Protein 7LGN (pdb70)

B-factor: mean 130.19, std 52.64, range [36.34, 314.63]

Foldseek 3Di:
DAWDDKFWFQADLPAGTKMKTKDAAPCLVVLQVVCPQLVLVQCCVVQVVVVPDPDPSNVQQQLQVQLQSLVVVLPDDDWDWDKDDDPDPSIIMIMIDDDDVVLSVLSNVLSCVLSVVVVVVPPDRHRDPSVVSSVVSNVVVVVQDEDVLLVLLVVLCVVVVWDWDDDPRHRKIWTFWAQLIKIDRRPATNQFDPQLQVLLVVQLNLLVLLVVVVFLAQNAWFDPPLPQVLVSCVVQDPPKKKWAPDPDLTDIQGRDHDSVSVVVRSVSRVVPDDGMIMTYDFAAFKKKFKDAALFTFFMKTWFAAWFFFAQPAFQLVRLVVVQVPPLAPDDPNRQAHRADQDPQLQVQCVVVVHHRRDGDHGGDIRHSHPHGDRHNGIWIETPGVQADPQVRNSFSVSSVSSPGNIKIFGKGWRDRNDHCVPTSIHGSGIGHSDHLVCQAPTVYDDHTSVSNSNVCSSQPVVPRNRYAAEEEEQDALDCLLLQLLVLLVLLLPFFEWEDPQQFIDTRHGTDDGHRCAQQNNCCVRGHHSRGRHYYYYHDLLNCVRHRHNDHAHQEYEYQAFADPDDANDDPRDSPPSLSSSLSRQLRHAAEYEFACVYPSRVVSPVRHNHPAYEYEYADPPSVVNLVCLCCFGWYWYFDADPVGGFIWIGGHNDTRTQGQPCLQVVAPNPPCVVVVSSLSVSLSRCVSVPRDSVSSSVSRNPDDPD/DAWDDWFAFCAFQPQRFKIKTFGAVVVCRPVLCVVVPQVLCVVVCPVQVVVVVDSHPRPVLLQLLSQLQSLVVLLPDDHWDFDWADDPDPPGIMTIYGDDDDVLSVLSNVLSVVLSVQCADDVGDRPPDPNVVSSVVSNVVSVQQDADPLQVLLVVLLVVVVFDKAAPDSYQWIWTFWAQQIWIDRRQATNPFDPQLQVCLVVQVNLLVLLVVVVAQAWDKDWQQQLPPLADVCVVRDQQKAKAPDPPRGSRSDSNSSSCRSNPVPPPHRGMMITHDDDAWKKKFKAAALATQFMKTQAWQKQQAPAKQVVRQVVVQVPPQDDDDPSSPEAHEDADPQLQVQVVVVVDHPIGDNDHPDMTGSGDPSDSHHTHFMETCRVQAAPQVRNSFSVSSVSSPGNIKIWTKGFNDRNDHCVPTVIHTRGIGDSDHQVCQAPTVYDDHTSVSNVNVCSSQPVVRNNSFAAEEEEADLLLCLLLLLLLLLVVLLPFFEWEDNQQFIATRLATPDGGRQLALNSVVCRGHHNRGRYYYYYGYLNNCVRRRHNDYAGQEYEYQDQDDPADADDVRDSPPSLSSSLSRQLRHAAEYEFACVYPSRVCSPVRHNHPAYEYEYEADPDPVVVVCQCVFGWYWYWHQDDVGIFIWIGGHNDIRTQGHLVLQVQADDCVNVSVVSSLSVSLVRCVSVPRDSVSSNVSRNVDDLLCPDPSHPQPWDCPPQEIEGEEAQEDLSVLLSVLVNCVVPVFDPDWEEEEHAYEDPGPLCLLSNLVSCAPSGPAYEYANPAPDDPCPLCVSVVSNLVSNVVVPDPNVRYHYDHHLLVRLVVVSQVDDRRYYYYYHHNPRVVSSVCVVPDDYD

Secondary structure (DSSP, 8-state):
-EEEEEEEESS-SSSS-EEEEEEE--THHHHHHTTTTHHHHHHHHH-GGGTT-SS---HHHHHHHHHHHHHHHTT-----EEEEE-SSTTEEEEEE--SSHHHHHHHHHHHHHHHHHGGG--S--S--SHHHHHHHHHHHHTTTSPPHHHHHHHHHHHHTT--EEE-SSTTEEEES-GGG-EEEETTEETTSBHHHHHHHH-HHHHHHHHHTTT---------GGG--HHHHHHHH-SSEEEEESS------EEEE-SHHHHHHHHHHHTTSSS-EEEEE---SEEEEEEESSSSEEEEEEEEESEEE--SSS-HHHHHHHHTT-TTBSSSTT--BPPP---HHHHHHHHHHT--TT--PPTT-EEE--SS--STTSEEEEE-GGG--HHHHHHHHHHHHHHT-SSEEEEEEES-TTS-TTTS--EEEEEEES--STTTSS-SBS----HHHHHHHHHS-STT-----EEEEEE-SS--HHHHHHHHHHHHTT--EEEE-SSEEEETTEEEEES---HHHHHHHHHT-TT-SEE-----HHHHHHT--SSS-EEEEEE-----SS---STT-SSTTHHHHHHHHHTTEEEEEEEETT-HHHHGGGGT---SEEEEEES-TT-SHHHHHHHTT--EEEEE-STT-SEEEEEETTEEEEEEEGGG-TTSSSS--HHHHHHHHHHHHHHHHTT--HHHHHHHHHT----/--EEEEEE-SSSSSSS--EEEEE--GGGTTHHHHHH-STTTTTHHHHSGGGGG-TT---HHHHHHHHHHHHHHHTT-----EEEEE-SSTT-EEEEE--SSHHHHHHHHHHHHHHHHTTS-SS---SS---HHHHHHHHHHHTTTS--HHHHHHHHHHHHTT---EESSSSSEEE-S-TTT--EEETTEETTSBHHHHHHHH-HHHHHHHHHTTT-----EEEPPTTTTSS-GGGGT-SSEE-----------SHHHHHHHHHH--TT-S--EEEE---SEEEEEEESSSSEEEEEEEE-SEE---SBHHHHHHHHHTSTT-SSTBTTB---PPP-HHHHHHHHTTT-BTTB---SS--EE--SS--TTTT-EEEE-TTTS-HHHHHHHHHHHHHHT-SSEEEEEEES-TTS-TTTS--EEEEEESS--SGGGSS-SBS----HHHHHHHHHS-GGG-----EEEEE-S-STTHHHHHHHHHHHHTT--EEEE-SSEEEETTEEEEES---THHHHHHHHT-TT-SEE-----HHHHHHT--SSS-EEEEEE--S--SS------SSTTHHHHHHHHHTTEEEEEEEETTSHHHHGGGGT---SEEEEEE-SS--HHHHHHHHHT--EEEEEEETTEEEEEEEETTEEEEEEEGGGSS---TTHHHHHHHHHHHHHHHHHHTT--HHHHHHHHTT---S-SS--B---EE--TTSEEEEEESS-HHHHHHHHHHHHHH--SSS-EEEEE---SS-TTTHHHHHHHHTTS-SEEEE--B-S-SSSTTTHHHHHHHHHHHTTT--GGGEEE--BHHHHHHHHHHH--TT-EEEEEES-HHHHHHHHHT----

Organism: NCBI:txid642227

Structure (mmCIF, N/CA/C/O backbone):
data_7LGN
#
_entry.id   7LGN
#
_cell.length_a   222.561
_cell.length_b   222.561
_cell.length_c   105.216
_cell.angle_alpha   90.000
_cell.angle_beta   90.000
_cell.angle_gamma   90.000
#
_symmetry.space_group_name_H-M   'I 41'
#
loop_
_atom_site.group_PDB
_atom_site.id
_atom_site.type_symbol
_atom_site.label_atom_id
_atom_site.label_alt_id
_atom_site.label_comp_id
_atom_site.label_asym_id
_atom_site.label_entity_id
_atom_site.label_seq_id
_atom_site.pdbx_PDB_ins_code
_atom_site.Cartn_x
_atom_site.Cartn_y
_atom_site.Cartn_z
_atom_site.occupancy
_atom_site.B_iso_or_equiv
_atom_site.auth_seq_id
_atom_site.auth_comp_id
_atom_site.auth_asym_id
_atom_site.auth_atom_id
_atom_site.pdbx_PDB_model_num
ATOM 1 N N . MET A 1 1 ? -51.913 -16.710 -12.386 1.00 116.40 1 MET A N 1
ATOM 2 C CA . MET A 1 1 ? -50.761 -16.722 -11.451 1.00 119.68 1 MET A CA 1
ATOM 3 C C . MET A 1 1 ? -51.242 -16.728 -10.001 1.00 129.81 1 MET A C 1
ATOM 4 O O . MET A 1 1 ? -51.244 -15.710 -9.314 1.00 136.28 1 MET A O 1
ATOM 9 N N . ASN A 1 2 ? -51.630 -17.915 -9.532 1.00 133.90 2 ASN A N 1
ATOM 10 C CA . ASN A 1 2 ? -52.074 -18.093 -8.162 1.00 147.58 2 ASN A CA 1
ATOM 11 C C . ASN A 1 2 ? -50.952 -18.669 -7.301 1.00 159.12 2 ASN A C 1
ATOM 12 O O . ASN A 1 2 ? -49.996 -19.245 -7.813 1.00 176.56 2 ASN A O 1
ATOM 17 N N . ILE A 1 3 ? -51.091 -18.547 -5.975 1.00 154.08 3 ILE A N 1
ATOM 18 C CA . ILE A 1 3 ? -50.068 -19.059 -5.078 1.00 153.98 3 ILE A CA 1
ATOM 19 C C . ILE A 1 3 ? -50.603 -20.242 -4.286 1.00 154.56 3 ILE A C 1
ATOM 20 O O . ILE A 1 3 ? -51.633 -20.151 -3.619 1.00 144.03 3 ILE A O 1
ATOM 25 N N . ILE A 1 4 ? -49.807 -21.312 -4.291 1.00 155.11 4 ILE A N 1
ATOM 26 C CA . ILE A 1 4 ? -50.146 -22.531 -3.577 1.00 151.19 4 ILE A CA 1
ATOM 27 C C . ILE A 1 4 ? -49.446 -22.582 -2.224 1.00 148.63 4 ILE A C 1
ATOM 28 O O . ILE A 1 4 ? -50.074 -22.823 -1.195 1.00 130.48 4 ILE A O 1
ATOM 33 N N . SER A 1 5 ? -48.121 -22.435 -2.242 1.00 161.51 5 SER A N 1
ATOM 34 C CA . SER A 1 5 ? -47.332 -22.694 -1.053 1.00 163.99 5 SER A CA 1
ATOM 35 C C . SER A 1 5 ? -46.063 -21.855 -1.035 1.00 159.57 5 SER A C 1
ATOM 36 O O . SER A 1 5 ? -45.403 -21.658 -2.049 1.00 153.14 5 SER A O 1
ATOM 39 N N . THR A 1 6 ? -45.695 -21.421 0.168 1.00 152.71 6 THR A N 1
ATOM 40 C CA . THR A 1 6 ? -44.467 -20.667 0.326 1.00 139.19 6 THR A CA 1
ATOM 41 C C . THR A 1 6 ? -43.648 -21.195 1.495 1.00 142.40 6 THR A C 1
ATOM 42 O O . THR A 1 6 ? -44.164 -21.806 2.428 1.00 150.96 6 THR A O 1
ATOM 46 N N . SER A 1 7 ? -42.349 -20.927 1.410 1.00 133.72 7 SER A N 1
ATOM 47 C CA . SER A 1 7 ? -41.434 -21.155 2.509 1.00 125.78 7 SER A CA 1
ATOM 48 C C . SER A 1 7 ? -40.409 -20.026 2.489 1.00 124.71 7 SER A C 1
ATOM 49 O O . SER A 1 7 ? -40.213 -19.384 1.459 1.00 99.66 7 SER A O 1
ATOM 52 N N . VAL A 1 8 ? -39.814 -19.729 3.640 1.00 126.29 8 VAL A N 1
ATOM 53 C CA . VAL A 1 8 ? -38.871 -18.625 3.654 1.00 114.10 8 VAL A CA 1
ATOM 54 C C . VAL A 1 8 ? -37.549 -19.111 4.216 1.00 109.67 8 VAL A C 1
ATOM 55 O O . VAL A 1 8 ? -37.488 -19.671 5.315 1.00 95.55 8 VAL A O 1
ATOM 59 N N . PHE A 1 9 ? -36.499 -18.817 3.461 1.00 104.09 9 PHE A N 1
ATOM 60 C CA . PHE A 1 9 ? -35.184 -19.172 3.919 1.00 99.75 9 PHE A CA 1
ATOM 61 C C . PHE A 1 9 ? -34.620 -17.997 4.670 1.00 86.46 9 PHE A C 1
ATOM 62 O O . PHE A 1 9 ? -34.380 -16.956 4.092 1.00 74.38 9 PHE A O 1
ATOM 70 N N . VAL A 1 10 ? -34.423 -18.234 5.951 1.00 80.27 10 VAL A N 1
ATOM 71 C CA . VAL A 1 10 ? -33.941 -17.240 6.876 1.00 83.00 10 VAL A CA 1
ATOM 72 C C . VAL A 1 10 ? -32.470 -16.992 6.590 1.00 96.34 10 VAL A C 1
ATOM 73 O O . VAL A 1 10 ? -31.991 -15.861 6.596 1.00 103.01 10 VAL A O 1
ATOM 77 N N . GLY A 1 11 ? -31.756 -18.092 6.390 1.00 107.57 11 GLY A N 1
ATOM 78 C CA . GLY A 1 11 ? -30.345 -18.016 6.094 1.00 101.60 11 GLY A CA 1
ATOM 79 C C . GLY A 1 11 ? -30.091 -18.688 4.756 1.00 101.51 11 GLY A C 1
ATOM 80 O O . GLY A 1 11 ? -31.012 -18.909 3.972 1.00 114.98 11 GLY A O 1
ATOM 81 N N . PRO A 1 12 ? -28.808 -18.977 4.487 1.00 96.81 12 PRO A N 1
ATOM 82 C CA . PRO A 1 12 ? -28.379 -19.672 3.277 1.00 99.59 12 PRO A CA 1
ATOM 83 C C . PRO A 1 12 ? -29.009 -21.046 3.156 1.00 106.66 12 PRO A C 1
ATOM 84 O O . PRO A 1 12 ? -29.290 -21.700 4.153 1.00 90.86 12 PRO A O 1
ATOM 88 N N . ASN A 1 13 ? -29.316 -21.372 1.906 1.00 122.38 13 ASN A N 1
ATOM 89 C CA . ASN A 1 13 ? -29.864 -22.626 1.440 1.00 132.79 13 ASN A CA 1
ATOM 90 C C . ASN A 1 13 ? -29.240 -22.786 0.056 1.00 143.04 13 ASN A C 1
ATOM 91 O O . ASN A 1 13 ? -29.018 -23.886 -0.466 1.00 123.00 13 ASN A O 1
ATOM 96 N N . THR A 1 14 ? -29.001 -21.595 -0.504 1.00 148.45 14 THR A N 1
ATOM 97 C CA . THR A 1 14 ? -28.192 -21.322 -1.675 1.00 139.77 14 THR A CA 1
ATOM 98 C C . THR A 1 14 ? -27.080 -20.392 -1.201 1.00 142.15 14 THR A C 1
ATOM 99 O O . THR A 1 14 ? -26.007 -20.852 -0.824 1.00 154.22 14 THR A O 1
ATOM 103 N N . PHE A 1 15 ? -27.377 -19.102 -1.106 1.00 131.82 15 PHE A N 1
ATOM 104 C CA . PHE A 1 15 ? -26.322 -18.173 -0.737 1.00 130.98 15 PHE A CA 1
ATOM 105 C C . PHE A 1 15 ? -26.749 -17.279 0.421 1.00 118.39 15 PHE A C 1
ATOM 106 O O . PHE A 1 15 ? -25.917 -16.890 1.231 1.00 104.88 15 PHE A O 1
ATOM 114 N N . ALA A 1 16 ? -28.037 -16.918 0.479 1.00 109.35 16 ALA A N 1
ATOM 115 C CA . ALA A 1 16 ? -28.498 -15.768 1.243 1.00 89.62 16 ALA A CA 1
ATOM 116 C C . ALA A 1 16 ? -29.987 -15.934 1.526 1.00 99.32 16 ALA A C 1
ATOM 117 O O . ALA A 1 16 ? -30.657 -16.665 0.811 1.00 128.86 16 ALA A O 1
ATOM 119 N N . ARG A 1 17 ? -30.510 -15.282 2.571 1.00 96.07 17 ARG A N 1
ATOM 120 C CA . ARG A 1 17 ? -31.923 -15.396 2.907 1.00 97.19 17 ARG A CA 1
ATOM 121 C C . ARG A 1 17 ? -32.815 -15.137 1.685 1.00 107.50 17 ARG A C 1
ATOM 122 O O . ARG A 1 17 ? -32.534 -14.217 0.915 1.00 123.08 17 ARG A O 1
ATOM 130 N N . THR A 1 18 ? -33.891 -15.934 1.514 1.00 92.78 18 THR A N 1
ATOM 131 C CA . THR A 1 18 ? -34.770 -15.791 0.353 1.00 90.03 18 THR A CA 1
ATOM 132 C C . THR A 1 18 ? -36.085 -16.574 0.482 1.00 94.96 18 THR A C 1
ATOM 133 O O . THR A 1 18 ? -36.085 -17.700 0.954 1.00 87.23 18 THR A O 1
ATOM 137 N N . PRO A 1 19 ? -37.261 -16.000 0.133 1.00 115.60 19 PRO A N 1
ATOM 138 C CA . PRO A 1 19 ? -38.507 -16.758 0.006 1.00 116.11 19 PRO A CA 1
ATOM 139 C C . PRO A 1 19 ? -38.589 -17.566 -1.285 1.00 117.43 19 PRO A C 1
ATOM 140 O O . PRO A 1 19 ? -38.046 -17.193 -2.322 1.00 94.83 19 PRO A O 1
ATOM 144 N N . LEU A 1 20 ? -39.309 -18.684 -1.169 1.00 114.52 20 LEU A N 1
ATOM 145 C CA . LEU A 1 20 ? -39.689 -19.575 -2.250 1.00 109.02 20 LEU A CA 1
ATOM 146 C C . LEU A 1 20 ? -41.203 -19.539 -2.394 1.00 105.96 20 LEU A C 1
ATOM 147 O O . LEU A 1 20 ? -41.954 -19.708 -1.432 1.00 83.32 20 LEU A O 1
ATOM 152 N N . ILE A 1 21 ? -41.638 -19.386 -3.642 1.00 116.84 21 ILE A N 1
ATOM 153 C CA . ILE A 1 21 ? -43.056 -19.448 -3.933 1.00 140.34 21 ILE A CA 1
ATOM 154 C C . ILE A 1 21 ? -43.336 -20.532 -4.966 1.00 145.08 21 ILE A C 1
ATOM 155 O O . ILE A 1 21 ? -42.871 -20.449 -6.101 1.00 118.95 21 ILE A O 1
ATOM 160 N N . ARG A 1 22 ? -44.223 -21.460 -4.593 1.00 153.44 22 ARG A N 1
ATOM 161 C CA . ARG A 1 22 ? -44.804 -22.429 -5.497 1.00 148.60 22 ARG A CA 1
ATOM 162 C C . ARG A 1 22 ? -46.095 -21.846 -6.068 1.00 149.83 22 ARG A C 1
ATOM 163 O O . ARG A 1 22 ? -47.075 -21.621 -5.348 1.00 128.05 22 ARG A O 1
ATOM 171 N N . LEU A 1 23 ? -46.057 -21.586 -7.379 1.00 156.31 23 LEU A N 1
ATOM 172 C CA . LEU A 1 23 ? -47.141 -20.905 -8.072 1.00 159.43 23 LEU A CA 1
ATOM 173 C C . LEU A 1 23 ? -47.691 -21.766 -9.210 1.00 179.97 23 LEU A C 1
ATOM 174 O O . LEU A 1 23 ? -46.965 -22.555 -9.819 1.00 192.58 23 LEU A O 1
ATOM 179 N N . THR A 1 24 ? -48.969 -21.542 -9.546 1.00 194.34 24 THR A N 1
ATOM 180 C CA . THR A 1 24 ? -49.621 -22.203 -10.669 1.00 193.05 24 THR A CA 1
ATOM 181 C C . THR A 1 24 ? -50.331 -21.154 -11.520 1.00 197.70 24 THR A C 1
ATOM 182 O O . THR A 1 24 ? -50.743 -20.125 -10.987 1.00 212.73 24 THR A O 1
ATOM 186 N N . VAL A 1 25 ? -50.465 -21.423 -12.828 1.00 191.76 25 VAL A N 1
ATOM 187 C CA . VAL A 1 25 ? -51.251 -20.577 -13.718 1.00 199.70 25 VAL A CA 1
ATOM 188 C C . VAL A 1 25 ? -52.225 -21.449 -14.520 1.00 186.35 25 VAL A C 1
ATOM 189 O O . VAL A 1 25 ? -53.429 -21.106 -14.527 1.00 177.52 25 VAL A O 1
ATOM 193 N N . PRO A 1 29 ? -55.904 -23.332 -17.714 1.00 203.96 29 PRO A N 1
ATOM 194 C CA . PRO A 1 29 ? -54.816 -22.382 -17.455 1.00 203.78 29 PRO A CA 1
ATOM 195 C C . PRO A 1 29 ? -54.400 -21.633 -18.717 1.00 216.52 29 PRO A C 1
ATOM 196 O O . PRO A 1 29 ? -53.928 -22.249 -19.669 1.00 225.74 29 PRO A O 1
ATOM 200 N N . HIS A 1 30 ? -54.578 -20.305 -18.721 1.00 221.47 30 HIS A N 1
ATOM 201 C CA . HIS A 1 30 ? -54.101 -19.499 -19.836 1.00 224.36 30 HIS A CA 1
ATOM 202 C C . HIS A 1 30 ? -52.580 -19.373 -19.764 1.00 232.16 30 HIS A C 1
ATOM 203 O O . HIS A 1 30 ? -52.009 -18.363 -20.160 1.00 235.09 30 HIS A O 1
ATOM 210 N N . TYR A 1 31 ? -51.944 -20.410 -19.215 1.00 233.63 31 TYR A N 1
ATOM 211 C CA . TYR A 1 31 ? -50.528 -20.355 -18.894 1.00 233.28 31 TYR A CA 1
ATOM 212 C C . TYR A 1 31 ? -49.688 -19.994 -20.118 1.00 233.86 31 TYR A C 1
ATOM 213 O O . TYR A 1 31 ? -48.863 -19.083 -20.057 1.00 228.65 31 TYR A O 1
ATOM 222 N N . ALA A 1 32 ? -49.887 -20.723 -21.222 1.00 228.67 32 ALA A N 1
ATOM 223 C CA . ALA A 1 32 ? -49.078 -20.521 -22.412 1.00 215.77 32 ALA A CA 1
ATOM 224 C C . ALA A 1 32 ? -49.423 -19.178 -23.046 1.00 219.17 32 ALA A C 1
ATOM 225 O O . ALA A 1 32 ? -48.538 -18.486 -23.545 1.00 220.07 32 ALA A O 1
ATOM 227 N N . GLU A 1 33 ? -50.711 -18.818 -22.977 1.00 212.44 33 GLU A N 1
ATOM 228 C CA . GLU A 1 33 ? -51.186 -17.568 -23.550 1.00 202.90 33 GLU A CA 1
ATOM 229 C C . GLU A 1 33 ? -50.548 -16.403 -22.799 1.00 202.12 33 GLU A C 1
ATOM 230 O O . GLU A 1 33 ? -50.153 -15.400 -23.378 1.00 197.07 33 GLU A O 1
ATOM 236 N N . LYS A 1 34 ? -50.432 -16.565 -21.484 1.00 207.37 34 LYS A N 1
ATOM 237 C CA . LYS A 1 34 ? -49.855 -15.501 -20.693 1.00 215.93 34 LYS A CA 1
ATOM 238 C C . LYS A 1 34 ? -48.487 -15.131 -21.251 1.00 222.62 34 LYS A C 1
ATOM 239 O O . LYS A 1 34 ? -48.206 -13.953 -21.440 1.00 226.71 34 LYS A O 1
ATOM 245 N N . LEU A 1 35 ? -47.656 -16.145 -21.522 1.00 210.71 35 LEU A N 1
ATOM 246 C CA . LEU A 1 35 ? -46.309 -15.926 -22.031 1.00 197.81 35 LEU A CA 1
ATOM 247 C C . LEU A 1 35 ? -46.347 -15.467 -23.492 1.00 198.15 35 LEU A C 1
ATOM 248 O O . LEU A 1 35 ? -45.681 -14.502 -23.878 1.00 172.49 35 LEU A O 1
ATOM 253 N N . ASN A 1 36 ? -47.166 -16.152 -24.286 1.00 220.01 36 ASN A N 1
ATOM 254 C CA . ASN A 1 36 ? -47.133 -15.956 -25.722 1.00 232.51 36 ASN A CA 1
ATOM 255 C C . ASN A 1 36 ? -47.615 -14.551 -26.071 1.00 224.24 36 ASN A C 1
ATOM 256 O O . ASN A 1 36 ? -47.169 -13.961 -27.058 1.00 221.64 36 ASN A O 1
ATOM 261 N N . THR A 1 37 ? -48.529 -14.021 -25.251 1.00 214.62 37 THR A N 1
ATOM 262 C CA . THR A 1 37 ? -49.198 -12.774 -25.581 1.00 202.62 37 THR A CA 1
ATOM 263 C C . THR A 1 37 ? -48.443 -11.554 -25.063 1.00 192.52 37 THR A C 1
ATOM 264 O O . THR A 1 37 ? -48.899 -10.437 -25.299 1.00 176.71 37 THR A O 1
ATOM 268 N N . LEU A 1 38 ? -47.310 -11.750 -24.373 1.00 196.35 38 LEU A N 1
ATOM 269 C CA . LEU A 1 38 ? -46.592 -10.622 -23.788 1.00 210.93 38 LEU A CA 1
ATOM 270 C C . LEU A 1 38 ? -46.134 -9.640 -24.870 1.00 207.00 38 LEU A C 1
ATOM 271 O O . LEU A 1 38 ? -46.146 -8.420 -24.664 1.00 206.53 38 LEU A O 1
ATOM 276 N N . GLY A 1 39 ? -45.714 -10.195 -26.016 1.00 204.23 39 GLY A N 1
ATOM 277 C CA . GLY A 1 39 ? -45.126 -9.416 -27.089 1.00 196.68 39 GLY A CA 1
ATOM 278 C C . GLY A 1 39 ? -44.000 -8.537 -26.555 1.00 204.89 39 GLY A C 1
ATOM 279 O O . GLY A 1 39 ? -43.077 -9.030 -25.910 1.00 187.72 39 GLY A O 1
ATOM 280 N N . SER A 1 40 ? -44.131 -7.235 -26.802 1.00 227.24 40 SER A N 1
ATOM 281 C CA . SER A 1 40 ? -43.186 -6.237 -26.335 1.00 225.32 40 SER A CA 1
ATOM 282 C C . SER A 1 40 ? -43.958 -5.291 -25.425 1.00 207.79 40 SER A C 1
ATOM 283 O O . SER A 1 40 ? -43.396 -4.518 -24.647 1.00 186.54 40 SER A O 1
ATOM 286 N N . GLU A 1 41 ? -45.281 -5.410 -25.538 1.00 198.52 41 GLU A N 1
ATOM 287 C CA . GLU A 1 41 ? -46.225 -4.485 -24.949 1.00 200.23 41 GLU A CA 1
ATOM 288 C C . GLU A 1 41 ? -46.172 -4.584 -23.427 1.00 215.61 41 GLU A C 1
ATOM 289 O O . GLU A 1 41 ? -46.216 -3.560 -22.753 1.00 222.51 41 GLU A O 1
ATOM 295 N N . VAL A 1 42 ? -45.997 -5.798 -22.894 1.00 224.28 42 VAL A N 1
ATOM 296 C CA . VAL A 1 42 ? -46.020 -5.922 -21.448 1.00 219.53 42 VAL A CA 1
ATOM 297 C C . VAL A 1 42 ? -44.751 -5.370 -20.807 1.00 220.93 42 VAL A C 1
ATOM 298 O O . VAL A 1 42 ? -44.847 -4.718 -19.771 1.00 212.27 42 VAL A O 1
ATOM 302 N N . TYR A 1 43 ? -43.570 -5.650 -21.372 1.00 224.02 43 TYR A N 1
ATOM 303 C CA . TYR A 1 43 ? -42.399 -5.147 -20.678 1.00 222.17 43 TYR A CA 1
ATOM 304 C C . TYR A 1 43 ? -42.436 -3.628 -20.747 1.00 226.93 43 TYR A C 1
ATOM 305 O O . TYR A 1 43 ? -42.037 -2.960 -19.797 1.00 228.25 43 TYR A O 1
ATOM 314 N N . GLN A 1 44 ? -42.986 -3.107 -21.845 1.00 233.39 44 GLN A N 1
ATOM 315 C CA . GLN A 1 44 ? -43.019 -1.662 -21.995 1.00 218.04 44 GLN A CA 1
ATOM 316 C C . GLN A 1 44 ? -43.974 -1.057 -20.972 1.00 204.99 44 GLN A C 1
ATOM 317 O O . GLN A 1 44 ? -43.701 0.012 -20.429 1.00 198.95 44 GLN A O 1
ATOM 323 N N . ALA A 1 45 ? -45.062 -1.774 -20.670 1.00 180.70 45 ALA A N 1
ATOM 324 C CA . ALA A 1 45 ? -45.999 -1.327 -19.652 1.00 175.82 45 ALA A CA 1
ATOM 325 C C . ALA A 1 45 ? -45.299 -1.302 -18.294 1.00 182.95 45 ALA A C 1
ATOM 326 O O . ALA A 1 45 ? -45.429 -0.347 -17.525 1.00 200.62 45 ALA A O 1
ATOM 328 N N . LEU A 1 46 ? -44.505 -2.346 -18.039 1.00 181.47 46 LEU A N 1
ATOM 329 C CA . LEU A 1 46 ? -43.826 -2.445 -16.763 1.00 176.39 46 LEU A CA 1
ATOM 330 C C . LEU A 1 46 ? -42.702 -1.414 -16.704 1.00 171.30 46 LEU A C 1
ATOM 331 O O . LEU A 1 46 ? -42.416 -0.905 -15.630 1.00 180.96 46 LEU A O 1
ATOM 336 N N . ASP A 1 47 ? -42.144 -1.035 -17.860 1.00 166.26 47 ASP A N 1
ATOM 337 C CA . ASP A 1 47 ? -41.088 -0.029 -17.878 1.00 168.18 47 ASP A CA 1
ATOM 338 C C . ASP A 1 47 ? -41.591 1.314 -17.350 1.00 158.64 47 ASP A C 1
ATOM 339 O O . ASP A 1 47 ? -40.788 2.172 -16.973 1.00 144.01 47 ASP A O 1
ATOM 344 N N . GLN A 1 48 ? -42.916 1.505 -17.344 1.00 156.02 48 GLN A N 1
ATOM 345 C CA . GLN A 1 48 ? -43.448 2.777 -16.880 1.00 162.49 48 GLN A CA 1
ATOM 346 C C . GLN A 1 48 ? -43.623 2.753 -15.364 1.00 157.93 48 GLN A C 1
ATOM 347 O O . GLN A 1 48 ? -43.307 3.729 -14.686 1.00 163.70 48 GLN A O 1
ATOM 353 N N . VAL A 1 49 ? -44.119 1.631 -14.833 1.00 152.99 49 VAL A N 1
ATOM 354 C CA . VAL A 1 49 ? -44.431 1.582 -13.413 1.00 155.78 49 VAL A CA 1
ATOM 355 C C . VAL A 1 49 ? -43.215 1.115 -12.608 1.00 168.39 49 VAL A C 1
ATOM 356 O O . VAL A 1 49 ? -43.000 1.587 -11.496 1.00 175.91 49 VAL A O 1
ATOM 360 N N . VAL A 1 50 ? -42.435 0.177 -13.166 1.00 182.45 50 VAL A N 1
ATOM 361 C CA . VAL A 1 50 ? -41.283 -0.416 -12.496 1.00 182.79 50 VAL A CA 1
ATOM 362 C C . VAL A 1 50 ? -40.078 -0.425 -13.440 1.00 192.30 50 VAL A C 1
ATOM 363 O O . VAL A 1 50 ? -39.568 -1.493 -13.794 1.00 208.14 50 VAL A O 1
ATOM 367 N N . PRO A 1 51 ? -39.531 0.762 -13.804 1.00 191.61 51 PRO A N 1
ATOM 368 C CA . PRO A 1 51 ? -38.514 0.885 -14.860 1.00 198.35 51 PRO A CA 1
ATOM 369 C C . PRO A 1 51 ? -37.196 0.134 -14.642 1.00 203.46 51 PRO A C 1
ATOM 370 O O . PRO A 1 51 ? -36.425 -0.068 -15.582 1.00 203.35 51 PRO A O 1
ATOM 374 N N . GLY A 1 52 ? -36.951 -0.267 -13.389 1.00 202.32 52 GLY A N 1
ATOM 375 C CA . GLY A 1 52 ? -35.748 -0.983 -13.010 1.00 188.41 52 GLY A CA 1
ATOM 376 C C . GLY A 1 52 ? -35.604 -2.326 -13.721 1.00 184.62 52 GLY A C 1
ATOM 377 O O . GLY A 1 52 ? -34.500 -2.866 -13.754 1.00 184.49 52 GLY A O 1
ATOM 378 N N . MET A 1 53 ? -36.706 -2.876 -14.261 1.00 177.37 53 MET A N 1
ATOM 379 C CA . MET A 1 53 ? -36.631 -4.205 -14.863 1.00 160.92 53 MET A CA 1
ATOM 380 C C . MET A 1 53 ? -36.628 -4.139 -16.395 1.00 160.08 53 MET A C 1
ATOM 381 O O . MET A 1 53 ? -36.730 -5.168 -17.068 1.00 146.49 53 MET A O 1
ATOM 386 N N . SER A 1 54 ? -36.414 -2.931 -16.934 1.00 187.11 54 SER A N 1
ATOM 387 C CA . SER A 1 54 ? -36.365 -2.684 -18.370 1.00 224.22 54 SER A CA 1
ATOM 388 C C . SER A 1 54 ? -35.144 -3.346 -19.010 1.00 238.40 54 SER A C 1
ATOM 389 O O . SER A 1 54 ? -35.047 -3.422 -20.235 1.00 239.04 54 SER A O 1
ATOM 392 N N . SER A 1 55 ? -34.208 -3.786 -18.162 1.00 239.85 55 SER A N 1
ATOM 393 C CA . SER A 1 55 ? -32.922 -4.317 -18.582 1.00 228.51 55 SER A CA 1
ATOM 394 C C . SER A 1 55 ? -33.058 -5.666 -19.287 1.00 231.57 55 SER A C 1
ATOM 395 O O . SER A 1 55 ? -32.135 -6.081 -19.990 1.00 230.92 55 SER A O 1
ATOM 398 N N . ASP A 1 56 ? -34.180 -6.371 -19.076 1.00 237.69 56 ASP A N 1
ATOM 399 C CA . ASP A 1 56 ? -34.318 -7.698 -19.672 1.00 243.32 56 ASP A CA 1
ATOM 400 C C . ASP A 1 56 ? -35.753 -7.998 -20.109 1.00 246.04 56 ASP A C 1
ATOM 401 O O . ASP A 1 56 ? -36.549 -8.532 -19.332 1.00 265.76 56 ASP A O 1
ATOM 406 N N . PRO A 1 57 ? -36.095 -7.658 -21.374 1.00 233.54 57 PRO A N 1
ATOM 407 C CA . PRO A 1 57 ? -37.373 -8.028 -21.994 1.00 218.43 57 PRO A CA 1
ATOM 408 C C . PRO A 1 57 ? -37.327 -9.350 -22.765 1.00 212.60 57 PRO A C 1
ATOM 409 O O . PRO A 1 57 ? -38.210 -9.654 -23.567 1.00 212.20 57 PRO A O 1
ATOM 413 N N . VAL A 1 58 ? -36.285 -10.144 -22.511 1.00 206.55 58 VAL A N 1
ATOM 414 C CA . VAL A 1 58 ? -36.008 -11.302 -23.343 1.00 196.32 58 VAL A CA 1
ATOM 415 C C . VAL A 1 58 ? -36.342 -12.572 -22.573 1.00 193.05 58 VAL A C 1
ATOM 416 O O . VAL A 1 58 ? -37.052 -13.437 -23.083 1.00 191.37 58 VAL A O 1
ATOM 420 N N . GLU A 1 59 ? -35.847 -12.671 -21.336 1.00 187.63 59 GLU A N 1
ATOM 421 C CA . GLU A 1 59 ? -36.199 -13.832 -20.535 1.00 189.55 59 GLU A CA 1
ATOM 422 C C . GLU A 1 59 ? -37.612 -13.655 -19.993 1.00 189.80 59 GLU A C 1
ATOM 423 O O . GLU A 1 59 ? -37.795 -13.319 -18.827 1.00 176.90 59 GLU A O 1
ATOM 429 N N . GLN A 1 60 ? -38.591 -13.950 -20.848 1.00 200.02 60 GLN A N 1
ATOM 430 C CA . GLN A 1 60 ? -39.985 -13.645 -20.572 1.00 195.28 60 GLN A CA 1
ATOM 431 C C . GLN A 1 60 ? -40.655 -14.774 -19.796 1.00 186.12 60 GLN A C 1
ATOM 432 O O . GLN A 1 60 ? -41.810 -14.667 -19.407 1.00 193.28 60 GLN A O 1
ATOM 438 N N . ALA A 1 61 ? -39.920 -15.860 -19.563 1.00 168.03 61 ALA A N 1
ATOM 439 C CA . ALA A 1 61 ? -40.482 -16.932 -18.769 1.00 160.37 61 ALA A CA 1
ATOM 440 C C . ALA A 1 61 ? -41.074 -16.334 -17.500 1.00 158.87 61 ALA A C 1
ATOM 441 O O . ALA A 1 61 ? -40.417 -15.567 -16.803 1.00 159.39 61 ALA A O 1
ATOM 443 N N . PRO A 1 62 ? -42.349 -16.656 -17.201 1.00 158.44 62 PRO A N 1
ATOM 444 C CA . PRO A 1 62 ? -43.107 -16.008 -16.129 1.00 160.19 62 PRO A CA 1
ATOM 445 C C . PRO A 1 62 ? -42.432 -16.105 -14.764 1.00 167.79 62 PRO A C 1
ATOM 446 O O . PRO A 1 62 ? -42.630 -15.246 -13.918 1.00 163.81 62 PRO A O 1
ATOM 450 N N . GLY A 1 63 ? -41.623 -17.148 -14.567 1.00 173.41 63 GLY A N 1
ATOM 451 C CA . GLY A 1 63 ? -40.905 -17.321 -13.316 1.00 158.41 63 GLY A CA 1
ATOM 452 C C . GLY A 1 63 ? -39.953 -16.158 -13.052 1.00 145.19 63 GLY A C 1
ATOM 453 O O . GLY A 1 63 ? -39.853 -15.672 -11.927 1.00 140.81 63 GLY A O 1
ATOM 454 N N . MET A 1 64 ? -39.275 -15.718 -14.114 1.00 143.85 64 MET A N 1
ATOM 455 C CA . MET A 1 64 ? -38.291 -14.666 -13.955 1.00 152.99 64 MET A CA 1
ATOM 456 C C . MET A 1 64 ? -39.018 -13.335 -13.838 1.00 161.30 64 MET A C 1
ATOM 457 O O . MET A 1 64 ? -38.561 -12.443 -13.125 1.00 168.56 64 MET A O 1
ATOM 462 N N . LEU A 1 65 ? -40.162 -13.230 -14.522 1.00 160.55 65 LEU A N 1
ATOM 463 C CA . LEU A 1 65 ? -40.910 -11.987 -14.471 1.00 156.05 65 LEU A CA 1
ATOM 464 C C . LEU A 1 65 ? -41.412 -11.764 -13.053 1.00 140.53 65 LEU A C 1
ATOM 465 O O . LEU A 1 65 ? -41.276 -10.664 -12.534 1.00 153.55 65 LEU A O 1
ATOM 470 N N . ILE A 1 66 ? -41.944 -12.817 -12.432 1.00 124.24 66 ILE A N 1
ATOM 471 C CA . ILE A 1 66 ? -42.509 -12.665 -11.104 1.00 122.08 66 ILE A CA 1
ATOM 472 C C . ILE A 1 66 ? -41.382 -12.393 -10.122 1.00 123.91 66 ILE A C 1
ATOM 473 O O . ILE A 1 66 ? -41.498 -11.507 -9.289 1.00 147.18 66 ILE A O 1
ATOM 478 N N . ALA A 1 67 ? -40.313 -13.184 -10.200 1.00 130.67 67 ALA A N 1
ATOM 479 C CA . ALA A 1 67 ? -39.228 -13.029 -9.249 1.00 136.22 67 ALA A CA 1
ATOM 480 C C . ALA A 1 67 ? -38.646 -11.625 -9.364 1.00 129.53 67 ALA A C 1
ATOM 481 O O . ALA A 1 67 ? -38.354 -10.983 -8.357 1.00 129.35 67 ALA A O 1
ATOM 483 N N . ARG A 1 68 ? -38.489 -11.153 -10.601 1.00 121.12 68 ARG A N 1
ATOM 484 C CA . ARG A 1 68 ? -37.863 -9.860 -10.763 1.00 126.34 68 ARG A CA 1
ATOM 485 C C . ARG A 1 68 ? -38.824 -8.775 -10.315 1.00 119.74 68 ARG A C 1
ATOM 486 O O . ARG A 1 68 ? -38.401 -7.811 -9.706 1.00 114.00 68 ARG A O 1
ATOM 494 N N . LEU A 1 69 ? -40.112 -8.936 -10.599 1.00 111.21 69 LEU A N 1
ATOM 495 C CA . LEU A 1 69 ? -41.053 -7.898 -10.227 1.00 108.28 69 LEU A CA 1
ATOM 496 C C . LEU A 1 69 ? -41.115 -7.806 -8.706 1.00 117.66 69 LEU A C 1
ATOM 497 O O . LEU A 1 69 ? -41.058 -6.708 -8.166 1.00 146.65 69 LEU A O 1
ATOM 502 N N . ALA A 1 70 ? -41.177 -8.954 -8.019 1.00 114.99 70 ALA A N 1
ATOM 503 C CA . ALA A 1 70 ? -41.243 -8.938 -6.567 1.00 109.02 70 ALA A CA 1
ATOM 504 C C . ALA A 1 70 ? -39.969 -8.301 -6.015 1.00 113.36 70 ALA A C 1
ATOM 505 O O . ALA A 1 70 ? -40.012 -7.539 -5.056 1.00 111.36 70 ALA A O 1
ATOM 507 N N . LEU A 1 71 ? -38.835 -8.590 -6.656 1.00 113.22 71 LEU A N 1
ATOM 508 C CA . LEU A 1 71 ? -37.562 -8.051 -6.216 1.00 115.68 71 LEU A CA 1
ATOM 509 C C . LEU A 1 71 ? -37.575 -6.537 -6.378 1.00 121.71 71 LEU A C 1
ATOM 510 O O . LEU A 1 71 ? -37.150 -5.825 -5.477 1.00 139.27 71 LEU A O 1
ATOM 515 N N . LYS A 1 72 ? -38.067 -6.061 -7.525 1.00 119.66 72 LYS A N 1
ATOM 516 C CA . LYS A 1 72 ? -38.069 -4.634 -7.792 1.00 109.99 72 LYS A CA 1
ATOM 517 C C . LYS A 1 72 ? -39.043 -3.939 -6.854 1.00 100.30 72 LYS A C 1
ATOM 518 O O . LYS A 1 72 ? -38.768 -2.826 -6.439 1.00 106.49 72 LYS A O 1
ATOM 524 N N . LEU A 1 73 ? -40.144 -4.600 -6.483 1.00 92.11 73 LEU A N 1
ATOM 525 C CA . LEU A 1 73 ? -41.040 -3.972 -5.528 1.00 92.83 73 LEU A CA 1
ATOM 526 C C . LEU A 1 73 ? -40.268 -3.711 -4.242 1.00 94.07 73 LEU A C 1
ATOM 527 O O . LEU A 1 73 ? -40.375 -2.646 -3.648 1.00 95.18 73 LEU A O 1
ATOM 532 N N . GLN A 1 74 ? -39.460 -4.679 -3.824 1.00 93.68 74 GLN A N 1
ATOM 533 C CA . GLN A 1 74 ? -38.723 -4.458 -2.600 1.00 87.35 74 GLN A CA 1
ATOM 534 C C . GLN A 1 74 ? -37.676 -3.373 -2.806 1.00 93.63 74 GLN A C 1
ATOM 535 O O . GLN A 1 74 ? -37.438 -2.602 -1.877 1.00 98.78 74 GLN A O 1
ATOM 541 N N . HIS A 1 75 ? -37.072 -3.320 -4.006 1.00 100.75 75 HIS A N 1
ATOM 542 C CA . HIS A 1 75 ? -36.070 -2.298 -4.281 1.00 110.49 75 HIS A CA 1
ATOM 543 C C . HIS A 1 75 ? -36.729 -0.925 -4.216 1.00 113.34 75 HIS A C 1
ATOM 544 O O . HIS A 1 75 ? -36.167 0.024 -3.671 1.00 116.67 75 HIS A O 1
ATOM 551 N N . LEU A 1 76 ? -37.949 -0.839 -4.751 1.00 103.51 76 LEU A N 1
ATOM 552 C CA . LEU A 1 76 ? -38.693 0.403 -4.769 1.00 94.28 76 LEU A CA 1
ATOM 553 C C . LEU A 1 76 ? -38.907 0.876 -3.338 1.00 90.36 76 LEU A C 1
ATOM 554 O O . LEU A 1 76 ? -38.825 2.061 -3.068 1.00 106.06 76 LEU A O 1
ATOM 559 N N . ALA A 1 77 ? -39.131 -0.073 -2.431 1.00 78.13 77 ALA A N 1
ATOM 560 C CA . ALA A 1 77 ? -39.343 0.229 -1.027 1.00 75.47 77 ALA A CA 1
ATOM 561 C C . ALA A 1 77 ? -38.029 0.452 -0.281 1.00 90.02 77 ALA A C 1
ATOM 562 O O . ALA A 1 77 ? -38.060 0.639 0.936 1.00 100.53 77 ALA A O 1
ATOM 564 N N . GLY A 1 78 ? -36.891 0.374 -0.991 1.00 94.19 78 GLY A N 1
ATOM 565 C CA . GLY A 1 78 ? -35.582 0.723 -0.447 1.00 96.73 78 GLY A CA 1
ATOM 566 C C . GLY A 1 78 ? -34.661 -0.462 -0.141 1.00 98.18 78 GLY A C 1
ATOM 567 O O . GLY A 1 78 ? -33.667 -0.294 0.560 1.00 105.99 78 GLY A O 1
ATOM 568 N N . MET A 1 79 ? -34.971 -1.657 -0.652 1.00 103.35 79 MET A N 1
ATOM 569 C CA . MET A 1 79 ? -34.134 -2.818 -0.371 1.00 112.57 79 MET A CA 1
ATOM 570 C C . MET A 1 79 ? -32.832 -2.757 -1.177 1.00 129.64 79 MET A C 1
ATOM 571 O O . MET A 1 79 ? -32.825 -2.311 -2.325 1.00 112.34 79 MET A O 1
ATOM 576 N N . GLU A 1 80 ? -31.738 -3.223 -0.548 1.00 153.67 80 GLU A N 1
ATOM 577 C CA . GLU A 1 80 ? -30.434 -3.386 -1.180 1.00 149.44 80 GLU A CA 1
ATOM 578 C C . GLU A 1 80 ? -30.552 -4.306 -2.397 1.00 142.91 80 GLU A C 1
ATOM 579 O O . GLU A 1 80 ? -31.257 -5.315 -2.358 1.00 148.35 80 GLU A O 1
ATOM 585 N N . GLY A 1 81 ? -29.884 -3.923 -3.490 1.00 121.07 81 GLY A N 1
ATOM 586 C CA . GLY A 1 81 ? -29.912 -4.727 -4.702 1.00 120.40 81 GLY A CA 1
ATOM 587 C C . GLY A 1 81 ? -29.779 -6.215 -4.384 1.00 123.81 81 GLY A C 1
ATOM 588 O O . GLY A 1 81 ? -28.760 -6.641 -3.850 1.00 138.59 81 GLY A O 1
ATOM 589 N N . GLY A 1 82 ? -30.824 -6.998 -4.682 1.00 123.44 82 GLY A N 1
ATOM 590 C CA . GLY A 1 82 ? -30.779 -8.431 -4.431 1.00 118.42 82 GLY A CA 1
ATOM 591 C C . GLY A 1 82 ? -30.764 -9.287 -5.702 1.00 114.96 82 GLY A C 1
ATOM 592 O O . GLY A 1 82 ? -30.324 -8.828 -6.751 1.00 125.29 82 GLY A O 1
ATOM 593 N N . ILE A 1 83 ? -31.253 -10.537 -5.598 1.00 104.35 83 ILE A N 1
ATOM 594 C CA . ILE A 1 83 ? -31.221 -11.493 -6.702 1.00 104.67 83 ILE A CA 1
ATOM 595 C C . ILE A 1 83 ? -32.594 -12.128 -6.953 1.00 106.95 83 ILE A C 1
ATOM 596 O O . ILE A 1 83 ? -33.302 -12.465 -6.006 1.00 86.54 83 ILE A O 1
ATOM 601 N N . ALA A 1 84 ? -32.936 -12.342 -8.238 1.00 110.79 84 ALA A N 1
ATOM 602 C CA . ALA A 1 84 ? -34.140 -13.057 -8.647 1.00 105.24 84 ALA A CA 1
ATOM 603 C C . ALA A 1 84 ? -33.801 -14.342 -9.404 1.00 113.42 84 ALA A C 1
ATOM 604 O O . ALA A 1 84 ? -32.976 -14.303 -10.309 1.00 120.96 84 ALA A O 1
ATOM 606 N N . PHE A 1 85 ? -34.499 -15.443 -9.065 1.00 119.08 85 PHE A N 1
ATOM 607 C CA . PHE A 1 85 ? -34.330 -16.744 -9.702 1.00 131.98 85 PHE A CA 1
ATOM 608 C C . PHE A 1 85 ? -35.650 -17.450 -10.020 1.00 138.95 85 PHE A C 1
ATOM 609 O O . PHE A 1 85 ? -36.700 -17.229 -9.407 1.00 117.66 85 PHE A O 1
ATOM 617 N N . THR A 1 86 ? -35.551 -18.422 -10.931 1.00 154.80 86 THR A N 1
ATOM 618 C CA . THR A 1 86 ? -36.648 -19.340 -11.187 1.00 157.73 86 THR A CA 1
ATOM 619 C C . THR A 1 86 ? -36.117 -20.769 -11.220 1.00 149.57 86 THR A C 1
ATOM 620 O O . THR A 1 86 ? -34.967 -20.997 -11.585 1.00 125.53 86 THR A O 1
ATOM 624 N N . SER A 1 87 ? -36.988 -21.728 -10.892 1.00 163.18 87 SER A N 1
ATOM 625 C CA . SER A 1 87 ? -36.671 -23.148 -10.961 1.00 179.02 87 SER A CA 1
ATOM 626 C C . SER A 1 87 ? -37.904 -23.964 -11.361 1.00 203.74 87 SER A C 1
ATOM 627 O O . SER A 1 87 ? -39.015 -23.719 -10.883 1.00 218.66 87 SER A O 1
ATOM 630 N N . THR A 1 88 ? -37.695 -24.953 -12.242 1.00 198.02 88 THR A N 1
ATOM 631 C CA . THR A 1 88 ? -38.782 -25.767 -12.773 1.00 184.29 88 THR A CA 1
ATOM 632 C C . THR A 1 88 ? -39.402 -26.627 -11.671 1.00 186.35 88 THR A C 1
ATOM 633 O O . THR A 1 88 ? -38.683 -27.288 -10.923 1.00 170.51 88 THR A O 1
ATOM 637 N N . SER A 1 89 ? -40.745 -26.638 -11.616 1.00 196.73 89 SER A N 1
ATOM 638 C CA . SER A 1 89 ? -41.482 -27.399 -10.615 1.00 200.19 89 SER A CA 1
ATOM 639 C C . SER A 1 89 ? -41.712 -28.846 -11.029 1.00 195.14 89 SER A C 1
ATOM 640 O O . SER A 1 89 ? -41.314 -29.276 -12.110 1.00 194.99 89 SER A O 1
ATOM 643 N N . GLN A 1 90 ? -42.419 -29.557 -10.145 1.00 192.40 90 GLN A N 1
ATOM 644 C CA . GLN A 1 90 ? -42.726 -30.964 -10.311 1.00 195.42 90 GLN A CA 1
ATOM 645 C C . GLN A 1 90 ? -43.744 -31.157 -11.435 1.00 201.25 90 GLN A C 1
ATOM 646 O O . GLN A 1 90 ? -43.641 -32.129 -12.181 1.00 226.16 90 GLN A O 1
ATOM 652 N N . ALA A 1 91 ? -44.706 -30.228 -11.561 1.00 185.57 91 ALA A N 1
ATOM 653 C CA . ALA A 1 91 ? -45.722 -30.354 -12.600 1.00 170.98 91 ALA A CA 1
ATOM 654 C C . ALA A 1 91 ? -45.289 -29.586 -13.847 1.00 174.95 91 ALA A C 1
ATOM 655 O O . ALA A 1 91 ? -44.502 -28.650 -13.752 1.00 179.99 91 ALA A O 1
ATOM 657 N N . ASP A 1 92 ? -45.807 -29.991 -15.013 1.00 178.58 92 ASP A N 1
ATOM 658 C CA . ASP A 1 92 ? -45.678 -29.195 -16.222 1.00 187.15 92 ASP A CA 1
ATOM 659 C C . ASP A 1 92 ? -46.383 -27.859 -16.014 1.00 203.36 92 ASP A C 1
ATOM 660 O O . ASP A 1 92 ? -47.385 -27.798 -15.301 1.00 214.02 92 ASP A O 1
ATOM 665 N N . ASP A 1 93 ? -45.827 -26.794 -16.608 1.00 213.24 93 ASP A N 1
ATOM 666 C CA . ASP A 1 93 ? -46.424 -25.464 -16.590 1.00 217.40 93 ASP A CA 1
ATOM 667 C C . ASP A 1 93 ? -46.675 -24.999 -15.158 1.00 215.89 93 ASP A C 1
ATOM 668 O O . ASP A 1 93 ? -47.733 -24.461 -14.833 1.00 218.07 93 ASP A O 1
ATOM 673 N N . GLU A 1 94 ? -45.683 -25.264 -14.306 1.00 206.30 94 GLU A N 1
ATOM 674 C CA . GLU A 1 94 ? -45.687 -24.907 -12.899 1.00 188.57 94 GLU A CA 1
ATOM 675 C C . GLU A 1 94 ? -44.270 -24.456 -12.563 1.00 178.50 94 GLU A C 1
ATOM 676 O O . GLU A 1 94 ? -43.306 -24.950 -13.154 1.00 169.42 94 GLU A O 1
ATOM 682 N N . ALA A 1 95 ? -44.135 -23.511 -11.626 1.00 177.89 95 ALA A N 1
ATOM 683 C CA . ALA A 1 95 ? -42.801 -23.008 -11.325 1.00 173.37 95 ALA A CA 1
ATOM 684 C C . ALA A 1 95 ? -42.668 -22.619 -9.855 1.00 177.24 95 ALA A C 1
ATOM 685 O O . ALA A 1 95 ? -43.644 -22.284 -9.175 1.00 175.09 95 ALA A O 1
ATOM 687 N N . GLU A 1 96 ? -41.426 -22.704 -9.371 1.00 164.96 96 GLU A N 1
ATOM 688 C CA . GLU A 1 96 ? -41.082 -22.092 -8.107 1.00 152.22 96 GLU A CA 1
ATOM 689 C C . GLU A 1 96 ? -40.237 -20.862 -8.401 1.00 148.91 96 GLU A C 1
ATOM 690 O O . GLU A 1 96 ? -39.400 -20.850 -9.302 1.00 132.87 96 GLU A O 1
ATOM 696 N N . VAL A 1 97 ? -40.506 -19.798 -7.649 1.00 136.48 97 VAL A N 1
ATOM 697 C CA . VAL A 1 97 ? -39.701 -18.611 -7.836 1.00 126.95 97 VAL A CA 1
ATOM 698 C C . VAL A 1 97 ? -39.087 -18.224 -6.508 1.00 115.68 97 VAL A C 1
ATOM 699 O O . VAL A 1 97 ? -39.643 -18.438 -5.432 1.00 97.88 97 VAL A O 1
ATOM 703 N N . LEU A 1 98 ? -37.894 -17.649 -6.623 1.00 101.07 98 LEU A N 1
ATOM 704 C CA . LEU A 1 98 ? -37.158 -17.210 -5.455 1.00 98.97 98 LEU A CA 1
ATOM 705 C C . LEU A 1 98 ? -36.621 -15.805 -5.700 1.00 93.27 98 LEU A C 1
ATOM 706 O O . LEU A 1 98 ? -36.182 -15.459 -6.792 1.00 87.45 98 LEU A O 1
ATOM 711 N N . TYR A 1 99 ? -36.608 -14.988 -4.649 1.00 85.20 99 TYR A N 1
ATOM 712 C CA . TYR A 1 99 ? -35.988 -13.678 -4.760 1.00 89.04 99 TYR A CA 1
ATOM 713 C C . TYR A 1 99 ? -35.547 -13.253 -3.363 1.00 95.64 99 TYR A C 1
ATOM 714 O O . TYR A 1 99 ? -36.073 -13.756 -2.362 1.00 94.11 99 TYR A O 1
ATOM 723 N N . SER A 1 100 ? -34.582 -12.323 -3.303 1.00 89.96 100 SER A N 1
ATOM 724 C CA . SER A 1 100 ? -34.026 -11.846 -2.046 1.00 81.72 100 SER A CA 1
ATOM 725 C C . SER A 1 100 ? -35.091 -11.118 -1.236 1.00 79.90 100 SER A C 1
ATOM 726 O O . SER A 1 100 ? -36.023 -10.562 -1.801 1.00 92.83 100 SER A O 1
ATOM 729 N N . TYR A 1 101 ? -34.909 -11.052 0.087 1.00 80.91 101 TYR A N 1
ATOM 730 C CA . TYR A 1 101 ? -35.786 -10.229 0.900 1.00 85.96 101 TYR A CA 1
ATOM 731 C C . TYR A 1 101 ? -35.049 -9.707 2.126 1.00 80.36 101 TYR A C 1
ATOM 732 O O . TYR A 1 101 ? -34.025 -10.248 2.506 1.00 77.01 101 TYR A O 1
ATOM 741 N N . GLU A 1 102 ? -35.629 -8.705 2.784 1.00 84.00 102 GLU A N 1
ATOM 742 C CA . GLU A 1 102 ? -35.061 -8.193 4.012 1.00 98.90 102 GLU A CA 1
ATOM 743 C C . GLU A 1 102 ? -35.941 -8.570 5.201 1.00 95.56 102 GLU A C 1
ATOM 744 O O . GLU A 1 102 ? -35.455 -9.044 6.230 1.00 85.09 102 GLU A O 1
ATOM 750 N N . THR A 1 103 ? -37.235 -8.303 5.045 1.00 96.43 103 THR A N 1
ATOM 751 C CA . THR A 1 103 ? -38.220 -8.511 6.091 1.00 106.33 103 THR A CA 1
ATOM 752 C C . THR A 1 103 ? -39.224 -9.515 5.546 1.00 115.17 103 THR A C 1
ATOM 753 O O . THR A 1 103 ? -39.565 -9.410 4.371 1.00 130.72 103 THR A O 1
ATOM 757 N N . GLU A 1 104 ? -39.671 -10.477 6.366 1.00 114.59 104 GLU A N 1
ATOM 758 C CA . GLU A 1 104 ? -40.498 -11.553 5.834 1.00 120.45 104 GLU A CA 1
ATOM 759 C C . GLU A 1 104 ? -41.822 -11.002 5.319 1.00 108.63 104 GLU A C 1
ATOM 760 O O . GLU A 1 104 ? -42.203 -11.246 4.172 1.00 99.44 104 GLU A O 1
ATOM 766 N N . ASP A 1 105 ? -42.521 -10.225 6.147 1.00 99.31 105 ASP A N 1
ATOM 767 C CA . ASP A 1 105 ? -43.846 -9.806 5.737 1.00 93.43 105 ASP A CA 1
ATOM 768 C C . ASP A 1 105 ? -43.792 -9.059 4.410 1.00 78.77 105 ASP A C 1
ATOM 769 O O . ASP A 1 105 ? -44.687 -9.188 3.593 1.00 75.00 105 ASP A O 1
ATOM 774 N N . ILE A 1 106 ? -42.726 -8.295 4.214 1.00 77.57 106 ILE A N 1
ATOM 775 C CA . ILE A 1 106 ? -42.617 -7.469 3.031 1.00 86.81 106 ILE A CA 1
ATOM 776 C C . ILE A 1 106 ? -42.273 -8.328 1.830 1.00 95.98 106 ILE A C 1
ATOM 777 O O . ILE A 1 106 ? -42.839 -8.126 0.766 1.00 110.78 106 ILE A O 1
ATOM 782 N N . GLY A 1 107 ? -41.331 -9.260 1.995 1.00 100.57 107 GLY A N 1
ATOM 783 C CA . GLY A 1 107 ? -40.956 -10.127 0.890 1.00 95.59 107 GLY A CA 1
ATOM 784 C C . GLY A 1 107 ? -42.174 -10.903 0.399 1.00 89.90 107 GLY A C 1
ATOM 785 O O . GLY A 1 107 ? -42.437 -10.998 -0.807 1.00 88.00 107 GLY A O 1
ATOM 786 N N . LEU A 1 108 ? -42.947 -11.403 1.368 1.00 77.33 108 LEU A N 1
ATOM 787 C CA . LEU A 1 108 ? -44.108 -12.209 1.047 1.00 82.33 108 LEU A CA 1
ATOM 788 C C . LEU A 1 108 ? -45.100 -11.364 0.253 1.00 93.11 108 LEU A C 1
ATOM 789 O O . LEU A 1 108 ? -45.645 -11.814 -0.743 1.00 99.11 108 LEU A O 1
ATOM 794 N N . GLU A 1 109 ? -45.332 -10.136 0.716 1.00 97.82 109 GLU A N 1
ATOM 795 C CA . GLU A 1 109 ? -46.299 -9.274 0.069 1.00 90.44 109 GLU A CA 1
ATOM 796 C C . GLU A 1 109 ? -45.822 -8.960 -1.339 1.00 74.93 109 GLU A C 1
ATOM 797 O O . GLU A 1 109 ? -46.603 -9.011 -2.271 1.00 79.51 109 GLU A O 1
ATOM 803 N N . ALA A 1 110 ? -44.526 -8.702 -1.498 1.00 71.70 110 ALA A N 1
ATOM 804 C CA . ALA A 1 110 ? -44.014 -8.349 -2.813 1.00 86.12 110 ALA A CA 1
ATOM 805 C C . ALA A 1 110 ? -44.338 -9.459 -3.800 1.00 91.91 110 ALA A C 1
ATOM 806 O O . ALA A 1 110 ? -44.668 -9.202 -4.958 1.00 108.43 110 ALA A O 1
ATOM 808 N N . GLY A 1 111 ? -44.242 -10.696 -3.317 1.00 88.49 111 GLY A N 1
ATOM 809 C CA . GLY A 1 111 ? -44.574 -11.826 -4.158 1.00 96.49 111 GLY A CA 1
ATOM 810 C C . GLY A 1 111 ? -46.039 -11.792 -4.583 1.00 105.33 111 GLY A C 1
ATOM 811 O O . GLY A 1 111 ? -46.339 -11.878 -5.773 1.00 98.13 111 GLY A O 1
ATOM 812 N N . GLU A 1 112 ? -46.934 -11.649 -3.594 1.00 106.93 112 GLU A N 1
ATOM 813 C CA . GLU A 1 112 ? -48.368 -11.662 -3.831 1.00 100.10 112 GLU A CA 1
ATOM 814 C C . GLU A 1 112 ? -48.759 -10.505 -4.741 1.00 96.85 112 GLU A C 1
ATOM 815 O O . GLU A 1 112 ? -49.580 -10.677 -5.631 1.00 104.91 112 GLU A O 1
ATOM 821 N N . VAL A 1 113 ? -48.153 -9.341 -4.518 1.00 96.14 113 VAL A N 1
ATOM 822 C CA . VAL A 1 113 ? -48.470 -8.173 -5.314 1.00 93.97 113 VAL A CA 1
ATOM 823 C C . VAL A 1 113 ? -47.949 -8.379 -6.724 1.00 105.04 113 VAL A C 1
ATOM 824 O O . VAL A 1 113 ? -48.662 -8.097 -7.663 1.00 128.29 113 VAL A O 1
ATOM 828 N N . ALA A 1 114 ? -46.731 -8.895 -6.875 1.00 114.28 114 ALA A N 1
ATOM 829 C CA . ALA A 1 114 ? -46.224 -9.141 -8.215 1.00 121.93 114 ALA A CA 1
ATOM 830 C C . ALA A 1 114 ? -47.237 -9.997 -8.974 1.00 123.06 114 ALA A C 1
ATOM 831 O O . ALA A 1 114 ? -47.553 -9.724 -10.131 1.00 112.99 114 ALA A O 1
ATOM 833 N N . CYS A 1 115 ? -47.787 -11.000 -8.286 1.00 128.62 115 CYS A N 1
ATOM 834 C CA . CYS A 1 115 ? -48.812 -11.828 -8.896 1.00 132.27 115 CYS A CA 1
ATOM 835 C C . CYS A 1 115 ? -50.041 -10.992 -9.236 1.00 123.30 115 CYS A C 1
ATOM 836 O O . CYS A 1 115 ? -50.456 -10.989 -10.384 1.00 118.31 115 CYS A O 1
ATOM 839 N N . ASP A 1 116 ? -50.553 -10.202 -8.289 1.00 117.62 116 ASP A N 1
ATOM 840 C CA . ASP A 1 116 ? -51.758 -9.427 -8.564 1.00 102.99 116 ASP A CA 1
ATOM 841 C C . ASP A 1 116 ? -51.544 -8.540 -9.785 1.00 94.75 116 ASP A C 1
ATOM 842 O O . ASP A 1 116 ? -52.445 -8.395 -10.604 1.00 104.00 116 ASP A O 1
ATOM 847 N N . MET A 1 117 ? -50.356 -7.942 -9.883 1.00 94.83 117 MET A N 1
ATOM 848 C CA . MET A 1 117 ? -50.062 -6.997 -10.947 1.00 114.36 117 MET A CA 1
ATOM 849 C C . MET A 1 117 ? -50.119 -7.719 -12.288 1.00 117.03 117 MET A C 1
ATOM 850 O O . MET A 1 117 ? -50.678 -7.201 -13.254 1.00 123.97 117 MET A O 1
ATOM 855 N N . LEU A 1 118 ? -49.570 -8.936 -12.320 1.00 120.40 118 LEU A N 1
ATOM 856 C CA . LEU A 1 118 ? -49.483 -9.695 -13.554 1.00 129.23 118 LEU A CA 1
ATOM 857 C C . LEU A 1 118 ? -50.841 -10.320 -13.877 1.00 127.48 118 LEU A C 1
ATOM 858 O O . LEU A 1 118 ? -51.211 -10.382 -15.045 1.00 124.41 118 LEU A O 1
ATOM 863 N N . VAL A 1 119 ? -51.583 -10.749 -12.846 1.00 125.11 119 VAL A N 1
ATOM 864 C CA . VAL A 1 119 ? -52.852 -11.435 -13.052 1.00 113.31 119 VAL A CA 1
ATOM 865 C C . VAL A 1 119 ? -53.803 -10.458 -13.726 1.00 119.30 119 VAL A C 1
ATOM 866 O O . VAL A 1 119 ? -54.466 -10.808 -14.689 1.00 123.09 119 VAL A O 1
ATOM 870 N N . ALA A 1 120 ? -53.792 -9.217 -13.240 1.00 122.53 120 ALA A N 1
ATOM 871 C CA . ALA A 1 120 ? -54.671 -8.158 -13.697 1.00 130.47 120 ALA A CA 1
ATOM 872 C C . ALA A 1 120 ? -54.512 -7.905 -15.195 1.00 141.89 120 ALA A C 1
ATOM 873 O O . ALA A 1 120 ? -55.456 -7.470 -15.851 1.00 160.60 120 ALA A O 1
ATOM 875 N N . LEU A 1 121 ? -53.329 -8.196 -15.745 1.00 147.53 121 LEU A N 1
ATOM 876 C CA . LEU A 1 121 ? -53.125 -7.889 -17.158 1.00 154.35 121 LEU A CA 1
ATOM 877 C C . LEU A 1 121 ? -53.921 -8.870 -18.021 1.00 166.40 121 LEU A C 1
ATOM 878 O O . LEU A 1 121 ? -54.188 -8.600 -19.190 1.00 163.36 121 LEU A O 1
ATOM 883 N N . ALA A 1 122 ? -54.331 -9.993 -17.418 1.00 176.10 122 ALA A N 1
ATOM 884 C CA . ALA A 1 122 ? -55.032 -11.056 -18.120 1.00 170.64 122 ALA A CA 1
ATOM 885 C C . ALA A 1 122 ? -56.456 -10.601 -18.412 1.00 176.26 122 ALA A C 1
ATOM 886 O O . ALA A 1 122 ? -57.144 -11.199 -19.232 1.00 189.98 122 ALA A O 1
ATOM 888 N N . ARG A 1 123 ? -56.880 -9.533 -17.732 1.00 172.37 123 ARG A N 1
ATOM 889 C CA . ARG A 1 123 ? -58.237 -9.037 -17.859 1.00 170.81 123 ARG A CA 1
ATOM 890 C C . ARG A 1 123 ? -58.242 -7.816 -18.775 1.00 183.64 123 ARG A C 1
ATOM 891 O O . ARG A 1 123 ? -59.276 -7.172 -18.944 1.00 186.01 123 ARG A O 1
ATOM 899 N N . ALA A 1 124 ? -57.068 -7.501 -19.340 1.00 197.30 124 ALA A N 1
ATOM 900 C CA . ALA A 1 124 ? -56.899 -6.308 -20.157 1.00 215.32 124 ALA A CA 1
ATOM 901 C C . ALA A 1 124 ? -57.600 -6.484 -21.503 1.00 227.14 124 ALA A C 1
ATOM 902 O O . ALA A 1 124 ? -58.053 -5.512 -22.106 1.00 227.79 124 ALA A O 1
ATOM 904 N N . GLU A 1 125 ? -57.685 -7.739 -21.960 1.00 228.38 125 GLU A N 1
ATOM 905 C CA . GLU A 1 125 ? -58.215 -8.068 -23.273 1.00 217.18 125 GLU A CA 1
ATOM 906 C C . GLU A 1 125 ? -57.283 -7.477 -24.327 1.00 218.16 125 GLU A C 1
ATOM 907 O O . GLU A 1 125 ? -56.065 -7.539 -24.180 1.00 216.63 125 GLU A O 1
ATOM 913 N N . ALA A 1 126 ? -57.862 -6.855 -25.356 1.00 219.99 126 ALA A N 1
ATOM 914 C CA . ALA A 1 126 ? -57.079 -6.346 -26.470 1.00 229.15 126 ALA A CA 1
ATOM 915 C C . ALA A 1 126 ? -56.547 -4.950 -26.152 1.00 235.88 126 ALA A C 1
ATOM 916 O O . ALA A 1 126 ? -56.879 -3.983 -26.833 1.00 253.53 126 ALA A O 1
ATOM 918 N N . ASP A 1 127 ? -55.707 -4.855 -25.119 1.00 229.61 127 ASP A N 1
ATOM 919 C CA . ASP A 1 127 ? -55.195 -3.561 -24.702 1.00 223.09 127 ASP A CA 1
ATOM 920 C C . ASP A 1 127 ? -53.756 -3.396 -25.178 1.00 226.14 127 ASP A C 1
ATOM 921 O O . ASP A 1 127 ? -53.167 -4.324 -25.725 1.00 233.94 127 ASP A O 1
ATOM 926 N N . VAL A 1 128 ? -53.227 -2.182 -24.982 1.00 217.85 128 VAL A N 1
ATOM 927 C CA . VAL A 1 128 ? -51.855 -1.832 -25.313 1.00 204.70 128 VAL A CA 1
ATOM 928 C C . VAL A 1 128 ? -51.251 -0.893 -24.262 1.00 229.38 128 VAL A C 1
ATOM 929 O O . VAL A 1 128 ? -50.118 -0.451 -24.442 1.00 244.42 128 VAL A O 1
ATOM 933 N N . ARG A 1 129 ? -51.983 -0.568 -23.181 1.00 235.67 129 ARG A N 1
ATOM 934 C CA . ARG A 1 129 ? -51.463 0.343 -22.163 1.00 215.11 129 ARG A CA 1
ATOM 935 C C . ARG A 1 129 ? -51.615 -0.222 -20.751 1.00 205.80 129 ARG A C 1
ATOM 936 O O . ARG A 1 129 ? -52.538 -0.989 -20.468 1.00 198.65 129 ARG A O 1
ATOM 944 N N . ALA A 1 130 ? -50.712 0.209 -19.857 1.00 200.02 130 ALA A N 1
ATOM 945 C CA . ALA A 1 130 ? -50.814 -0.099 -18.438 1.00 199.13 130 ALA A CA 1
ATOM 946 C C . ALA A 1 130 ? -52.074 0.555 -17.883 1.00 191.74 130 ALA A C 1
ATOM 947 O O . ALA A 1 130 ? -52.364 1.715 -18.174 1.00 199.09 130 ALA A O 1
ATOM 949 N N . VAL A 1 131 ? -52.827 -0.203 -17.082 1.00 174.31 131 VAL A N 1
ATOM 950 C CA . VAL A 1 131 ? -54.024 0.351 -16.478 1.00 164.96 131 VAL A CA 1
ATOM 951 C C . VAL A 1 131 ? -53.952 0.163 -14.966 1.00 166.18 131 VAL A C 1
ATOM 952 O O . VAL A 1 131 ? -53.878 -0.951 -14.457 1.00 169.63 131 VAL A O 1
ATOM 956 N N . ASP A 1 132 ? -53.921 1.295 -14.255 1.00 177.59 132 ASP A N 1
ATOM 957 C CA . ASP A 1 132 ? -53.981 1.386 -12.804 1.00 177.43 132 ASP A CA 1
ATOM 958 C C . ASP A 1 132 ? -52.923 0.562 -12.070 1.00 166.54 132 ASP A C 1
ATOM 959 O O . ASP A 1 132 ? -53.168 0.125 -10.957 1.00 151.53 132 ASP A O 1
ATOM 964 N N . LEU A 1 133 ? -51.727 0.408 -12.646 1.00 163.74 133 LEU A N 1
ATOM 965 C CA . LEU A 1 133 ? -50.717 -0.447 -12.038 1.00 150.22 133 LEU A CA 1
ATOM 966 C C . LEU A 1 133 ? -50.209 0.205 -10.759 1.00 152.38 133 LEU A C 1
ATOM 967 O O . LEU A 1 133 ? -49.899 -0.471 -9.780 1.00 142.61 133 LEU A O 1
ATOM 972 N N . SER A 1 134 ? -50.242 1.538 -10.767 1.00 154.36 134 SER A N 1
ATOM 973 C CA . SER A 1 134 ? -49.776 2.355 -9.666 1.00 150.60 134 SER A CA 1
ATOM 974 C C . SER A 1 134 ? -50.640 2.149 -8.421 1.00 139.70 134 SER A C 1
ATOM 975 O O . SER A 1 134 ? -50.226 2.508 -7.320 1.00 132.32 134 SER A O 1
ATOM 978 N N . HIS A 1 135 ? -51.847 1.593 -8.599 1.00 131.19 135 HIS A N 1
ATOM 979 C CA . HIS A 1 135 ? -52.675 1.368 -7.428 1.00 134.52 135 HIS A CA 1
ATOM 980 C C . HIS A 1 135 ? -52.085 0.237 -6.602 1.00 144.51 135 HIS A C 1
ATOM 981 O O . HIS A 1 135 ? -52.167 0.277 -5.380 1.00 155.07 135 HIS A O 1
ATOM 988 N N . HIS A 1 136 ? -51.501 -0.752 -7.282 1.00 144.17 136 HIS A N 1
ATOM 989 C CA . HIS A 1 136 ? -50.936 -1.907 -6.609 1.00 127.59 136 HIS A CA 1
ATOM 990 C C . HIS A 1 136 ? -49.665 -1.457 -5.916 1.00 113.51 136 HIS A C 1
ATOM 991 O O . HIS A 1 136 ? -49.372 -1.880 -4.796 1.00 105.16 136 HIS A O 1
ATOM 998 N N . ILE A 1 137 ? -48.956 -0.566 -6.613 1.00 104.74 137 ILE A N 1
ATOM 999 C CA . ILE A 1 137 ? -47.688 -0.076 -6.117 1.00 97.18 137 ILE A CA 1
ATOM 1000 C C . ILE A 1 137 ? -47.960 0.677 -4.827 1.00 97.46 137 ILE A C 1
ATOM 1001 O O . ILE A 1 137 ? -47.288 0.437 -3.831 1.00 102.46 137 ILE A O 1
ATOM 1006 N N . ALA A 1 138 ? -48.962 1.558 -4.876 1.00 92.21 138 ALA A N 1
ATOM 1007 C CA . ALA A 1 138 ? -49.291 2.372 -3.722 1.00 96.46 138 ALA A CA 1
ATOM 1008 C C . ALA A 1 138 ? -49.644 1.485 -2.532 1.00 93.06 138 ALA A C 1
ATOM 1009 O O . ALA A 1 138 ? -49.195 1.742 -1.420 1.00 81.04 138 ALA A O 1
ATOM 1011 N N . ARG A 1 139 ? -50.439 0.439 -2.777 1.00 102.62 139 ARG A N 1
ATOM 1012 C CA . ARG A 1 139 ? -50.885 -0.402 -1.680 1.00 112.49 139 ARG A CA 1
ATOM 1013 C C . ARG A 1 139 ? -49.675 -1.067 -1.039 1.00 105.11 139 ARG A C 1
ATOM 1014 O O . ARG A 1 139 ? -49.560 -1.114 0.184 1.00 86.91 139 ARG A O 1
ATOM 1022 N N . TYR A 1 140 ? -48.791 -1.572 -1.902 1.00 103.43 140 TYR A N 1
ATOM 1023 C CA . TYR A 1 140 ? -47.622 -2.301 -1.455 1.00 99.93 140 TYR A CA 1
ATOM 1024 C C . TYR A 1 140 ? -46.750 -1.389 -0.605 1.00 95.98 140 TYR A C 1
ATOM 1025 O O . TYR A 1 140 ? -46.317 -1.784 0.473 1.00 85.25 140 TYR A O 1
ATOM 1034 N N . LEU A 1 141 ? -46.499 -0.179 -1.106 1.00 94.42 141 LEU A N 1
ATOM 1035 C CA . LEU A 1 141 ? -45.649 0.740 -0.374 1.00 83.77 141 LEU A CA 1
ATOM 1036 C C . LEU A 1 141 ? -46.333 1.123 0.933 1.00 85.91 141 LEU A C 1
ATOM 1037 O O . LEU A 1 141 ? -45.670 1.180 1.954 1.00 91.79 141 LEU A O 1
ATOM 1042 N N . ARG A 1 142 ? -47.648 1.363 0.933 1.00 84.69 142 ARG A N 1
ATOM 1043 C CA . ARG A 1 142 ? -48.256 1.779 2.190 1.00 82.80 142 ARG A CA 1
ATOM 1044 C C . ARG A 1 142 ? -47.957 0.719 3.250 1.00 83.01 142 ARG A C 1
ATOM 1045 O O . ARG A 1 142 ? -47.623 1.036 4.384 1.00 82.52 142 ARG A O 1
ATOM 1053 N N . TYR A 1 143 ? -48.086 -0.547 2.850 1.00 81.43 143 TYR A N 1
ATOM 1054 C CA . TYR A 1 143 ? -47.879 -1.672 3.741 1.00 87.31 143 TYR A CA 1
ATOM 1055 C C . TYR A 1 143 ? -46.421 -1.723 4.172 1.00 85.28 143 TYR A C 1
ATOM 1056 O O . TYR A 1 143 ? -46.129 -1.770 5.366 1.00 91.98 143 TYR A O 1
ATOM 1065 N N . ALA A 1 144 ? -45.516 -1.688 3.187 1.00 74.99 144 ALA A N 1
ATOM 1066 C CA . ALA A 1 144 ? -44.095 -1.830 3.469 1.00 73.05 144 ALA A CA 1
ATOM 1067 C C . ALA A 1 144 ? -43.636 -0.705 4.399 1.00 79.42 144 ALA A C 1
ATOM 1068 O O . ALA A 1 144 ? -42.915 -0.954 5.355 1.00 85.16 144 ALA A O 1
ATOM 1070 N N . ASP A 1 145 ? -44.105 0.520 4.155 1.00 81.39 145 ASP A N 1
ATOM 1071 C CA . ASP A 1 145 ? -43.591 1.691 4.843 1.00 81.44 145 ASP A CA 1
ATOM 1072 C C . ASP A 1 145 ? -43.992 1.673 6.312 1.00 84.08 145 ASP A C 1
ATOM 1073 O O . ASP A 1 145 ? -43.479 2.461 7.103 1.00 110.77 145 ASP A O 1
ATOM 1078 N N . LYS A 1 146 ? -44.914 0.787 6.677 1.00 74.86 146 LYS A N 1
ATOM 1079 C CA . LYS A 1 146 ? -45.355 0.742 8.058 1.00 77.59 146 LYS A CA 1
ATOM 1080 C C . LYS A 1 146 ? -44.508 -0.283 8.801 1.00 78.84 146 LYS A C 1
ATOM 1081 O O . LYS A 1 146 ? -44.528 -0.349 10.031 1.00 81.83 146 LYS A O 1
ATOM 1087 N N . ARG A 1 147 ? -43.761 -1.063 8.013 1.00 81.63 147 ARG A N 1
ATOM 1088 C CA . ARG A 1 147 ? -43.051 -2.234 8.504 1.00 89.78 147 ARG A CA 1
ATOM 1089 C C . ARG A 1 147 ? -41.538 -2.067 8.392 1.00 87.58 147 ARG A C 1
ATOM 1090 O O . ARG A 1 147 ? -40.810 -2.702 9.159 1.00 88.52 147 ARG A O 1
ATOM 1098 N N . THR A 1 148 ? -41.081 -1.199 7.472 1.00 82.07 148 THR A N 1
ATOM 1099 C CA . THR A 1 148 ? -39.658 -0.948 7.329 1.00 73.77 148 THR A CA 1
ATOM 1100 C C . THR A 1 148 ? -39.179 -0.150 8.535 1.00 79.25 148 THR A C 1
ATOM 1101 O O . THR A 1 148 ? -39.940 0.466 9.283 1.00 84.75 148 THR A O 1
ATOM 1105 N N . LEU A 1 149 ? -37.863 -0.136 8.662 1.00 85.07 149 LEU A N 1
ATOM 1106 C CA . LEU A 1 149 ? -37.167 0.458 9.782 1.00 77.01 149 LEU A CA 1
ATOM 1107 C C . LEU A 1 149 ? -37.003 1.968 9.565 1.00 75.22 149 LEU A C 1
ATOM 1108 O O . LEU A 1 149 ? -36.763 2.441 8.447 1.00 67.05 149 LEU A O 1
ATOM 1113 N N . GLY A 1 150 ? -37.206 2.716 10.658 1.00 79.55 150 GLY A N 1
ATOM 1114 C CA . GLY A 1 150 ? -37.179 4.170 10.649 1.00 86.08 150 GLY A CA 1
ATOM 1115 C C . GLY A 1 150 ? -35.765 4.695 10.441 1.00 88.80 150 GLY A C 1
ATOM 1116 O O . GLY A 1 150 ? -34.813 4.009 10.793 1.00 112.75 150 GLY A O 1
ATOM 1117 N N . PRO A 1 151 ? -35.597 5.892 9.841 1.00 78.39 151 PRO A N 1
ATOM 1118 C CA . PRO A 1 151 ? -34.317 6.298 9.250 1.00 77.24 151 PRO A CA 1
ATOM 1119 C C . PRO A 1 151 ? -33.139 6.438 10.208 1.00 74.86 151 PRO A C 1
ATOM 1120 O O . PRO A 1 151 ? -31.991 6.271 9.817 1.00 69.76 151 PRO A O 1
ATOM 1124 N N . SER A 1 152 ? -33.414 6.746 11.473 1.00 79.60 152 SER A N 1
ATOM 1125 C CA . SER A 1 152 ? -32.278 6.859 12.366 1.00 79.04 152 SER A CA 1
ATOM 1126 C C . SER A 1 152 ? -31.701 5.467 12.557 1.00 72.84 152 SER A C 1
ATOM 1127 O O . SER A 1 152 ? -30.494 5.286 12.578 1.00 75.91 152 SER A O 1
ATOM 1130 N N . ALA A 1 153 ? -32.593 4.489 12.623 1.00 65.34 153 ALA A N 1
ATOM 1131 C CA . ALA A 1 153 ? -32.150 3.131 12.840 1.00 60.29 153 ALA A CA 1
ATOM 1132 C C . ALA A 1 153 ? -31.622 2.559 11.533 1.00 57.38 153 ALA A C 1
ATOM 1133 O O . ALA A 1 153 ? -30.668 1.791 11.534 1.00 63.37 153 ALA A O 1
ATOM 1135 N N . MET A 1 154 ? -32.237 2.938 10.417 1.00 56.90 154 MET A N 1
ATOM 1136 C CA . MET A 1 154 ? -31.797 2.352 9.173 1.00 66.72 154 MET A CA 1
ATOM 1137 C C . MET A 1 154 ? -30.358 2.766 8.897 1.00 71.12 154 MET A C 1
ATOM 1138 O O . MET A 1 154 ? -29.556 1.953 8.444 1.00 82.19 154 MET A O 1
ATOM 1143 N N . GLU A 1 155 ? -30.028 4.019 9.192 1.00 74.97 155 GLU A N 1
ATOM 1144 C CA . GLU A 1 155 ? -28.681 4.475 8.910 1.00 79.08 155 GLU A CA 1
ATOM 1145 C C . GLU A 1 155 ? -27.687 3.805 9.850 1.00 69.56 155 GLU A C 1
ATOM 1146 O O . GLU A 1 155 ? -26.598 3.452 9.427 1.00 77.62 155 GLU A O 1
ATOM 1152 N N . LEU A 1 156 ? -28.077 3.575 11.103 1.00 60.48 156 LEU A N 1
ATOM 1153 C CA . LEU A 1 156 ? -27.183 2.855 11.993 1.00 61.90 156 LEU A CA 1
ATOM 1154 C C . LEU A 1 156 ? -26.946 1.440 11.493 1.00 63.83 156 LEU A C 1
ATOM 1155 O O . LEU A 1 156 ? -25.824 0.934 11.540 1.00 61.03 156 LEU A O 1
ATOM 1160 N N . VAL A 1 157 ? -28.013 0.814 11.010 1.00 64.58 157 VAL A N 1
ATOM 1161 C CA . VAL A 1 157 ? -27.849 -0.534 10.519 1.00 64.06 157 VAL A CA 1
ATOM 1162 C C . VAL A 1 157 ? -26.927 -0.524 9.310 1.00 63.59 157 VAL A C 1
ATOM 1163 O O . VAL A 1 157 ? -26.036 -1.357 9.216 1.00 71.83 157 VAL A O 1
ATOM 1167 N N . LYS A 1 158 ? -27.136 0.421 8.398 1.00 63.48 158 LYS A N 1
ATOM 1168 C CA . LYS A 1 158 ? -26.280 0.419 7.235 1.00 70.90 158 LYS A CA 1
ATOM 1169 C C . LYS A 1 158 ? -24.824 0.508 7.678 1.00 64.93 158 LYS A C 1
ATOM 1170 O O . LYS A 1 158 ? -23.979 -0.189 7.139 1.00 67.07 158 LYS A O 1
ATOM 1176 N N . ALA A 1 159 ? -24.542 1.346 8.671 1.00 59.03 159 ALA A N 1
ATOM 1177 C CA . ALA A 1 159 ? -23.172 1.463 9.146 1.00 61.85 159 ALA A CA 1
ATOM 1178 C C . ALA A 1 159 ? -22.696 0.127 9.699 1.00 60.97 159 ALA A C 1
ATOM 1179 O O . ALA A 1 159 ? -21.563 -0.280 9.453 1.00 54.30 159 ALA A O 1
ATOM 1181 N N . ALA A 1 160 ? -23.577 -0.555 10.439 1.00 58.31 160 ALA A N 1
ATOM 1182 C CA . ALA A 1 160 ? -23.240 -1.860 10.982 1.00 54.01 160 ALA A CA 1
ATOM 1183 C C . ALA A 1 160 ? -22.927 -2.813 9.831 1.00 53.94 160 ALA A C 1
ATOM 1184 O O . ALA A 1 160 ? -22.035 -3.640 9.929 1.00 55.46 160 ALA A O 1
ATOM 1186 N N . GLN A 1 161 ? -23.660 -2.692 8.730 1.00 59.29 161 GLN A N 1
ATOM 1187 C CA . GLN A 1 161 ? -23.429 -3.598 7.626 1.00 66.92 161 GLN A CA 1
ATOM 1188 C C . GLN A 1 161 ? -22.070 -3.308 7.010 1.00 70.63 161 GLN A C 1
ATOM 1189 O O . GLN A 1 161 ? -21.321 -4.231 6.728 1.00 75.06 161 GLN A O 1
ATOM 1195 N N . GLU A 1 162 ? -21.735 -2.027 6.863 1.00 74.97 162 GLU A N 1
ATOM 1196 C CA . GLU A 1 162 ? -20.465 -1.639 6.266 1.00 86.68 162 GLU A CA 1
ATOM 1197 C C . GLU A 1 162 ? -19.326 -2.195 7.114 1.00 82.68 162 GLU A C 1
ATOM 1198 O O . GLU A 1 162 ? -18.300 -2.612 6.587 1.00 89.91 162 GLU A O 1
ATOM 1204 N N . ARG A 1 163 ? -19.541 -2.238 8.430 1.00 85.57 163 ARG A N 1
ATOM 1205 C CA . ARG A 1 163 ? -18.513 -2.645 9.372 1.00 83.15 163 ARG A CA 1
ATOM 1206 C C . ARG A 1 163 ? -18.643 -4.111 9.770 1.00 86.22 163 ARG A C 1
ATOM 1207 O O . ARG A 1 163 ? -17.891 -4.583 10.614 1.00 93.48 163 ARG A O 1
ATOM 1215 N N . ASP A 1 164 ? -19.593 -4.816 9.156 1.00 93.74 164 ASP A N 1
ATOM 1216 C CA . ASP A 1 164 ? -19.830 -6.236 9.363 1.00 85.55 164 ASP A CA 1
ATOM 1217 C C . ASP A 1 164 ? -20.120 -6.540 10.830 1.00 77.27 164 ASP A C 1
ATOM 1218 O O . ASP A 1 164 ? -19.637 -7.519 11.384 1.00 76.68 164 ASP A O 1
ATOM 1223 N N . ILE A 1 165 ? -20.973 -5.714 11.427 1.00 69.20 165 ILE A N 1
ATOM 1224 C CA . ILE A 1 165 ? -21.481 -5.946 12.759 1.00 65.09 165 ILE A CA 1
ATOM 1225 C C . ILE A 1 165 ? -22.881 -6.498 12.585 1.00 64.30 165 ILE A C 1
ATOM 1226 O O . ILE A 1 165 ? -23.719 -5.898 11.934 1.00 74.38 165 ILE A O 1
ATOM 1231 N N . PRO A 1 166 ? -23.163 -7.673 13.145 1.00 66.32 166 PRO A N 1
ATOM 1232 C CA . PRO A 1 166 ? -24.461 -8.308 12.966 1.00 72.39 166 PRO A CA 1
ATOM 1233 C C . PRO A 1 166 ? -25.449 -7.543 13.826 1.00 75.69 166 PRO A C 1
ATOM 1234 O O . PRO A 1 166 ? -25.052 -6.931 14.815 1.00 74.22 166 PRO A O 1
ATOM 1238 N N . TRP A 1 167 ? -26.721 -7.588 13.429 1.00 72.18 167 TRP A N 1
ATOM 1239 C CA . TRP A 1 167 ? -27.745 -6.887 14.176 1.00 64.11 167 TRP A CA 1
ATOM 1240 C C . TRP A 1 167 ? -29.070 -7.592 13.985 1.00 67.41 167 TRP A C 1
ATOM 1241 O O . TRP A 1 167 ? -29.300 -8.253 12.979 1.00 71.70 167 TRP A O 1
ATOM 1252 N N . TYR A 1 168 ? -29.945 -7.416 14.969 1.00 71.95 168 TYR A N 1
ATOM 1253 C CA . TYR A 1 168 ? -31.238 -8.076 14.971 1.00 84.75 168 TYR A CA 1
ATOM 1254 C C . TYR A 1 168 ? -32.321 -7.117 15.443 1.00 89.51 168 TYR A C 1
ATOM 1255 O O . TYR A 1 168 ? -32.117 -6.380 16.398 1.00 109.03 168 TYR A O 1
ATOM 1264 N N . ARG A 1 169 ? -33.500 -7.151 14.817 1.00 79.91 169 ARG A N 1
ATOM 1265 C CA . ARG A 1 169 ? -34.556 -6.332 15.376 1.00 72.91 169 ARG A CA 1
ATOM 1266 C C . ARG A 1 169 ? -35.095 -7.036 16.606 1.00 69.31 169 ARG A C 1
ATOM 1267 O O . ARG A 1 169 ? -35.203 -8.250 16.631 1.00 73.10 169 ARG A O 1
ATOM 1275 N N . MET A 1 170 ? -35.461 -6.267 17.621 1.00 77.00 170 MET A N 1
ATOM 1276 C CA . MET A 1 170 ? -36.161 -6.835 18.761 1.00 84.98 170 MET A CA 1
ATOM 1277 C C . MET A 1 170 ? -37.223 -5.836 19.184 1.00 94.86 170 MET A C 1
ATOM 1278 O O . MET A 1 170 ? -36.949 -4.639 19.221 1.00 137.92 170 MET A O 1
ATOM 1283 N N . ASN A 1 171 ? -38.434 -6.298 19.481 1.00 86.84 171 ASN A N 1
ATOM 1284 C CA . ASN A 1 171 ? -39.499 -5.349 19.773 1.00 101.91 171 ASN A CA 1
ATOM 1285 C C . ASN A 1 171 ? -39.710 -4.385 18.606 1.00 95.93 171 ASN A C 1
ATOM 1286 O O . ASN A 1 171 ? -40.026 -3.215 18.831 1.00 91.00 171 ASN A O 1
ATOM 1291 N N . ASP A 1 172 ? -39.545 -4.879 17.366 1.00 99.17 172 ASP A N 1
ATOM 1292 C CA . ASP A 1 172 ? -39.930 -4.150 16.169 1.00 114.43 172 ASP A CA 1
ATOM 1293 C C . ASP A 1 172 ? -39.418 -2.715 16.253 1.00 124.29 172 ASP A C 1
ATOM 1294 O O . ASP A 1 172 ? -38.263 -2.495 16.613 1.00 152.86 172 ASP A O 1
ATOM 1299 N N . ALA A 1 173 ? -40.294 -1.748 15.935 1.00 110.21 173 ALA A N 1
ATOM 1300 C CA . ALA A 1 173 ? -39.991 -0.333 16.065 1.00 113.15 173 ALA A CA 1
ATOM 1301 C C . ALA A 1 173 ? -38.591 -0.052 15.526 1.00 129.75 173 ALA A C 1
ATOM 1302 O O . ALA A 1 173 ? -38.250 -0.453 14.417 1.00 160.37 173 ALA A O 1
ATOM 1304 N N . SER A 1 174 ? -37.779 0.605 16.356 1.00 119.74 174 SER A N 1
ATOM 1305 C CA . SER A 1 174 ? -36.440 1.027 15.992 1.00 104.21 174 SER A CA 1
ATOM 1306 C C . SER A 1 174 ? -35.401 0.416 16.939 1.00 90.28 174 SER A C 1
ATOM 1307 O O . SER A 1 174 ? -34.278 0.909 17.025 1.00 98.18 174 SER A O 1
ATOM 1310 N N . LEU A 1 175 ? -35.778 -0.623 17.691 1.00 66.44 175 LEU A N 1
ATOM 1311 C CA . LEU A 1 175 ? -34.866 -1.189 18.672 1.00 52.35 175 LEU A CA 1
ATOM 1312 C C . LEU A 1 175 ? -34.145 -2.381 18.073 1.00 51.43 175 LEU A C 1
ATOM 1313 O O . LEU A 1 175 ? -34.757 -3.343 17.638 1.00 55.25 175 LEU A O 1
ATOM 1318 N N . ILE A 1 176 ? -32.817 -2.295 18.073 1.00 54.86 176 ILE A N 1
ATOM 1319 C CA . ILE A 1 176 ? -31.968 -3.285 17.433 1.00 56.88 176 ILE A CA 1
ATOM 1320 C C . ILE A 1 176 ? -30.890 -3.776 18.395 1.00 65.62 176 ILE A C 1
ATOM 1321 O O . ILE A 1 176 ? -30.194 -2.972 19.009 1.00 68.30 176 ILE A O 1
ATOM 1326 N N . GLN A 1 177 ? -30.730 -5.103 18.468 1.00 71.73 177 GLN A N 1
ATOM 1327 C CA . GLN A 1 177 ? -29.571 -5.670 19.125 1.00 72.17 177 GLN A CA 1
ATOM 1328 C C . GLN A 1 177 ? -28.419 -5.666 18.133 1.00 70.56 177 GLN A C 1
ATOM 1329 O O . GLN A 1 177 ? -28.580 -6.085 16.997 1.00 58.53 177 GLN A O 1
ATOM 1335 N N . VAL A 1 178 ? -27.262 -5.190 18.579 1.00 68.30 178 VAL A N 1
ATOM 1336 C CA . VAL A 1 178 ? -26.100 -5.193 17.713 1.00 65.92 178 VAL A CA 1
ATOM 1337 C C . VAL A 1 178 ? -24.995 -5.981 18.393 1.00 73.00 178 VAL A C 1
ATOM 1338 O O . VAL A 1 178 ? -24.741 -5.869 19.596 1.00 74.33 178 VAL A O 1
ATOM 1342 N N . GLY A 1 179 ? -24.327 -6.801 17.596 1.00 72.55 179 GLY A N 1
ATOM 1343 C CA . GLY A 1 179 ? -23.351 -7.684 18.188 1.00 68.62 179 GLY A CA 1
ATOM 1344 C C . GLY A 1 179 ? -24.056 -8.901 18.742 1.00 69.55 179 GLY A C 1
ATOM 1345 O O . GLY A 1 179 ? -25.273 -8.909 18.862 1.00 85.64 179 GLY A O 1
ATOM 1346 N N . GLN A 1 180 ? -23.270 -9.938 19.025 1.00 66.56 180 GLN A N 1
ATOM 1347 C CA . GLN A 1 180 ? -23.822 -11.221 19.415 1.00 53.91 180 GLN A CA 1
ATOM 1348 C C . GLN A 1 180 ? -23.335 -11.636 20.798 1.00 47.62 180 GLN A C 1
ATOM 1349 O O . GLN A 1 180 ? -22.296 -11.208 21.296 1.00 48.66 180 GLN A O 1
ATOM 1355 N N . GLY A 1 181 ? -24.105 -12.534 21.385 1.00 45.43 181 GLY A N 1
ATOM 1356 C CA . GLY A 1 181 ? -23.731 -13.192 22.617 1.00 57.88 181 GLY A CA 1
ATOM 1357 C C . GLY A 1 181 ? -23.500 -12.191 23.738 1.00 62.14 181 GLY A C 1
ATOM 1358 O O . GLY A 1 181 ? -24.273 -11.250 23.908 1.00 73.85 181 GLY A O 1
ATOM 1359 N N . LYS A 1 182 ? -22.410 -12.413 24.477 1.00 60.36 182 LYS A N 1
ATOM 1360 C CA . LYS A 1 182 ? -22.110 -11.597 25.638 1.00 66.80 182 LYS A CA 1
ATOM 1361 C C . LYS A 1 182 ? -21.596 -10.233 25.212 1.00 72.04 182 LYS A C 1
ATOM 1362 O O . LYS A 1 182 ? -21.360 -9.382 26.054 1.00 79.93 182 LYS A O 1
ATOM 1368 N N . TYR A 1 183 ? -21.438 -10.018 23.915 1.00 79.06 183 TYR A N 1
ATOM 1369 C CA . TYR A 1 183 ? -20.859 -8.760 23.499 1.00 82.59 183 TYR A CA 1
ATOM 1370 C C . TYR A 1 183 ? -21.935 -7.796 23.049 1.00 80.93 183 TYR A C 1
ATOM 1371 O O . TYR A 1 183 ? -21.642 -6.656 22.705 1.00 85.29 183 TYR A O 1
ATOM 1380 N N . GLN A 1 184 ? -23.173 -8.268 23.117 1.00 78.10 184 GLN A N 1
ATOM 1381 C CA . GLN A 1 184 ? -24.290 -7.515 22.591 1.00 74.02 184 GLN A CA 1
ATOM 1382 C C . GLN A 1 184 ? -24.386 -6.128 23.224 1.00 73.50 184 GLN A C 1
ATOM 1383 O O . GLN A 1 184 ? -24.303 -5.956 24.441 1.00 76.04 184 GLN A O 1
ATOM 1389 N N . LYS A 1 185 ? -24.619 -5.159 22.343 1.00 71.88 185 LYS A N 1
ATOM 1390 C CA . LYS A 1 185 ? -25.023 -3.819 22.703 1.00 70.41 185 LYS A CA 1
ATOM 1391 C C . LYS A 1 185 ? -26.392 -3.594 22.077 1.00 67.27 185 LYS A C 1
ATOM 1392 O O . LYS A 1 185 ? -26.826 -4.379 21.254 1.00 60.32 185 LYS A O 1
ATOM 1398 N N . ARG A 1 186 ? -27.078 -2.520 22.445 1.00 67.20 186 ARG A N 1
ATOM 1399 C CA . ARG A 1 186 ? -28.359 -2.234 21.826 1.00 61.04 186 ARG A CA 1
ATOM 1400 C C . ARG A 1 186 ? -28.361 -0.801 21.335 1.00 61.12 186 ARG A C 1
ATOM 1401 O O . ARG A 1 186 ? -27.703 0.065 21.914 1.00 62.44 186 ARG A O 1
ATOM 1409 N N . ILE A 1 187 ? -29.156 -0.571 20.288 1.00 57.38 187 ILE A N 1
ATOM 1410 C CA . ILE A 1 187 ? -29.419 0.774 19.810 1.00 59.83 187 ILE A CA 1
ATOM 1411 C C . ILE A 1 187 ? -30.920 0.937 19.629 1.00 65.78 187 ILE A C 1
ATOM 1412 O O . ILE A 1 187 ? -31.602 0.025 19.202 1.00 74.72 187 ILE A O 1
ATOM 1417 N N . GLU A 1 188 ? -31.441 2.107 19.985 1.00 68.97 188 GLU A N 1
ATOM 1418 C CA . GLU A 1 188 ? -32.842 2.410 19.771 1.00 70.14 188 GLU A CA 1
ATOM 1419 C C . GLU A 1 188 ? -32.892 3.743 19.053 1.00 74.61 188 GLU A C 1
ATOM 1420 O O . GLU A 1 188 ? -32.794 4.795 19.688 1.00 81.78 188 GLU A O 1
ATOM 1426 N N . ALA A 1 189 ? -33.009 3.671 17.725 1.00 74.91 189 ALA A N 1
ATOM 1427 C CA . ALA A 1 189 ? -32.788 4.846 16.903 1.00 77.45 189 ALA A CA 1
ATOM 1428 C C . ALA A 1 189 ? -31.444 5.434 17.319 1.00 84.40 189 ALA A C 1
ATOM 1429 O O . ALA A 1 189 ? -30.452 4.726 17.273 1.00 90.03 189 ALA A O 1
ATOM 1431 N N . ALA A 1 190 ? -31.399 6.680 17.794 1.00 87.33 190 ALA A N 1
ATOM 1432 C CA . ALA A 1 190 ? -30.110 7.291 18.096 1.00 73.72 190 ALA A CA 1
ATOM 1433 C C . ALA A 1 190 ? -29.689 7.102 19.552 1.00 69.96 190 ALA A C 1
ATOM 1434 O O . ALA A 1 190 ? -28.754 7.768 19.974 1.00 90.87 190 ALA A O 1
ATOM 1436 N N . LEU A 1 191 ? -30.363 6.269 20.350 1.00 61.20 191 LEU A N 1
ATOM 1437 C CA . LEU A 1 191 ? -29.829 6.001 21.685 1.00 64.23 191 LEU A CA 1
ATOM 1438 C C . LEU A 1 191 ? -29.028 4.706 21.666 1.00 68.93 191 LEU A C 1
ATOM 1439 O O . LEU A 1 191 ? -29.424 3.768 20.989 1.00 72.77 191 LEU A O 1
ATOM 1444 N N . THR A 1 192 ? -28.010 4.573 22.526 1.00 73.34 192 THR A N 1
ATOM 1445 C CA . THR A 1 192 ? -27.410 3.248 22.654 1.00 69.82 192 THR A CA 1
ATOM 1446 C C . THR A 1 192 ? -27.661 2.690 24.040 1.00 69.94 192 THR A C 1
ATOM 1447 O O . THR A 1 192 ? -28.119 3.424 24.908 1.00 74.26 192 THR A O 1
ATOM 1451 N N . SER A 1 193 ? -27.298 1.418 24.249 1.00 59.68 193 SER A N 1
ATOM 1452 C CA . SER A 1 193 ? -27.521 0.783 25.535 1.00 58.03 193 SER A CA 1
ATOM 1453 C C . SER A 1 193 ? -26.620 1.404 26.592 1.00 64.88 193 SER A C 1
ATOM 1454 O O . SER A 1 193 ? -26.763 1.102 27.779 1.00 74.78 193 SER A O 1
ATOM 1457 N N . LYS A 1 194 ? -25.690 2.248 26.142 1.00 67.14 194 LYS A N 1
ATOM 1458 C CA . LYS A 1 194 ? -24.758 2.898 27.042 1.00 71.98 194 LYS A CA 1
ATOM 1459 C C . LYS A 1 194 ? -25.414 4.120 27.680 1.00 73.12 194 LYS A C 1
ATOM 1460 O O . LYS A 1 194 ? -25.034 4.527 28.781 1.00 87.65 194 LYS A O 1
ATOM 1466 N N . THR A 1 195 ? -26.402 4.685 26.981 1.00 69.57 195 THR A N 1
ATOM 1467 C CA . THR A 1 195 ? -27.021 5.932 27.393 1.00 63.14 195 THR A CA 1
ATOM 1468 C C . THR A 1 195 ? -27.749 5.745 28.711 1.00 61.47 195 THR A C 1
ATOM 1469 O O . THR A 1 195 ? -28.518 4.793 28.878 1.00 60.37 195 THR A O 1
ATOM 1473 N N . SER A 1 196 ? -27.502 6.678 29.623 1.00 59.11 196 SER A N 1
ATOM 1474 C CA . SER A 1 196 ? -28.061 6.514 30.948 1.00 68.47 196 SER A CA 1
ATOM 1475 C C . SER A 1 196 ? -29.490 7.005 30.955 1.00 68.36 196 SER A C 1
ATOM 1476 O O . SER A 1 196 ? -29.838 7.963 30.265 1.00 64.85 196 SER A O 1
ATOM 1479 N N . HIS A 1 197 ? -30.272 6.366 31.823 1.00 74.64 197 HIS A N 1
ATOM 1480 C CA . HIS A 1 197 ? -31.653 6.743 32.021 1.00 76.94 197 HIS A CA 1
ATOM 1481 C C . HIS A 1 197 ? -31.705 8.143 32.625 1.00 78.09 197 HIS A C 1
ATOM 1482 O O . HIS A 1 197 ? -32.556 8.945 32.259 1.00 77.55 197 HIS A O 1
ATOM 1489 N N . ILE A 1 198 ? -30.772 8.445 33.529 1.00 69.43 198 ILE A N 1
ATOM 1490 C CA . ILE A 1 198 ? -30.827 9.741 34.173 1.00 61.37 198 ILE A CA 1
ATOM 1491 C C . ILE A 1 198 ? -30.584 10.838 33.140 1.00 57.10 198 ILE A C 1
ATOM 1492 O O . ILE A 1 198 ? -31.270 11.843 33.131 1.00 51.56 198 ILE A O 1
ATOM 1497 N N . ALA A 1 199 ? -29.613 10.639 32.256 1.00 61.50 199 ALA A N 1
ATOM 1498 C CA . ALA A 1 199 ? -29.330 11.678 31.282 1.00 67.89 199 ALA A CA 1
ATOM 1499 C C . ALA A 1 199 ? -30.560 11.934 30.419 1.00 72.93 199 ALA A C 1
ATOM 1500 O O . ALA A 1 199 ? -30.825 13.072 30.058 1.00 87.41 199 ALA A O 1
ATOM 1502 N N . VAL A 1 200 ? -31.328 10.886 30.126 1.00 69.91 200 VAL A N 1
ATOM 1503 C CA . VAL A 1 200 ? -32.509 11.101 29.313 1.00 74.50 200 VAL A CA 1
ATOM 1504 C C . VAL A 1 200 ? -33.547 11.924 30.075 1.00 70.35 200 VAL A C 1
ATOM 1505 O O . VAL A 1 200 ? -34.140 12.844 29.500 1.00 58.81 200 VAL A O 1
ATOM 1509 N N . GLU A 1 201 ? -33.743 11.585 31.363 1.00 74.56 201 GLU A N 1
ATOM 1510 C CA . GLU A 1 201 ? -34.671 12.297 32.233 1.00 78.39 201 GLU A CA 1
ATOM 1511 C C . GLU A 1 201 ? -34.287 13.777 32.272 1.00 75.42 201 GLU A C 1
ATOM 1512 O O . GLU A 1 201 ? -35.145 14.669 32.213 1.00 70.51 201 GLU A O 1
ATOM 1518 N N . ILE A 1 202 ? -32.979 14.019 32.392 1.00 73.19 202 ILE A N 1
ATOM 1519 C CA . ILE A 1 202 ? -32.519 15.385 32.501 1.00 71.75 202 ILE A CA 1
ATOM 1520 C C . ILE A 1 202 ? -32.805 16.109 31.200 1.00 75.21 202 ILE A C 1
ATOM 15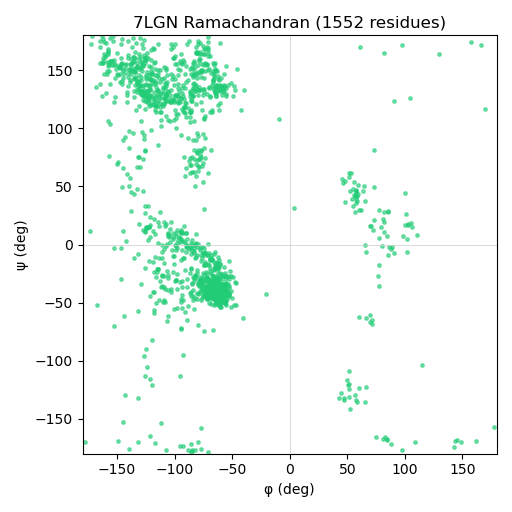21 O O . ILE A 1 202 ? -33.343 17.207 31.230 1.00 86.94 202 ILE A O 1
ATOM 1526 N N . ALA A 1 203 ? -32.485 15.477 30.072 1.00 82.29 203 ALA A N 1
ATOM 1527 C CA . ALA A 1 203 ? -32.724 16.143 28.806 1.00 92.69 203 ALA A CA 1
ATOM 1528 C C . ALA A 1 203 ? -34.194 16.538 28.680 1.00 98.48 203 ALA A C 1
ATOM 1529 O O . ALA A 1 203 ? -34.504 17.627 28.201 1.00 99.82 203 ALA A O 1
ATOM 1531 N N . ALA A 1 204 ? -35.097 15.674 29.152 1.00 95.94 204 ALA A N 1
ATOM 1532 C CA . ALA A 1 204 ? -36.515 15.993 29.106 1.00 97.70 204 ALA A CA 1
ATOM 1533 C C . ALA A 1 204 ? -36.847 17.201 29.985 1.00 102.47 204 ALA A C 1
ATOM 1534 O O . ALA A 1 204 ? -37.672 18.040 29.617 1.00 116.98 204 ALA A O 1
ATOM 1536 N N . ASP A 1 205 ? -36.204 17.278 31.152 1.00 106.52 205 ASP A N 1
ATOM 1537 C CA . ASP A 1 205 ? -36.548 18.308 32.119 1.00 113.98 205 ASP A CA 1
ATOM 1538 C C . ASP A 1 205 ? -35.813 19.596 31.769 1.00 111.07 205 ASP A C 1
ATOM 1539 O O . ASP A 1 205 ? -34.709 19.835 32.261 1.00 137.28 205 ASP A O 1
ATOM 1544 N N . LYS A 1 206 ? -36.460 20.428 30.949 1.00 96.40 206 LYS A N 1
ATOM 1545 C CA . LYS A 1 206 ? -35.809 21.610 30.405 1.00 98.83 206 LYS A CA 1
ATOM 1546 C C . LYS A 1 206 ? -35.387 22.579 31.506 1.00 103.46 206 LYS A C 1
ATOM 1547 O O . LYS A 1 206 ? -34.374 23.257 31.381 1.00 104.67 206 LYS A O 1
ATOM 1553 N N . ASN A 1 207 ? -36.155 22.635 32.590 1.00 106.89 207 ASN A N 1
ATOM 1554 C CA . ASN A 1 207 ? -35.811 23.581 33.633 1.00 105.36 207 ASN A CA 1
ATOM 1555 C C . ASN A 1 207 ? -34.586 23.097 34.389 1.00 99.13 207 ASN A C 1
ATOM 1556 O O . ASN A 1 207 ? -33.681 23.879 34.667 1.00 100.56 207 ASN A O 1
ATOM 1561 N N . MET A 1 208 ? -34.558 21.800 34.696 1.00 99.89 208 MET A N 1
ATOM 1562 C CA . MET A 1 208 ? -33.397 21.306 35.409 1.00 104.74 208 MET A CA 1
ATOM 1563 C C . MET A 1 208 ? -32.171 21.425 34.519 1.00 106.48 208 MET A C 1
ATOM 1564 O O . MET A 1 208 ? -31.073 21.725 34.992 1.00 112.61 208 MET A O 1
ATOM 1569 N N . CYS A 1 209 ? -32.400 21.167 33.233 1.00 101.55 209 CYS A N 1
ATOM 1570 C CA . CYS A 1 209 ? -31.336 21.191 32.259 1.00 96.78 209 CYS A CA 1
ATOM 1571 C C . CYS A 1 209 ? -30.720 22.584 32.220 1.00 96.62 209 CYS A C 1
ATOM 1572 O O . CYS A 1 209 ? -29.501 22.734 32.255 1.00 98.41 209 CYS A O 1
ATOM 1575 N N . ASN A 1 210 ? -31.587 23.589 32.166 1.00 98.92 210 ASN A N 1
ATOM 1576 C CA . ASN A 1 210 ? -31.104 24.956 32.162 1.00 114.83 210 ASN A CA 1
ATOM 1577 C C . ASN A 1 210 ? -30.275 25.270 33.405 1.00 112.79 210 ASN A C 1
ATOM 1578 O O . ASN A 1 210 ? -29.241 25.922 33.296 1.00 99.21 210 ASN A O 1
ATOM 1583 N N . GLN A 1 211 ? -30.703 24.807 34.582 1.00 112.91 211 GLN A N 1
ATOM 1584 C CA . GLN A 1 211 ? -29.949 25.134 35.779 1.00 110.47 211 GLN A CA 1
ATOM 1585 C C . GLN A 1 211 ? -28.562 24.506 35.717 1.00 100.68 211 GLN A C 1
ATOM 1586 O O . GLN A 1 211 ? -27.560 25.157 36.038 1.00 87.06 211 GLN A O 1
ATOM 1592 N N . LEU A 1 212 ? -28.537 23.237 35.306 1.00 106.55 212 LEU A N 1
ATOM 1593 C CA . LEU A 1 212 ? -27.296 22.481 35.319 1.00 112.58 212 LEU A CA 1
ATOM 1594 C C . LEU A 1 212 ? -26.313 23.109 34.354 1.00 107.39 212 LEU A C 1
ATOM 1595 O O . LEU A 1 212 ? -25.134 23.219 34.664 1.00 111.39 212 LEU A O 1
ATOM 1600 N N . LEU A 1 213 ? -26.819 23.507 33.192 1.00 99.95 213 LEU A N 1
ATOM 1601 C CA . LEU A 1 213 ? -25.915 24.027 32.188 1.00 98.55 213 LEU A CA 1
ATOM 1602 C C . LEU A 1 213 ? -25.496 25.450 32.553 1.00 100.21 213 LEU A C 1
ATOM 1603 O O . LEU A 1 213 ? -24.340 25.833 32.365 1.00 98.38 213 LEU A O 1
ATOM 1608 N N . GLY A 1 214 ? -26.438 26.219 33.109 1.00 94.07 214 GLY A N 1
ATOM 1609 C CA . GLY A 1 214 ? -26.138 27.586 33.493 1.00 101.64 214 GLY A CA 1
ATOM 1610 C C . GLY A 1 214 ? -24.941 27.644 34.436 1.00 91.65 214 GLY A C 1
ATOM 1611 O O . GLY A 1 214 ? -24.067 28.492 34.278 1.00 90.49 214 GLY A O 1
ATOM 1612 N N . ASP A 1 215 ? -24.891 26.698 35.373 1.00 81.95 215 ASP A N 1
ATOM 1613 C CA . ASP A 1 215 ? -23.846 26.691 36.380 1.00 88.89 215 ASP A CA 1
ATOM 1614 C C . ASP A 1 215 ? -22.481 26.314 35.803 1.00 93.44 215 ASP A C 1
ATOM 1615 O O . ASP A 1 215 ? -21.458 26.399 36.487 1.00 93.48 215 ASP A O 1
ATOM 1620 N N . LEU A 1 216 ? -22.463 25.877 34.543 1.00 97.48 216 LEU A N 1
ATOM 1621 C CA . LEU A 1 216 ? -21.204 25.479 33.937 1.00 89.87 216 LEU A CA 1
ATOM 1622 C C . LEU A 1 216 ? -20.767 26.546 32.944 1.00 83.53 216 LEU A C 1
ATOM 1623 O O . LEU A 1 216 ? -19.800 26.345 32.198 1.00 81.32 216 LEU A O 1
ATOM 1628 N N . GLY A 1 217 ? -21.513 27.659 32.953 1.00 74.16 217 GLY A N 1
ATOM 1629 C CA . GLY A 1 217 ? -21.207 28.828 32.148 1.00 81.97 217 GLY A CA 1
ATOM 1630 C C . GLY A 1 217 ? -21.684 28.659 30.711 1.00 86.94 217 GLY A C 1
ATOM 1631 O O . GLY A 1 217 ? -21.193 29.323 29.797 1.00 92.99 217 GLY A O 1
ATOM 1632 N N . LEU A 1 218 ? -22.648 27.766 30.513 1.00 79.80 218 LEU A N 1
ATOM 1633 C CA . LEU A 1 218 ? -23.082 27.552 29.152 1.00 76.83 218 LEU A CA 1
ATOM 1634 C C . LEU A 1 218 ? -24.133 28.592 28.813 1.00 79.34 218 LEU A C 1
ATOM 1635 O O . LEU A 1 218 ? -24.766 29.143 29.709 1.00 84.72 218 LEU A O 1
ATOM 1640 N N . PRO A 1 219 ? -24.252 28.940 27.516 1.00 74.66 219 PRO A N 1
ATOM 1641 C CA . PRO A 1 219 ? -25.129 30.015 27.063 1.00 73.08 219 PRO A CA 1
ATOM 1642 C C . PRO A 1 219 ? -26.567 29.530 27.126 1.00 76.70 219 PRO A C 1
ATOM 1643 O O . PRO A 1 219 ? -27.140 29.056 26.155 1.00 75.14 219 PRO A O 1
ATOM 1647 N N . VAL A 1 220 ? -27.107 29.634 28.325 1.00 87.69 220 VAL A N 1
ATOM 1648 C CA . VAL A 1 220 ? -28.388 29.058 28.623 1.00 90.40 220 VAL A CA 1
ATOM 1649 C C . VAL A 1 220 ? -29.311 30.201 29.000 1.00 101.17 220 VAL A C 1
ATOM 1650 O O . VAL A 1 220 ? -29.072 30.929 29.957 1.00 119.66 220 VAL A O 1
ATOM 1654 N N . PRO A 1 221 ? -30.439 30.327 28.294 1.00 101.67 221 PRO A N 1
ATOM 1655 C CA . PRO A 1 221 ? -31.411 31.379 28.559 1.00 108.00 221 PRO A CA 1
ATOM 1656 C C . PRO A 1 221 ? -32.224 30.941 29.766 1.00 124.22 221 PRO A C 1
ATOM 1657 O O . PRO A 1 221 ? -33.377 30.561 29.638 1.00 126.46 221 PRO A O 1
ATOM 1661 N N . LYS A 1 222 ? -31.558 30.882 30.910 1.00 153.88 222 LYS A N 1
ATOM 1662 C CA . LYS A 1 222 ? -32.238 30.441 32.109 1.00 180.40 222 LYS A CA 1
ATOM 1663 C C . LYS A 1 222 ? -33.134 31.585 32.562 1.00 205.44 222 LYS A C 1
ATOM 1664 O O . LYS A 1 222 ? -34.337 31.559 32.348 1.00 225.28 222 LYS A O 1
ATOM 1670 N N . GLN A 1 223 ? -32.514 32.620 33.129 1.00 202.93 223 GLN A N 1
ATOM 1671 C CA . GLN A 1 223 ? -33.174 33.898 33.357 1.00 180.76 223 GLN A CA 1
ATOM 1672 C C . GLN A 1 223 ? -34.594 33.672 33.884 1.00 192.18 223 GLN A C 1
ATOM 1673 O O . GLN A 1 223 ? -34.785 32.930 34.843 1.00 200.10 223 GLN A O 1
ATOM 1679 N N . ARG A 1 224 ? -35.558 34.381 33.277 1.00 195.40 224 ARG A N 1
ATOM 1680 C CA . ARG A 1 224 ? -36.991 34.095 33.225 1.00 206.06 224 ARG A CA 1
ATOM 1681 C C . ARG A 1 224 ? -37.761 34.096 34.554 1.00 215.09 224 ARG A C 1
ATOM 1682 O O . ARG A 1 224 ? -38.607 33.219 34.714 1.00 246.78 224 ARG A O 1
ATOM 1690 N N . VAL A 1 225 ? -37.598 35.070 35.465 1.00 186.02 225 VAL A N 1
ATOM 1691 C CA . VAL A 1 225 ? -38.466 35.005 36.641 1.00 169.71 225 VAL A CA 1
ATOM 1692 C C . VAL A 1 225 ? -38.939 36.381 37.090 1.00 168.07 225 VAL A C 1
ATOM 1693 O O . VAL A 1 225 ? -38.122 37.213 37.465 1.00 191.51 225 VAL A O 1
ATOM 1697 N N . VAL A 1 226 ? -40.262 36.585 37.158 1.00 150.29 226 VAL A N 1
ATOM 1698 C CA . VAL A 1 226 ? -40.748 37.743 37.887 1.00 147.95 226 VAL A CA 1
ATOM 1699 C C . VAL A 1 226 ? -41.166 37.250 39.259 1.00 178.43 226 VAL A C 1
ATOM 1700 O O . VAL A 1 226 ? -42.236 36.675 39.423 1.00 197.67 226 VAL A O 1
ATOM 1704 N N . TYR A 1 227 ? -40.309 37.458 40.251 1.00 203.70 227 TYR A N 1
ATOM 1705 C CA . TYR A 1 227 ? -40.576 36.857 41.541 1.00 207.74 227 TYR A CA 1
ATOM 1706 C C . TYR A 1 227 ? -41.784 37.544 42.166 1.00 205.32 227 TYR A C 1
ATOM 1707 O O . TYR A 1 227 ? -41.854 38.771 42.191 1.00 216.00 227 TYR A O 1
ATOM 1716 N N . ASP A 1 228 ? -42.764 36.728 42.554 1.00 189.21 228 ASP A N 1
ATOM 1717 C CA . ASP A 1 228 ? -43.986 37.181 43.201 1.00 195.68 228 ASP A CA 1
ATOM 1718 C C . ASP A 1 228 ? -44.628 38.358 42.468 1.00 197.76 228 ASP A C 1
ATOM 1719 O O . ASP A 1 228 ? -45.198 39.245 43.110 1.00 204.39 228 ASP A O 1
ATOM 1724 N N . GLU A 1 229 ? -44.560 38.352 41.129 1.00 175.83 229 GLU A N 1
ATOM 1725 C CA . GLU A 1 229 ? -45.214 39.363 40.312 1.00 167.83 229 GLU A CA 1
ATOM 1726 C C . GLU A 1 229 ? -44.786 40.765 40.756 1.00 179.18 229 GLU A C 1
ATOM 1727 O O . GLU A 1 229 ? -45.588 41.703 40.791 1.00 167.54 229 GLU A O 1
ATOM 1733 N N . ASP A 1 230 ? -43.497 40.896 41.095 1.00 205.63 230 ASP A N 1
ATOM 1734 C CA . ASP A 1 230 ? -42.905 42.188 41.398 1.00 210.18 230 ASP A CA 1
ATOM 1735 C C . ASP A 1 230 ? -42.799 42.968 40.092 1.00 210.56 230 ASP A C 1
ATOM 1736 O O . ASP A 1 230 ? -43.119 42.457 39.023 1.00 233.81 230 ASP A O 1
ATOM 1741 N N . GLU A 1 231 ? -42.300 44.195 40.153 1.00 187.37 231 GLU A N 1
ATOM 1742 C CA . GLU A 1 231 ? -42.257 44.968 38.927 1.00 171.85 231 GLU A CA 1
ATOM 1743 C C . GLU A 1 231 ? -41.374 44.304 37.870 1.00 167.22 231 GLU A C 1
ATOM 1744 O O . GLU A 1 231 ? -40.161 44.205 38.021 1.00 160.81 231 GLU A O 1
ATOM 1750 N N . ALA A 1 232 ? -42.017 43.911 36.765 1.00 171.20 232 ALA A N 1
ATOM 1751 C CA . ALA A 1 232 ? -41.381 43.264 35.631 1.00 153.78 232 ALA A CA 1
ATOM 1752 C C . ALA A 1 232 ? -40.431 44.245 34.954 1.00 144.68 232 ALA A C 1
ATOM 1753 O O . ALA A 1 232 ? -39.400 43.836 34.426 1.00 143.87 232 ALA A O 1
ATOM 1755 N N . VAL A 1 233 ? -40.782 45.537 34.994 1.00 144.28 233 VAL A N 1
ATOM 1756 C CA . VAL A 1 233 ? -39.953 46.545 34.352 1.00 137.99 233 VAL A CA 1
ATOM 1757 C C . VAL A 1 233 ? -38.560 46.516 34.970 1.00 131.95 233 VAL A C 1
ATOM 1758 O O . VAL A 1 233 ? -37.572 46.548 34.249 1.00 137.30 233 VAL A O 1
ATOM 1762 N N . SER A 1 234 ? -38.483 46.439 36.299 1.00 131.23 234 SER A N 1
ATOM 1763 C CA . SER A 1 234 ? -37.177 46.406 36.926 1.00 129.94 234 SER A CA 1
ATOM 1764 C C . SER A 1 234 ? -36.363 45.263 36.331 1.00 123.22 234 SER A C 1
ATOM 1765 O O . SER A 1 234 ? -35.209 45.461 35.960 1.00 127.71 234 SER A O 1
ATOM 1768 N N . ALA A 1 235 ? -36.989 44.093 36.170 1.00 112.74 235 ALA A N 1
ATOM 1769 C CA . ALA A 1 235 ? -36.259 42.990 35.567 1.00 100.92 235 ALA A CA 1
ATOM 1770 C C . ALA A 1 235 ? -35.848 43.336 34.138 1.00 91.60 235 ALA A C 1
ATOM 1771 O O . ALA A 1 235 ? -34.694 43.163 33.776 1.00 84.63 235 ALA A O 1
ATOM 1773 N N . ALA A 1 236 ? -36.760 43.924 33.359 1.00 97.47 236 ALA A N 1
ATOM 1774 C CA . ALA A 1 236 ? -36.454 44.208 31.960 1.00 99.84 236 ALA A CA 1
ATOM 1775 C C . ALA A 1 236 ? -35.234 45.125 31.857 1.00 114.59 236 ALA A C 1
ATOM 1776 O O . ALA A 1 236 ? -34.394 44.973 30.965 1.00 117.13 236 ALA A O 1
ATOM 1778 N N . ASN A 1 237 ? -35.147 46.057 32.807 1.00 123.38 237 ASN A N 1
ATOM 1779 C CA . ASN A 1 237 ? -34.079 47.033 32.801 1.00 112.05 237 ASN A CA 1
ATOM 1780 C C . ASN A 1 237 ? -32.764 46.377 33.194 1.00 106.69 237 ASN A C 1
ATOM 1781 O O . ASN A 1 237 ? -31.724 46.765 32.671 1.00 122.96 237 ASN A O 1
ATOM 1786 N N . ARG A 1 238 ? -32.846 45.344 34.047 1.00 92.06 238 ARG A N 1
ATOM 1787 C CA . ARG A 1 238 ? -31.655 44.652 34.521 1.00 95.35 238 ARG A CA 1
ATOM 1788 C C . ARG A 1 238 ? -31.156 43.705 33.432 1.00 94.91 238 ARG A C 1
ATOM 1789 O O . ARG A 1 238 ? -29.956 43.467 33.300 1.00 93.14 238 ARG A O 1
ATOM 1797 N N . ILE A 1 239 ? -32.102 43.173 32.656 1.00 101.56 239 ILE A N 1
ATOM 1798 C CA . ILE A 1 239 ? -31.777 42.201 31.631 1.00 99.91 239 ILE A CA 1
ATOM 1799 C C . ILE A 1 239 ? -31.174 42.920 30.433 1.00 87.32 239 ILE A C 1
ATOM 1800 O O . ILE A 1 239 ? -30.144 42.499 29.916 1.00 87.25 239 ILE A O 1
ATOM 1805 N N . GLY A 1 240 ? -31.836 43.994 30.002 1.00 82.95 240 GLY A N 1
ATOM 1806 C CA . GLY A 1 240 ? -31.392 44.737 28.840 1.00 91.15 240 GLY A CA 1
ATOM 1807 C C . GLY A 1 240 ? -32.262 44.442 27.624 1.00 94.65 240 GLY A C 1
ATOM 1808 O O . GLY A 1 240 ? -32.451 43.289 27.235 1.00 95.97 240 GLY A O 1
ATOM 1809 N N . TYR A 1 241 ? -32.772 45.520 27.033 1.00 93.51 241 TYR A N 1
ATOM 1810 C CA . TYR A 1 241 ? -33.674 45.476 25.899 1.00 109.24 241 TYR A CA 1
ATOM 1811 C C . TYR A 1 241 ? -32.904 45.026 24.661 1.00 116.10 241 TYR A C 1
ATOM 1812 O O . TYR A 1 241 ? -31.716 45.310 24.560 1.00 129.56 241 TYR A O 1
ATOM 1821 N N . PRO A 1 242 ? -33.507 44.343 23.661 1.00 118.60 242 PRO A N 1
ATOM 1822 C CA . PRO A 1 242 ? -34.913 43.935 23.662 1.00 116.88 242 PRO A CA 1
ATOM 1823 C C . PRO A 1 242 ? -35.176 42.739 24.568 1.00 110.05 242 PRO A C 1
ATOM 1824 O O . PRO A 1 242 ? -34.329 41.853 24.701 1.00 114.56 242 PRO A O 1
ATOM 1828 N N . VAL A 1 243 ? -36.394 42.696 25.124 1.00 105.36 243 VAL A N 1
ATOM 1829 C CA . VAL A 1 243 ? -36.778 41.617 26.023 1.00 107.49 243 VAL A CA 1
ATOM 1830 C C . VAL A 1 243 ? -38.086 40.970 25.586 1.00 107.79 243 VAL A C 1
ATOM 1831 O O . VAL A 1 243 ? -38.832 41.504 24.767 1.00 114.42 243 VAL A O 1
ATOM 1835 N N . VAL A 1 244 ? -38.362 39.836 26.238 1.00 104.96 244 VAL A N 1
ATOM 1836 C CA . VAL A 1 244 ? -39.562 39.063 25.997 1.00 112.54 244 VAL A CA 1
ATOM 1837 C C . VAL A 1 244 ? -40.306 38.873 27.313 1.00 123.38 244 VAL A C 1
ATOM 1838 O O . VAL A 1 244 ? -39.735 38.429 28.305 1.00 122.38 244 VAL A O 1
ATOM 1842 N N . VAL A 1 245 ? -41.606 39.160 27.271 1.00 136.51 245 VAL A N 1
ATOM 1843 C CA . VAL A 1 245 ? -42.463 39.000 28.429 1.00 138.74 245 VAL A CA 1
ATOM 1844 C C . VAL A 1 245 ? -43.520 37.954 28.106 1.00 149.42 245 VAL A C 1
ATOM 1845 O O . VAL A 1 245 ? -44.367 38.141 27.233 1.00 156.62 245 VAL A O 1
ATOM 1849 N N . LYS A 1 246 ? -43.456 36.851 28.837 1.00 156.74 246 LYS A N 1
ATOM 1850 C CA . LYS A 1 246 ? -44.351 35.757 28.540 1.00 173.34 246 LYS A CA 1
ATOM 1851 C C . LYS A 1 246 ? -44.867 35.183 29.847 1.00 191.04 246 LYS A C 1
ATOM 1852 O O . LYS A 1 246 ? -44.251 35.362 30.892 1.00 193.75 246 LYS A O 1
ATOM 1858 N N . PRO A 1 247 ? -46.050 34.540 29.803 1.00 195.04 247 PRO A N 1
ATOM 1859 C CA . PRO A 1 247 ? -46.545 33.745 30.925 1.00 177.91 247 PRO A CA 1
ATOM 1860 C C . PRO A 1 247 ? -45.641 32.531 31.109 1.00 159.30 247 PRO A C 1
ATOM 1861 O O . PRO A 1 247 ? -45.085 32.021 30.141 1.00 153.12 247 PRO A O 1
ATOM 1865 N N . LEU A 1 248 ? -45.513 32.065 32.354 1.00 150.75 248 LEU A N 1
ATOM 1866 C CA . LEU A 1 248 ? -44.760 30.856 32.649 1.00 161.01 248 LEU A CA 1
ATOM 1867 C C . LEU A 1 248 ? -45.473 29.618 32.095 1.00 178.75 248 LEU A C 1
ATOM 1868 O O . LEU A 1 248 ? -44.820 28.708 31.583 1.00 169.64 248 LEU A O 1
ATOM 1873 N N . ASP A 1 249 ? -46.803 29.574 32.238 1.00 201.14 249 ASP A N 1
ATOM 1874 C CA . ASP A 1 249 ? -47.587 28.410 31.848 1.00 210.60 249 ASP A CA 1
ATOM 1875 C C . ASP A 1 249 ? -47.969 28.495 30.372 1.00 217.11 249 ASP A C 1
ATOM 1876 O O . ASP A 1 249 ? -48.848 29.270 30.006 1.00 218.02 249 ASP A O 1
ATOM 1881 N N . GLY A 1 250 ? -47.366 27.629 29.546 1.00 227.46 250 GLY A N 1
ATOM 1882 C CA . GLY A 1 250 ? -47.501 27.695 28.096 1.00 240.24 250 GLY A CA 1
ATOM 1883 C C . GLY A 1 250 ? -48.779 27.066 27.535 1.00 253.81 250 GLY A C 1
ATOM 1884 O O . GLY A 1 250 ? -48.716 26.197 26.663 1.00 262.23 250 GLY A O 1
ATOM 1885 N N . ASN A 1 251 ? -49.948 27.566 27.960 1.00 243.12 251 ASN A N 1
ATOM 1886 C CA . ASN A 1 251 ? -51.221 27.011 27.519 1.00 217.48 251 ASN A CA 1
ATOM 1887 C C . ASN A 1 251 ? -51.751 27.763 26.288 1.00 206.75 251 ASN A C 1
ATOM 1888 O O . ASN A 1 251 ? -50.930 28.218 25.464 1.00 196.85 251 ASN A O 1
ATOM 1893 N N . GLY A 1 253 ? -54.025 30.432 26.030 1.00 201.74 253 GLY A N 1
ATOM 1894 C CA . GLY A 1 253 ? -54.067 31.909 26.074 1.00 207.24 253 GLY A CA 1
ATOM 1895 C C . GLY A 1 253 ? -52.676 32.525 26.223 1.00 227.53 253 GLY A C 1
ATOM 1896 O O . GLY A 1 253 ? -52.527 33.592 26.810 1.00 242.99 253 GLY A O 1
ATOM 1897 N N . ARG A 1 254 ? -51.667 31.844 25.669 1.00 229.54 254 ARG A N 1
ATOM 1898 C CA . ARG A 1 254 ? -50.270 32.233 25.791 1.00 211.02 254 ARG A CA 1
ATOM 1899 C C . ARG A 1 254 ? -49.900 33.239 24.704 1.00 206.30 254 ARG A C 1
ATOM 1900 O O . ARG A 1 254 ? -49.024 32.995 23.874 1.00 202.00 254 ARG A O 1
ATOM 1908 N N . GLY A 1 255 ? -50.566 34.394 24.727 1.00 205.00 255 GLY A N 1
ATOM 1909 C CA . GLY A 1 255 ? -50.070 35.548 23.995 1.00 198.58 255 GLY A CA 1
ATOM 1910 C C . GLY A 1 255 ? -48.687 35.900 24.532 1.00 202.43 255 GLY A C 1
ATOM 1911 O O . GLY A 1 255 ? -48.468 35.829 25.737 1.00 212.47 255 GLY A O 1
ATOM 1912 N N . VAL A 1 256 ? -47.739 36.197 23.639 1.00 191.36 256 VAL A N 1
ATOM 1913 C CA . VAL A 1 256 ? -46.401 36.538 24.096 1.00 171.22 256 VAL A CA 1
ATOM 1914 C C . VAL A 1 256 ? -45.959 37.855 23.480 1.00 172.42 256 VAL A C 1
ATOM 1915 O O . VAL A 1 256 ? -46.049 38.061 22.272 1.00 173.56 256 VAL A O 1
ATOM 1919 N N . SER A 1 257 ? -45.433 38.718 24.347 1.00 178.85 257 SER A N 1
ATOM 1920 C CA . SER A 1 257 ? -44.936 40.014 23.942 1.00 182.45 257 SER A CA 1
ATOM 1921 C C . SER A 1 257 ? -43.430 39.932 23.707 1.00 168.92 257 SER A C 1
ATOM 1922 O O . SER A 1 257 ? -42.667 39.558 24.593 1.00 147.76 257 SER A O 1
ATOM 1925 N N . VAL A 1 258 ? -43.010 40.281 22.490 1.00 160.89 258 VAL A N 1
ATOM 1926 C CA . VAL A 1 258 ? -41.618 40.134 22.105 1.00 142.45 258 VAL A CA 1
ATOM 1927 C C . VAL A 1 258 ? -41.101 41.463 21.570 1.00 148.68 258 VAL A C 1
ATOM 1928 O O . VAL A 1 258 ? -41.867 42.326 21.142 1.00 162.37 258 VAL A O 1
ATOM 1932 N N . SER A 1 259 ? -39.770 41.561 21.521 1.00 144.18 259 SER A N 1
ATOM 1933 C CA . SER A 1 259 ? -39.061 42.695 20.956 1.00 139.56 259 SER A CA 1
ATOM 1934 C C . SER A 1 259 ? -39.477 43.969 21.679 1.00 126.82 259 SER A C 1
ATOM 1935 O O . SER A 1 259 ? -39.767 44.977 21.046 1.00 122.40 259 SER A O 1
ATOM 1938 N N . LEU A 1 260 ? -39.513 43.913 23.005 1.00 123.67 260 LEU A N 1
ATOM 1939 C CA . LEU A 1 260 ? -39.964 45.065 23.755 1.00 129.33 260 LEU A CA 1
ATOM 1940 C C . LEU A 1 260 ? -38.742 45.894 24.092 1.00 135.39 260 LEU A C 1
ATOM 1941 O O . LEU A 1 260 ? -37.797 45.368 24.674 1.00 141.89 260 LEU A O 1
ATOM 1946 N N . THR A 1 261 ? -38.790 47.173 23.708 1.00 136.74 261 THR A N 1
ATOM 1947 C CA . THR A 1 261 ? -37.643 48.050 23.854 1.00 146.75 261 THR A CA 1
ATOM 1948 C C . THR A 1 261 ? -37.980 49.293 24.670 1.00 155.42 261 THR A C 1
ATOM 1949 O O . THR A 1 261 ? -37.209 50.252 24.677 1.00 163.54 261 THR A O 1
ATOM 1953 N N . ASP A 1 262 ? -39.109 49.259 25.379 1.00 166.38 262 ASP A N 1
ATOM 1954 C CA . ASP A 1 262 ? -39.529 50.409 26.162 1.00 171.15 262 ASP A CA 1
ATOM 1955 C C . ASP A 1 262 ? -40.277 49.942 27.400 1.00 175.70 262 ASP A C 1
ATOM 1956 O O . ASP A 1 262 ? -41.004 48.952 27.346 1.00 188.42 262 ASP A O 1
ATOM 1961 N N . GLU A 1 263 ? -40.124 50.691 28.497 1.00 172.58 263 GLU A N 1
ATOM 1962 C CA . GLU A 1 263 ? -40.790 50.355 29.746 1.00 167.09 263 GLU A CA 1
ATOM 1963 C C . GLU A 1 263 ? -42.297 50.235 29.526 1.00 164.40 263 GLU A C 1
ATOM 1964 O O . GLU A 1 263 ? -42.931 49.393 30.158 1.00 151.56 263 GLU A O 1
ATOM 1970 N N . GLN A 1 264 ? -42.856 51.069 28.632 1.00 171.52 264 GLN A N 1
ATOM 1971 C CA . GLN A 1 264 ? -44.293 51.066 28.394 1.00 171.09 264 GLN A CA 1
ATOM 1972 C C . GLN A 1 264 ? -44.718 49.760 27.726 1.00 165.37 264 GLN A C 1
ATOM 1973 O O . GLN A 1 264 ? -45.833 49.286 27.924 1.00 147.90 264 GLN A O 1
ATOM 1979 N N . ALA A 1 265 ? -43.836 49.217 26.884 1.00 168.70 265 ALA A N 1
ATOM 1980 C CA . ALA A 1 265 ? -44.167 48.009 26.151 1.00 165.27 265 ALA A CA 1
ATOM 1981 C C . ALA A 1 265 ? -44.214 46.870 27.161 1.00 160.66 265 ALA A C 1
ATOM 1982 O O . ALA A 1 265 ? -45.023 45.958 27.062 1.00 156.73 265 ALA A O 1
ATOM 1984 N N . VAL A 1 266 ? -43.332 46.974 28.153 1.00 159.23 266 VAL A N 1
ATOM 1985 C CA . VAL A 1 266 ? -43.198 45.969 29.185 1.00 154.33 266 VAL A CA 1
ATOM 1986 C C . VAL A 1 266 ? -44.395 46.070 30.114 1.00 154.91 266 VAL A C 1
ATOM 1987 O O . VAL A 1 266 ? -44.953 45.056 30.502 1.00 147.93 266 VAL A O 1
ATOM 1991 N N . LYS A 1 267 ? -44.758 47.294 30.502 1.00 158.57 267 LYS A N 1
ATOM 1992 C CA . LYS A 1 267 ? -45.881 47.450 31.411 1.00 168.58 267 LYS A CA 1
ATOM 1993 C C . LYS A 1 267 ? -47.110 46.828 30.760 1.00 174.58 267 LYS A C 1
ATOM 1994 O O . LYS A 1 267 ? -47.869 46.119 31.418 1.00 170.11 267 LYS A O 1
ATOM 2000 N N . LYS A 1 268 ? -47.297 47.102 29.464 1.00 176.26 268 LYS A N 1
ATOM 2001 C CA . LYS A 1 268 ? -48.465 46.578 28.774 1.00 172.84 268 LYS A CA 1
ATOM 2002 C C . LYS A 1 268 ? -48.362 45.059 28.743 1.00 171.28 268 LYS A C 1
ATOM 2003 O O . LYS A 1 268 ? -49.319 44.350 29.051 1.00 166.79 268 LYS A O 1
ATOM 2009 N N . ALA A 1 269 ? -47.176 44.576 28.376 1.00 167.10 269 ALA A N 1
ATOM 2010 C CA . ALA A 1 269 ? -46.965 43.150 28.230 1.00 157.18 269 ALA A CA 1
ATOM 2011 C C . ALA A 1 269 ? -47.252 42.459 29.556 1.00 156.36 269 ALA A C 1
ATOM 2012 O O . ALA A 1 269 ? -47.826 41.380 29.572 1.00 158.77 269 ALA A O 1
ATOM 2014 N N . TYR A 1 270 ? -46.821 43.071 30.660 1.00 148.66 270 TYR A N 1
ATOM 2015 C CA . TYR A 1 270 ? -46.992 42.435 31.942 1.00 152.68 270 TYR A CA 1
ATOM 2016 C C . TYR A 1 270 ? -48.477 42.246 32.200 1.00 166.12 270 TYR A C 1
ATOM 2017 O O . TYR A 1 270 ? -48.913 41.150 32.538 1.00 178.97 270 TYR A O 1
ATOM 2026 N N . GLY A 1 271 ? -49.245 43.327 32.025 1.00 171.33 271 GLY A N 1
ATOM 2027 C CA . GLY A 1 271 ? -50.670 43.271 32.322 1.00 172.50 271 GLY A CA 1
ATOM 2028 C C . GLY A 1 271 ? -51.368 42.189 31.497 1.00 165.30 271 GLY A C 1
ATOM 2029 O O . GLY A 1 271 ? -52.294 41.525 31.969 1.00 157.73 271 GLY A O 1
ATOM 2030 N N . LEU A 1 272 ? -50.885 42.014 30.261 1.00 159.90 272 LEU A N 1
ATOM 2031 C CA . LEU A 1 272 ? -51.458 41.044 29.342 1.00 149.00 272 LEU A CA 1
ATOM 2032 C C . LEU A 1 272 ? -51.068 39.623 29.751 1.00 138.81 272 LEU A C 1
ATOM 2033 O O . LEU A 1 272 ? -51.879 38.712 29.649 1.00 137.04 272 LEU A O 1
ATOM 2038 N N . ALA A 1 273 ? -49.826 39.437 30.208 1.00 147.56 273 ALA A N 1
ATOM 2039 C CA . ALA A 1 273 ? -49.321 38.128 30.587 1.00 164.81 273 ALA A CA 1
ATOM 2040 C C . ALA A 1 273 ? -49.854 37.722 31.959 1.00 175.86 273 ALA A C 1
ATOM 2041 O O . ALA A 1 273 ? -50.043 36.545 32.218 1.00 170.64 273 ALA A O 1
ATOM 2043 N N . GLU A 1 274 ? -50.101 38.706 32.831 1.00 188.42 274 GLU A N 1
ATOM 2044 C CA . GLU A 1 274 ? -50.390 38.514 34.246 1.00 191.51 274 GLU A CA 1
ATOM 2045 C C . GLU A 1 274 ? -51.456 37.444 34.502 1.00 188.31 274 GLU A C 1
ATOM 2046 O O . GLU A 1 274 ? -51.253 36.585 35.361 1.00 167.43 274 GLU A O 1
ATOM 2052 N N . PRO A 1 275 ? -52.644 37.501 33.850 1.00 187.18 275 PRO A N 1
ATOM 2053 C CA . PRO A 1 275 ? -53.729 36.570 34.155 1.00 188.23 275 PRO A CA 1
ATOM 2054 C C . PRO A 1 275 ? -53.524 35.128 33.698 1.00 191.23 275 PRO A C 1
ATOM 2055 O O . PRO A 1 275 ? -54.312 34.257 34.063 1.00 201.67 275 PRO A O 1
ATOM 2059 N N . GLU A 1 276 ? -52.474 34.866 32.914 1.00 185.71 276 GLU A N 1
ATOM 2060 C CA . GLU A 1 276 ? -52.305 33.535 32.345 1.00 181.85 276 GLU A CA 1
ATOM 2061 C C . GLU A 1 276 ? -51.308 32.711 33.156 1.00 187.25 276 GLU A C 1
ATOM 2062 O O . GLU A 1 276 ? -50.108 32.966 33.129 1.00 203.68 276 GLU A O 1
ATOM 2068 N N . GLY A 1 277 ? -51.829 31.710 33.868 1.00 175.30 277 GLY A N 1
ATOM 2069 C CA . GLY A 1 277 ? -51.002 30.829 34.673 1.00 185.32 277 GLY A CA 1
ATOM 2070 C C . GLY A 1 277 ? -50.621 31.411 36.035 1.00 205.57 277 GLY A C 1
ATOM 2071 O O . GLY A 1 277 ? -51.168 32.421 36.479 1.00 200.61 277 GLY A O 1
ATOM 2072 N N . SER A 1 278 ? -49.657 30.745 36.680 1.00 218.46 278 SER A N 1
ATOM 2073 C CA . SER A 1 278 ? -49.271 31.024 38.052 1.00 212.48 278 SER A CA 1
ATOM 2074 C C . SER A 1 278 ? -48.244 32.149 38.117 1.00 213.32 278 SER A C 1
ATOM 2075 O O . SER A 1 278 ? -48.030 32.696 39.195 1.00 216.43 278 SER A O 1
ATOM 2078 N N . ALA A 1 279 ? -47.555 32.423 36.998 1.00 213.94 279 ALA A N 1
ATOM 2079 C CA . ALA A 1 279 ? -46.439 33.360 37.003 1.00 194.31 279 ALA A CA 1
ATOM 2080 C C . ALA A 1 279 ? -46.198 33.960 35.622 1.00 186.98 279 ALA A C 1
ATOM 2081 O O . ALA A 1 279 ? -46.570 33.388 34.597 1.00 182.30 279 ALA A O 1
ATOM 2083 N N . VAL A 1 280 ? -45.535 35.121 35.642 1.00 177.84 280 VAL A N 1
ATOM 2084 C CA . VAL A 1 280 ? -45.028 35.793 34.460 1.00 161.91 280 VAL A CA 1
ATOM 2085 C C . VAL A 1 280 ? -43.507 35.810 34.546 1.00 162.05 280 VAL A C 1
ATOM 2086 O O . VAL A 1 280 ? -42.932 35.903 35.622 1.00 160.99 280 VAL A O 1
ATOM 2090 N N . ILE A 1 281 ? -42.856 35.682 33.392 1.00 161.55 281 ILE A N 1
ATOM 2091 C CA . ILE A 1 281 ? -41.410 35.537 33.331 1.00 160.87 281 ILE A CA 1
ATOM 2092 C C . ILE A 1 281 ? -40.855 36.460 32.248 1.00 147.64 281 ILE A C 1
ATOM 2093 O O . ILE A 1 281 ? -41.534 36.770 31.263 1.00 136.84 281 ILE A O 1
ATOM 2098 N N . VAL A 1 282 ? -39.624 36.937 32.482 1.00 126.01 282 VAL A N 1
ATOM 2099 C CA . VAL A 1 282 ? -38.994 37.872 31.563 1.00 110.07 282 VAL A CA 1
ATOM 2100 C C . VAL A 1 282 ? -37.595 37.384 31.230 1.00 109.76 282 VAL A C 1
ATOM 2101 O O . VAL A 1 282 ? -36.801 37.102 32.114 1.00 98.40 282 VAL A O 1
ATOM 2105 N N . GLU A 1 283 ? -37.286 37.347 29.931 1.00 112.82 283 GLU A N 1
ATOM 2106 C CA . GLU A 1 283 ? -35.966 36.955 29.473 1.00 111.68 283 GLU A CA 1
ATOM 2107 C C . GLU A 1 283 ? -35.535 37.835 28.303 1.00 111.81 283 GLU A C 1
ATOM 2108 O O . GLU A 1 283 ? -36.364 38.462 27.645 1.00 108.16 283 GLU A O 1
ATOM 2114 N N . SER A 1 284 ? -34.221 37.863 28.043 1.00 116.70 284 SER A N 1
ATOM 2115 C CA . SER A 1 284 ? -33.697 38.596 26.904 1.00 115.54 284 SER A CA 1
ATOM 2116 C C . SER A 1 284 ? -34.213 37.960 25.625 1.00 102.28 284 SER A C 1
ATOM 2117 O O . SER A 1 284 ? -34.443 36.751 25.544 1.00 88.41 284 SER A O 1
ATOM 2120 N N . MET A 1 285 ? -34.346 38.794 24.605 1.00 100.09 285 MET A N 1
ATOM 2121 C CA . MET A 1 285 ? -34.790 38.267 23.336 1.00 107.04 285 MET A CA 1
ATOM 2122 C C . MET A 1 285 ? -33.608 37.623 22.634 1.00 109.86 285 MET A C 1
ATOM 2123 O O . MET A 1 285 ? -32.537 38.214 22.500 1.00 114.88 285 MET A O 1
ATOM 2128 N N . ILE A 1 286 ? -33.820 36.383 22.212 1.00 104.59 286 ILE A N 1
ATOM 2129 C CA . ILE A 1 286 ? -32.747 35.701 21.527 1.00 91.29 286 ILE A CA 1
ATOM 2130 C C . ILE A 1 286 ? -33.275 35.292 20.176 1.00 88.49 286 ILE A C 1
ATOM 2131 O O . ILE A 1 286 ? -34.336 34.686 20.092 1.00 93.52 286 ILE A O 1
ATOM 2136 N N . ARG A 1 287 ? -32.534 35.699 19.153 1.00 92.23 287 ARG A N 1
ATOM 2137 C CA . ARG A 1 287 ? -32.953 35.445 17.797 1.00 105.84 287 ARG A CA 1
ATOM 2138 C C . ARG A 1 287 ? -31.835 34.721 17.084 1.00 95.57 287 ARG A C 1
ATOM 2139 O O . ARG A 1 287 ? -30.694 34.756 17.522 1.00 88.52 287 ARG A O 1
ATOM 2147 N N . GLY A 1 288 ? -32.214 34.098 15.977 1.00 93.08 288 GLY A N 1
ATOM 2148 C CA . GLY A 1 288 ? -31.290 33.469 15.066 1.00 89.85 288 GLY A CA 1
ATOM 2149 C C . GLY A 1 288 ? -31.932 32.224 14.475 1.00 82.92 288 GLY A C 1
ATOM 2150 O O . GLY A 1 288 ? -33.125 31.986 14.620 1.00 94.24 288 GLY A O 1
ATOM 2151 N N . ASP A 1 289 ? -31.117 31.422 13.810 1.00 76.67 289 ASP A N 1
ATOM 2152 C CA . ASP A 1 289 ? -31.639 30.215 13.221 1.00 70.95 289 ASP A CA 1
ATOM 2153 C C . ASP A 1 289 ? -31.468 29.086 14.222 1.00 73.76 289 ASP A C 1
ATOM 2154 O O . ASP A 1 289 ? -30.630 29.120 15.121 1.00 69.84 289 ASP A O 1
ATOM 2159 N N . ASP A 1 290 ? -32.273 28.061 14.006 1.00 79.29 290 ASP A N 1
ATOM 2160 C CA . ASP A 1 290 ? -32.326 26.901 14.861 1.00 77.25 290 ASP A CA 1
ATOM 2161 C C . ASP A 1 290 ? -31.262 25.889 14.445 1.00 73.19 290 ASP A C 1
ATOM 2162 O O . ASP A 1 290 ? -31.348 25.316 13.377 1.00 71.26 290 ASP A O 1
ATOM 2167 N N . HIS A 1 291 ? -30.261 25.634 15.284 1.00 71.56 291 HIS A N 1
ATOM 2168 C CA . HIS A 1 291 ? -29.213 24.697 14.902 1.00 68.25 291 HIS A CA 1
ATOM 2169 C C . HIS A 1 291 ? -29.247 23.437 15.766 1.00 71.73 291 HIS A C 1
ATOM 2170 O O . HIS A 1 291 ? -29.624 23.484 16.935 1.00 77.85 291 HIS A O 1
ATOM 2177 N N . ARG A 1 292 ? -28.824 22.308 15.197 1.00 64.28 292 ARG A N 1
ATOM 2178 C CA . ARG A 1 292 ? -28.655 21.119 16.003 1.00 63.82 292 ARG A CA 1
ATOM 2179 C C . ARG A 1 292 ? -27.199 20.708 15.965 1.00 70.26 292 ARG A C 1
ATOM 2180 O O . ARG A 1 292 ? -26.622 20.515 14.898 1.00 64.12 292 ARG A O 1
ATOM 2188 N N . LEU A 1 293 ? -26.634 20.570 17.158 1.00 71.65 293 LEU A N 1
ATOM 2189 C CA . LEU A 1 293 ? -25.233 20.234 17.246 1.00 72.29 293 LEU A CA 1
ATOM 2190 C C . LEU A 1 293 ? -25.146 18.837 17.836 1.00 72.90 293 LEU A C 1
ATOM 2191 O O . LEU A 1 293 ? -25.501 18.631 18.991 1.00 79.35 293 LEU A O 1
ATOM 2196 N N . LEU A 1 294 ? -24.668 17.878 17.033 1.00 65.91 294 LEU A N 1
ATOM 2197 C CA . LEU A 1 294 ? -24.737 16.474 17.409 1.00 58.64 294 LEU A CA 1
ATOM 2198 C C . LEU A 1 294 ? -23.392 15.961 17.898 1.00 59.48 294 LEU A C 1
ATOM 2199 O O . LEU A 1 294 ? -22.397 15.958 17.175 1.00 56.91 294 LEU A O 1
ATOM 2204 N N . VAL A 1 295 ? -23.441 15.441 19.124 1.00 61.29 295 VAL A N 1
ATOM 2205 C CA . VAL A 1 295 ? -22.283 14.926 19.816 1.00 57.33 295 VAL A CA 1
ATOM 2206 C C . VAL A 1 295 ? -22.472 13.432 20.021 1.00 62.38 295 VAL A C 1
ATOM 2207 O O . VAL A 1 295 ? -23.530 12.988 20.481 1.00 75.75 295 VAL A O 1
ATOM 2211 N N . VAL A 1 296 ? -21.425 12.665 19.701 1.00 65.59 296 VAL A N 1
ATOM 2212 C CA . VAL A 1 296 ? -21.596 11.226 19.745 1.00 71.81 296 VAL A CA 1
ATOM 2213 C C . VAL A 1 296 ? -20.659 10.575 20.747 1.00 81.42 296 VAL A C 1
ATOM 2214 O O . VAL A 1 296 ? -21.053 9.625 21.429 1.00 101.86 296 VAL A O 1
ATOM 2218 N N . ASN A 1 297 ? -19.413 11.038 20.806 1.00 69.88 297 ASN A N 1
ATOM 2219 C CA . ASN A 1 297 ? -18.538 10.329 21.713 1.00 69.45 297 ASN A CA 1
ATOM 2220 C C . ASN A 1 297 ? -17.662 11.322 22.449 1.00 73.15 297 ASN A C 1
ATOM 2221 O O . ASN A 1 297 ? -16.451 11.133 22.514 1.00 88.86 297 ASN A O 1
ATOM 2226 N N . GLY A 1 298 ? -18.316 12.349 23.015 1.00 73.99 298 GLY A N 1
ATOM 2227 C CA . GLY A 1 298 ? -17.648 13.473 23.652 1.00 71.48 298 GLY A CA 1
ATOM 2228 C C . GLY A 1 298 ? -16.954 14.312 22.589 1.00 66.27 298 GLY A C 1
ATOM 2229 O O . GLY A 1 298 ? -16.054 15.095 22.873 1.00 80.25 298 GLY A O 1
ATOM 2230 N N . GLU A 1 299 ? -17.377 14.057 21.351 1.00 65.69 299 GLU A N 1
ATOM 2231 C CA . GLU A 1 299 ? -16.913 14.704 20.141 1.00 64.38 299 GLU A CA 1
ATOM 2232 C C . GLU A 1 299 ? -18.142 15.104 19.332 1.00 64.43 299 GLU A C 1
ATOM 2233 O O . GLU A 1 299 ? -19.062 14.298 19.149 1.00 76.40 299 GLU A O 1
ATOM 2239 N N . LEU A 1 300 ? -18.150 16.363 18.880 1.00 61.16 300 LEU A N 1
ATOM 2240 C CA . LEU A 1 300 ? -19.170 16.840 17.960 1.00 59.68 300 LEU A CA 1
ATOM 2241 C C . LEU A 1 300 ? -18.885 16.186 16.617 1.00 62.94 300 LEU A C 1
ATOM 2242 O O . LEU A 1 300 ? -17.762 16.228 16.119 1.00 70.03 300 LEU A O 1
ATOM 2247 N N . VAL A 1 301 ? -19.903 15.581 16.030 1.00 56.78 301 VAL A N 1
ATOM 2248 C CA . VAL A 1 301 ? -19.631 14.854 14.809 1.00 58.66 301 VAL A CA 1
ATOM 2249 C C . VAL A 1 301 ? -20.354 15.513 13.650 1.00 64.68 301 VAL A C 1
ATOM 2250 O O . VAL A 1 301 ? -20.014 15.265 12.500 1.00 67.18 301 VAL A O 1
ATOM 2254 N N . ALA A 1 302 ? -21.388 16.287 13.970 1.00 67.41 302 ALA A N 1
ATOM 2255 C CA . ALA A 1 302 ? -22.173 16.894 12.920 1.00 65.63 302 ALA A CA 1
ATOM 2256 C C . ALA A 1 302 ? -22.908 18.090 13.486 1.00 69.10 302 ALA A C 1
ATOM 2257 O O . ALA A 1 302 ? -23.299 18.096 14.639 1.00 71.36 302 ALA A O 1
ATOM 2259 N N . ALA A 1 303 ? -23.133 19.087 12.637 1.00 70.33 303 ALA A N 1
ATOM 2260 C CA . ALA A 1 303 ? -23.991 20.194 13.006 1.00 64.83 303 ALA A CA 1
ATOM 2261 C C . ALA A 1 303 ? -24.743 20.654 11.762 1.00 73.97 303 ALA A C 1
ATOM 2262 O O . ALA A 1 303 ? -24.210 20.640 10.647 1.00 79.11 303 ALA A O 1
ATOM 2264 N N . ALA A 1 304 ? -26.001 21.052 11.970 1.00 65.21 304 ALA A N 1
ATOM 2265 C CA . ALA A 1 304 ? -26.788 21.545 10.861 1.00 59.17 304 ALA A CA 1
ATOM 2266 C C . ALA A 1 304 ? -27.709 22.667 11.306 1.00 58.02 304 ALA A C 1
ATOM 2267 O O . ALA A 1 304 ? -28.175 22.688 12.437 1.00 54.29 304 ALA A O 1
ATOM 2269 N N . ARG A 1 305 ? -27.974 23.576 10.368 1.00 60.47 305 ARG A N 1
ATOM 2270 C CA . ARG A 1 305 ? -28.869 24.692 10.580 1.00 64.73 305 ARG A CA 1
ATOM 2271 C C . ARG A 1 305 ? -30.234 24.362 9.991 1.00 69.14 305 ARG A C 1
ATOM 2272 O O . ARG A 1 305 ? -30.351 23.933 8.844 1.00 80.56 305 ARG A O 1
ATOM 2280 N N . ARG A 1 306 ? -31.262 24.542 10.810 1.00 62.72 306 ARG A N 1
ATOM 2281 C CA . ARG A 1 306 ? -32.617 24.336 10.365 1.00 60.36 306 ARG A CA 1
ATOM 2282 C C . ARG A 1 306 ? -33.124 25.679 9.862 1.00 62.62 306 ARG A C 1
ATOM 2283 O O . ARG A 1 306 ? -33.226 26.663 10.593 1.00 57.66 306 ARG A O 1
ATOM 2291 N N . VAL A 1 307 ? -33.448 25.684 8.575 1.00 67.42 307 VAL A N 1
ATOM 2292 C CA . VAL A 1 307 ? -33.873 26.884 7.897 1.00 65.32 307 VAL A CA 1
ATOM 2293 C C . VAL A 1 307 ? -35.334 26.750 7.503 1.00 69.65 307 VAL A C 1
ATOM 2294 O O . VAL A 1 307 ? -35.695 25.845 6.760 1.00 75.33 307 VAL A O 1
ATOM 2298 N N . PRO A 1 308 ? -36.188 27.675 7.976 1.00 65.21 308 PRO A N 1
ATOM 2299 C CA . PRO A 1 308 ? -37.613 27.651 7.661 1.00 64.95 308 PRO A CA 1
ATOM 2300 C C . PRO A 1 308 ? -37.753 27.853 6.157 1.00 71.09 308 PRO A C 1
ATOM 2301 O O . PRO A 1 308 ? -36.890 28.474 5.527 1.00 66.16 308 PRO A O 1
ATOM 2305 N N . GLY A 1 309 ? -38.824 27.281 5.596 1.00 78.01 309 GLY A N 1
ATOM 2306 C CA . GLY A 1 309 ? -39.097 27.468 4.188 1.00 76.29 309 GLY A CA 1
ATOM 2307 C C . GLY A 1 309 ? -38.996 28.944 3.862 1.00 73.70 309 GLY A C 1
ATOM 2308 O O . GLY A 1 309 ? -39.459 29.782 4.635 1.00 72.75 309 GLY A O 1
ATOM 2309 N N . HIS A 1 310 ? -38.339 29.221 2.738 1.00 77.27 310 HIS A N 1
ATOM 2310 C CA . HIS A 1 310 ? -38.004 30.577 2.361 1.00 82.24 310 HIS A CA 1
ATOM 2311 C C . HIS A 1 310 ? -37.732 30.620 0.865 1.00 86.02 310 HIS A C 1
ATOM 2312 O O . HIS A 1 310 ? -37.593 29.589 0.209 1.00 78.58 310 HIS A O 1
ATOM 2319 N N . VAL A 1 311 ? -37.555 31.840 0.373 1.00 99.04 311 VAL A N 1
ATOM 2320 C CA . VAL A 1 311 ? -37.053 32.060 -0.964 1.00 101.26 311 VAL A CA 1
ATOM 2321 C C . VAL A 1 311 ? -35.897 33.035 -0.837 1.00 98.51 311 VAL A C 1
ATOM 2322 O O . VAL A 1 311 ? -35.828 33.785 0.135 1.00 87.69 311 VAL A O 1
ATOM 2326 N N . ALA A 1 312 ? -35.007 33.029 -1.829 1.00 103.12 312 ALA A N 1
ATOM 2327 C CA . ALA A 1 312 ? -33.957 34.027 -1.878 1.00 107.05 312 ALA A CA 1
ATOM 2328 C C . ALA A 1 312 ? -34.142 34.876 -3.130 1.00 109.41 312 ALA A C 1
ATOM 2329 O O . ALA A 1 312 ? -34.488 34.350 -4.187 1.00 110.35 312 ALA A O 1
ATOM 2331 N N . GLY A 1 313 ? -33.935 36.191 -2.976 1.00 109.93 313 GLY A N 1
ATOM 2332 C CA . GLY A 1 313 ? -34.161 37.159 -4.035 1.00 112.76 313 GLY A CA 1
ATOM 2333 C C . GLY A 1 313 ? -33.062 37.112 -5.089 1.00 129.03 313 GLY A C 1
ATOM 2334 O O . GLY A 1 313 ? -32.024 36.476 -4.913 1.00 131.10 313 GLY A O 1
ATOM 2335 N N . ASP A 1 314 ? -33.302 37.829 -6.184 1.00 149.49 314 ASP A N 1
ATOM 2336 C CA . ASP A 1 314 ? -32.352 37.915 -7.278 1.00 150.56 314 ASP A CA 1
ATOM 2337 C C . ASP A 1 314 ? -32.571 39.252 -7.974 1.00 155.72 314 ASP A C 1
ATOM 2338 O O . ASP A 1 314 ? -31.852 39.607 -8.905 1.00 155.23 314 ASP A O 1
ATOM 2343 N N . GLY A 1 315 ? -33.586 39.980 -7.496 1.00 159.59 315 GLY A N 1
ATOM 2344 C CA . GLY A 1 315 ? -33.955 41.269 -8.055 1.00 156.86 315 GLY A CA 1
ATOM 2345 C C . GLY A 1 315 ? -34.734 41.131 -9.363 1.00 164.46 315 GLY A C 1
ATOM 2346 O O . GLY A 1 315 ? -35.048 42.132 -10.008 1.00 177.97 315 GLY A O 1
ATOM 2347 N N . ILE A 1 316 ? -35.052 39.886 -9.739 1.00 158.31 316 ILE A N 1
ATOM 2348 C CA . ILE A 1 316 ? -35.669 39.603 -11.024 1.00 146.41 316 ILE A CA 1
ATOM 2349 C C . ILE A 1 316 ? -37.067 39.032 -10.819 1.00 147.09 316 ILE A C 1
ATOM 2350 O O . ILE A 1 316 ? -38.013 39.483 -11.467 1.00 150.14 316 ILE A O 1
ATOM 2355 N N . HIS A 1 317 ? -37.174 38.008 -9.963 1.00 135.61 317 HIS A N 1
ATOM 2356 C CA . HIS A 1 317 ? -38.417 37.260 -9.837 1.00 120.90 317 HIS A CA 1
ATOM 2357 C C . HIS A 1 317 ? -39.224 37.674 -8.613 1.00 118.18 317 HIS A C 1
ATOM 2358 O O . HIS A 1 317 ? -38.664 37.988 -7.563 1.00 115.12 317 HIS A O 1
ATOM 2365 N N . THR A 1 318 ? -40.552 37.651 -8.774 1.00 115.27 318 THR A N 1
ATOM 2366 C CA . THR A 1 318 ? -41.450 37.970 -7.680 1.00 106.61 318 THR A CA 1
ATOM 2367 C C . THR A 1 318 ? -41.466 36.795 -6.724 1.00 99.70 318 THR A C 1
ATOM 2368 O O . THR A 1 318 ? -41.017 35.706 -7.059 1.00 110.66 318 THR A O 1
ATOM 2372 N N . ILE A 1 319 ? -42.040 37.014 -5.553 1.00 83.15 319 ILE A N 1
ATOM 2373 C CA . ILE A 1 319 ? -42.113 35.907 -4.631 1.00 91.58 319 ILE A CA 1
ATOM 2374 C C . ILE A 1 319 ? -42.931 34.772 -5.238 1.00 103.50 319 ILE A C 1
ATOM 2375 O O . ILE A 1 319 ? -42.488 33.635 -5.214 1.00 119.40 319 ILE A O 1
ATOM 2380 N N . ARG A 1 320 ? -44.068 35.071 -5.868 1.00 109.70 320 ARG A N 1
ATOM 2381 C CA . ARG A 1 320 ? -44.832 33.992 -6.480 1.00 119.44 320 ARG A CA 1
ATOM 2382 C C . ARG A 1 320 ? -43.935 33.178 -7.411 1.00 124.24 320 ARG A C 1
ATOM 2383 O O . ARG A 1 320 ? -44.000 31.951 -7.436 1.00 120.72 320 ARG A O 1
ATOM 2391 N N . GLU A 1 321 ? -43.113 33.886 -8.192 1.00 126.45 321 GLU A N 1
ATOM 2392 C CA . GLU A 1 321 ? -42.266 33.264 -9.194 1.00 117.36 321 GLU A CA 1
ATOM 2393 C C . GLU A 1 321 ? -41.163 32.469 -8.506 1.00 110.39 321 GLU A C 1
ATOM 2394 O O . GLU A 1 321 ? -40.824 31.378 -8.950 1.00 115.08 321 GLU A O 1
ATOM 2400 N N . LEU A 1 322 ? -40.619 33.019 -7.418 1.00 107.21 322 LEU A N 1
ATOM 2401 C CA . LEU A 1 322 ? -39.530 32.377 -6.700 1.00 105.73 322 LEU A CA 1
ATOM 2402 C C . LEU A 1 322 ? -40.033 31.092 -6.055 1.00 107.21 322 LEU A C 1
ATOM 2403 O O . LEU A 1 322 ? -39.318 30.100 -6.046 1.00 103.37 322 LEU A O 1
ATOM 2408 N N . ILE A 1 323 ? -41.267 31.102 -5.546 1.00 97.98 323 ILE A N 1
ATOM 2409 C CA . ILE A 1 323 ? -41.802 29.895 -4.944 1.00 88.86 323 ILE A CA 1
ATOM 2410 C C . ILE A 1 323 ? -41.965 28.859 -6.043 1.00 94.92 323 ILE A C 1
ATOM 2411 O O . ILE A 1 323 ? -41.588 27.712 -5.862 1.00 96.78 323 ILE A O 1
ATOM 2416 N N . ALA A 1 324 ? -42.494 29.292 -7.190 1.00 103.87 324 ALA A N 1
ATOM 2417 C CA . ALA A 1 324 ? -42.655 28.394 -8.321 1.00 110.98 324 ALA A CA 1
ATOM 2418 C C . ALA A 1 324 ? -41.307 27.779 -8.694 1.00 114.69 324 ALA A C 1
ATOM 2419 O O . ALA A 1 324 ? -41.256 26.599 -9.017 1.00 116.94 324 ALA A O 1
ATOM 2421 N N . LEU A 1 325 ? -40.230 28.570 -8.616 1.00 111.67 325 LEU A N 1
ATOM 2422 C CA . LEU A 1 325 ? -38.906 28.060 -8.919 1.00 103.69 325 LEU A CA 1
ATOM 2423 C C . LEU A 1 325 ? -38.498 27.048 -7.858 1.00 97.33 325 LEU A C 1
ATOM 2424 O O . LEU A 1 325 ? -37.966 25.991 -8.175 1.00 105.92 325 LEU A O 1
ATOM 2429 N N . VAL A 1 326 ? -38.790 27.354 -6.598 1.00 91.35 326 VAL A N 1
ATOM 2430 C CA . VAL A 1 326 ? -38.403 26.463 -5.522 1.00 91.00 326 VAL A CA 1
ATOM 2431 C C . VAL A 1 326 ? -39.111 25.122 -5.694 1.00 91.89 326 VAL A C 1
ATOM 2432 O O . VAL A 1 326 ? -38.532 24.066 -5.484 1.00 93.07 326 VAL A O 1
ATOM 2436 N N . ASN A 1 327 ? -40.368 25.176 -6.116 1.00 88.91 327 ASN A N 1
ATOM 2437 C CA . ASN A 1 327 ? -41.131 23.954 -6.205 1.00 88.40 327 ASN A CA 1
ATOM 2438 C C . ASN A 1 327 ? -40.823 23.193 -7.484 1.00 90.12 327 ASN A C 1
ATOM 2439 O O . ASN A 1 327 ? -41.499 22.202 -7.741 1.00 109.12 327 ASN A O 1
ATOM 2444 N N . GLN A 1 328 ? -39.806 23.603 -8.245 1.00 84.04 328 GLN A N 1
ATOM 2445 C CA . GLN A 1 328 ? -39.338 22.767 -9.342 1.00 92.96 328 GLN A CA 1
ATOM 2446 C C . GLN A 1 328 ? -38.414 21.696 -8.765 1.00 97.64 328 GLN A C 1
ATOM 2447 O O . GLN A 1 328 ? -38.038 20.748 -9.456 1.00 96.80 328 GLN A O 1
ATOM 2453 N N . ASP A 1 329 ? -38.057 21.890 -7.488 1.00 98.71 329 ASP A N 1
ATOM 2454 C CA . ASP A 1 329 ? -37.165 21.017 -6.754 1.00 96.81 329 ASP A CA 1
ATOM 2455 C C . ASP A 1 329 ? -37.880 19.691 -6.559 1.00 88.37 329 ASP A C 1
ATOM 2456 O O . ASP A 1 329 ? -38.866 19.619 -5.834 1.00 75.76 329 ASP A O 1
ATOM 2461 N N . PRO A 1 330 ? -37.358 18.618 -7.187 1.00 89.43 330 PRO A N 1
ATOM 2462 C CA . PRO A 1 330 ? -38.041 17.330 -7.242 1.00 89.26 330 PRO A CA 1
ATOM 2463 C C . PRO A 1 330 ? -38.062 16.666 -5.873 1.00 84.60 330 PRO A C 1
ATOM 2464 O O . PRO A 1 330 ? -38.757 15.678 -5.691 1.00 87.90 330 PRO A O 1
ATOM 2468 N N . ARG A 1 331 ? -37.352 17.249 -4.911 1.00 88.55 331 ARG A N 1
ATOM 2469 C CA . ARG A 1 331 ? -37.279 16.636 -3.600 1.00 95.87 331 ARG A CA 1
ATOM 2470 C C . ARG A 1 331 ? -38.475 17.073 -2.782 1.00 89.93 331 ARG A C 1
ATOM 2471 O O . ARG A 1 331 ? -38.689 16.569 -1.688 1.00 96.35 331 ARG A O 1
ATOM 2479 N N . ARG A 1 332 ? -39.230 18.025 -3.330 1.00 84.21 332 ARG A N 1
ATOM 2480 C CA . ARG A 1 332 ? -40.343 18.614 -2.612 1.00 82.04 332 ARG A CA 1
ATOM 2481 C C . ARG A 1 332 ? -41.668 18.016 -3.075 1.00 88.95 332 ARG A C 1
ATOM 2482 O O . ARG A 1 332 ? -42.047 18.089 -4.245 1.00 94.69 332 ARG A O 1
ATOM 2490 N N . GLY A 1 333 ? -42.391 17.460 -2.109 1.00 94.20 333 GLY A N 1
ATOM 2491 C CA . GLY A 1 333 ? -43.674 16.832 -2.348 1.00 87.02 333 GLY A CA 1
ATOM 2492 C C . GLY A 1 333 ? -43.999 15.928 -1.170 1.00 91.56 333 GLY A C 1
ATOM 2493 O O . GLY A 1 333 ? -43.312 15.969 -0.149 1.00 92.97 333 GLY A O 1
ATOM 2494 N N . VAL A 1 334 ? -45.032 15.099 -1.319 1.00 85.87 334 VAL A N 1
ATOM 2495 C CA . VAL A 1 334 ? -45.393 14.227 -0.211 1.00 84.05 334 VAL A CA 1
ATOM 2496 C C . VAL A 1 334 ? -45.410 12.776 -0.672 1.00 88.37 334 VAL A C 1
ATOM 2497 O O . VAL A 1 334 ? -45.934 11.911 0.033 1.00 80.62 334 VAL A O 1
ATOM 2501 N N . GLY A 1 335 ? -44.801 12.541 -1.844 1.00 91.95 335 GLY A N 1
ATOM 2502 C CA . GLY A 1 335 ? -44.640 11.201 -2.377 1.00 94.73 335 GLY A CA 1
ATOM 2503 C C . GLY A 1 335 ? -43.614 10.409 -1.577 1.00 91.59 335 GLY A C 1
ATOM 2504 O O . GLY A 1 335 ? -42.871 10.958 -0.766 1.00 101.34 335 GLY A O 1
ATOM 2505 N N . HIS A 1 336 ? -43.574 9.108 -1.845 1.00 91.80 336 HIS A N 1
ATOM 2506 C CA . HIS A 1 336 ? -42.723 8.178 -1.135 1.00 93.16 336 HIS A CA 1
ATOM 2507 C C . HIS A 1 336 ? -41.278 8.680 -1.162 1.00 93.86 336 HIS A C 1
ATOM 2508 O O . HIS A 1 336 ? -40.580 8.639 -0.162 1.00 96.54 336 HIS A O 1
ATOM 2515 N N . GLU A 1 337 ? -40.853 9.191 -2.315 1.00 93.01 337 GLU A N 1
ATOM 2516 C CA . GLU A 1 337 ? -39.479 9.605 -2.553 1.00 94.74 337 GLU A CA 1
ATOM 2517 C C . GLU A 1 337 ? -39.237 11.068 -2.174 1.00 98.85 337 GLU A C 1
ATOM 2518 O O . GLU A 1 337 ? -38.136 11.576 -2.348 1.00 107.10 337 GLU A O 1
ATOM 2524 N N . ASN A 1 338 ? -40.257 11.774 -1.691 1.00 108.11 338 ASN A N 1
ATOM 2525 C CA . ASN A 1 338 ? -40.108 13.201 -1.449 1.00 105.41 338 ASN A CA 1
ATOM 2526 C C . ASN A 1 338 ? -39.773 13.498 0.002 1.00 110.47 338 ASN A C 1
ATOM 2527 O O . ASN A 1 338 ? -40.625 13.365 0.877 1.00 115.14 338 ASN A O 1
ATOM 2532 N N . VAL A 1 339 ? -38.549 13.985 0.191 1.00 104.57 339 VAL A N 1
ATOM 2533 C CA . VAL A 1 339 ? -37.974 14.213 1.503 1.00 97.05 339 VAL A CA 1
ATOM 2534 C C . VAL A 1 339 ? -38.494 15.521 2.093 1.00 93.31 339 VAL A C 1
ATOM 2535 O O . VAL A 1 339 ? -38.772 15.597 3.287 1.00 95.58 339 VAL A O 1
ATOM 2539 N N . LEU A 1 340 ? -38.560 16.558 1.260 1.00 86.15 340 LEU A N 1
ATOM 2540 C CA . LEU A 1 340 ? -39.006 17.874 1.690 1.00 84.64 340 LEU A CA 1
ATOM 2541 C C . LEU A 1 340 ? -40.448 18.057 1.251 1.00 86.92 340 LEU A C 1
ATOM 2542 O O . LEU A 1 340 ? -40.886 17.426 0.297 1.00 96.92 340 LEU A O 1
ATOM 2547 N N . THR A 1 341 ? -41.162 18.991 1.872 1.00 87.16 341 THR A N 1
ATOM 2548 C CA . THR A 1 341 ? -42.480 19.268 1.328 1.00 88.51 341 THR A CA 1
ATOM 2549 C C . THR A 1 341 ? -42.418 20.542 0.507 1.00 81.98 341 THR A C 1
ATOM 2550 O O . THR A 1 341 ? -41.400 21.221 0.528 1.00 73.41 341 THR A O 1
ATOM 2554 N N . ARG A 1 342 ? -43.502 20.816 -0.227 1.00 79.20 342 ARG A N 1
ATOM 2555 C CA . ARG A 1 342 ? -43.543 21.959 -1.117 1.00 80.83 342 ARG A CA 1
ATOM 2556 C C . ARG A 1 342 ? -43.639 23.224 -0.283 1.00 76.86 342 ARG A C 1
ATOM 2557 O O . ARG A 1 342 ? -44.130 23.223 0.847 1.00 71.59 342 ARG A O 1
ATOM 2565 N N . LEU A 1 343 ? -43.164 24.303 -0.887 1.00 78.31 343 LEU A N 1
ATOM 2566 C CA . LEU A 1 343 ? -43.286 25.616 -0.295 1.00 83.46 343 LEU A CA 1
ATOM 2567 C C . LEU A 1 343 ? -44.603 26.203 -0.783 1.00 85.45 343 LEU A C 1
ATOM 2568 O O . LEU A 1 343 ? -44.849 26.238 -1.983 1.00 90.44 343 LEU A O 1
ATOM 2573 N N . GLU A 1 344 ? -45.479 26.558 0.158 1.00 93.69 344 GLU A N 1
ATOM 2574 C CA . GLU A 1 344 ? -46.823 27.006 -0.186 1.00 99.02 344 GLU A CA 1
ATOM 2575 C C . GLU A 1 344 ? -47.059 28.407 0.371 1.00 99.03 344 GLU A C 1
ATOM 2576 O O . GLU A 1 344 ? -46.644 28.712 1.488 1.00 84.63 344 GLU A O 1
ATOM 2582 N N . LEU A 1 345 ? -47.778 29.223 -0.410 1.00 104.52 345 LEU A N 1
ATOM 2583 C CA . LEU A 1 345 ? -48.073 30.607 -0.079 1.00 87.23 345 LEU A CA 1
ATOM 2584 C C . LEU A 1 345 ? -49.345 30.640 0.761 1.00 78.20 345 LEU A C 1
ATOM 2585 O O . LEU A 1 345 ? -50.391 31.075 0.301 1.00 72.38 345 LEU A O 1
ATOM 2590 N N . ASP A 1 346 ? -49.227 30.194 2.011 1.00 79.88 346 ASP A N 1
ATOM 2591 C CA . ASP A 1 346 ? -50.357 30.103 2.915 1.00 84.48 346 ASP A CA 1
ATOM 2592 C C . ASP A 1 346 ? -50.456 31.386 3.727 1.00 77.43 346 ASP A C 1
ATOM 2593 O O . ASP A 1 346 ? -49.687 32.316 3.530 1.00 77.58 346 ASP A O 1
ATOM 2598 N N . GLU A 1 347 ? -51.374 31.375 4.693 1.00 81.61 347 GLU A N 1
ATOM 2599 C CA . GLU A 1 347 ? -51.677 32.503 5.553 1.00 90.78 347 GLU A CA 1
ATOM 2600 C C . GLU A 1 347 ? -50.454 32.920 6.361 1.00 92.36 347 GLU A C 1
ATOM 2601 O O . GLU A 1 347 ? -50.230 34.105 6.564 1.00 111.53 347 GLU A O 1
ATOM 2607 N N . GLN A 1 348 ? -49.682 31.954 6.853 1.00 88.35 348 GLN A N 1
ATOM 2608 C CA . GLN A 1 348 ? -48.550 32.308 7.687 1.00 79.00 348 GLN A CA 1
ATOM 2609 C C . GLN A 1 348 ? -47.543 33.060 6.833 1.00 71.12 348 GLN A C 1
ATOM 2610 O O . GLN A 1 348 ? -47.005 34.074 7.274 1.00 71.18 348 GLN A O 1
ATOM 2616 N N . ALA A 1 349 ? -47.353 32.574 5.598 1.00 67.08 349 ALA A N 1
ATOM 2617 C CA . ALA A 1 349 ? -46.414 33.189 4.673 1.00 70.88 349 ALA A CA 1
ATOM 2618 C C . ALA A 1 349 ? -46.845 34.623 4.398 1.00 75.13 349 ALA A C 1
ATOM 2619 O O . ALA A 1 349 ? -46.010 35.530 4.384 1.00 74.91 349 ALA A O 1
ATOM 2621 N N . ILE A 1 350 ? -48.157 34.812 4.243 1.00 79.54 350 ILE A N 1
ATOM 2622 C CA . ILE A 1 350 ? -48.654 36.136 3.932 1.00 83.87 350 ILE A CA 1
ATOM 2623 C C . ILE A 1 350 ? -48.438 37.054 5.132 1.00 88.11 350 ILE A C 1
ATOM 2624 O O . ILE A 1 350 ? -47.979 38.179 4.958 1.00 93.81 350 ILE A O 1
ATOM 2629 N N . ARG A 1 351 ? -48.742 36.568 6.340 1.00 92.52 351 ARG A N 1
ATOM 2630 C CA . ARG A 1 351 ? -48.555 37.396 7.520 1.00 95.31 351 ARG A CA 1
ATOM 2631 C C . ARG A 1 351 ? -47.096 37.828 7.606 1.00 92.58 351 ARG A C 1
ATOM 2632 O O . ARG A 1 351 ? -46.795 38.974 7.925 1.00 103.10 351 ARG A O 1
ATOM 2640 N N . LEU A 1 352 ? -46.191 36.904 7.302 1.00 83.01 352 LEU A N 1
ATOM 2641 C CA . LEU A 1 352 ? -44.789 37.247 7.416 1.00 84.45 352 LEU A CA 1
ATOM 2642 C C . LEU A 1 352 ? -44.411 38.272 6.354 1.00 88.37 352 LEU A C 1
ATOM 2643 O O . LEU A 1 352 ? -43.750 39.260 6.665 1.00 94.11 352 LEU A O 1
ATOM 2648 N N . LEU A 1 353 ? -44.900 38.089 5.125 1.00 84.36 353 LEU A N 1
ATOM 2649 C CA . LEU A 1 353 ? -44.537 39.054 4.098 1.00 81.92 353 LEU A CA 1
ATOM 2650 C C . LEU A 1 353 ? -45.031 40.433 4.521 1.00 86.10 353 LEU A C 1
ATOM 2651 O O . LEU A 1 353 ? -44.292 41.396 4.437 1.00 85.21 353 LEU A O 1
ATOM 2656 N N . GLN A 1 354 ? -46.243 40.523 5.070 1.00 95.72 354 GLN A N 1
ATOM 2657 C CA . GLN A 1 354 ? -46.721 41.825 5.500 1.00 108.03 354 GLN A CA 1
ATOM 2658 C C . GLN A 1 354 ? -45.771 42.414 6.537 1.00 115.95 354 GLN A C 1
ATOM 2659 O O . GLN A 1 354 ? -45.420 43.584 6.435 1.00 139.82 354 GLN A O 1
ATOM 2665 N N . SER A 1 355 ? -45.302 41.574 7.467 1.00 115.02 355 SER A N 1
ATOM 2666 C CA . SER A 1 355 ? -44.390 41.983 8.528 1.00 115.43 355 SER A CA 1
ATOM 2667 C C . SER A 1 355 ? -43.057 42.474 7.970 1.00 112.00 355 SER A C 1
ATOM 2668 O O . SER A 1 355 ? -42.307 43.157 8.665 1.00 117.91 355 SER A O 1
ATOM 2671 N N . TYR A 1 356 ? -42.759 42.096 6.723 1.00 112.45 356 TYR A N 1
ATOM 2672 C CA . TYR A 1 356 ? -41.495 42.459 6.107 1.00 104.00 356 TYR A CA 1
ATOM 2673 C C . TYR A 1 356 ? -41.681 43.615 5.131 1.00 94.20 356 TYR A C 1
ATOM 2674 O O . TYR A 1 356 ? -40.703 44.073 4.548 1.00 93.43 356 TYR A O 1
ATOM 2683 N N . GLY A 1 357 ? -42.936 44.039 4.926 1.00 87.32 357 GLY A N 1
ATOM 2684 C CA . GLY A 1 357 ? -43.265 45.084 3.968 1.00 95.70 357 GLY A CA 1
ATOM 2685 C C . GLY A 1 357 ? -43.269 44.593 2.519 1.00 103.41 357 GLY A C 1
ATOM 2686 O O . GLY A 1 357 ? -43.020 45.360 1.591 1.00 122.58 357 GLY A O 1
ATOM 2687 N N . TYR A 1 358 ? -43.587 43.309 2.326 1.00 103.96 358 TYR A N 1
ATOM 2688 C CA . TYR A 1 358 ? -43.637 42.712 1.001 1.00 99.38 358 TYR A CA 1
ATOM 2689 C C . TYR A 1 358 ? -45.011 42.095 0.733 1.00 98.97 358 TYR A C 1
ATOM 2690 O O . TYR A 1 358 ? -45.793 41.777 1.637 1.00 91.15 358 TYR A O 1
ATOM 2699 N N . THR A 1 359 ? -45.286 41.890 -0.557 1.00 103.56 359 THR A N 1
ATOM 2700 C CA . THR A 1 359 ? -46.433 41.094 -0.939 1.00 105.25 359 THR A CA 1
ATOM 2701 C C . THR A 1 359 ? -45.979 39.995 -1.890 1.00 103.59 359 THR A C 1
ATOM 2702 O O . THR A 1 359 ? -44.828 39.961 -2.316 1.00 109.24 359 THR A O 1
ATOM 2706 N N . ALA A 1 360 ? -46.922 39.134 -2.258 1.00 98.31 360 ALA A N 1
ATOM 2707 C CA . ALA A 1 360 ? -46.661 38.002 -3.123 1.00 101.38 360 ALA A CA 1
ATOM 2708 C C . ALA A 1 360 ? -46.038 38.456 -4.445 1.00 114.65 360 ALA A C 1
ATOM 2709 O O . ALA A 1 360 ? -45.250 37.742 -5.062 1.00 128.49 360 ALA A O 1
ATOM 27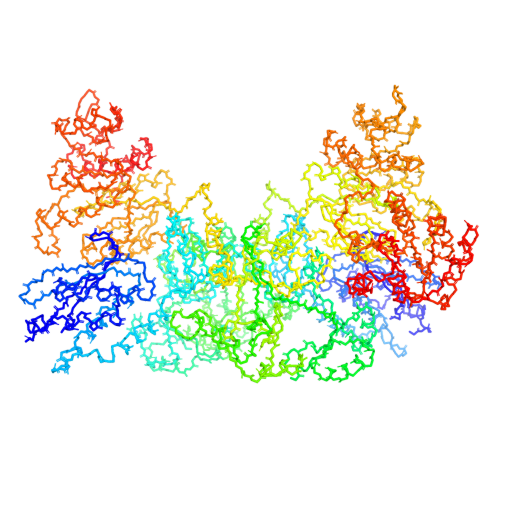11 N N . ASP A 1 361 ? -46.380 39.670 -4.876 1.00 123.83 361 ASP A N 1
ATOM 2712 C CA . ASP A 1 361 ? -45.981 40.156 -6.184 1.00 125.30 361 ASP A CA 1
ATOM 2713 C C . ASP A 1 361 ? -44.722 41.010 -6.097 1.00 118.97 361 ASP A C 1
ATOM 2714 O O . ASP A 1 361 ? -44.317 41.610 -7.088 1.00 128.20 361 ASP A O 1
ATOM 2719 N N . SER A 1 362 ? -44.116 41.067 -4.907 1.00 105.99 362 SER A N 1
ATOM 2720 C CA . SER A 1 362 ? -42.906 41.844 -4.693 1.00 109.63 362 SER A CA 1
ATOM 2721 C C . SER A 1 362 ? -41.703 41.073 -5.223 1.00 114.80 362 SER A C 1
ATOM 2722 O O . SER A 1 362 ? -41.779 39.846 -5.312 1.00 120.90 362 SER A O 1
ATOM 2725 N N . ILE A 1 363 ? -40.612 41.806 -5.529 1.00 111.41 363 ILE A N 1
ATOM 2726 C CA . ILE A 1 363 ? -39.355 41.258 -6.026 1.00 112.42 363 ILE A CA 1
ATOM 2727 C C . ILE A 1 363 ? -38.208 41.605 -5.085 1.00 116.59 363 ILE A C 1
ATOM 2728 O O . ILE A 1 363 ? -37.610 42.670 -5.177 1.00 134.43 363 ILE A O 1
ATOM 2733 N N . PRO A 1 364 ? -37.819 40.664 -4.209 1.00 121.81 364 PRO A N 1
ATOM 2734 C CA . PRO A 1 364 ? -36.670 40.843 -3.334 1.00 121.68 364 PRO A CA 1
ATOM 2735 C C . PRO A 1 364 ? -35.376 40.854 -4.142 1.00 120.72 364 PRO A C 1
ATOM 2736 O O . PRO A 1 364 ? -35.262 40.164 -5.157 1.00 130.19 364 PRO A O 1
ATOM 2740 N N . PRO A 1 365 ? -34.385 41.631 -3.654 1.00 113.18 365 PRO A N 1
ATOM 2741 C CA . PRO A 1 365 ? -33.073 41.789 -4.292 1.00 115.94 365 PRO A CA 1
ATOM 2742 C C . PRO A 1 365 ? -32.153 40.586 -4.120 1.00 119.24 365 PRO A C 1
ATOM 2743 O O . PRO A 1 365 ? -32.382 39.749 -3.250 1.00 115.70 365 PRO A O 1
ATOM 2747 N N . SER A 1 366 ? -31.106 40.531 -4.941 1.00 122.35 366 SER A N 1
ATOM 2748 C CA . SER A 1 366 ? -30.192 39.404 -4.896 1.00 127.10 366 SER A CA 1
ATOM 2749 C C . SER A 1 366 ? -29.619 39.196 -3.494 1.00 128.18 366 SER A C 1
ATOM 2750 O O . SER A 1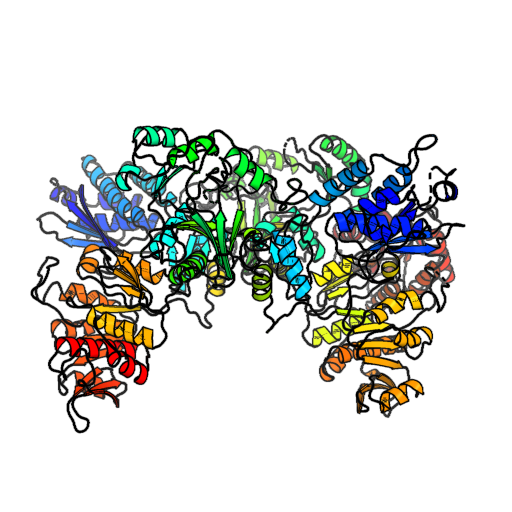 366 ? -29.061 40.112 -2.882 1.00 129.42 366 SER A O 1
ATOM 2753 N N . GLY A 1 367 ? -29.754 37.956 -3.017 1.00 121.75 367 GLY A N 1
ATOM 2754 C CA . GLY A 1 367 ? -29.132 37.521 -1.779 1.00 115.60 367 GLY A CA 1
ATOM 2755 C C . GLY A 1 367 ? -29.995 37.768 -0.541 1.00 110.13 367 GLY A C 1
ATOM 2756 O O . GLY A 1 367 ? -29.610 37.396 0.562 1.00 112.73 367 GLY A O 1
ATOM 2757 N N . GLU A 1 368 ? -31.171 38.377 -0.693 1.00 103.97 368 GLU A N 1
ATOM 2758 C CA . GLU A 1 368 ? -32.002 38.529 0.493 1.00 104.99 368 GLU A CA 1
ATOM 2759 C C . GLU A 1 368 ? -32.801 37.251 0.711 1.00 107.97 368 GLU A C 1
ATOM 2760 O O . GLU A 1 368 ? -33.508 36.799 -0.182 1.00 105.12 368 GLU A O 1
ATOM 2766 N N . GLU A 1 369 ? -32.719 36.701 1.922 1.00 109.45 369 GLU A N 1
ATOM 2767 C CA . GLU A 1 369 ? -33.525 35.540 2.243 1.00 100.34 369 GLU A CA 1
ATOM 2768 C C . GLU A 1 369 ? -34.818 36.006 2.890 1.00 99.72 369 GLU A C 1
ATOM 2769 O O . GLU A 1 369 ? -34.819 36.778 3.846 1.00 110.01 369 GLU A O 1
ATOM 2775 N N . VAL A 1 370 ? -35.917 35.489 2.365 1.00 92.14 370 VAL A N 1
ATOM 2776 C CA . VAL A 1 370 ? -37.214 35.859 2.885 1.00 89.15 370 VAL A CA 1
ATOM 2777 C C . VAL A 1 370 ? -37.855 34.617 3.467 1.00 93.41 370 VAL A C 1
ATOM 2778 O O . VAL A 1 370 ? -38.162 33.671 2.741 1.00 85.70 370 VAL A O 1
ATOM 2782 N N . TYR A 1 371 ? -38.032 34.628 4.782 1.00 92.04 371 TYR A N 1
ATOM 2783 C CA . TYR A 1 371 ? -38.584 33.440 5.397 1.00 81.75 371 TYR A CA 1
ATOM 2784 C C . TYR A 1 371 ? -40.094 33.491 5.237 1.00 82.41 371 TYR A C 1
ATOM 2785 O O . TYR A 1 371 ? -40.712 34.519 5.498 1.00 92.36 371 TYR A O 1
ATOM 2794 N N . LEU A 1 372 ? -40.678 32.382 4.795 1.00 76.48 372 LEU A N 1
ATOM 2795 C CA . LEU A 1 372 ? -42.118 32.349 4.624 1.00 69.60 372 LEU A CA 1
ATOM 2796 C C . LEU A 1 372 ? -42.726 31.531 5.748 1.00 69.69 372 LEU A C 1
ATOM 2797 O O . LEU A 1 372 ? -43.908 31.210 5.721 1.00 84.58 372 LEU A O 1
ATOM 2802 N N . ARG A 1 373 ? -41.887 31.189 6.721 1.00 67.05 373 ARG A N 1
ATOM 2803 C CA . ARG A 1 373 ? -42.332 30.381 7.838 1.00 67.86 373 ARG A CA 1
ATOM 2804 C C . ARG A 1 373 ? -41.746 30.940 9.119 1.00 65.44 373 ARG A C 1
ATOM 2805 O O . ARG A 1 373 ? -40.610 31.408 9.133 1.00 63.26 373 ARG A O 1
ATOM 2813 N N . LYS A 1 374 ? -42.527 30.812 10.191 1.00 67.89 374 LYS A N 1
ATOM 2814 C CA . LYS A 1 374 ? -42.180 31.387 11.479 1.00 80.05 374 LYS A CA 1
ATOM 2815 C C . LYS A 1 374 ? -41.181 30.479 12.195 1.00 79.84 374 LYS A C 1
ATOM 2816 O O . LYS A 1 374 ? -40.449 30.939 13.060 1.00 95.15 374 LYS A O 1
ATOM 2822 N N . THR A 1 375 ? -41.177 29.189 11.859 1.00 83.00 375 THR A N 1
ATOM 2823 C CA . THR A 1 375 ? -40.298 28.230 12.502 1.00 79.57 375 THR A CA 1
ATOM 2824 C C . THR A 1 375 ? -39.954 27.160 11.479 1.00 76.93 375 THR A C 1
ATOM 2825 O O . THR A 1 375 ? -40.743 26.879 10.583 1.00 86.24 375 THR A O 1
ATOM 2829 N N . ALA A 1 376 ? -38.797 26.527 11.638 1.00 74.06 376 ALA A N 1
ATOM 2830 C CA . ALA A 1 376 ? -38.397 25.499 10.694 1.00 74.82 376 ALA A CA 1
ATOM 2831 C C . ALA A 1 376 ? -39.068 24.162 10.998 1.00 75.62 376 ALA A C 1
ATOM 2832 O O . ALA A 1 376 ? -39.108 23.684 12.131 1.00 72.70 376 ALA A O 1
ATOM 2834 N N . ASN A 1 377 ? -39.579 23.554 9.930 1.00 80.37 377 ASN A N 1
ATOM 2835 C CA . ASN A 1 377 ? -40.041 22.185 9.930 1.00 74.79 377 ASN A CA 1
ATOM 2836 C C . ASN A 1 377 ? -39.746 21.656 8.534 1.00 83.69 377 ASN A C 1
ATOM 2837 O O . ASN A 1 377 ? -39.317 22.421 7.674 1.00 82.39 377 ASN A O 1
ATOM 2842 N N . ILE A 1 378 ? -39.941 20.356 8.326 1.00 81.99 378 ILE A N 1
ATOM 2843 C CA . ILE A 1 378 ? -39.647 19.806 7.016 1.00 82.21 378 ILE A CA 1
ATOM 2844 C C . ILE A 1 378 ? -40.975 19.738 6.298 1.00 80.10 378 ILE A C 1
ATOM 2845 O O . ILE A 1 378 ? -41.096 20.018 5.108 1.00 92.92 378 ILE A O 1
ATOM 2850 N N . SER A 1 379 ? -41.961 19.384 7.104 1.00 70.19 379 SER A N 1
ATOM 2851 C CA . SER A 1 379 ? -43.305 19.161 6.642 1.00 69.68 379 SER A CA 1
ATOM 2852 C C . SER A 1 379 ? -43.962 20.480 6.223 1.00 73.12 379 SER A C 1
ATOM 2853 O O . SER A 1 379 ? -44.927 20.456 5.461 1.00 89.46 379 SER A O 1
ATOM 2856 N N . THR A 1 380 ? -43.411 21.619 6.652 1.00 67.65 380 THR A N 1
ATOM 2857 C CA . THR A 1 380 ? -43.984 22.915 6.317 1.00 66.22 380 THR A CA 1
ATOM 2858 C C . THR A 1 380 ? -43.237 23.534 5.141 1.00 69.11 380 THR A C 1
ATOM 2859 O O . THR A 1 380 ? -43.545 24.635 4.681 1.00 62.70 380 THR A O 1
ATOM 2863 N N . GLY A 1 381 ? -42.225 22.804 4.688 1.00 78.83 381 GLY A N 1
ATOM 2864 C CA . GLY A 1 381 ? -41.276 23.339 3.740 1.00 78.89 381 GLY A CA 1
ATOM 2865 C C . GLY A 1 381 ? -40.158 23.954 4.553 1.00 83.43 381 GLY A C 1
ATOM 2866 O O . GLY A 1 381 ? -40.411 24.760 5.448 1.00 103.36 381 GLY A O 1
ATOM 2867 N N . GLY A 1 382 ? -38.950 23.489 4.284 1.00 73.90 382 GLY A N 1
ATOM 2868 C CA . GLY A 1 382 ? -37.809 23.926 5.057 1.00 84.05 382 GLY A CA 1
ATOM 2869 C C . GLY A 1 382 ? -36.638 23.004 4.766 1.00 89.42 382 GLY A C 1
ATOM 2870 O O . GLY A 1 382 ? -36.814 21.976 4.115 1.00 110.69 382 GLY A O 1
ATOM 2871 N N . THR A 1 383 ? -35.464 23.373 5.274 1.00 72.81 383 THR A N 1
ATOM 2872 C CA . THR A 1 383 ? -34.261 22.664 4.892 1.00 66.69 383 THR A CA 1
ATOM 2873 C C . THR A 1 383 ? -33.303 22.502 6.068 1.00 64.66 383 THR A C 1
ATOM 2874 O O . THR A 1 383 ? -33.278 23.303 6.991 1.00 62.76 383 THR A O 1
ATOM 2878 N N . ALA A 1 384 ? -32.470 21.467 5.965 1.00 64.17 384 ALA A N 1
ATOM 2879 C CA . ALA A 1 384 ? -31.348 21.268 6.857 1.00 66.39 384 ALA A CA 1
ATOM 2880 C C . ALA A 1 384 ? -30.072 21.572 6.093 1.00 67.77 384 ALA A C 1
ATOM 2881 O O . ALA A 1 384 ? -29.806 20.994 5.045 1.00 64.17 384 ALA A O 1
ATOM 2883 N N . VAL A 1 385 ? -29.251 22.438 6.680 1.00 69.85 385 VAL A N 1
ATOM 2884 C CA . VAL A 1 385 ? -28.037 22.888 6.029 1.00 67.50 385 VAL A CA 1
ATOM 2885 C C . VAL A 1 385 ? -26.819 22.470 6.838 1.00 71.31 385 VAL A C 1
ATOM 2886 O O . VAL A 1 385 ? -26.678 22.848 7.996 1.00 70.13 385 VAL A O 1
ATOM 2890 N N . ASP A 1 386 ? -25.892 21.762 6.190 1.00 75.76 386 ASP A N 1
ATOM 2891 C CA . ASP A 1 386 ? -24.698 21.315 6.878 1.00 77.84 386 ASP A CA 1
ATOM 2892 C C . ASP A 1 386 ? -23.810 22.515 7.193 1.00 77.72 386 ASP A C 1
ATOM 2893 O O . ASP A 1 386 ? -23.444 23.292 6.313 1.00 70.89 386 ASP A O 1
ATOM 2898 N N . VAL A 1 387 ? -23.423 22.622 8.462 1.00 71.29 387 VAL A N 1
ATOM 2899 C CA . VAL A 1 387 ? -22.501 23.671 8.838 1.00 64.14 387 VAL A CA 1
ATOM 2900 C C . VAL A 1 387 ? -21.382 23.052 9.650 1.00 74.12 387 VAL A C 1
ATOM 2901 O O . VAL A 1 387 ? -20.680 23.750 10.366 1.00 79.89 387 VAL A O 1
ATOM 2905 N N . THR A 1 388 ? -21.252 21.734 9.553 1.00 80.92 388 THR A N 1
ATOM 2906 C CA . THR A 1 388 ? -20.303 21.008 10.375 1.00 78.04 388 THR A CA 1
ATOM 2907 C C . THR A 1 388 ? -18.900 21.599 10.279 1.00 78.58 388 THR A C 1
ATOM 2908 O O . THR A 1 388 ? -18.194 21.634 11.276 1.00 85.78 388 THR A O 1
ATOM 2912 N N . ASP A 1 389 ? -18.502 22.055 9.090 1.00 77.17 389 ASP A N 1
ATOM 2913 C CA . ASP A 1 389 ? -17.121 22.459 8.889 1.00 76.95 389 ASP A CA 1
ATOM 2914 C C . ASP A 1 389 ? -16.849 23.899 9.323 1.00 80.50 389 ASP A C 1
ATOM 2915 O O . ASP A 1 389 ? -15.705 24.341 9.309 1.00 92.79 389 ASP A O 1
ATOM 2920 N N . VAL A 1 390 ? -17.882 24.644 9.717 1.00 72.20 390 VAL A N 1
ATOM 2921 C CA . VAL A 1 390 ? -17.689 26.075 9.881 1.00 63.50 390 VAL A CA 1
ATOM 2922 C C . VAL A 1 390 ? -18.118 26.502 11.277 1.00 61.27 390 VAL A C 1
ATOM 2923 O O . VAL A 1 390 ? -18.257 27.685 11.570 1.00 66.91 390 VAL A O 1
ATOM 2927 N N . ILE A 1 391 ? -18.354 25.524 12.138 1.00 58.89 391 ILE A N 1
ATOM 2928 C CA . ILE A 1 391 ? -18.666 25.804 13.525 1.00 68.22 391 ILE A CA 1
ATOM 2929 C C . ILE A 1 391 ? -17.464 26.469 14.167 1.00 73.83 391 ILE A C 1
ATOM 2930 O O . ILE A 1 391 ? -16.376 25.912 14.184 1.00 84.82 391 ILE A O 1
ATOM 2935 N N . HIS A 1 392 ? -17.696 27.611 14.798 1.00 83.42 392 HIS A N 1
ATOM 2936 C CA . HIS A 1 392 ? -16.629 28.174 15.594 1.00 87.04 392 HIS A CA 1
ATOM 2937 C C . HIS A 1 392 ? -16.258 27.188 16.689 1.00 78.25 392 HIS A C 1
ATOM 2938 O O . HIS A 1 392 ? -17.116 26.678 17.398 1.00 62.86 392 HIS A O 1
ATOM 2945 N N . PRO A 1 393 ? -14.951 26.931 16.860 1.00 74.93 393 PRO A N 1
ATOM 2946 C CA . PRO A 1 393 ? -14.468 26.017 17.893 1.00 79.20 393 PRO A CA 1
ATOM 2947 C C . PRO A 1 393 ? -15.056 26.225 19.285 1.00 81.79 393 PRO A C 1
ATOM 2948 O O . PRO A 1 393 ? -15.237 25.259 20.011 1.00 82.29 393 PRO A O 1
ATOM 2952 N N . ASP A 1 394 ? -15.389 27.464 19.653 1.00 85.06 394 ASP A N 1
ATOM 2953 C CA . ASP A 1 394 ? -15.959 27.658 20.975 1.00 89.56 394 ASP A CA 1
ATOM 2954 C C . ASP A 1 394 ? -17.332 27.012 21.060 1.00 85.23 394 ASP A C 1
ATOM 2955 O O . ASP A 1 394 ? -17.734 26.574 22.131 1.00 84.83 394 ASP A O 1
ATOM 2960 N N . ASN A 1 395 ? -18.033 26.994 19.929 1.00 78.66 395 ASN A N 1
ATOM 2961 C CA . ASN A 1 395 ? -19.382 26.469 19.909 1.00 79.10 395 ASN A CA 1
ATOM 2962 C C . ASN A 1 395 ? -19.289 24.957 19.899 1.00 78.41 395 ASN A C 1
ATOM 2963 O O . ASN A 1 395 ? -20.134 24.273 20.462 1.00 71.71 395 ASN A O 1
ATOM 2968 N N . LYS A 1 396 ? -18.228 24.461 19.262 1.00 78.49 396 LYS A N 1
ATOM 2969 C CA . LYS A 1 396 ? -18.002 23.032 19.212 1.00 70.80 396 LYS A CA 1
ATOM 2970 C C . LYS A 1 396 ? -17.762 22.550 20.635 1.00 63.94 396 LYS A C 1
ATOM 2971 O O . LYS A 1 396 ? -18.385 21.603 21.079 1.00 62.42 396 LYS A O 1
ATOM 2977 N N . LEU A 1 397 ? -16.894 23.260 21.351 1.00 65.58 397 LEU A N 1
ATOM 2978 C CA . LEU A 1 397 ? -16.551 22.883 22.705 1.00 71.63 397 LEU A CA 1
ATOM 2979 C C . LEU A 1 397 ? -17.780 23.010 23.593 1.00 70.50 397 LEU A C 1
ATOM 2980 O O . LEU A 1 397 ? -17.989 22.183 24.468 1.00 73.67 397 LEU A O 1
ATOM 2985 N N . MET A 1 398 ? -18.583 24.048 23.356 1.00 70.34 398 MET A N 1
ATOM 2986 C CA . MET A 1 398 ? -19.795 24.272 24.121 1.00 78.42 398 MET A CA 1
ATOM 2987 C C . MET A 1 398 ? -20.677 23.036 24.024 1.00 88.67 398 MET A C 1
ATOM 2988 O O . MET A 1 398 ? -21.159 22.539 25.040 1.00 96.37 398 MET A O 1
ATOM 2993 N N . ALA A 1 399 ? -20.884 22.566 22.789 1.00 83.49 399 ALA A N 1
ATOM 2994 C CA . ALA A 1 399 ? -21.801 21.470 22.550 1.00 69.32 399 ALA A CA 1
ATOM 2995 C C . ALA A 1 399 ? -21.284 20.249 23.285 1.00 61.95 399 ALA A C 1
ATOM 2996 O O . ALA A 1 399 ? -22.052 19.548 23.935 1.00 61.15 399 ALA A O 1
ATOM 2998 N N . GLU A 1 400 ? -19.978 20.017 23.167 1.00 57.57 400 GLU A N 1
ATOM 2999 C CA . GLU A 1 400 ? -19.402 18.817 23.737 1.00 60.67 400 GLU A CA 1
ATOM 3000 C C . GLU A 1 400 ? -19.598 18.864 25.250 1.00 60.54 400 GLU A C 1
ATOM 3001 O O . GLU A 1 400 ? -19.979 17.879 25.884 1.00 56.39 400 GLU A O 1
ATOM 3007 N N . ARG A 1 401 ? -19.376 20.055 25.799 1.00 59.91 401 ARG A N 1
ATOM 3008 C CA . ARG A 1 401 ? -19.438 20.263 27.226 1.00 61.80 401 ARG A CA 1
ATOM 3009 C C . ARG A 1 401 ? -20.873 20.059 27.700 1.00 66.56 401 ARG A C 1
ATOM 3010 O O . ARG A 1 401 ? -21.092 19.426 28.729 1.00 78.77 401 ARG A O 1
ATOM 3018 N N . ALA A 1 402 ? -21.841 20.614 26.961 1.00 61.88 402 ALA A N 1
ATOM 3019 C CA . ALA A 1 402 ? -23.235 20.521 27.375 1.00 63.61 402 ALA A CA 1
ATOM 3020 C C . ALA A 1 402 ? -23.706 19.069 27.437 1.00 67.28 402 ALA A C 1
ATOM 3021 O O . ALA A 1 402 ? -24.396 18.651 28.364 1.00 65.98 402 ALA A O 1
ATOM 3023 N N . ILE A 1 403 ? -23.320 18.291 26.432 1.00 70.12 403 ILE A N 1
ATOM 3024 C CA . ILE A 1 403 ? -23.819 16.935 26.348 1.00 62.91 403 ILE A CA 1
ATOM 3025 C C . ILE A 1 403 ? -23.191 16.137 27.480 1.00 61.46 403 ILE A C 1
ATOM 3026 O O . ILE A 1 403 ? -23.878 15.321 28.096 1.00 51.20 403 ILE A O 1
ATOM 3031 N N . LEU A 1 404 ? -21.900 16.411 27.742 1.00 63.63 404 LEU A N 1
ATOM 3032 C CA . LEU A 1 404 ? -21.163 15.769 28.825 1.00 64.59 404 LEU A CA 1
ATOM 3033 C C . LEU A 1 404 ? -21.856 16.070 30.149 1.00 62.63 404 LEU A C 1
ATOM 3034 O O . LEU A 1 404 ? -22.069 15.177 30.968 1.00 58.87 404 LEU A O 1
ATOM 3039 N N . ALA A 1 405 ? -22.240 17.337 30.312 1.00 59.10 405 ALA A N 1
ATOM 3040 C CA . ALA A 1 405 ? -22.838 17.796 31.543 1.00 60.59 405 ALA A CA 1
ATOM 3041 C C . ALA A 1 405 ? -24.123 17.015 31.801 1.00 65.09 405 ALA A C 1
ATOM 3042 O O . ALA A 1 405 ? -24.391 16.622 32.937 1.00 81.40 405 ALA A O 1
ATOM 3044 N N . VAL A 1 406 ? -24.901 16.788 30.745 1.00 63.74 406 VAL A N 1
ATOM 3045 C CA . VAL A 1 406 ? -26.141 16.055 30.911 1.00 65.12 406 VAL A CA 1
ATOM 3046 C C . VAL A 1 406 ? -25.798 14.606 31.197 1.00 65.44 406 VAL A C 1
ATOM 3047 O O . VAL A 1 406 ? -26.420 14.001 32.065 1.00 64.96 406 VAL A O 1
ATOM 3051 N N . GLY A 1 407 ? -24.811 14.087 30.453 1.00 65.26 407 GLY A N 1
ATOM 3052 C CA . GLY A 1 407 ? -24.358 12.721 30.626 1.00 57.31 407 GLY A CA 1
ATOM 3053 C C . GLY A 1 407 ? -24.905 11.772 29.571 1.00 53.19 407 GLY A C 1
ATOM 3054 O O . GLY A 1 407 ? -24.975 10.572 29.817 1.00 48.34 407 GLY A O 1
ATOM 3055 N N . LEU A 1 408 ? -25.235 12.299 28.385 1.00 57.36 408 LEU A N 1
ATOM 3056 C CA . LEU A 1 408 ? -25.658 11.423 27.291 1.00 51.07 408 LEU A CA 1
ATOM 3057 C C . LEU A 1 408 ? -24.442 10.848 26.581 1.00 50.34 408 LEU A C 1
ATOM 3058 O O . LEU A 1 408 ? -23.419 11.512 26.529 1.00 49.89 408 LEU A O 1
ATOM 3063 N N . ASP A 1 409 ? -24.561 9.609 26.087 1.00 58.00 409 ASP A N 1
ATOM 3064 C CA . ASP A 1 409 ? -23.602 9.029 25.162 1.00 66.61 409 ASP A CA 1
ATOM 3065 C C . ASP A 1 409 ? -23.733 9.798 23.855 1.00 61.83 409 ASP A C 1
ATOM 3066 O O . ASP A 1 409 ? -22.768 10.312 23.314 1.00 62.42 409 ASP A O 1
ATOM 3071 N N . VAL A 1 410 ? -24.973 9.906 23.389 1.00 58.48 410 VAL A N 1
ATOM 3072 C CA . VAL A 1 410 ? -25.319 10.559 22.150 1.00 52.66 410 VAL A CA 1
ATOM 3073 C C . VAL A 1 410 ? -26.391 11.577 22.484 1.00 53.16 410 VAL A C 1
ATOM 3074 O O . VAL A 1 410 ? -27.407 11.237 23.092 1.00 55.31 410 VAL A O 1
ATOM 3078 N N . GLY A 1 411 ? -26.174 12.814 22.054 1.00 51.35 411 GLY A N 1
ATOM 3079 C CA . GLY A 1 411 ? -27.247 13.775 22.111 1.00 47.16 411 GLY A CA 1
ATOM 3080 C C . GLY A 1 411 ? -26.938 14.981 21.249 1.00 49.97 411 GLY A C 1
ATOM 3081 O O . GLY A 1 411 ? -25.868 15.122 20.674 1.00 43.81 411 GLY A O 1
ATOM 3082 N N . ALA A 1 412 ? -27.914 15.867 21.170 1.00 58.14 412 ALA A N 1
ATOM 3083 C CA . ALA A 1 412 ? -27.701 17.057 20.382 1.00 71.44 412 ALA A CA 1
ATOM 3084 C C . ALA A 1 412 ? -28.166 18.286 21.141 1.00 72.80 412 ALA A C 1
ATOM 3085 O O . ALA A 1 412 ? -29.120 18.255 21.917 1.00 65.71 412 ALA A O 1
ATOM 3087 N N . VAL A 1 413 ? -27.509 19.384 20.816 1.00 69.16 413 VAL A N 1
ATOM 3088 C CA . VAL A 1 413 ? -27.874 20.643 21.402 1.00 72.33 413 VAL A CA 1
ATOM 3089 C C . VAL A 1 413 ? -28.736 21.402 20.412 1.00 78.21 413 VAL A C 1
ATOM 3090 O O . VAL A 1 413 ? -28.356 21.587 19.260 1.00 66.73 413 VAL A O 1
ATOM 3094 N N . ASP A 1 414 ? -29.896 21.837 20.903 1.00 83.45 414 ASP A N 1
ATOM 3095 C CA . ASP A 1 414 ? -30.769 22.720 20.162 1.00 84.70 414 ASP A CA 1
ATOM 3096 C C . ASP A 1 414 ? -30.258 24.111 20.493 1.00 82.69 414 ASP A C 1
ATOM 3097 O O . ASP A 1 414 ? -30.450 24.581 21.607 1.00 91.97 414 ASP A O 1
ATOM 3102 N N . PHE A 1 415 ? -29.568 24.711 19.526 1.00 78.26 415 PHE A N 1
ATOM 3103 C CA . PHE A 1 415 ? -28.804 25.918 19.764 1.00 73.89 415 PHE A CA 1
ATOM 3104 C C . PHE A 1 415 ? -29.161 27.016 18.775 1.00 72.25 415 PHE A C 1
ATOM 3105 O O . PHE A 1 415 ? -29.062 26.865 17.563 1.00 64.85 415 PHE A O 1
ATOM 3113 N N . LEU A 1 416 ? -29.554 28.150 19.339 1.00 68.39 416 LEU A N 1
ATOM 3114 C CA . LEU A 1 416 ? -30.083 29.239 18.550 1.00 66.88 416 LEU A CA 1
ATOM 3115 C C . LEU A 1 416 ? -29.011 30.314 18.433 1.00 69.20 416 LEU A C 1
ATOM 3116 O O . LEU A 1 416 ? -28.389 30.696 19.425 1.00 68.05 416 LEU A O 1
ATOM 3121 N N . THR A 1 417 ? -28.748 30.732 17.196 1.00 74.73 417 THR A N 1
ATOM 3122 C CA . THR A 1 417 ? -27.765 31.780 16.982 1.00 81.02 417 THR A CA 1
ATOM 3123 C C . THR A 1 417 ? -27.934 32.403 15.606 1.00 76.17 417 THR A C 1
ATOM 3124 O O . THR A 1 417 ? -28.438 31.801 14.658 1.00 71.33 417 THR A O 1
ATOM 3128 N N . THR A 1 418 ? -27.449 33.634 15.525 1.00 74.93 418 THR A N 1
ATOM 3129 C CA . THR A 1 418 ? -27.574 34.409 14.316 1.00 70.96 418 THR A CA 1
ATOM 3130 C C . THR A 1 418 ? -26.482 33.983 13.354 1.00 72.49 418 THR A C 1
ATOM 3131 O O . THR A 1 418 ? -26.666 34.102 12.144 1.00 80.73 418 THR A O 1
ATOM 3135 N N . ASP A 1 419 ? -25.365 33.491 13.913 1.00 74.05 419 ASP A N 1
ATOM 3136 C CA . ASP A 1 419 ? -24.240 33.068 13.100 1.00 74.35 419 ASP A CA 1
ATOM 3137 C C . ASP A 1 419 ? -23.377 32.084 13.876 1.00 70.32 419 ASP A C 1
ATOM 3138 O O . ASP A 1 419 ? -22.599 32.482 14.732 1.00 72.46 419 ASP A O 1
ATOM 3143 N N . ILE A 1 420 ? -23.471 30.810 13.489 1.00 70.83 420 ILE A N 1
ATOM 3144 C CA . ILE A 1 420 ? -22.760 29.716 14.133 1.00 69.02 420 ILE A CA 1
ATOM 3145 C C . ILE A 1 420 ? -21.258 29.818 13.869 1.00 68.88 420 ILE A C 1
ATOM 3146 O O . ILE A 1 420 ? -20.467 29.138 14.513 1.00 66.93 420 ILE A O 1
ATOM 3151 N N . THR A 1 421 ? -20.884 30.671 12.915 1.00 64.91 421 THR A N 1
ATOM 3152 C CA . THR A 1 421 ? -19.502 30.870 12.528 1.00 59.61 421 THR A CA 1
ATOM 3153 C C . THR A 1 421 ? -18.811 31.691 13.602 1.00 57.07 421 THR A C 1
ATOM 3154 O O . THR A 1 421 ? -17.597 31.726 13.677 1.00 65.08 421 THR A O 1
ATOM 3158 N N . LYS A 1 422 ? -19.592 32.355 14.445 1.00 59.67 422 LYS A N 1
ATOM 3159 C CA . LYS A 1 422 ? -18.995 33.193 15.469 1.00 59.80 422 LYS A CA 1
ATOM 3160 C C . LYS A 1 422 ? -19.204 32.545 16.827 1.00 57.14 422 LYS A C 1
ATOM 3161 O O . LYS A 1 422 ? -20.186 31.825 17.023 1.00 61.44 422 LYS A O 1
ATOM 3167 N N . SER A 1 423 ? -18.295 32.836 17.757 1.00 54.20 423 SER A N 1
ATOM 3168 C CA . SER A 1 423 ? -18.407 32.249 19.079 1.00 64.16 423 SER A CA 1
ATOM 3169 C C . SER A 1 423 ? -19.643 32.725 19.830 1.00 64.90 423 SER A C 1
ATOM 3170 O O . SER A 1 423 ? -20.004 33.892 19.803 1.00 63.53 423 SER A O 1
ATOM 3173 N N . TYR A 1 424 ? -20.201 31.803 20.613 1.00 71.51 424 TYR A N 1
ATOM 3174 C CA . TYR A 1 424 ? -21.335 32.060 21.480 1.00 84.49 424 TYR A CA 1
ATOM 3175 C C . TYR A 1 424 ? -20.970 33.090 22.539 1.00 95.29 424 TYR A C 1
ATOM 3176 O O . TYR A 1 424 ? -21.841 33.689 23.161 1.00 99.53 424 TYR A O 1
ATOM 3185 N N . ARG A 1 425 ? -19.671 33.256 22.776 1.00 103.40 425 ARG A N 1
ATOM 3186 C CA . ARG A 1 425 ? -19.275 34.246 23.760 1.00 114.44 425 ARG A CA 1
ATOM 3187 C C . ARG A 1 425 ? -19.639 35.645 23.265 1.00 121.23 425 ARG A C 1
ATOM 3188 O O . ARG A 1 425 ? -20.057 36.491 24.049 1.00 127.23 425 ARG A O 1
ATOM 3196 N N . GLU A 1 426 ? -19.529 35.840 21.947 1.00 115.12 426 GLU A N 1
ATOM 3197 C CA . GLU A 1 426 ? -19.634 37.137 21.297 1.00 104.40 426 GLU A CA 1
ATOM 3198 C C . GLU A 1 426 ? -21.025 37.308 20.701 1.00 95.53 426 GLU A C 1
ATOM 3199 O O . GLU A 1 426 ? -21.534 38.416 20.627 1.00 109.32 426 GLU A O 1
ATOM 3205 N N . THR A 1 427 ? -21.642 36.207 20.277 1.00 97.65 427 THR A N 1
ATOM 3206 C CA . THR A 1 427 ? -23.004 36.310 19.785 1.00 108.54 427 THR A CA 1
ATOM 3207 C C . THR A 1 427 ? -23.938 35.766 20.850 1.00 116.24 427 THR A C 1
ATOM 3208 O O . THR A 1 427 ? -23.789 34.607 21.212 1.00 143.09 427 THR A O 1
ATOM 3212 N N . LEU A 1 428 ? -24.945 36.526 21.298 1.00 102.01 428 LEU A N 1
ATOM 3213 C CA . LEU A 1 428 ? -25.861 35.905 22.248 1.00 106.95 428 LEU A CA 1
ATOM 3214 C C . LEU A 1 428 ? -26.688 34.809 21.574 1.00 107.58 428 LEU A C 1
ATOM 3215 O O . LEU A 1 428 ? -27.821 35.003 21.138 1.00 120.99 428 LEU A O 1
ATOM 3220 N N . GLY A 1 429 ? -26.051 33.649 21.462 1.00 104.76 429 GLY A N 1
ATOM 3221 C CA . GLY A 1 429 ? -26.703 32.418 21.072 1.00 89.15 429 GLY A CA 1
ATOM 3222 C C . GLY A 1 429 ? -27.207 31.750 22.338 1.00 86.71 429 GLY A C 1
ATOM 3223 O O . GLY A 1 429 ? -26.902 32.206 23.434 1.00 94.90 429 GLY A O 1
ATOM 3224 N N . ALA A 1 430 ? -27.978 30.679 22.193 1.00 79.42 430 ALA A N 1
ATOM 3225 C CA . ALA A 1 430 ? -28.457 30.056 23.407 1.00 76.98 430 ALA A CA 1
ATOM 3226 C C . ALA A 1 430 ? -28.816 28.597 23.191 1.00 79.33 430 ALA A C 1
ATOM 3227 O O . ALA A 1 430 ? -29.280 28.182 22.132 1.00 76.63 430 ALA A O 1
ATOM 3229 N N . ILE A 1 431 ? -28.630 27.834 24.259 1.00 79.17 431 ILE A N 1
ATOM 3230 C CA . ILE A 1 431 ? -29.083 26.467 24.250 1.00 74.69 431 ILE A CA 1
ATOM 3231 C C . ILE A 1 431 ? -30.544 26.482 24.649 1.00 77.13 431 ILE A C 1
ATOM 3232 O O . ILE A 1 431 ? -30.896 26.981 25.706 1.00 92.61 431 ILE A O 1
ATOM 3237 N N . CYS A 1 432 ? -31.376 25.924 23.785 1.00 71.22 432 CYS A N 1
ATOM 3238 C CA . CYS A 1 432 ? -32.798 25.925 24.030 1.00 67.53 432 CYS A CA 1
ATOM 3239 C C . CYS A 1 432 ? -33.148 24.642 24.746 1.00 72.76 432 CYS A C 1
ATOM 3240 O O . CYS A 1 432 ? -33.819 24.671 25.777 1.00 95.97 432 CYS A O 1
ATOM 3243 N N . GLU A 1 433 ? -32.631 23.537 24.209 1.00 69.27 433 GLU A N 1
ATOM 3244 C CA . GLU A 1 433 ? -32.899 22.246 24.819 1.00 74.06 433 GLU A CA 1
ATOM 3245 C C . GLU A 1 433 ? -31.835 21.228 24.438 1.00 69.96 433 GLU A C 1
ATOM 3246 O O . GLU A 1 433 ? -31.056 21.430 23.506 1.00 68.26 433 GLU A O 1
ATOM 3252 N N . ILE A 1 434 ? -31.835 20.128 25.189 1.00 63.97 434 ILE A N 1
ATOM 3253 C CA . ILE A 1 434 ? -30.989 19.007 24.847 1.00 63.96 434 ILE A CA 1
ATOM 3254 C C . ILE A 1 434 ? -31.853 17.876 24.309 1.00 67.61 434 ILE A C 1
ATOM 3255 O O . ILE A 1 434 ? -32.844 17.477 24.908 1.00 65.67 434 ILE A O 1
ATOM 3260 N N . ASN A 1 435 ? -31.444 17.357 23.158 1.00 70.29 435 ASN A N 1
ATOM 3261 C CA . ASN A 1 435 ? -32.178 16.280 22.517 1.00 76.25 435 ASN A CA 1
ATOM 3262 C C . ASN A 1 435 ? -31.515 14.929 22.763 1.00 73.99 435 ASN A C 1
ATOM 3263 O O . ASN A 1 435 ? -30.472 14.647 22.201 1.00 67.06 435 ASN A O 1
ATOM 3268 N N . ALA A 1 436 ? -32.123 14.094 23.604 1.00 71.63 436 ALA A N 1
ATOM 3269 C CA . ALA A 1 436 ? -31.654 12.727 23.755 1.00 64.60 436 ALA A CA 1
ATOM 3270 C C . ALA A 1 436 ? -32.240 11.936 22.610 1.00 55.37 436 ALA A C 1
ATOM 3271 O O . ALA A 1 436 ? -33.385 12.146 22.260 1.00 59.86 436 ALA A O 1
ATOM 3273 N N . GLY A 1 437 ? -31.445 11.083 21.991 1.00 54.42 437 GLY A N 1
ATOM 3274 C CA . GLY A 1 437 ? -32.004 10.295 20.913 1.00 57.32 437 GLY A CA 1
ATOM 3275 C C . GLY A 1 437 ? -32.428 11.205 19.767 1.00 57.32 437 GLY A C 1
ATOM 3276 O O . GLY A 1 437 ? -33.544 11.113 19.262 1.00 63.08 437 GLY A O 1
ATOM 3277 N N . PRO A 1 438 ? -31.525 12.095 19.321 1.00 56.26 438 PRO A N 1
ATOM 3278 C CA . PRO A 1 438 ? -31.837 13.067 18.276 1.00 62.27 438 PRO A CA 1
ATOM 3279 C C . PRO A 1 438 ? -31.958 12.377 16.923 1.00 64.40 438 PRO A C 1
ATOM 3280 O O . PRO A 1 438 ? -31.391 11.306 16.727 1.00 67.43 438 PRO A O 1
ATOM 3284 N N . GLY A 1 439 ? -32.712 12.994 16.012 1.00 63.76 439 GLY A N 1
ATOM 3285 C CA . GLY A 1 439 ? -32.836 12.473 14.661 1.00 65.97 439 GLY A CA 1
ATOM 3286 C C . GLY A 1 439 ? -31.496 12.582 13.949 1.00 64.12 439 GLY A C 1
ATOM 3287 O O . GLY A 1 439 ? -30.804 13.561 14.147 1.00 69.07 439 GLY A O 1
ATOM 3288 N N . LEU A 1 440 ? -31.120 11.568 13.170 1.00 61.30 440 LEU A N 1
ATOM 3289 C CA . LEU A 1 440 ? -29.886 11.652 12.412 1.00 68.74 440 LEU A CA 1
ATOM 3290 C C . LEU A 1 440 ? -30.181 12.079 10.978 1.00 80.92 440 LEU A C 1
ATOM 3291 O O . LEU A 1 440 ? -29.278 12.333 10.179 1.00 83.03 440 LEU A O 1
ATOM 3296 N N . ARG A 1 441 ? -31.475 12.213 10.699 1.00 91.22 441 ARG A N 1
ATOM 3297 C CA . ARG A 1 441 ? -32.059 12.491 9.401 1.00 98.13 441 ARG A CA 1
ATOM 3298 C C . ARG A 1 441 ? -31.478 13.772 8.811 1.00 98.72 441 ARG A C 1
ATOM 3299 O O . ARG A 1 441 ? -31.393 13.913 7.596 1.00 118.41 441 ARG A O 1
ATOM 3307 N N . MET A 1 442 ? -31.166 14.748 9.660 1.00 92.47 442 MET A N 1
ATOM 3308 C CA . MET A 1 442 ? -30.802 16.051 9.123 1.00 89.80 442 MET A CA 1
ATOM 3309 C C . MET A 1 442 ? -29.291 16.160 8.975 1.00 85.78 442 MET A C 1
ATOM 3310 O O . MET A 1 442 ? -28.807 17.199 8.547 1.00 92.79 442 MET A O 1
ATOM 3315 N N . HIS A 1 443 ? -28.552 15.141 9.419 1.00 76.50 443 HIS A N 1
ATOM 3316 C CA . HIS A 1 443 ? -27.106 15.197 9.348 1.00 65.64 443 HIS A CA 1
ATOM 3317 C C . HIS A 1 443 ? -26.639 14.231 8.290 1.00 70.21 443 HIS A C 1
ATOM 3318 O O . HIS A 1 443 ? -25.609 14.431 7.681 1.00 82.16 443 HIS A O 1
ATOM 3325 N N . ILE A 1 444 ? -27.441 13.206 8.075 1.00 77.70 444 ILE A N 1
ATOM 3326 C CA . ILE A 1 444 ? -27.160 12.275 7.007 1.00 84.41 444 ILE A CA 1
ATOM 3327 C C . ILE A 1 444 ? -28.101 12.661 5.884 1.00 92.24 444 ILE A C 1
ATOM 3328 O O . ILE A 1 444 ? -29.316 12.737 6.073 1.00 82.57 444 ILE A O 1
ATOM 3333 N N . SER A 1 445 ? -27.523 12.930 4.725 1.00 92.40 445 SER A N 1
ATOM 3334 C CA . SER A 1 445 ? -28.340 13.455 3.647 1.00 109.13 445 SER A CA 1
ATOM 3335 C C . SER A 1 445 ? -29.113 14.691 4.125 1.00 104.42 445 SER A C 1
ATOM 3336 O O . SER A 1 445 ? -30.336 14.741 4.051 1.00 116.88 445 SER A O 1
ATOM 3339 N N . PRO A 1 446 ? -28.422 15.771 4.545 1.00 93.01 446 PRO A N 1
ATOM 3340 C CA . PRO A 1 446 ? -29.069 17.047 4.837 1.00 82.76 446 PRO A CA 1
ATOM 3341 C C . PRO A 1 446 ? -29.474 17.647 3.499 1.00 84.99 446 PRO A C 1
ATOM 3342 O O . PRO A 1 446 ? -29.053 17.152 2.445 1.00 72.22 446 PRO A O 1
ATOM 3346 N N . SER A 1 447 ? -30.276 18.716 3.574 1.00 76.70 447 SER A N 1
ATOM 3347 C CA . SER A 1 447 ? -30.874 19.284 2.383 1.00 74.09 447 SER A CA 1
ATOM 3348 C C . SER A 1 447 ? -29.805 19.944 1.535 1.00 78.07 447 SER A C 1
ATOM 3349 O O . SER A 1 447 ? -29.815 19.813 0.320 1.00 86.77 447 SER A O 1
ATOM 3352 N N . GLU A 1 448 ? -28.873 20.622 2.202 1.00 83.76 448 GLU A N 1
ATOM 3353 C CA . GLU A 1 448 ? -27.796 21.299 1.506 1.00 87.48 448 GLU A CA 1
ATOM 3354 C C . GLU A 1 448 ? -26.478 21.016 2.222 1.00 81.68 448 GLU A C 1
ATOM 3355 O O . GLU A 1 448 ? -26.427 20.958 3.445 1.00 76.61 448 GLU A O 1
ATOM 3361 N N . GLY A 1 449 ? -25.398 20.836 1.463 1.00 76.78 449 GLY A N 1
ATOM 3362 C CA . GLY A 1 449 ? -24.105 20.615 2.087 1.00 83.56 449 GLY A CA 1
ATOM 3363 C C . GLY A 1 449 ? -23.761 19.131 2.163 1.00 94.80 449 GLY A C 1
ATOM 3364 O O . GLY A 1 449 ? -24.516 18.288 1.685 1.00 112.07 449 GLY A O 1
ATOM 3365 N N . LYS A 1 450 ? -22.618 18.833 2.773 1.00 95.39 450 LYS A N 1
ATOM 3366 C CA . LYS A 1 450 ? -22.099 17.482 2.784 1.00 88.79 450 LYS A CA 1
ATOM 3367 C C . LYS A 1 450 ? -22.727 16.714 3.938 1.00 82.61 450 LYS A C 1
ATOM 3368 O O . LYS A 1 450 ? -23.030 17.276 4.990 1.00 81.63 450 LYS A O 1
ATOM 3374 N N . PRO A 1 451 ? -22.947 15.399 3.743 1.00 82.56 451 PRO A N 1
ATOM 3375 C CA . PRO A 1 451 ? -23.437 14.515 4.796 1.00 77.11 451 PRO A CA 1
ATOM 3376 C C . PRO A 1 451 ? -22.299 14.093 5.712 1.00 74.06 451 PRO A C 1
ATOM 3377 O O . PRO A 1 451 ? -21.131 14.245 5.379 1.00 76.61 451 PRO A O 1
ATOM 3381 N N . ARG A 1 452 ? -22.665 13.559 6.879 1.00 70.43 452 ARG A N 1
ATOM 3382 C CA . ARG A 1 452 ? -21.690 13.087 7.847 1.00 70.16 452 ARG A CA 1
ATOM 3383 C C . ARG A 1 452 ? -22.008 11.652 8.255 1.00 68.95 452 ARG A C 1
ATOM 3384 O O . ARG A 1 452 ? -23.157 11.361 8.527 1.00 73.03 452 ARG A O 1
ATOM 3392 N N . ASP A 1 453 ? -21.003 10.769 8.349 1.00 69.05 453 ASP A N 1
ATOM 3393 C CA . ASP A 1 453 ? -21.273 9.382 8.711 1.00 69.19 453 ASP A CA 1
ATOM 3394 C C . ASP A 1 453 ? -21.496 9.240 10.217 1.00 61.18 453 ASP A C 1
ATOM 3395 O O . ASP A 1 453 ? -20.678 8.708 10.961 1.00 56.96 453 ASP A O 1
ATOM 3400 N N . VAL A 1 454 ? -22.654 9.701 10.652 1.00 60.90 454 VAL A N 1
ATOM 3401 C CA . VAL A 1 454 ? -22.938 9.738 12.066 1.00 72.35 454 VAL A CA 1
ATOM 3402 C C . VAL A 1 454 ? -23.254 8.333 12.550 1.00 77.34 454 VAL A C 1
ATOM 3403 O O . VAL A 1 454 ? -22.959 7.980 13.682 1.00 76.00 454 VAL A O 1
ATOM 3407 N N . GLY A 1 455 ? -23.888 7.548 11.684 1.00 80.13 455 GLY A N 1
ATOM 3408 C CA . GLY A 1 455 ? -24.170 6.169 12.029 1.00 78.71 455 GLY A CA 1
ATOM 3409 C C . GLY A 1 455 ? -22.870 5.463 12.382 1.00 74.80 455 GLY A C 1
ATOM 3410 O O . GLY A 1 455 ? -22.780 4.745 13.378 1.00 68.84 455 GLY A O 1
ATOM 3411 N N . GLY A 1 456 ? -21.864 5.716 11.545 1.00 73.11 456 GLY A N 1
ATOM 3412 C CA . GLY A 1 456 ? -20.548 5.161 11.762 1.00 71.52 456 GLY A CA 1
ATOM 3413 C C . GLY A 1 456 ? -20.020 5.548 13.133 1.00 69.35 456 GLY A C 1
ATOM 3414 O O . GLY A 1 456 ? -19.634 4.700 13.936 1.00 70.06 456 GLY A O 1
ATOM 3415 N N . LYS A 1 457 ? -20.096 6.843 13.417 1.00 62.99 457 LYS A N 1
ATOM 3416 C CA . LYS A 1 457 ? -19.539 7.312 14.666 1.00 64.65 457 LYS A CA 1
ATOM 3417 C C . LYS A 1 457 ? -20.167 6.553 15.833 1.00 66.86 457 LYS A C 1
ATOM 3418 O O . LYS A 1 457 ? -19.501 6.202 16.805 1.00 76.00 457 LYS A O 1
ATOM 3424 N N . ILE A 1 458 ? -21.466 6.291 15.744 1.00 67.12 458 ILE A N 1
ATOM 3425 C CA . ILE A 1 458 ? -22.120 5.627 16.854 1.00 66.88 458 ILE A CA 1
ATOM 3426 C C . ILE A 1 458 ? -21.667 4.176 16.921 1.00 73.62 458 ILE A C 1
ATOM 3427 O O . ILE A 1 458 ? -21.357 3.675 17.995 1.00 82.39 458 ILE A O 1
ATOM 3432 N N . MET A 1 459 ? -21.620 3.494 15.779 1.00 73.33 459 MET A N 1
ATOM 3433 C CA . MET A 1 459 ? -21.251 2.088 15.841 1.00 69.31 459 MET A CA 1
ATOM 3434 C C . MET A 1 459 ? -19.790 1.955 16.267 1.00 65.72 459 MET A C 1
ATOM 3435 O O . MET A 1 459 ? -19.418 0.977 16.910 1.00 72.34 459 MET A O 1
ATOM 3440 N N . ASP A 1 460 ? -18.967 2.942 15.900 1.00 58.15 460 ASP A N 1
ATOM 3441 C CA . ASP A 1 460 ? -17.559 2.903 16.243 1.00 57.79 460 ASP A CA 1
ATOM 3442 C C . ASP A 1 460 ? -17.413 3.134 17.736 1.00 55.32 460 ASP A C 1
ATOM 3443 O O . ASP A 1 460 ? -16.459 2.669 18.337 1.00 58.99 460 ASP A O 1
ATOM 3448 N N . MET A 1 461 ? -18.337 3.907 18.310 1.00 58.75 461 MET A N 1
ATOM 3449 C CA . MET A 1 461 ? -18.347 4.132 19.745 1.00 58.67 461 MET A CA 1
ATOM 3450 C C . MET A 1 461 ? -18.597 2.802 20.451 1.00 58.32 461 MET A C 1
ATOM 3451 O O . MET A 1 461 ? -17.915 2.477 21.422 1.00 55.70 461 MET A O 1
ATOM 3456 N N . LEU A 1 462 ? -19.580 2.053 19.941 1.00 56.12 462 LEU A N 1
ATOM 3457 C CA . LEU A 1 462 ? -20.047 0.826 20.563 1.00 63.82 462 LEU A CA 1
ATOM 3458 C C . LEU A 1 462 ? -19.025 -0.291 20.395 1.00 71.23 462 LEU A C 1
ATOM 3459 O O . LEU A 1 462 ? -18.814 -1.094 21.301 1.00 80.73 462 LEU A O 1
ATOM 3464 N N . PHE A 1 463 ? -18.443 -0.366 19.199 1.00 70.13 463 PHE A N 1
ATOM 3465 C CA . PHE A 1 463 ? -17.546 -1.457 18.873 1.00 67.87 463 PHE A CA 1
ATOM 3466 C C . PHE A 1 463 ? -16.282 -0.896 18.253 1.00 71.52 463 PHE A C 1
ATOM 3467 O O . PHE A 1 463 ? -16.088 -0.985 17.041 1.00 85.48 463 PHE A O 1
ATOM 3475 N N . PRO A 1 464 ? -15.391 -0.313 19.075 1.00 68.50 464 PRO A N 1
ATOM 3476 C CA . PRO A 1 464 ? -14.186 0.318 18.541 1.00 73.40 464 PRO A CA 1
ATOM 3477 C C . PRO A 1 464 ? -13.347 -0.818 17.970 1.00 85.48 464 PRO A C 1
ATOM 3478 O O . PRO A 1 464 ? -13.514 -1.954 18.405 1.00 103.61 464 PRO A O 1
ATOM 3482 N N . ALA A 1 465 ? -12.461 -0.522 17.012 1.00 89.70 465 ALA A N 1
ATOM 3483 C CA . ALA A 1 465 ? -11.665 -1.589 16.415 1.00 96.83 465 ALA A CA 1
ATOM 3484 C C . ALA A 1 465 ? -10.843 -2.327 17.479 1.00 98.33 465 ALA A C 1
ATOM 3485 O O . ALA A 1 465 ? -10.695 -3.553 17.419 1.00 83.38 465 ALA A O 1
ATOM 3487 N N . GLY A 1 466 ? -10.346 -1.578 18.474 1.00 101.77 466 GLY A N 1
ATOM 3488 C CA . GLY A 1 466 ? -9.622 -2.195 19.577 1.00 114.19 466 GLY A CA 1
ATOM 3489 C C . GLY A 1 466 ? -10.572 -3.136 20.302 1.00 109.52 466 GLY A C 1
ATOM 3490 O O . GLY A 1 466 ? -11.644 -2.698 20.681 1.00 128.48 466 GLY A O 1
ATOM 3491 N N . SER A 1 467 ? -10.245 -4.430 20.359 1.00 105.41 467 SER A N 1
ATOM 3492 C CA . SER A 1 467 ? -11.089 -5.417 21.012 1.00 112.24 467 SER A CA 1
ATOM 3493 C C . SER A 1 467 ? -12.508 -5.322 20.466 1.00 108.52 467 SER A C 1
ATOM 3494 O O . SER A 1 467 ? -13.495 -5.340 21.204 1.00 102.31 467 SER A O 1
ATOM 3497 N N . GLN A 1 468 ? -12.596 -5.240 19.144 1.00 101.25 468 GLN A N 1
ATOM 3498 C CA . GLN A 1 468 ? -13.892 -5.168 18.508 1.00 104.21 468 GLN A CA 1
ATOM 3499 C C . GLN A 1 468 ? -14.574 -6.532 18.569 1.00 105.12 468 GLN A C 1
ATOM 3500 O O . GLN A 1 468 ? -14.701 -7.242 17.565 1.00 113.72 468 GLN A O 1
ATOM 3506 N N . CYS A 1 469 ? -15.045 -6.866 19.762 1.00 91.54 469 CYS A N 1
ATOM 3507 C CA . CYS A 1 469 ? -15.598 -8.184 19.955 1.00 93.99 469 CYS A CA 1
ATOM 3508 C C . CYS A 1 469 ? -17.057 -8.125 19.553 1.00 93.13 469 CYS A C 1
ATOM 3509 O O . CYS A 1 469 ? -17.941 -8.120 20.398 1.00 97.15 469 CYS A O 1
ATOM 3512 N N . ARG A 1 470 ? -17.285 -8.069 18.247 1.00 92.14 470 ARG A N 1
ATOM 3513 C CA . ARG A 1 470 ? -18.628 -7.981 17.716 1.00 75.06 470 ARG A CA 1
ATOM 3514 C C . ARG A 1 470 ? -19.317 -9.339 17.846 1.00 69.98 470 ARG A C 1
ATOM 3515 O O . ARG A 1 470 ? -20.520 -9.353 17.997 1.00 75.34 470 ARG A O 1
ATOM 3523 N N . VAL A 1 471 ? -18.590 -10.467 17.802 1.00 67.76 471 VAL A N 1
ATOM 3524 C CA . VAL A 1 471 ? -19.238 -11.769 17.694 1.00 69.33 471 VAL A CA 1
ATOM 3525 C C . VAL A 1 471 ? -18.584 -12.823 18.584 1.00 73.39 471 VAL A C 1
ATOM 3526 O O . VAL A 1 471 ? -17.384 -12.779 18.823 1.00 84.24 471 VAL A O 1
ATOM 3530 N N . PRO A 1 472 ? -19.354 -13.822 19.073 1.00 80.47 472 PRO A N 1
ATOM 3531 C CA . PRO A 1 472 ? -18.798 -15.050 19.618 1.00 81.96 472 PRO A CA 1
ATOM 3532 C C . PRO A 1 472 ? -18.439 -15.860 18.382 1.00 79.27 472 PRO A C 1
ATOM 3533 O O . PRO A 1 472 ? -18.905 -15.599 17.266 1.00 64.14 472 PRO A O 1
ATOM 3537 N N . ILE A 1 473 ? -17.551 -16.811 18.597 1.00 72.87 473 ILE A N 1
ATOM 3538 C CA . ILE A 1 473 ? -17.149 -17.604 17.468 1.00 72.04 473 ILE A CA 1
ATOM 3539 C C . ILE A 1 473 ? -18.228 -18.649 17.219 1.00 84.25 473 ILE A C 1
ATOM 3540 O O . ILE A 1 473 ? -18.666 -19.300 18.149 1.00 77.98 473 ILE A O 1
ATOM 3545 N N . ALA A 1 474 ? -18.665 -18.814 15.963 1.00 96.33 474 ALA A N 1
ATOM 3546 C CA . ALA A 1 474 ? -19.695 -19.804 15.661 1.00 86.92 474 ALA A CA 1
ATOM 3547 C C . ALA A 1 474 ? -19.086 -20.985 14.919 1.00 85.03 474 ALA A C 1
ATOM 3548 O O . ALA A 1 474 ? -18.372 -20.820 13.929 1.00 82.93 474 ALA A O 1
ATOM 3550 N N . ALA A 1 475 ? -19.368 -22.187 15.435 1.00 85.87 475 ALA A N 1
ATOM 3551 C CA . ALA A 1 475 ? -19.008 -23.414 14.743 1.00 88.81 475 ALA A CA 1
ATOM 3552 C C . ALA A 1 475 ? -20.267 -24.222 14.454 1.00 95.14 475 ALA A C 1
ATOM 3553 O O . ALA A 1 475 ? -21.224 -24.157 15.224 1.00 96.97 475 ALA A O 1
ATOM 3555 N N . LEU A 1 476 ? -20.270 -24.946 13.325 1.00 96.31 476 LEU A N 1
ATOM 3556 C CA . LEU A 1 476 ? -21.352 -25.874 13.028 1.00 115.47 476 LEU A CA 1
ATOM 3557 C C . LEU A 1 476 ? -20.832 -27.234 12.570 1.00 125.91 476 LEU A C 1
ATOM 3558 O O . LEU A 1 476 ? -20.027 -27.337 11.650 1.00 126.94 476 LEU A O 1
ATOM 3563 N N . THR A 1 477 ? -21.426 -28.278 13.154 1.00 134.43 477 THR A N 1
ATOM 3564 C CA . THR A 1 477 ? -21.127 -29.637 12.771 1.00 127.55 477 THR A CA 1
ATOM 3565 C C . THR A 1 477 ? -22.255 -30.198 11.911 1.00 126.70 477 THR A C 1
ATOM 3566 O O . THR A 1 477 ? -23.395 -30.311 12.351 1.00 123.89 477 THR A O 1
ATOM 3570 N N . GLY A 1 478 ? -21.878 -30.628 10.700 1.00 144.58 478 GLY A N 1
ATOM 3571 C CA . GLY A 1 478 ? -22.725 -31.353 9.763 1.00 151.42 478 GLY A CA 1
ATOM 3572 C C . GLY A 1 478 ? -22.808 -32.824 10.168 1.00 164.48 478 GLY A C 1
ATOM 3573 O O . GLY A 1 478 ? -22.081 -33.685 9.653 1.00 133.89 478 GLY A O 1
ATOM 3574 N N . THR A 1 479 ? -23.695 -33.078 11.133 1.00 183.64 479 THR A N 1
ATOM 3575 C CA . THR A 1 479 ? -23.817 -34.388 11.751 1.00 188.58 479 THR A CA 1
ATOM 3576 C C . THR A 1 479 ? -24.651 -35.332 10.886 1.00 201.32 479 THR A C 1
ATOM 3577 O O . THR A 1 479 ? -25.288 -34.924 9.916 1.00 206.86 479 THR A O 1
ATOM 3581 N N . ASN A 1 480 ? -24.634 -36.611 11.275 1.00 190.35 480 ASN A N 1
ATOM 3582 C CA . ASN A 1 480 ? -25.338 -37.679 10.583 1.00 170.41 480 ASN A CA 1
ATOM 3583 C C . ASN A 1 480 ? -26.186 -38.422 11.615 1.00 162.54 480 ASN A C 1
ATOM 3584 O O . ASN A 1 480 ? -26.179 -39.652 11.676 1.00 160.01 480 ASN A O 1
ATOM 3589 N N . GLY A 1 481 ? -26.893 -37.644 12.445 1.00 161.85 481 GLY A N 1
ATOM 3590 C CA . GLY A 1 481 ? -27.842 -38.153 13.422 1.00 162.57 481 GLY A CA 1
ATOM 3591 C C . GLY A 1 481 ? -27.287 -38.185 14.844 1.00 173.72 481 GLY A C 1
ATOM 3592 O O . GLY A 1 481 ? -28.027 -38.482 15.778 1.00 169.20 481 GLY A O 1
ATOM 3593 N N . LYS A 1 482 ? -25.991 -37.889 15.003 1.00 189.95 482 LYS A N 1
ATOM 3594 C CA . LYS A 1 482 ? -25.360 -37.961 16.314 1.00 192.43 482 LYS A CA 1
ATOM 3595 C C . LYS A 1 482 ? -24.953 -36.574 16.806 1.00 184.38 482 LYS A C 1
ATOM 3596 O O . LYS A 1 482 ? -24.247 -35.845 16.108 1.00 167.64 482 LYS A O 1
ATOM 3602 N N . THR A 1 483 ? -25.360 -36.269 18.041 1.00 171.66 483 THR A N 1
ATOM 3603 C CA . THR A 1 483 ? -25.039 -35.021 18.715 1.00 145.89 483 THR A CA 1
ATOM 3604 C C . THR A 1 483 ? -23.700 -35.134 19.435 1.00 131.96 483 THR A C 1
ATOM 3605 O O . THR A 1 483 ? -23.233 -34.164 20.024 1.00 138.30 483 THR A O 1
ATOM 3609 N N . THR A 1 484 ? -23.085 -36.317 19.377 1.00 125.63 484 THR A N 1
ATOM 3610 C CA . THR A 1 484 ? -21.887 -36.633 20.131 1.00 119.23 484 THR A CA 1
ATOM 3611 C C . THR A 1 484 ? -20.732 -35.714 19.736 1.00 114.68 484 THR A C 1
ATOM 3612 O O . THR A 1 484 ? -20.003 -35.238 20.598 1.00 96.80 484 THR A O 1
ATOM 3616 N N . CYS A 1 485 ? -20.533 -35.495 18.434 1.00 106.76 485 CYS A N 1
ATOM 3617 C CA . CYS A 1 485 ? -19.385 -34.694 18.052 1.00 90.25 485 CYS A CA 1
ATOM 3618 C C . CYS A 1 485 ? -19.532 -33.310 18.666 1.00 83.79 485 CYS A C 1
ATOM 3619 O O . CYS A 1 485 ? -18.584 -32.770 19.224 1.00 67.02 485 CYS A O 1
ATOM 3622 N N . ALA A 1 486 ? -20.739 -32.757 18.533 1.00 95.21 486 ALA A N 1
ATOM 3623 C CA . ALA A 1 486 ? -21.047 -31.432 19.038 1.00 94.06 486 ALA A CA 1
ATOM 3624 C C . ALA A 1 486 ? -20.862 -31.406 20.554 1.00 88.98 486 ALA A C 1
ATOM 3625 O O . ALA A 1 486 ? -20.331 -30.450 21.092 1.00 89.84 486 ALA A O 1
ATOM 3627 N N . ARG A 1 487 ? -21.261 -32.472 21.244 1.00 85.47 487 ARG A N 1
ATOM 3628 C CA . ARG A 1 487 ? -21.131 -32.459 22.686 1.00 84.36 487 ARG A CA 1
ATOM 3629 C C . ARG A 1 487 ? -19.659 -32.521 23.056 1.00 84.60 487 ARG A C 1
ATOM 3630 O O . ARG A 1 487 ? -19.246 -31.874 24.011 1.00 80.47 487 ARG A O 1
ATOM 3638 N N . MET A 1 488 ? -18.871 -33.293 22.304 1.00 90.51 488 MET A N 1
ATOM 3639 C CA . MET A 1 488 ? -17.452 -33.372 22.617 1.00 93.46 488 MET A CA 1
ATOM 3640 C C . MET A 1 488 ? -16.854 -31.981 22.459 1.00 84.35 488 MET A C 1
ATOM 3641 O O . MET A 1 488 ? -16.111 -31.526 23.320 1.00 82.26 488 MET A O 1
ATOM 3646 N N . LEU A 1 489 ? -17.227 -31.291 21.381 1.00 74.93 489 LEU A N 1
ATOM 3647 C CA . LEU A 1 489 ? -16.633 -29.992 21.130 1.00 71.23 489 LEU A CA 1
ATOM 3648 C C . LEU A 1 489 ? -17.060 -28.992 22.200 1.00 69.15 489 LEU A C 1
ATOM 3649 O O . LEU A 1 489 ? -16.236 -28.233 22.701 1.00 67.74 489 LEU A O 1
ATOM 3654 N N . SER A 1 490 ? -18.351 -28.986 22.531 1.00 81.05 490 SER A N 1
ATOM 3655 C CA . SER A 1 490 ? -18.813 -27.999 23.488 1.00 92.48 490 SER A CA 1
ATOM 3656 C C . SER A 1 490 ? -18.174 -28.313 24.829 1.00 88.08 490 SER A C 1
ATOM 3657 O O . SER A 1 490 ? -17.889 -27.426 25.612 1.00 82.73 490 SER A O 1
ATOM 3660 N N . HIS A 1 491 ? -17.935 -29.597 25.064 1.00 81.61 491 HIS A N 1
ATOM 3661 C CA . HIS A 1 491 ? -17.351 -30.002 26.310 1.00 82.69 491 HIS A CA 1
ATOM 3662 C C . HIS A 1 491 ? -15.923 -29.487 26.401 1.00 81.09 491 HIS A C 1
ATOM 3663 O O . HIS A 1 491 ? -15.549 -28.940 27.437 1.00 84.05 491 HIS A O 1
ATOM 3670 N N . ILE A 1 492 ? -15.155 -29.625 25.308 1.00 73.52 492 ILE A N 1
ATOM 3671 C CA . ILE A 1 492 ? -13.781 -29.138 25.320 1.00 72.45 492 ILE A CA 1
ATOM 3672 C C . ILE A 1 492 ? -13.810 -27.661 25.695 1.00 79.42 492 ILE A C 1
ATOM 3673 O O . ILE A 1 492 ? -13.065 -27.214 26.573 1.00 68.75 492 ILE A O 1
ATOM 3678 N N . LEU A 1 493 ? -14.689 -26.940 24.997 1.00 81.93 493 LEU A N 1
ATOM 3679 C CA . LEU A 1 493 ? -14.776 -25.502 25.119 1.00 70.76 493 LEU A CA 1
ATOM 3680 C C . LEU A 1 493 ? -15.193 -25.119 26.533 1.00 74.55 493 LEU A C 1
ATOM 3681 O O . LEU A 1 493 ? -14.630 -24.188 27.089 1.00 76.18 493 LEU A O 1
ATOM 3686 N N . LYS A 1 494 ? -16.151 -25.844 27.121 1.00 79.44 494 LYS A N 1
ATOM 3687 C CA . LYS A 1 494 ? -16.576 -25.516 28.474 1.00 78.56 494 LYS A CA 1
ATOM 3688 C C . LYS A 1 494 ? -15.411 -25.703 29.437 1.00 74.68 494 LYS A C 1
ATOM 3689 O O . LYS A 1 494 ? -15.153 -24.850 30.281 1.00 70.16 494 LYS A O 1
ATOM 3695 N N . MET A 1 495 ? -14.695 -26.819 29.284 1.00 72.98 495 MET A N 1
ATOM 3696 C CA . MET A 1 495 ? -13.602 -27.103 30.197 1.00 75.87 495 MET A CA 1
ATOM 3697 C C . MET A 1 495 ? -12.523 -26.043 30.014 1.00 81.28 495 MET A C 1
ATOM 3698 O O . MET A 1 495 ? -11.843 -25.684 30.975 1.00 78.92 495 MET A O 1
ATOM 3703 N N . ALA A 1 496 ? -12.425 -25.542 28.775 1.00 87.51 496 ALA A N 1
ATOM 3704 C CA . ALA A 1 496 ? -11.430 -24.562 28.374 1.00 93.86 496 ALA A CA 1
ATOM 3705 C C . ALA A 1 496 ? -11.768 -23.172 28.914 1.00 93.75 496 ALA A C 1
ATOM 3706 O O . ALA A 1 496 ? -10.962 -22.251 28.795 1.00 105.46 496 ALA A O 1
ATOM 3708 N N . GLY A 1 497 ? -12.965 -23.018 29.488 1.00 88.12 497 GLY A N 1
ATOM 3709 C CA . GLY A 1 497 ? -13.354 -21.758 30.099 1.00 89.56 497 GLY A CA 1
ATOM 3710 C C . GLY A 1 497 ? -14.300 -20.924 29.238 1.00 80.26 497 GLY A C 1
ATOM 3711 O O . GLY A 1 497 ? -14.439 -19.733 29.475 1.00 93.54 497 GLY A O 1
ATOM 3712 N N . HIS A 1 498 ? -14.951 -21.534 28.251 1.00 69.70 498 HIS A N 1
ATOM 3713 C CA . HIS A 1 498 ? -15.952 -20.786 27.517 1.00 71.50 498 HIS A CA 1
ATOM 3714 C C . HIS A 1 498 ? -17.349 -21.057 28.044 1.00 84.77 498 HIS A C 1
ATOM 3715 O O . HIS A 1 498 ? -17.701 -22.198 28.337 1.00 108.94 498 HIS A O 1
ATOM 3722 N N . VAL A 1 499 ? -18.195 -20.026 28.002 1.00 86.21 499 VAL A N 1
ATOM 3723 C CA . VAL A 1 499 ? -19.616 -20.283 28.081 1.00 79.20 499 VAL A CA 1
ATOM 3724 C C . VAL A 1 499 ? -20.097 -20.550 26.670 1.00 80.84 499 VAL A C 1
ATOM 3725 O O . VAL A 1 499 ? -20.083 -19.688 25.789 1.00 83.13 499 VAL A O 1
ATOM 3729 N N . VAL A 1 500 ? -20.516 -21.785 26.480 1.00 77.95 500 VAL A N 1
ATOM 3730 C CA . VAL A 1 500 ? -20.797 -22.201 25.126 1.00 78.92 500 VAL A CA 1
ATOM 3731 C C . VAL A 1 500 ? -22.293 -22.380 24.982 1.00 80.64 500 VAL A C 1
ATOM 3732 O O . VAL A 1 500 ? -22.923 -22.990 25.824 1.00 87.27 500 VAL A O 1
ATOM 3736 N N . GLY A 1 501 ? -22.833 -21.839 23.900 1.00 76.21 501 GLY A N 1
ATOM 3737 C CA . GLY A 1 501 ? -24.208 -22.105 23.542 1.00 81.07 501 GLY A CA 1
ATOM 3738 C C . GLY A 1 501 ? -24.214 -23.162 22.452 1.00 90.12 501 GLY A C 1
ATOM 3739 O O . GLY A 1 501 ? -23.356 -23.162 21.576 1.00 91.62 501 GLY A O 1
ATOM 3740 N N . GLN A 1 502 ? -25.119 -24.122 22.573 1.00 93.11 502 GLN A N 1
ATOM 3741 C CA . GLN A 1 502 ? -25.159 -25.131 21.539 1.00 88.40 502 GLN A CA 1
ATOM 3742 C C . GLN A 1 502 ? -26.588 -25.594 21.339 1.00 86.14 502 GLN A C 1
ATOM 3743 O O . GLN A 1 502 ? -27.453 -25.489 22.206 1.00 72.49 502 GLN A O 1
ATOM 3749 N N . THR A 1 503 ? -26.818 -26.095 20.138 1.00 88.27 503 THR A N 1
ATOM 3750 C CA . THR A 1 503 ? -28.118 -26.623 19.824 1.00 103.59 503 THR A CA 1
ATOM 3751 C C . THR A 1 503 ? -27.941 -28.112 19.600 1.00 123.89 503 THR A C 1
ATOM 3752 O O . THR A 1 503 ? -26.862 -28.541 19.187 1.00 143.69 503 THR A O 1
ATOM 3756 N N . SER A 1 504 ? -29.006 -28.869 19.902 1.00 126.36 504 SER A N 1
ATOM 3757 C CA . SER A 1 504 ? -29.043 -30.316 19.760 1.00 134.80 504 SER A CA 1
ATOM 3758 C C . SER A 1 504 ? -30.170 -30.721 18.818 1.00 144.43 504 SER A C 1
ATOM 3759 O O . SER A 1 504 ? -30.438 -31.914 18.679 1.00 155.40 504 SER A O 1
ATOM 3762 N N . THR A 1 505 ? -30.808 -29.711 18.202 1.00 148.93 505 THR A N 1
ATOM 3763 C CA . THR A 1 505 ? -31.909 -29.843 17.252 1.00 152.35 505 THR A CA 1
ATOM 3764 C C . THR A 1 505 ? -33.247 -30.142 17.935 1.00 131.91 505 THR A C 1
ATOM 3765 O O . THR A 1 505 ? -34.303 -29.944 17.344 1.00 126.45 505 THR A O 1
ATOM 3769 N N . ASP A 1 506 ? -33.222 -30.594 19.181 1.00 123.73 506 ASP A N 1
ATOM 3770 C CA . ASP A 1 506 ? -34.463 -30.764 19.916 1.00 131.24 506 ASP A CA 1
ATOM 3771 C C . ASP A 1 506 ? -34.376 -29.946 21.200 1.00 137.19 506 ASP A C 1
ATOM 3772 O O . ASP A 1 506 ? -35.268 -30.011 22.038 1.00 135.20 506 ASP A O 1
ATOM 3777 N N . ALA A 1 507 ? -33.268 -29.205 21.331 1.00 141.40 507 ALA A N 1
ATOM 3778 C CA . ALA A 1 507 ? -32.979 -28.408 22.513 1.00 134.01 507 ALA A CA 1
ATOM 3779 C C . ALA A 1 507 ? -31.911 -27.349 22.244 1.00 125.21 507 ALA A C 1
ATOM 3780 O O . ALA A 1 507 ? -31.078 -27.492 21.356 1.00 124.05 507 ALA A O 1
ATOM 3782 N N . VAL A 1 508 ? -31.929 -26.312 23.086 1.00 115.41 508 VAL A N 1
ATOM 3783 C CA . VAL A 1 508 ? -30.868 -25.324 23.132 1.00 100.78 508 VAL A CA 1
ATOM 3784 C C . VAL A 1 508 ? -30.291 -25.301 24.537 1.00 99.12 508 VAL A C 1
ATOM 3785 O O . VAL A 1 508 ? -31.016 -25.246 25.527 1.00 86.64 508 VAL A O 1
ATOM 3789 N N . LEU A 1 509 ? -28.961 -25.330 24.588 1.00 100.21 509 LEU A N 1
ATOM 3790 C CA . LEU A 1 509 ? -28.249 -25.421 25.847 1.00 95.82 509 LEU A CA 1
ATOM 3791 C C . LEU A 1 509 ? -27.263 -24.271 25.955 1.00 97.70 509 LEU A C 1
ATOM 3792 O O . LEU A 1 509 ? -26.641 -23.874 24.972 1.00 93.63 509 LEU A O 1
ATOM 3797 N N . ILE A 1 510 ? -27.142 -23.763 27.181 1.00 98.82 510 ILE A N 1
ATOM 3798 C CA . ILE A 1 510 ? -26.196 -22.722 27.515 1.00 100.62 510 ILE A CA 1
ATOM 3799 C C . ILE A 1 510 ? -25.368 -23.255 28.671 1.00 111.84 510 ILE A C 1
ATOM 3800 O O . ILE A 1 510 ? -25.907 -23.670 29.697 1.00 122.67 510 ILE A O 1
ATOM 3805 N N . ASP A 1 511 ? -24.045 -23.229 28.500 1.00 116.68 511 ASP A N 1
ATOM 3806 C CA . ASP A 1 511 ? -23.180 -23.857 29.479 1.00 120.72 511 ASP A CA 1
ATOM 3807 C C . ASP A 1 511 ? -23.626 -25.316 29.556 1.00 124.54 511 ASP A C 1
ATOM 3808 O O . ASP A 1 511 ? -23.905 -25.932 28.531 1.00 121.19 511 ASP A O 1
ATOM 3813 N N . GLY A 1 512 ? -23.789 -25.860 30.762 1.00 133.01 512 GLY A N 1
ATOM 3814 C CA . GLY A 1 512 ? -24.182 -27.258 30.877 1.00 142.23 512 GLY A CA 1
ATOM 3815 C C . GLY A 1 512 ? -25.695 -27.458 30.949 1.00 143.74 512 GLY A C 1
ATOM 3816 O O . GLY A 1 512 ? -26.182 -28.574 31.098 1.00 159.09 512 GLY A O 1
ATOM 3817 N N . ASN A 1 513 ? -26.444 -26.363 30.830 1.00 129.07 513 ASN A N 1
ATOM 3818 C CA . ASN A 1 513 ? -27.856 -26.397 31.151 1.00 115.40 513 ASN A CA 1
ATOM 3819 C C . ASN A 1 513 ? -28.694 -26.324 29.884 1.00 110.06 513 ASN A C 1
ATOM 3820 O O . ASN A 1 513 ? -28.303 -25.726 28.888 1.00 89.81 513 ASN A O 1
ATOM 3825 N N . VAL A 1 514 ? -29.870 -26.939 29.935 1.00 118.17 514 VAL A N 1
ATOM 3826 C CA . VAL A 1 514 ? -30.771 -26.827 28.809 1.00 112.41 514 VAL A CA 1
ATOM 3827 C C . VAL A 1 514 ? -31.774 -25.725 29.115 1.00 106.88 514 VAL A C 1
ATOM 3828 O O . VAL A 1 514 ? -32.303 -25.651 30.217 1.00 115.88 514 VAL A O 1
ATOM 3832 N N . THR A 1 515 ? -32.002 -24.867 28.126 1.00 92.81 515 THR A N 1
ATOM 3833 C CA . THR A 1 515 ? -32.862 -23.721 28.326 1.00 95.17 515 THR A CA 1
ATOM 3834 C C . THR A 1 515 ? -34.142 -23.882 27.519 1.00 96.52 515 THR A C 1
ATOM 3835 O O . THR A 1 515 ? -35.215 -23.455 27.939 1.00 87.54 515 THR A O 1
ATOM 3839 N N . VAL A 1 516 ? -34.020 -24.462 26.328 1.00 103.50 516 VAL A N 1
ATOM 3840 C CA . VAL A 1 516 ? -35.154 -24.496 25.420 1.00 106.38 516 VAL A CA 1
ATOM 3841 C C . VAL A 1 516 ? -35.324 -25.923 24.917 1.00 125.20 516 VAL A C 1
ATOM 3842 O O . VAL A 1 516 ? -34.355 -26.555 24.509 1.00 136.28 516 VAL A O 1
ATOM 3846 N N . LYS A 1 517 ? -36.566 -26.414 24.940 1.00 139.05 517 LYS A N 1
ATOM 3847 C CA . LYS A 1 517 ? -36.898 -27.689 24.335 1.00 130.64 517 LYS A CA 1
ATOM 3848 C C . LYS A 1 517 ? -37.939 -27.459 23.245 1.00 130.69 517 LYS A C 1
ATOM 3849 O O . LYS A 1 517 ? -38.764 -26.556 23.344 1.00 132.54 517 LYS A O 1
ATOM 3855 N N . GLY A 1 518 ? -37.886 -28.277 22.193 1.00 130.40 518 GLY A N 1
ATOM 3856 C CA . GLY A 1 518 ? -38.870 -28.186 21.127 1.00 130.99 518 GLY A CA 1
ATOM 3857 C C . GLY A 1 518 ? -38.223 -28.450 19.773 1.00 140.58 518 GLY A C 1
ATOM 3858 O O . GLY A 1 518 ? -37.096 -28.937 19.719 1.00 143.45 518 GLY A O 1
ATOM 3859 N N . ASP A 1 519 ? -38.958 -28.180 18.692 1.00 143.99 519 ASP A N 1
ATOM 3860 C CA . ASP A 1 519 ? -38.374 -28.372 17.376 1.00 160.97 519 ASP A CA 1
ATOM 3861 C C . ASP A 1 519 ? -37.409 -27.216 17.136 1.00 175.54 519 ASP A C 1
ATOM 3862 O O . ASP A 1 519 ? -37.813 -26.122 16.750 1.00 166.13 519 ASP A O 1
ATOM 3867 N N . MET A 1 520 ? -36.128 -27.444 17.426 1.00 183.33 520 MET A N 1
ATOM 3868 C CA . MET A 1 520 ? -35.180 -26.346 17.415 1.00 176.51 520 MET A CA 1
ATOM 3869 C C . MET A 1 520 ? -34.556 -26.244 16.032 1.00 173.96 520 MET A C 1
ATOM 3870 O O . MET A 1 520 ? -33.401 -26.614 15.806 1.00 164.16 520 MET A O 1
ATOM 3875 N N . THR A 1 521 ? -35.361 -25.706 15.121 1.00 167.13 521 THR A N 1
ATOM 3876 C CA . THR A 1 521 ? -34.984 -25.602 13.727 1.00 158.24 521 THR A CA 1
ATOM 3877 C C . THR A 1 521 ? -33.876 -24.567 13.631 1.00 161.91 521 THR A C 1
ATOM 3878 O O . THR A 1 521 ? -33.709 -23.773 14.555 1.00 181.92 521 THR A O 1
ATOM 3882 N N . GLY A 1 522 ? -33.142 -24.579 12.512 1.00 156.97 522 GLY A N 1
ATOM 3883 C CA . GLY A 1 522 ? -32.020 -23.671 12.304 1.00 155.56 522 GLY A CA 1
ATOM 3884 C C . GLY A 1 522 ? -32.303 -22.255 12.812 1.00 152.12 522 GLY A C 1
ATOM 3885 O O . GLY A 1 522 ? -31.625 -21.767 13.722 1.00 150.95 522 GLY A O 1
ATOM 3886 N N . PRO A 1 523 ? -33.305 -21.557 12.224 1.00 144.13 523 PRO A N 1
ATOM 3887 C CA . PRO A 1 523 ? -33.563 -20.150 12.526 1.00 135.56 523 PRO A CA 1
ATOM 3888 C C . PRO A 1 523 ? -33.661 -19.874 14.020 1.00 124.01 523 PRO A C 1
ATOM 3889 O O . PRO A 1 523 ? -32.941 -19.028 14.560 1.00 131.68 523 PRO A O 1
ATOM 3893 N N . VAL A 1 524 ? -34.542 -20.635 14.671 1.00 109.12 524 VAL A N 1
ATOM 3894 C CA . VAL A 1 524 ? -34.877 -20.308 16.038 1.00 112.80 524 VAL A CA 1
ATOM 3895 C C . VAL A 1 524 ? -33.682 -20.669 16.900 1.00 113.24 524 VAL A C 1
ATOM 3896 O O . VAL A 1 524 ? -33.385 -19.951 17.848 1.00 117.62 524 VAL A O 1
ATOM 3900 N N . SER A 1 525 ? -33.059 -21.815 16.637 1.00 114.88 525 SER A N 1
ATOM 3901 C CA . SER A 1 525 ? -32.079 -22.302 17.587 1.00 109.37 525 SER A CA 1
ATOM 3902 C C . SER A 1 525 ? -30.879 -21.360 17.573 1.00 107.71 525 SER A C 1
ATOM 3903 O O . SER A 1 525 ? -30.298 -21.050 18.610 1.00 99.81 525 SER A O 1
ATOM 3906 N N . ALA A 1 526 ? -30.540 -20.879 16.377 1.00 105.67 526 ALA A N 1
ATOM 3907 C CA . ALA A 1 526 ? -29.385 -20.009 16.291 1.00 91.75 526 ALA A CA 1
ATOM 3908 C C . ALA A 1 526 ? -29.685 -18.734 17.062 1.00 88.10 526 ALA A C 1
ATOM 3909 O O . ALA A 1 526 ? -28.894 -18.290 17.882 1.00 84.78 526 ALA A O 1
ATOM 3911 N N . LYS A 1 527 ? -30.883 -18.198 16.843 1.00 88.64 527 LYS A N 1
ATOM 3912 C CA . LYS A 1 527 ? -31.206 -16.941 17.482 1.00 91.78 527 LYS A CA 1
ATOM 3913 C C . LYS A 1 527 ? -31.195 -17.106 18.995 1.00 86.39 527 LYS A C 1
ATOM 3914 O O . LYS A 1 527 ? -30.700 -16.233 19.692 1.00 92.55 527 LYS A O 1
ATOM 3920 N N . MET A 1 528 ? -31.715 -18.231 19.492 1.00 82.50 528 MET A N 1
ATOM 3921 C CA . MET A 1 528 ? -31.779 -18.457 20.921 1.00 90.05 528 MET A CA 1
ATOM 3922 C C . MET A 1 528 ? -30.373 -18.327 21.499 1.00 85.88 528 MET A C 1
ATOM 3923 O O . MET A 1 528 ? -30.190 -17.793 22.588 1.00 80.13 528 MET A O 1
ATOM 3928 N N . VAL A 1 529 ? -29.382 -18.825 20.761 1.00 83.93 529 VAL A N 1
ATOM 3929 C CA . VAL A 1 529 ? -28.033 -18.874 21.289 1.00 79.34 529 VAL A CA 1
ATOM 3930 C C . VAL A 1 529 ? -27.351 -17.532 21.072 1.00 79.13 529 VAL A C 1
ATOM 3931 O O . VAL A 1 529 ? -26.705 -17.016 21.974 1.00 82.93 529 VAL A O 1
ATOM 3935 N N . LEU A 1 530 ? -27.458 -17.015 19.844 1.00 70.67 530 LEU A N 1
ATOM 3936 C CA . LEU A 1 530 ? -26.698 -15.846 19.452 1.00 64.17 530 LEU A CA 1
ATOM 3937 C C . LEU A 1 530 ? -27.132 -14.643 20.275 1.00 66.47 530 LEU A C 1
ATOM 3938 O O . LEU A 1 530 ? -26.347 -13.745 20.497 1.00 69.68 530 LEU A O 1
ATOM 3943 N N . ARG A 1 531 ? -28.374 -14.619 20.748 1.00 69.50 531 ARG A N 1
ATOM 3944 C CA . ARG A 1 531 ? -28.840 -13.465 21.492 1.00 70.74 531 ARG A CA 1
ATOM 3945 C C . ARG A 1 531 ? -28.652 -13.645 22.997 1.00 67.92 531 ARG A C 1
ATOM 3946 O O . ARG A 1 531 ? -29.043 -12.783 23.775 1.00 69.98 531 ARG A O 1
ATOM 3954 N N . ASP A 1 532 ? -28.046 -14.763 23.392 1.00 62.40 532 ASP A N 1
ATOM 3955 C CA . ASP A 1 532 ? -27.937 -15.066 24.801 1.00 69.63 532 ASP A CA 1
ATOM 3956 C C . ASP A 1 532 ? -26.764 -14.292 25.375 1.00 74.13 532 ASP A C 1
ATOM 3957 O O . ASP A 1 532 ? -25.621 -14.514 24.991 1.00 88.66 532 ASP A O 1
ATOM 3962 N N . PRO A 1 533 ? -27.029 -13.441 26.384 1.00 70.98 533 PRO A N 1
ATOM 3963 C CA . PRO A 1 533 ? -26.024 -12.529 26.927 1.00 66.26 533 PRO A CA 1
ATOM 3964 C C . PRO A 1 533 ? -24.841 -13.170 27.647 1.00 65.58 533 PRO A C 1
ATOM 3965 O O . PRO A 1 533 ? -23.906 -12.465 28.011 1.00 70.12 533 PRO A O 1
ATOM 3969 N N . SER A 1 534 ? -24.879 -14.487 27.874 1.00 66.11 534 SER A N 1
ATOM 3970 C CA . SER A 1 534 ? -23.772 -15.131 28.573 1.00 67.42 534 SER A CA 1
ATOM 3971 C C . SER A 1 534 ? -22.770 -15.832 27.652 1.00 64.56 534 SER A C 1
ATOM 3972 O O . SER A 1 534 ? -21.713 -16.262 28.100 1.00 69.07 534 SER A O 1
ATOM 3975 N N . VAL A 1 535 ? -23.048 -15.877 26.355 1.00 58.55 535 VAL A N 1
ATOM 3976 C CA . VAL A 1 535 ? -22.313 -16.756 25.458 1.00 59.26 535 VAL A CA 1
ATOM 3977 C C . VAL A 1 535 ? -21.016 -16.179 24.876 1.00 66.58 535 VAL A C 1
ATOM 3978 O O . VAL A 1 535 ? -21.016 -15.108 24.277 1.00 73.96 535 VAL A O 1
ATOM 3982 N N . ASP A 1 536 ? -19.927 -16.975 24.944 1.00 65.10 536 ASP A N 1
ATOM 3983 C CA . ASP A 1 536 ? -18.636 -16.656 24.350 1.00 63.07 536 ASP A CA 1
ATOM 3984 C C . ASP A 1 536 ? -18.531 -17.262 22.962 1.00 61.42 536 ASP A C 1
ATOM 3985 O O . ASP A 1 536 ? -17.903 -16.691 22.071 1.00 62.28 536 ASP A O 1
ATOM 3990 N N . ILE A 1 537 ? -19.100 -18.459 22.822 1.00 62.14 537 ILE A N 1
ATOM 3991 C CA . ILE A 1 537 ? -18.860 -19.249 21.633 1.00 64.84 537 ILE A CA 1
ATOM 3992 C C . ILE A 1 537 ? -20.084 -20.117 21.378 1.00 70.49 537 ILE A C 1
ATOM 3993 O O . ILE A 1 537 ? -20.747 -20.508 22.327 1.00 66.51 537 ILE A O 1
ATOM 3998 N N . ALA A 1 538 ? -20.345 -20.442 20.104 1.00 74.58 538 ALA A N 1
ATOM 3999 C CA . ALA A 1 538 ? -21.504 -21.245 19.764 1.00 82.72 538 ALA A CA 1
ATOM 4000 C C . ALA A 1 538 ? -21.119 -22.492 18.960 1.00 93.01 538 ALA A C 1
ATOM 4001 O O . ALA A 1 538 ? -20.220 -22.453 18.110 1.00 87.84 538 ALA A O 1
ATOM 4003 N N . VAL A 1 539 ? -21.845 -23.590 19.227 1.00 92.17 539 VAL A N 1
ATOM 4004 C CA . VAL A 1 539 ? -21.598 -24.880 18.602 1.00 95.92 539 VAL A CA 1
ATOM 4005 C C . VAL A 1 539 ? -22.696 -25.254 17.604 1.00 103.10 539 VAL A C 1
ATOM 4006 O O . VAL A 1 539 ? -22.428 -25.900 16.596 1.00 114.04 539 VAL A O 1
ATOM 4010 N N . LEU A 1 540 ? -23.946 -24.914 17.904 1.00 92.99 540 LEU A N 1
ATOM 4011 C CA . LEU A 1 540 ? -25.037 -24.913 16.926 1.00 100.19 540 LEU A CA 1
ATOM 4012 C C . LEU A 1 540 ? -25.223 -26.194 16.101 1.00 103.20 540 LEU A C 1
ATOM 4013 O O . LEU A 1 540 ? -25.256 -26.102 14.876 1.00 100.70 540 LEU A O 1
ATOM 4018 N N . GLU A 1 541 ? -25.505 -27.366 16.678 1.00 112.93 541 GLU A N 1
ATOM 4019 C CA . GLU A 1 541 ? -25.789 -28.465 15.758 1.00 111.14 541 GLU A CA 1
ATOM 4020 C C . GLU A 1 541 ? -27.047 -28.163 14.939 1.00 114.34 541 GLU A C 1
ATOM 4021 O O . GLU A 1 541 ? -28.059 -27.747 15.500 1.00 125.53 541 GLU A O 1
ATOM 4027 N N . THR A 1 542 ? -26.982 -28.370 13.611 1.00 114.84 542 THR A N 1
ATOM 4028 C CA . THR A 1 542 ? -28.101 -28.010 12.744 1.00 128.34 542 THR A CA 1
ATOM 4029 C C . THR A 1 542 ? -28.822 -29.236 12.182 1.00 136.58 542 THR A C 1
ATOM 4030 O O . THR A 1 542 ? -28.192 -30.103 11.582 1.00 139.75 542 THR A O 1
ATOM 4034 N N . ALA A 1 543 ? -30.158 -29.243 12.317 1.00 139.56 543 ALA A N 1
ATOM 4035 C CA . ALA A 1 543 ? -31.017 -30.288 11.781 1.00 135.00 543 ALA A CA 1
ATOM 4036 C C . ALA A 1 543 ? -31.010 -30.248 10.257 1.00 139.98 543 ALA A C 1
ATOM 4037 O O . ALA A 1 543 ? -31.153 -29.186 9.650 1.00 152.39 543 ALA A O 1
ATOM 4039 N N . ARG A 1 544 ? -30.939 -31.430 9.644 1.00 143.99 544 ARG A N 1
ATOM 4040 C CA . ARG A 1 544 ? -30.984 -31.540 8.196 1.00 148.33 544 ARG A CA 1
ATOM 4041 C C . ARG A 1 544 ? -32.292 -30.929 7.696 1.00 150.00 544 ARG A C 1
ATOM 4042 O O . ARG A 1 544 ? -32.323 -30.248 6.671 1.00 158.50 544 ARG A O 1
ATOM 4050 N N . GLY A 1 545 ? -33.368 -31.144 8.462 1.00 131.04 545 GLY A N 1
ATOM 4051 C CA . GLY A 1 545 ? -34.677 -30.634 8.100 1.00 113.02 545 GLY A CA 1
ATOM 4052 C C . GLY A 1 545 ? -34.732 -29.113 8.171 1.00 107.92 545 GLY A C 1
ATOM 4053 O O . GLY A 1 545 ? -35.585 -28.488 7.547 1.00 109.33 545 GLY A O 1
ATOM 4054 N N . GLY A 1 546 ? -33.871 -28.530 9.009 1.00 109.14 546 GLY A N 1
ATOM 4055 C CA . GLY A 1 546 ? -33.839 -27.090 9.168 1.00 106.22 546 GLY A CA 1
ATOM 4056 C C . GLY A 1 546 ? -33.302 -26.465 7.892 1.00 98.70 546 GLY A C 1
ATOM 4057 O O . GLY A 1 546 ? -33.891 -25.532 7.351 1.00 118.85 546 GLY A O 1
ATOM 4058 N N . ILE A 1 547 ? -32.243 -27.079 7.376 1.00 83.72 547 ILE A N 1
ATOM 4059 C CA . ILE A 1 547 ? -31.626 -26.541 6.186 1.00 80.20 547 ILE A CA 1
ATOM 4060 C C . ILE A 1 547 ? -32.624 -26.604 5.041 1.00 84.75 547 ILE A C 1
ATOM 4061 O O . ILE A 1 547 ? -32.691 -25.691 4.217 1.00 78.64 547 ILE A O 1
ATOM 4066 N N . VAL A 1 548 ? -33.410 -27.676 5.025 1.00 91.61 548 VAL A N 1
ATOM 4067 C CA . VAL A 1 548 ? -34.357 -27.908 3.955 1.00 103.43 548 VAL A CA 1
ATOM 4068 C C . VAL A 1 548 ? -35.529 -26.935 4.040 1.00 104.25 548 VAL A C 1
ATOM 4069 O O . VAL A 1 548 ? -35.961 -26.409 3.013 1.00 94.16 548 VAL A O 1
ATOM 4073 N N . ARG A 1 549 ? -36.029 -26.698 5.259 1.00 108.21 549 ARG A N 1
ATOM 4074 C CA . ARG A 1 549 ? -37.248 -25.913 5.416 1.00 112.14 549 ARG A CA 1
ATOM 4075 C C . ARG A 1 549 ? -36.979 -24.402 5.467 1.00 117.76 549 ARG A C 1
ATOM 4076 O O . ARG A 1 549 ? -37.718 -23.617 4.867 1.00 122.31 549 ARG A O 1
ATOM 4084 N N . SER A 1 550 ? -35.956 -23.981 6.221 1.00 115.02 550 SER A N 1
ATOM 4085 C CA . SER A 1 550 ? -35.766 -22.569 6.513 1.00 105.68 550 SER A CA 1
ATOM 4086 C C . SER A 1 550 ? -34.328 -22.115 6.273 1.00 95.39 550 SER A C 1
ATOM 4087 O O . SER A 1 550 ? -34.016 -20.925 6.340 1.00 106.61 550 SER A O 1
ATOM 4090 N N . GLY A 1 551 ? -33.446 -23.074 6.007 1.00 95.44 551 GLY A N 1
ATOM 4091 C CA . GLY A 1 551 ? -32.055 -22.718 5.792 1.00 94.77 551 GLY A CA 1
ATOM 4092 C C . GLY A 1 551 ? -31.315 -22.607 7.121 1.00 94.21 551 GLY A C 1
ATOM 4093 O O . GLY A 1 551 ? -31.814 -23.031 8.168 1.00 83.77 551 GLY A O 1
ATOM 4094 N N . LEU A 1 552 ? -30.110 -22.049 7.055 1.00 91.07 552 LEU A N 1
ATOM 4095 C CA . LEU A 1 552 ? -29.304 -21.965 8.255 1.00 91.30 552 LEU A CA 1
ATOM 4096 C C . LEU A 1 552 ? -29.861 -20.841 9.100 1.00 97.94 552 LEU A C 1
ATOM 4097 O O . LEU A 1 552 ? -30.393 -19.883 8.561 1.00 106.32 552 LEU A O 1
ATOM 4102 N N . GLY A 1 553 ? -29.712 -20.962 10.416 1.00 94.60 553 GLY A N 1
ATOM 4103 C CA . GLY A 1 553 ? -30.253 -19.933 11.286 1.00 91.35 553 GLY A CA 1
ATOM 4104 C C . GLY A 1 553 ? -29.285 -18.773 11.479 1.00 91.99 553 GLY A C 1
ATOM 4105 O O . GLY A 1 553 ? -29.570 -17.830 12.215 1.00 109.87 553 GLY A O 1
ATOM 4106 N N . TYR A 1 554 ? -28.134 -18.876 10.818 1.00 78.13 554 TYR A N 1
ATOM 4107 C CA . TYR A 1 554 ? -27.074 -17.900 10.939 1.00 73.52 554 TYR A CA 1
ATOM 4108 C C . TYR A 1 554 ? -26.503 -17.729 9.536 1.00 68.04 554 TYR A C 1
ATOM 4109 O O . TYR A 1 554 ? -26.745 -18.551 8.662 1.00 64.31 554 TYR A O 1
ATOM 4118 N N . MET A 1 555 ? -25.761 -16.649 9.301 1.00 73.66 555 MET A N 1
ATOM 4119 C CA . MET A 1 555 ? -25.415 -16.330 7.927 1.00 81.66 555 MET A CA 1
ATOM 4120 C C . MET A 1 555 ? -24.112 -17.012 7.524 1.00 87.80 555 MET A C 1
ATOM 4121 O O . MET A 1 555 ? -23.891 -17.286 6.349 1.00 101.56 555 MET A O 1
ATOM 4126 N N . PHE A 1 556 ? -23.218 -17.241 8.486 1.00 92.10 556 PHE A N 1
ATOM 4127 C CA . PHE A 1 556 ? -21.978 -17.933 8.179 1.00 91.81 556 PHE A CA 1
ATOM 4128 C C . PHE A 1 556 ? -21.382 -18.461 9.472 1.00 92.44 556 PHE A C 1
ATOM 4129 O O . PHE A 1 556 ? -21.788 -18.063 10.557 1.00 109.59 556 PHE A O 1
ATOM 4137 N N . CYS A 1 557 ? -20.440 -19.387 9.349 1.00 87.86 557 CYS A N 1
ATOM 4138 C CA . CYS A 1 557 ? -19.778 -19.896 10.537 1.00 85.92 557 CYS A CA 1
ATOM 4139 C C . CYS A 1 557 ? -18.279 -19.727 10.356 1.00 91.82 557 CYS A C 1
ATOM 4140 O O . CYS A 1 557 ? -17.780 -19.646 9.234 1.00 86.28 557 CYS A O 1
ATOM 4143 N N . ASP A 1 558 ? -17.574 -19.669 11.478 1.00 94.86 558 ASP A N 1
ATOM 4144 C CA . ASP A 1 558 ? -16.145 -19.449 11.423 1.00 95.93 558 ASP A CA 1
ATOM 4145 C C . ASP A 1 558 ? -15.491 -20.781 11.117 1.00 97.27 558 ASP A C 1
ATOM 4146 O O . ASP A 1 558 ? -14.564 -20.873 10.319 1.00 85.26 558 ASP A O 1
ATOM 4151 N N . VAL A 1 559 ? -16.023 -21.809 11.770 1.00 105.10 559 VAL A N 1
ATOM 4152 C CA . VAL A 1 559 ? -15.496 -23.144 11.590 1.00 102.70 559 VAL A CA 1
ATOM 4153 C C . VAL A 1 559 ? -16.682 -24.065 11.372 1.00 104.45 559 VAL A C 1
ATOM 4154 O O . VAL A 1 559 ? -17.727 -23.929 12.004 1.00 117.95 559 VAL A O 1
ATOM 4158 N N . GLY A 1 560 ? -16.514 -25.003 10.453 1.00 92.31 560 GLY A N 1
ATOM 4159 C CA . GLY A 1 560 ? -17.628 -25.895 10.220 1.00 95.91 560 GLY A CA 1
ATOM 4160 C C . GLY A 1 560 ? -17.124 -27.197 9.647 1.00 95.65 560 GLY A C 1
ATOM 4161 O O . GLY A 1 560 ? -16.023 -27.259 9.115 1.00 105.03 560 GLY A O 1
ATOM 4162 N N . ALA A 1 561 ? -17.938 -28.237 9.804 1.00 90.20 561 ALA A N 1
ATOM 4163 C CA . ALA A 1 561 ? -17.458 -29.564 9.491 1.00 88.08 561 ALA A CA 1
ATOM 4164 C C . ALA A 1 561 ? -18.569 -30.411 8.885 1.00 88.14 561 ALA A C 1
ATOM 4165 O O . ALA A 1 561 ? -19.745 -30.260 9.196 1.00 78.48 561 ALA A O 1
ATOM 4167 N N . VAL A 1 562 ? -18.156 -31.290 7.974 1.00 98.08 562 VAL A N 1
ATOM 4168 C CA . VAL A 1 562 ? -19.056 -32.298 7.458 1.00 100.42 562 VAL A CA 1
ATOM 4169 C C . VAL A 1 562 ? -18.453 -33.676 7.724 1.00 105.76 562 VAL A C 1
ATOM 4170 O O . VAL A 1 562 ? -17.354 -33.989 7.270 1.00 107.00 562 VAL A O 1
ATOM 4174 N N . LEU A 1 563 ? -19.209 -34.503 8.447 1.00 100.90 563 LEU A N 1
ATOM 4175 C CA . LEU A 1 563 ? -18.659 -35.704 9.046 1.00 101.96 563 LEU A CA 1
ATOM 4176 C C . LEU A 1 563 ? -18.946 -36.942 8.204 1.00 123.41 563 LEU A C 1
ATOM 4177 O O . LEU A 1 563 ? -18.211 -37.921 8.250 1.00 147.54 563 LEU A O 1
ATOM 4182 N N . ASN A 1 564 ? -20.068 -36.931 7.495 1.00 136.84 564 ASN A N 1
ATOM 4183 C CA . ASN A 1 564 ? -20.524 -38.130 6.834 1.00 134.00 564 ASN A CA 1
ATOM 4184 C C . ASN A 1 564 ? -21.549 -37.693 5.805 1.00 146.27 564 ASN A C 1
ATOM 4185 O O . ASN A 1 564 ? -21.828 -36.504 5.680 1.00 161.92 564 ASN A O 1
ATOM 4190 N N . VAL A 1 565 ? -22.102 -38.648 5.057 1.00 149.72 565 VAL A N 1
ATOM 4191 C CA . VAL A 1 565 ? -23.105 -38.250 4.089 1.00 137.08 565 VAL A CA 1
ATOM 4192 C C . VAL A 1 565 ? -24.440 -38.902 4.402 1.00 154.25 565 VAL A C 1
ATOM 4193 O O . VAL A 1 565 ? -25.415 -38.197 4.638 1.00 179.90 565 VAL A O 1
ATOM 4197 N N . THR A 1 566 ? -24.485 -40.233 4.424 1.00 147.41 566 THR A N 1
ATOM 4198 C CA . THR A 1 566 ? -25.812 -40.811 4.525 1.00 149.93 566 THR A CA 1
ATOM 4199 C C . THR A 1 566 ? -25.889 -41.910 5.569 1.00 154.87 566 THR A C 1
ATOM 4200 O O . THR A 1 566 ? -24.890 -42.301 6.154 1.00 145.64 566 THR A O 1
ATOM 4204 N N . SER A 1 567 ? -27.122 -42.369 5.779 1.00 169.20 567 SER A N 1
ATOM 4205 C CA . SER A 1 567 ? -27.478 -43.495 6.617 1.00 170.22 567 SER A CA 1
ATOM 4206 C C . SER A 1 567 ? -28.901 -43.899 6.264 1.00 163.80 567 SER A C 1
ATOM 4207 O O . SER A 1 567 ? -29.610 -43.171 5.576 1.00 143.46 567 SER A O 1
ATOM 4210 N N . ASP A 1 568 ? -29.321 -45.044 6.797 1.00 185.11 568 ASP A N 1
ATOM 4211 C CA . ASP A 1 568 ? -30.714 -45.436 6.750 1.00 205.62 568 ASP A CA 1
ATOM 4212 C C . ASP A 1 568 ? -31.406 -44.681 7.875 1.00 230.22 568 ASP A C 1
ATOM 4213 O O . ASP A 1 568 ? -31.310 -45.081 9.028 1.00 257.19 568 ASP A O 1
ATOM 4218 N N . HIS A 1 569 ? -32.008 -43.540 7.530 1.00 225.87 569 HIS A N 1
ATOM 4219 C CA . HIS A 1 569 ? -32.571 -42.633 8.518 1.00 215.58 569 HIS A CA 1
ATOM 4220 C C . HIS A 1 569 ? -33.707 -41.825 7.903 1.00 213.95 569 HIS A C 1
ATOM 4221 O O . HIS A 1 569 ? -34.006 -41.983 6.720 1.00 215.14 569 HIS A O 1
ATOM 4228 N N . LEU A 1 570 ? -34.326 -40.960 8.718 1.00 219.38 570 LEU A N 1
ATOM 4229 C CA . LEU A 1 570 ? -35.426 -40.117 8.271 1.00 218.85 570 LEU A CA 1
ATOM 4230 C C . LEU A 1 570 ? -35.009 -39.296 7.052 1.00 222.03 570 LEU A C 1
ATOM 4231 O O . LEU A 1 570 ? -33.963 -38.655 7.065 1.00 237.14 570 LEU A O 1
ATOM 4236 N N . GLY A 1 571 ? -35.849 -39.343 6.011 1.00 211.81 571 GLY A N 1
ATOM 4237 C CA . GLY A 1 571 ? -35.602 -38.629 4.769 1.00 205.08 571 GLY A CA 1
ATOM 4238 C C . GLY A 1 571 ? -35.964 -37.151 4.890 1.00 212.39 571 GLY A C 1
ATOM 4239 O O . GLY A 1 571 ? -36.506 -36.714 5.904 1.00 203.36 571 GLY A O 1
ATOM 4240 N N . LEU A 1 572 ? -35.627 -36.388 3.855 1.00 213.24 572 LEU A N 1
ATOM 4241 C CA . LEU A 1 572 ? -35.962 -34.985 3.772 1.00 196.66 572 LEU A CA 1
ATOM 4242 C C . LEU A 1 572 ? -36.849 -34.877 2.552 1.00 196.97 572 LEU A C 1
ATOM 4243 O O . LEU A 1 572 ? -37.671 -33.975 2.433 1.00 186.03 572 LEU A O 1
ATOM 4248 N N . GLY A 1 573 ? -36.661 -35.867 1.683 1.00 212.38 573 GLY A N 1
ATOM 4249 C CA . GLY A 1 573 ? -37.270 -35.898 0.373 1.00 215.68 573 GLY A CA 1
ATOM 4250 C C . GLY A 1 573 ? -36.222 -35.669 -0.708 1.00 212.47 573 GLY A C 1
ATOM 4251 O O . GLY A 1 573 ? -35.021 -35.651 -0.431 1.00 184.09 573 GLY A O 1
ATOM 4252 N N . GLY A 1 574 ? -36.699 -35.471 -1.939 1.00 218.91 574 GLY A N 1
ATOM 4253 C CA . GLY A 1 574 ? -35.825 -35.524 -3.096 1.00 207.39 574 GLY A CA 1
ATOM 4254 C C . GLY A 1 574 ? -35.181 -36.903 -3.182 1.00 204.75 574 GLY A C 1
ATOM 4255 O O . GLY A 1 574 ? -35.891 -37.901 -3.148 1.00 206.55 574 GLY A O 1
ATOM 4256 N N . VAL A 1 575 ? -33.846 -36.960 -3.209 1.00 205.77 575 VAL A N 1
ATOM 4257 C CA . VAL A 1 575 ? -33.178 -38.228 -3.468 1.00 203.46 575 VAL A CA 1
ATOM 4258 C C . VAL A 1 575 ? -33.069 -39.066 -2.192 1.00 201.81 575 VAL A C 1
ATOM 4259 O O . VAL A 1 575 ? -33.320 -40.272 -2.218 1.00 199.28 575 VAL A O 1
ATOM 4263 N N . ASP A 1 576 ? -32.647 -38.435 -1.089 1.00 199.22 576 ASP A N 1
ATOM 4264 C CA . ASP A 1 576 ? -32.468 -39.108 0.192 1.00 196.02 576 ASP A CA 1
ATOM 4265 C C . ASP A 1 576 ? -31.495 -40.286 0.092 1.00 187.92 576 ASP A C 1
ATOM 4266 O O . ASP A 1 576 ? -31.762 -41.335 0.670 1.00 176.11 576 ASP A O 1
ATOM 4271 N N . THR A 1 577 ? -30.420 -40.143 -0.686 1.00 202.40 577 THR A N 1
ATOM 4272 C CA . THR A 1 577 ? -29.364 -41.195 -0.705 1.00 237.11 577 THR A CA 1
ATOM 4273 C C . THR A 1 577 ? -28.032 -40.466 -0.541 1.00 245.11 577 THR A C 1
ATOM 4274 O O . THR A 1 577 ? -27.942 -39.607 0.354 1.00 249.93 577 THR A O 1
ATOM 4278 N N . LEU A 1 578 ? -27.046 -40.783 -1.375 1.00 252.15 578 LEU A N 1
ATOM 4279 C CA . LEU A 1 578 ? -25.780 -40.014 -1.333 1.00 246.06 578 LEU A CA 1
ATOM 4280 C C . LEU A 1 578 ? -26.038 -38.655 -1.990 1.00 239.31 578 LEU A C 1
ATOM 4281 O O . LEU A 1 578 ? -25.342 -37.694 -1.619 1.00 261.90 578 LEU A O 1
ATOM 4286 N N . ASP A 1 579 ? -27.023 -38.566 -2.899 1.00 207.36 579 ASP A N 1
ATOM 4287 C CA . ASP A 1 579 ? -27.368 -37.291 -3.478 1.00 191.80 579 ASP A CA 1
ATOM 4288 C C . ASP A 1 579 ? -28.398 -36.633 -2.577 1.00 188.47 579 ASP A C 1
ATOM 4289 O O . ASP A 1 579 ? -28.839 -37.232 -1.602 1.00 191.91 579 ASP A O 1
ATOM 4294 N N . GLU A 1 580 ? -28.755 -35.395 -2.919 1.00 175.53 580 GLU A N 1
ATOM 4295 C CA . GLU A 1 580 ? -29.635 -34.567 -2.111 1.00 174.13 580 GLU A CA 1
ATOM 4296 C C . GLU A 1 580 ? -28.885 -34.137 -0.859 1.00 154.03 580 GLU A C 1
ATOM 4297 O O . GLU A 1 580 ? -28.577 -32.959 -0.712 1.00 159.95 580 GLU A O 1
ATOM 4303 N N . LEU A 1 581 ? -28.613 -35.109 0.021 1.00 132.71 581 LEU A N 1
ATOM 4304 C CA . LEU A 1 581 ? -27.984 -34.845 1.297 1.00 123.25 581 LEU A CA 1
ATOM 4305 C C . LEU A 1 581 ? -26.652 -34.161 1.042 1.00 130.05 581 LEU A C 1
ATOM 4306 O O . LEU A 1 581 ? -26.298 -33.238 1.759 1.00 138.60 581 LEU A O 1
ATOM 4311 N N . ALA A 1 582 ? -25.928 -34.600 0.007 1.00 134.72 582 ALA A N 1
ATOM 4312 C CA . ALA A 1 582 ? -24.650 -33.961 -0.267 1.00 133.84 582 ALA A CA 1
ATOM 4313 C C . ALA A 1 582 ? -24.841 -32.455 -0.454 1.00 140.45 582 ALA A C 1
ATOM 4314 O O . ALA A 1 582 ? -24.046 -31.650 0.033 1.00 147.36 582 ALA A O 1
ATOM 4316 N N . LYS A 1 583 ? -25.907 -32.088 -1.168 1.00 142.53 583 LYS A N 1
ATOM 4317 C CA . LYS A 1 583 ? -26.101 -30.690 -1.495 1.00 128.07 583 LYS A CA 1
ATOM 4318 C C . LYS A 1 583 ? -26.679 -29.951 -0.297 1.00 114.76 583 LYS A C 1
ATOM 4319 O O . LYS A 1 583 ? -26.393 -28.776 -0.104 1.00 114.95 583 LYS A O 1
ATOM 4325 N N . VAL A 1 584 ? -27.465 -30.662 0.515 1.00 108.71 584 VAL A N 1
ATOM 4326 C CA . VAL A 1 584 ? -28.055 -30.095 1.717 1.00 114.11 584 VAL A CA 1
ATOM 4327 C C . VAL A 1 584 ? -26.947 -29.730 2.700 1.00 118.31 584 VAL A C 1
ATOM 4328 O O . VAL A 1 584 ? -26.970 -28.664 3.294 1.00 126.37 584 VAL A O 1
ATOM 4332 N N . LYS A 1 585 ? -25.976 -30.625 2.865 1.00 112.75 585 LYS A N 1
ATOM 4333 C CA . LYS A 1 585 ? -24.940 -30.429 3.857 1.00 103.73 585 LYS A CA 1
ATOM 4334 C C . LYS A 1 585 ? -23.851 -29.506 3.322 1.00 92.27 585 LYS A C 1
ATOM 4335 O O . LYS A 1 585 ? -23.235 -28.783 4.104 1.00 87.70 585 LYS A O 1
ATOM 4341 N N . ARG A 1 586 ? -23.658 -29.502 1.997 1.00 92.15 586 ARG A N 1
ATOM 4342 C CA . ARG A 1 586 ? -22.583 -28.726 1.399 1.00 99.11 586 ARG A CA 1
ATOM 4343 C C . ARG A 1 586 ? -22.686 -27.266 1.828 1.00 110.54 586 ARG A C 1
ATOM 4344 O O . ARG A 1 586 ? -21.670 -26.601 2.023 1.00 120.81 586 ARG A O 1
ATOM 4352 N N . VAL A 1 587 ? -23.924 -26.788 1.983 1.00 113.77 587 VAL A N 1
ATOM 4353 C CA . VAL A 1 587 ? -24.209 -25.393 2.287 1.00 109.13 587 VAL A CA 1
ATOM 4354 C C . VAL A 1 587 ? -23.389 -24.903 3.478 1.00 108.59 587 VAL A C 1
ATOM 4355 O O . VAL A 1 587 ? -23.161 -23.707 3.622 1.00 109.88 587 VAL A O 1
ATOM 4359 N N . ILE A 1 588 ? -23.013 -25.819 4.366 1.00 98.24 588 ILE A N 1
ATOM 4360 C CA . ILE A 1 588 ? -22.254 -25.414 5.530 1.00 80.25 588 ILE A CA 1
ATOM 4361 C C . ILE A 1 588 ? -20.849 -25.073 5.078 1.00 75.25 588 ILE A C 1
ATOM 4362 O O . ILE A 1 588 ? -20.296 -24.065 5.497 1.00 70.54 588 ILE A O 1
ATOM 4367 N N . ALA A 1 589 ? -20.300 -25.926 4.214 1.00 78.87 589 ALA A N 1
ATOM 4368 C CA . ALA A 1 589 ? -18.953 -25.728 3.712 1.00 92.10 589 ALA A CA 1
ATOM 4369 C C . ALA A 1 589 ? -18.899 -24.394 2.981 1.00 97.57 589 ALA A C 1
ATOM 4370 O O . ALA A 1 589 ? -17.941 -23.637 3.137 1.00 92.42 589 ALA A O 1
ATOM 4372 N N . GLU A 1 590 ? -19.992 -24.103 2.264 1.00 108.03 590 GLU A N 1
ATOM 4373 C CA . GLU A 1 590 ? -20.126 -22.935 1.410 1.00 110.89 590 GLU A CA 1
ATOM 4374 C C . GLU A 1 590 ? -20.078 -21.640 2.227 1.00 101.17 590 GLU A C 1
ATOM 4375 O O . GLU A 1 590 ? -19.822 -20.572 1.677 1.00 85.46 590 GLU A O 1
ATOM 4381 N N . VAL A 1 591 ? -20.331 -21.720 3.537 1.00 94.82 591 VAL A N 1
ATOM 4382 C CA . VAL A 1 591 ? -20.401 -20.503 4.332 1.00 88.39 591 VAL A CA 1
ATOM 4383 C C . VAL A 1 591 ? -19.390 -20.551 5.468 1.00 86.44 591 VAL A C 1
ATOM 4384 O O . VAL A 1 591 ? -19.476 -19.810 6.446 1.00 93.80 591 VAL A O 1
ATOM 4388 N N . THR A 1 592 ? -18.454 -21.480 5.375 1.00 77.89 592 THR A N 1
ATOM 4389 C CA . THR A 1 592 ? -17.455 -21.528 6.419 1.00 82.04 592 THR A CA 1
ATOM 4390 C C . THR A 1 592 ? -16.347 -20.547 6.062 1.00 84.76 592 THR A C 1
ATOM 4391 O O . THR A 1 592 ? -15.853 -20.584 4.945 1.00 93.50 592 THR A O 1
ATOM 4395 N N . ARG A 1 593 ? -15.966 -19.690 7.010 1.00 79.13 593 ARG A N 1
ATOM 4396 C CA . ARG A 1 593 ? -15.031 -18.625 6.687 1.00 92.42 593 ARG A CA 1
ATOM 4397 C C . ARG A 1 593 ? -13.580 -18.995 6.981 1.00 97.34 593 ARG A C 1
ATOM 4398 O O . ARG A 1 593 ? -12.684 -18.678 6.193 1.00 86.84 593 ARG A O 1
ATOM 4406 N N . ASP A 1 594 ? -13.329 -19.561 8.167 1.00 107.70 594 ASP A N 1
ATOM 4407 C CA . ASP A 1 594 ? -11.948 -19.777 8.567 1.00 107.33 594 ASP A CA 1
ATOM 4408 C C . ASP A 1 594 ? -11.535 -21.187 8.183 1.00 105.01 594 ASP A C 1
ATOM 4409 O O . ASP A 1 594 ? -10.747 -21.378 7.273 1.00 100.40 594 ASP A O 1
ATOM 4414 N N . THR A 1 595 ? -12.068 -22.172 8.900 1.00 104.01 595 THR A N 1
ATOM 4415 C CA . THR A 1 595 ? -11.625 -23.521 8.628 1.00 91.19 595 THR A CA 1
ATOM 4416 C C . THR A 1 595 ? -12.810 -24.440 8.400 1.00 84.23 595 THR A C 1
ATOM 4417 O O . THR A 1 595 ? -13.729 -24.526 9.212 1.00 70.63 595 THR A O 1
ATOM 4421 N N . VAL A 1 596 ? -12.729 -25.157 7.284 1.00 83.69 596 VAL A N 1
ATOM 4422 C CA . VAL A 1 596 ? -13.737 -26.146 6.992 1.00 87.04 596 VAL A CA 1
ATOM 4423 C C . VAL A 1 596 ? -13.081 -27.502 7.174 1.00 93.76 596 VAL A C 1
ATOM 4424 O O . VAL A 1 596 ? -11.966 -27.717 6.717 1.00 102.90 596 VAL A O 1
ATOM 4428 N N . VAL A 1 597 ? -13.798 -28.394 7.850 1.00 89.14 597 VAL A N 1
ATOM 4429 C CA . VAL A 1 597 ? -13.227 -29.671 8.210 1.00 83.74 597 VAL A CA 1
ATOM 4430 C C . VAL A 1 597 ? -14.012 -30.744 7.478 1.00 86.29 597 VAL A C 1
ATOM 4431 O O . VAL A 1 597 ? -15.201 -30.907 7.726 1.00 86.32 597 VAL A O 1
ATOM 4435 N N . LEU A 1 598 ? -13.328 -31.507 6.621 1.00 92.09 598 LEU A N 1
ATOM 4436 C CA . LEU A 1 598 ? -14.045 -32.458 5.781 1.00 92.55 598 LEU A CA 1
ATOM 4437 C C . LEU A 1 598 ? -13.579 -33.896 6.005 1.00 101.62 598 LEU A C 1
ATOM 4438 O O . LEU A 1 598 ? -12.394 -34.175 6.173 1.00 109.16 598 LEU A O 1
ATOM 4443 N N . ASN A 1 599 ? -14.539 -34.825 5.977 1.00 103.85 599 ASN A N 1
ATOM 4444 C CA . ASN A 1 599 ? -14.230 -36.239 6.041 1.00 97.25 599 ASN A CA 1
ATOM 4445 C C . ASN A 1 599 ? -13.669 -36.666 4.693 1.00 100.93 599 ASN A C 1
ATOM 4446 O O . ASN A 1 599 ? -14.396 -36.786 3.713 1.00 97.48 599 ASN A O 1
ATOM 4451 N N . ALA A 1 600 ? -12.372 -36.951 4.667 1.00 104.32 600 ALA A N 1
ATOM 4452 C CA . ALA A 1 600 ? -11.717 -37.235 3.405 1.00 100.42 600 ALA A CA 1
ATOM 4453 C C . ALA A 1 600 ? -11.922 -38.692 3.005 1.00 108.98 600 ALA A C 1
ATOM 4454 O O . ALA A 1 600 ? -11.523 -39.100 1.921 1.00 118.34 600 ALA A O 1
ATOM 4456 N N . ASP A 1 601 ? -12.535 -39.473 3.897 1.00 116.19 601 ASP A N 1
ATOM 4457 C CA . ASP A 1 601 ? -12.771 -40.887 3.656 1.00 106.43 601 ASP A CA 1
ATOM 4458 C C . ASP A 1 601 ? -14.168 -41.064 3.077 1.00 104.69 601 ASP A C 1
ATOM 4459 O O . ASP A 1 601 ? -14.685 -42.179 3.024 1.00 108.57 601 ASP A O 1
ATOM 4464 N N . ASN A 1 602 ? -14.780 -39.942 2.695 1.00 98.54 602 ASN A N 1
ATOM 4465 C CA . ASN A 1 602 ? -16.118 -39.955 2.145 1.00 98.31 602 ASN A CA 1
ATOM 4466 C C . ASN A 1 602 ? -16.134 -39.084 0.897 1.00 95.53 602 ASN A C 1
ATOM 4467 O O . ASN A 1 602 ? -15.939 -37.879 0.999 1.00 104.51 602 ASN A O 1
ATOM 4472 N N . GLU A 1 603 ? -16.395 -39.696 -0.264 1.00 107.28 603 GLU A N 1
ATOM 4473 C CA . GLU A 1 603 ? -16.217 -39.042 -1.557 1.00 129.20 603 GLU A CA 1
ATOM 4474 C C . GLU A 1 603 ? -17.121 -37.814 -1.679 1.00 133.00 603 GLU A C 1
ATOM 4475 O O . GLU A 1 603 ? -16.719 -36.764 -2.202 1.00 126.03 603 GLU A O 1
ATOM 4481 N N . TYR A 1 604 ? -18.361 -37.971 -1.209 1.00 137.13 604 TYR A N 1
ATOM 4482 C CA . TYR A 1 604 ? -19.369 -36.939 -1.368 1.00 138.95 604 TYR A CA 1
ATOM 4483 C C . TYR A 1 604 ? -19.024 -35.752 -0.470 1.00 125.92 604 TYR A C 1
ATOM 4484 O O . TYR A 1 604 ? -19.295 -34.603 -0.808 1.00 128.43 604 TYR A O 1
ATOM 4493 N N . THR A 1 605 ? -18.398 -36.045 0.667 1.00 111.06 605 THR A N 1
ATOM 4494 C CA . THR A 1 605 ? -18.048 -35.008 1.608 1.00 95.46 605 THR A CA 1
ATOM 4495 C C . THR A 1 605 ? -16.803 -34.291 1.105 1.00 92.77 605 THR A C 1
ATOM 4496 O O . THR A 1 605 ? -16.702 -33.071 1.150 1.00 100.48 605 THR A O 1
ATOM 4500 N N . LEU A 1 606 ? -15.860 -35.075 0.598 1.00 98.56 606 LEU A N 1
ATOM 4501 C CA . LEU A 1 606 ? -14.555 -34.565 0.214 1.00 103.17 606 LEU A CA 1
ATOM 4502 C C . LEU A 1 606 ? -14.702 -33.504 -0.877 1.00 101.18 606 LEU A C 1
ATOM 4503 O O . LEU A 1 606 ? -14.042 -32.459 -0.823 1.00 98.72 606 LEU A O 1
ATOM 4508 N N . LYS A 1 607 ? -15.628 -33.750 -1.811 1.00 98.85 607 LYS A N 1
ATOM 4509 C CA . LYS A 1 607 ? -15.792 -32.874 -2.961 1.00 101.10 607 LYS A CA 1
ATOM 4510 C C . LYS A 1 607 ? -16.192 -31.447 -2.572 1.00 99.70 607 LYS A C 1
ATOM 4511 O O . LYS A 1 607 ? -15.944 -30.516 -3.343 1.00 94.18 607 LYS A O 1
ATOM 4517 N N . MET A 1 608 ? -16.744 -31.280 -1.364 1.00 85.69 608 MET A N 1
ATOM 4518 C CA . MET A 1 608 ? -17.262 -30.001 -0.900 1.00 69.71 608 MET A CA 1
ATOM 4519 C C . MET A 1 608 ? -16.149 -28.961 -0.785 1.00 71.14 608 MET A C 1
ATOM 4520 O O . MET A 1 608 ? -16.404 -27.759 -0.753 1.00 74.84 608 MET A O 1
ATOM 4525 N N . ALA A 1 609 ? -14.910 -29.436 -0.705 1.00 77.62 609 ALA A N 1
ATOM 4526 C CA . ALA A 1 609 ? -13.764 -28.569 -0.517 1.00 84.56 609 ALA A CA 1
ATOM 4527 C C . ALA A 1 609 ? -13.653 -27.595 -1.685 1.00 97.15 609 ALA A C 1
ATOM 4528 O O . ALA A 1 609 ? -13.107 -26.508 -1.529 1.00 101.20 609 ALA A O 1
ATOM 4530 N N . ALA A 1 610 ? -14.213 -27.988 -2.838 1.00 113.54 610 ALA A N 1
ATOM 4531 C CA . ALA A 1 610 ? -14.139 -27.217 -4.070 1.00 116.87 610 ALA A CA 1
ATOM 4532 C C . ALA A 1 610 ? -15.047 -25.989 -4.015 1.00 117.55 610 ALA A C 1
ATOM 4533 O O . ALA A 1 610 ? -14.901 -25.076 -4.823 1.00 117.83 610 ALA A O 1
ATOM 4535 N N . HIS A 1 611 ? -15.990 -25.969 -3.072 1.00 111.04 611 HIS A N 1
ATOM 4536 C CA . HIS A 1 611 ? -16.973 -24.900 -3.052 1.00 119.60 611 HIS A CA 1
ATOM 4537 C C . HIS A 1 611 ? -16.770 -23.979 -1.855 1.00 118.49 611 HIS A C 1
ATOM 4538 O O . HIS A 1 611 ? -17.138 -22.807 -1.902 1.00 133.97 611 HIS A O 1
ATOM 4545 N N . SER A 1 612 ? -16.173 -24.506 -0.787 1.00 115.09 612 SER A N 1
ATOM 4546 C CA . SER A 1 612 ? -15.999 -23.709 0.413 1.00 113.87 612 SER A CA 1
ATOM 4547 C C . SER A 1 612 ? -15.089 -22.506 0.170 1.00 113.89 612 SER A C 1
ATOM 4548 O O . SER A 1 612 ? -14.060 -22.624 -0.488 1.00 132.62 612 SER A O 1
ATOM 4551 N N . PRO A 1 613 ? -15.461 -21.320 0.703 1.00 97.64 613 PRO A N 1
ATOM 4552 C CA . PRO A 1 613 ? -14.610 -20.130 0.656 1.00 90.25 613 PRO A CA 1
ATOM 4553 C C . PRO A 1 613 ? -13.690 -20.015 1.869 1.00 94.03 613 PRO A C 1
ATOM 4554 O O . PRO A 1 613 ? -13.057 -18.979 2.083 1.00 91.15 613 PRO A O 1
ATOM 4558 N N . ALA A 1 614 ? -13.634 -21.090 2.663 1.00 92.79 614 ALA A N 1
ATOM 4559 C CA . ALA A 1 614 ? -12.866 -21.068 3.895 1.00 92.82 614 ALA A CA 1
ATOM 4560 C C . ALA A 1 614 ? -11.385 -20.835 3.603 1.00 99.14 614 ALA A C 1
ATOM 4561 O O . ALA A 1 614 ? -10.848 -21.345 2.618 1.00 112.22 614 ALA A O 1
ATOM 4563 N N . LYS A 1 615 ? -10.739 -20.064 4.485 1.00 93.25 615 LYS A N 1
ATOM 4564 C CA . LYS A 1 615 ? -9.315 -19.774 4.393 1.00 92.28 615 LYS A CA 1
ATOM 4565 C C . LYS A 1 615 ? -8.503 -21.064 4.441 1.00 97.03 615 LYS A C 1
ATOM 4566 O O . LYS A 1 615 ? -7.508 -21.181 3.739 1.00 102.93 615 LYS A O 1
ATOM 4572 N N . HIS A 1 616 ? -8.931 -22.022 5.274 1.00 99.34 616 HIS A N 1
ATOM 4573 C CA . HIS A 1 616 ? -8.187 -23.254 5.476 1.00 89.89 616 HIS A CA 1
ATOM 4574 C C . HIS A 1 616 ? -9.083 -24.463 5.262 1.00 81.81 616 HIS A C 1
ATOM 4575 O O . HIS A 1 616 ? -10.197 -24.523 5.775 1.00 73.03 616 HIS A O 1
ATOM 4582 N N . ILE A 1 617 ? -8.539 -25.465 4.575 1.00 82.02 617 ILE A N 1
ATOM 4583 C CA . ILE A 1 617 ? -9.237 -26.730 4.459 1.00 82.45 617 ILE A CA 1
ATOM 4584 C C . ILE A 1 617 ? -8.496 -27.767 5.282 1.00 87.70 617 ILE A C 1
ATOM 4585 O O . ILE A 1 617 ? -7.323 -28.046 5.046 1.00 102.86 617 ILE A O 1
ATOM 4590 N N . MET A 1 618 ? -9.216 -28.339 6.240 1.00 76.55 618 MET A N 1
ATOM 4591 C CA . MET A 1 618 ? -8.628 -29.343 7.094 1.00 66.27 618 MET A CA 1
ATOM 4592 C C . MET A 1 618 ? -9.227 -30.674 6.678 1.00 73.56 618 MET A C 1
ATOM 4593 O O . MET A 1 618 ? -10.446 -30.812 6.583 1.00 71.67 618 MET A O 1
ATOM 4598 N N . TYR A 1 619 ? -8.362 -31.653 6.424 1.00 78.75 619 TYR A N 1
ATOM 4599 C CA . TYR A 1 619 ? -8.922 -32.947 6.095 1.00 79.15 619 TYR A CA 1
ATOM 4600 C C . TYR A 1 619 ? -8.842 -33.896 7.280 1.00 79.11 619 TYR A C 1
ATOM 4601 O O . TYR A 1 619 ? -7.864 -33.914 8.009 1.00 76.19 619 TYR A O 1
ATOM 4610 N N . VAL A 1 620 ? -9.877 -34.710 7.438 1.00 78.49 620 VAL A N 1
ATOM 4611 C CA . VAL A 1 620 ? -9.851 -35.717 8.476 1.00 90.47 620 VAL A CA 1
ATOM 4612 C C . VAL A 1 620 ? -9.887 -37.088 7.821 1.00 103.96 620 VAL A C 1
ATOM 4613 O O . VAL A 1 620 ? -10.756 -37.365 6.997 1.00 106.72 620 VAL A O 1
ATOM 4617 N N . THR A 1 621 ? -8.937 -37.947 8.205 1.00 117.90 621 THR A N 1
ATOM 4618 C CA . THR A 1 621 ? -8.873 -39.270 7.605 1.00 109.30 621 THR A CA 1
ATOM 4619 C C . THR A 1 621 ? -8.332 -40.305 8.579 1.00 117.13 621 THR A C 1
ATOM 4620 O O . THR A 1 621 ? -7.502 -40.011 9.440 1.00 117.56 621 THR A O 1
ATOM 4624 N N . ARG A 1 622 ? -8.745 -41.551 8.344 1.00 117.46 622 ARG A N 1
ATOM 4625 C CA . ARG A 1 622 ? -8.232 -42.678 9.100 1.00 113.00 622 ARG A CA 1
ATOM 4626 C C . ARG A 1 622 ? -7.120 -43.383 8.327 1.00 117.24 622 ARG A C 1
ATOM 4627 O O . ARG A 1 622 ? -6.588 -44.385 8.803 1.00 113.65 622 ARG A O 1
ATOM 4635 N N . ASN A 1 623 ? -6.783 -42.863 7.138 1.00 126.02 623 ASN A N 1
ATOM 4636 C CA . ASN A 1 623 ? -5.794 -43.472 6.267 1.00 119.14 623 ASN A CA 1
ATOM 4637 C C . ASN A 1 623 ? -4.548 -42.593 6.175 1.00 123.09 623 ASN A C 1
ATOM 4638 O O . ASN A 1 623 ? -4.507 -41.615 5.434 1.00 129.14 623 ASN A O 1
ATOM 4643 N N . PRO A 1 624 ? -3.474 -42.954 6.902 1.00 125.30 624 PRO A N 1
ATOM 4644 C CA . PRO A 1 624 ? -2.250 -42.152 6.940 1.00 130.02 624 PRO A CA 1
ATOM 4645 C C . PRO A 1 624 ? -1.649 -41.925 5.558 1.00 127.41 624 PRO A C 1
ATOM 4646 O O . PRO A 1 624 ? -0.831 -41.031 5.383 1.00 116.25 624 PRO A O 1
ATOM 4650 N N . GLU A 1 625 ? -2.039 -42.763 4.594 1.00 129.15 625 GLU A N 1
ATOM 4651 C CA . GLU A 1 625 ? -1.546 -42.611 3.239 1.00 131.12 625 GLU A CA 1
ATOM 4652 C C . GLU A 1 625 ? -2.739 -42.557 2.298 1.00 124.17 625 GLU A C 1
ATOM 4653 O O . GLU A 1 625 ? -3.013 -43.499 1.561 1.00 120.52 625 GLU A O 1
ATOM 4659 N N . HIS A 1 626 ? -3.424 -41.414 2.344 1.00 115.83 626 HIS A N 1
ATOM 4660 C CA . HIS A 1 626 ? -4.646 -41.178 1.602 1.00 124.13 626 HIS A CA 1
ATOM 4661 C C . HIS A 1 626 ? -4.330 -40.480 0.281 1.00 128.49 626 HIS A C 1
ATOM 4662 O O . HIS A 1 626 ? -5.224 -40.004 -0.421 1.00 129.96 626 HIS A O 1
ATOM 4669 N N . THR A 1 627 ? -3.034 -40.423 -0.037 1.00 134.30 627 THR A N 1
ATOM 4670 C CA . THR A 1 627 ? -2.496 -39.752 -1.212 1.00 134.67 627 THR A CA 1
ATOM 4671 C C . THR A 1 627 ? -2.712 -38.245 -1.101 1.00 133.29 627 THR A C 1
ATOM 4672 O O . THR A 1 627 ? -1.764 -37.456 -1.088 1.00 141.91 627 THR A O 1
ATOM 4676 N N . LEU A 1 628 ? -3.990 -37.870 -1.066 1.00 117.34 628 LEU A N 1
ATOM 4677 C CA . LEU A 1 628 ? -4.359 -36.478 -1.198 1.00 110.34 628 LEU A CA 1
ATOM 4678 C C . LEU A 1 628 ? -3.990 -35.761 0.090 1.00 108.66 628 LEU A C 1
ATOM 4679 O O . LEU A 1 628 ? -3.443 -34.657 0.068 1.00 106.18 628 LEU A O 1
ATOM 4684 N N . VAL A 1 629 ? -4.274 -36.426 1.203 1.00 104.16 629 VAL A N 1
ATOM 4685 C CA . VAL A 1 629 ? -4.038 -35.783 2.475 1.00 99.98 629 VAL A CA 1
ATOM 4686 C C . VAL A 1 629 ? -2.549 -35.553 2.674 1.00 106.33 629 VAL A C 1
ATOM 4687 O O . VAL A 1 629 ? -2.169 -34.475 3.109 1.00 101.72 629 VAL A O 1
ATOM 4691 N N . ARG A 1 630 ? -1.722 -36.546 2.339 1.00 118.16 630 ARG A N 1
ATOM 4692 C CA . ARG A 1 630 ? -0.292 -36.390 2.554 1.00 134.40 630 ARG A CA 1
ATOM 4693 C C . ARG A 1 630 ? 0.237 -35.205 1.747 1.00 141.16 630 ARG A C 1
ATOM 4694 O O . ARG A 1 630 ? 1.081 -34.460 2.238 1.00 134.67 630 ARG A O 1
ATOM 4702 N N . GLU A 1 631 ? -0.264 -35.033 0.519 1.00 133.37 631 GLU A N 1
ATOM 4703 C CA . GLU A 1 631 ? 0.159 -33.900 -0.282 1.00 134.54 631 GLU A CA 1
ATOM 4704 C C . GLU A 1 631 ? -0.231 -32.593 0.397 1.00 132.28 631 GLU A C 1
ATOM 4705 O O . GLU A 1 631 ? 0.592 -31.680 0.528 1.00 131.75 631 GLU A O 1
ATOM 4711 N N . HIS A 1 632 ? -1.493 -32.486 0.808 1.00 120.62 632 HIS A N 1
ATOM 4712 C CA . HIS A 1 632 ? -1.949 -31.233 1.462 1.00 120.54 632 HIS A CA 1
ATOM 4713 C C . HIS A 1 632 ? -1.079 -30.994 2.700 1.00 113.28 632 HIS A C 1
ATOM 4714 O O . HIS A 1 632 ? -0.699 -29.835 2.931 1.00 126.51 632 HIS A O 1
ATOM 4721 N N . ILE A 1 633 ? -0.722 -32.063 3.417 1.00 97.07 633 ILE A N 1
ATOM 4722 C CA . ILE A 1 633 ? 0.122 -31.936 4.601 1.00 91.38 633 ILE A CA 1
ATOM 4723 C C . ILE A 1 633 ? 1.499 -31.400 4.225 1.00 97.72 633 ILE A C 1
ATOM 4724 O O . ILE A 1 633 ? 2.016 -30.513 4.901 1.00 98.96 633 ILE A O 1
ATOM 4729 N N . ARG A 1 634 ? 2.105 -31.981 3.182 1.00 105.16 634 ARG A N 1
ATOM 4730 C CA . ARG A 1 634 ? 3.441 -31.607 2.753 1.00 114.51 634 ARG A CA 1
ATOM 4731 C C . ARG A 1 634 ? 3.500 -30.108 2.461 1.00 121.74 634 ARG A C 1
ATOM 4732 O O . ARG A 1 634 ? 4.511 -29.464 2.732 1.00 128.10 634 ARG A O 1
ATOM 4740 N N . LEU A 1 635 ? 2.391 -29.560 1.958 1.00 120.65 635 LEU A N 1
ATOM 4741 C CA . LEU A 1 635 ? 2.331 -28.161 1.580 1.00 118.42 635 LEU A CA 1
ATOM 4742 C C . LEU A 1 635 ? 2.034 -27.269 2.785 1.00 121.90 635 LEU A C 1
ATOM 4743 O O . LEU A 1 635 ? 2.062 -26.046 2.680 1.00 136.58 635 LEU A O 1
ATOM 4748 N N . GLY A 1 636 ? 1.738 -27.876 3.937 1.00 117.85 636 GLY A N 1
ATOM 4749 C CA . GLY A 1 636 ? 1.464 -27.103 5.138 1.00 111.76 636 GLY A CA 1
ATOM 4750 C C . GLY A 1 636 ? -0.018 -26.975 5.484 1.00 107.68 636 GLY A C 1
ATOM 4751 O O . GLY A 1 636 ? -0.370 -26.271 6.429 1.00 103.75 636 GLY A O 1
ATOM 4752 N N . LYS A 1 637 ? -0.893 -27.650 4.738 1.00 104.47 637 LYS A N 1
ATOM 4753 C CA . LYS A 1 637 ? -2.303 -27.521 5.050 1.00 102.36 637 LYS A CA 1
ATOM 4754 C C . LYS A 1 637 ? -2.655 -28.425 6.221 1.00 96.61 637 LYS A C 1
ATOM 4755 O O . LYS A 1 637 ? -1.911 -29.325 6.591 1.00 89.76 637 LYS A O 1
ATOM 4761 N N . ARG A 1 638 ? -3.817 -28.151 6.789 1.00 96.89 638 ARG A N 1
ATOM 4762 C CA . ARG A 1 638 ? -4.246 -28.786 8.016 1.00 96.73 638 ARG A CA 1
ATOM 4763 C C . ARG A 1 638 ? -4.868 -30.153 7.747 1.00 94.75 638 ARG A C 1
ATOM 4764 O O . ARG A 1 638 ? -5.541 -30.362 6.737 1.00 97.11 638 ARG A O 1
ATOM 4772 N N . ALA A 1 639 ? -4.653 -31.076 8.694 1.00 91.94 639 ALA A N 1
ATOM 4773 C CA . ALA A 1 639 ? -5.313 -32.373 8.675 1.00 82.10 639 ALA A CA 1
ATOM 4774 C C . ALA A 1 639 ? -5.354 -32.995 10.068 1.00 81.04 639 ALA A C 1
ATOM 4775 O O . ALA A 1 639 ? -4.543 -32.701 10.937 1.00 73.34 639 ALA A O 1
ATOM 4777 N N . VAL A 1 640 ? -6.319 -33.887 10.265 1.00 77.48 640 VAL A N 1
ATOM 4778 C CA . VAL A 1 640 ? -6.338 -34.688 11.466 1.00 85.47 640 VAL A CA 1
ATOM 4779 C C . VAL A 1 640 ? -6.270 -36.141 11.039 1.00 100.16 640 VAL A C 1
ATOM 4780 O O . VAL A 1 640 ? -7.146 -36.629 10.324 1.00 115.73 640 VAL A O 1
ATOM 4784 N N . VAL A 1 641 ? -5.217 -36.821 11.490 1.00 96.77 641 VAL A N 1
ATOM 4785 C CA . VAL A 1 641 ? -4.973 -38.153 10.973 1.00 84.78 641 VAL A CA 1
ATOM 4786 C C . VAL A 1 641 ? -4.851 -39.144 12.119 1.00 86.63 641 VAL A C 1
ATOM 4787 O O . VAL A 1 641 ? -4.138 -38.903 13.082 1.00 81.73 641 VAL A O 1
ATOM 4791 N N . LEU A 1 642 ? -5.546 -40.276 11.997 1.00 93.00 642 LEU A N 1
ATOM 4792 C CA . LEU A 1 642 ? -5.307 -41.372 12.916 1.00 87.02 642 LEU A CA 1
ATOM 4793 C C . LEU A 1 642 ? -4.149 -42.220 12.399 1.00 87.61 642 LEU A C 1
ATOM 4794 O O . LEU A 1 642 ? -4.188 -42.715 11.271 1.00 96.46 642 LEU A O 1
ATOM 4799 N N . GLU A 1 643 ? -3.141 -42.408 13.253 1.00 85.39 643 GLU A N 1
ATOM 4800 C CA . GLU A 1 643 ? -1.936 -43.097 12.818 1.00 89.12 643 GLU A CA 1
ATOM 4801 C C . GLU A 1 643 ? -1.479 -44.131 13.845 1.00 95.74 643 GLU A C 1
ATOM 4802 O O . GLU A 1 643 ? -1.594 -43.898 15.039 1.00 92.85 643 GLU A O 1
ATOM 4808 N N . GLN A 1 644 ? -0.940 -45.267 13.384 1.00 104.44 644 GLN A N 1
ATOM 4809 C CA . GLN A 1 644 ? -0.142 -46.102 14.271 1.00 105.43 644 GLN A CA 1
ATOM 4810 C C . GLN A 1 644 ? 1.302 -45.619 14.208 1.00 103.38 644 GLN A C 1
ATOM 4811 O O . GLN A 1 644 ? 1.601 -44.650 13.534 1.00 109.61 644 GLN A O 1
ATOM 4817 N N . GLY A 1 645 ? 2.216 -46.294 14.899 1.00 103.83 645 GLY A N 1
ATOM 4818 C CA . GLY A 1 645 ? 3.591 -45.826 14.919 1.00 97.42 645 GLY A CA 1
ATOM 4819 C C . GLY A 1 645 ? 4.272 -46.163 16.243 1.00 98.58 645 GLY A C 1
ATOM 4820 O O . GLY A 1 645 ? 3.738 -46.923 17.051 1.00 114.17 645 GLY A O 1
ATOM 4821 N N . LEU A 1 646 ? 5.462 -45.598 16.465 1.00 86.89 646 LEU A N 1
ATOM 4822 C CA . LEU A 1 646 ? 6.213 -45.922 17.664 1.00 87.74 646 LEU A CA 1
ATOM 4823 C C . LEU A 1 646 ? 5.625 -45.245 18.890 1.00 91.88 646 LEU A C 1
ATOM 4824 O O . LEU A 1 646 ? 6.091 -45.496 19.994 1.00 98.57 646 LEU A O 1
ATOM 4829 N N . ASN A 1 647 ? 4.644 -44.363 18.702 1.00 88.29 647 ASN A N 1
ATOM 4830 C CA . ASN A 1 647 ? 3.992 -43.773 19.852 1.00 88.00 647 ASN A CA 1
ATOM 4831 C C . ASN A 1 647 ? 2.590 -44.342 20.013 1.00 83.82 647 ASN A C 1
ATOM 4832 O O . ASN A 1 647 ? 1.776 -43.771 20.720 1.00 85.47 647 ASN A O 1
ATOM 4837 N N . GLY A 1 648 ? 2.310 -45.478 19.375 1.00 93.50 648 GLY A N 1
ATOM 4838 C CA . GLY A 1 648 ? 1.028 -46.150 19.571 1.00 101.15 648 GLY A CA 1
ATOM 4839 C C . GLY A 1 648 ? -0.067 -45.664 18.621 1.00 99.27 648 GLY A C 1
ATOM 4840 O O . GLY A 1 648 ? 0.220 -44.914 17.694 1.00 96.49 648 GLY A O 1
ATOM 4841 N N . GLU A 1 649 ? -1.313 -46.101 18.854 1.00 101.44 649 GLU A N 1
ATOM 4842 C CA . GLU A 1 649 ? -2.424 -45.679 18.018 1.00 100.73 649 GLU A CA 1
ATOM 4843 C C . GLU A 1 649 ? -2.905 -44.326 18.522 1.00 101.19 649 GLU A C 1
ATOM 4844 O O . GLU A 1 649 ? -3.540 -44.238 19.573 1.00 96.70 649 GLU A O 1
ATOM 4850 N N . GLN A 1 650 ? -2.587 -43.283 17.747 1.00 105.02 650 GLN A N 1
ATOM 4851 C CA . GLN A 1 650 ? -2.802 -41.921 18.197 1.00 99.56 650 GLN A CA 1
ATOM 4852 C C . GLN A 1 650 ? -3.433 -41.052 17.109 1.00 104.87 650 GLN A C 1
ATOM 4853 O O . GLN A 1 650 ? -3.304 -41.300 15.916 1.00 103.20 650 GLN A O 1
ATOM 4859 N N . ILE A 1 651 ? -4.061 -39.969 17.556 1.00 102.95 651 ILE A N 1
ATOM 4860 C CA . ILE A 1 651 ? -4.504 -38.938 16.647 1.00 91.78 651 ILE A CA 1
ATOM 4861 C C . ILE A 1 651 ? -3.454 -37.842 16.646 1.00 88.93 651 ILE A C 1
ATOM 4862 O O . ILE A 1 651 ? -3.061 -37.332 17.686 1.00 84.67 651 ILE A O 1
ATOM 4867 N N . VAL A 1 652 ? -3.033 -37.486 15.438 1.00 92.54 652 VAL A N 1
ATOM 4868 C CA . VAL A 1 652 ? -2.054 -36.440 15.227 1.00 98.71 652 VAL A CA 1
ATOM 4869 C C . VAL A 1 652 ? -2.650 -35.354 14.336 1.00 104.66 652 VAL A C 1
ATOM 4870 O O . VAL A 1 652 ? -3.261 -35.615 13.295 1.00 113.42 652 VAL A O 1
ATOM 4874 N N . ILE A 1 653 ? -2.393 -34.113 14.746 1.00 94.78 653 ILE A N 1
ATOM 4875 C CA . ILE A 1 653 ? -2.837 -32.976 13.971 1.00 82.86 653 ILE A CA 1
ATOM 4876 C C . ILE A 1 653 ? -1.687 -32.499 13.103 1.00 80.53 653 ILE A C 1
ATOM 4877 O O . ILE A 1 653 ? -0.544 -32.467 13.523 1.00 71.27 653 ILE A O 1
ATOM 4882 N N . TYR A 1 654 ? -2.011 -32.160 11.865 1.00 84.19 654 TYR A N 1
ATOM 4883 C CA . TYR A 1 654 ? -0.992 -31.558 11.038 1.00 92.18 654 TYR A CA 1
ATOM 4884 C C . TYR A 1 654 ? -1.342 -30.115 10.743 1.00 88.84 654 TYR A C 1
ATOM 4885 O O . TYR A 1 654 ? -2.499 -29.794 10.509 1.00 90.17 654 TYR A O 1
ATOM 4894 N N . ASP A 1 655 ? -0.310 -29.273 10.777 1.00 83.94 655 ASP A N 1
ATOM 4895 C CA . ASP A 1 655 ? -0.409 -27.866 10.440 1.00 89.20 655 ASP A CA 1
ATOM 4896 C C . ASP A 1 655 ? 0.995 -27.379 10.112 1.00 100.29 655 ASP A C 1
ATOM 4897 O O . ASP A 1 655 ? 1.932 -27.646 10.858 1.00 110.49 655 ASP A O 1
ATOM 4902 N N . ASN A 1 656 ? 1.133 -26.699 8.968 1.00 113.56 656 ASN A N 1
ATOM 4903 C CA . ASN A 1 656 ? 2.397 -26.101 8.560 1.00 125.56 656 ASN A CA 1
ATOM 4904 C C . ASN A 1 656 ? 3.482 -27.159 8.378 1.0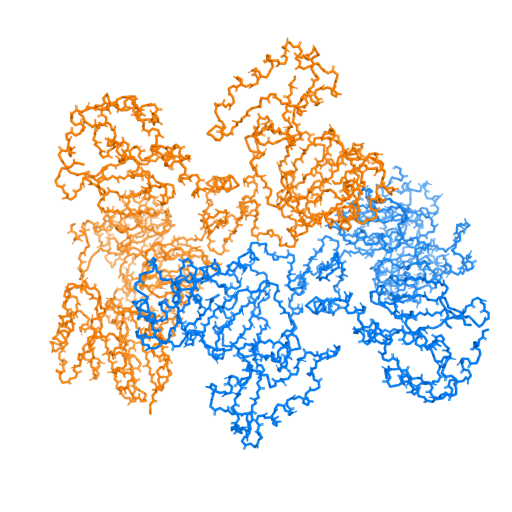0 126.93 656 ASN A C 1
ATOM 4905 O O . ASN A 1 656 ? 4.664 -26.857 8.560 1.00 129.83 656 ASN A O 1
ATOM 4910 N N . GLY A 1 657 ? 3.064 -28.376 8.003 1.00 121.60 657 GLY A N 1
ATOM 4911 C CA . GLY A 1 657 ? 3.971 -29.434 7.593 1.00 112.21 657 GLY A CA 1
ATOM 4912 C C . GLY A 1 657 ? 4.563 -30.165 8.792 1.00 111.79 657 GLY A C 1
ATOM 4913 O O . GLY A 1 657 ? 5.485 -30.966 8.641 1.00 111.66 657 GLY A O 1
ATOM 4914 N N . MET A 1 658 ? 4.017 -29.895 9.981 1.00 116.10 658 MET A N 1
ATOM 4915 C CA . MET A 1 658 ? 4.537 -30.536 11.173 1.00 117.45 658 MET A CA 1
ATOM 4916 C C . MET A 1 658 ? 3.474 -31.420 11.815 1.00 115.59 658 MET A C 1
ATOM 4917 O O . MET A 1 658 ? 2.282 -31.113 11.791 1.00 106.40 658 MET A O 1
ATOM 4922 N N . GLN A 1 659 ? 3.936 -32.530 12.398 1.00 113.85 659 GLN A N 1
ATOM 4923 C CA . GLN A 1 659 ? 3.087 -33.375 13.213 1.00 103.65 659 GLN 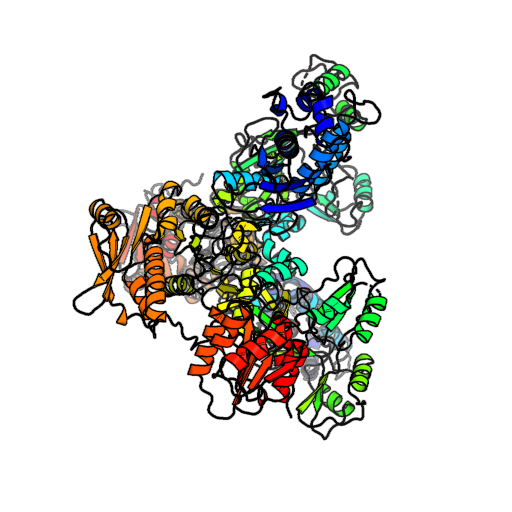A CA 1
ATOM 4924 C C . GLN A 1 659 ? 2.874 -32.708 14.562 1.00 106.71 659 GLN A C 1
ATOM 4925 O O . GLN A 1 659 ? 3.810 -32.231 15.202 1.00 121.77 659 GLN A O 1
ATOM 4931 N N . ILE A 1 660 ? 1.613 -32.698 14.978 1.00 95.54 660 ILE A N 1
ATOM 4932 C CA . ILE A 1 660 ? 1.247 -32.187 16.280 1.00 91.11 660 ILE A CA 1
ATOM 4933 C C . ILE A 1 660 ? 0.460 -33.284 16.974 1.00 89.08 660 ILE A C 1
ATOM 4934 O O . ILE A 1 660 ? -0.765 -33.264 16.966 1.00 90.58 660 ILE A O 1
ATOM 4939 N N . PRO A 1 661 ? 1.150 -34.287 17.544 1.00 88.04 661 PRO A N 1
ATOM 4940 C CA . PRO A 1 661 ? 0.484 -35.474 18.068 1.00 81.29 661 PRO A CA 1
ATOM 4941 C C . PRO A 1 661 ? -0.367 -35.046 19.253 1.00 79.66 661 PRO A C 1
ATOM 4942 O O . PRO A 1 661 ? 0.063 -34.246 20.086 1.00 72.19 661 PRO A O 1
ATOM 4946 N N . LEU A 1 662 ? -1.591 -35.563 19.283 1.00 77.38 662 LEU A N 1
ATOM 4947 C CA . LEU A 1 662 ? -2.566 -35.075 20.240 1.00 77.77 662 LEU A CA 1
ATOM 4948 C C . LEU A 1 662 ? -2.781 -36.104 21.334 1.00 77.93 662 LEU A C 1
ATOM 4949 O O . LEU A 1 662 ? -2.454 -35.833 22.473 1.00 81.85 662 LEU A O 1
ATOM 4954 N N . THR A 1 663 ? -3.340 -37.273 21.003 1.00 73.22 663 THR A N 1
ATOM 4955 C CA . THR A 1 663 ? -3.582 -38.230 22.072 1.00 74.81 663 THR A CA 1
ATOM 4956 C C . THR A 1 663 ? -3.794 -39.648 21.551 1.00 80.17 663 THR A C 1
ATOM 4957 O O . THR A 1 663 ? -3.928 -39.870 20.358 1.00 78.80 663 THR A O 1
ATOM 4961 N N . TRP A 1 664 ? -3.899 -40.589 22.485 1.00 90.77 664 TRP A N 1
ATOM 4962 C CA . TRP A 1 664 ? -4.195 -41.970 22.171 1.00 87.04 664 TRP A CA 1
ATOM 4963 C C . TRP A 1 664 ? -5.692 -42.185 22.036 1.00 86.46 664 TRP A C 1
ATOM 4964 O O . TRP A 1 664 ? -6.489 -41.672 22.813 1.00 90.68 664 TRP A O 1
ATOM 4975 N N . THR A 1 665 ? -6.067 -43.055 21.110 1.00 80.10 665 THR A N 1
ATOM 4976 C CA . THR A 1 665 ? -7.464 -43.407 20.972 1.00 78.58 665 THR A CA 1
ATOM 4977 C C . THR A 1 665 ? -7.948 -44.145 22.216 1.00 80.97 665 THR A C 1
ATOM 4978 O O . THR A 1 665 ? -9.115 -44.066 22.574 1.00 84.65 665 THR A O 1
ATOM 4982 N N . HIS A 1 666 ? -7.038 -44.834 22.897 1.00 88.62 666 HIS A N 1
ATOM 4983 C CA . HIS A 1 666 ? -7.435 -45.637 24.036 1.00 95.69 666 HIS A CA 1
ATOM 4984 C C . HIS A 1 666 ? -7.656 -44.755 25.258 1.00 85.06 666 HIS A C 1
ATOM 4985 O O . HIS A 1 666 ? -8.043 -45.232 26.327 1.00 83.51 666 HIS A O 1
ATOM 4992 N N . LEU A 1 667 ? -7.369 -43.467 25.102 1.00 73.91 667 LEU A N 1
ATOM 4993 C CA . LEU A 1 667 ? -7.480 -42.573 26.236 1.00 82.42 667 LEU A CA 1
ATOM 4994 C C . LEU A 1 667 ? -8.736 -41.723 26.051 1.00 89.77 667 LEU A C 1
ATOM 4995 O O . LEU A 1 667 ? -8.984 -40.785 26.796 1.00 101.00 667 LEU A O 1
ATOM 5000 N N . ILE A 1 668 ? -9.560 -42.087 25.068 1.00 92.74 668 ILE A N 1
ATOM 5001 C CA . ILE A 1 668 ? -10.828 -41.417 24.866 1.00 90.14 668 ILE A CA 1
ATOM 5002 C C . ILE A 1 668 ? -11.956 -42.380 25.210 1.00 93.93 668 ILE A C 1
ATOM 5003 O O . ILE A 1 668 ? -12.256 -43.299 24.463 1.00 84.11 668 ILE A O 1
ATOM 5008 N N . PRO A 1 669 ? -12.625 -42.148 26.352 1.00 96.68 669 PRO A N 1
ATOM 5009 C CA . PRO A 1 669 ? -13.644 -43.042 26.896 1.00 99.87 669 PRO A CA 1
ATOM 5010 C C . PRO A 1 669 ? -14.869 -43.257 26.014 1.00 106.80 669 PRO A C 1
ATOM 5011 O O . PRO A 1 669 ? -15.646 -44.170 26.266 1.00 120.32 669 PRO A O 1
ATOM 5015 N N . ALA A 1 670 ? -15.050 -42.433 24.978 1.00 109.56 670 ALA A N 1
ATOM 5016 C CA . ALA A 1 670 ? -16.175 -42.664 24.086 1.00 112.12 670 ALA A CA 1
ATOM 5017 C C . ALA A 1 670 ? -15.876 -43.835 23.159 1.00 123.20 670 ALA A C 1
ATOM 5018 O O . ALA A 1 670 ? -16.764 -44.323 22.478 1.00 150.61 670 ALA A O 1
ATOM 5020 N N . THR A 1 671 ? -14.621 -44.272 23.131 1.00 116.13 671 THR A N 1
ATOM 5021 C CA . THR A 1 671 ? -14.292 -45.467 22.376 1.00 126.80 671 THR A CA 1
ATOM 5022 C C . THR A 1 671 ? -14.134 -46.594 23.390 1.00 133.52 671 THR A C 1
ATOM 5023 O O . THR A 1 671 ? -14.165 -46.313 24.587 1.00 143.72 671 THR A O 1
ATOM 5027 N N . LEU A 1 672 ? -14.057 -47.844 22.929 1.00 134.96 672 LEU A N 1
ATOM 5028 C CA . LEU A 1 672 ? -13.718 -48.921 23.837 1.00 154.61 672 LEU A CA 1
ATOM 5029 C C . LEU A 1 672 ? -12.381 -49.385 23.326 1.00 154.14 672 LEU A C 1
ATOM 5030 O O . LEU A 1 672 ? -12.365 -50.192 22.422 1.00 168.51 672 LEU A O 1
ATOM 5035 N N . GLU A 1 673 ? -11.341 -48.713 23.797 1.00 149.72 673 GLU A N 1
ATOM 5036 C CA . GLU A 1 673 ? -9.985 -48.847 23.299 1.00 161.28 673 GLU A CA 1
ATOM 5037 C C . GLU A 1 673 ? -9.949 -48.809 21.773 1.00 156.97 673 GLU A C 1
ATOM 5038 O O . GLU A 1 673 ? -9.410 -49.699 21.118 1.00 151.03 673 GLU A O 1
ATOM 5044 N N . GLY A 1 674 ? -10.559 -47.759 21.211 1.00 152.34 674 GLY A N 1
ATOM 5045 C CA . GLY A 1 674 ? -10.621 -47.497 19.772 1.00 144.14 674 GLY A CA 1
ATOM 5046 C C . GLY A 1 674 ? -11.191 -48.571 18.827 1.00 144.59 674 GLY A C 1
ATOM 5047 O O . GLY A 1 674 ? -10.563 -48.882 17.813 1.00 139.93 674 GLY A O 1
ATOM 5048 N N . LYS A 1 675 ? -12.409 -49.064 19.091 1.00 157.25 675 LYS A N 1
ATOM 5049 C CA . LYS A 1 675 ? -13.065 -50.061 18.274 1.00 159.68 675 LYS A CA 1
ATOM 5050 C C . LYS A 1 675 ? -14.473 -49.524 18.149 1.00 158.20 675 LYS A C 1
ATOM 5051 O O . LYS A 1 675 ? -15.448 -50.225 18.369 1.00 163.28 675 LYS A O 1
ATOM 5057 N N . ALA A 1 676 ? -14.528 -48.216 17.914 1.00 156.47 676 ALA A N 1
ATOM 5058 C CA . ALA A 1 676 ? -15.754 -47.446 17.947 1.00 139.26 676 ALA A CA 1
ATOM 5059 C C . ALA A 1 676 ? -15.590 -46.319 16.938 1.00 142.21 676 ALA A C 1
ATOM 5060 O O . ALA A 1 676 ? -15.435 -45.157 17.301 1.00 155.13 676 ALA A O 1
ATOM 5062 N N . LEU A 1 677 ? -15.602 -46.697 15.659 1.00 139.41 677 LEU A N 1
ATOM 5063 C CA . LEU A 1 677 ? -15.191 -45.796 14.603 1.00 148.98 677 LEU A CA 1
ATOM 5064 C C . LEU A 1 677 ? -16.063 -44.547 14.598 1.00 155.63 677 LEU A C 1
ATOM 5065 O O . LEU A 1 677 ? -15.577 -43.474 14.288 1.00 159.34 677 LEU A O 1
ATOM 5070 N N . HIS A 1 678 ? -17.324 -44.667 14.999 1.00 159.16 678 HIS A N 1
ATOM 5071 C CA . HIS A 1 678 ? -18.183 -43.500 14.975 1.00 144.61 678 HIS A CA 1
ATOM 5072 C C . HIS A 1 678 ? -17.739 -42.512 16.051 1.00 137.58 678 HIS A C 1
ATOM 5073 O O . HIS A 1 678 ? -17.886 -41.313 15.880 1.00 151.90 678 HIS A O 1
ATOM 5080 N N . ASN A 1 679 ? -17.185 -43.001 17.156 1.00 122.54 679 ASN A N 1
ATOM 5081 C CA . ASN A 1 679 ? -16.767 -42.037 18.157 1.00 116.41 679 ASN A CA 1
ATOM 5082 C C . ASN A 1 679 ? -15.368 -41.556 17.847 1.00 123.65 679 ASN A C 1
ATOM 5083 O O . ASN A 1 679 ? -14.988 -40.461 18.234 1.00 142.05 679 ASN A O 1
ATOM 5088 N N . VAL A 1 680 ? -14.622 -42.382 17.131 1.00 122.23 680 VAL A N 1
ATOM 5089 C CA . VAL A 1 680 ? -13.315 -41.926 16.721 1.00 124.19 680 VAL A CA 1
ATOM 5090 C C . VAL A 1 680 ? -13.527 -40.752 15.781 1.00 116.12 680 VAL A C 1
ATOM 5091 O O . VAL A 1 680 ? -12.874 -39.728 15.927 1.00 125.30 680 VAL A O 1
ATOM 5095 N N . GLU A 1 681 ? -14.468 -40.893 14.845 1.00 106.48 681 GLU A N 1
ATOM 5096 C CA . GLU A 1 681 ? -14.725 -39.785 13.948 1.00 109.05 681 GLU A CA 1
ATOM 5097 C C . GLU A 1 681 ? -15.170 -38.586 14.768 1.00 107.08 681 GLU A C 1
ATOM 5098 O O . GLU A 1 681 ? -14.655 -37.491 14.582 1.00 99.91 681 GLU A O 1
ATOM 5104 N N . ASN A 1 682 ? -16.089 -38.805 15.714 1.00 97.83 682 ASN A N 1
ATOM 5105 C CA . ASN A 1 682 ? -16.593 -37.689 16.495 1.00 84.65 682 ASN A CA 1
ATOM 5106 C C . ASN A 1 682 ? -15.457 -36.938 17.178 1.00 75.35 682 ASN A C 1
ATOM 5107 O O . ASN A 1 682 ? -15.437 -35.715 17.160 1.00 79.21 682 ASN A O 1
ATOM 5112 N N . ALA A 1 683 ? -14.502 -37.686 17.730 1.00 71.20 683 ALA A N 1
ATOM 5113 C CA . ALA A 1 683 ? -13.374 -37.111 18.440 1.00 69.31 683 ALA A CA 1
ATOM 5114 C C . ALA A 1 683 ? -12.422 -36.410 17.477 1.00 67.29 683 ALA A C 1
ATOM 5115 O O . ALA A 1 683 ? -11.880 -35.364 17.810 1.00 62.91 683 ALA A O 1
ATOM 5117 N N . MET A 1 684 ? -12.186 -37.004 16.307 1.00 69.88 684 MET A N 1
ATOM 5118 C CA . MET A 1 684 ? -11.206 -36.416 15.411 1.00 73.07 684 MET A CA 1
ATOM 5119 C C . MET A 1 684 ? -11.770 -35.098 14.899 1.00 83.28 684 MET A C 1
ATOM 5120 O O . MET A 1 684 ? -11.063 -34.107 14.782 1.00 88.94 684 MET A O 1
ATOM 5125 N N . PHE A 1 685 ? -13.076 -35.069 14.662 1.00 83.60 685 PHE A N 1
ATOM 5126 C CA . PHE A 1 685 ? -13.674 -33.832 14.206 1.00 78.43 685 PHE A CA 1
ATOM 5127 C C . PHE A 1 685 ? -13.729 -32.812 15.326 1.00 70.69 685 PHE A C 1
ATOM 5128 O O . PHE A 1 685 ? -13.458 -31.643 15.094 1.00 70.90 685 PHE A O 1
ATOM 5136 N N . ALA A 1 686 ? -14.106 -33.253 16.525 1.00 66.70 686 ALA A N 1
ATOM 5137 C CA . ALA A 1 686 ? -14.191 -32.300 17.614 1.00 72.09 686 ALA A CA 1
ATOM 5138 C C . ALA A 1 686 ? -12.816 -31.692 17.861 1.00 77.06 686 ALA A C 1
ATOM 5139 O O . ALA A 1 686 ? -12.700 -30.493 18.095 1.00 88.68 686 ALA A O 1
ATOM 5141 N N . ALA A 1 687 ? -11.784 -32.530 17.784 1.00 78.67 687 ALA A N 1
ATOM 5142 C CA . ALA A 1 687 ? -10.433 -32.067 18.031 1.00 73.86 687 ALA A CA 1
ATOM 5143 C C . ALA A 1 687 ? -10.005 -31.131 16.916 1.00 69.75 687 ALA A C 1
ATOM 5144 O O . ALA A 1 687 ? -9.371 -30.117 17.193 1.00 73.12 687 ALA A O 1
ATOM 5146 N N . GLY A 1 688 ? -10.368 -31.489 15.676 1.00 61.97 688 GLY A N 1
ATOM 5147 C CA . GLY A 1 688 ? -10.024 -30.686 14.515 1.00 65.42 688 GLY A CA 1
ATOM 5148 C C . GLY A 1 688 ? -10.596 -29.287 14.656 1.00 71.99 688 GLY A C 1
ATOM 5149 O O . GLY A 1 688 ? -9.893 -28.286 14.491 1.00 70.81 688 GLY A O 1
ATOM 5150 N N . MET A 1 689 ? -11.874 -29.261 15.024 1.00 75.43 689 MET A N 1
ATOM 5151 C CA . MET A 1 689 ? -12.565 -27.998 15.179 1.00 67.56 689 MET A CA 1
ATOM 5152 C C . MET A 1 689 ? -11.944 -27.228 16.344 1.00 63.78 689 MET A C 1
ATOM 5153 O O . MET A 1 689 ? -11.592 -26.066 16.192 1.00 65.54 689 MET A O 1
ATOM 5158 N N . ALA A 1 690 ? -11.677 -27.913 17.457 1.00 62.58 690 ALA A N 1
ATOM 5159 C CA . ALA A 1 690 ? -11.114 -27.211 18.597 1.00 67.06 690 ALA A CA 1
ATOM 5160 C C . ALA A 1 690 ? -9.775 -26.593 18.219 1.00 69.33 690 ALA A C 1
ATOM 5161 O O . ALA A 1 690 ? -9.461 -25.481 18.625 1.00 73.52 690 ALA A O 1
ATOM 5163 N N . TYR A 1 691 ? -8.990 -27.322 17.434 1.00 73.34 691 TYR A N 1
ATOM 5164 C CA . TYR A 1 691 ? -7.703 -26.793 17.035 1.00 80.42 691 TYR A CA 1
ATOM 5165 C C . TYR A 1 691 ? -7.909 -25.557 16.171 1.00 81.11 691 TYR A C 1
ATOM 5166 O O . TYR A 1 691 ? -7.263 -24.541 16.396 1.00 91.23 691 TYR A O 1
ATOM 5175 N N . ALA A 1 692 ? -8.830 -25.650 15.208 1.00 74.02 692 ALA A N 1
ATOM 5176 C CA . ALA A 1 692 ? -9.104 -24.542 14.308 1.00 71.57 692 ALA A CA 1
ATOM 5177 C C . ALA A 1 692 ? -9.542 -23.314 15.102 1.00 73.97 692 ALA A C 1
ATOM 5178 O O . ALA A 1 692 ? -9.189 -22.193 14.753 1.00 81.40 692 ALA A O 1
ATOM 5180 N N . LEU A 1 693 ? -10.253 -23.555 16.208 1.00 69.87 693 LEU A N 1
ATOM 5181 C CA . LEU A 1 693 ? -10.782 -22.512 17.072 1.00 65.66 693 LEU A CA 1
ATOM 5182 C C . LEU A 1 693 ? -9.726 -21.997 18.046 1.00 68.49 693 LEU A C 1
ATOM 5183 O O . LEU A 1 693 ? -10.034 -21.130 18.861 1.00 81.84 693 LEU A O 1
ATOM 5188 N N . GLY A 1 694 ? -8.511 -22.553 17.983 1.00 63.75 694 GLY A N 1
ATOM 5189 C CA . GLY A 1 694 ? -7.370 -22.036 18.718 1.00 68.94 694 GLY A CA 1
ATOM 5190 C C . GLY A 1 694 ? -7.297 -22.563 20.148 1.00 74.03 694 GLY A C 1
ATOM 5191 O O . GLY A 1 694 ? -6.754 -21.901 21.022 1.00 84.56 694 GLY A O 1
ATOM 5192 N N . LYS A 1 695 ? -7.834 -23.754 20.396 1.00 74.21 695 LYS A N 1
ATOM 5193 C CA . LYS A 1 695 ? -7.683 -24.298 21.730 1.00 69.98 695 LYS A CA 1
ATOM 5194 C C . LYS A 1 695 ? -6.332 -24.982 21.778 1.00 71.94 695 LYS A C 1
ATOM 5195 O O . LYS A 1 695 ? -5.808 -25.345 20.728 1.00 81.69 695 LYS A O 1
ATOM 5201 N N . THR A 1 696 ? -5.778 -25.113 22.982 1.00 68.24 696 THR A N 1
ATOM 5202 C CA . THR A 1 696 ? -4.472 -25.725 23.111 1.00 66.87 696 THR A CA 1
ATOM 5203 C C . THR A 1 696 ? -4.636 -27.234 23.077 1.00 70.47 696 THR A C 1
ATOM 5204 O O . THR A 1 696 ? -5.730 -27.760 23.285 1.00 74.42 696 THR A O 1
ATOM 5208 N N . LEU A 1 697 ? -3.526 -27.930 22.866 1.00 67.72 697 LEU A N 1
ATOM 5209 C CA . LEU A 1 697 ? -3.600 -29.375 22.806 1.00 60.21 697 LEU A CA 1
ATOM 5210 C C . LEU A 1 697 ? -3.949 -29.917 24.178 1.00 59.78 697 LEU A C 1
ATOM 5211 O O . LEU A 1 697 ? -4.653 -30.906 24.271 1.00 58.39 697 LEU A O 1
ATOM 5216 N N . ASP A 1 698 ? -3.479 -29.234 25.223 1.00 67.00 698 ASP A N 1
ATOM 5217 C CA . ASP A 1 698 ? -3.774 -29.710 26.559 1.00 73.49 698 ASP A CA 1
ATOM 5218 C C . ASP A 1 698 ? -5.271 -29.607 26.830 1.00 74.47 698 ASP A C 1
ATOM 5219 O O . ASP A 1 698 ? -5.850 -30.462 27.498 1.00 72.70 698 ASP A O 1
ATOM 5224 N N . GLN A 1 699 ? -5.890 -28.544 26.313 1.00 71.25 699 GLN A N 1
ATOM 5225 C CA . GLN A 1 699 ? -7.311 -28.339 26.523 1.00 64.45 699 GLN A CA 1
ATOM 5226 C C . GLN A 1 699 ? -8.096 -29.381 25.737 1.00 61.71 699 GLN A C 1
ATOM 5227 O O . GLN A 1 699 ? -9.111 -29.877 26.214 1.00 63.97 699 GLN A O 1
ATOM 5233 N N . ILE A 1 700 ? -7.589 -29.735 24.555 1.00 52.47 700 ILE A N 1
ATOM 5234 C CA . ILE A 1 700 ? -8.294 -30.697 23.741 1.00 59.82 700 ILE A CA 1
ATOM 5235 C C . ILE A 1 700 ? -8.161 -32.086 24.362 1.00 71.11 700 ILE A C 1
ATOM 5236 O O . ILE A 1 700 ? -9.144 -32.815 24.482 1.00 82.66 700 ILE A O 1
ATOM 5241 N N . ARG A 1 701 ? -6.935 -32.444 24.747 1.00 71.21 701 ARG A N 1
ATOM 5242 C CA . ARG A 1 701 ? -6.677 -33.731 25.371 1.00 73.27 701 ARG A CA 1
ATOM 5243 C C . ARG A 1 701 ? -7.519 -33.844 26.638 1.00 76.33 701 ARG A C 1
ATOM 5244 O O . ARG A 1 701 ? -8.110 -34.876 26.912 1.00 95.24 701 ARG A O 1
ATOM 5252 N N . SER A 1 702 ? -7.529 -32.781 27.438 1.00 74.93 702 SER A N 1
ATOM 5253 C CA . SER A 1 702 ? -8.214 -32.822 28.710 1.00 78.41 702 SER A CA 1
ATOM 5254 C C . SER A 1 702 ? -9.706 -33.011 28.473 1.00 80.88 702 SER A C 1
ATOM 5255 O O . SER A 1 702 ? -10.349 -33.801 29.158 1.00 88.14 702 SER A O 1
ATOM 5258 N N . GLY A 1 703 ? -10.246 -32.273 27.498 1.00 81.90 703 GLY A N 1
ATOM 5259 C CA . GLY A 1 703 ? -11.659 -32.352 27.175 1.00 79.92 703 GLY A CA 1
ATOM 5260 C C . GLY A 1 703 ? -12.045 -33.763 26.761 1.00 75.90 703 GLY A C 1
ATOM 5261 O O . GLY A 1 703 ? -12.990 -34.326 27.297 1.00 74.86 703 GLY A O 1
ATOM 5262 N N . LEU A 1 704 ? -11.281 -34.336 25.830 1.00 66.98 704 LEU A N 1
ATOM 5263 C CA . LEU A 1 704 ? -11.636 -35.659 25.366 1.00 64.59 704 LEU A CA 1
ATOM 5264 C C . LEU A 1 704 ? -11.498 -36.677 26.491 1.00 75.19 704 LEU A C 1
ATOM 5265 O O . LEU A 1 704 ? -12.308 -37.583 26.581 1.00 93.43 704 LEU A O 1
ATOM 5270 N N . ARG A 1 705 ? -10.496 -36.526 27.356 1.00 85.29 705 ARG A N 1
ATOM 5271 C CA . ARG A 1 705 ? -10.326 -37.444 28.472 1.00 89.74 705 ARG A CA 1
ATOM 5272 C C . ARG A 1 705 ? -11.518 -37.318 29.418 1.00 85.81 705 ARG A C 1
ATOM 5273 O O . ARG A 1 705 ? -12.128 -38.303 29.835 1.00 90.70 705 ARG A O 1
ATOM 5281 N N . THR A 1 706 ? -11.857 -36.073 29.740 1.00 76.96 706 THR A N 1
ATOM 5282 C CA . THR A 1 706 ? -12.887 -35.863 30.731 1.00 76.24 706 THR A CA 1
ATOM 5283 C C . THR A 1 706 ? -14.208 -35.783 29.999 1.00 77.17 706 THR A C 1
ATOM 5284 O O . THR A 1 706 ? -14.864 -34.762 30.033 1.00 100.78 706 THR A O 1
ATOM 5288 N N . PHE A 1 707 ? -14.566 -36.829 29.275 1.00 81.12 707 PHE A N 1
ATOM 5289 C CA . PHE A 1 707 ? -15.806 -36.770 28.529 1.00 89.97 707 PHE A CA 1
ATOM 5290 C C . PHE A 1 707 ? -16.640 -37.987 28.885 1.00 111.12 707 PHE A C 1
ATOM 5291 O O . PHE A 1 707 ? -16.131 -39.112 28.870 1.00 145.03 707 PHE A O 1
ATOM 5299 N N . ASP A 1 708 ? -17.902 -37.734 29.235 1.00 106.21 708 ASP A N 1
ATOM 5300 C CA . ASP A 1 708 ? -18.707 -38.762 29.857 1.00 114.36 708 ASP A CA 1
ATOM 5301 C C . ASP A 1 708 ? -20.107 -38.676 29.273 1.00 115.19 708 ASP A C 1
ATOM 5302 O O . ASP A 1 708 ? -20.909 -37.863 29.717 1.00 139.90 708 ASP A O 1
ATOM 5307 N N . ASN A 1 709 ? -20.415 -39.517 28.287 1.00 117.55 709 ASN A N 1
ATOM 5308 C CA . ASN A 1 709 ? -21.659 -39.324 27.555 1.00 126.94 709 ASN A CA 1
ATOM 5309 C C . ASN A 1 709 ? -22.796 -40.099 28.216 1.00 129.78 709 ASN A C 1
ATOM 5310 O O . ASN A 1 709 ? -23.375 -41.024 27.646 1.00 125.12 709 ASN A O 1
ATOM 5315 N N . THR A 1 710 ? -23.108 -39.645 29.439 1.00 139.71 710 THR A N 1
ATOM 5316 C CA . THR A 1 710 ? -24.153 -40.153 30.317 1.00 143.74 710 THR A CA 1
ATOM 5317 C C . THR A 1 710 ? -24.247 -39.267 31.568 1.00 135.57 710 THR A C 1
ATOM 5318 O O . THR A 1 710 ? -24.619 -38.090 31.412 1.00 122.51 710 THR A O 1
ATOM 5322 N N . MET B 1 1 ? -40.740 34.059 69.421 1.00 203.34 1 MET B N 1
ATOM 5323 C CA . MET B 1 1 ? -39.791 35.193 69.581 1.00 205.05 1 MET B CA 1
ATOM 5324 C C . MET B 1 1 ? -39.625 35.913 68.240 1.00 209.82 1 MET B C 1
ATOM 5325 O O . MET B 1 1 ? -39.482 35.216 67.217 1.00 224.07 1 MET B O 1
ATOM 5330 N N . ASN B 1 2 ? -39.653 37.248 68.250 1.00 209.57 2 ASN B N 1
ATOM 5331 C CA . ASN B 1 2 ? -39.473 38.031 67.043 1.00 218.72 2 ASN B CA 1
ATOM 5332 C C . ASN B 1 2 ? -38.028 37.894 66.584 1.00 229.17 2 ASN B C 1
ATOM 5333 O O . ASN B 1 2 ? -37.105 38.312 67.274 1.00 230.61 2 ASN B O 1
ATOM 5338 N N . ILE B 1 3 ? -37.857 37.259 65.426 1.00 232.83 3 ILE B N 1
ATOM 5339 C CA . ILE B 1 3 ? -36.539 37.017 64.872 1.00 214.33 3 ILE B CA 1
ATOM 5340 C C . ILE B 1 3 ? -36.249 38.125 63.867 1.00 212.78 3 ILE B C 1
ATOM 5341 O O . ILE B 1 3 ? -37.094 38.444 63.035 1.00 212.61 3 ILE B O 1
ATOM 5346 N N . ILE B 1 4 ? -35.055 38.711 63.978 1.00 207.48 4 ILE B N 1
ATOM 5347 C CA . ILE B 1 4 ? -34.751 39.963 63.307 1.00 204.14 4 ILE B CA 1
ATOM 5348 C C . ILE B 1 4 ? -33.946 39.718 62.037 1.00 199.27 4 ILE B C 1
ATOM 5349 O O . ILE B 1 4 ? -34.308 40.211 60.968 1.00 178.73 4 ILE B O 1
ATOM 5354 N N . SER B 1 5 ? -32.808 39.029 62.181 1.00 201.21 5 SER B N 1
ATOM 5355 C CA . SER B 1 5 ? -31.912 38.888 61.044 1.00 201.85 5 SER B CA 1
ATOM 5356 C C . SER B 1 5 ? -31.103 37.601 61.124 1.00 206.70 5 SER B C 1
ATOM 5357 O O . SER B 1 5 ? -30.414 37.333 62.110 1.00 205.31 5 SER B O 1
ATOM 5360 N N . THR B 1 6 ? -31.162 36.822 60.044 1.00 215.07 6 THR B N 1
ATOM 5361 C CA . THR B 1 6 ? -30.557 35.504 60.072 1.00 197.60 6 THR B CA 1
ATOM 5362 C C . THR B 1 6 ? -29.775 35.244 58.792 1.00 183.78 6 THR B C 1
ATOM 5363 O O . THR B 1 6 ? -30.025 35.833 57.738 1.00 156.65 6 THR B O 1
ATOM 5367 N N . SER B 1 7 ? -28.831 34.318 58.917 1.00 181.02 7 SER B N 1
ATOM 5368 C CA . SER B 1 7 ? -28.141 33.746 57.782 1.00 184.24 7 SER B CA 1
ATOM 5369 C C . SER B 1 7 ? -27.840 32.294 58.128 1.00 184.54 7 SER B C 1
ATOM 5370 O O . SER B 1 7 ? -27.878 31.908 59.294 1.00 168.87 7 SER B O 1
ATOM 5373 N N . VAL B 1 8 ? -27.572 31.489 57.103 1.00 192.48 8 VAL B N 1
ATOM 5374 C CA . VAL B 1 8 ? -27.246 30.105 57.367 1.00 190.65 8 VAL B CA 1
ATOM 5375 C C . VAL B 1 8 ? -25.869 29.800 56.799 1.00 184.89 8 VAL B C 1
ATOM 5376 O O . VAL B 1 8 ? -25.557 30.121 55.657 1.00 171.82 8 VAL B O 1
ATOM 5380 N N . PHE B 1 9 ? -25.074 29.133 57.618 1.00 177.68 9 PHE B N 1
ATOM 5381 C CA . PHE B 1 9 ? -23.751 28.760 57.186 1.00 179.01 9 PHE B CA 1
ATOM 5382 C C . PHE B 1 9 ? -23.806 27.365 56.602 1.00 186.53 9 PHE B C 1
ATOM 5383 O O . PHE B 1 9 ? -24.466 26.475 57.139 1.00 216.19 9 PHE B O 1
ATOM 5391 N N . VAL B 1 10 ? -23.112 27.210 55.483 1.00 167.09 10 VAL B N 1
ATOM 5392 C CA . VAL B 1 10 ? -23.083 25.907 54.855 1.00 146.31 10 VAL B CA 1
ATOM 5393 C C . VAL B 1 10 ? -21.721 25.282 55.117 1.00 147.02 10 VAL B C 1
ATOM 5394 O O . VAL B 1 10 ? -21.607 24.068 55.248 1.00 150.64 10 VAL B O 1
ATOM 5398 N N . GLY B 1 11 ? -20.708 26.137 55.326 1.00 149.85 11 GLY B N 1
ATOM 5399 C CA . GLY B 1 11 ? -19.336 25.647 55.567 1.00 156.27 11 GLY B CA 1
ATOM 5400 C C . GLY B 1 11 ? -18.599 26.419 56.647 1.00 158.23 11 GLY B C 1
ATOM 5401 O O . GLY B 1 11 ? -19.221 27.302 57.269 1.00 155.89 11 GLY B O 1
ATOM 5402 N N . PRO B 1 12 ? -17.303 26.127 56.901 1.00 159.74 12 PRO B N 1
ATOM 5403 C CA . PRO B 1 12 ? -16.519 26.744 57.985 1.00 167.09 12 PRO B CA 1
ATOM 5404 C C . PRO B 1 12 ? -16.612 28.225 58.369 1.00 170.62 12 PRO B C 1
ATOM 5405 O O . PRO B 1 12 ? -16.546 29.061 57.491 1.00 177.03 12 PRO B O 1
ATOM 5409 N N . ASN B 1 13 ? -16.732 28.495 59.669 1.00 163.28 13 ASN B N 1
ATOM 5410 C CA . ASN B 1 13 ? -16.752 29.874 60.227 1.00 157.94 13 ASN B CA 1
ATOM 5411 C C . ASN B 1 13 ? -16.578 29.592 61.714 1.00 160.97 13 ASN B C 1
ATOM 5412 O O . ASN B 1 13 ? -15.650 30.167 62.313 1.00 142.11 13 ASN B O 1
ATOM 5417 N N . THR B 1 14 ? -17.418 28.712 62.266 1.00 167.53 14 THR B N 1
ATOM 5418 C CA . THR B 1 14 ? -17.325 28.233 63.628 1.00 159.77 14 THR B CA 1
ATOM 5419 C C . THR B 1 14 ? -17.896 26.824 63.576 1.00 164.57 14 THR B C 1
ATOM 5420 O O . THR B 1 14 ? -19.010 26.603 64.031 1.00 184.89 14 THR B O 1
ATOM 5424 N N . PHE B 1 15 ? -17.167 25.898 62.932 1.00 168.32 15 PHE B N 1
ATOM 5425 C CA . PHE B 1 15 ? -17.470 24.474 62.836 1.00 179.00 15 PHE B CA 1
ATOM 5426 C C . PHE B 1 15 ? -18.369 24.021 61.676 1.00 162.33 15 PHE B C 1
ATOM 5427 O O . PHE B 1 15 ? -18.597 22.821 61.566 1.00 139.08 15 PHE B O 1
ATOM 5435 N N . ALA B 1 16 ? -18.913 24.913 60.831 1.00 157.10 16 ALA B N 1
ATOM 5436 C CA . ALA B 1 16 ? -19.653 24.480 59.639 1.00 156.91 16 ALA B CA 1
ATOM 5437 C C . ALA B 1 16 ? -20.953 23.713 59.911 1.00 140.96 16 ALA B C 1
ATOM 5438 O O . ALA B 1 16 ? -21.277 22.789 59.165 1.00 120.67 16 ALA B O 1
ATOM 5440 N N . ARG B 1 17 ? -21.731 24.072 60.927 1.00 145.70 17 ARG B N 1
ATOM 5441 C CA . ARG B 1 17 ? -22.859 23.195 61.210 1.00 157.57 17 ARG B CA 1
ATOM 5442 C C . ARG B 1 17 ? -24.218 23.906 61.244 1.00 161.25 17 ARG B C 1
ATOM 5443 O O . ARG B 1 17 ? -25.251 23.243 61.145 1.00 181.90 17 ARG B O 1
ATOM 5451 N N . THR B 1 18 ? -24.242 25.234 61.424 1.00 158.83 18 THR B N 1
ATOM 5452 C CA . THR B 1 18 ? -25.430 25.843 62.020 1.00 164.05 18 THR B CA 1
ATOM 5453 C C . THR B 1 18 ? -26.022 27.009 61.220 1.00 154.77 18 THR B C 1
ATOM 5454 O O . THR B 1 18 ? -25.321 27.719 60.512 1.00 137.93 18 THR B O 1
ATOM 5458 N N . PRO B 1 19 ? -27.346 27.273 61.348 1.00 159.92 19 PRO B N 1
ATOM 5459 C CA . PRO B 1 19 ? -27.913 28.581 61.027 1.00 167.98 19 PRO B CA 1
ATOM 5460 C C . PRO B 1 19 ? -27.617 29.478 62.227 1.00 179.88 19 PRO B C 1
ATOM 5461 O O . PRO B 1 19 ? -27.430 28.979 63.345 1.00 172.27 19 PRO B O 1
ATOM 5465 N N . LEU B 1 20 ? -27.555 30.788 61.959 1.00 185.11 20 LEU B N 1
ATOM 5466 C CA . LEU B 1 20 ? -27.349 31.781 63.001 1.00 183.18 20 LEU B CA 1
ATOM 5467 C C . LEU B 1 20 ? -28.592 32.652 63.121 1.00 189.00 20 LEU B C 1
ATOM 5468 O O . LEU B 1 20 ? -29.018 33.280 62.154 1.00 170.39 20 LEU B O 1
ATOM 5473 N N . ILE B 1 21 ? -29.136 32.698 64.337 1.00 197.07 21 ILE B N 1
ATOM 5474 C CA . ILE B 1 21 ? -30.415 33.359 64.541 1.00 198.87 21 ILE B CA 1
ATOM 5475 C C . ILE B 1 21 ? -30.299 34.517 65.530 1.00 192.59 21 ILE B C 1
ATOM 5476 O O . ILE B 1 21 ? -29.938 34.330 66.690 1.00 160.32 21 ILE B O 1
ATOM 5481 N N . ARG B 1 22 ? -30.647 35.720 65.062 1.00 196.13 22 ARG B N 1
ATOM 5482 C CA . ARG B 1 22 ? -30.700 36.881 65.937 1.00 186.56 22 ARG B CA 1
ATOM 5483 C C . ARG B 1 22 ? -32.162 37.208 66.207 1.00 188.87 22 ARG B C 1
ATOM 5484 O O . ARG B 1 22 ? -32.837 37.734 65.328 1.00 168.91 22 ARG B O 1
ATOM 5492 N N . LEU B 1 23 ? -32.628 36.916 67.429 1.00 203.66 23 LEU B N 1
ATOM 5493 C CA . LEU B 1 23 ? -33.995 37.208 67.842 1.00 212.90 23 LEU B CA 1
ATOM 5494 C C . LEU B 1 23 ? -33.998 38.209 69.000 1.00 232.26 23 LEU B C 1
ATOM 5495 O O . LEU B 1 23 ? -32.972 38.804 69.313 1.00 259.50 23 LEU B O 1
ATOM 5500 N N . THR B 1 24 ? -35.175 38.414 69.604 1.00 232.82 24 THR B N 1
ATOM 5501 C CA . THR B 1 24 ? -35.324 39.278 70.768 1.00 217.19 24 THR B CA 1
ATOM 5502 C C . THR B 1 24 ? -36.029 38.528 71.906 1.00 194.48 24 THR B C 1
ATOM 5503 O O . THR B 1 24 ? -36.587 37.450 71.623 1.00 182.23 24 THR B O 1
ATOM 5507 N N . ILE B 1 27 ? -43.361 39.242 72.816 1.00 211.09 27 ILE B N 1
ATOM 5508 C CA . ILE B 1 27 ? -43.931 40.322 73.676 1.00 212.43 27 ILE B CA 1
ATOM 5509 C C . ILE B 1 27 ? -42.784 40.992 74.431 1.00 229.61 27 ILE B C 1
ATOM 5510 O O . ILE B 1 27 ? -42.244 40.409 75.366 1.00 234.60 27 ILE B O 1
ATOM 5515 N N . ASP B 1 28 ? -42.445 42.233 74.041 1.00 237.26 28 ASP B N 1
ATOM 5516 C CA . ASP B 1 28 ? -41.333 42.989 74.605 1.00 234.41 28 ASP B CA 1
ATOM 5517 C C . ASP B 1 28 ? -41.389 42.998 76.136 1.00 248.93 28 ASP B C 1
ATOM 5518 O O . ASP B 1 28 ? -40.358 42.818 76.782 1.00 241.80 28 ASP B O 1
ATOM 5523 N N . PRO B 1 29 ? -42.566 43.250 76.763 1.00 264.74 29 PRO B N 1
ATOM 5524 C CA . PRO B 1 29 ? -42.716 43.144 78.218 1.00 274.33 29 PRO B CA 1
ATOM 5525 C C . PRO B 1 29 ? -42.286 41.857 78.922 1.00 278.88 29 PRO B C 1
ATOM 5526 O O . PRO B 1 29 ? -42.179 41.841 80.148 1.00 290.98 29 PRO B O 1
ATOM 5530 N N . HIS B 1 30 ? -42.061 40.778 78.165 1.00 263.27 30 HIS B N 1
ATOM 5531 C CA . HIS B 1 30 ? -41.642 39.533 78.782 1.00 246.96 30 HIS B CA 1
ATOM 5532 C C . HIS B 1 30 ? -40.265 39.125 78.285 1.00 233.91 30 HIS B C 1
ATOM 5533 O O . HIS B 1 30 ? -39.885 37.968 78.444 1.00 228.54 30 HIS B O 1
ATOM 5540 N N . TYR B 1 31 ? -39.501 40.103 77.789 1.00 225.94 31 TYR B N 1
ATOM 5541 C CA . TYR B 1 31 ? -38.178 39.869 77.241 1.00 234.51 31 TYR B CA 1
ATOM 5542 C C . TYR B 1 31 ? -37.312 38.987 78.143 1.00 239.79 31 TYR B C 1
ATOM 5543 O O . TYR B 1 31 ? -36.700 38.043 77.658 1.00 252.93 31 TYR B O 1
ATOM 5552 N N . ALA B 1 32 ? -37.193 39.338 79.426 1.00 235.12 32 ALA B N 1
ATOM 5553 C CA . ALA B 1 32 ? -36.419 38.515 80.342 1.00 227.44 32 ALA B CA 1
ATOM 5554 C C . ALA B 1 32 ? -37.379 37.750 81.248 1.00 225.54 32 ALA B C 1
ATOM 5555 O O . ALA B 1 32 ? -37.097 36.652 81.724 1.00 217.35 32 ALA B O 1
ATOM 5557 N N . GLU B 1 33 ? -38.535 38.371 81.461 1.00 226.16 33 GLU B N 1
ATOM 5558 C CA . GLU B 1 33 ? -39.491 38.013 82.483 1.00 222.32 33 GLU B CA 1
ATOM 5559 C C . GLU B 1 33 ? -40.208 36.713 82.143 1.00 215.57 33 GLU B C 1
ATOM 5560 O O . GLU B 1 33 ? -40.647 36.037 83.063 1.00 226.23 33 GLU B O 1
ATOM 5566 N N . LYS B 1 34 ? -40.325 36.326 80.869 1.00 198.72 34 LYS B N 1
ATOM 5567 C CA . LYS B 1 34 ? -41.068 35.099 80.615 1.00 197.02 34 LYS B CA 1
ATOM 5568 C C . LYS B 1 34 ? -40.442 33.946 81.402 1.00 201.14 34 LYS B C 1
ATOM 5569 O O . LYS B 1 34 ? -41.127 33.234 82.139 1.00 208.33 34 LYS B O 1
ATOM 5575 N N . LEU B 1 35 ? -39.124 33.799 81.265 1.00 195.49 35 LEU B N 1
ATOM 5576 C CA . LEU B 1 35 ? -38.423 32.709 81.923 1.00 188.02 35 LEU B CA 1
ATOM 5577 C C . LEU B 1 35 ? -38.172 33.039 83.390 1.00 188.94 35 LEU B C 1
ATOM 5578 O O . LEU B 1 35 ? -38.170 32.147 84.234 1.00 177.32 35 LEU B O 1
ATOM 5583 N N . ASN B 1 36 ? -37.935 34.313 83.705 1.00 203.53 36 ASN B N 1
ATOM 5584 C CA . ASN B 1 36 ? -37.670 34.632 85.098 1.00 217.29 36 ASN B CA 1
ATOM 5585 C C . ASN B 1 36 ? -38.893 34.302 85.951 1.00 222.07 36 ASN B C 1
ATOM 5586 O O . ASN B 1 36 ? -38.763 33.834 87.076 1.00 226.31 36 ASN B O 1
ATOM 5591 N N . THR B 1 37 ? -40.076 34.477 85.357 1.00 228.76 37 THR B N 1
ATOM 5592 C CA . THR B 1 37 ? -41.339 34.228 86.025 1.00 234.57 37 THR B CA 1
ATOM 5593 C C . THR B 1 37 ? -41.556 32.727 86.195 1.00 242.66 37 THR B C 1
ATOM 5594 O O . THR B 1 37 ? -42.001 32.282 87.251 1.00 256.53 37 THR B O 1
ATOM 5598 N N . LEU B 1 38 ? -41.224 31.960 85.150 1.00 235.76 38 LEU B N 1
ATOM 5599 C CA . LEU B 1 38 ? -41.579 30.548 85.090 1.00 228.76 38 LEU B CA 1
ATOM 5600 C C . LEU B 1 38 ? -40.546 29.667 85.795 1.00 230.81 38 LEU B C 1
ATOM 5601 O O . LEU B 1 38 ? -40.922 28.689 86.444 1.00 231.90 38 LEU B O 1
ATOM 5606 N N . GLY B 1 39 ? -39.252 29.969 85.616 1.00 223.36 39 GLY B N 1
ATOM 5607 C CA . GLY B 1 39 ? -38.197 29.088 86.098 1.00 218.04 39 GLY B CA 1
ATOM 5608 C C . GLY B 1 39 ? -38.069 27.858 85.203 1.00 221.97 39 GLY B C 1
ATOM 5609 O O . GLY B 1 39 ? -38.630 27.834 84.111 1.00 219.21 39 GLY B O 1
ATOM 5610 N N . SER B 1 40 ? -37.361 26.823 85.680 1.00 234.51 40 SER B N 1
ATOM 5611 C CA . SER B 1 40 ? -37.036 25.679 84.841 1.00 240.33 40 SER B CA 1
ATOM 5612 C C . SER B 1 40 ? -38.081 24.568 84.926 1.00 249.09 40 SER B C 1
ATOM 5613 O O . SER B 1 40 ? -38.178 23.753 84.012 1.00 269.20 40 SER B O 1
ATOM 5616 N N . GLU B 1 41 ? -38.860 24.531 86.011 1.00 240.19 41 GLU B N 1
ATOM 5617 C CA . GLU B 1 41 ? -39.810 23.441 86.178 1.00 219.89 41 GLU B CA 1
ATOM 5618 C C . GLU B 1 41 ? -41.080 23.735 85.388 1.00 215.39 41 GLU B C 1
ATOM 5619 O O . GLU B 1 41 ? -42.191 23.682 85.914 1.00 202.16 41 GLU B O 1
ATOM 5625 N N . VAL B 1 42 ? -40.881 24.076 84.122 1.00 226.25 42 VAL B N 1
ATOM 5626 C CA . VAL B 1 42 ? -41.939 24.287 83.153 1.00 230.81 42 VAL B CA 1
ATOM 5627 C C . VAL B 1 42 ? -41.459 23.562 81.903 1.00 243.96 42 VAL B C 1
ATOM 5628 O O . VAL B 1 42 ? -42.203 23.330 80.952 1.00 245.20 42 VAL B O 1
ATOM 5632 N N . TYR B 1 43 ? -40.181 23.178 81.961 1.00 243.99 43 TYR B N 1
ATOM 5633 C CA . TYR B 1 43 ? -39.555 22.445 80.880 1.00 230.75 43 TYR B CA 1
ATOM 5634 C C . TYR B 1 43 ? -39.973 20.988 81.001 1.00 214.09 43 TYR B C 1
ATOM 5635 O O . TYR B 1 43 ? -39.567 20.149 80.212 1.00 222.11 43 TYR B O 1
ATOM 5644 N N . GLN B 1 44 ? -40.796 20.711 82.008 1.00 199.76 44 GLN B N 1
ATOM 5645 C CA . GLN B 1 44 ? -41.342 19.403 82.295 1.00 204.31 44 GLN B CA 1
ATOM 5646 C C . GLN B 1 44 ? -42.072 18.850 81.072 1.00 215.70 44 GLN B C 1
ATOM 5647 O O . GLN B 1 44 ? -42.097 17.642 80.864 1.00 229.84 44 GLN B O 1
ATOM 5653 N N . ALA B 1 45 ? -42.710 19.725 80.288 1.00 210.07 45 ALA B N 1
ATOM 5654 C CA . ALA B 1 45 ? -43.369 19.269 79.076 1.00 203.43 45 ALA B CA 1
ATOM 5655 C C . ALA B 1 45 ? -42.315 18.874 78.045 1.00 205.49 45 ALA B C 1
ATOM 5656 O O . ALA B 1 45 ? -42.446 17.881 77.327 1.00 198.46 45 ALA B O 1
ATOM 5658 N N . LEU B 1 46 ? -41.251 19.672 78.001 1.00 213.79 46 LEU B N 1
ATOM 5659 C CA . LEU B 1 46 ? -40.194 19.500 77.020 1.00 216.78 46 LEU B CA 1
ATOM 5660 C C . LEU B 1 46 ? -39.397 18.245 77.383 1.00 211.66 46 LEU B C 1
ATOM 5661 O O . LEU B 1 46 ? -38.894 17.537 76.513 1.00 210.08 46 LEU B O 1
ATOM 5666 N N . ASP B 1 47 ? -39.350 17.926 78.680 1.00 213.07 47 ASP B N 1
ATOM 5667 C CA . ASP B 1 47 ? -38.653 16.744 79.158 1.00 210.84 47 ASP B CA 1
ATOM 5668 C C . ASP B 1 47 ? -39.296 15.475 78.597 1.00 207.98 47 ASP B C 1
ATOM 5669 O O . ASP B 1 47 ? -38.717 14.398 78.685 1.00 212.09 47 ASP B O 1
ATOM 5674 N N . GLN B 1 48 ? -40.510 15.589 78.048 1.00 202.94 48 GLN B N 1
ATOM 5675 C CA . GLN B 1 48 ? -41.218 14.436 77.510 1.00 207.66 48 GLN B CA 1
ATOM 5676 C C . GLN B 1 48 ? -41.200 14.458 75.983 1.00 225.91 48 GLN B C 1
ATOM 5677 O O . GLN B 1 48 ? -41.040 13.414 75.357 1.00 239.57 48 GLN B O 1
ATOM 5683 N N . VAL B 1 49 ? -41.356 15.641 75.378 1.00 241.08 49 VAL B N 1
ATOM 5684 C CA . VAL B 1 49 ? -41.423 15.725 73.924 1.00 229.44 49 VAL B CA 1
ATOM 5685 C C . VAL B 1 49 ? -40.024 15.779 73.297 1.00 227.60 49 VAL B C 1
ATOM 5686 O O . VAL B 1 49 ? -39.821 15.247 72.205 1.00 202.62 49 VAL B O 1
ATOM 5690 N N . VAL B 1 50 ? -39.066 16.408 73.993 1.00 237.91 50 VAL B N 1
ATOM 5691 C CA . VAL B 1 50 ? -37.683 16.515 73.535 1.00 228.09 50 VAL B CA 1
ATOM 5692 C C . VAL B 1 50 ? -36.730 16.095 74.660 1.00 214.44 50 VAL B C 1
ATOM 5693 O O . VAL B 1 50 ? -35.927 16.891 75.142 1.00 209.20 50 VAL B O 1
ATOM 5697 N N . PRO B 1 51 ? -36.762 14.799 75.042 1.00 206.27 51 PRO B N 1
ATOM 5698 C CA . PRO B 1 51 ? -36.329 14.337 76.363 1.00 206.37 51 PRO B CA 1
ATOM 5699 C C . PRO B 1 51 ? -34.863 14.525 76.733 1.00 212.74 51 PRO B C 1
ATOM 5700 O O . PRO B 1 51 ? -34.519 14.448 77.911 1.00 208.44 51 PRO B O 1
ATOM 5704 N N . GLY B 1 52 ? -34.011 14.765 75.728 1.00 225.64 52 GLY B N 1
ATOM 5705 C CA . GLY B 1 52 ? -32.592 15.002 75.968 1.00 236.03 52 GLY B CA 1
ATOM 5706 C C . GLY B 1 52 ? -32.351 16.268 76.794 1.00 248.65 52 GLY B C 1
ATOM 5707 O O . GLY B 1 52 ? -31.303 16.444 77.413 1.00 245.03 52 GLY B O 1
ATOM 5708 N N . MET B 1 53 ? -33.368 17.130 76.815 1.00 257.91 53 MET B N 1
ATOM 5709 C CA . MET B 1 53 ? -33.330 18.398 77.518 1.00 254.22 53 MET B CA 1
ATOM 5710 C C . MET B 1 53 ? -33.318 18.182 79.035 1.00 255.87 53 MET B C 1
ATOM 5711 O O . MET B 1 53 ? -32.848 19.042 79.778 1.00 254.15 53 MET B O 1
ATOM 5716 N N . SER B 1 54 ? -33.808 17.014 79.471 1.00 252.86 54 SER B N 1
ATOM 5717 C CA . SER B 1 54 ? -33.943 16.658 80.876 1.00 243.42 54 SER B CA 1
ATOM 5718 C C . SER B 1 54 ? -32.579 16.502 81.543 1.00 244.99 54 SER B C 1
ATOM 5719 O O . SER B 1 54 ? -32.494 16.409 82.766 1.00 247.06 54 SER B O 1
ATOM 5722 N N . SER B 1 55 ? -31.525 16.457 80.720 1.00 245.56 55 SER B N 1
ATOM 5723 C CA . SER B 1 55 ? -30.153 16.266 81.166 1.00 238.52 55 SER B CA 1
ATOM 5724 C C . SER B 1 55 ? -29.645 17.444 82.001 1.00 250.65 55 SER B C 1
ATOM 5725 O O . SER B 1 55 ? -28.668 17.291 82.731 1.00 255.73 55 SER B O 1
ATOM 5728 N N . ASP B 1 56 ? -30.273 18.624 81.873 1.00 251.12 56 ASP B N 1
ATOM 5729 C CA . ASP B 1 56 ? -29.830 19.776 82.647 1.00 245.25 56 ASP B CA 1
ATOM 5730 C C . ASP B 1 56 ? -31.004 20.639 83.112 1.00 244.64 56 ASP B C 1
ATOM 5731 O O . ASP B 1 56 ? -31.391 21.596 82.444 1.00 240.17 56 ASP B O 1
ATOM 5736 N N . PRO B 1 57 ? -31.520 20.363 84.333 1.00 239.91 57 PRO B N 1
ATOM 5737 C CA . PRO B 1 57 ? -32.628 21.110 84.935 1.00 229.18 57 PRO B CA 1
ATOM 5738 C C . PRO B 1 57 ? -32.382 22.580 85.273 1.00 221.15 57 PRO B C 1
ATOM 5739 O O . PRO B 1 57 ? -33.309 23.269 85.681 1.00 205.14 57 PRO B O 1
ATOM 5743 N N . VAL B 1 58 ? -31.142 23.046 85.120 1.00 222.03 58 VAL B N 1
ATOM 5744 C CA . VAL B 1 58 ? -30.836 24.431 85.435 1.00 209.75 58 VAL B CA 1
ATOM 5745 C C . VAL B 1 58 ? -30.370 25.187 84.191 1.00 224.54 58 VAL B C 1
ATOM 5746 O O . VAL B 1 58 ? -29.905 26.316 84.303 1.00 232.34 58 VAL B O 1
ATOM 5750 N N . GLU B 1 59 ? -30.478 24.581 83.006 1.00 232.54 59 GLU B N 1
ATOM 5751 C CA . GLU B 1 59 ? -30.000 25.244 81.802 1.00 232.98 59 GLU B CA 1
ATOM 5752 C C . GLU B 1 59 ? -31.015 26.300 81.365 1.00 246.15 59 GLU B C 1
ATOM 5753 O O . GLU B 1 59 ? -31.773 26.086 80.419 1.00 246.46 59 GLU B O 1
ATOM 5759 N N . GLN B 1 60 ? -31.020 27.447 82.054 1.00 256.94 60 GLN B N 1
ATOM 5760 C CA . GLN B 1 60 ? -32.098 28.412 81.889 1.00 250.85 60 GLN B CA 1
ATOM 5761 C C . GLN B 1 60 ? -31.763 29.489 80.860 1.00 256.08 60 GLN B C 1
ATOM 5762 O O . GLN B 1 60 ? -32.649 30.251 80.475 1.00 272.48 60 GLN B O 1
ATOM 5768 N N . ALA B 1 61 ? -30.498 29.612 80.449 1.00 235.36 61 ALA B N 1
ATOM 5769 C CA . ALA B 1 61 ? -30.224 30.700 79.525 1.00 212.09 61 ALA B CA 1
ATOM 5770 C C . ALA B 1 61 ? -31.065 30.491 78.271 1.00 220.47 61 ALA B C 1
ATOM 5771 O O . ALA B 1 61 ? -30.955 29.460 77.614 1.00 238.35 61 ALA B O 1
ATOM 5773 N N . PRO B 1 62 ? -31.924 31.465 77.904 1.00 219.76 62 PRO B N 1
ATOM 5774 C CA . PRO B 1 62 ? -32.905 31.285 76.829 1.00 224.99 62 PRO B CA 1
ATOM 5775 C C . PRO B 1 62 ? -32.263 30.965 75.480 1.00 237.98 62 PRO B C 1
ATOM 5776 O O . PRO B 1 62 ? -32.873 30.316 74.630 1.00 220.32 62 PRO B O 1
ATOM 5780 N N . GLY B 1 63 ? -31.018 31.416 75.296 1.00 246.33 63 GLY B N 1
ATOM 5781 C CA . GLY B 1 63 ? -30.287 31.132 74.071 1.00 231.81 63 GLY B CA 1
ATOM 5782 C C . GLY B 1 63 ? -30.065 29.632 73.903 1.00 226.52 63 GLY B C 1
ATOM 5783 O O . GLY B 1 63 ? -30.190 29.087 72.811 1.00 232.34 63 GLY B O 1
ATOM 5784 N N . MET B 1 64 ? -29.745 28.983 75.022 1.00 221.40 64 MET B N 1
ATOM 5785 C CA . MET B 1 64 ? -29.444 27.566 75.044 1.00 220.50 64 MET B CA 1
ATOM 5786 C C . MET B 1 64 ? -30.752 26.805 74.875 1.00 219.06 64 MET B C 1
ATOM 5787 O O . MET B 1 64 ? -30.799 25.766 74.230 1.00 205.67 64 MET B O 1
ATOM 5792 N N . LEU B 1 65 ? -31.818 27.348 75.466 1.00 228.47 65 LEU B N 1
ATOM 5793 C CA . LEU B 1 65 ? -33.113 26.702 75.434 1.00 235.32 65 LEU B CA 1
ATOM 5794 C C . LEU B 1 65 ? -33.604 26.649 73.991 1.00 241.74 65 LEU B C 1
ATOM 5795 O O . LEU B 1 65 ? -34.045 25.599 73.527 1.00 258.12 65 LEU B O 1
ATOM 5800 N N . ILE B 1 66 ? -33.505 27.785 73.288 1.00 224.50 66 ILE B N 1
ATOM 5801 C CA . ILE B 1 66 ? -34.029 27.832 71.934 1.00 203.35 66 ILE B CA 1
ATOM 5802 C C . ILE B 1 66 ? -33.166 26.959 71.035 1.00 198.12 66 ILE B C 1
ATOM 5803 O O . ILE B 1 66 ? -33.686 26.196 70.230 1.00 182.64 66 ILE B O 1
ATOM 5808 N N . ALA B 1 67 ? -31.845 27.090 71.167 1.00 195.74 67 ALA B N 1
ATOM 5809 C CA . ALA B 1 67 ? -30.949 26.310 70.331 1.00 205.53 67 ALA B CA 1
ATOM 5810 C C . ALA B 1 67 ? -31.192 24.822 70.558 1.00 224.55 67 ALA B C 1
ATOM 5811 O O . ALA B 1 67 ? -31.211 24.043 69.607 1.00 261.16 67 ALA B O 1
ATOM 5813 N N . ARG B 1 68 ? -31.373 24.431 71.822 1.00 211.88 68 ARG B N 1
ATOM 5814 C CA . ARG B 1 68 ? -31.536 23.018 72.103 1.00 195.20 68 ARG B CA 1
ATOM 5815 C C . ARG B 1 68 ? -32.874 22.543 71.558 1.00 198.95 68 ARG B C 1
ATOM 5816 O O . ARG B 1 68 ? -32.955 21.463 70.987 1.00 203.64 68 ARG B O 1
ATOM 5824 N N . LEU B 1 69 ? -33.912 23.359 71.733 1.00 204.18 69 LEU B N 1
ATOM 5825 C CA . LEU B 1 69 ? -35.208 22.928 71.247 1.00 214.88 69 LEU B CA 1
ATOM 5826 C C . LEU B 1 69 ? -35.184 22.804 69.724 1.00 219.59 69 LEU B C 1
ATOM 5827 O O . LEU B 1 69 ? -35.663 21.808 69.200 1.00 235.20 69 LEU B O 1
ATOM 5832 N N . ALA B 1 70 ? -34.595 23.777 69.022 1.00 201.08 70 ALA B N 1
ATOM 5833 C CA . ALA B 1 70 ? -34.544 23.708 67.567 1.00 188.79 70 ALA B CA 1
ATOM 5834 C C . ALA B 1 70 ? -33.775 22.457 67.136 1.00 206.29 70 ALA B C 1
ATOM 5835 O O . ALA B 1 70 ? -34.173 21.770 66.196 1.00 225.95 70 ALA B O 1
ATOM 5837 N N . LEU B 1 71 ? -32.695 22.142 67.865 1.00 219.32 71 LEU B N 1
ATOM 5838 C CA . LEU B 1 71 ? -31.881 20.977 67.547 1.00 214.48 71 LEU B CA 1
ATOM 5839 C C . LEU B 1 71 ? -32.713 19.709 67.724 1.00 210.20 71 LEU B C 1
ATOM 5840 O O . LEU B 1 71 ? -32.684 18.814 66.882 1.00 206.15 71 LEU B O 1
ATOM 5845 N N . LYS B 1 72 ? -33.456 19.651 68.832 1.00 196.80 72 LYS B N 1
ATOM 5846 C CA . LYS B 1 72 ? -34.232 18.464 69.133 1.00 185.19 72 LYS B CA 1
ATOM 5847 C C . LYS B 1 72 ? -35.386 18.335 68.147 1.00 179.78 72 LYS B C 1
ATOM 5848 O O . LYS B 1 72 ? -35.743 17.223 67.794 1.00 184.20 72 LYS B O 1
ATOM 5854 N N . LEU B 1 73 ? -35.945 19.454 67.676 1.00 182.89 73 LEU B N 1
ATOM 5855 C CA . LEU B 1 73 ? -37.001 19.337 66.680 1.00 188.98 73 LEU B CA 1
ATOM 5856 C C . LEU B 1 73 ? -36.441 18.613 65.462 1.00 189.28 73 LEU B C 1
ATOM 5857 O O . LEU B 1 73 ? -37.087 17.740 64.895 1.00 186.95 73 LEU B O 1
ATOM 5862 N N . GLN B 1 74 ? -35.219 18.962 65.075 1.00 182.77 74 GLN B N 1
ATOM 5863 C CA . GLN B 1 74 ? -34.654 18.278 63.931 1.00 177.31 74 GLN B CA 1
ATOM 5864 C C . GLN B 1 74 ? -34.375 16.820 64.273 1.00 172.64 74 GLN B C 1
ATOM 5865 O O . GLN B 1 74 ? -34.495 15.971 63.405 1.00 176.80 74 GLN B O 1
ATOM 5871 N N . HIS B 1 75 ? -33.999 16.538 65.526 1.00 167.70 75 HIS B N 1
ATOM 5872 C CA . HIS B 1 75 ? -33.782 15.169 65.962 1.00 174.79 75 HIS B CA 1
ATOM 5873 C C . HIS B 1 75 ? -35.073 14.367 65.819 1.00 178.96 75 HIS B C 1
ATOM 5874 O O . HIS B 1 75 ? -35.062 13.241 65.328 1.00 171.41 75 HIS B O 1
ATOM 5881 N N . LEU B 1 76 ? -36.192 14.981 66.217 1.00 190.86 76 LEU B N 1
ATOM 5882 C CA . LEU B 1 76 ? -37.488 14.324 66.112 1.00 188.55 76 LEU B CA 1
ATOM 5883 C C . LEU B 1 76 ? -37.763 13.982 64.650 1.00 182.04 76 LEU B C 1
ATOM 5884 O O . LEU B 1 76 ? -38.319 12.931 64.347 1.00 189.17 76 LEU B O 1
ATOM 5889 N N . ALA B 1 77 ? -37.329 14.875 63.756 1.00 171.56 77 ALA B N 1
ATOM 5890 C CA . ALA B 1 77 ? -37.502 14.719 62.322 1.00 158.74 77 ALA B CA 1
ATOM 5891 C C . ALA B 1 77 ? -36.500 13.727 61.727 1.00 159.70 77 ALA B C 1
ATOM 5892 O O . ALA B 1 77 ? -36.531 13.497 60.520 1.00 161.57 77 ALA B O 1
ATOM 5894 N N . GLY B 1 78 ? -35.589 13.189 62.557 1.00 168.29 78 GLY B N 1
ATOM 5895 C CA . GLY B 1 78 ? -34.675 12.128 62.150 1.00 170.25 78 GLY B CA 1
ATOM 5896 C C . GLY B 1 78 ? -33.206 12.547 62.032 1.00 171.14 78 GLY B C 1
ATOM 5897 O O . GLY B 1 78 ? -32.385 11.756 61.574 1.00 175.03 78 GLY B O 1
ATOM 5898 N N . MET B 1 79 ? -32.865 13.764 62.471 1.00 167.61 79 MET B N 1
ATOM 5899 C CA . MET B 1 79 ? -31.490 14.232 62.394 1.00 162.78 79 MET B CA 1
ATOM 5900 C C . MET B 1 79 ? -30.679 13.644 63.548 1.00 164.64 79 MET B C 1
ATOM 5901 O O . MET B 1 79 ? -31.210 13.410 64.634 1.00 186.79 79 MET B O 1
ATOM 5906 N N . GLU B 1 80 ? -29.383 13.409 63.295 1.00 167.90 80 GLU B N 1
ATOM 5907 C CA . GLU B 1 80 ? -28.440 13.015 64.332 1.00 173.04 80 GLU B CA 1
ATOM 5908 C C . GLU B 1 80 ? -28.180 14.210 65.248 1.00 190.26 80 GLU B C 1
ATOM 5909 O O . GLU B 1 80 ? -28.734 15.293 65.056 1.00 209.31 80 GLU B O 1
ATOM 5915 N N . GLY B 1 81 ? -27.306 14.007 66.241 1.00 188.01 81 GLY B N 1
ATOM 5916 C CA . GLY B 1 81 ? -26.996 15.032 67.227 1.00 190.71 81 GLY B CA 1
ATOM 5917 C C . GLY B 1 81 ? -26.176 16.179 66.639 1.00 193.38 81 GLY B C 1
ATOM 5918 O O . GLY B 1 81 ? -25.752 16.116 65.485 1.00 207.70 81 GLY B O 1
ATOM 5919 N N . GLY B 1 82 ? -25.951 17.225 67.443 1.00 183.87 82 GLY B N 1
ATOM 5920 C CA . GLY B 1 82 ? -25.183 18.359 66.962 1.00 159.94 82 GLY B CA 1
ATOM 5921 C C . GLY B 1 82 ? -25.083 19.489 67.979 1.00 150.82 82 GLY B C 1
ATOM 5922 O O . GLY B 1 82 ? -25.224 19.278 69.179 1.00 150.92 82 GLY B O 1
ATOM 5923 N N . ILE B 1 83 ? -24.825 20.691 67.460 1.00 155.77 83 ILE B N 1
ATOM 5924 C CA . ILE B 1 83 ? -24.577 21.896 68.232 1.00 168.88 83 ILE B CA 1
ATOM 5925 C C . ILE B 1 83 ? -25.885 22.553 68.667 1.00 172.45 83 ILE B C 1
ATOM 5926 O O . ILE B 1 83 ? -26.811 22.715 67.879 1.00 160.19 83 ILE B O 1
ATOM 5931 N N . ALA B 1 84 ? -25.894 22.977 69.935 1.00 180.25 84 ALA B N 1
ATOM 5932 C CA . ALA B 1 84 ? -26.896 23.843 70.528 1.00 171.00 84 ALA B CA 1
ATOM 5933 C C . ALA B 1 84 ? -26.118 24.862 71.352 1.00 170.05 84 ALA B C 1
ATOM 5934 O O . ALA B 1 84 ? -25.706 24.572 72.477 1.00 152.48 84 ALA B O 1
ATOM 5936 N N . PHE B 1 85 ? -25.867 26.031 70.744 1.00 180.42 85 PHE B N 1
ATOM 5937 C CA . PHE B 1 85 ? -24.856 26.976 71.207 1.00 189.04 85 PHE B CA 1
ATOM 5938 C C . PHE B 1 85 ? -25.380 28.417 71.273 1.00 191.28 85 PHE B C 1
ATOM 5939 O O . PHE B 1 85 ? -26.097 28.868 70.388 1.00 192.98 85 PHE B O 1
ATOM 5947 N N . THR B 1 86 ? -24.983 29.153 72.321 1.00 185.42 86 THR B N 1
ATOM 5948 C CA . THR B 1 86 ? -25.431 30.528 72.466 1.00 190.51 86 THR B CA 1
ATOM 5949 C C . THR B 1 86 ? -24.238 31.477 72.535 1.00 191.08 86 THR B C 1
ATOM 5950 O O . THR B 1 86 ? -23.209 31.145 73.122 1.00 189.95 86 THR B O 1
ATOM 5954 N N . SER B 1 87 ? -24.428 32.679 71.972 1.00 191.86 87 SER B N 1
ATOM 5955 C CA . SER B 1 87 ? -23.376 33.682 71.924 1.00 196.33 87 SER B CA 1
ATOM 5956 C C . SER B 1 87 ? -23.946 35.093 72.055 1.00 212.34 87 SER B C 1
ATOM 5957 O O . SER B 1 87 ? -24.961 35.414 71.443 1.00 208.74 87 SER B O 1
ATOM 5960 N N . THR B 1 88 ? -23.232 35.950 72.798 1.00 234.14 88 THR B N 1
ATOM 5961 C CA . THR B 1 88 ? -23.664 37.306 73.107 1.00 245.97 88 THR B CA 1
ATOM 5962 C C . THR B 1 88 ? -23.828 38.147 71.838 1.00 249.09 88 THR B C 1
ATOM 5963 O O . THR B 1 88 ? -22.951 38.165 70.974 1.00 265.48 88 THR B O 1
ATOM 5967 N N . SER B 1 89 ? -24.956 38.868 71.775 1.00 235.30 89 SER B N 1
ATOM 5968 C CA . SER B 1 89 ? -25.355 39.701 70.650 1.00 225.90 89 SER B CA 1
ATOM 5969 C C . SER B 1 89 ? -24.737 41.096 70.721 1.00 223.47 89 SER B C 1
ATOM 5970 O O . SER B 1 89 ? -24.002 41.427 71.650 1.00 219.93 89 SER B O 1
ATOM 5973 N N . GLN B 1 90 ? -25.106 41.918 69.733 1.00 222.70 90 GLN B N 1
ATOM 5974 C CA . GLN B 1 90 ? -24.679 43.303 69.620 1.00 219.84 90 GLN B CA 1
ATOM 5975 C C . GLN B 1 90 ? -25.539 44.172 70.541 1.00 220.30 90 GLN B C 1
ATOM 5976 O O . GLN B 1 90 ? -25.153 45.283 70.905 1.00 213.93 90 GLN B O 1
ATOM 5982 N N . ALA B 1 91 ? -26.727 43.668 70.898 1.00 218.42 91 ALA B N 1
ATOM 5983 C CA . ALA B 1 91 ? -27.661 44.390 71.747 1.00 210.99 91 ALA B CA 1
ATOM 5984 C C . ALA B 1 91 ? -27.398 44.052 73.212 1.00 214.83 91 ALA B C 1
ATOM 5985 O O . ALA B 1 91 ? -26.896 42.972 73.521 1.00 219.36 91 ALA B O 1
ATOM 5987 N N . ASP B 1 92 ? -27.747 44.979 74.111 1.00 221.91 92 ASP B N 1
ATOM 5988 C CA . ASP B 1 92 ? -27.594 44.728 75.537 1.00 224.34 92 ASP B CA 1
ATOM 5989 C C . ASP B 1 92 ? -28.477 43.555 75.957 1.00 228.82 92 ASP B C 1
ATOM 5990 O O . ASP B 1 92 ? -29.626 43.460 75.535 1.00 227.92 92 ASP B O 1
ATOM 5995 N N . ASP B 1 93 ? -27.902 42.656 76.770 1.00 228.62 93 ASP B N 1
ATOM 5996 C CA . ASP B 1 93 ? -28.623 41.575 77.427 1.00 218.43 93 ASP B CA 1
ATOM 5997 C C . ASP B 1 93 ? -29.352 40.699 76.410 1.00 220.96 93 ASP B C 1
ATOM 5998 O O . ASP B 1 93 ? -30.483 40.277 76.652 1.00 221.03 93 ASP B O 1
ATOM 6003 N N . GLU B 1 94 ? -28.669 40.404 75.297 1.00 229.20 94 GLU B N 1
ATOM 6004 C CA . GLU B 1 94 ? -29.192 39.593 74.206 1.00 226.82 94 GLU B CA 1
ATOM 6005 C C . GLU B 1 94 ? -28.111 38.602 73.776 1.00 233.77 94 GLU B C 1
ATOM 6006 O O . GLU B 1 94 ? -26.926 38.901 73.891 1.00 246.79 94 GLU B O 1
ATOM 6012 N N . ALA B 1 95 ? -28.528 37.425 73.290 1.00 219.69 95 ALA B N 1
ATOM 6013 C CA . ALA B 1 95 ? -27.599 36.458 72.726 1.00 209.14 95 ALA B CA 1
ATOM 6014 C C . ALA B 1 95 ? -28.161 35.841 71.445 1.00 210.07 95 ALA B C 1
ATOM 6015 O O . ALA B 1 95 ? -29.368 35.674 71.281 1.00 222.57 95 ALA B O 1
ATOM 6017 N N . GLU B 1 96 ? -27.249 35.489 70.538 1.00 205.61 96 GLU B N 1
ATOM 6018 C CA . GLU B 1 96 ? -27.601 34.883 69.268 1.00 199.04 96 GLU B CA 1
ATOM 6019 C C . GLU B 1 96 ? -27.701 33.372 69.459 1.00 201.35 96 GLU B C 1
ATOM 6020 O O . GLU B 1 96 ? -27.019 32.791 70.304 1.00 184.57 96 GLU B O 1
ATOM 6026 N N . VAL B 1 97 ? -28.542 32.752 68.640 1.00 210.47 97 VAL B N 1
ATOM 6027 C CA . VAL B 1 97 ? -28.873 31.347 68.790 1.00 226.35 97 VAL B CA 1
ATOM 6028 C C . VAL B 1 97 ? -28.299 30.539 67.620 1.00 235.73 97 VAL B C 1
ATOM 6029 O O . VAL B 1 97 ? -28.569 30.844 66.460 1.00 239.46 97 VAL B O 1
ATOM 6033 N N . LEU B 1 98 ? -27.526 29.490 67.931 1.00 235.47 98 LEU B N 1
ATOM 6034 C CA . LEU B 1 98 ? -26.874 28.701 66.894 1.00 225.36 98 LEU B CA 1
ATOM 6035 C C . LEU B 1 98 ? -27.138 27.211 67.117 1.00 232.71 98 LEU B C 1
ATOM 6036 O O . LEU B 1 98 ? -27.034 26.718 68.240 1.00 231.81 98 LEU B O 1
ATOM 6041 N N . TYR B 1 99 ? -27.454 26.471 66.049 1.00 229.07 99 TYR B N 1
ATOM 6042 C CA . TYR B 1 99 ? -27.666 25.043 66.243 1.00 219.05 99 TYR B CA 1
ATOM 6043 C C . TYR B 1 99 ? -27.396 24.268 64.957 1.00 211.16 99 TYR B C 1
ATOM 6044 O O . TYR B 1 99 ? -27.576 24.799 63.868 1.00 211.17 99 TYR B O 1
ATOM 6053 N N . SER B 1 100 ? -27.043 22.978 65.072 1.00 188.03 100 SER B N 1
ATOM 6054 C CA . SER B 1 100 ? -26.783 22.194 63.865 1.00 174.10 100 SER B CA 1
ATOM 6055 C C . SER B 1 100 ? -28.049 22.027 63.028 1.00 162.71 100 SER B C 1
ATOM 6056 O O . SER B 1 100 ? -29.150 21.939 63.570 1.00 169.81 100 SER B O 1
ATOM 6059 N N . TYR B 1 101 ? -27.880 21.928 61.703 1.00 150.53 101 TYR B N 1
ATOM 6060 C CA . TYR B 1 101 ? -29.043 21.690 60.863 1.00 150.50 101 TYR B CA 1
ATOM 6061 C C . TYR B 1 101 ? -28.765 20.660 59.779 1.00 156.78 101 TYR B C 1
ATOM 6062 O O . TYR B 1 101 ? -27.624 20.465 59.369 1.00 157.75 101 TYR B O 1
ATOM 6071 N N . GLU B 1 102 ? -29.843 20.029 59.297 1.00 167.24 102 GLU B N 1
ATOM 6072 C CA . GLU B 1 102 ? -29.698 19.037 58.246 1.00 158.41 102 GLU B CA 1
ATOM 6073 C C . GLU B 1 102 ? -29.819 19.705 56.879 1.00 149.71 102 GLU B C 1
ATOM 6074 O O . GLU B 1 102 ? -28.931 19.591 56.040 1.00 151.11 102 GLU B O 1
ATOM 6080 N N . THR B 1 103 ? -30.958 20.364 56.658 1.00 142.57 103 THR B N 1
ATOM 6081 C CA . THR B 1 103 ? -31.229 21.090 55.434 1.00 154.03 103 THR B CA 1
ATOM 6082 C C . THR B 1 103 ? -31.600 22.510 55.838 1.00 162.75 103 THR B C 1
ATOM 6083 O O . THR B 1 103 ? -32.045 22.735 56.960 1.00 166.71 103 THR B O 1
ATOM 6087 N N . GLU B 1 104 ? -31.471 23.457 54.908 1.00 176.59 104 GLU B N 1
ATOM 6088 C CA . GLU B 1 104 ? -31.698 24.860 55.221 1.00 177.06 104 GLU B CA 1
ATOM 6089 C C . GLU B 1 104 ? -33.150 25.103 55.627 1.00 167.54 104 GLU B C 1
ATOM 6090 O O . GLU B 1 104 ? -33.412 25.754 56.628 1.00 168.28 104 GLU B O 1
ATOM 6096 N N . ASP B 1 105 ? -34.092 24.619 54.821 1.00 155.75 105 ASP B N 1
ATOM 6097 C CA . ASP B 1 105 ? -35.474 24.992 55.048 1.00 145.80 105 ASP B CA 1
ATOM 6098 C C . ASP B 1 105 ? -35.966 24.430 56.374 1.00 133.91 105 ASP B C 1
ATOM 6099 O O . ASP B 1 105 ? -36.732 25.084 57.079 1.00 137.37 105 ASP B O 1
ATOM 6104 N N . ILE B 1 106 ? -35.540 23.208 56.691 1.00 127.28 106 ILE B N 1
ATOM 6105 C CA . ILE B 1 106 ? -36.022 22.551 57.890 1.00 140.96 106 ILE B CA 1
ATOM 6106 C C . ILE B 1 106 ? -35.375 23.169 59.125 1.00 151.71 106 ILE B C 1
ATOM 6107 O O . ILE B 1 106 ? -36.048 23.378 60.125 1.00 173.67 106 ILE B O 1
ATOM 6112 N N . GLY B 1 107 ? -34.070 23.438 59.057 1.00 157.61 107 GLY B N 1
ATOM 6113 C CA . GLY B 1 107 ? -33.404 24.048 60.193 1.00 162.53 107 GLY B CA 1
ATOM 6114 C C . GLY B 1 107 ? -34.028 25.399 60.521 1.00 177.16 107 GLY B C 1
ATOM 6115 O O . GLY B 1 107 ? -34.246 25.712 61.687 1.00 195.13 107 GLY B O 1
ATOM 6116 N N . LEU B 1 108 ? -34.354 26.173 59.481 1.00 171.78 108 LEU B N 1
ATOM 6117 C CA . LEU B 1 108 ? -34.927 27.489 59.707 1.00 161.46 108 LEU B CA 1
ATOM 6118 C C . LEU B 1 108 ? -36.269 27.349 60.417 1.00 160.07 108 LEU B C 1
ATOM 6119 O O . LEU B 1 108 ? -36.559 28.095 61.355 1.00 176.88 108 LEU B O 1
ATOM 6124 N N . GLU B 1 109 ? -37.082 26.391 59.964 1.00 157.13 109 GLU B N 1
ATOM 6125 C CA . GLU B 1 109 ? -38.377 26.212 60.595 1.00 163.49 109 GLU B CA 1
ATOM 6126 C C . GLU B 1 109 ? -38.184 25.786 62.042 1.00 164.52 109 GLU B C 1
ATOM 6127 O O . GLU B 1 109 ? -38.855 26.315 62.915 1.00 172.42 109 GLU B O 1
ATOM 6133 N N . ALA B 1 110 ? -37.231 24.882 62.296 1.00 179.66 110 ALA B N 1
ATOM 6134 C CA . ALA B 1 110 ? -37.025 24.390 63.652 1.00 191.82 110 ALA B CA 1
ATOM 6135 C C . ALA B 1 110 ? -36.779 25.566 64.587 1.00 198.79 110 ALA B C 1
ATOM 6136 O O . ALA B 1 110 ? -37.258 25.577 65.717 1.00 210.85 110 ALA B O 1
ATOM 6138 N N . GLY B 1 111 ? -36.023 26.549 64.094 1.00 203.89 111 GLY B N 1
ATOM 6139 C CA . GLY B 1 111 ? -35.757 27.739 64.878 1.00 215.63 111 GLY B CA 1
ATOM 6140 C C . GLY B 1 111 ? -37.050 28.476 65.224 1.00 232.65 111 GLY B C 1
ATOM 6141 O O . GLY B 1 111 ? -37.331 28.727 66.395 1.00 244.04 111 GLY B O 1
ATOM 6142 N N . GLU B 1 112 ? -37.840 28.779 64.186 1.00 234.54 112 GLU B N 1
ATOM 6143 C CA . GLU B 1 112 ? -39.063 29.554 64.339 1.00 232.39 112 GLU B CA 1
ATOM 6144 C C . GLU B 1 112 ? -40.060 28.800 65.221 1.00 247.49 112 GLU B C 1
ATOM 6145 O O . GLU B 1 112 ? -40.744 29.398 66.051 1.00 257.54 112 GLU B O 1
ATOM 6151 N N . VAL B 1 113 ? -40.136 27.482 65.029 1.00 256.53 113 VAL B N 1
ATOM 6152 C CA . VAL B 1 113 ? -41.070 26.671 65.785 1.00 249.17 113 VAL B CA 1
ATOM 6153 C C . VAL B 1 113 ? -40.619 26.613 67.237 1.00 248.96 113 VAL B C 1
ATOM 6154 O O . VAL B 1 113 ? -41.444 26.746 68.127 1.00 252.03 113 VAL B O 1
ATOM 6158 N N . ALA B 1 114 ? -39.319 26.413 67.466 1.00 246.39 114 ALA B N 1
ATOM 6159 C CA . ALA B 1 114 ? -38.815 26.419 68.829 1.00 243.01 114 ALA B CA 1
ATOM 6160 C C . ALA B 1 114 ? -39.264 27.702 69.523 1.00 252.19 114 ALA B C 1
ATOM 6161 O O . ALA B 1 114 ? -39.708 27.672 70.667 1.00 273.24 114 ALA B O 1
ATOM 6163 N N . CYS B 1 115 ? -39.148 28.823 68.810 1.00 256.38 115 CYS B N 1
ATOM 6164 C CA . CYS B 1 115 ? -39.546 30.133 69.386 1.00 257.81 115 CYS B CA 1
ATOM 6165 C C . CYS B 1 115 ? -41.028 30.096 69.771 1.00 245.09 115 CYS B C 1
ATOM 6166 O O . CYS B 1 115 ? -41.337 30.508 70.902 1.00 241.47 115 CYS B O 1
ATOM 6169 N N . ASP B 1 116 ? -41.898 29.595 68.886 1.00 229.69 116 ASP B N 1
ATOM 6170 C CA . ASP B 1 116 ? -43.328 29.597 69.153 1.00 210.98 116 ASP B CA 1
ATOM 6171 C C . ASP B 1 116 ? -43.658 28.681 70.331 1.00 215.22 116 ASP B C 1
ATOM 6172 O O . ASP B 1 116 ? -44.527 28.997 71.143 1.00 216.03 116 ASP B O 1
ATOM 6177 N N . MET B 1 117 ? -42.988 27.526 70.401 1.00 222.25 117 MET B N 1
ATOM 6178 C CA . MET B 1 117 ? -43.271 26.540 71.480 1.00 227.35 117 MET B CA 1
ATOM 6179 C C . MET B 1 117 ? -42.912 27.155 72.834 1.00 238.56 117 MET B C 1
ATOM 6180 O O . MET B 1 117 ? -43.635 26.893 73.814 1.00 246.96 117 MET B O 1
ATOM 6185 N N . LEU B 1 118 ? -41.835 27.943 72.894 1.00 241.43 118 LEU B N 1
ATOM 6186 C CA . LEU B 1 118 ? -41.387 28.525 74.191 1.00 223.88 118 LEU B CA 1
ATOM 6187 C C . LEU B 1 118 ? -42.295 29.699 74.551 1.00 220.45 118 LEU B C 1
ATOM 6188 O O . LEU B 1 118 ? -42.449 29.969 75.754 1.00 227.62 118 LEU B O 1
ATOM 6193 N N . VAL B 1 119 ? -42.839 30.394 73.552 1.00 212.65 119 VAL B N 1
ATOM 6194 C CA . VAL B 1 119 ? -43.822 31.435 73.811 1.00 198.45 119 VAL B CA 1
ATOM 6195 C C . VAL B 1 119 ? -45.015 30.789 74.508 1.00 212.77 119 VAL B C 1
ATOM 6196 O O . VAL B 1 119 ? -45.512 31.321 75.495 1.00 214.05 119 VAL B O 1
ATOM 6200 N N . ALA B 1 120 ? -45.442 29.618 74.020 1.00 219.84 120 ALA B N 1
ATOM 6201 C CA . ALA B 1 120 ? -46.660 28.963 74.561 1.00 221.85 120 ALA B CA 1
ATOM 6202 C C . ALA B 1 120 ? -46.444 28.406 75.975 1.00 235.64 120 ALA B C 1
ATOM 6203 O O . ALA B 1 120 ? -47.406 27.830 76.521 1.00 257.06 120 ALA B O 1
ATOM 6205 N N . LEU B 1 121 ? -45.248 28.569 76.548 1.00 231.32 121 LEU B N 1
ATOM 6206 C CA . LEU B 1 121 ? -45.026 28.121 77.951 1.00 212.42 121 LEU B CA 1
ATOM 6207 C C . LEU B 1 121 ? -45.953 28.908 78.881 1.00 214.37 121 LEU B C 1
ATOM 6208 O O . LEU B 1 121 ? -46.229 28.395 79.975 1.00 205.38 121 LEU B O 1
ATOM 6213 N N . ALA B 1 122 ? -46.387 30.108 78.479 1.00 217.79 122 ALA B N 1
ATOM 6214 C CA . ALA B 1 122 ? -47.349 30.885 79.243 1.00 203.59 122 ALA B CA 1
ATOM 6215 C C . ALA B 1 122 ? -48.153 31.797 78.319 1.00 198.59 122 ALA B C 1
ATOM 6216 O O . ALA B 1 122 ? -47.608 32.624 77.585 1.00 177.91 122 ALA B O 1
ATOM 6218 N N . ARG B 1 123 ? -49.471 31.606 78.373 1.00 207.60 123 ARG B N 1
ATOM 6219 C CA . ARG B 1 123 ? -50.438 32.369 77.604 1.00 212.43 123 ARG B CA 1
ATOM 6220 C C . ARG B 1 123 ? -51.480 32.881 78.595 1.00 227.52 123 ARG B C 1
ATOM 6221 O O . ARG B 1 123 ? -51.626 32.314 79.678 1.00 246.50 123 ARG B O 1
ATOM 6229 N N . ALA B 1 124 ? -52.182 33.968 78.244 1.00 228.72 124 ALA B N 1
ATOM 6230 C CA . ALA B 1 124 ? -53.079 34.646 79.171 1.00 238.89 124 ALA B CA 1
ATOM 6231 C C . ALA B 1 124 ? -52.325 34.952 80.468 1.00 257.69 124 ALA B C 1
ATOM 6232 O O . ALA B 1 124 ? -51.141 35.273 80.412 1.00 267.27 124 ALA B O 1
ATOM 6234 N N . GLU B 1 125 ? -52.985 34.816 81.627 1.00 270.95 125 GLU B N 1
ATOM 6235 C CA . GLU B 1 125 ? -52.312 35.063 82.896 1.00 262.26 125 GLU B CA 1
ATOM 6236 C C . GLU B 1 125 ? -51.288 33.964 83.171 1.00 266.36 125 GLU B C 1
ATOM 6237 O O . GLU B 1 125 ? -50.194 34.243 83.658 1.00 266.71 125 GLU B O 1
ATOM 6243 N N . ALA B 1 126 ? -51.665 32.719 82.872 1.00 259.85 126 ALA B N 1
ATOM 6244 C CA . ALA B 1 126 ? -50.785 31.572 83.010 1.00 236.43 126 ALA B CA 1
ATOM 6245 C C . ALA B 1 126 ? -51.397 30.414 82.232 1.00 242.84 126 ALA B C 1
ATOM 6246 O O . ALA B 1 126 ? -52.611 30.238 82.254 1.00 255.72 126 ALA B O 1
ATOM 6248 N N . ASP B 1 127 ? -50.559 29.668 81.511 1.00 243.01 127 ASP B N 1
ATOM 6249 C CA . ASP B 1 127 ? -51.005 28.514 80.755 1.00 242.53 127 ASP B CA 1
ATOM 6250 C C . ASP B 1 127 ? -49.795 27.610 80.549 1.00 249.57 127 ASP B C 1
ATOM 6251 O O . ASP B 1 127 ? -49.224 27.582 79.461 1.00 259.76 127 ASP B O 1
ATOM 6256 N N . VAL B 1 128 ? -49.401 26.884 81.602 1.00 250.66 128 VAL B N 1
ATOM 6257 C CA . VAL B 1 128 ? -48.067 26.302 81.635 1.00 246.85 128 VAL B CA 1
ATOM 6258 C C . VAL B 1 128 ? -48.079 24.803 81.326 1.00 248.53 128 VAL B C 1
ATOM 6259 O O . VAL B 1 128 ? -47.156 24.287 80.697 1.00 259.16 128 VAL B O 1
ATOM 6263 N N . ARG B 1 129 ? -49.091 24.089 81.816 1.00 238.08 129 ARG B N 1
ATOM 6264 C CA . ARG B 1 129 ? -49.099 22.640 81.680 1.00 229.50 129 ARG B CA 1
ATOM 6265 C C . ARG B 1 129 ? -50.400 22.178 81.036 1.00 233.36 129 ARG B C 1
ATOM 6266 O O . ARG B 1 129 ? -51.394 22.893 81.080 1.00 246.42 129 ARG B O 1
ATOM 6274 N N . ALA B 1 130 ? -50.378 20.954 80.491 1.00 228.25 130 ALA B N 1
ATOM 6275 C CA . ALA B 1 130 ? -51.484 20.380 79.740 1.00 220.49 130 ALA B CA 1
ATOM 6276 C C . ALA B 1 130 ? -51.882 21.316 78.600 1.00 223.63 130 ALA B C 1
ATOM 6277 O O . ALA B 1 130 ? -53.055 21.638 78.427 1.00 233.62 130 ALA B O 1
ATOM 6279 N N . VAL B 1 131 ? -50.872 21.770 77.854 1.00 215.44 131 VAL B N 1
ATOM 6280 C CA . VAL B 1 131 ? -51.066 22.699 76.753 1.00 199.65 131 VAL B CA 1
ATOM 6281 C C . VAL B 1 131 ? -50.648 22.032 75.445 1.00 201.80 131 VAL B C 1
ATOM 6282 O O . VAL B 1 131 ? -49.849 21.099 75.461 1.00 210.96 131 VAL B O 1
ATOM 6286 N N . ASP B 1 132 ? -51.191 22.532 74.331 1.00 205.78 132 ASP B N 1
ATOM 6287 C CA . ASP B 1 132 ? -50.970 21.945 73.019 1.00 209.57 132 ASP B CA 1
ATOM 6288 C C . ASP B 1 132 ? -49.627 22.394 72.442 1.00 220.46 132 ASP B C 1
ATOM 6289 O O . ASP B 1 132 ? -49.587 23.255 71.565 1.00 214.56 132 ASP B O 1
ATOM 6294 N N . LEU B 1 133 ? -48.531 21.785 72.900 1.00 233.76 133 LEU B N 1
ATOM 6295 C CA . LEU B 1 133 ? -47.211 22.086 72.280 1.00 248.72 133 LEU B CA 1
ATOM 6296 C C . LEU B 1 133 ? -47.071 21.151 71.079 1.00 270.70 133 LEU B C 1
ATOM 6297 O O . LEU B 1 133 ? -46.284 21.475 70.170 1.00 302.03 133 LEU B O 1
ATOM 6302 N N . SER B 1 134 ? -47.833 20.052 71.073 1.00 272.49 134 SER B N 1
ATOM 6303 C CA . SER B 1 134 ? -47.780 19.074 70.001 1.00 268.32 134 SER B CA 1
ATOM 6304 C C . SER B 1 134 ? -48.390 19.629 68.715 1.00 268.29 134 SER B C 1
ATOM 6305 O O . SER B 1 134 ? -48.184 19.063 67.647 1.00 280.75 134 SER B O 1
ATOM 6308 N N . HIS B 1 135 ? -49.165 20.713 68.812 1.00 262.20 135 HIS B N 1
ATOM 6309 C CA . HIS B 1 135 ? -49.718 21.343 67.622 1.00 248.70 135 HIS B CA 1
ATOM 6310 C C . HIS B 1 135 ? -48.593 21.939 66.779 1.00 252.15 135 HIS B C 1
ATOM 6311 O O . HIS B 1 135 ? -48.621 21.854 65.552 1.00 256.57 135 HIS B O 1
ATOM 6318 N N . HIS B 1 136 ? -47.618 22.552 67.462 1.00 252.69 136 HIS B N 1
ATOM 6319 C CA . HIS B 1 136 ? -46.483 23.165 66.800 1.00 242.78 136 HIS B CA 1
ATOM 6320 C C . HIS B 1 136 ? -45.601 22.050 66.256 1.00 239.54 136 HIS B C 1
ATOM 6321 O O . HIS B 1 136 ? -45.026 22.174 65.176 1.00 245.79 136 HIS B O 1
ATOM 6328 N N . ILE B 1 137 ? -45.518 20.960 67.024 1.00 213.85 137 ILE B N 1
ATOM 6329 C CA . ILE B 1 137 ? -44.687 19.837 66.641 1.00 189.16 137 ILE B CA 1
ATOM 6330 C C . ILE B 1 137 ? -45.240 19.244 65.355 1.00 189.88 137 ILE B C 1
ATOM 6331 O O . ILE B 1 137 ? -44.486 18.991 64.423 1.00 198.88 137 ILE B O 1
ATOM 6336 N N . ALA B 1 138 ? -46.558 19.049 65.321 1.00 189.86 138 ALA B N 1
ATOM 6337 C CA . ALA B 1 138 ? -47.196 18.475 64.150 1.00 182.48 138 ALA B CA 1
ATOM 6338 C C . ALA B 1 138 ? -46.951 19.354 62.927 1.00 186.25 138 ALA B C 1
ATOM 6339 O O . ALA B 1 138 ? -46.672 18.840 61.845 1.00 204.45 138 ALA B O 1
ATOM 6341 N N . ARG B 1 139 ? -47.054 20.677 63.103 1.00 187.72 139 ARG B N 1
ATOM 6342 C CA . ARG B 1 139 ? -46.889 21.579 61.973 1.00 193.91 139 ARG B CA 1
ATOM 6343 C C . ARG B 1 139 ? -45.476 21.423 61.416 1.00 196.54 139 ARG B C 1
ATOM 6344 O O . ARG B 1 139 ? -45.275 21.330 60.205 1.00 186.82 139 ARG B O 1
ATOM 6352 N N . TYR B 1 140 ? -44.510 21.385 62.334 1.00 201.94 140 TYR B N 1
ATOM 6353 C CA . TYR B 1 140 ? -43.109 21.312 61.977 1.00 197.53 140 TYR B CA 1
ATOM 6354 C C . TYR B 1 140 ? -42.827 20.018 61.221 1.00 189.90 140 TYR B C 1
ATOM 6355 O O . TYR B 1 140 ? -42.158 20.033 60.192 1.00 194.65 140 TYR B O 1
ATOM 6364 N N . LEU B 1 141 ? -43.289 18.894 61.772 1.00 169.71 141 LEU B N 1
ATOM 6365 C CA . LEU B 1 141 ? -42.956 17.621 61.162 1.00 151.26 141 LEU B CA 1
ATOM 6366 C C . LEU B 1 141 ? -43.627 17.523 59.795 1.00 149.40 141 LEU B C 1
ATOM 6367 O O . LEU B 1 141 ? -43.007 17.071 58.846 1.00 160.49 141 LEU B O 1
ATOM 6372 N N . ARG B 1 142 ? -44.874 17.985 59.676 1.00 165.75 142 ARG B N 1
ATOM 6373 C CA . ARG B 1 142 ? -45.520 17.861 58.379 1.00 181.14 142 ARG B CA 1
ATOM 6374 C C . ARG B 1 142 ? -44.669 18.557 57.324 1.00 185.68 142 ARG B C 1
ATOM 6375 O O . ARG B 1 142 ? -44.491 18.023 56.233 1.00 192.20 142 ARG B O 1
ATOM 6383 N N . TYR B 1 143 ? -44.130 19.729 57.669 1.00 182.96 143 TYR B N 1
ATOM 6384 C CA . TYR B 1 143 ? -43.270 20.466 56.757 1.00 184.93 143 TYR B CA 1
ATOM 6385 C C . TYR B 1 143 ? -42.049 19.628 56.389 1.00 185.97 143 TYR B C 1
ATOM 6386 O O . TYR B 1 143 ? -41.774 19.405 55.216 1.00 191.58 143 TYR B O 1
ATOM 6395 N N . ALA B 1 144 ? -41.339 19.152 57.412 1.00 175.98 144 ALA B N 1
ATOM 6396 C CA . ALA B 1 144 ? -40.124 18.374 57.218 1.00 160.78 144 ALA B CA 1
ATOM 6397 C C . ALA B 1 144 ? -40.371 17.155 56.327 1.00 158.73 144 ALA B C 1
ATOM 6398 O O . ALA B 1 144 ? -39.584 16.880 55.428 1.00 153.75 144 ALA B O 1
ATOM 6400 N N . ASP B 1 145 ? -41.494 16.462 56.557 1.00 159.40 145 ASP B N 1
ATOM 6401 C CA . ASP B 1 145 ? -41.822 15.205 55.904 1.00 145.09 145 ASP B CA 1
ATOM 6402 C C . ASP B 1 145 ? -41.979 15.380 54.397 1.00 139.29 145 ASP B C 1
ATOM 6403 O O . ASP B 1 145 ? -41.994 14.402 53.658 1.00 138.02 145 ASP B O 1
ATOM 6408 N N . LYS B 1 146 ? -42.133 16.630 53.959 1.00 142.95 146 LYS B N 1
ATOM 6409 C CA . LYS B 1 146 ? -42.390 16.917 52.562 1.00 148.38 146 LYS B CA 1
ATOM 6410 C C . LYS B 1 146 ? -41.153 17.555 51.942 1.00 148.10 146 LYS B C 1
ATOM 6411 O O . LYS B 1 146 ? -41.127 17.828 50.743 1.00 144.42 146 LYS B O 1
ATOM 6417 N N . ARG B 1 147 ? -40.133 17.795 52.776 1.00 155.42 147 ARG B N 1
ATOM 6418 C CA . ARG B 1 147 ? -38.922 18.477 52.337 1.00 154.59 147 ARG B CA 1
ATOM 6419 C C . ARG B 1 147 ? -37.696 17.562 52.382 1.00 145.82 147 ARG B C 1
ATOM 6420 O O . ARG B 1 147 ? -36.708 17.824 51.699 1.00 132.14 147 ARG B O 1
ATOM 6428 N N . THR B 1 148 ? -37.775 16.493 53.184 1.00 148.15 148 THR B N 1
ATOM 6429 C CA . THR B 1 148 ? -36.657 15.591 53.429 1.00 152.72 148 THR B CA 1
ATOM 6430 C C . THR B 1 148 ? -36.552 14.511 52.352 1.00 166.23 148 THR B C 1
ATOM 6431 O O . THR B 1 148 ? -37.312 14.493 51.386 1.00 182.62 148 THR B O 1
ATOM 6435 N N . LEU B 1 149 ? -35.590 13.601 52.543 1.00 161.64 149 LEU B N 1
ATOM 6436 C CA . LEU B 1 149 ? -35.275 12.562 51.575 1.00 145.43 149 LEU B CA 1
ATOM 6437 C C . LEU B 1 149 ? -36.199 11.356 51.740 1.00 136.19 149 LEU B C 1
ATOM 6438 O O . LEU B 1 149 ? -36.584 10.985 52.852 1.00 129.10 149 LEU B O 1
ATOM 6443 N N . GLY B 1 150 ? -36.509 10.716 50.606 1.00 127.33 150 GLY B N 1
ATOM 6444 C CA . GLY B 1 150 ? -37.210 9.445 50.589 1.00 129.95 150 GLY B CA 1
ATOM 6445 C C . GLY B 1 150 ? -36.283 8.307 51.001 1.00 130.10 150 GLY B C 1
ATOM 6446 O O . GLY B 1 150 ? -35.064 8.444 50.912 1.00 138.09 150 GLY B O 1
ATOM 6447 N N . PRO B 1 151 ? -36.835 7.128 51.364 1.00 126.61 151 PRO B N 1
ATOM 6448 C CA . PRO B 1 151 ? -36.043 6.035 51.940 1.00 129.54 151 PRO B CA 1
ATOM 6449 C C . PRO B 1 151 ? -34.954 5.451 51.045 1.00 136.50 151 PRO B C 1
ATOM 6450 O O . PRO B 1 151 ? -33.933 4.946 51.517 1.00 141.58 151 PRO B O 1
ATOM 6454 N N . SER B 1 152 ? -35.172 5.513 49.734 1.00 133.33 152 SER B N 1
ATOM 6455 C CA . SER B 1 152 ? -34.163 4.965 48.859 1.00 131.99 152 SER B CA 1
ATOM 6456 C C . SER B 1 152 ? -32.934 5.846 48.983 1.00 127.00 152 SER B C 1
ATOM 6457 O O . SER B 1 152 ? -31.816 5.358 49.052 1.00 123.74 152 SER B O 1
ATOM 6460 N N . ALA B 1 153 ? -33.182 7.147 49.081 1.00 118.14 153 ALA B N 1
ATOM 6461 C CA . ALA B 1 153 ? -32.096 8.093 49.137 1.00 124.07 153 ALA B CA 1
ATOM 6462 C C . ALA B 1 153 ? -31.481 8.045 50.527 1.00 134.64 153 ALA B C 1
ATOM 6463 O O . ALA B 1 153 ? -30.266 8.039 50.645 1.00 150.04 153 ALA B O 1
ATOM 6465 N N . MET B 1 154 ? -32.315 7.915 51.563 1.00 137.21 154 MET B N 1
ATOM 6466 C CA . MET B 1 154 ? -31.743 8.002 52.897 1.00 133.78 154 MET B CA 1
ATOM 6467 C C . MET B 1 154 ? -30.731 6.880 53.105 1.00 130.37 154 MET B C 1
ATOM 6468 O O . MET B 1 154 ? -29.668 7.079 53.695 1.00 122.63 154 MET B O 1
ATOM 6473 N N . GLU B 1 155 ? -31.065 5.704 52.578 1.00 123.60 155 GLU B N 1
ATOM 6474 C CA . GLU B 1 155 ? -30.194 4.568 52.790 1.00 124.10 155 GLU B CA 1
ATOM 6475 C C . GLU B 1 155 ? -28.909 4.729 51.984 1.00 124.88 155 GLU B C 1
ATOM 6476 O O . GLU B 1 155 ? -27.818 4.415 52.456 1.00 137.14 155 GLU B O 1
ATOM 6482 N N . LEU B 1 156 ? -29.041 5.234 50.761 1.00 117.78 156 LEU B N 1
ATOM 6483 C CA . LEU B 1 156 ? -27.858 5.387 49.933 1.00 114.18 156 LEU B CA 1
ATOM 6484 C C . LEU B 1 156 ? -26.951 6.463 50.515 1.00 113.12 156 LEU B C 1
ATOM 6485 O O . LEU B 1 156 ? -25.730 6.329 50.485 1.00 117.85 156 LEU B O 1
ATOM 6490 N N . VAL B 1 157 ? -27.553 7.513 51.067 1.00 106.77 157 VAL B N 1
ATOM 6491 C CA . VAL B 1 157 ? -26.729 8.550 51.649 1.00 107.94 157 VAL B CA 1
ATOM 6492 C C . VAL B 1 157 ? -25.997 7.979 52.850 1.00 107.84 157 VAL B C 1
ATOM 6493 O O . VAL B 1 157 ? -24.809 8.228 53.011 1.00 100.22 157 VAL B O 1
ATOM 6497 N N . LYS B 1 158 ? -26.698 7.224 53.693 1.00 112.87 158 LYS B N 1
ATOM 6498 C CA . LYS B 1 158 ? -25.997 6.682 54.844 1.00 118.01 158 LYS B CA 1
ATOM 6499 C C . LYS B 1 158 ? -24.786 5.883 54.377 1.00 120.12 158 LYS B C 1
ATOM 6500 O O . LYS B 1 158 ? -23.721 5.975 54.978 1.00 128.01 158 LYS B O 1
ATOM 6506 N N . ALA B 1 159 ? -24.950 5.107 53.302 1.00 120.18 159 ALA B N 1
ATOM 6507 C CA . ALA B 1 159 ? -23.821 4.342 52.800 1.00 122.07 159 ALA B CA 1
ATOM 6508 C C . ALA B 1 159 ? -22.696 5.289 52.387 1.00 123.93 159 ALA B C 1
ATOM 6509 O O . ALA B 1 159 ? -21.523 5.050 52.683 1.00 114.97 159 ALA B O 1
ATOM 6511 N N . ALA B 1 160 ? -23.078 6.376 51.715 1.00 123.08 160 ALA B N 1
ATOM 6512 C CA . ALA B 1 160 ? -22.109 7.366 51.290 1.00 121.54 160 ALA B CA 1
ATOM 6513 C C . ALA B 1 160 ? -21.420 7.957 52.517 1.00 120.26 160 ALA B C 1
ATOM 6514 O O . ALA B 1 160 ? -20.226 8.222 52.487 1.00 117.14 160 ALA B O 1
ATOM 6516 N N . GLN B 1 161 ? -22.160 8.149 53.606 1.00 112.51 161 GLN B N 1
ATOM 6517 C CA . GLN B 1 161 ? -21.542 8.740 54.775 1.00 116.91 161 GLN B CA 1
ATOM 6518 C C . GLN B 1 161 ? -20.491 7.779 55.318 1.00 123.50 161 GLN B C 1
ATOM 6519 O O . GLN B 1 161 ? -19.373 8.197 55.611 1.00 140.04 161 GLN B O 1
ATOM 6525 N N . GLU B 1 162 ? -20.841 6.487 55.386 1.00 126.59 162 GLU B N 1
ATOM 6526 C CA . GLU B 1 162 ? -19.940 5.490 55.948 1.00 132.01 162 GLU B CA 1
ATOM 6527 C C . GLU B 1 162 ? -18.651 5.461 55.132 1.00 126.25 162 GLU B C 1
ATOM 6528 O O . GLU B 1 162 ? -17.560 5.293 55.673 1.00 117.72 162 GLU B O 1
ATOM 6534 N N . ARG B 1 163 ? -18.801 5.659 53.823 1.00 117.67 163 ARG B N 1
ATOM 6535 C CA . ARG B 1 163 ? -17.692 5.520 52.898 1.00 111.50 163 ARG B CA 1
ATOM 6536 C C . ARG B 1 163 ? -17.081 6.869 52.541 1.00 117.85 163 ARG B C 1
ATOM 6537 O O . ARG B 1 163 ? -16.242 6.932 51.643 1.00 130.35 163 ARG B O 1
ATOM 6545 N N . ASP B 1 164 ? -17.522 7.937 53.221 1.00 113.73 164 ASP B N 1
ATOM 6546 C CA . ASP B 1 164 ? -16.976 9.279 53.047 1.00 111.82 164 ASP B CA 1
ATOM 6547 C C . ASP B 1 164 ? -17.110 9.732 51.591 1.00 102.45 164 ASP B C 1
ATOM 6548 O O . ASP B 1 164 ? -16.226 10.385 51.039 1.00 106.34 164 ASP B O 1
ATOM 6553 N N . ILE B 1 165 ? -18.226 9.367 50.967 1.00 91.95 165 ILE B N 1
ATOM 6554 C CA . ILE B 1 165 ? -18.520 9.776 49.614 1.00 97.15 165 ILE B CA 1
ATOM 6555 C C . ILE B 1 165 ? -19.445 10.970 49.730 1.00 105.29 165 ILE B C 1
ATOM 6556 O O . ILE B 1 165 ? -20.467 10.913 50.394 1.00 126.91 165 ILE B O 1
ATOM 6561 N N . PRO B 1 166 ? -19.071 12.110 49.142 1.00 105.08 166 PRO B N 1
ATOM 6562 C CA . PRO B 1 166 ? -19.860 13.325 49.282 1.00 107.36 166 PRO B CA 1
ATOM 6563 C C . PRO B 1 166 ? -21.097 13.132 48.426 1.00 103.99 166 PRO B C 1
ATOM 6564 O O . PRO B 1 166 ? -21.061 12.368 47.465 1.00 97.46 166 PRO B O 1
ATOM 6568 N N . TRP B 1 167 ? -22.158 13.855 48.764 1.00 108.15 167 TRP B N 1
ATOM 6569 C CA . TRP B 1 167 ? -23.331 13.809 47.922 1.00 110.98 167 TRP B CA 1
ATOM 6570 C C . TRP B 1 167 ? -23.996 15.171 47.956 1.00 104.48 167 TRP B C 1
ATOM 6571 O O . TRP B 1 167 ? -23.886 15.911 48.932 1.00 109.00 167 TRP B O 1
ATOM 6582 N N . TYR B 1 168 ? -24.734 15.442 46.887 1.00 95.58 168 TYR B N 1
ATOM 6583 C CA . TYR B 1 168 ? -25.440 16.698 46.770 1.00 105.58 168 TYR B CA 1
ATOM 6584 C C . TYR B 1 168 ? -26.823 16.458 46.185 1.00 109.42 168 TYR B C 1
ATOM 6585 O O . TYR B 1 168 ? -26.969 15.671 45.261 1.00 123.47 168 TYR B O 1
ATOM 6594 N N . ARG B 1 169 ? -27.842 17.174 46.660 1.00 107.45 169 ARG B N 1
ATOM 6595 C CA . ARG B 1 169 ? -29.110 17.033 45.966 1.00 104.54 169 ARG B CA 1
ATOM 6596 C C . ARG B 1 169 ? -29.008 17.784 44.643 1.00 103.93 169 ARG B C 1
ATOM 6597 O O . ARG B 1 169 ? -28.481 18.891 44.598 1.00 102.73 169 ARG B O 1
ATOM 6605 N N . MET B 1 170 ? -29.452 17.138 43.567 1.00 105.39 170 MET B N 1
ATOM 6606 C CA . MET B 1 170 ? -29.470 17.796 42.276 1.00 101.27 170 MET B CA 1
ATOM 6607 C C . MET B 1 170 ? -30.860 18.368 42.059 1.00 98.58 170 MET B C 1
ATOM 6608 O O . MET B 1 170 ? -30.999 19.413 41.443 1.00 106.63 170 MET B O 1
ATOM 6613 N N . ASN B 1 171 ? -31.879 17.691 42.589 1.00 97.93 171 ASN B N 1
ATOM 6614 C CA . ASN B 1 171 ? -33.231 18.197 42.473 1.00 100.94 171 ASN B CA 1
ATOM 6615 C C . ASN B 1 171 ? -33.901 18.147 43.843 1.00 109.34 171 ASN B C 1
ATOM 6616 O O . ASN B 1 171 ? -33.266 17.858 44.857 1.00 113.38 171 ASN B O 1
ATOM 6621 N N . ASP B 1 172 ? -35.212 18.377 43.841 1.00 119.36 172 ASP B N 1
ATOM 6622 C CA . ASP B 1 172 ? -35.966 18.486 45.074 1.00 124.48 172 ASP B CA 1
ATOM 6623 C C . ASP B 1 172 ? -36.579 17.141 45.429 1.00 120.61 172 ASP B C 1
ATOM 6624 O O . ASP B 1 172 ? -37.448 17.064 46.292 1.00 137.70 172 ASP B O 1
ATOM 6629 N N . ALA B 1 173 ? -36.132 16.091 44.742 1.00 113.77 173 ALA B N 1
ATOM 6630 C CA . ALA B 1 173 ? -36.666 14.765 45.003 1.00 112.09 173 ALA B CA 1
ATOM 6631 C C . ALA B 1 173 ? -35.520 13.854 45.410 1.00 114.29 173 ALA B C 1
ATOM 6632 O O . ALA B 1 173 ? -34.880 14.098 46.428 1.00 125.90 173 ALA B O 1
ATOM 6634 N N . SER B 1 174 ? -35.247 12.843 44.581 1.00 117.43 174 SER B N 1
ATOM 6635 C CA . SER B 1 174 ? -34.330 11.781 44.953 1.00 112.38 174 SER B CA 1
ATOM 6636 C C . SER B 1 174 ? -33.130 11.723 44.007 1.00 112.87 174 SER B C 1
ATOM 6637 O O . SER B 1 174 ? -32.399 10.735 44.048 1.00 110.93 174 SER B O 1
ATOM 6640 N N . LEU B 1 175 ? -32.940 12.743 43.149 1.00 105.66 175 LEU B N 1
ATOM 6641 C CA . LEU B 1 175 ? -31.766 12.733 42.289 1.00 87.52 175 LEU B CA 1
ATOM 6642 C C . LEU B 1 175 ? -30.624 13.468 42.974 1.00 86.53 175 LEU B C 1
ATOM 6643 O O . LEU B 1 175 ? -30.695 14.656 43.277 1.00 95.89 175 LEU B O 1
ATOM 6648 N N . ILE B 1 176 ? -29.575 12.685 43.203 1.00 83.57 176 ILE B N 1
ATOM 6649 C CA . ILE B 1 176 ? -28.454 13.060 44.037 1.00 86.17 176 ILE B CA 1
ATOM 6650 C C . ILE B 1 176 ? -27.164 12.806 43.268 1.00 88.46 176 ILE B C 1
ATOM 6651 O O . ILE B 1 176 ? -26.953 11.733 42.714 1.00 98.20 176 ILE B O 1
ATOM 6656 N N . GLN B 1 177 ? -26.280 13.801 43.283 1.00 90.85 177 GLN B N 1
ATOM 6657 C CA . GLN B 1 177 ? -24.944 13.606 42.765 1.00 84.93 177 GLN B CA 1
ATOM 6658 C C . GLN B 1 177 ? -24.118 12.985 43.879 1.00 84.18 177 GLN B C 1
ATOM 6659 O O . GLN B 1 177 ? -24.207 13.427 45.020 1.00 88.53 177 GLN B O 1
ATOM 6665 N N . VAL B 1 178 ? -23.347 11.953 43.543 1.00 76.64 178 VAL B N 1
ATOM 6666 C CA . VAL B 1 178 ? -22.693 11.222 44.611 1.00 79.35 178 VAL B CA 1
ATOM 6667 C C . VAL B 1 178 ? -21.191 11.179 44.449 1.00 87.26 178 VAL B C 1
ATOM 6668 O O . VAL B 1 178 ? -20.573 10.198 44.823 1.00 105.26 178 VAL B O 1
ATOM 6672 N N . GLY B 1 179 ? -20.613 12.226 43.905 1.00 87.00 179 GLY B N 1
ATOM 6673 C CA . GLY B 1 179 ? -19.174 12.346 43.904 1.00 78.03 179 GLY B CA 1
ATOM 6674 C C . GLY B 1 179 ? -18.851 13.739 43.402 1.00 85.81 179 GLY B C 1
ATOM 6675 O O . GLY B 1 179 ? -19.763 14.475 43.021 1.00 97.30 179 GLY B O 1
ATOM 6676 N N . GLN B 1 180 ? -17.563 14.071 43.334 1.00 85.90 180 GLN B N 1
ATOM 6677 C CA . GLN B 1 180 ? -17.221 15.389 42.836 1.00 82.43 180 GLN B CA 1
ATOM 6678 C C . GLN B 1 180 ? -16.787 15.339 41.374 1.00 78.88 180 GLN B C 1
ATOM 6679 O O . GLN B 1 180 ? -16.664 14.273 40.790 1.00 95.67 180 GLN B O 1
ATOM 6685 N N . GLY B 1 181 ? -16.609 16.523 40.787 1.00 70.20 181 GLY B N 1
ATOM 6686 C CA . GLY B 1 181 ? -16.401 16.648 39.358 1.00 73.44 181 GLY B CA 1
ATOM 6687 C C . GLY B 1 181 ? -15.388 15.630 38.873 1.00 79.46 181 GLY B C 1
ATOM 6688 O O . GLY B 1 181 ? -14.538 15.215 39.653 1.00 101.65 181 GLY B O 1
ATOM 6689 N N . LYS B 1 182 ? -15.523 15.220 37.611 1.00 76.27 182 LYS B N 1
ATOM 6690 C CA . LYS B 1 182 ? -14.630 14.286 36.935 1.00 75.79 182 LYS B CA 1
ATOM 6691 C C . LYS B 1 182 ? -14.947 12.871 37.391 1.00 75.45 182 LYS B C 1
ATOM 6692 O O . LYS B 1 182 ? -14.838 11.934 36.609 1.00 97.84 182 LYS B O 1
ATOM 6698 N N . TYR B 1 183 ? -15.318 12.711 38.660 1.00 69.09 183 TYR B N 1
ATOM 6699 C CA . TYR B 1 183 ? -15.522 11.365 39.146 1.00 75.94 183 TYR B CA 1
ATOM 6700 C C . TYR B 1 183 ? -16.990 11.142 39.401 1.00 77.90 183 TYR B C 1
ATOM 6701 O O . TYR B 1 183 ? -17.419 10.010 39.603 1.00 95.37 183 TYR B O 1
ATOM 6710 N N . GLN B 1 184 ? -17.729 12.244 39.380 1.00 76.65 184 GLN B N 1
ATOM 6711 C CA . GLN B 1 184 ? -19.099 12.259 39.842 1.00 81.91 184 GLN B CA 1
ATOM 6712 C C . GLN B 1 184 ? -19.951 11.218 39.133 1.00 85.08 184 GLN B C 1
ATOM 6713 O O . GLN B 1 184 ? -19.917 11.053 37.908 1.00 92.62 184 GLN B O 1
ATOM 6719 N N . LYS B 1 185 ? -20.729 10.536 39.967 1.00 87.20 185 LYS B N 1
ATOM 6720 C CA . LYS B 1 185 ? -21.760 9.622 39.524 1.00 89.68 185 LYS B CA 1
ATOM 6721 C C . LYS B 1 185 ? -23.074 10.187 40.043 1.00 85.61 185 LYS B C 1
ATOM 6722 O O . LYS B 1 185 ? -23.068 11.083 40.876 1.00 77.61 185 LYS B O 1
ATOM 6728 N N . ARG B 1 186 ? -24.194 9.656 39.566 1.00 79.34 186 ARG B N 1
ATOM 6729 C CA . ARG B 1 186 ? -25.472 10.100 40.081 1.00 82.04 186 ARG B CA 1
ATOM 6730 C C . ARG B 1 186 ? -26.286 8.891 40.496 1.00 89.62 186 ARG B C 1
ATOM 6731 O O . ARG B 1 186 ? -26.124 7.807 39.946 1.00 100.12 186 ARG B O 1
ATOM 6739 N N . ILE B 1 187 ? -27.217 9.128 41.418 1.00 95.25 187 ILE B N 1
ATOM 6740 C CA . ILE B 1 187 ? -28.235 8.154 41.758 1.00 100.43 187 ILE B CA 1
ATOM 6741 C C . ILE B 1 187 ? -29.597 8.839 41.746 1.00 109.38 187 ILE B C 1
ATOM 6742 O O . ILE B 1 187 ? -29.729 10.000 42.120 1.00 126.74 187 ILE B O 1
ATOM 6747 N N . GLU B 1 188 ? -30.627 8.094 41.345 1.00 116.53 188 GLU B N 1
ATOM 6748 C CA . GLU B 1 188 ? -31.995 8.548 41.490 1.00 105.78 188 GLU B CA 1
ATOM 6749 C C . GLU B 1 188 ? -32.756 7.462 42.228 1.00 104.74 188 GLU B C 1
ATOM 6750 O O . GLU B 1 188 ? -33.213 6.495 41.616 1.00 97.13 188 GLU B O 1
ATOM 6756 N N . ALA B 1 189 ? -32.839 7.626 43.549 1.00 108.31 189 ALA B N 1
ATOM 6757 C CA . ALA B 1 189 ? -33.267 6.532 44.402 1.00 108.60 189 ALA B CA 1
ATOM 6758 C C . ALA B 1 189 ? -32.424 5.317 44.031 1.00 107.72 189 ALA B C 1
ATOM 6759 O O . ALA B 1 189 ? -31.206 5.399 44.073 1.00 105.24 189 ALA B O 1
ATOM 6761 N N . ALA B 1 190 ? -33.054 4.221 43.597 1.00 108.94 190 ALA B N 1
ATOM 6762 C CA . ALA B 1 190 ? -32.314 2.993 43.357 1.00 93.45 190 ALA B CA 1
ATOM 6763 C C . ALA B 1 190 ? -31.770 2.901 41.936 1.00 83.41 190 ALA B C 1
ATOM 6764 O O . ALA B 1 190 ? -31.208 1.879 41.591 1.00 90.38 190 ALA B O 1
ATOM 6766 N N . LEU B 1 191 ? -31.919 3.934 41.104 1.00 78.28 191 LEU B N 1
ATOM 6767 C CA . LEU B 1 191 ? -31.260 3.892 39.806 1.00 79.27 191 LEU B CA 1
ATOM 6768 C C . LEU B 1 191 ? -29.915 4.598 39.903 1.00 90.89 191 LEU B C 1
ATOM 6769 O O . LEU B 1 191 ? -29.720 5.494 40.717 1.00 101.49 191 LEU B O 1
ATOM 6774 N N . THR B 1 192 ? -29.001 4.242 39.005 1.00 101.90 192 THR B N 1
ATOM 6775 C CA . THR B 1 192 ? -27.701 4.885 38.961 1.00 92.29 192 THR B CA 1
ATOM 6776 C C . THR B 1 192 ? -27.508 5.531 37.599 1.00 85.39 192 THR B C 1
ATOM 6777 O O . THR B 1 192 ? -28.214 5.208 36.640 1.00 88.16 192 THR B O 1
ATOM 6781 N N . SER B 1 193 ? -26.486 6.382 37.498 1.00 80.42 193 SER B N 1
ATOM 6782 C CA . SER B 1 193 ? -26.200 7.042 36.233 1.00 83.44 193 SER B CA 1
ATOM 6783 C C . SER B 1 193 ? -25.701 6.022 35.219 1.00 81.51 193 SER B C 1
ATOM 6784 O O . SER B 1 193 ? -25.553 6.330 34.039 1.00 93.49 193 SER B O 1
ATOM 6787 N N . LYS B 1 194 ? -25.393 4.828 35.719 1.00 72.04 194 LYS B N 1
ATOM 6788 C CA . LYS B 1 194 ? -24.878 3.745 34.912 1.00 71.77 194 LYS B CA 1
ATOM 6789 C C . LYS B 1 194 ? -26.047 3.031 34.247 1.00 75.37 194 LYS B C 1
ATOM 6790 O O . LYS B 1 194 ? -25.880 2.463 33.160 1.00 82.39 194 LYS B O 1
ATOM 6796 N N . THR B 1 195 ? -27.212 3.062 34.914 1.00 70.44 195 THR B N 1
ATOM 6797 C CA . THR B 1 195 ? -28.344 2.261 34.480 1.00 62.26 195 THR B CA 1
ATOM 6798 C C . THR B 1 195 ? -28.804 2.734 33.114 1.00 58.20 195 THR B C 1
ATOM 6799 O O . THR B 1 195 ? -29.038 3.935 32.929 1.00 54.42 195 THR B O 1
ATOM 6803 N N . SER B 1 196 ? -28.914 1.783 32.181 1.00 58.38 196 SER B N 1
ATOM 6804 C CA . SER B 1 196 ? -29.208 2.179 30.817 1.00 69.99 196 SER B CA 1
ATOM 6805 C C . SER B 1 196 ? -30.677 2.512 30.669 1.00 67.32 196 SER B C 1
ATOM 6806 O O . SER B 1 196 ? -31.527 1.899 31.307 1.00 60.82 196 SER B O 1
ATOM 6809 N N . HIS B 1 197 ? -30.929 3.460 29.768 1.00 72.51 197 HIS B N 1
ATOM 6810 C CA . HIS B 1 197 ? -32.279 3.897 29.512 1.00 76.08 197 HIS B CA 1
ATOM 6811 C C . HIS B 1 197 ? -33.046 2.750 28.861 1.00 83.76 197 HIS B C 1
ATOM 6812 O O . HIS B 1 197 ? -34.218 2.526 29.176 1.00 84.26 197 HIS B O 1
ATOM 6819 N N . ILE B 1 198 ? -32.365 2.002 27.983 1.00 74.58 198 ILE B N 1
ATOM 6820 C CA . ILE B 1 198 ? -33.103 0.964 27.290 1.00 63.50 198 ILE B CA 1
ATOM 6821 C C . ILE B 1 198 ? -33.500 -0.126 28.279 1.00 61.57 198 ILE B C 1
ATOM 6822 O O . ILE B 1 198 ? -34.611 -0.626 28.232 1.00 54.02 198 ILE B O 1
ATOM 6827 N N . ALA B 1 199 ? -32.609 -0.485 29.193 1.00 68.97 199 ALA B N 1
ATOM 6828 C CA . ALA B 1 199 ? -32.971 -1.529 30.138 1.00 74.54 199 ALA B CA 1
ATOM 6829 C C . ALA B 1 199 ? -34.180 -1.103 30.954 1.00 77.67 199 ALA B C 1
ATOM 6830 O O . ALA B 1 199 ? -35.017 -1.940 31.273 1.00 85.77 199 ALA B O 1
ATOM 6832 N N . VAL B 1 200 ? -34.281 0.189 31.273 1.00 72.50 200 VAL B N 1
ATOM 6833 C CA . VAL B 1 200 ? -35.424 0.608 32.058 1.00 72.40 200 VAL B CA 1
ATOM 6834 C C . VAL B 1 200 ? -36.693 0.468 31.228 1.00 74.86 200 VAL B C 1
ATOM 6835 O O . VAL B 1 200 ? -37.697 -0.027 31.742 1.00 78.73 200 VAL B O 1
ATOM 6839 N N . GLU B 1 201 ? -36.625 0.895 29.955 1.00 73.84 201 GLU B N 1
ATOM 6840 C CA . GLU B 1 201 ? -37.758 0.813 29.041 1.00 72.49 201 GLU B CA 1
ATOM 6841 C C . GLU B 1 201 ? -38.191 -0.643 28.912 1.00 63.40 201 GLU B C 1
ATOM 6842 O O . GLU B 1 201 ? -39.376 -0.947 28.889 1.00 65.21 201 GLU B O 1
ATOM 6848 N N . ILE B 1 202 ? -37.211 -1.538 28.815 1.00 57.30 202 ILE B N 1
ATOM 6849 C CA . ILE B 1 202 ? -37.551 -2.932 28.649 1.00 58.10 202 ILE B CA 1
ATOM 6850 C C . ILE B 1 202 ? -38.191 -3.453 29.921 1.00 63.12 202 ILE B C 1
ATOM 6851 O O . ILE B 1 202 ? -39.229 -4.089 29.848 1.00 77.61 202 ILE B O 1
ATOM 6856 N N . ALA B 1 203 ? -37.626 -3.123 31.079 1.00 66.66 203 ALA B N 1
ATOM 6857 C CA . ALA B 1 203 ? -38.236 -3.592 32.314 1.00 74.51 203 ALA B CA 1
ATOM 6858 C C . ALA B 1 203 ? -39.695 -3.144 32.390 1.00 79.09 203 ALA B C 1
ATOM 6859 O O . ALA B 1 203 ? -40.560 -3.915 32.800 1.00 90.48 203 ALA B O 1
ATOM 6861 N N . ALA B 1 204 ? -39.958 -1.906 31.967 1.00 76.78 204 ALA B N 1
ATOM 6862 C CA . ALA B 1 204 ? -41.304 -1.361 31.974 1.00 79.47 204 ALA B CA 1
ATOM 6863 C C . ALA B 1 204 ? -42.220 -2.120 31.015 1.00 84.10 204 ALA B C 1
ATOM 6864 O O . ALA B 1 204 ? -43.403 -2.303 31.300 1.00 101.35 204 ALA B O 1
ATOM 6866 N N . ASP B 1 205 ? -41.683 -2.537 29.863 1.00 80.18 205 ASP B N 1
ATOM 6867 C CA . ASP B 1 205 ? -42.487 -3.213 28.861 1.00 81.62 205 ASP B CA 1
ATOM 6868 C C . ASP B 1 205 ? -42.620 -4.672 29.267 1.00 89.42 205 ASP B C 1
ATOM 6869 O O . ASP B 1 205 ? -41.829 -5.520 28.864 1.00 94.33 205 ASP B O 1
ATOM 6874 N N . LYS B 1 206 ? -43.665 -4.943 30.041 1.00 103.89 206 LYS B N 1
ATOM 6875 C CA . LYS B 1 206 ? -43.821 -6.241 30.676 1.00 108.45 206 LYS B CA 1
ATOM 6876 C C . LYS B 1 206 ? -44.010 -7.335 29.634 1.00 101.51 206 LYS B C 1
ATOM 6877 O O . LYS B 1 206 ? -43.599 -8.468 29.859 1.00 96.43 206 LYS B O 1
ATOM 6883 N N . ASN B 1 207 ? -44.601 -6.996 28.488 1.00 96.94 207 ASN B N 1
ATOM 6884 C CA . ASN B 1 207 ? -44.808 -8.026 27.491 1.00 104.65 207 ASN B CA 1
ATOM 6885 C C . ASN B 1 207 ? -43.480 -8.368 26.825 1.00 99.12 207 ASN B C 1
ATOM 6886 O O . ASN B 1 207 ? -43.170 -9.537 26.618 1.00 93.35 207 ASN B O 1
ATOM 6891 N N . MET B 1 208 ? -42.698 -7.339 26.493 1.00 98.17 208 MET B N 1
ATOM 6892 C CA . MET B 1 208 ? -41.421 -7.638 25.871 1.00 99.57 208 MET B CA 1
ATOM 6893 C C . MET B 1 208 ? -40.540 -8.379 26.861 1.00 96.78 208 MET B C 1
ATOM 6894 O O . MET B 1 208 ? -39.796 -9.277 26.490 1.00 95.90 208 MET B O 1
ATOM 6899 N N . CYS B 1 209 ? -40.644 -7.965 28.118 1.00 90.42 209 CYS B N 1
ATOM 6900 C CA . CYS B 1 209 ? -39.842 -8.533 29.173 1.00 81.96 209 CYS B CA 1
ATOM 6901 C C . CYS B 1 209 ? -40.146 -10.023 29.288 1.00 82.84 209 CYS B C 1
ATOM 6902 O O . CYS B 1 209 ? -39.242 -10.849 29.349 1.00 75.03 209 CYS B O 1
ATOM 6905 N N . ASN B 1 210 ? -41.433 -10.359 29.298 1.00 92.59 210 ASN B N 1
ATOM 6906 C CA . ASN B 1 210 ? -41.843 -11.751 29.341 1.00 100.78 210 ASN B CA 1
ATOM 6907 C C . ASN B 1 210 ? -41.222 -12.527 28.179 1.00 107.02 210 ASN B C 1
ATOM 6908 O O . ASN B 1 210 ? -40.659 -13.602 28.368 1.00 127.59 210 ASN B O 1
ATOM 6913 N N . GLN B 1 211 ? -41.334 -11.974 26.970 1.00 100.42 211 GLN B N 1
ATOM 6914 C CA . GLN B 1 211 ? -40.859 -12.669 25.785 1.00 102.54 211 GLN B CA 1
ATOM 6915 C C . GLN B 1 211 ? -39.343 -12.834 25.873 1.00 97.52 211 GLN B C 1
ATOM 6916 O O . GLN B 1 211 ? -38.800 -13.892 25.563 1.00 88.73 211 GLN B O 1
ATOM 6922 N N . LEU B 1 212 ? -38.665 -11.764 26.292 1.00 91.22 212 LEU B N 1
ATOM 6923 C CA . LEU B 1 212 ? -37.215 -11.719 26.311 1.00 86.98 212 LEU B CA 1
ATOM 6924 C C . LEU B 1 212 ? -36.704 -12.788 27.262 1.00 85.33 212 LEU B C 1
ATOM 6925 O O . LEU B 1 212 ? -35.778 -13.512 26.931 1.00 95.99 212 LEU B O 1
ATOM 6930 N N . LEU B 1 213 ? -37.329 -12.879 28.431 1.00 79.97 213 LEU B N 1
ATOM 6931 C CA . LEU B 1 213 ? -36.833 -13.802 29.433 1.00 73.30 213 LEU B CA 1
ATOM 6932 C C . LEU B 1 213 ? -37.228 -15.231 29.065 1.00 71.31 213 LEU B C 1
ATOM 6933 O O . LEU B 1 213 ? -36.441 -16.166 29.223 1.00 61.63 213 LEU B O 1
ATOM 6938 N N . GLY B 1 214 ? -38.436 -15.381 28.520 1.00 70.26 214 GLY B N 1
ATOM 6939 C CA . GLY B 1 214 ? -38.898 -16.705 28.151 1.00 81.15 214 GLY B CA 1
ATOM 6940 C C . GLY B 1 214 ? -37.926 -17.361 27.173 1.00 89.75 214 GLY B C 1
ATOM 6941 O O . GLY B 1 214 ? -37.625 -18.544 27.283 1.00 98.41 214 GLY B O 1
ATOM 6942 N N . ASP B 1 215 ? -37.409 -16.564 26.237 1.00 85.57 215 ASP B N 1
ATOM 6943 C CA . ASP B 1 215 ? -36.547 -17.097 25.200 1.00 90.49 215 ASP B CA 1
ATOM 6944 C C . ASP B 1 215 ? -35.162 -17.450 25.734 1.00 92.78 215 ASP B C 1
ATOM 6945 O O . ASP B 1 215 ? -34.347 -18.040 25.024 1.00 90.10 215 ASP B O 1
ATOM 6950 N N . LEU B 1 216 ? -34.893 -17.098 26.992 1.00 98.40 216 LEU B N 1
ATOM 6951 C CA . LEU B 1 216 ? -33.613 -17.442 27.586 1.00 102.46 216 LEU B CA 1
ATOM 6952 C C . LEU B 1 216 ? -33.800 -18.604 28.550 1.00 111.16 216 LEU B C 1
ATOM 6953 O O . LEU B 1 216 ? -32.893 -18.954 29.307 1.00 119.94 216 LEU B O 1
ATOM 6958 N N . GLY B 1 217 ? -35.013 -19.166 28.514 1.00 108.37 217 GLY B N 1
ATOM 6959 C CA . GLY B 1 217 ? -35.382 -20.337 29.287 1.00 109.66 217 GLY B CA 1
ATOM 6960 C C . GLY B 1 217 ? -35.751 -19.965 30.716 1.00 108.20 217 GLY B C 1
ATOM 6961 O O . GLY B 1 217 ? -35.750 -20.813 31.606 1.00 120.47 217 GLY B O 1
ATOM 6962 N N . LEU B 1 218 ? -36.073 -18.696 30.934 1.00 93.42 218 LEU B N 1
ATOM 6963 C CA . LEU B 1 218 ? -36.386 -18.329 32.289 1.00 93.96 218 LEU B CA 1
ATOM 6964 C C . LEU B 1 218 ? -37.851 -18.643 32.553 1.00 93.87 218 LEU B C 1
ATOM 6965 O O . LEU B 1 218 ? -38.663 -18.720 31.630 1.00 94.36 218 LEU B O 1
ATOM 6970 N N . PRO B 1 219 ? -38.173 -18.925 33.828 1.00 91.02 219 PRO B N 1
ATOM 6971 C CA . PRO B 1 219 ? -39.519 -19.307 34.233 1.00 95.45 219 PRO B CA 1
ATOM 6972 C C . PRO B 1 219 ? -40.407 -18.074 34.210 1.00 101.99 219 PRO B C 1
ATOM 6973 O O . PRO B 1 219 ? -40.487 -17.317 35.174 1.00 92.12 219 PRO B O 1
ATOM 6977 N N . VAL B 1 220 ? -41.032 -17.866 33.064 1.00 113.89 220 VAL B N 1
ATOM 6978 C CA . VAL B 1 220 ? -42.023 -16.822 32.929 1.00 117.15 220 VAL B CA 1
ATOM 6979 C C . VAL B 1 220 ? -43.319 -17.532 32.579 1.00 124.36 220 VAL B C 1
ATOM 6980 O O . VAL B 1 220 ? -43.296 -18.654 32.080 1.00 143.51 220 VAL B O 1
ATOM 6984 N N . PRO B 1 221 ? -44.484 -16.921 32.854 1.00 112.77 221 PRO B N 1
ATOM 6985 C CA . PRO B 1 221 ? -45.759 -17.491 32.425 1.00 105.62 221 PRO B CA 1
ATOM 6986 C C . PRO B 1 221 ? -45.957 -17.329 30.922 1.00 109.75 221 PRO B C 1
ATOM 6987 O O . PRO B 1 221 ? -45.468 -16.378 30.317 1.00 105.49 221 PRO B O 1
ATOM 6991 N N . LYS B 1 222 ? -46.675 -18.275 30.314 1.00 114.97 222 LYS B N 1
ATOM 6992 C CA . LYS B 1 222 ? -47.122 -18.059 28.953 1.00 123.69 222 LYS B CA 1
ATOM 6993 C C . LYS B 1 222 ? -48.195 -16.978 28.992 1.00 130.58 222 LYS B C 1
ATOM 6994 O O . LYS B 1 222 ? -49.051 -17.010 29.868 1.00 135.02 222 LYS B O 1
ATOM 7000 N N . GLN B 1 223 ? -48.126 -16.020 28.065 1.00 139.51 223 GLN B N 1
ATOM 7001 C CA . GLN B 1 223 ? -49.140 -14.978 28.039 1.00 145.13 223 GLN B CA 1
ATOM 7002 C C . GLN B 1 223 ? -49.477 -14.507 26.625 1.00 156.68 223 GLN B C 1
ATOM 7003 O O . GLN B 1 223 ? -48.669 -14.608 25.704 1.00 161.42 223 GLN B O 1
ATOM 7009 N N . ARG B 1 224 ? -50.689 -13.950 26.505 1.00 162.79 224 ARG B N 1
ATOM 7010 C CA . ARG B 1 224 ? -51.243 -13.379 25.286 1.00 156.87 224 ARG B CA 1
ATOM 7011 C C . ARG B 1 224 ? -51.897 -12.035 25.608 1.00 170.09 224 ARG B C 1
ATOM 7012 O O . ARG B 1 224 ? -52.452 -11.838 26.690 1.00 175.23 224 ARG B O 1
ATOM 7020 N N . VAL B 1 225 ? -51.861 -11.110 24.641 1.00 173.38 225 VAL B N 1
ATOM 7021 C CA . VAL B 1 225 ? -52.382 -9.765 24.846 1.00 175.14 225 VAL B CA 1
ATOM 7022 C C . VAL B 1 225 ? -53.838 -9.680 24.386 1.00 196.78 225 VAL B C 1
ATOM 7023 O O . VAL B 1 225 ? -54.187 -10.153 23.309 1.00 212.41 225 VAL B O 1
ATOM 7027 N N . VAL B 1 226 ? -54.683 -9.054 25.204 1.00 185.65 226 VAL B N 1
ATOM 7028 C CA . VAL B 1 226 ? -56.036 -8.799 24.775 1.00 168.98 226 VAL B CA 1
ATOM 7029 C C . VAL B 1 226 ? -56.046 -7.400 24.198 1.00 172.74 226 VAL B C 1
ATOM 7030 O O . VAL B 1 226 ? -55.605 -6.456 24.839 1.00 163.44 226 VAL B O 1
ATOM 7034 N N . TYR B 1 227 ? -56.523 -7.297 22.972 1.00 178.43 227 TYR B N 1
ATOM 7035 C CA . TYR B 1 227 ? -56.691 -5.964 22.438 1.00 196.54 227 TYR B CA 1
ATOM 7036 C C . TYR B 1 227 ? -58.084 -5.524 22.846 1.00 217.45 227 TYR B C 1
ATOM 7037 O O . TYR B 1 227 ? -59.051 -6.183 22.495 1.00 227.24 227 TYR B O 1
ATOM 7046 N N . ASP B 1 228 ? -58.153 -4.458 23.652 1.00 229.96 228 ASP B N 1
ATOM 7047 C CA . ASP B 1 228 ? -59.396 -4.035 24.285 1.00 232.20 228 ASP B CA 1
ATOM 7048 C C . ASP B 1 228 ? -60.036 -5.251 24.954 1.00 227.00 228 ASP B C 1
ATOM 7049 O O . ASP B 1 228 ? -59.427 -5.845 25.833 1.00 206.17 228 ASP B O 1
ATOM 7054 N N . GLU B 1 229 ? -61.229 -5.644 24.495 1.00 230.34 229 GLU B N 1
ATOM 7055 C CA . GLU B 1 229 ? -61.936 -6.797 25.033 1.00 226.60 229 GLU B CA 1
ATOM 7056 C C . GLU B 1 229 ? -62.182 -7.813 23.918 1.00 221.63 229 GLU B C 1
ATOM 7057 O O . GLU B 1 229 ? -63.094 -8.638 24.014 1.00 224.19 229 GLU B O 1
ATOM 7063 N N . ASP B 1 230 ? -61.352 -7.753 22.865 1.00 209.66 230 ASP B N 1
ATOM 7064 C CA . ASP B 1 230 ? -61.612 -8.508 21.652 1.00 215.39 230 ASP B CA 1
ATOM 7065 C C . ASP B 1 230 ? -61.667 -10.004 21.941 1.00 224.16 230 ASP B C 1
ATOM 7066 O O . ASP B 1 230 ? -60.835 -10.544 22.670 1.00 239.02 230 ASP B O 1
ATOM 7071 N N . GLU B 1 231 ? -62.694 -10.628 21.354 1.00 219.50 231 GLU B N 1
ATOM 7072 C CA . GLU B 1 231 ? -62.944 -12.062 21.369 1.00 204.35 231 GLU B CA 1
ATOM 7073 C C . GLU B 1 231 ? -63.707 -12.509 22.619 1.00 198.38 231 GLU B C 1
ATOM 7074 O O . GLU B 1 231 ? -64.112 -13.672 22.688 1.00 198.52 231 GLU B O 1
ATOM 7080 N N . ALA B 1 232 ? -63.881 -11.612 23.602 1.00 198.32 232 ALA B N 1
ATOM 7081 C CA . ALA B 1 232 ? -64.521 -11.929 24.876 1.00 214.17 232 ALA B CA 1
ATOM 7082 C C . ALA B 1 232 ? -63.778 -13.025 25.655 1.00 244.71 232 ALA B C 1
ATOM 7083 O O . ALA B 1 232 ? -63.320 -12.772 26.765 1.00 269.81 232 ALA B O 1
ATOM 7085 N N . VAL B 1 233 ? -63.680 -14.245 25.109 1.00 259.34 233 VAL B N 1
ATOM 7086 C CA . VAL B 1 233 ? -62.850 -15.286 25.698 1.00 246.35 233 VAL B CA 1
ATOM 7087 C C . VAL B 1 233 ? -62.065 -15.954 24.569 1.00 245.45 233 VAL B C 1
ATOM 7088 O O . VAL B 1 233 ? -62.655 -16.395 23.587 1.00 253.53 233 VAL B O 1
ATOM 7092 N N . SER B 1 234 ? -60.732 -16.033 24.700 1.00 231.62 234 SER B N 1
ATOM 7093 C CA . SER B 1 234 ? -59.948 -16.619 23.621 1.00 223.37 234 SER B CA 1
ATOM 7094 C C . SER B 1 234 ? -58.640 -17.241 24.105 1.00 228.17 234 SER B C 1
ATOM 7095 O O . SER B 1 234 ? -58.450 -18.451 24.032 1.00 224.31 234 SER B O 1
ATOM 7098 N N . ALA B 1 235 ? -57.706 -16.382 24.517 1.00 237.89 235 ALA B N 1
ATOM 7099 C CA . ALA B 1 235 ? -56.326 -16.776 24.745 1.00 234.51 235 ALA B CA 1
ATOM 7100 C C . ALA B 1 235 ? -56.237 -17.905 25.773 1.00 236.49 235 ALA B C 1
ATOM 7101 O O . ALA B 1 235 ? -55.388 -18.789 25.663 1.00 241.71 235 ALA B O 1
ATOM 7103 N N . ALA B 1 236 ? -57.103 -17.845 26.791 1.00 226.26 236 ALA B N 1
ATOM 7104 C CA . ALA B 1 236 ? -57.077 -18.847 27.884 1.00 207.70 236 ALA B CA 1
ATOM 7105 C C . ALA B 1 236 ? -57.218 -20.265 27.323 1.00 215.02 236 ALA B C 1
ATOM 7106 O O . ALA B 1 236 ? -56.770 -21.206 28.000 1.00 224.16 236 ALA B O 1
ATOM 7108 N N . ASN B 1 237 ? -57.823 -20.412 26.142 1.00 211.64 237 ASN B N 1
ATOM 7109 C CA . ASN B 1 237 ? -58.044 -21.740 25.597 1.00 196.44 237 ASN B CA 1
ATOM 7110 C C . ASN B 1 237 ? -56.760 -22.318 25.004 1.00 192.27 237 ASN B C 1
ATOM 7111 O O . ASN B 1 237 ? -56.736 -23.483 24.610 1.00 194.19 237 ASN B O 1
ATOM 7116 N N . ARG B 1 238 ? -55.714 -21.494 24.895 1.00 189.55 238 ARG B N 1
ATOM 7117 C CA . ARG B 1 238 ? -54.414 -21.919 24.403 1.00 188.77 238 ARG B CA 1
ATOM 7118 C C . ARG B 1 238 ? -53.411 -21.979 25.553 1.00 191.03 238 ARG B C 1
ATOM 7119 O O . ARG B 1 238 ? -52.249 -22.330 25.351 1.00 176.77 238 ARG B O 1
ATOM 7127 N N . ILE B 1 239 ? -53.870 -21.623 26.760 1.00 194.08 239 ILE B N 1
ATOM 7128 C CA . ILE B 1 239 ? -53.017 -21.478 27.932 1.00 196.71 239 ILE B CA 1
ATOM 7129 C C . ILE B 1 239 ? -53.377 -22.545 28.968 1.00 206.12 239 ILE B C 1
ATOM 7130 O O . ILE B 1 239 ? -52.499 -23.215 29.510 1.00 220.73 239 ILE B O 1
ATOM 7135 N N . GLY B 1 240 ? -54.679 -22.697 29.234 1.00 183.30 240 GLY B N 1
ATOM 7136 C CA . GLY B 1 240 ? -55.149 -23.571 30.295 1.00 164.88 240 GLY B CA 1
ATOM 7137 C C . GLY B 1 240 ? -56.134 -22.829 31.187 1.00 172.71 240 GLY B C 1
ATOM 7138 O O . GLY B 1 240 ? -56.209 -21.603 31.114 1.00 173.29 240 GLY B O 1
ATOM 7139 N N . TYR B 1 241 ? -56.894 -23.583 31.991 1.00 190.30 241 TYR B N 1
ATOM 7140 C CA . TYR B 1 241 ? -57.922 -23.007 32.845 1.00 195.07 241 TYR B CA 1
ATOM 7141 C C . TYR B 1 241 ? -57.347 -22.127 33.957 1.00 182.17 241 TYR B C 1
ATOM 7142 O O . TYR B 1 241 ? -57.966 -21.127 34.310 1.00 186.71 241 TYR B O 1
ATOM 7151 N N . PRO B 1 242 ? -56.200 -22.474 34.591 1.00 162.19 242 PRO B N 1
ATOM 7152 C CA . PRO B 1 242 ? -55.661 -21.665 35.689 1.00 158.69 242 PRO B CA 1
ATOM 7153 C C . PRO B 1 242 ? -54.973 -20.405 35.167 1.00 164.45 242 PRO B C 1
ATOM 7154 O O . PRO B 1 242 ? -53.754 -20.365 35.009 1.00 182.43 242 PRO B O 1
ATOM 7158 N N . VAL B 1 243 ? -55.788 -19.386 34.862 1.00 155.69 243 VAL B N 1
ATOM 7159 C CA . VAL B 1 243 ? -55.293 -18.130 34.308 1.00 141.20 243 VAL B CA 1
ATOM 7160 C C . VAL B 1 243 ? -55.850 -16.931 35.065 1.00 144.38 243 VAL B C 1
ATOM 7161 O O . VAL B 1 243 ? -56.850 -17.024 35.779 1.00 159.79 243 VAL B O 1
ATOM 7165 N N . VAL B 1 244 ? -55.201 -15.786 34.838 1.00 152.83 244 VAL B N 1
ATOM 7166 C CA . VAL B 1 244 ? -55.633 -14.508 35.378 1.00 160.89 244 VAL B CA 1
ATOM 7167 C C . VAL B 1 244 ? -55.658 -13.481 34.253 1.00 160.63 244 VAL B C 1
ATOM 7168 O O . VAL B 1 244 ? -54.994 -13.628 33.222 1.00 164.89 244 VAL B O 1
ATOM 7172 N N . VAL B 1 245 ? -56.414 -12.407 34.485 1.00 160.14 245 VAL B N 1
ATOM 7173 C CA . VAL B 1 245 ? -56.489 -11.304 33.540 1.00 161.64 245 VAL B CA 1
ATOM 7174 C C . VAL B 1 245 ? -56.277 -9.984 34.289 1.00 159.78 245 VAL B C 1
ATOM 7175 O O . VAL B 1 245 ? -57.148 -9.634 35.124 1.00 156.44 245 VAL B O 1
ATOM 7179 N N . ASP B 1 249 ? -50.899 -1.124 33.178 1.00 211.47 249 ASP B N 1
ATOM 7180 C CA . ASP B 1 249 ? -50.766 0.308 32.938 1.00 210.65 249 ASP B CA 1
ATOM 7181 C C . ASP B 1 249 ? -50.580 1.116 34.222 1.00 213.28 249 ASP B C 1
ATOM 7182 O O . ASP B 1 249 ? -51.179 2.179 34.383 1.00 221.33 249 ASP B O 1
ATOM 7187 N N . GLY B 1 250 ? -49.712 0.612 35.105 1.00 208.71 250 GLY B N 1
ATOM 7188 C CA . GLY B 1 250 ? -49.341 1.285 36.339 1.00 212.51 250 GLY B CA 1
ATOM 7189 C C . GLY B 1 250 ? -50.376 1.136 37.454 1.00 220.81 250 GLY B C 1
ATOM 7190 O O . GLY B 1 250 ? -50.308 1.868 38.440 1.00 211.07 250 GLY B O 1
ATOM 7191 N N . ASN B 1 251 ? -51.308 0.187 37.309 1.00 230.95 251 ASN B N 1
ATOM 7192 C CA . ASN B 1 251 ? -52.333 -0.002 38.320 1.00 232.51 251 ASN B CA 1
ATOM 7193 C C . ASN B 1 251 ? -51.741 -0.284 39.700 1.00 244.56 251 ASN B C 1
ATOM 7194 O O . ASN B 1 251 ? -50.888 -1.156 39.840 1.00 255.99 251 ASN B O 1
ATOM 7199 N N . HIS B 1 252 ? -52.259 0.422 40.717 1.00 236.91 252 HIS B N 1
ATOM 7200 C CA . HIS B 1 252 ? -51.862 0.214 42.103 1.00 216.65 252 HIS B CA 1
ATOM 7201 C C . HIS B 1 252 ? -53.000 -0.343 42.962 1.00 208.74 252 HIS B C 1
ATOM 7202 O O . HIS B 1 252 ? -52.758 -0.747 44.097 1.00 211.91 252 HIS B O 1
ATOM 7209 N N . GLY B 1 253 ? -54.232 -0.336 42.439 1.00 194.64 253 GLY B N 1
ATOM 7210 C CA . GLY B 1 253 ? -55.364 -0.891 43.161 1.00 166.61 253 GLY B CA 1
ATOM 7211 C C . GLY B 1 253 ? -55.629 -2.333 42.758 1.00 159.35 253 GLY B C 1
ATOM 7212 O O . GLY B 1 253 ? -54.664 -2.986 42.307 1.00 155.80 253 GLY B O 1
ATOM 7213 N N . SER B 1 257 ? -60.218 -10.281 38.856 1.00 210.24 257 SER B N 1
ATOM 7214 C CA . SER B 1 257 ? -60.298 -11.326 37.800 1.00 196.86 257 SER B CA 1
ATOM 7215 C C . SER B 1 257 ? -59.203 -12.370 38.014 1.00 191.68 257 SER B C 1
ATOM 7216 O O . SER B 1 257 ? -58.154 -12.334 37.374 1.00 196.19 257 SER B O 1
ATOM 7219 N N . VAL B 1 258 ? -59.475 -13.307 38.923 1.00 186.02 258 VAL B N 1
ATOM 7220 C CA . VAL B 1 258 ? -58.514 -14.330 39.304 1.00 182.76 258 VAL B CA 1
ATOM 7221 C C . VAL B 1 258 ? -59.178 -15.700 39.188 1.00 190.39 258 VAL B C 1
ATOM 7222 O O . VAL B 1 258 ? -60.390 -15.813 39.372 1.00 204.41 258 VAL B O 1
ATOM 7226 N N . SER B 1 259 ? -58.372 -16.730 38.881 1.00 196.50 259 SER B N 1
ATOM 7227 C CA . SER B 1 259 ? -58.826 -18.114 38.869 1.00 201.26 259 SER B CA 1
ATOM 7228 C C . SER B 1 259 ? -59.972 -18.280 37.879 1.00 197.71 259 SER B C 1
ATOM 7229 O O . SER B 1 259 ? -61.018 -18.837 38.201 1.00 196.44 259 SER B O 1
ATOM 7232 N N . LEU B 1 260 ? -59.743 -17.801 36.663 1.00 191.03 260 LEU B N 1
ATOM 7233 C CA . LEU B 1 260 ? -60.822 -17.738 35.698 1.00 192.78 260 LEU B CA 1
ATOM 7234 C C . LEU B 1 260 ? -60.961 -19.048 34.931 1.00 200.93 260 LEU B C 1
ATOM 7235 O O . LEU B 1 260 ? -60.777 -19.089 33.715 1.00 203.11 260 LEU B O 1
ATOM 7240 N N . THR B 1 261 ? -61.382 -20.090 35.648 1.00 210.02 261 THR B N 1
ATOM 7241 C CA . THR B 1 261 ? -61.603 -21.405 35.063 1.00 209.29 261 THR B CA 1
ATOM 7242 C C . THR B 1 261 ? -62.978 -21.442 34.400 1.00 201.28 261 THR B C 1
ATOM 7243 O O . THR B 1 261 ? -63.304 -22.370 33.661 1.00 185.86 261 THR B O 1
ATOM 7247 N N . ASP B 1 262 ? -63.771 -20.407 34.694 1.00 190.02 262 ASP B N 1
ATOM 7248 C CA . ASP B 1 262 ? -65.072 -20.173 34.105 1.00 182.03 262 ASP B CA 1
ATOM 7249 C C . ASP B 1 262 ? -64.910 -19.244 32.905 1.00 175.39 262 ASP B C 1
ATOM 7250 O O . ASP B 1 262 ? -64.555 -18.084 33.079 1.00 180.13 262 ASP B O 1
ATOM 7255 N N . GLU B 1 263 ? -65.238 -19.737 31.705 1.00 167.17 263 GLU B N 1
ATOM 7256 C CA . GLU B 1 263 ? -65.130 -18.927 30.499 1.00 167.41 263 GLU B CA 1
ATOM 7257 C C . GLU B 1 263 ? -65.893 -17.609 30.640 1.00 177.17 263 GLU B C 1
ATOM 7258 O O . GLU B 1 263 ? -65.468 -16.596 30.096 1.00 180.12 263 GLU B O 1
ATOM 7264 N N . GLN B 1 264 ? -67.013 -17.622 31.372 1.00 193.78 264 GLN B N 1
ATOM 7265 C CA . GLN B 1 264 ? -67.823 -16.422 31.556 1.00 195.35 264 GLN B CA 1
ATOM 7266 C C . GLN B 1 264 ? -67.072 -15.390 32.397 1.00 197.37 264 GLN B C 1
ATOM 7267 O O . GLN B 1 264 ? -67.229 -14.189 32.189 1.00 209.49 264 GLN B O 1
ATOM 7273 N N . ALA B 1 265 ? -66.261 -15.865 33.349 1.00 175.80 265 ALA B N 1
ATOM 7274 C CA . ALA B 1 265 ? -65.522 -14.966 34.216 1.00 155.81 265 ALA B CA 1
ATOM 7275 C C . ALA B 1 265 ? -64.472 -14.254 33.374 1.00 161.81 265 ALA B C 1
ATOM 7276 O O . ALA B 1 265 ? -64.195 -13.078 33.602 1.00 155.78 265 ALA B O 1
ATOM 7278 N N . VAL B 1 266 ? -63.945 -14.959 32.362 1.00 188.87 266 VAL B N 1
ATOM 7279 C CA . VAL B 1 266 ? -62.937 -14.356 31.436 1.00 196.25 266 VAL B CA 1
ATOM 7280 C C . VAL B 1 266 ? -63.646 -13.378 30.492 1.00 202.01 266 VAL B C 1
ATOM 7281 O O . VAL B 1 266 ? -63.026 -12.358 30.149 1.00 209.60 266 VAL B O 1
ATOM 7285 N N . LYS B 1 267 ? -64.878 -13.682 30.064 1.00 196.70 267 LYS B N 1
ATOM 7286 C CA . LYS B 1 267 ? -65.595 -12.723 29.241 1.00 182.88 267 LYS B CA 1
ATOM 7287 C C . LYS B 1 267 ? -65.735 -11.413 30.010 1.00 189.66 267 LYS B C 1
ATOM 7288 O O . LYS B 1 267 ? -65.497 -10.331 29.459 1.00 192.45 267 LYS B O 1
ATOM 7294 N N . LYS B 1 268 ? -66.071 -11.543 31.304 1.00 189.79 268 LYS B N 1
ATOM 7295 C CA . LYS B 1 268 ? -66.186 -10.376 32.155 1.00 194.50 268 LYS B CA 1
ATOM 7296 C C . LYS B 1 268 ? -64.834 -9.686 32.207 1.00 205.72 268 LYS B C 1
ATOM 7297 O O . LYS B 1 268 ? -64.756 -8.480 32.015 1.00 209.00 268 LYS B O 1
ATOM 7303 N N . ALA B 1 269 ? -63.774 -10.465 32.429 1.00 220.29 269 ALA B N 1
ATOM 7304 C CA . ALA B 1 269 ? -62.466 -9.862 32.598 1.00 224.25 269 ALA B CA 1
ATOM 7305 C C . ALA B 1 269 ? -62.064 -9.042 31.372 1.00 230.77 269 ALA B C 1
ATOM 7306 O O . ALA B 1 269 ? -61.582 -7.920 31.525 1.00 236.20 269 ALA B O 1
ATOM 7308 N N . TYR B 1 270 ? -62.304 -9.582 30.169 1.00 230.56 270 TYR B N 1
ATOM 7309 C CA . TYR B 1 270 ? -61.902 -8.862 28.967 1.00 221.98 270 TYR B CA 1
ATOM 7310 C C . TYR B 1 270 ? -62.596 -7.504 28.941 1.00 218.65 270 TYR B C 1
ATOM 7311 O O . TYR B 1 270 ? -61.962 -6.494 28.648 1.00 200.40 270 TYR B O 1
ATOM 7320 N N . GLY B 1 271 ? -63.889 -7.493 29.284 1.00 228.43 271 GLY B N 1
ATOM 7321 C CA . GLY B 1 271 ? -64.668 -6.271 29.274 1.00 241.83 271 GLY B CA 1
ATOM 7322 C C . GLY B 1 271 ? -64.738 -5.557 30.624 1.00 257.78 271 GLY B C 1
ATOM 7323 O O . GLY B 1 271 ? -65.516 -4.615 30.754 1.00 280.24 271 GLY B O 1
ATOM 7324 N N . LEU B 1 272 ? -63.933 -5.985 31.616 1.00 254.10 272 LEU B N 1
ATOM 7325 C CA . LEU B 1 272 ? -64.042 -5.463 32.977 1.00 240.65 272 LEU B CA 1
ATOM 7326 C C . LEU B 1 272 ? -62.741 -4.833 33.474 1.00 237.43 272 LEU B C 1
ATOM 7327 O O . LEU B 1 272 ? -62.782 -3.775 34.100 1.00 242.37 272 LEU B O 1
ATOM 7332 N N . ALA B 1 273 ? -61.605 -5.498 33.231 1.00 237.14 273 ALA B N 1
ATOM 7333 C CA . ALA B 1 273 ? -60.368 -5.160 33.922 1.00 249.23 273 ALA B CA 1
ATOM 7334 C C . ALA B 1 273 ? -59.702 -3.941 33.288 1.00 263.41 273 ALA B C 1
ATOM 7335 O O . ALA B 1 273 ? -58.571 -4.020 32.806 1.00 281.18 273 ALA B O 1
ATOM 7337 N N . GLU B 1 274 ? -60.383 -2.789 33.338 1.00 257.77 274 GLU B N 1
ATOM 7338 C CA . GLU B 1 274 ? -59.816 -1.577 32.767 1.00 235.08 274 GLU B CA 1
ATOM 7339 C C . GLU B 1 274 ? -59.922 -0.372 33.701 1.00 239.09 274 GLU B C 1
ATOM 7340 O O . GLU B 1 274 ? -60.232 0.719 33.223 1.00 241.03 274 GLU B O 1
ATOM 7346 N N . PRO B 1 275 ? -59.562 -0.463 35.008 1.00 235.01 275 PRO B N 1
ATOM 7347 C CA . PRO B 1 275 ? -59.550 0.724 35.871 1.00 236.81 275 PRO B CA 1
ATOM 7348 C C . PRO B 1 275 ? -58.478 1.726 35.431 1.00 254.56 275 PRO B C 1
ATOM 7349 O O . PRO B 1 275 ? -58.579 2.920 35.710 1.00 274.74 275 PRO B O 1
ATOM 7353 N N . GLU B 1 276 ? -57.481 1.213 34.696 1.00 242.06 276 GLU B N 1
ATOM 7354 C CA . GLU B 1 276 ? -56.414 2.011 34.128 1.00 220.60 276 GLU B CA 1
ATOM 7355 C C . GLU B 1 276 ? -56.486 1.981 32.606 1.00 212.55 276 GLU B C 1
ATOM 7356 O O . GLU B 1 276 ? -55.505 2.288 31.934 1.00 208.54 276 GLU B O 1
ATOM 7362 N N . GLY B 1 277 ? -57.647 1.613 32.065 1.00 220.57 277 GLY B N 1
ATOM 7363 C CA . GLY B 1 277 ? -57.848 1.598 30.625 1.00 219.18 277 GLY B CA 1
ATOM 7364 C C . GLY B 1 277 ? -57.364 0.310 29.959 1.00 217.39 277 GLY B C 1
ATOM 7365 O O . GLY B 1 277 ? -57.051 -0.681 30.622 1.00 218.55 277 GLY B O 1
ATOM 7366 N N . SER B 1 278 ? -57.294 0.360 28.624 1.00 209.87 278 SER B N 1
ATOM 7367 C CA . SER B 1 278 ? -57.112 -0.812 27.780 1.00 211.32 278 SER B CA 1
ATOM 7368 C C . SER B 1 278 ? -55.651 -1.267 27.699 1.00 222.69 278 SER B C 1
ATOM 7369 O O . SER B 1 278 ? -54.975 -1.041 26.692 1.00 223.94 278 SER B O 1
ATOM 7372 N N . ALA B 1 279 ? -55.200 -1.978 28.744 1.00 222.56 279 ALA B N 1
ATOM 7373 C CA . ALA B 1 279 ? -53.887 -2.610 28.764 1.00 200.78 279 ALA B CA 1
ATOM 7374 C C . ALA B 1 279 ? -53.974 -4.004 29.390 1.00 185.18 279 ALA B C 1
ATOM 7375 O O . ALA B 1 279 ? -53.272 -4.316 30.353 1.00 178.57 279 ALA B O 1
ATOM 7377 N N . VAL B 1 280 ? -54.820 -4.855 28.805 1.00 178.19 280 VAL B N 1
ATOM 7378 C CA . VAL B 1 280 ? -55.231 -6.081 29.468 1.00 177.78 280 VAL B CA 1
ATOM 7379 C C . VAL B 1 280 ? -54.606 -7.300 28.802 1.00 186.57 280 VAL B C 1
ATOM 7380 O O . VAL B 1 280 ? -54.563 -7.415 27.580 1.00 180.66 280 VAL B O 1
ATOM 7384 N N . ILE B 1 281 ? -54.176 -8.247 29.640 1.00 194.06 281 ILE B N 1
ATOM 7385 C CA . ILE B 1 281 ? -53.519 -9.445 29.143 1.00 194.11 281 ILE B CA 1
ATOM 7386 C C . ILE B 1 281 ? -54.082 -10.688 29.825 1.00 189.47 281 ILE B C 1
ATOM 7387 O O . ILE B 1 281 ? -54.607 -10.618 30.936 1.00 193.60 281 ILE B O 1
ATOM 7392 N N . VAL B 1 282 ? -53.870 -11.844 29.175 1.00 184.73 282 VAL B N 1
ATOM 7393 C CA . VAL B 1 282 ? -54.202 -13.148 29.734 1.00 185.11 282 VAL B CA 1
ATOM 7394 C C . VAL B 1 282 ? -52.918 -13.932 29.978 1.00 180.61 282 VAL B C 1
ATOM 7395 O O . VAL B 1 282 ? -52.143 -14.153 29.045 1.00 178.22 282 VAL B O 1
ATOM 7399 N N . GLU B 1 283 ? -52.739 -14.425 31.205 1.00 176.99 283 GLU B N 1
ATOM 7400 C CA . GLU B 1 283 ? -51.516 -15.153 31.498 1.00 167.82 283 GLU B CA 1
ATOM 7401 C C . GLU B 1 283 ? -51.777 -16.391 32.351 1.00 162.46 283 GLU B C 1
ATOM 7402 O O . GLU B 1 283 ? -52.710 -16.439 33.148 1.00 172.65 283 GLU B O 1
ATOM 7408 N N . SER B 1 284 ? -50.893 -17.377 32.185 1.00 145.07 284 SER B N 1
ATOM 7409 C CA . SER B 1 284 ? -50.869 -18.555 33.031 1.00 137.07 284 SER B CA 1
ATOM 7410 C C . SER B 1 284 ? -50.710 -18.116 34.483 1.00 141.20 284 SER B C 1
ATOM 7411 O O . SER B 1 284 ? -49.959 -17.200 34.803 1.00 141.28 284 SER B O 1
ATOM 7414 N N . MET B 1 285 ? -51.493 -18.742 35.355 1.00 152.76 285 MET B N 1
ATOM 7415 C CA . MET B 1 285 ? -51.486 -18.363 36.753 1.00 154.44 285 MET B CA 1
ATOM 7416 C C . MET B 1 285 ? -50.684 -19.394 37.533 1.00 145.74 285 MET B C 1
ATOM 7417 O O . MET B 1 285 ? -50.867 -20.605 37.395 1.00 141.22 285 MET B O 1
ATOM 7422 N N . ILE B 1 286 ? -49.803 -18.886 38.381 1.00 133.61 286 ILE B N 1
ATOM 7423 C CA . ILE B 1 286 ? -49.228 -19.741 39.386 1.00 135.51 286 ILE B CA 1
ATOM 7424 C C . ILE B 1 286 ? -49.519 -19.080 40.716 1.00 143.28 286 ILE B C 1
ATOM 7425 O O . ILE B 1 286 ? -49.884 -17.907 40.786 1.00 135.24 286 ILE B O 1
ATOM 7430 N N . ARG B 1 287 ? -49.347 -19.872 41.764 1.00 158.38 287 ARG B N 1
ATOM 7431 C CA . ARG B 1 287 ? -49.650 -19.397 43.097 1.00 163.71 287 ARG B CA 1
ATOM 7432 C C . ARG B 1 287 ? -48.408 -19.593 43.940 1.00 136.00 287 ARG B C 1
ATOM 7433 O O . ARG B 1 287 ? -47.542 -20.395 43.601 1.00 125.56 287 ARG B O 1
ATOM 7441 N N . GLY B 1 288 ? -48.361 -18.832 45.028 1.00 118.00 288 GLY B N 1
ATOM 7442 C CA . GLY B 1 288 ? -47.223 -18.821 45.915 1.00 110.95 288 GLY B CA 1
ATOM 7443 C C . GLY B 1 288 ? -46.977 -17.413 46.431 1.00 108.47 288 GLY B C 1
ATOM 7444 O O . GLY B 1 288 ? -47.765 -16.500 46.208 1.00 104.60 288 GLY B O 1
ATOM 7445 N N . ASP B 1 289 ? -45.883 -17.274 47.160 1.00 118.14 289 ASP B N 1
ATOM 7446 C CA . ASP B 1 289 ? -45.617 -16.012 47.803 1.00 128.71 289 ASP B CA 1
ATOM 7447 C C . ASP B 1 289 ? -44.771 -15.132 46.900 1.00 140.06 289 ASP B C 1
ATOM 7448 O O . ASP B 1 289 ? -44.030 -15.612 46.043 1.00 147.53 289 ASP B O 1
ATOM 7453 N N . ASP B 1 290 ? -44.877 -13.834 47.177 1.00 137.65 290 ASP B N 1
ATOM 7454 C CA . ASP B 1 290 ? -44.223 -12.781 46.430 1.00 126.94 290 ASP B CA 1
ATOM 7455 C C . ASP B 1 290 ? -42.821 -12.574 46.987 1.00 124.51 290 ASP B C 1
ATOM 7456 O O . ASP B 1 290 ? -42.636 -12.102 48.106 1.00 111.62 290 ASP B O 1
ATOM 7461 N N . HIS B 1 291 ? -41.826 -12.885 46.155 1.00 125.81 291 HIS B N 1
ATOM 7462 C CA . HIS B 1 291 ? -40.451 -12.668 46.553 1.00 129.52 291 HIS B CA 1
ATOM 7463 C C . HIS B 1 291 ? -39.826 -11.593 45.680 1.00 127.21 291 HIS B C 1
ATOM 7464 O O . HIS B 1 291 ? -40.082 -11.513 44.480 1.00 123.91 291 HIS B O 1
ATOM 7471 N N . ARG B 1 292 ? -38.977 -10.776 46.301 1.00 120.84 292 ARG B N 1
ATOM 7472 C CA . ARG B 1 292 ? -38.247 -9.784 45.537 1.00 115.23 292 ARG B CA 1
ATOM 7473 C C . ARG B 1 292 ? -36.772 -10.117 45.620 1.00 108.47 292 ARG B C 1
ATOM 7474 O O . ARG B 1 292 ? -36.218 -10.237 46.703 1.00 111.41 292 ARG B O 1
ATOM 7482 N N . LEU B 1 293 ? -36.175 -10.310 44.452 1.00 94.96 293 LEU B N 1
ATOM 7483 C CA . LEU B 1 293 ? -34.805 -10.763 44.406 1.00 95.03 293 LEU B CA 1
ATOM 7484 C C . LEU B 1 293 ? -33.975 -9.615 43.857 1.00 106.12 293 LEU B C 1
ATOM 7485 O O . LEU B 1 293 ? -34.135 -9.217 42.708 1.00 121.94 293 LEU B O 1
ATOM 7490 N N . LEU B 1 294 ? -33.089 -9.079 44.700 1.00 100.84 294 LEU B N 1
ATOM 7491 C CA . LEU B 1 294 ? -32.392 -7.845 44.375 1.00 87.83 294 LEU B CA 1
ATOM 7492 C C . LEU B 1 294 ? -30.959 -8.113 43.926 1.00 90.71 294 LEU B C 1
ATOM 7493 O O . LEU B 1 294 ? -30.127 -8.649 44.669 1.00 80.06 294 LEU B O 1
ATOM 7498 N N . VAL B 1 295 ? -30.694 -7.632 42.712 1.00 94.85 295 VAL B N 1
ATOM 7499 C CA . VAL B 1 295 ? -29.422 -7.799 42.050 1.00 94.46 295 VAL B CA 1
ATOM 7500 C C . VAL B 1 295 ? -28.786 -6.427 41.889 1.00 98.61 295 VAL B C 1
ATOM 7501 O O . VAL B 1 295 ? -29.436 -5.482 41.442 1.00 99.18 295 VAL B O 1
ATOM 7505 N N . VAL B 1 296 ? -27.500 -6.340 42.233 1.00 102.28 296 VAL B N 1
ATOM 7506 C CA . VAL B 1 296 ? -26.862 -5.039 42.210 1.00 104.06 296 VAL B CA 1
ATOM 7507 C C . VAL B 1 296 ? -25.713 -4.999 41.218 1.00 110.85 296 VAL B C 1
ATOM 7508 O O . VAL B 1 296 ? -25.554 -3.998 40.516 1.00 136.97 296 VAL B O 1
ATOM 7512 N N . ASN B 1 297 ? -24.919 -6.064 41.165 1.00 101.40 297 ASN B N 1
ATOM 7513 C CA . ASN B 1 297 ? -23.725 -5.945 40.359 1.00 115.32 297 ASN B CA 1
ATOM 7514 C C . ASN B 1 297 ? -23.510 -7.227 39.563 1.00 117.78 297 ASN B C 1
ATOM 7515 O O . ASN B 1 297 ? -22.387 -7.723 39.485 1.00 128.63 297 ASN B O 1
ATOM 7520 N N . GLY B 1 298 ? -24.596 -7.734 38.955 1.00 117.61 298 GLY B N 1
ATOM 7521 C CA . GLY B 1 298 ? -24.602 -9.032 38.293 1.00 118.21 298 GLY B CA 1
ATOM 7522 C C . GLY B 1 298 ? -24.511 -10.125 39.352 1.00 105.95 298 GLY B C 1
ATOM 7523 O O . GLY B 1 298 ? -24.197 -11.279 39.070 1.00 96.68 298 GLY B O 1
ATOM 7524 N N . GLU B 1 299 ? -24.786 -9.687 40.583 1.00 100.71 299 GLU B N 1
ATOM 7525 C CA . GLU B 1 299 ? -24.765 -10.471 41.799 1.00 100.70 299 GLU B CA 1
ATOM 7526 C C . GLU B 1 299 ? -26.020 -10.123 42.593 1.00 99.49 299 GLU B C 1
ATOM 7527 O O . GLU B 1 299 ? -26.345 -8.948 42.769 1.00 101.50 299 GLU B O 1
ATOM 7533 N N . LEU B 1 300 ? -26.719 -11.166 43.050 1.00 99.60 300 LEU B N 1
ATOM 7534 C CA . LEU B 1 300 ? -27.849 -11.000 43.944 1.00 103.77 300 LEU B CA 1
ATOM 7535 C C . LEU B 1 300 ? -27.281 -10.655 45.305 1.00 101.17 300 LEU B C 1
ATOM 7536 O O . LEU B 1 300 ? -26.381 -11.322 45.801 1.00 111.58 300 LEU B O 1
ATOM 7541 N N . VAL B 1 301 ? -27.828 -9.609 45.903 1.00 89.90 301 VAL B N 1
ATOM 7542 C CA . VAL B 1 301 ? -27.257 -9.175 47.159 1.00 99.12 301 VAL B CA 1
ATOM 7543 C C . VAL B 1 301 ? -28.265 -9.366 48.275 1.00 96.17 301 VAL B C 1
ATOM 7544 O O . VAL B 1 301 ? -27.904 -9.392 49.444 1.00 91.39 301 VAL B O 1
ATOM 7548 N N . ALA B 1 302 ? -29.535 -9.453 47.899 1.00 99.36 302 ALA B N 1
ATOM 7549 C CA . ALA B 1 302 ? -30.566 -9.583 48.901 1.00 109.09 302 ALA B CA 1
ATOM 7550 C C . ALA B 1 302 ? -31.787 -10.205 48.256 1.00 121.89 302 ALA B C 1
ATOM 7551 O O . ALA B 1 302 ? -32.010 -10.087 47.060 1.00 124.84 302 ALA B O 1
ATOM 7553 N N . ALA B 1 303 ? -32.572 -10.883 49.082 1.00 136.42 303 ALA B N 1
ATOM 7554 C CA . ALA B 1 303 ? -33.863 -11.371 48.653 1.00 132.18 303 ALA B CA 1
ATOM 7555 C C . ALA B 1 303 ? -34.768 -11.373 49.873 1.00 131.32 303 ALA B C 1
ATOM 7556 O O . ALA B 1 303 ? -34.325 -11.636 50.986 1.00 127.85 303 ALA B O 1
ATOM 7558 N N . ALA B 1 304 ? -36.051 -11.091 49.649 1.00 139.89 304 ALA B N 1
ATOM 7559 C CA . ALA B 1 304 ? -36.999 -11.119 50.746 1.00 155.31 304 ALA B CA 1
ATOM 7560 C C . ALA B 1 304 ? -38.370 -11.574 50.259 1.00 154.66 304 ALA B C 1
ATOM 7561 O O . ALA B 1 304 ? -38.735 -11.378 49.099 1.00 142.99 304 ALA B O 1
ATOM 7563 N N . ARG B 1 305 ? -39.115 -12.176 51.191 1.00 154.54 305 ARG B N 1
ATOM 7564 C CA . ARG B 1 305 ? -40.486 -12.589 50.970 1.00 143.77 305 ARG B CA 1
ATOM 7565 C C . ARG B 1 305 ? -41.434 -11.524 51.509 1.00 146.37 305 ARG B C 1
ATOM 7566 O O . ARG B 1 305 ? -41.330 -11.105 52.663 1.00 141.88 305 ARG B O 1
ATOM 7574 N N . ARG B 1 306 ? -42.352 -11.094 50.641 1.00 143.21 306 ARG B N 1
ATOM 7575 C CA . ARG B 1 306 ? -43.394 -10.188 51.067 1.00 152.26 306 ARG B CA 1
ATOM 7576 C C . ARG B 1 306 ? -44.480 -11.065 51.661 1.00 157.45 306 ARG B C 1
ATOM 7577 O O . ARG B 1 306 ? -44.776 -12.127 51.128 1.00 165.93 306 ARG B O 1
ATOM 7585 N N . VAL B 1 307 ? -44.964 -10.661 52.827 1.00 165.88 307 VAL B N 1
ATOM 7586 C CA . VAL B 1 307 ? -45.853 -11.510 53.590 1.00 170.16 307 VAL B CA 1
ATOM 7587 C C . VAL B 1 307 ? -47.206 -10.838 53.726 1.00 171.73 307 VAL B C 1
ATOM 7588 O O . VAL B 1 307 ? -47.306 -9.769 54.311 1.00 175.85 307 VAL B O 1
ATOM 7592 N N . PRO B 1 308 ? -48.273 -11.468 53.206 1.00 170.59 308 PRO B N 1
ATOM 7593 C C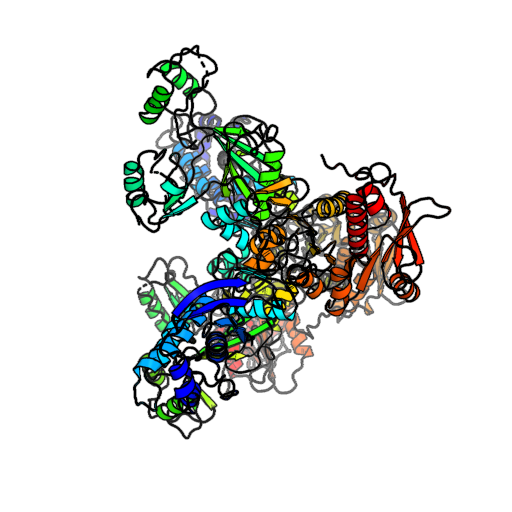A . PRO B 1 308 ? -49.633 -10.963 53.357 1.00 169.49 308 PRO B CA 1
ATOM 7594 C C . PRO B 1 308 ? -49.988 -10.956 54.834 1.00 186.61 308 PRO B C 1
ATOM 7595 O O . PRO B 1 308 ? -49.500 -11.789 55.586 1.00 201.88 308 PRO B O 1
ATOM 7599 N N . GLY B 1 309 ? -50.845 -10.013 55.231 1.00 195.39 309 GLY B N 1
ATOM 7600 C CA . GLY B 1 309 ? -51.329 -10.012 56.597 1.00 200.15 309 GLY B CA 1
ATOM 7601 C C . GLY B 1 309 ? -51.905 -11.389 56.880 1.00 213.58 309 GLY B C 1
ATOM 7602 O O . GLY B 1 309 ? -52.560 -11.958 56.008 1.00 220.91 309 GLY B O 1
ATOM 7603 N N . HIS B 1 310 ? -51.601 -11.933 58.061 1.00 217.64 310 HIS B N 1
ATOM 7604 C CA . HIS B 1 310 ? -51.941 -13.318 58.332 1.00 211.57 310 HIS B CA 1
ATOM 7605 C C . HIS B 1 310 ? -52.032 -13.619 59.821 1.00 220.62 310 HIS B C 1
ATOM 7606 O O . HIS B 1 310 ? -51.567 -12.865 60.668 1.00 237.77 310 HIS B O 1
ATOM 7613 N N . VAL B 1 311 ? -52.603 -14.788 60.102 1.00 208.59 311 VAL B N 1
ATOM 7614 C CA . VAL B 1 311 ? -52.651 -15.343 61.439 1.00 186.39 311 VAL B CA 1
ATOM 7615 C C . VAL B 1 311 ? -51.519 -16.348 61.546 1.00 183.85 311 VAL B C 1
ATOM 7616 O O . VAL B 1 311 ? -51.410 -17.238 60.708 1.00 176.08 311 VAL B O 1
ATOM 7620 N N . ALA B 1 312 ? -50.714 -16.199 62.600 1.00 178.73 312 ALA B N 1
ATOM 7621 C CA . ALA B 1 312 ? -49.603 -17.099 62.855 1.00 177.53 312 ALA B CA 1
ATOM 7622 C C . ALA B 1 312 ? -50.118 -18.505 63.196 1.00 175.06 312 ALA B C 1
ATOM 7623 O O . ALA B 1 312 ? -51.205 -18.590 63.802 1.00 180.83 312 ALA B O 1
ATOM 7625 N N . GLY B 1 315 ? -52.813 -21.899 67.543 1.00 178.13 315 GLY B N 1
ATOM 7626 C CA . GLY B 1 315 ? -53.612 -23.026 68.061 1.00 172.60 315 GLY B CA 1
ATOM 7627 C C . GLY B 1 315 ? -53.882 -22.912 69.557 1.00 168.45 315 GLY B C 1
ATOM 7628 O O . GLY B 1 315 ? -54.386 -23.846 70.172 1.00 164.90 315 GLY B O 1
ATOM 7629 N N . ILE B 1 316 ? -53.593 -21.737 70.118 1.00 176.83 316 ILE B N 1
ATOM 7630 C CA . ILE B 1 316 ? -53.843 -21.493 71.529 1.00 186.02 316 ILE B CA 1
ATOM 7631 C C . ILE B 1 316 ? -55.007 -20.524 71.692 1.00 197.18 316 ILE B C 1
ATOM 7632 O O . ILE B 1 316 ? -55.911 -20.770 72.481 1.00 206.78 316 ILE B O 1
ATOM 7637 N N . HIS B 1 317 ? -54.966 -19.425 70.934 1.00 209.48 317 HIS B N 1
ATOM 7638 C CA . HIS B 1 317 ? -55.911 -18.333 71.076 1.00 213.30 317 HIS B CA 1
ATOM 7639 C C . HIS B 1 317 ? -57.039 -18.364 70.046 1.00 208.96 317 HIS B C 1
ATOM 7640 O O . HIS B 1 317 ? -56.893 -18.884 68.941 1.00 201.54 317 HIS B O 1
ATOM 7647 N N . THR B 1 318 ? -58.168 -17.747 70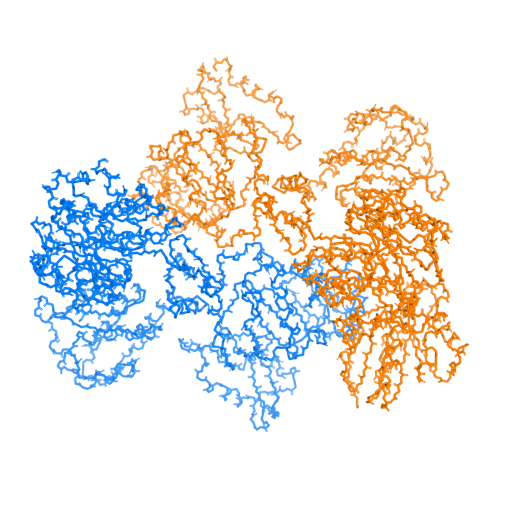.418 1.00 212.14 318 THR B N 1
ATOM 7648 C CA . THR B 1 318 ? -59.286 -17.557 69.508 1.00 219.88 318 THR B CA 1
ATOM 7649 C C . THR B 1 318 ? -58.910 -16.465 68.516 1.00 234.21 318 THR B C 1
ATOM 7650 O O . THR B 1 318 ? -57.932 -15.763 68.740 1.00 234.35 318 THR B O 1
ATOM 7654 N N . ILE B 1 319 ? -59.691 -16.295 67.448 1.00 251.01 319 ILE B N 1
ATOM 7655 C CA . ILE B 1 319 ? -59.304 -15.238 66.533 1.00 267.14 319 ILE B CA 1
ATOM 7656 C C . ILE B 1 319 ? -59.406 -13.882 67.224 1.00 279.17 319 ILE B C 1
ATOM 7657 O O . ILE B 1 319 ? -58.489 -13.084 67.097 1.00 296.45 319 ILE B O 1
ATOM 7662 N N . ARG B 1 320 ? -60.488 -13.606 67.958 1.00 274.22 320 ARG B N 1
ATOM 7663 C CA . ARG B 1 320 ? -60.554 -12.299 68.602 1.00 261.78 320 ARG B CA 1
ATOM 7664 C C . ARG B 1 320 ? -59.288 -12.043 69.419 1.00 248.91 320 ARG B C 1
ATOM 7665 O O . ARG B 1 320 ? -58.734 -10.943 69.395 1.00 236.48 320 ARG B O 1
ATOM 7673 N N . GLU B 1 321 ? -58.840 -13.079 70.134 1.00 240.18 321 GLU B N 1
ATOM 7674 C CA . GLU B 1 321 ? -57.658 -12.983 70.972 1.00 235.60 321 GLU B CA 1
ATOM 7675 C C . GLU B 1 321 ? -56.410 -12.806 70.110 1.00 235.03 321 GLU B C 1
ATOM 7676 O O . GLU B 1 321 ? -55.546 -12.009 70.460 1.00 236.76 321 GLU B O 1
ATOM 7682 N N . LEU B 1 322 ? -56.325 -13.536 68.989 1.00 237.01 322 LEU B N 1
ATOM 7683 C CA . LEU B 1 322 ? -55.159 -13.496 68.120 1.00 231.26 322 LEU B CA 1
ATOM 7684 C C . LEU B 1 322 ? -55.028 -12.122 67.474 1.00 239.60 322 LEU B C 1
ATOM 7685 O O . LEU B 1 322 ? -53.915 -11.627 67.338 1.00 244.35 322 LEU B O 1
ATOM 7690 N N . ILE B 1 323 ? -56.152 -11.526 67.055 1.00 236.43 323 ILE B N 1
ATOM 7691 C CA . ILE B 1 323 ? -56.075 -10.222 66.420 1.00 217.91 323 ILE B CA 1
ATOM 7692 C C . ILE B 1 323 ? -55.580 -9.233 67.464 1.00 226.11 323 ILE B C 1
ATOM 7693 O O . ILE B 1 323 ? -54.691 -8.439 67.170 1.00 203.78 323 ILE B O 1
ATOM 7698 N N . ALA B 1 324 ? -56.135 -9.327 68.680 1.00 241.34 324 ALA B N 1
ATOM 7699 C CA . ALA B 1 324 ? -55.709 -8.462 69.767 1.00 232.84 324 ALA B CA 1
ATOM 7700 C C . ALA B 1 324 ? -54.228 -8.686 70.055 1.00 231.84 324 ALA B C 1
ATOM 7701 O O . ALA B 1 324 ? -53.474 -7.738 70.227 1.00 232.57 324 ALA B O 1
ATOM 7703 N N . LEU B 1 325 ? -53.810 -9.957 70.066 1.00 231.59 325 LEU B N 1
ATOM 7704 C CA . LEU B 1 325 ? -52.441 -10.331 70.390 1.00 226.15 325 LEU B CA 1
ATOM 7705 C C . LEU B 1 325 ? -51.494 -9.666 69.394 1.00 250.22 325 LEU B C 1
ATOM 7706 O O . LEU B 1 325 ? -50.460 -9.124 69.765 1.00 270.53 325 LEU B O 1
ATOM 7711 N N . VAL B 1 326 ? -51.928 -9.633 68.140 1.00 252.77 326 VAL B N 1
ATOM 7712 C CA . VAL B 1 326 ? -51.164 -9.005 67.085 1.00 244.22 326 VAL B CA 1
ATOM 7713 C C . VAL B 1 326 ? -51.195 -7.489 67.240 1.00 247.39 326 VAL B C 1
ATOM 7714 O O . VAL B 1 326 ? -50.151 -6.847 67.168 1.00 259.34 326 VAL B O 1
ATOM 7718 N N . ASN B 1 327 ? -52.366 -6.912 67.488 1.00 234.27 327 ASN B N 1
ATOM 7719 C CA . ASN B 1 327 ? -52.469 -5.464 67.584 1.00 225.51 327 ASN B CA 1
ATOM 7720 C C . ASN B 1 327 ? -51.748 -4.926 68.818 1.00 230.69 327 ASN B C 1
ATOM 7721 O O . ASN B 1 327 ? -51.304 -3.781 68.837 1.00 229.43 327 ASN B O 1
ATOM 7726 N N . GLN B 1 328 ? -51.605 -5.789 69.828 1.00 233.75 328 GLN B N 1
ATOM 7727 C CA . GLN B 1 328 ? -50.988 -5.412 71.088 1.00 221.69 328 GLN B CA 1
ATOM 7728 C C . GLN B 1 328 ? -49.483 -5.657 71.023 1.00 218.73 328 GLN B C 1
ATOM 7729 O O . GLN B 1 328 ? -48.776 -5.385 71.995 1.00 213.47 328 GLN B O 1
ATOM 7735 N N . ASP B 1 329 ? -49.010 -6.193 69.891 1.00 219.46 329 ASP B N 1
ATOM 7736 C CA . ASP B 1 329 ? -47.601 -6.472 69.654 1.00 227.34 329 ASP B CA 1
ATOM 7737 C C . ASP B 1 329 ? -46.859 -5.142 69.574 1.00 246.85 329 ASP B C 1
ATOM 7738 O O . ASP B 1 329 ? -47.111 -4.335 68.674 1.00 260.20 329 ASP B O 1
ATOM 7743 N N . PRO B 1 330 ? -45.933 -4.889 70.526 1.00 243.51 330 PRO B N 1
ATOM 7744 C CA . PRO B 1 330 ? -45.214 -3.616 70.608 1.00 239.31 330 PRO B CA 1
ATOM 7745 C C . PRO B 1 330 ? -44.212 -3.475 69.465 1.00 241.35 330 PRO B C 1
ATOM 7746 O O . PRO B 1 330 ? -43.001 -3.401 69.678 1.00 244.61 330 PRO B O 1
ATOM 7750 N N . ARG B 1 331 ? -44.755 -3.476 68.249 1.00 233.07 331 ARG B N 1
ATOM 7751 C CA . ARG B 1 331 ? -44.004 -3.208 67.039 1.00 225.11 331 ARG B CA 1
ATOM 7752 C C . ARG B 1 331 ? -44.298 -1.775 66.647 1.00 236.09 331 ARG B C 1
ATOM 7753 O O . ARG B 1 331 ? -43.513 -1.139 65.949 1.00 247.74 331 ARG B O 1
ATOM 7761 N N . ARG B 1 332 ? -45.454 -1.328 67.131 1.00 233.69 332 ARG B N 1
ATOM 7762 C CA . ARG B 1 332 ? -45.892 0.016 66.731 1.00 227.86 332 ARG B CA 1
ATOM 7763 C C . ARG B 1 332 ? -46.947 0.561 67.676 1.00 234.84 332 ARG B C 1
ATOM 7764 O O . ARG B 1 332 ? -47.698 -0.237 68.278 1.00 233.43 332 ARG B O 1
ATOM 7767 N N . GLY B 1 333 ? -46.923 1.865 67.872 1.00 243.15 333 GLY B N 1
ATOM 7768 C CA . GLY B 1 333 ? -47.984 2.562 68.573 1.00 237.93 333 GLY B CA 1
ATOM 7769 C C . GLY B 1 333 ? -49.040 2.974 67.558 1.00 243.31 333 GLY B C 1
ATOM 7770 O O . GLY B 1 333 ? -50.149 2.453 67.559 1.00 235.47 333 GLY B O 1
ATOM 7771 N N . VAL B 1 334 ? -48.646 3.867 66.649 1.00 249.64 334 VAL B N 1
ATOM 7772 C CA . VAL B 1 334 ? -49.509 4.271 65.556 1.00 242.24 334 VAL B CA 1
ATOM 7773 C C . VAL B 1 334 ? -48.721 4.162 64.254 1.00 245.11 334 VAL B C 1
ATOM 7774 O O . VAL B 1 334 ? -47.490 4.155 64.265 1.00 252.86 334 VAL B O 1
ATOM 7778 N N . GLY B 1 335 ? -49.447 4.116 63.132 1.00 240.68 335 GLY B N 1
ATOM 7779 C CA . GLY B 1 335 ? -48.833 4.037 61.817 1.00 238.22 335 GLY B CA 1
ATOM 7780 C C . GLY B 1 335 ? -48.149 5.348 61.446 1.00 238.35 335 GLY B C 1
ATOM 7781 O O . GLY B 1 335 ? -48.425 6.382 62.052 1.00 241.81 335 GLY B O 1
ATOM 7782 N N . HIS B 1 336 ? -47.255 5.280 60.454 1.00 227.30 336 HIS B N 1
ATOM 7783 C CA . HIS B 1 336 ? -46.502 6.432 59.982 1.00 222.37 336 HIS B CA 1
ATOM 7784 C C . HIS B 1 336 ? -45.458 6.852 61.013 1.00 225.01 336 HIS B C 1
ATOM 7785 O O . HIS B 1 336 ? -44.264 6.745 60.747 1.00 218.96 336 HIS B O 1
ATOM 7792 N N . GLU B 1 337 ? -45.907 7.302 62.192 1.00 229.77 337 GLU B N 1
ATOM 7793 C CA . GLU B 1 337 ? -45.005 7.781 63.228 1.00 221.63 337 GLU B CA 1
ATOM 7794 C C . GLU B 1 337 ? -44.064 6.663 63.674 1.00 216.48 337 GLU B C 1
ATOM 7795 O O . GLU B 1 337 ? -42.878 6.898 63.891 1.00 215.11 337 GLU B O 1
ATOM 7801 N N . ASN B 1 338 ? -44.595 5.444 63.806 1.00 218.44 338 ASN B N 1
ATOM 7802 C CA . ASN B 1 338 ? -43.764 4.309 64.171 1.00 218.35 338 ASN B CA 1
ATOM 7803 C C . ASN B 1 338 ? -43.594 3.407 62.957 1.00 231.33 338 ASN B C 1
ATOM 7804 O O . ASN B 1 338 ? -43.202 2.246 63.081 1.00 227.37 338 ASN B O 1
ATOM 7809 N N . VAL B 1 339 ? -43.923 3.959 61.785 1.00 237.99 339 VAL B N 1
ATOM 7810 C CA . VAL B 1 339 ? -43.881 3.291 60.491 1.00 223.43 339 VAL B CA 1
ATOM 7811 C C . VAL B 1 339 ? -44.969 2.223 60.389 1.00 236.06 339 VAL B C 1
ATOM 7812 O O . VAL B 1 339 ? -45.860 2.331 59.548 1.00 244.11 339 VAL B O 1
ATOM 7816 N N . LEU B 1 340 ? -44.904 1.224 61.283 1.00 236.77 340 LEU B N 1
ATOM 7817 C CA . LEU B 1 340 ? -45.650 -0.021 61.179 1.00 225.92 340 LEU B CA 1
ATOM 7818 C C . LEU B 1 340 ? -47.080 0.110 61.687 1.00 224.21 340 LEU B C 1
ATOM 7819 O O . LEU B 1 340 ? -47.375 0.908 62.575 1.00 220.34 340 LEU B O 1
ATOM 7824 N N . THR B 1 341 ? -47.945 -0.741 61.124 1.00 221.96 341 THR B N 1
ATOM 7825 C CA . THR B 1 341 ? -49.321 -0.901 61.557 1.00 220.95 341 THR B CA 1
ATOM 7826 C C . THR B 1 341 ? -49.651 -2.391 61.596 1.00 219.20 341 THR B C 1
ATOM 7827 O O . THR B 1 341 ? -48.877 -3.225 61.127 1.00 207.19 341 THR B O 1
ATOM 7831 N N . ARG B 1 342 ? -50.811 -2.705 62.175 1.00 221.09 342 ARG B N 1
ATOM 7832 C CA . ARG B 1 342 ? -51.379 -4.040 62.166 1.00 205.64 342 ARG B CA 1
ATOM 7833 C C . ARG B 1 342 ? -52.860 -3.905 61.829 1.00 209.46 342 ARG B C 1
ATOM 7834 O O . ARG B 1 342 ? -53.436 -2.830 61.992 1.00 225.08 342 ARG B O 1
ATOM 7842 N N . LEU B 1 343 ? -53.476 -5.013 61.405 1.00 193.43 343 LEU B N 1
ATOM 7843 C CA . LEU B 1 343 ? -54.825 -4.967 60.859 1.00 190.44 343 LEU B CA 1
ATOM 7844 C C . LEU B 1 343 ? -55.910 -5.327 61.877 1.00 197.37 343 LEU B C 1
ATOM 7845 O O . LEU B 1 343 ? -55.705 -6.120 62.794 1.00 190.54 343 LEU B O 1
ATOM 7850 N N . GLU B 1 344 ? -57.116 -4.810 61.610 1.00 215.05 344 GLU B N 1
ATOM 7851 C CA . GLU B 1 344 ? -58.360 -5.321 62.162 1.00 218.17 344 GLU B CA 1
ATOM 7852 C C . GLU B 1 344 ? -58.976 -6.295 61.155 1.00 220.54 344 GLU B C 1
ATOM 7853 O O . GLU B 1 344 ? -58.674 -6.238 59.963 1.00 231.66 344 GLU B O 1
ATOM 7859 N N . LEU B 1 345 ? -59.841 -7.189 61.656 1.00 214.82 345 LEU B N 1
ATOM 7860 C CA . LEU B 1 345 ? -60.564 -8.152 60.838 1.00 210.34 345 LEU B CA 1
ATOM 7861 C C . LEU B 1 345 ? -61.556 -7.430 59.924 1.00 200.30 345 LEU B C 1
ATOM 7862 O O . LEU B 1 345 ? -62.200 -6.456 60.312 1.00 183.30 345 LEU B O 1
ATOM 7867 N N . ASP B 1 346 ? -61.674 -7.950 58.696 1.00 199.77 346 ASP B N 1
ATOM 7868 C CA . ASP B 1 346 ? -62.576 -7.432 57.681 1.00 202.97 346 ASP B CA 1
ATOM 7869 C C . ASP B 1 346 ? -63.206 -8.604 56.923 1.00 221.19 346 ASP B C 1
ATOM 7870 O O . ASP B 1 346 ? -62.841 -9.762 57.136 1.00 225.94 346 ASP B O 1
ATOM 7875 N N . GLU B 1 347 ? -64.137 -8.289 56.013 1.00 232.48 347 GLU B N 1
ATOM 7876 C CA . GLU B 1 347 ? -64.907 -9.286 55.282 1.00 235.55 347 GLU B CA 1
ATOM 7877 C C . GLU B 1 347 ? -63.999 -10.133 54.391 1.00 243.80 347 GLU B C 1
ATOM 7878 O O . GLU B 1 347 ? -64.205 -11.334 54.233 1.00 242.24 347 GLU B O 1
ATOM 7884 N N . GLN B 1 348 ? -63.011 -9.495 53.774 1.00 236.58 348 GLN B N 1
ATOM 7885 C CA . GLN B 1 348 ? -62.156 -10.222 52.857 1.00 226.62 348 GLN B CA 1
ATOM 7886 C C . GLN B 1 348 ? -61.354 -11.242 53.660 1.00 235.42 348 GLN B C 1
ATOM 7887 O O . GLN B 1 348 ? -61.166 -12.371 53.223 1.00 240.97 348 GLN B O 1
ATOM 7893 N N . ALA B 1 349 ? -60.899 -10.825 54.845 1.00 239.39 349 ALA B N 1
ATOM 7894 C CA . ALA B 1 349 ? -60.136 -11.685 55.732 1.00 237.62 349 ALA B CA 1
ATOM 7895 C C . ALA B 1 349 ? -60.976 -12.889 56.134 1.00 242.98 349 ALA B C 1
ATOM 7896 O O . ALA B 1 349 ? -60.477 -14.007 56.213 1.00 253.28 349 ALA B O 1
ATOM 7898 N N . ILE B 1 350 ? -62.261 -12.646 56.370 1.00 244.56 350 ILE B N 1
ATOM 7899 C CA . ILE B 1 350 ? -63.145 -13.726 56.759 1.00 239.05 350 ILE B CA 1
ATOM 7900 C C . ILE B 1 350 ? -63.311 -14.689 55.588 1.00 248.16 350 ILE B C 1
ATOM 7901 O O . ILE B 1 350 ? -63.229 -15.896 55.771 1.00 252.13 350 ILE B O 1
ATOM 7906 N N . ARG B 1 351 ? -63.511 -14.158 54.382 1.00 248.04 351 ARG B N 1
ATOM 7907 C CA . ARG B 1 351 ? -63.646 -15.044 53.236 1.00 248.48 351 ARG B CA 1
ATOM 7908 C C . ARG B 1 351 ? -62.388 -15.901 53.097 1.00 271.59 351 ARG B C 1
ATOM 7909 O O . ARG B 1 351 ? -62.470 -17.093 52.807 1.00 274.72 351 ARG B O 1
ATOM 7917 N N . LEU B 1 352 ? -61.224 -15.294 53.343 1.00 286.19 352 LEU B N 1
ATOM 7918 C CA . LEU B 1 352 ? -59.977 -16.034 53.254 1.00 281.23 352 LEU B CA 1
ATOM 7919 C C . LEU B 1 352 ? -59.956 -17.144 54.304 1.00 291.48 352 LEU B C 1
ATOM 7920 O O . LEU B 1 352 ? -59.616 -18.272 53.975 1.00 310.64 352 LEU B O 1
ATOM 7925 N N . LEU B 1 353 ? -60.342 -16.849 55.555 1.00 278.82 353 LEU B N 1
ATOM 7926 C CA . LEU B 1 353 ? -60.238 -17.892 56.567 1.00 255.18 353 LEU B CA 1
ATOM 7927 C C . LEU B 1 353 ? -61.205 -19.044 56.274 1.00 256.11 353 LEU B C 1
ATOM 7928 O O . LEU B 1 353 ? -60.906 -20.209 56.559 1.00 260.22 353 LEU B O 1
ATOM 7933 N N . GLN B 1 354 ? -62.353 -18.717 55.671 1.00 253.20 354 GLN B N 1
ATOM 7934 C CA . GLN B 1 354 ? -63.319 -19.742 55.309 1.00 252.50 354 GLN B CA 1
ATOM 7935 C C . GLN B 1 354 ? -62.669 -20.768 54.383 1.00 258.60 354 GLN B C 1
ATOM 7936 O O . GLN B 1 354 ? -62.966 -21.954 54.491 1.00 263.82 354 GLN B O 1
ATOM 7942 N N . SER B 1 355 ? -61.797 -20.309 53.473 1.00 260.01 355 SER B N 1
ATOM 7943 C CA . SER B 1 355 ? -61.186 -21.167 52.467 1.00 247.12 355 SER B CA 1
ATOM 7944 C C . SER B 1 355 ? -60.266 -22.218 53.093 1.00 246.81 355 SER B C 1
ATOM 7945 O O . SER B 1 355 ? -59.887 -23.176 52.421 1.00 233.68 355 SER B O 1
ATOM 7948 N N . TYR B 1 356 ? -59.896 -22.027 54.364 1.00 248.40 356 TYR B N 1
ATOM 7949 C CA . TYR B 1 356 ? -59.024 -22.970 55.047 1.00 230.74 356 TYR B CA 1
ATOM 7950 C C . TYR B 1 356 ? -59.818 -23.844 56.016 1.00 226.00 356 TYR B C 1
ATOM 7951 O O . TYR B 1 356 ? -59.235 -24.648 56.745 1.00 207.51 356 TYR B O 1
ATOM 7960 N N . GLY B 1 357 ? -61.139 -23.643 56.057 1.00 231.74 357 GLY B N 1
ATOM 7961 C CA . GLY B 1 357 ? -62.014 -24.402 56.936 1.00 238.98 357 GLY B CA 1
ATOM 7962 C C . GLY B 1 357 ? -62.024 -23.854 58.362 1.00 249.85 357 GLY B C 1
ATOM 7963 O O . GLY B 1 357 ? -62.291 -24.596 59.305 1.00 256.53 357 GLY B O 1
ATOM 7964 N N . TYR B 1 358 ? -61.779 -22.547 58.518 1.00 254.88 358 TYR B N 1
ATOM 7965 C CA . TYR B 1 358 ? -61.842 -21.969 59.852 1.00 262.66 358 TYR B CA 1
ATOM 7966 C C . TYR B 1 358 ? -63.148 -21.236 60.109 1.00 263.19 358 TYR B C 1
ATOM 7967 O O . TYR B 1 358 ? -63.857 -20.868 59.181 1.00 259.83 358 TYR B O 1
ATOM 7976 N N . THR B 1 359 ? -63.444 -21.036 61.392 1.00 255.46 359 THR B N 1
ATOM 7977 C CA . THR B 1 359 ? -64.618 -20.262 61.741 1.00 240.86 359 THR B CA 1
ATOM 7978 C C . THR B 1 359 ? -64.186 -18.820 61.952 1.00 243.12 359 THR B C 1
ATOM 7979 O O . THR B 1 359 ? -63.005 -18.547 62.160 1.00 253.77 359 THR B O 1
ATOM 7983 N N . ALA B 1 360 ? -65.173 -17.922 61.942 1.00 235.00 360 ALA B N 1
ATOM 7984 C CA . ALA B 1 360 ? -64.950 -16.494 62.079 1.00 231.42 360 ALA B CA 1
ATOM 7985 C C . ALA B 1 360 ? -64.106 -16.185 63.317 1.00 232.68 360 ALA B C 1
ATOM 7986 O O . ALA B 1 360 ? -63.406 -15.170 63.358 1.00 232.29 360 ALA B O 1
ATOM 7988 N N . ASP B 1 361 ? -64.184 -17.062 64.326 1.00 235.89 361 ASP B N 1
ATOM 7989 C CA . ASP B 1 361 ? -63.538 -16.768 65.588 1.00 239.79 361 ASP B CA 1
ATOM 7990 C C . ASP B 1 361 ? -62.549 -17.850 66.021 1.00 234.79 361 ASP B C 1
ATOM 7991 O O . ASP B 1 361 ? -62.115 -17.819 67.173 1.00 246.65 361 ASP B O 1
ATOM 7996 N N . SER B 1 362 ? -62.142 -18.786 65.150 1.00 222.41 362 SER B N 1
ATOM 7997 C CA . SER B 1 362 ? -61.264 -19.808 65.723 1.00 225.36 362 SER B CA 1
ATOM 7998 C C . SER B 1 362 ? -60.326 -20.550 64.766 1.00 238.04 362 SER B C 1
ATOM 7999 O O . SER B 1 362 ? -60.727 -21.020 63.700 1.00 249.43 362 SER B O 1
ATOM 8002 N N . ILE B 1 363 ? -59.085 -20.740 65.256 1.00 239.78 363 ILE B N 1
ATOM 8003 C CA . ILE B 1 363 ? -58.019 -21.517 64.625 1.00 230.57 363 ILE B CA 1
ATOM 8004 C C . ILE B 1 363 ? -57.507 -22.565 65.609 1.00 231.06 363 ILE B C 1
ATOM 8005 O O . ILE B 1 363 ? -56.502 -22.342 66.279 1.00 238.98 363 ILE B O 1
ATOM 8010 N N . PRO B 1 364 ? -58.179 -23.723 65.759 1.00 221.71 364 PRO B N 1
ATOM 8011 C CA . PRO B 1 364 ? -57.704 -24.771 66.667 1.00 214.94 364 PRO B CA 1
ATOM 8012 C C . PRO B 1 364 ? -56.304 -25.353 66.460 1.00 217.98 364 PRO B C 1
ATOM 8013 O O . PRO B 1 364 ? -55.677 -25.734 67.447 1.00 203.02 364 PRO B O 1
ATOM 8017 N N . PRO B 1 365 ? -55.801 -25.486 65.205 1.00 234.92 365 PRO B N 1
ATOM 8018 C CA . PRO B 1 365 ? -54.471 -26.030 64.917 1.00 233.46 365 PRO B CA 1
ATOM 8019 C C . PRO B 1 365 ? -53.307 -25.084 65.181 1.00 220.52 365 PRO B C 1
ATOM 8020 O O . PRO B 1 365 ? -53.461 -23.865 65.158 1.00 193.55 365 PRO B O 1
ATOM 8024 N N . SER B 1 366 ? -52.140 -25.689 65.419 1.00 224.58 366 SER B N 1
ATOM 8025 C CA . SER B 1 366 ? -50.872 -24.989 65.459 1.00 237.78 366 SER B CA 1
ATOM 8026 C C . SER B 1 366 ? -50.171 -25.287 64.143 1.00 251.46 366 SER B C 1
ATOM 8027 O O . SER B 1 366 ? -50.361 -26.372 63.602 1.00 256.11 366 SER B O 1
ATOM 8030 N N . GLY B 1 367 ? -49.402 -24.317 63.630 1.00 255.88 367 GLY B N 1
ATOM 8031 C CA . GLY B 1 367 ? -48.575 -24.510 62.448 1.00 236.82 367 GLY B CA 1
ATOM 8032 C C . GLY B 1 367 ? -49.312 -24.257 61.132 1.00 234.06 367 GLY B C 1
ATOM 8033 O O . GLY B 1 367 ? -48.720 -24.376 60.062 1.00 215.27 367 GLY B O 1
ATOM 8034 N N . GLU B 1 368 ? -50.613 -23.935 61.223 1.00 246.37 368 GLU B N 1
ATOM 8035 C CA . GLU B 1 368 ? -51.450 -23.609 60.075 1.00 234.31 368 GLU B CA 1
ATOM 8036 C C . GLU B 1 368 ? -51.679 -22.095 60.013 1.00 231.73 368 GLU B C 1
ATOM 8037 O O . GLU B 1 368 ? -52.444 -21.532 60.795 1.00 239.56 368 GLU B O 1
ATOM 8043 N N . GLU B 1 369 ? -51.019 -21.434 59.062 1.00 219.71 369 GLU B N 1
ATOM 8044 C CA . GLU B 1 369 ? -51.103 -19.987 58.962 1.00 210.06 369 GLU B CA 1
ATOM 8045 C C . GLU B 1 369 ? -52.247 -19.601 58.030 1.00 203.44 369 GLU B C 1
ATOM 8046 O O . GLU B 1 369 ? -52.543 -20.318 57.079 1.00 203.29 369 GLU B O 1
ATOM 8052 N N . VAL B 1 370 ? -52.902 -18.473 58.330 1.00 187.02 370 VAL B N 1
ATOM 8053 C CA . VAL B 1 370 ? -54.056 -18.043 57.558 1.00 193.47 370 VAL B CA 1
ATOM 8054 C C . VAL B 1 370 ? -53.820 -16.653 56.994 1.00 189.34 370 VAL B C 1
ATOM 8055 O O . VAL B 1 370 ? -53.594 -15.723 57.751 1.00 178.24 370 VAL B O 1
ATOM 8059 N N . TYR B 1 371 ? -53.967 -16.493 55.682 1.00 203.08 371 TYR B N 1
ATOM 8060 C CA . TYR B 1 371 ? -53.865 -15.151 55.146 1.00 207.75 371 TYR B CA 1
ATOM 8061 C C . TYR B 1 371 ? -55.168 -14.403 55.401 1.00 202.91 371 TYR B C 1
ATOM 8062 O O . TYR B 1 371 ? -56.252 -14.942 55.223 1.00 187.48 371 TYR B O 1
ATOM 8071 N N . LEU B 1 372 ? -55.020 -13.160 55.849 1.00 213.08 372 LEU B N 1
ATOM 8072 C CA . LEU B 1 372 ? -56.128 -12.268 56.131 1.00 222.57 372 LEU B CA 1
ATOM 8073 C C . LEU B 1 372 ? -56.160 -11.170 55.075 1.00 229.90 372 LEU B C 1
ATOM 8074 O O . LEU B 1 372 ? -57.148 -10.455 54.938 1.00 247.39 372 LEU B O 1
ATOM 8079 N N . ARG B 1 373 ? -55.053 -11.036 54.341 1.00 227.65 373 ARG B N 1
ATOM 8080 C CA . ARG B 1 373 ? -54.931 -10.011 53.322 1.00 221.08 373 ARG B CA 1
ATOM 8081 C C . ARG B 1 373 ? -54.341 -10.630 52.062 1.00 226.23 373 ARG B C 1
ATOM 8082 O O . ARG B 1 373 ? -53.799 -11.731 52.105 1.00 239.89 373 ARG B O 1
ATOM 8090 N N . LYS B 1 374 ? -54.432 -9.901 50.944 1.00 221.80 374 LYS B N 1
ATOM 8091 C CA . LYS B 1 374 ? -54.161 -10.486 49.639 1.00 212.06 374 LYS B CA 1
ATOM 8092 C C . LYS B 1 374 ? -52.896 -9.914 49.001 1.00 207.64 374 LYS B C 1
ATOM 8093 O O . LYS B 1 374 ? -52.205 -10.627 48.279 1.00 208.57 374 LYS B O 1
ATOM 8099 N N . THR B 1 375 ? -52.575 -8.645 49.280 1.00 198.57 375 THR B N 1
ATOM 8100 C CA . THR B 1 375 ? -51.548 -7.949 48.507 1.00 178.86 375 THR B CA 1
ATOM 8101 C C . THR B 1 375 ? -50.322 -7.601 49.347 1.00 183.85 375 THR B C 1
ATOM 8102 O O . THR B 1 375 ? -49.403 -6.936 48.870 1.00 191.08 375 THR B O 1
ATOM 8106 N N . ALA B 1 376 ? -50.342 -7.999 50.618 1.00 175.81 376 ALA B N 1
ATOM 8107 C CA . ALA B 1 376 ? -49.227 -7.737 51.515 1.00 170.68 376 ALA B CA 1
ATOM 8108 C C . ALA B 1 376 ? -48.926 -6.244 51.600 1.00 181.48 376 ALA B C 1
ATOM 8109 O O . ALA B 1 376 ? -47.767 -5.834 51.605 1.00 195.98 376 ALA B O 1
ATOM 8111 N N . ASN B 1 377 ? -49.998 -5.450 51.671 1.00 186.41 377 ASN B N 1
ATOM 8112 C CA . ASN B 1 377 ? -49.888 -4.007 51.733 1.00 186.65 377 ASN B CA 1
ATOM 8113 C C . ASN B 1 377 ? -49.000 -3.628 52.913 1.00 189.75 377 ASN B C 1
ATOM 8114 O O . ASN B 1 377 ? -48.907 -4.343 53.906 1.00 174.33 377 ASN B O 1
ATOM 8119 N N . ILE B 1 378 ? -48.375 -2.464 52.793 1.00 202.35 378 ILE B N 1
ATOM 8120 C CA . ILE B 1 378 ? -47.438 -1.949 53.773 1.00 207.92 378 ILE B CA 1
ATOM 8121 C C . ILE B 1 378 ? -48.118 -1.745 55.123 1.00 216.64 378 ILE B C 1
ATOM 8122 O O . ILE B 1 378 ? -47.553 -2.100 56.156 1.00 223.54 378 ILE B O 1
ATOM 8127 N N . SER B 1 379 ? -49.303 -1.126 55.106 1.00 220.26 379 SER B N 1
ATOM 8128 C CA . SER B 1 379 ? -49.931 -0.715 56.352 1.00 207.99 379 SER B CA 1
ATOM 8129 C C . SER B 1 379 ? -51.245 -1.454 56.590 1.00 206.73 379 SER B C 1
ATOM 8130 O O . SER B 1 379 ? -51.652 -1.639 57.730 1.00 196.40 379 SER B O 1
ATOM 8133 N N . THR B 1 380 ? -51.920 -1.867 55.517 1.00 210.34 380 THR B N 1
ATOM 8134 C CA . THR B 1 380 ? -53.228 -2.484 55.658 1.00 199.17 380 THR B CA 1
ATOM 8135 C C . THR B 1 380 ? -53.079 -3.978 55.441 1.00 183.97 380 THR B C 1
ATOM 8136 O O . THR B 1 380 ? -54.051 -4.728 55.421 1.00 182.95 380 THR B O 1
ATOM 8140 N N . GLY B 1 381 ? -51.818 -4.387 55.317 1.00 178.04 381 GLY B N 1
ATOM 8141 C CA . GLY B 1 381 ? -51.474 -5.745 54.946 1.00 189.49 381 GLY B CA 1
ATOM 8142 C C . GLY B 1 381 ? -50.558 -6.424 55.962 1.00 192.15 381 GLY B C 1
ATOM 8143 O O . GLY B 1 381 ? -51.002 -6.870 57.021 1.00 190.90 381 GLY B O 1
ATOM 8144 N N . GLY B 1 382 ? -49.280 -6.549 55.597 1.00 194.47 382 GLY B N 1
ATOM 8145 C CA . GLY B 1 382 ? -48.400 -7.446 56.327 1.00 185.80 382 GLY B CA 1
ATOM 8146 C C . GLY B 1 382 ? -46.971 -6.931 56.475 1.00 174.09 382 GLY B C 1
ATOM 8147 O O . GLY B 1 382 ? -46.749 -5.810 56.928 1.00 166.74 382 GLY B O 1
ATOM 8148 N N . THR B 1 383 ? -46.001 -7.796 56.117 1.00 159.27 383 THR B N 1
ATOM 8149 C CA . THR B 1 383 ? -44.606 -7.606 56.489 1.00 148.75 383 THR B CA 1
ATOM 8150 C C . THR B 1 383 ? -43.639 -8.175 55.445 1.00 148.35 383 THR B C 1
ATOM 8151 O O . THR B 1 383 ? -44.031 -8.494 54.330 1.00 139.67 383 THR B O 1
ATOM 8155 N N . ALA B 1 384 ? -42.347 -8.244 55.802 1.00 150.98 384 ALA B N 1
ATOM 8156 C CA . ALA B 1 384 ? -41.311 -8.778 54.927 1.00 148.01 384 ALA B CA 1
ATOM 8157 C C . ALA B 1 384 ? -40.197 -9.475 55.712 1.00 145.44 384 ALA B C 1
ATOM 8158 O O . ALA B 1 384 ? -39.755 -9.004 56.767 1.00 144.52 384 ALA B O 1
ATOM 8160 N N . VAL B 1 385 ? -39.743 -10.610 55.156 1.00 132.93 385 VAL B N 1
ATOM 8161 C CA . VAL B 1 385 ? -38.766 -11.472 55.804 1.00 133.67 385 VAL B CA 1
ATOM 8162 C C . VAL B 1 385 ? -37.611 -11.819 54.860 1.00 125.19 385 VAL B C 1
ATOM 8163 O O . VAL B 1 385 ? -37.795 -12.188 53.706 1.00 126.51 385 VAL B O 1
ATOM 8167 N N . ASP B 1 386 ? -36.402 -11.771 55.419 1.00 119.29 386 ASP B N 1
ATOM 8168 C CA . ASP B 1 386 ? -35.186 -12.077 54.697 1.00 122.52 386 ASP B CA 1
ATOM 8169 C C . ASP B 1 386 ? -35.155 -13.536 54.254 1.00 117.49 386 ASP B C 1
ATOM 8170 O O . ASP B 1 386 ? -35.323 -14.443 55.061 1.00 120.96 386 ASP B O 1
ATOM 8175 N N . VAL B 1 387 ? -34.854 -13.755 52.975 1.00 118.07 387 VAL B N 1
ATOM 8176 C CA . VAL B 1 387 ? -34.696 -15.117 52.500 1.00 124.72 387 VAL B CA 1
ATOM 8177 C C . VAL B 1 387 ? -33.355 -15.248 51.795 1.00 129.72 387 VAL B C 1
ATOM 8178 O O . VAL B 1 387 ? -33.094 -16.241 51.115 1.00 137.16 387 VAL B O 1
ATOM 8182 N N . THR B 1 388 ? -32.516 -14.228 51.967 1.00 128.08 388 THR B N 1
ATOM 8183 C CA . THR B 1 388 ? -31.261 -14.161 51.245 1.00 133.23 388 THR B CA 1
ATOM 8184 C C . THR B 1 388 ? -30.442 -15.428 51.479 1.00 134.61 388 THR B C 1
ATOM 8185 O O . THR B 1 388 ? -29.812 -15.924 50.554 1.00 139.69 388 THR B O 1
ATOM 8189 N N . ASP B 1 389 ? -30.472 -15.958 52.704 1.00 137.47 389 ASP B N 1
ATOM 8190 C CA . ASP B 1 389 ? -29.601 -17.067 53.048 1.00 141.52 389 ASP B CA 1
ATOM 8191 C C . ASP B 1 389 ? -30.182 -18.434 52.685 1.00 136.31 389 ASP B C 1
ATOM 8192 O O . ASP B 1 389 ? -29.523 -19.451 52.900 1.00 133.01 389 ASP B O 1
ATOM 8197 N N . VAL B 1 390 ? -31.402 -18.482 52.161 1.00 128.29 390 VAL B N 1
ATOM 8198 C CA . VAL B 1 390 ? -32.036 -19.784 52.048 1.00 118.73 390 VAL B CA 1
ATOM 8199 C C . VAL B 1 390 ? -32.403 -20.059 50.597 1.00 112.71 390 VAL B C 1
ATOM 8200 O O . VAL B 1 390 ? -32.659 -21.204 50.234 1.00 115.79 390 VAL B O 1
ATOM 8204 N N . ILE B 1 391 ? -32.375 -19.011 49.773 1.00 101.57 391 ILE B N 1
ATOM 8205 C CA . ILE B 1 391 ? -32.785 -19.148 48.388 1.00 97.31 391 ILE B CA 1
ATOM 8206 C C . ILE B 1 391 ? -31.940 -20.209 47.683 1.00 100.53 391 ILE B C 1
ATOM 8207 O O . ILE B 1 391 ? -30.716 -20.242 47.764 1.00 97.43 391 ILE B O 1
ATOM 8212 N N . HIS B 1 392 ? -32.631 -21.104 46.993 1.00 104.41 392 HIS B N 1
ATOM 8213 C CA . HIS B 1 392 ? -31.936 -22.143 46.274 1.00 100.40 392 HIS B CA 1
ATOM 8214 C C . HIS B 1 392 ? -31.026 -21.506 45.239 1.00 98.52 392 HIS B C 1
ATOM 8215 O O . HIS B 1 392 ? -31.450 -20.643 44.482 1.00 93.84 392 HIS B O 1
ATOM 8222 N N . PRO B 1 393 ? -29.765 -21.957 45.173 1.00 104.77 393 PRO B N 1
ATOM 8223 C CA . PRO B 1 393 ? -28.798 -21.460 44.197 1.00 116.81 393 PRO B CA 1
ATOM 8224 C C . PRO B 1 393 ? -29.303 -21.354 42.760 1.00 119.59 393 PRO B C 1
ATOM 8225 O O . PRO B 1 393 ? -28.900 -20.446 42.038 1.00 142.01 393 PRO B O 1
ATOM 8229 N N . ASP B 1 394 ? -30.193 -22.255 42.337 1.00 102.86 394 ASP B N 1
ATOM 8230 C CA . ASP B 1 394 ? -30.655 -22.157 40.963 1.00 99.92 394 ASP B CA 1
ATOM 8231 C C . ASP B 1 394 ? -31.495 -20.902 40.779 1.00 98.66 394 ASP B C 1
ATOM 8232 O O . ASP B 1 394 ? -31.529 -20.334 39.690 1.00 101.11 394 ASP B O 1
ATOM 8237 N N . ASN B 1 395 ? -32.190 -20.516 41.847 1.00 102.05 395 ASN B N 1
ATOM 8238 C CA . ASN B 1 395 ? -33.084 -19.378 41.781 1.00 107.24 395 ASN B CA 1
ATOM 8239 C C . ASN B 1 395 ? -32.239 -18.119 41.840 1.00 103.27 395 ASN B C 1
ATOM 8240 O O . ASN B 1 395 ? -32.575 -17.113 41.228 1.00 95.23 395 ASN B O 1
ATOM 8245 N N . LYS B 1 396 ? -31.132 -18.211 42.576 1.00 105.81 396 LYS B N 1
ATOM 8246 C CA . LYS B 1 396 ? -30.223 -17.088 42.693 1.00 98.06 396 LYS B CA 1
ATOM 8247 C C . LYS B 1 396 ? -29.648 -16.798 41.313 1.00 86.12 396 LYS B C 1
ATOM 8248 O O . LYS B 1 396 ? -29.667 -15.661 40.853 1.00 89.56 396 LYS B O 1
ATOM 8254 N N . LEU B 1 397 ? -29.196 -17.858 40.646 1.00 80.59 397 LEU B N 1
ATOM 8255 C CA . LEU B 1 397 ? -28.599 -17.716 39.332 1.00 88.16 397 LEU B CA 1
ATOM 8256 C C . LEU B 1 397 ? -29.641 -17.207 38.341 1.00 98.65 397 LEU B C 1
ATOM 8257 O O . LEU B 1 397 ? -29.330 -16.391 37.479 1.00 101.53 397 LEU B O 1
ATOM 8262 N N . MET B 1 398 ? -30.874 -17.706 38.471 1.00 100.59 398 MET B N 1
ATOM 8263 C CA . MET B 1 398 ? -31.961 -17.297 37.603 1.00 89.91 398 MET B CA 1
ATOM 8264 C C . MET B 1 398 ? -32.121 -15.785 37.675 1.00 91.74 398 MET B C 1
ATOM 8265 O O . MET B 1 398 ? -32.208 -15.125 36.648 1.00 93.98 398 MET B O 1
ATOM 8270 N N . ALA B 1 399 ? -32.177 -15.262 38.903 1.00 92.99 399 ALA B N 1
ATOM 8271 C CA . ALA B 1 399 ? -32.445 -13.850 39.105 1.00 84.05 399 ALA B CA 1
ATOM 8272 C C . ALA B 1 399 ? -31.319 -13.047 38.481 1.00 76.46 399 ALA B C 1
ATOM 8273 O O . ALA B 1 399 ? -31.567 -12.047 37.820 1.00 72.09 399 ALA B O 1
ATOM 8275 N N . GLU B 1 400 ? -30.087 -13.501 38.705 1.00 75.24 400 GLU B N 1
ATOM 8276 C CA . GLU B 1 400 ? -28.951 -12.746 38.216 1.00 80.18 400 GLU B CA 1
ATOM 8277 C C . GLU B 1 400 ? -29.003 -12.716 36.692 1.00 79.25 400 GLU B C 1
ATOM 8278 O O . GLU B 1 400 ? -28.770 -11.682 36.065 1.00 79.94 400 GLU B O 1
ATOM 8284 N N . ARG B 1 401 ? -29.373 -13.858 36.116 1.00 72.88 401 ARG B N 1
ATOM 8285 C CA . ARG B 1 401 ? -29.435 -14.002 34.680 1.00 70.11 401 ARG B CA 1
ATOM 8286 C C . ARG B 1 401 ? -30.530 -13.099 34.126 1.00 73.41 401 ARG B C 1
ATOM 8287 O O . ARG B 1 401 ? -30.319 -12.438 33.121 1.00 75.94 401 ARG B O 1
ATOM 8295 N N . ALA B 1 402 ? -31.690 -13.069 34.787 1.00 80.64 402 ALA B N 1
ATOM 8296 C CA . ALA B 1 402 ? -32.809 -12.264 34.319 1.00 79.49 402 ALA B CA 1
ATOM 8297 C C . ALA B 1 402 ? -32.451 -10.778 34.279 1.00 83.64 402 ALA B C 1
ATOM 8298 O O . ALA B 1 402 ? -32.761 -10.079 33.312 1.00 78.55 402 ALA B O 1
ATOM 8300 N N . ILE B 1 403 ? -31.793 -10.297 35.333 1.00 84.21 403 ILE B N 1
ATOM 8301 C CA . ILE B 1 403 ? -31.514 -8.877 35.413 1.00 80.56 403 ILE B CA 1
ATOM 8302 C C . ILE B 1 403 ? -30.501 -8.532 34.328 1.00 81.89 403 ILE B C 1
ATOM 8303 O O . ILE B 1 403 ? -30.635 -7.503 33.663 1.00 77.33 403 ILE B O 1
ATOM 8308 N N . LEU B 1 404 ? -29.515 -9.421 34.156 1.00 87.88 404 LEU B N 1
ATOM 8309 C CA . LEU B 1 404 ? -28.479 -9.207 33.159 1.00 94.51 404 LEU B CA 1
ATOM 8310 C C . LEU B 1 404 ? -29.106 -9.234 31.772 1.00 81.96 404 LEU B C 1
ATOM 8311 O O . LEU B 1 404 ? -28.763 -8.418 30.928 1.00 96.83 404 LEU B O 1
ATOM 8316 N N . ALA B 1 405 ? -30.067 -10.133 31.576 1.00 71.79 405 ALA B N 1
ATOM 8317 C CA . ALA B 1 405 ? -30.731 -10.282 30.296 1.00 68.91 405 ALA B CA 1
ATOM 8318 C C . ALA B 1 405 ? -31.437 -8.981 29.923 1.00 66.80 405 ALA B C 1
ATOM 8319 O O . ALA B 1 405 ? -31.402 -8.569 28.763 1.00 68.49 405 ALA B O 1
ATOM 8321 N N . VAL B 1 406 ? -32.073 -8.345 30.909 1.00 59.24 406 VAL B N 1
ATOM 8322 C CA . VAL B 1 406 ? -32.738 -7.085 30.639 1.00 60.86 406 VAL B CA 1
ATOM 8323 C C . VAL B 1 406 ? -31.673 -6.028 30.389 1.00 62.31 406 VAL B C 1
ATOM 8324 O O . VAL B 1 406 ? -31.813 -5.216 29.485 1.00 58.79 406 VAL B O 1
ATOM 8328 N N . GLY B 1 407 ? -30.623 -6.054 31.212 1.00 70.26 407 GLY B N 1
ATOM 8329 C CA . GLY B 1 407 ? -29.520 -5.122 31.066 1.00 76.13 407 GLY B CA 1
ATOM 8330 C C . GLY B 1 407 ? -29.528 -4.026 32.127 1.00 80.86 407 GLY B C 1
ATOM 8331 O O . GLY B 1 407 ? -28.864 -3.001 31.951 1.00 79.74 407 GLY B O 1
ATOM 8332 N N . LEU B 1 408 ? -30.247 -4.246 33.238 1.00 80.24 408 LEU B N 1
ATOM 8333 C CA . LEU B 1 408 ? -30.136 -3.317 34.356 1.00 77.04 408 LEU B CA 1
ATOM 8334 C C . LEU B 1 408 ? -28.870 -3.666 35.119 1.00 72.51 408 LEU B C 1
ATOM 8335 O O . LEU B 1 408 ? -28.514 -4.837 35.165 1.00 72.42 408 LEU B O 1
ATOM 8340 N N . ASP B 1 409 ? -28.156 -2.663 35.629 1.00 77.55 409 ASP B N 1
ATOM 8341 C CA . ASP B 1 409 ? -27.067 -2.971 36.535 1.00 92.00 409 ASP B CA 1
ATOM 8342 C C . ASP B 1 409 ? -27.705 -3.327 37.868 1.00 86.81 409 ASP B C 1
ATOM 8343 O O . ASP B 1 409 ? -27.378 -4.342 38.471 1.00 89.84 409 ASP B O 1
ATOM 8348 N N . VAL B 1 410 ? -28.667 -2.493 38.256 1.00 91.18 410 VAL B N 1
ATOM 8349 C CA . VAL B 1 410 ? -29.394 -2.673 39.494 1.00 95.81 410 VAL B CA 1
ATOM 8350 C C . VAL B 1 410 ? -30.871 -2.858 39.184 1.00 95.95 410 VAL B C 1
ATOM 8351 O O . VAL B 1 410 ? -31.470 -2.040 38.494 1.00 91.78 410 VAL B O 1
ATOM 8355 N N . GLY B 1 411 ? -31.439 -3.934 39.718 1.00 101.72 411 GLY B N 1
ATOM 8356 C CA . GLY B 1 411 ? -32.847 -4.203 39.515 1.00 108.50 411 GLY B CA 1
ATOM 8357 C C . GLY B 1 411 ? -33.309 -5.375 40.372 1.00 118.86 411 GLY B C 1
ATOM 8358 O O . GLY B 1 411 ? -32.509 -6.056 41.008 1.00 126.15 411 GLY B O 1
ATOM 8359 N N . ALA B 1 412 ? -34.618 -5.624 40.380 1.00 116.15 412 ALA B N 1
ATOM 8360 C CA . ALA B 1 412 ? -35.102 -6.727 41.190 1.00 104.67 412 ALA B CA 1
ATOM 8361 C C . ALA B 1 412 ? -36.125 -7.558 40.431 1.00 97.83 412 ALA B C 1
ATOM 8362 O O . ALA B 1 412 ? -36.874 -7.059 39.593 1.00 92.24 412 ALA B O 1
ATOM 8364 N N . VAL B 1 413 ? -36.170 -8.829 40.801 1.00 88.98 413 VAL B N 1
ATOM 8365 C CA . VAL B 1 413 ? -37.101 -9.739 40.187 1.00 97.29 413 VAL B CA 1
ATOM 8366 C C . VAL B 1 413 ? -38.274 -9.944 41.126 1.00 105.64 413 VAL B C 1
ATOM 8367 O O . VAL B 1 413 ? -38.100 -10.336 42.272 1.00 102.45 413 VAL B O 1
ATOM 8371 N N . ASP B 1 414 ? -39.466 -9.699 40.591 1.00 117.09 414 ASP B N 1
ATOM 8372 C CA . ASP B 1 414 ? -40.711 -9.989 41.266 1.00 112.92 414 ASP B CA 1
ATOM 8373 C C . ASP B 1 414 ? -41.054 -11.408 40.849 1.00 110.33 414 ASP B C 1
ATOM 8374 O O . ASP B 1 414 ? -41.375 -11.655 39.690 1.00 97.29 414 ASP B O 1
ATOM 8379 N N . PHE B 1 415 ? -40.937 -12.331 41.805 1.00 109.08 415 PHE B N 1
ATOM 8380 C CA . PHE B 1 415 ? -40.990 -13.758 41.529 1.00 109.27 415 PHE B CA 1
ATOM 8381 C C . PHE B 1 415 ? -41.928 -14.498 42.486 1.00 126.66 415 PHE B C 1
ATOM 8382 O O . PHE B 1 415 ? -41.898 -14.281 43.693 1.00 121.80 415 PHE B O 1
ATOM 8390 N N . LEU B 1 416 ? -42.718 -15.441 41.956 1.00 133.80 416 LEU B N 1
ATOM 8391 C CA . LEU B 1 416 ? -43.577 -16.213 42.836 1.00 129.75 416 LEU B CA 1
ATOM 8392 C C . LEU B 1 416 ? -43.089 -17.647 42.954 1.00 129.51 416 LEU B C 1
ATOM 8393 O O . LEU B 1 416 ? -42.722 -18.285 41.970 1.00 123.71 416 LEU B O 1
ATOM 8398 N N . THR B 1 417 ? -43.242 -18.188 44.164 1.00 125.67 417 THR B N 1
ATOM 8399 C CA . THR B 1 417 ? -43.036 -19.611 44.373 1.00 134.06 417 THR B CA 1
ATOM 8400 C C . THR B 1 417 ? -43.709 -20.089 45.655 1.00 141.98 417 THR B C 1
ATOM 8401 O O . THR B 1 417 ? -43.999 -19.323 46.570 1.00 145.74 417 THR B O 1
ATOM 8405 N N . THR B 1 418 ? -43.902 -21.401 45.723 1.00 140.72 418 THR B N 1
ATOM 8406 C CA . THR B 1 418 ? -44.480 -22.001 46.905 1.00 129.62 418 THR B CA 1
ATOM 8407 C C . THR B 1 418 ? -43.383 -22.201 47.941 1.00 136.98 418 THR B C 1
ATOM 8408 O O . THR B 1 418 ? -43.658 -22.209 49.136 1.00 131.81 418 THR B O 1
ATOM 8412 N N . ASP B 1 419 ? -42.142 -22.364 47.467 1.00 158.04 419 ASP B N 1
ATOM 8413 C CA . ASP B 1 419 ? -41.019 -22.642 48.348 1.00 178.33 419 ASP B CA 1
ATOM 8414 C C . ASP B 1 419 ? -39.702 -22.215 47.704 1.00 171.72 419 ASP B C 1
ATOM 8415 O O . ASP B 1 419 ? -39.140 -22.921 46.867 1.00 164.50 419 ASP B O 1
ATOM 8420 N N . ILE B 1 420 ? -39.196 -21.082 48.195 1.00 157.75 420 ILE B N 1
ATOM 8421 C CA . ILE B 1 420 ? -38.043 -20.371 47.671 1.00 149.68 420 ILE B CA 1
ATOM 8422 C C . ILE B 1 420 ? -36.766 -21.186 47.872 1.00 151.27 420 ILE B C 1
ATOM 8423 O O . ILE B 1 420 ? -35.726 -20.836 47.320 1.00 163.34 420 ILE B O 1
ATOM 8428 N N . THR B 1 421 ? -36.829 -22.230 48.704 1.00 137.14 421 THR B N 1
ATOM 8429 C CA . THR B 1 421 ? -35.633 -22.991 49.021 1.00 123.55 421 THR B CA 1
ATOM 8430 C C . THR B 1 421 ? -35.468 -24.127 48.019 1.00 117.35 421 THR B C 1
ATOM 8431 O O . THR B 1 421 ? -34.490 -24.866 48.077 1.00 119.06 421 THR B O 1
ATOM 8435 N N . LYS B 1 422 ? -36.419 -24.262 47.099 1.00 111.70 422 LYS B N 1
ATOM 8436 C CA . LYS B 1 422 ? -36.296 -25.302 46.096 1.00 108.72 422 LYS B CA 1
ATOM 8437 C C . LYS B 1 422 ? -36.191 -24.647 44.731 1.00 99.03 422 LYS B C 1
ATOM 8438 O O . LYS B 1 422 ? -36.711 -23.552 44.517 1.00 95.56 422 LYS B O 1
ATOM 8444 N N . SER B 1 423 ? -35.499 -25.337 43.825 1.00 95.69 423 SER B N 1
ATOM 8445 C CA . SER B 1 423 ? -35.237 -24.803 42.503 1.00 102.93 423 SER B CA 1
ATOM 8446 C C . SER B 1 423 ? -36.508 -24.644 41.681 1.00 97.50 423 SER B C 1
ATOM 8447 O O . SER B 1 423 ? -37.363 -25.524 41.670 1.00 110.22 423 SER B O 1
ATOM 8450 N N . TYR B 1 424 ? -36.526 -23.567 40.892 1.00 91.15 424 TYR B N 1
ATOM 8451 C CA . TYR B 1 424 ? -37.619 -23.219 40.004 1.00 99.64 424 TYR B CA 1
ATOM 8452 C C . TYR B 1 424 ? -37.808 -24.294 38.940 1.00 107.54 424 TYR B C 1
ATOM 8453 O O . TYR B 1 424 ? -38.847 -24.346 38.270 1.00 113.17 424 TYR B O 1
ATOM 8462 N N . ARG B 1 425 ? -36.757 -25.092 38.742 1.00 104.25 425 ARG B N 1
ATOM 8463 C CA . ARG B 1 425 ? -36.808 -26.143 37.744 1.00 114.01 425 ARG B CA 1
ATOM 8464 C C . ARG B 1 425 ? -37.854 -27.179 38.152 1.00 115.69 425 ARG B C 1
ATOM 8465 O O . ARG B 1 425 ? -38.501 -27.781 37.290 1.00 102.85 425 ARG B O 1
ATOM 8473 N N . GLU B 1 426 ? -37.973 -27.398 39.471 1.00 126.59 426 GLU B N 1
ATOM 8474 C CA . GLU B 1 426 ? -38.815 -28.441 40.035 1.00 124.35 426 GLU B CA 1
ATOM 8475 C C . GLU B 1 426 ? -40.087 -27.814 40.591 1.00 116.63 426 GLU B C 1
ATOM 8476 O O . GLU B 1 426 ? -41.176 -28.357 40.441 1.00 132.14 426 GLU B O 1
ATOM 8482 N N . THR B 1 427 ? -39.943 -26.667 41.246 1.00 111.74 427 THR B N 1
ATOM 8483 C CA . THR B 1 427 ? -41.099 -25.989 41.789 1.00 119.55 427 THR B CA 1
ATOM 8484 C C . THR B 1 427 ? -41.476 -24.899 40.805 1.00 133.83 427 THR B C 1
ATOM 8485 O O . THR B 1 427 ? -40.715 -23.960 40.589 1.00 156.31 427 THR B O 1
ATOM 8489 N N . LEU B 1 428 ? -42.626 -25.082 40.171 1.00 133.83 428 LEU B N 1
ATOM 8490 C CA . LEU B 1 428 ? -42.876 -24.277 38.993 1.00 135.25 428 LEU B CA 1
ATOM 8491 C C . LEU B 1 428 ? -43.413 -22.911 39.400 1.00 145.72 428 LEU B C 1
ATOM 8492 O O . LEU B 1 428 ? -44.590 -22.608 39.234 1.00 152.47 428 LEU B O 1
ATOM 8497 N N . GLY B 1 429 ? -42.499 -22.090 39.927 1.00 157.06 429 GLY B N 1
ATOM 8498 C CA . GLY B 1 429 ? -42.741 -20.679 40.162 1.00 145.58 429 GLY B CA 1
ATOM 8499 C C . GLY B 1 429 ? -42.444 -19.883 38.898 1.00 135.31 429 GLY B C 1
ATOM 8500 O O . GLY B 1 429 ? -42.202 -20.462 37.843 1.00 140.94 429 GLY B O 1
ATOM 8501 N N . ALA B 1 430 ? -42.462 -18.554 39.006 1.00 111.10 430 ALA B N 1
ATOM 8502 C CA . ALA B 1 430 ? -42.272 -17.761 37.807 1.00 103.88 430 ALA B CA 1
ATOM 8503 C C . ALA B 1 430 ? -41.957 -16.310 38.130 1.00 102.09 430 ALA B C 1
ATOM 8504 O O . ALA B 1 430 ? -42.309 -15.767 39.173 1.00 88.74 430 ALA B O 1
ATOM 8506 N N . ILE B 1 431 ? -41.309 -15.687 37.156 1.00 109.76 431 ILE B N 1
ATOM 8507 C CA . ILE B 1 431 ? -41.003 -14.280 37.186 1.00 112.78 431 ILE B CA 1
ATOM 8508 C C . ILE B 1 431 ? -42.226 -13.543 36.683 1.00 115.90 431 ILE B C 1
ATOM 8509 O O . ILE B 1 431 ? -42.735 -13.823 35.601 1.00 118.01 431 ILE B O 1
ATOM 8514 N N . CYS B 1 432 ? -42.649 -12.577 37.485 1.00 123.38 432 CYS B N 1
ATOM 8515 C CA . CYS B 1 432 ? -43.780 -11.743 37.150 1.00 128.93 432 CYS B CA 1
ATOM 8516 C C . CYS B 1 432 ? -43.292 -10.480 36.462 1.00 129.94 432 CYS B C 1
ATOM 8517 O O . CYS B 1 432 ? -43.743 -10.154 35.366 1.00 133.82 432 CYS B O 1
ATOM 8520 N N . GLU B 1 433 ? -42.378 -9.772 37.133 1.00 121.68 433 GLU B N 1
ATOM 8521 C CA . GLU B 1 433 ? -42.001 -8.442 36.692 1.00 116.08 433 GLU B CA 1
ATOM 8522 C C . GLU B 1 433 ? -40.536 -8.163 37.009 1.00 105.83 433 GLU B C 1
ATOM 8523 O O . GLU B 1 433 ? -39.990 -8.689 37.973 1.00 111.52 433 GLU B O 1
ATOM 8529 N N . ILE B 1 434 ? -39.933 -7.299 36.196 1.00 96.56 434 ILE B N 1
ATOM 8530 C CA . ILE B 1 434 ? -38.614 -6.803 36.516 1.00 85.20 434 ILE B CA 1
ATOM 8531 C C . ILE B 1 434 ? -38.737 -5.350 36.941 1.00 86.53 434 ILE B C 1
ATOM 8532 O O . ILE B 1 434 ? -39.291 -4.516 36.232 1.00 78.40 434 ILE B O 1
ATOM 8537 N N . ASN B 1 435 ? -38.180 -5.074 38.115 1.00 91.95 435 ASN B N 1
ATOM 8538 C CA . ASN B 1 435 ? -38.321 -3.765 38.714 1.00 98.21 435 ASN B CA 1
ATOM 8539 C C . ASN B 1 435 ? -37.090 -2.905 38.491 1.00 92.51 435 ASN B C 1
ATOM 8540 O O . ASN B 1 435 ? -36.004 -3.211 38.968 1.00 87.79 435 ASN B O 1
ATOM 8545 N N . ALA B 1 436 ? -37.299 -1.822 37.749 1.00 90.43 436 ALA B N 1
ATOM 8546 C CA . ALA B 1 436 ? -36.266 -0.829 37.565 1.00 95.22 436 ALA B CA 1
ATOM 8547 C C . ALA B 1 436 ? -36.500 0.231 38.623 1.00 95.43 436 ALA B C 1
ATOM 8548 O O . ALA B 1 436 ? -37.598 0.775 38.729 1.00 112.02 436 ALA B O 1
ATOM 8550 N N . GLY B 1 437 ? -35.455 0.508 39.391 1.00 102.10 437 GLY B N 1
ATOM 8551 C CA . GLY B 1 437 ? -35.580 1.467 40.472 1.00 108.84 437 GLY B CA 1
ATOM 8552 C C . GLY B 1 437 ? -36.390 0.861 41.615 1.00 105.53 437 GLY B C 1
ATOM 8553 O O . GLY B 1 437 ? -37.325 1.473 42.121 1.00 102.49 437 GLY B O 1
ATOM 8554 N N . PRO B 1 438 ? -36.035 -0.365 42.048 1.00 104.72 438 PRO B N 1
ATOM 8555 C CA . PRO B 1 438 ? -36.797 -1.091 43.061 1.00 101.43 438 PRO B CA 1
ATOM 8556 C C . PRO B 1 438 ? -36.573 -0.467 44.430 1.00 100.78 438 PRO B C 1
ATOM 8557 O O . PRO B 1 438 ? -35.557 0.183 44.657 1.00 87.48 438 PRO B O 1
ATOM 8561 N N . GLY B 1 439 ? -37.551 -0.671 45.316 1.00 111.59 439 GLY B N 1
ATOM 8562 C CA . GLY B 1 439 ? -37.451 -0.205 46.685 1.00 116.07 439 GLY B CA 1
ATOM 8563 C C . GLY B 1 439 ? -36.345 -0.965 47.401 1.00 108.88 439 GLY B C 1
ATOM 8564 O O . GLY B 1 439 ? -36.164 -2.155 47.166 1.00 92.58 439 GLY B O 1
ATOM 8565 N N . LEU B 1 440 ? -35.603 -0.258 48.250 1.00 117.88 440 LEU B N 1
ATOM 8566 C CA . LEU B 1 440 ? -34.527 -0.901 48.983 1.00 130.74 440 LEU B CA 1
ATOM 8567 C C . LEU B 1 440 ? -34.995 -1.286 50.384 1.00 140.50 440 LEU B C 1
ATOM 8568 O O . LEU B 1 440 ? -34.466 -2.231 50.965 1.00 154.91 440 LEU B O 1
ATOM 8573 N N . ARG B 1 441 ? -36.004 -0.573 50.898 1.00 140.80 441 ARG B N 1
ATOM 8574 C CA . ARG B 1 441 ? -36.331 -0.621 52.314 1.00 134.34 441 ARG B CA 1
ATOM 8575 C C . ARG B 1 441 ? -36.783 -2.019 52.727 1.00 130.27 441 ARG B C 1
ATOM 8576 O O . ARG B 1 441 ? -36.565 -2.430 53.861 1.00 128.42 441 ARG B O 1
ATOM 8584 N N . MET B 1 442 ? -37.377 -2.785 51.812 1.00 128.15 442 MET B N 1
ATOM 8585 C CA . MET B 1 442 ? -37.894 -4.059 52.282 1.00 120.04 442 MET B CA 1
ATOM 8586 C C . MET B 1 442 ? -36.768 -5.051 52.558 1.00 117.49 442 MET B C 1
ATOM 8587 O O . MET B 1 442 ? -37.029 -6.117 53.087 1.00 115.67 442 MET B O 1
ATOM 8592 N N . HIS B 1 443 ? -35.529 -4.686 52.221 1.00 119.58 443 HIS B N 1
ATOM 8593 C CA . HIS B 1 443 ? -34.385 -5.550 52.475 1.00 121.62 443 HIS B CA 1
ATOM 8594 C C . HIS B 1 443 ? -33.562 -4.996 53.625 1.00 137.82 443 HIS B C 1
ATOM 8595 O O . HIS B 1 443 ? -32.519 -5.538 53.979 1.00 143.94 443 HIS B O 1
ATOM 8602 N N . ILE B 1 444 ? -34.017 -3.875 54.177 1.00 148.28 444 ILE B N 1
ATOM 8603 C CA . ILE B 1 444 ? -33.259 -3.179 55.195 1.00 154.22 444 ILE B CA 1
ATOM 8604 C C . ILE B 1 444 ? -34.140 -3.102 56.424 1.00 165.30 444 ILE B C 1
ATOM 8605 O O . ILE B 1 444 ? -35.288 -2.685 56.333 1.00 173.99 444 ILE B O 1
ATOM 8610 N N . SER B 1 445 ? -33.606 -3.519 57.566 1.00 164.96 445 SER B N 1
ATOM 8611 C CA . SER B 1 445 ? -34.442 -3.574 58.750 1.00 172.28 445 SER B CA 1
ATOM 8612 C C . SER B 1 445 ? -35.758 -4.279 58.413 1.00 167.12 445 SER B C 1
ATOM 8613 O O . SER B 1 445 ? -36.834 -3.725 58.636 1.00 159.08 445 SER B O 1
ATOM 8616 N N . PRO B 1 446 ? -35.723 -5.520 57.866 1.00 162.46 446 PRO B N 1
ATOM 8617 C CA . PRO B 1 446 ? -36.941 -6.279 57.597 1.00 170.99 446 PRO B CA 1
ATOM 8618 C C . PRO B 1 446 ? -37.490 -6.686 58.959 1.00 196.22 446 PRO B C 1
ATOM 8619 O O . PRO B 1 446 ? -36.792 -6.538 59.964 1.00 220.86 446 PRO B O 1
ATOM 8623 N N . SER B 1 447 ? -38.734 -7.167 58.997 1.00 187.11 447 SER B N 1
ATOM 8624 C CA . SER B 1 447 ? -39.327 -7.461 60.288 1.00 179.63 447 SER B CA 1
ATOM 8625 C C . SER B 1 447 ? -38.712 -8.742 60.839 1.00 177.70 447 SER B C 1
ATOM 8626 O O . SER B 1 447 ? -38.574 -8.905 62.047 1.00 176.22 447 SER B O 1
ATOM 8629 N N . GLU B 1 448 ? -38.348 -9.650 59.929 1.00 163.06 448 GLU B N 1
ATOM 8630 C CA . GLU B 1 448 ? -37.747 -10.904 60.342 1.00 153.48 448 GLU B CA 1
ATOM 8631 C C . GLU B 1 448 ? -36.540 -11.188 59.458 1.00 144.84 448 GLU B C 1
ATOM 8632 O O . GLU B 1 448 ? -36.588 -10.987 58.248 1.00 144.02 448 GLU B O 1
ATOM 8638 N N . GLY B 1 449 ? -35.459 -11.650 60.087 1.00 148.32 449 GLY B N 1
ATOM 8639 C CA . GLY B 1 449 ? -34.242 -11.959 59.361 1.00 153.14 449 GLY B CA 1
ATOM 8640 C C . GLY B 1 449 ? -33.229 -10.821 59.434 1.00 158.36 449 GLY B C 1
ATOM 8641 O O . GLY B 1 449 ? -33.521 -9.725 59.913 1.00 169.76 449 GLY B O 1
ATOM 8642 N N . LYS B 1 450 ? -32.022 -11.100 58.935 1.00 150.28 450 LYS B N 1
ATOM 8643 C CA . LYS B 1 450 ? -30.940 -10.140 59.000 1.00 151.63 450 LYS B CA 1
ATOM 8644 C C . LYS B 1 450 ? -31.156 -9.080 57.926 1.00 155.76 450 LYS B C 1
ATOM 8645 O O . LYS B 1 450 ? -31.722 -9.349 56.870 1.00 163.78 450 LYS B O 1
ATOM 8651 N N . PRO B 1 451 ? -30.721 -7.834 58.192 1.00 148.24 451 PRO B N 1
ATOM 8652 C CA . PRO B 1 451 ? -30.734 -6.773 57.190 1.00 144.87 451 PRO B CA 1
ATOM 8653 C C . PRO B 1 451 ? -29.561 -6.963 56.238 1.00 144.29 451 PRO B C 1
ATOM 8654 O O . PRO B 1 451 ? -28.582 -7.632 56.565 1.00 138.49 451 PRO B O 1
ATOM 8658 N N . ARG B 1 452 ? -29.679 -6.360 55.060 1.00 147.71 452 ARG B N 1
ATOM 8659 C CA . ARG B 1 452 ? -28.629 -6.459 54.060 1.00 140.91 452 ARG B CA 1
ATOM 8660 C C . ARG B 1 452 ? -28.182 -5.054 53.659 1.00 135.40 452 ARG B C 1
ATOM 8661 O O . ARG B 1 452 ? -29.013 -4.194 53.379 1.00 125.66 452 ARG B O 1
ATOM 8669 N N . ASP B 1 453 ? -26.865 -4.816 53.625 1.00 135.07 453 ASP B N 1
ATOM 8670 C CA . ASP B 1 453 ? -26.372 -3.486 53.298 1.00 126.51 453 ASP B CA 1
ATOM 8671 C C . ASP B 1 453 ? -26.390 -3.272 51.785 1.00 120.13 453 ASP B C 1
ATOM 8672 O O . ASP B 1 453 ? -25.353 -3.226 51.122 1.00 112.21 453 ASP B O 1
ATOM 8677 N N . VAL B 1 454 ? -27.596 -3.115 51.251 1.00 110.43 454 VAL B N 1
ATOM 8678 C CA . VAL B 1 454 ? -27.729 -3.038 49.811 1.00 104.74 454 VAL B CA 1
ATOM 8679 C C . VAL B 1 454 ? -27.308 -1.647 49.354 1.00 112.10 454 VAL B C 1
ATOM 8680 O O . VAL B 1 454 ? -26.797 -1.487 48.256 1.00 112.46 454 VAL B O 1
ATOM 8684 N N . GLY B 1 455 ? -27.524 -0.644 50.206 1.00 113.52 455 GLY B N 1
ATOM 8685 C CA . GLY B 1 455 ? -27.078 0.696 49.877 1.00 106.56 455 GLY B CA 1
ATOM 8686 C C . GLY B 1 455 ? -25.575 0.674 49.648 1.00 107.83 455 GLY B C 1
ATOM 8687 O O . GLY B 1 455 ? -25.072 1.228 48.674 1.00 110.71 455 GLY B O 1
ATOM 8688 N N . GLY B 1 456 ? -24.883 -0.017 50.556 1.00 111.66 456 GLY B N 1
ATOM 8689 C CA . GLY B 1 456 ? -23.449 -0.189 50.441 1.00 116.42 456 GLY B CA 1
ATOM 8690 C C . GLY B 1 456 ? -23.099 -0.832 49.107 1.00 118.74 456 GLY B C 1
ATOM 8691 O O . GLY B 1 456 ? -22.269 -0.328 48.361 1.00 123.68 456 GLY B O 1
ATOM 8692 N N . LYS B 1 457 ? -23.779 -1.929 48.784 1.00 109.11 457 LYS B N 1
ATOM 8693 C CA . LYS B 1 457 ? -23.420 -2.644 47.574 1.00 100.95 457 LYS B CA 1
ATOM 8694 C C . LYS B 1 457 ? -23.492 -1.705 46.371 1.00 99.61 457 LYS B C 1
ATOM 8695 O O . LYS B 1 457 ? -22.653 -1.754 45.476 1.00 91.92 457 LYS B O 1
ATOM 8701 N N . ILE B 1 458 ? -24.500 -0.838 46.351 1.00 102.77 458 ILE B N 1
ATOM 8702 C CA . ILE B 1 458 ? -24.636 0.057 45.220 1.00 98.97 458 ILE B CA 1
ATOM 8703 C C . ILE B 1 458 ? -23.507 1.081 45.243 1.00 101.62 458 ILE B C 1
ATOM 8704 O O . ILE B 1 458 ? -22.893 1.338 44.219 1.00 110.23 458 ILE B O 1
ATOM 8709 N N . MET B 1 459 ? -23.225 1.666 46.405 1.00 90.22 459 MET B N 1
ATOM 8710 C CA . MET B 1 459 ? -22.201 2.695 46.423 1.00 88.85 459 MET B CA 1
ATOM 8711 C C . MET B 1 459 ? -20.833 2.075 46.131 1.00 93.34 459 MET B C 1
ATOM 8712 O O . MET B 1 459 ? -19.980 2.727 45.539 1.00 96.56 459 MET B O 1
ATOM 8717 N N . ASP B 1 460 ? -20.640 0.811 46.521 1.00 91.48 460 ASP B N 1
ATOM 8718 C CA . ASP B 1 460 ? -19.383 0.123 46.281 1.00 90.10 460 ASP B CA 1
ATOM 8719 C C . ASP B 1 460 ? -19.238 -0.120 44.789 1.00 87.57 460 ASP B C 1
ATOM 8720 O O . ASP B 1 460 ? -18.145 0.025 44.244 1.00 100.60 460 ASP B O 1
ATOM 8725 N N . MET B 1 461 ? -20.369 -0.420 44.141 1.00 84.29 461 MET B N 1
ATOM 8726 C CA . MET B 1 461 ? -20.387 -0.650 42.708 1.00 81.65 461 MET B CA 1
ATOM 8727 C C . MET B 1 461 ? -19.913 0.606 41.984 1.00 80.45 461 MET B C 1
ATOM 8728 O O . MET B 1 461 ? -19.101 0.534 41.065 1.00 81.52 461 MET B O 1
ATOM 8733 N N . LEU B 1 462 ? -20.412 1.753 42.441 1.00 80.14 462 LEU B N 1
ATOM 8734 C CA . LEU B 1 462 ? -20.137 3.033 41.808 1.00 83.17 462 LEU B CA 1
ATOM 8735 C C . LEU B 1 462 ? -18.708 3.478 42.110 1.00 89.44 462 LEU B C 1
ATOM 8736 O O . LEU B 1 462 ? -18.022 4.020 41.248 1.00 93.13 462 LEU B O 1
ATOM 8741 N N . PHE B 1 463 ? -18.279 3.275 43.356 1.00 90.38 463 PHE B N 1
ATOM 8742 C CA . PHE B 1 463 ? -16.967 3.723 43.782 1.00 88.66 463 PHE B CA 1
ATOM 8743 C C . PHE B 1 463 ? -16.243 2.601 44.498 1.00 93.05 463 PHE B C 1
ATOM 8744 O O . PHE B 1 463 ? -16.112 2.628 45.721 1.00 105.11 463 PHE B O 1
ATOM 8752 N N . PRO B 1 464 ? -15.734 1.601 43.759 1.00 88.87 464 PRO B N 1
ATOM 8753 C CA . PRO B 1 464 ? -15.041 0.483 44.388 1.00 96.81 464 PRO B CA 1
ATOM 8754 C C . PRO B 1 464 ? -13.783 1.058 45.022 1.00 116.25 464 PRO B C 1
ATOM 8755 O O . PRO B 1 464 ? -13.217 2.022 44.494 1.00 132.73 464 PRO B O 1
ATOM 8759 N N . ALA B 1 465 ? -13.379 0.466 46.158 1.00 124.12 465 ALA B N 1
ATOM 8760 C CA . ALA B 1 465 ? -12.292 1.018 46.948 1.00 122.78 465 ALA B CA 1
ATOM 8761 C C . ALA B 1 465 ? -11.018 1.130 46.111 1.00 128.25 465 ALA B C 1
ATOM 8762 O O . ALA B 1 465 ? -10.278 2.106 46.247 1.00 121.48 465 ALA B O 1
ATOM 8764 N N . GLY B 1 466 ? -10.815 0.161 45.205 1.00 124.46 466 GLY B N 1
ATOM 8765 C CA . GLY B 1 466 ? -9.625 0.074 44.375 1.00 130.33 466 GLY B CA 1
ATOM 8766 C C . GLY B 1 466 ? -9.376 1.345 43.569 1.00 132.27 466 GLY B C 1
ATOM 8767 O O . GLY B 1 466 ? -8.243 1.645 43.185 1.00 153.89 466 GLY B O 1
ATOM 8768 N N . SER B 1 467 ? -10.447 2.074 43.283 1.00 124.64 467 SER B N 1
ATOM 8769 C CA . SER B 1 467 ? -10.292 3.332 42.584 1.00 128.04 467 SER B CA 1
ATOM 8770 C C . SER B 1 467 ? -11.344 4.294 43.109 1.00 120.98 467 SER B C 1
ATOM 8771 O O . SER B 1 467 ? -12.086 4.914 42.357 1.00 119.04 467 SER B O 1
ATOM 8774 N N . GLN B 1 468 ? -11.404 4.380 44.432 1.00 118.25 468 GLN B N 1
ATOM 8775 C CA . GLN B 1 468 ? -12.486 5.112 45.050 1.00 127.41 468 GLN B CA 1
ATOM 8776 C C . GLN B 1 468 ? -12.200 6.601 44.947 1.00 135.45 468 GLN B C 1
ATOM 8777 O O . GLN B 1 468 ? -11.884 7.267 45.931 1.00 153.39 468 GLN B O 1
ATOM 8783 N N . CYS B 1 469 ? -12.353 7.112 43.734 1.00 122.67 469 CYS B N 1
ATOM 8784 C CA . CYS B 1 469 ? -12.048 8.502 43.487 1.00 115.66 469 CYS B CA 1
ATOM 8785 C C . CYS B 1 469 ? -13.280 9.305 43.843 1.00 110.36 469 CYS B C 1
ATOM 8786 O O . CYS B 1 469 ? -14.027 9.732 42.970 1.00 106.73 469 CYS B O 1
ATOM 8789 N N . ARG B 1 470 ? -13.477 9.446 45.149 1.00 115.74 470 ARG B N 1
ATOM 8790 C CA . ARG B 1 470 ? -14.627 10.128 45.702 1.00 112.06 470 ARG B CA 1
ATOM 8791 C C . ARG B 1 470 ? -14.536 11.614 45.375 1.00 118.88 470 ARG B C 1
ATOM 8792 O O . ARG B 1 470 ? -15.547 12.212 45.055 1.00 121.23 470 ARG B O 1
ATOM 8800 N N . VAL B 1 471 ? -13.327 12.197 45.424 1.00 116.80 471 VAL B N 1
ATOM 8801 C CA . VAL B 1 471 ? -13.185 13.649 45.419 1.00 116.40 471 VAL B CA 1
ATOM 8802 C C . VAL B 1 471 ? -11.975 14.075 44.588 1.00 121.14 471 VAL B C 1
ATOM 8803 O O . VAL B 1 471 ? -10.994 13.339 44.482 1.00 123.96 471 VAL B O 1
ATOM 8807 N N . PRO B 1 472 ? -12.007 15.287 43.984 1.00 117.43 472 PRO B N 1
ATOM 8808 C CA . PRO B 1 472 ? -10.822 15.934 43.439 1.00 99.34 472 PRO B CA 1
ATOM 8809 C C . PRO B 1 472 ? -10.131 16.514 44.660 1.00 84.66 472 PRO B C 1
ATOM 8810 O O . PRO B 1 472 ? -10.715 16.614 45.740 1.00 80.43 472 PRO B O 1
ATOM 8814 N N . ILE B 1 473 ? -8.875 16.870 44.480 1.00 81.83 473 ILE B N 1
ATOM 8815 C CA . ILE B 1 473 ? -8.189 17.465 45.599 1.00 92.43 473 ILE B CA 1
ATOM 8816 C C . ILE B 1 473 ? -8.617 18.921 45.733 1.00 87.82 473 ILE B C 1
ATOM 8817 O O . ILE B 1 473 ? -8.653 19.640 44.746 1.00 86.55 473 ILE B O 1
ATOM 8822 N N . ALA B 1 474 ? -8.954 19.355 46.953 1.00 83.73 474 ALA B N 1
ATOM 8823 C CA . ALA B 1 474 ? -9.362 20.745 47.143 1.00 82.71 474 ALA B CA 1
ATOM 8824 C C . ALA B 1 474 ? -8.251 21.556 47.804 1.00 84.28 474 ALA B C 1
ATOM 8825 O O . ALA B 1 474 ? -7.763 21.213 48.875 1.00 98.29 474 ALA B O 1
ATOM 8827 N N . ALA B 1 475 ? -7.842 22.632 47.138 1.00 78.09 475 ALA B N 1
ATOM 8828 C CA . ALA B 1 475 ? -6.876 23.561 47.698 1.00 79.56 475 ALA B CA 1
ATOM 8829 C C . ALA B 1 475 ? -7.562 24.903 47.912 1.00 90.49 475 ALA B C 1
ATOM 8830 O O . ALA B 1 475 ? -8.450 25.254 47.132 1.00 102.61 475 ALA B O 1
ATOM 8832 N N . LEU B 1 476 ? -7.168 25.640 48.967 1.00 106.76 476 LEU B N 1
ATOM 8833 C CA . LEU B 1 476 ? -7.752 26.961 49.189 1.00 121.86 476 LEU B CA 1
ATOM 8834 C C . LEU B 1 476 ? -6.753 28.004 49.679 1.00 121.49 476 LEU B C 1
ATOM 8835 O O . LEU B 1 476 ? -6.132 27.836 50.718 1.00 128.62 476 LEU B O 1
ATOM 8840 N N . THR B 1 477 ? -6.769 29.162 49.020 1.00 118.95 477 THR B N 1
ATOM 8841 C CA . THR B 1 477 ? -6.032 30.325 49.477 1.00 122.80 477 THR B CA 1
ATOM 8842 C C . THR B 1 477 ? -7.005 31.342 50.066 1.00 134.75 477 THR B C 1
ATOM 8843 O O . THR B 1 477 ? -8.000 31.696 49.422 1.00 157.61 477 THR B O 1
ATOM 8847 N N . GLY B 1 478 ? -6.676 31.848 51.264 1.00 134.67 478 GLY B N 1
ATOM 8848 C CA . GLY B 1 478 ? -7.531 32.755 52.018 1.00 121.33 478 GLY B CA 1
ATOM 8849 C C . GLY B 1 478 ? -7.182 34.236 51.880 1.00 122.01 478 GLY B C 1
ATOM 8850 O O . GLY B 1 478 ? -7.711 35.061 52.615 1.00 138.02 478 GLY B O 1
ATOM 8851 N N . THR B 1 479 ? -6.321 34.577 50.920 1.00 126.92 479 THR B N 1
ATOM 8852 C CA . THR B 1 479 ? -5.804 35.928 50.792 1.00 150.49 479 THR B CA 1
ATOM 8853 C C . THR B 1 479 ? -6.605 36.750 49.784 1.00 170.16 479 THR B C 1
ATOM 8854 O O . THR B 1 479 ? -7.599 36.299 49.227 1.00 167.52 479 THR B O 1
ATOM 8858 N N . ASN B 1 480 ? -6.102 37.961 49.517 1.00 188.22 480 ASN B N 1
ATOM 8859 C CA . ASN B 1 480 ? -6.698 38.895 48.580 1.00 192.81 480 ASN B CA 1
ATOM 8860 C C . ASN B 1 480 ? -5.666 39.330 47.538 1.00 189.94 480 ASN B C 1
ATOM 8861 O O . ASN B 1 480 ? -5.787 40.414 46.970 1.00 187.52 480 ASN B O 1
ATOM 8866 N N . GLY B 1 481 ? -4.673 38.469 47.273 1.00 186.33 481 GLY B N 1
ATOM 8867 C CA . GLY B 1 481 ? -3.515 38.777 46.434 1.00 188.10 481 GLY B CA 1
ATOM 8868 C C . GLY B 1 481 ? -3.772 38.798 44.922 1.00 187.87 481 GLY B C 1
ATOM 8869 O O . GLY B 1 481 ? -3.067 38.141 44.142 1.00 194.95 481 GLY B O 1
ATOM 8870 N N . LYS B 1 482 ? -4.779 39.592 44.529 1.00 169.25 482 LYS B N 1
ATOM 8871 C CA . LYS B 1 482 ? -5.073 39.937 43.147 1.00 157.21 482 LYS B CA 1
ATOM 8872 C C . LYS B 1 482 ? -5.295 38.690 42.293 1.00 165.94 482 LYS B C 1
ATOM 8873 O O . LYS B 1 482 ? -4.980 38.711 41.106 1.00 187.75 482 LYS B O 1
ATOM 8879 N N . THR B 1 483 ? -5.769 37.594 42.905 1.00 152.79 483 THR B N 1
ATOM 8880 C CA . THR B 1 483 ? -6.070 36.325 42.244 1.00 128.00 483 THR B CA 1
ATOM 8881 C C . THR B 1 483 ? -4.815 35.637 41.708 1.00 122.52 483 THR B C 1
ATOM 8882 O O . THR B 1 483 ? -4.886 34.522 41.192 1.00 126.61 483 THR B O 1
ATOM 8886 N N . THR B 1 484 ? -3.678 36.325 41.801 1.00 121.06 484 THR B N 1
ATOM 8887 C CA . THR B 1 484 ? -2.489 35.899 41.089 1.00 112.40 484 THR B CA 1
ATOM 8888 C C . THR B 1 484 ? -1.973 34.580 41.649 1.00 108.01 484 THR B C 1
ATOM 8889 O O . THR B 1 484 ? -1.549 33.719 40.890 1.00 106.48 484 THR B O 1
ATOM 8893 N N . CYS B 1 485 ? -1.975 34.432 42.971 1.00 96.85 485 CYS B N 1
ATOM 8894 C CA . CYS B 1 485 ? -1.424 33.205 43.510 1.00 91.64 485 CYS B CA 1
ATOM 8895 C C . CYS B 1 485 ? -2.208 32.022 42.961 1.00 87.87 485 CYS B C 1
ATOM 8896 O O . CYS B 1 485 ? -1.618 31.034 42.528 1.00 88.86 485 CYS B O 1
ATOM 8899 N N . ALA B 1 486 ? -3.537 32.153 42.992 1.00 85.69 486 ALA B N 1
ATOM 8900 C CA . ALA B 1 486 ? -4.420 31.095 42.537 1.00 82.94 486 ALA B CA 1
ATOM 8901 C C . ALA B 1 486 ? -4.184 30.819 41.052 1.00 79.46 486 ALA B C 1
ATOM 8902 O O . ALA B 1 486 ? -4.155 29.672 40.621 1.00 74.57 486 ALA B O 1
ATOM 8904 N N . ARG B 1 487 ? -3.977 31.879 40.270 1.00 77.77 487 ARG B N 1
ATOM 8905 C CA . ARG B 1 487 ? -3.790 31.678 38.846 1.00 74.49 487 ARG B CA 1
ATOM 8906 C C . ARG B 1 487 ? -2.463 30.970 38.614 1.00 67.96 487 ARG B C 1
ATOM 8907 O O . ARG B 1 487 ? -2.368 30.114 37.748 1.00 70.63 487 ARG B O 1
ATOM 8915 N N . MET B 1 488 ? -1.444 31.329 39.393 1.00 65.45 488 MET B N 1
ATOM 8916 C CA . MET B 1 488 ? -0.157 30.688 39.205 1.00 74.13 488 MET B CA 1
ATOM 8917 C C . MET B 1 488 ? -0.317 29.203 39.510 1.00 78.45 488 MET B C 1
ATOM 8918 O O . MET B 1 488 ? 0.177 28.361 38.771 1.00 89.71 488 MET B O 1
ATOM 8923 N N . LEU B 1 489 ? -1.040 28.887 40.586 1.00 72.77 489 LEU B N 1
ATOM 8924 C CA . LEU B 1 489 ? -1.153 27.497 40.984 1.00 68.05 489 LEU B CA 1
ATOM 8925 C C . LEU B 1 489 ? -1.944 26.723 39.939 1.00 74.00 489 LEU B C 1
ATOM 8926 O O . LEU B 1 489 ? -1.583 25.602 39.604 1.00 74.89 489 LEU B O 1
ATOM 8931 N N . SER B 1 490 ? -3.036 27.310 39.450 1.00 87.30 490 SER B N 1
ATOM 8932 C CA . SER B 1 490 ? -3.835 26.573 38.494 1.00 94.27 490 SER B CA 1
ATOM 8933 C C . SER B 1 490 ? -3.017 26.365 37.225 1.00 88.53 490 SER B C 1
ATOM 8934 O O . SER B 1 490 ? -3.131 25.335 36.584 1.00 94.89 490 SER B O 1
ATOM 8937 N N . HIS B 1 491 ? -2.157 27.328 36.905 1.00 73.59 491 HIS B N 1
ATOM 8938 C CA . HIS B 1 491 ? -1.330 27.170 35.732 1.00 70.58 491 HIS B CA 1
ATOM 8939 C C . HIS B 1 491 ? -0.349 26.018 35.906 1.00 74.42 491 HIS B C 1
ATOM 8940 O O . HIS B 1 491 ? -0.179 25.215 34.995 1.00 81.18 491 HIS B O 1
ATOM 8947 N N . ILE B 1 492 ? 0.273 25.921 37.084 1.00 79.80 492 ILE B N 1
ATOM 8948 C CA . ILE B 1 492 ? 1.211 24.830 37.336 1.00 78.70 492 ILE B CA 1
ATOM 8949 C C . ILE B 1 492 ? 0.499 23.504 37.105 1.00 68.83 492 ILE B C 1
ATOM 8950 O O . ILE B 1 492 ? 1.002 22.620 36.414 1.00 61.62 492 ILE B O 1
ATOM 8955 N N . LEU B 1 493 ? -0.667 23.398 37.736 1.00 65.62 493 LEU B N 1
ATOM 8956 C CA . LEU B 1 493 ? -1.433 22.175 37.707 1.00 67.19 493 LEU B CA 1
ATOM 8957 C C . LEU B 1 493 ? -1.877 21.874 36.281 1.00 72.81 493 LEU B C 1
ATOM 8958 O O . LEU B 1 493 ? -1.847 20.725 35.880 1.00 82.73 493 LEU B O 1
ATOM 8963 N N . LYS B 1 494 ? -2.283 22.890 35.513 1.00 73.33 494 LYS B N 1
ATOM 8964 C CA . LYS B 1 494 ? -2.699 22.647 34.142 1.00 69.73 494 LYS B CA 1
ATOM 8965 C C . LYS B 1 494 ? -1.525 22.100 33.344 1.00 72.43 494 LYS B C 1
ATOM 8966 O O . LYS B 1 494 ? -1.704 21.146 32.599 1.00 85.59 494 LYS B O 1
ATOM 8972 N N . MET B 1 495 ? -0.332 22.679 33.516 1.00 72.22 495 MET B N 1
ATOM 8973 C CA . MET B 1 495 ? 0.816 22.199 32.767 1.00 75.98 495 MET B CA 1
ATOM 8974 C C . MET B 1 495 ? 1.110 20.749 33.144 1.00 80.58 495 MET B C 1
ATOM 8975 O O . MET B 1 495 ? 1.542 19.960 32.303 1.00 84.44 495 MET B O 1
ATOM 8980 N N . ALA B 1 496 ? 0.810 20.415 34.403 1.00 79.97 496 ALA B N 1
ATOM 8981 C CA . ALA B 1 496 ? 1.036 19.090 34.951 1.00 78.37 496 ALA B CA 1
ATOM 8982 C C . ALA B 1 496 ? -0.004 18.092 34.450 1.00 83.33 496 ALA B C 1
ATOM 8983 O O . ALA B 1 496 ? 0.094 16.907 34.749 1.00 98.12 496 ALA B O 1
ATOM 8985 N N . GLY B 1 497 ? -1.025 18.581 33.739 1.00 89.07 497 GLY B N 1
ATOM 8986 C CA . GLY B 1 497 ? -2.033 17.724 33.133 1.00 92.34 497 GLY B CA 1
ATOM 8987 C C . GLY B 1 497 ? -3.360 17.676 33.891 1.00 86.37 497 GLY B C 1
ATOM 8988 O O . GLY B 1 497 ? -4.166 16.798 33.632 1.00 101.71 497 GLY B O 1
ATOM 8989 N N . HIS B 1 498 ? -3.614 18.624 34.794 1.00 82.29 498 HIS B N 1
ATOM 8990 C CA . HIS B 1 498 ? -4.896 18.630 35.473 1.00 77.60 498 HIS B CA 1
ATOM 8991 C C . HIS B 1 498 ? -5.905 19.558 34.815 1.00 82.00 498 HIS B C 1
ATOM 8992 O O . HIS B 1 498 ? -5.568 20.612 34.285 1.00 92.78 498 HIS B O 1
ATOM 8999 N N . VAL B 1 499 ? -7.174 19.187 34.951 1.00 81.06 499 VAL B N 1
ATOM 9000 C CA . VAL B 1 499 ? -8.224 20.147 34.721 1.00 82.39 499 VAL B CA 1
ATOM 9001 C C . VAL B 1 499 ? -8.529 20.793 36.057 1.00 80.00 499 VAL B C 1
ATOM 9002 O O . VAL B 1 499 ? -8.983 20.145 36.992 1.00 73.01 499 VAL B O 1
ATOM 9006 N N . VAL B 1 500 ? -8.319 22.094 36.108 1.00 77.94 500 VAL B N 1
ATOM 9007 C CA . VAL B 1 500 ? -8.401 22.770 37.382 1.00 78.51 500 VAL B CA 1
ATOM 9008 C C . VAL B 1 500 ? -9.671 23.594 37.432 1.00 71.88 500 VAL B C 1
ATOM 9009 O O . VAL B 1 500 ? -10.006 24.291 36.495 1.00 65.35 500 VAL B O 1
ATOM 9013 N N . GLY B 1 501 ? -10.343 23.519 38.572 1.00 77.01 501 GLY B N 1
ATOM 9014 C CA . GLY B 1 501 ? -11.485 24.378 38.818 1.00 95.12 501 GLY B CA 1
ATOM 9015 C C . GLY B 1 501 ? -11.136 25.446 39.846 1.00 102.13 501 GLY B C 1
ATOM 9016 O O . GLY B 1 501 ? -10.763 25.128 40.979 1.00 116.38 501 GLY B O 1
ATOM 9017 N N . GLN B 1 502 ? -11.297 26.719 39.487 1.00 93.89 502 GLN B N 1
ATOM 9018 C CA . GLN B 1 502 ? -10.916 27.709 40.475 1.00 95.41 502 GLN B CA 1
ATOM 9019 C C . GLN B 1 502 ? -11.921 28.840 40.508 1.00 99.54 502 GLN B C 1
ATOM 9020 O O . GLN B 1 502 ? -12.531 29.196 39.514 1.00 97.08 502 GLN B O 1
ATOM 9026 N N . THR B 1 503 ? -12.045 29.421 41.683 1.00 99.99 503 THR B N 1
ATOM 9027 C CA . THR B 1 503 ? -12.895 30.575 41.851 1.00 96.02 503 THR B CA 1
ATOM 9028 C C . THR B 1 503 ? -11.970 31.767 42.022 1.00 98.89 503 THR B C 1
ATOM 9029 O O . THR B 1 503 ? -10.840 31.576 42.453 1.00 96.97 503 THR B O 1
ATOM 9033 N N . SER B 1 504 ? -12.446 32.951 41.626 1.00 104.17 504 SER B N 1
ATOM 9034 C CA . SER B 1 504 ? -11.724 34.208 41.725 1.00 116.74 504 SER B CA 1
ATOM 9035 C C . SER B 1 504 ? -12.570 35.228 42.480 1.00 125.07 504 SER B C 1
ATOM 9036 O O . SER B 1 504 ? -12.255 36.422 42.470 1.00 131.72 504 SER B O 1
ATOM 9039 N N . THR B 1 505 ? -13.657 34.738 43.097 1.00 126.07 505 THR B N 1
ATOM 9040 C CA . THR B 1 505 ? -14.601 35.503 43.909 1.00 129.67 505 THR B CA 1
ATOM 9041 C C . THR B 1 505 ? -15.567 36.337 43.065 1.00 118.64 505 THR B C 1
ATOM 9042 O O . THR B 1 505 ? -16.660 36.639 43.525 1.00 115.68 505 THR B O 1
ATOM 9046 N N . ASP B 1 506 ? -15.165 36.729 41.852 1.00 111.22 506 ASP B N 1
ATOM 9047 C CA . ASP B 1 506 ? -16.082 37.415 40.960 1.00 106.15 506 ASP B CA 1
ATOM 9048 C C . ASP B 1 506 ? -16.144 36.661 39.639 1.00 102.98 506 ASP B C 1
ATOM 9049 O O . ASP B 1 506 ? -16.625 37.174 38.629 1.00 95.56 506 ASP B O 1
ATOM 9054 N N . ALA B 1 507 ? -15.626 35.431 39.668 1.00 105.12 507 ALA B N 1
ATOM 9055 C CA . ALA B 1 507 ? -15.532 34.582 38.494 1.00 99.22 507 ALA B CA 1
ATOM 9056 C C . ALA B 1 507 ? -15.289 33.130 38.891 1.00 95.20 507 ALA B C 1
ATOM 9057 O O . ALA B 1 507 ? -14.800 32.814 39.968 1.00 96.57 507 ALA B O 1
ATOM 9059 N N . VAL B 1 508 ? -15.667 32.235 37.984 1.00 91.31 508 VAL B N 1
ATOM 9060 C CA . VAL B 1 508 ? -15.264 30.848 38.054 1.00 84.30 508 VAL B CA 1
ATOM 9061 C C . VAL B 1 508 ? -14.561 30.499 36.753 1.00 89.40 508 VAL B C 1
ATOM 9062 O O . VAL B 1 508 ? -15.058 30.769 35.657 1.00 90.11 508 VAL B O 1
ATOM 9066 N N . LEU B 1 509 ? -13.410 29.847 36.918 1.00 92.99 509 LEU B N 1
ATOM 9067 C CA . LEU B 1 509 ? -12.631 29.375 35.794 1.00 88.05 509 LEU B CA 1
ATOM 9068 C C . LEU B 1 509 ? -12.517 27.861 35.823 1.00 89.12 509 LEU B C 1
ATOM 9069 O O . LEU B 1 509 ? -12.309 27.253 36.870 1.00 89.79 509 LEU B O 1
ATOM 9074 N N . ILE B 1 510 ? -12.663 27.295 34.628 1.00 81.45 510 ILE B N 1
ATOM 9075 C CA . ILE B 1 510 ? -12.481 25.879 34.406 1.00 71.98 510 ILE B CA 1
ATOM 9076 C C . ILE B 1 510 ? -11.403 25.766 33.347 1.00 76.68 510 ILE B C 1
ATOM 9077 O O . ILE B 1 510 ? -11.488 26.425 32.305 1.00 77.07 510 ILE B O 1
ATOM 9082 N N . ASP B 1 511 ? -10.373 24.971 33.662 1.00 82.98 511 ASP B N 1
ATOM 9083 C CA . ASP B 1 511 ? -9.210 24.932 32.801 1.00 93.13 511 ASP B CA 1
ATOM 9084 C C . ASP B 1 511 ? -8.704 26.373 32.712 1.00 97.70 511 ASP B C 1
ATOM 9085 O O . ASP B 1 511 ? -8.598 27.032 33.743 1.00 98.42 511 ASP B O 1
ATOM 9090 N N . GLY B 1 512 ? -8.473 26.893 31.503 1.00 91.89 512 GLY B N 1
ATOM 9091 C CA . GLY B 1 512 ? -7.921 28.233 31.403 1.00 94.60 512 GLY B CA 1
ATOM 9092 C C . GLY B 1 512 ? -8.982 29.320 31.233 1.00 89.69 512 GLY B C 1
ATOM 9093 O O . GLY B 1 512 ? -8.657 30.485 30.994 1.00 91.61 512 GLY B O 1
ATOM 9094 N N . ASN B 1 513 ? -10.258 28.932 31.289 1.00 84.80 513 ASN B N 1
ATOM 9095 C CA . ASN B 1 513 ? -11.277 29.811 30.745 1.00 87.60 513 ASN B CA 1
ATOM 9096 C C . ASN B 1 513 ? -12.248 30.292 31.800 1.00 90.60 513 ASN B C 1
ATOM 9097 O O . ASN B 1 513 ? -12.683 29.537 32.669 1.00 90.96 513 ASN B O 1
ATOM 9102 N N . VAL B 1 514 ? -12.623 31.563 31.674 1.00 90.68 514 VAL B N 1
ATOM 9103 C CA . VAL B 1 514 ? -13.705 32.045 32.497 1.00 82.64 514 VAL B CA 1
ATOM 9104 C C . VAL B 1 514 ? -14.970 31.471 31.888 1.00 85.24 514 VAL B C 1
ATOM 9105 O O . VAL B 1 514 ? -15.206 31.585 30.684 1.00 99.29 514 VAL B O 1
ATOM 9109 N N . THR B 1 515 ? -15.754 30.849 32.756 1.00 79.35 515 THR B N 1
ATOM 9110 C CA . THR B 1 515 ? -17.040 30.312 32.370 1.00 86.77 515 THR B CA 1
ATOM 9111 C C . THR B 1 515 ? -18.137 31.170 32.983 1.00 86.08 515 THR B C 1
ATOM 9112 O O . THR B 1 515 ? -19.192 31.397 32.395 1.00 88.96 515 THR B O 1
ATOM 9116 N N . VAL B 1 516 ? -17.882 31.608 34.212 1.00 87.26 516 VAL B N 1
ATOM 9117 C CA . VAL B 1 516 ? -18.863 32.390 34.935 1.00 86.09 516 VAL B CA 1
ATOM 9118 C C . VAL B 1 516 ? -18.186 33.669 35.412 1.00 96.21 516 VAL B C 1
ATOM 9119 O O . VAL B 1 516 ? -17.105 33.623 35.992 1.00 119.20 516 VAL B O 1
ATOM 9123 N N . LYS B 1 517 ? -18.804 34.808 35.109 1.00 100.07 517 LYS B N 1
ATOM 9124 C CA . LYS B 1 517 ? -18.315 36.095 35.581 1.00 93.83 517 LYS B CA 1
ATOM 9125 C C . LYS B 1 517 ? -19.496 36.769 36.261 1.00 95.40 517 LYS B C 1
ATOM 9126 O O . LYS B 1 517 ? -20.600 36.765 35.730 1.00 95.14 517 LYS B O 1
ATOM 9132 N N . GLY B 1 518 ? -19.277 37.262 37.476 1.00 104.89 518 GLY B N 1
ATOM 9133 C CA . GLY B 1 518 ? -20.374 37.810 38.248 1.00 114.01 518 GLY B CA 1
ATOM 9134 C C . GLY B 1 518 ? -20.043 37.787 39.730 1.00 115.36 518 GLY B C 1
ATOM 9135 O O . GLY B 1 518 ? -19.020 37.258 40.136 1.00 118.59 518 GLY B O 1
ATOM 9136 N N . ASP B 1 519 ? -20.916 38.373 40.539 1.00 123.87 519 ASP B N 1
ATOM 9137 C CA . ASP B 1 519 ? -20.689 38.389 41.967 1.00 126.13 519 ASP B CA 1
ATOM 9138 C C . ASP B 1 519 ? -20.991 36.982 42.466 1.00 117.73 519 ASP B C 1
ATOM 9139 O O . ASP B 1 519 ? -22.139 36.568 42.485 1.00 125.56 519 ASP B O 1
ATOM 9144 N N . MET B 1 520 ? -19.950 36.248 42.843 1.00 116.99 520 MET B N 1
ATOM 9145 C CA . MET B 1 520 ? -20.166 34.870 43.250 1.00 125.68 520 MET B CA 1
ATOM 9146 C C . MET B 1 520 ? -20.400 34.826 44.751 1.00 121.21 520 MET B C 1
ATOM 9147 O O . MET B 1 520 ? -19.536 35.235 45.518 1.00 116.47 520 MET B O 1
ATOM 9152 N N . THR B 1 521 ? -21.553 34.286 45.138 1.00 131.22 521 THR B N 1
ATOM 9153 C CA . THR B 1 521 ? -21.958 34.255 46.530 1.00 137.69 521 THR B CA 1
ATOM 9154 C C . THR B 1 521 ? -21.254 33.108 47.247 1.00 131.47 521 THR B C 1
ATOM 9155 O O . THR B 1 521 ? -21.899 32.152 47.674 1.00 129.66 521 THR B O 1
ATOM 9159 N N . GLY B 1 522 ? -19.926 33.232 47.395 1.00 121.91 522 GLY B N 1
ATOM 9160 C CA . GLY B 1 522 ? -19.108 32.295 48.150 1.00 114.18 522 GLY B CA 1
ATOM 9161 C C . GLY B 1 522 ? -19.337 30.849 47.714 1.00 118.53 522 GLY B C 1
ATOM 9162 O O . GLY B 1 522 ? -18.930 30.454 46.623 1.00 118.51 522 GLY B O 1
ATOM 9163 N N . PRO B 1 523 ? -19.999 30.022 48.555 1.00 118.71 523 PRO B N 1
ATOM 9164 C CA . PRO B 1 523 ? -20.239 28.608 48.253 1.00 119.23 523 PRO B CA 1
ATOM 9165 C C . PRO B 1 523 ? -20.879 28.295 46.908 1.00 114.88 523 PRO B C 1
ATOM 9166 O O . PRO B 1 523 ? -20.799 27.162 46.446 1.00 111.64 523 PRO B O 1
ATOM 9170 N N . VAL B 1 524 ? -21.583 29.265 46.325 1.00 108.45 524 VAL B N 1
ATOM 9171 C CA . VAL B 1 524 ? -22.168 29.036 45.021 1.00 105.88 524 VAL B CA 1
ATOM 9172 C C . VAL B 1 524 ? -21.058 28.777 44.004 1.00 103.07 524 VAL B C 1
ATOM 9173 O O . VAL B 1 524 ? -21.219 27.988 43.093 1.00 94.27 524 VAL B O 1
ATOM 9177 N N . SER B 1 525 ? -19.938 29.474 44.164 1.00 98.26 525 SER B N 1
ATOM 9178 C CA . SER B 1 525 ? -18.849 29.304 43.231 1.00 95.23 525 SER B CA 1
ATOM 9179 C C . SER B 1 525 ? -18.254 27.927 43.469 1.00 99.19 525 SER B C 1
ATOM 9180 O O . SER B 1 525 ? -17.828 27.258 42.532 1.00 106.35 525 SER B O 1
ATOM 9183 N N . ALA B 1 526 ? -18.217 27.513 44.738 1.00 94.36 526 ALA B N 1
ATOM 9184 C CA . ALA B 1 526 ? -17.669 26.202 45.019 1.00 90.26 526 ALA B CA 1
ATOM 9185 C C . ALA B 1 526 ? -18.542 25.155 44.345 1.00 88.62 526 ALA B C 1
ATOM 9186 O O . ALA B 1 526 ? -18.040 24.283 43.660 1.00 77.74 526 ALA B O 1
ATOM 9188 N N . LYS B 1 527 ? -19.859 25.339 44.446 1.00 101.01 527 LYS B N 1
ATOM 9189 C CA . LYS B 1 527 ? -20.789 24.395 43.851 1.00 98.99 527 LYS B CA 1
ATOM 9190 C C . LYS B 1 527 ? -20.501 24.273 42.359 1.00 93.42 527 LYS B C 1
ATOM 9191 O O . LYS B 1 527 ? -20.420 23.182 41.826 1.00 95.36 527 LYS B O 1
ATOM 9197 N N . MET B 1 528 ? -20.352 25.413 41.693 1.00 91.06 528 MET B N 1
ATOM 9198 C CA . MET B 1 528 ? -20.179 25.413 40.253 1.00 83.51 528 MET B CA 1
ATOM 9199 C C . MET B 1 528 ? -18.943 24.599 39.897 1.00 78.31 528 MET B C 1
ATOM 9200 O O . MET B 1 528 ? -18.951 23.871 38.920 1.00 81.65 528 MET B O 1
ATOM 9205 N N . VAL B 1 529 ? -17.908 24.689 40.724 1.00 73.23 529 VAL B N 1
ATOM 9206 C CA . VAL B 1 529 ? -16.666 24.008 40.414 1.00 70.20 529 VAL B CA 1
ATOM 9207 C C . VAL B 1 529 ? -16.763 22.540 40.801 1.00 73.20 529 VAL B C 1
ATOM 9208 O O . VAL B 1 529 ? -16.368 21.673 40.034 1.00 74.86 529 VAL B O 1
ATOM 9212 N N . LEU B 1 530 ? -17.254 22.280 42.011 1.00 77.26 530 LEU B N 1
ATOM 9213 C CA . LEU B 1 530 ? -17.218 20.940 42.568 1.00 78.17 530 LEU B CA 1
ATOM 9214 C C . LEU B 1 530 ? -18.090 20.017 41.734 1.00 84.28 530 LEU B C 1
ATOM 9215 O O . LEU B 1 530 ? -17.789 18.850 41.627 1.00 90.55 530 LEU B O 1
ATOM 9220 N N . ARG B 1 531 ? -19.150 20.548 41.127 1.00 83.13 531 ARG B N 1
ATOM 9221 C CA . ARG B 1 531 ? -20.057 19.708 40.369 1.00 76.38 531 ARG B CA 1
ATOM 9222 C C . ARG B 1 531 ? -19.755 19.786 38.875 1.00 81.27 531 ARG B C 1
ATOM 9223 O O . ARG B 1 531 ? -20.530 19.306 38.047 1.00 87.36 531 ARG B O 1
ATOM 9231 N N . ASP B 1 532 ? -18.635 20.415 38.523 1.00 81.32 532 ASP B N 1
ATOM 9232 C CA . ASP B 1 532 ? -18.274 20.526 37.125 1.00 82.78 532 ASP B CA 1
ATOM 9233 C C . ASP B 1 532 ? -17.716 19.187 36.677 1.00 90.51 532 ASP B C 1
ATOM 9234 O O . ASP B 1 532 ? -16.747 18.701 37.239 1.00 106.93 532 ASP B O 1
ATOM 9239 N N . PRO B 1 533 ? -18.316 18.573 35.641 1.00 89.01 533 PRO B N 1
ATOM 9240 C CA . PRO B 1 533 ? -17.959 17.228 35.196 1.00 84.80 533 PRO B CA 1
ATOM 9241 C C . PRO B 1 533 ? -16.529 17.044 34.688 1.00 85.18 533 PRO B C 1
ATOM 9242 O O . PRO B 1 533 ? -16.087 15.915 34.562 1.00 94.57 533 PRO B O 1
ATOM 9246 N N . SER B 1 534 ? -15.779 18.132 34.469 1.00 86.08 534 SER B N 1
ATOM 9247 C CA . SER B 1 534 ? -14.426 17.990 33.941 1.00 74.32 534 SER B CA 1
ATOM 9248 C C . SER B 1 534 ? -13.308 18.126 34.975 1.00 69.98 534 SER B C 1
ATOM 9249 O O . SER B 1 534 ? -12.164 17.818 34.653 1.00 75.61 534 SER B O 1
ATOM 9252 N N . VAL B 1 535 ? -13.595 18.546 36.207 1.00 66.24 535 VAL B N 1
ATOM 9253 C CA . VAL B 1 535 ? -12.518 19.005 37.085 1.00 63.96 535 VAL B CA 1
ATOM 9254 C C . VAL B 1 535 ? -11.814 17.912 37.901 1.00 64.87 535 VAL B C 1
ATOM 9255 O O . VAL B 1 535 ? -12.473 17.163 38.613 1.00 63.93 535 VAL B O 1
ATOM 9259 N N . ASP B 1 536 ? -10.472 17.895 37.857 1.00 70.45 536 ASP B N 1
ATOM 9260 C CA . ASP B 1 536 ? -9.677 16.884 38.612 1.00 80.94 536 ASP B CA 1
ATOM 9261 C C . ASP B 1 536 ? -9.110 17.474 39.913 1.00 85.31 536 ASP B C 1
ATOM 9262 O O . ASP B 1 536 ? -8.688 16.661 40.761 1.00 90.96 536 ASP B O 1
ATOM 9267 N N . ILE B 1 537 ? -9.067 18.809 40.061 1.00 86.57 537 ILE B N 1
ATOM 9268 C CA . ILE B 1 537 ? -8.524 19.428 41.250 1.00 74.20 537 ILE B CA 1
ATOM 9269 C C . ILE B 1 537 ? -9.091 20.834 41.321 1.00 69.80 537 ILE B C 1
ATOM 9270 O O . ILE B 1 537 ? -9.281 21.481 40.297 1.00 66.05 537 ILE B O 1
ATOM 9275 N N . ALA B 1 538 ? -9.317 21.312 42.546 1.00 70.22 538 ALA B N 1
ATOM 9276 C CA . ALA B 1 538 ? -9.897 22.629 42.720 1.00 69.92 538 ALA B CA 1
ATOM 9277 C C . ALA B 1 538 ? -8.964 23.555 43.498 1.00 77.89 538 ALA B C 1
ATOM 9278 O O . ALA B 1 538 ? -8.227 23.115 44.378 1.00 93.47 538 ALA B O 1
ATOM 9280 N N . VAL B 1 539 ? -9.013 24.841 43.141 1.00 79.06 539 VAL B N 1
ATOM 9281 C CA . VAL B 1 539 ? -8.177 25.862 43.740 1.00 81.45 539 VAL B CA 1
ATOM 9282 C C . VAL B 1 539 ? -9.007 26.823 44.593 1.00 93.59 539 VAL B C 1
ATOM 9283 O O . VAL B 1 539 ? -8.523 27.328 45.601 1.00 119.59 539 VAL B O 1
ATOM 9287 N N . LEU B 1 540 ? -10.237 27.132 44.176 1.00 92.31 540 LEU B N 1
ATOM 9288 C CA . LEU B 1 540 ? -11.230 27.793 45.025 1.00 101.06 540 LEU B CA 1
ATOM 9289 C C . LEU B 1 540 ? -10.779 29.081 45.729 1.00 112.33 540 LEU B C 1
ATOM 9290 O O . LEU B 1 540 ? -10.980 29.175 46.931 1.00 119.19 540 LEU B O 1
ATOM 9295 N N . GLU B 1 541 ? -10.328 30.149 45.072 1.00 121.73 541 GLU B N 1
ATOM 9296 C CA . GLU B 1 541 ? -9.992 31.312 45.889 1.00 116.41 541 GLU B CA 1
ATOM 9297 C C . GLU B 1 541 ? -11.232 31.848 46.610 1.00 121.76 541 GLU B C 1
ATOM 9298 O O . GLU B 1 541 ? -12.303 31.965 46.018 1.00 126.58 541 GLU B O 1
ATOM 9304 N N . THR B 1 542 ? -11.082 32.177 47.902 1.00 122.14 542 THR B N 1
ATOM 9305 C CA . THR B 1 542 ? -12.218 32.624 48.700 1.00 129.61 542 THR B CA 1
ATOM 9306 C C . THR B 1 542 ? -12.170 34.120 49.010 1.00 136.05 542 THR B C 1
ATOM 9307 O O . THR B 1 542 ? -11.283 34.841 48.567 1.00 154.31 542 THR B O 1
ATOM 9311 N N . ALA B 1 543 ? -13.156 34.572 49.788 1.00 134.89 543 ALA B N 1
ATOM 9312 C CA . ALA B 1 543 ? -13.272 35.973 50.157 1.00 150.31 543 ALA B CA 1
ATOM 9313 C C . ALA B 1 543 ? -13.711 36.101 51.612 1.00 163.78 543 ALA B C 1
ATOM 9314 O O . ALA B 1 543 ? -14.539 35.326 52.080 1.00 174.83 543 ALA B O 1
ATOM 9316 N N . ARG B 1 544 ? -13.196 37.125 52.302 1.00 168.06 544 ARG B N 1
ATOM 9317 C CA . ARG B 1 544 ? -13.572 37.376 53.682 1.00 159.18 544 ARG B CA 1
ATOM 9318 C C . ARG B 1 544 ? -15.086 37.538 53.784 1.00 148.98 544 ARG B C 1
ATOM 9319 O O . ARG B 1 544 ? -15.685 37.158 54.784 1.00 137.14 544 ARG B O 1
ATOM 9327 N N . GLY B 1 545 ? -15.686 38.122 52.739 1.00 136.91 545 GLY B N 1
ATOM 9328 C CA . GLY B 1 545 ? -17.121 38.347 52.693 1.00 145.07 545 GLY B CA 1
ATOM 9329 C C . GLY B 1 545 ? -17.904 37.040 52.797 1.00 146.12 545 GLY B C 1
ATOM 9330 O O . GLY B 1 545 ? -18.935 36.971 53.462 1.00 155.82 545 GLY B O 1
ATOM 9331 N N . GLY B 1 546 ? -17.370 36.008 52.143 1.00 146.36 546 GLY B N 1
ATOM 9332 C CA . GLY B 1 546 ? -18.033 34.718 52.121 1.00 140.28 546 GLY B CA 1
ATOM 9333 C C . GLY B 1 546 ? -17.897 34.067 53.489 1.00 131.28 546 GLY B C 1
ATOM 9334 O O . GLY B 1 546 ? -18.838 33.486 54.023 1.00 129.98 546 GLY B O 1
ATOM 9335 N N . ILE B 1 547 ? -16.712 34.250 54.069 1.00 113.51 547 ILE B N 1
ATOM 9336 C CA . ILE B 1 547 ? -16.431 33.569 55.310 1.00 114.86 547 ILE B CA 1
ATOM 9337 C C . ILE B 1 547 ? -17.390 34.086 56.371 1.00 127.90 547 ILE B C 1
ATOM 9338 O O . ILE B 1 547 ? -17.951 33.307 57.138 1.00 129.59 547 ILE B O 1
ATOM 9343 N N . VAL B 1 548 ? -17.621 35.397 56.350 1.00 135.19 548 VAL B N 1
ATOM 9344 C CA . VAL B 1 548 ? -18.484 35.989 57.353 1.00 136.51 548 VAL B CA 1
ATOM 9345 C C . VAL B 1 548 ? -19.956 35.750 57.022 1.00 138.67 548 VAL B C 1
ATOM 9346 O O . VAL B 1 548 ? -20.767 35.639 57.933 1.00 138.26 548 VAL B O 1
ATOM 9350 N N . ARG B 1 549 ? -20.309 35.690 55.735 1.00 136.99 549 ARG B N 1
ATOM 9351 C CA . ARG B 1 549 ? -21.702 35.666 55.315 1.00 138.93 549 ARG B CA 1
ATOM 9352 C C . ARG B 1 549 ? -22.312 34.260 55.341 1.00 150.76 549 ARG B C 1
ATOM 9353 O O . ARG B 1 549 ? -23.473 34.113 55.719 1.00 177.36 549 ARG B O 1
ATOM 9361 N N . SER B 1 550 ? -21.600 33.240 54.849 1.00 149.80 550 SER B N 1
ATOM 9362 C CA . SER B 1 550 ? -22.228 31.927 54.734 1.00 160.60 550 SER B CA 1
ATOM 9363 C C . SER B 1 550 ? -21.189 30.840 54.971 1.00 156.66 550 SER B C 1
ATOM 9364 O O . SER B 1 550 ? -21.462 29.633 54.971 1.00 166.16 550 SER B O 1
ATOM 9367 N N . GLY B 1 551 ? -19.969 31.320 55.168 1.00 147.57 551 GLY B N 1
ATOM 9368 C CA . GLY B 1 551 ? -18.836 30.465 55.432 1.00 147.26 551 GLY B CA 1
ATOM 9369 C C . GLY B 1 551 ? -18.259 29.923 54.134 1.00 150.85 551 GLY B C 1
ATOM 9370 O O . GLY B 1 551 ? -18.549 30.410 53.047 1.00 170.01 551 GLY B O 1
ATOM 9371 N N . LEU B 1 552 ? -17.421 28.902 54.266 1.00 134.55 552 LEU B N 1
ATOM 9372 C CA . LEU B 1 552 ? -16.731 28.363 53.114 1.00 129.52 552 LEU B CA 1
ATOM 9373 C C . LEU B 1 552 ? -17.712 27.500 52.329 1.00 131.31 552 LEU B C 1
ATOM 9374 O O . LEU B 1 552 ? -18.758 27.109 52.837 1.00 135.13 552 LEU B O 1
ATOM 9379 N N . GLY B 1 553 ? -17.370 27.199 51.083 1.00 135.38 553 GLY B N 1
ATOM 9380 C CA . GLY B 1 553 ? -18.275 26.444 50.235 1.00 135.07 553 GLY B CA 1
ATOM 9381 C C . GLY B 1 553 ? -18.185 24.928 50.402 1.00 133.43 553 GLY B C 1
ATOM 9382 O O . GLY B 1 553 ? -18.847 24.198 49.667 1.00 134.20 553 GLY B O 1
ATOM 9383 N N . TYR B 1 554 ? -17.368 24.453 51.341 1.00 127.82 554 TYR B N 1
ATOM 9384 C CA . TYR B 1 554 ? -17.078 23.031 51.396 1.00 118.35 554 TYR B CA 1
ATOM 9385 C C . TYR B 1 554 ? -16.612 22.717 52.811 1.00 120.39 554 TYR B C 1
ATOM 9386 O O . TYR B 1 554 ? -16.320 23.637 53.564 1.00 146.21 554 TYR B O 1
ATOM 9395 N N . MET B 1 555 ? -16.514 21.433 53.174 1.00 108.26 555 MET B N 1
ATOM 9396 C CA . MET B 1 555 ? -16.332 21.102 54.576 1.00 106.06 555 MET B CA 1
ATOM 9397 C C . MET B 1 555 ? -14.866 21.141 55.003 1.00 103.96 555 MET B C 1
ATOM 9398 O O . MET B 1 555 ? -14.575 21.502 56.141 1.00 112.14 555 MET B O 1
ATOM 9403 N N . PHE B 1 556 ? -13.952 20.770 54.110 1.00 103.98 556 PHE B N 1
ATOM 9404 C CA . PHE B 1 556 ? -12.544 20.789 54.460 1.00 110.00 556 PHE B CA 1
ATOM 9405 C C . PHE B 1 556 ? -11.735 20.859 53.172 1.00 109.69 556 PHE B C 1
ATOM 9406 O O . PHE B 1 556 ? -12.241 20.562 52.092 1.00 122.51 556 PHE B O 1
ATOM 9414 N N . CYS B 1 557 ? -10.462 21.215 53.298 1.00 106.80 557 CYS B N 1
ATOM 9415 C CA . CYS B 1 557 ? -9.608 21.204 52.130 1.00 104.81 557 CYS B CA 1
ATOM 9416 C C . CYS B 1 557 ? -8.392 20.342 52.429 1.00 100.95 557 CYS B C 1
ATOM 9417 O O . CYS B 1 557 ? -8.056 20.087 53.578 1.00 103.11 557 CYS B O 1
ATOM 9420 N N . ASP B 1 558 ? -7.736 19.907 51.367 1.00 99.37 558 ASP B N 1
ATOM 9421 C CA . ASP B 1 558 ? -6.582 19.054 51.513 1.00 104.61 558 ASP B CA 1
ATOM 9422 C C . ASP B 1 558 ? -5.389 19.955 51.769 1.00 100.94 558 ASP B C 1
ATOM 9423 O O . ASP B 1 558 ? -4.528 19.654 52.585 1.00 110.81 558 ASP B O 1
ATOM 9428 N N . VAL B 1 559 ? -5.372 21.079 51.063 1.00 94.90 559 VAL B N 1
ATOM 9429 C CA . VAL B 1 559 ? -4.258 22.001 51.149 1.00 95.93 559 VAL B CA 1
ATOM 9430 C C . VAL B 1 559 ? -4.830 23.405 51.256 1.00 110.03 559 VAL B C 1
ATOM 9431 O O . VAL B 1 559 ? -5.851 23.720 50.653 1.00 122.87 559 VAL B O 1
ATOM 9435 N N . GLY B 1 560 ? -4.181 24.257 52.043 1.00 116.07 560 GLY B N 1
ATOM 9436 C CA . GLY B 1 560 ? -4.689 25.610 52.135 1.00 122.63 560 GLY B CA 1
ATOM 9437 C C . GLY B 1 560 ? -3.615 26.559 52.631 1.00 126.96 560 GLY B C 1
ATOM 9438 O O . GLY B 1 560 ? -2.606 26.125 53.172 1.00 147.60 560 GLY B O 1
ATOM 9439 N N . ALA B 1 561 ? -3.843 27.859 52.431 1.00 122.70 561 ALA B N 1
ATOM 9440 C CA . ALA B 1 561 ? -2.795 28.831 52.674 1.00 121.22 561 ALA B CA 1
ATOM 9441 C C . ALA B 1 561 ? -3.358 30.182 53.109 1.00 129.39 561 ALA B C 1
ATOM 9442 O O . ALA B 1 561 ? -4.417 30.628 52.664 1.00 139.16 561 ALA B O 1
ATOM 9444 N N . VAL B 1 562 ? -2.587 30.850 53.972 1.00 130.27 562 VAL B N 1
ATOM 9445 C CA . VAL B 1 562 ? -2.844 32.235 54.310 1.00 116.39 562 VAL B CA 1
ATOM 9446 C C . VAL B 1 562 ? -1.593 33.061 54.013 1.00 118.39 562 VAL B C 1
ATOM 9447 O O . VAL B 1 562 ? -0.522 32.807 54.571 1.00 119.65 562 VAL B O 1
ATOM 9451 N N . LEU B 1 563 ? -1.751 34.080 53.163 1.00 121.42 563 LEU B N 1
ATOM 9452 C CA . LEU B 1 563 ? -0.592 34.807 52.660 1.00 135.40 563 LEU B CA 1
ATOM 9453 C C . LEU B 1 563 ? -0.355 36.103 53.426 1.00 142.52 563 LEU B C 1
ATOM 9454 O O . LEU B 1 563 ? 0.771 36.586 53.490 1.00 139.54 563 LEU B O 1
ATOM 9459 N N . ASN B 1 564 ? -1.426 36.710 53.929 1.00 151.90 564 ASN B N 1
ATOM 9460 C CA . ASN B 1 564 ? -1.269 37.994 54.583 1.00 148.45 564 ASN B CA 1
ATOM 9461 C C . ASN B 1 564 ? -2.509 38.249 55.421 1.00 152.43 564 ASN B C 1
ATOM 9462 O O . ASN B 1 564 ? -3.448 37.463 55.381 1.00 171.26 564 ASN B O 1
ATOM 9467 N N . VAL B 1 565 ? -2.508 39.362 56.149 1.00 151.55 565 VAL B N 1
ATOM 9468 C CA . VAL B 1 565 ? -3.656 39.690 56.969 1.00 147.61 565 VAL B CA 1
ATOM 9469 C C . VAL B 1 565 ? -4.276 40.996 56.498 1.00 151.02 565 VAL B C 1
ATOM 9470 O O . VAL B 1 565 ? -5.461 41.020 56.173 1.00 157.73 565 VAL B O 1
ATOM 9474 N N . THR B 1 566 ? -3.489 42.076 56.456 1.00 149.13 566 THR B N 1
ATOM 9475 C CA . THR B 1 566 ? -4.085 43.335 56.038 1.00 162.66 566 THR B CA 1
ATOM 9476 C C . THR B 1 566 ? -3.082 44.275 55.377 1.00 164.36 566 THR B C 1
ATOM 9477 O O . THR B 1 566 ? -1.886 44.260 55.664 1.00 157.52 566 THR B O 1
ATOM 9481 N N . SER B 1 567 ? -3.663 45.153 54.552 1.00 178.40 567 SER B N 1
ATOM 9482 C CA . SER B 1 567 ? -2.970 46.156 53.765 1.00 192.80 567 SER B CA 1
ATOM 9483 C C . SER B 1 567 ? -3.831 47.414 53.678 1.00 196.55 567 SER B C 1
ATOM 9484 O O . SER B 1 567 ? -4.651 47.684 54.558 1.00 189.48 567 SER B O 1
ATOM 9487 N N . ASP B 1 568 ? -3.644 48.179 52.599 1.00 202.58 568 ASP B N 1
ATOM 9488 C CA . ASP B 1 568 ? -4.321 49.456 52.471 1.00 216.53 568 ASP B CA 1
ATOM 9489 C C . ASP B 1 568 ? -5.737 49.250 51.940 1.00 223.79 568 ASP B C 1
ATOM 9490 O O . ASP B 1 568 ? -5.993 49.441 50.751 1.00 219.46 568 ASP B O 1
ATOM 9495 N N . HIS B 1 569 ? -6.651 48.899 52.849 1.00 230.04 569 HIS B N 1
ATOM 9496 C CA . HIS B 1 569 ? -8.043 48.661 52.505 1.00 220.82 569 HIS B CA 1
ATOM 9497 C C . HIS B 1 569 ? -8.931 48.867 53.729 1.00 219.36 569 HIS B C 1
ATOM 9498 O O . HIS B 1 569 ? -8.460 49.134 54.834 1.00 228.91 569 HIS B O 1
ATOM 9505 N N . LEU B 1 570 ? -10.237 48.722 53.504 1.00 211.68 570 LEU B N 1
ATOM 9506 C CA . LEU B 1 570 ? -11.240 48.924 54.532 1.00 199.81 570 LEU B CA 1
ATOM 9507 C C . LEU B 1 570 ? -11.356 47.651 55.359 1.00 189.36 570 LEU B C 1
ATOM 9508 O O . LEU B 1 570 ? -11.051 46.559 54.884 1.00 186.58 570 LEU B O 1
ATOM 9513 N N . GLY B 1 571 ? -11.839 47.805 56.593 1.00 184.78 571 GLY B N 1
ATOM 9514 C CA . GLY B 1 571 ? -12.142 46.683 57.466 1.00 191.33 571 GLY B CA 1
ATOM 9515 C C . GLY B 1 571 ? -13.453 45.992 57.094 1.00 199.00 571 GLY B C 1
ATOM 9516 O O . GLY B 1 571 ? -14.092 46.340 56.104 1.00 191.12 571 GLY B O 1
ATOM 9517 N N . LEU B 1 572 ? -13.834 44.998 57.905 1.00 198.00 572 LEU B N 1
ATOM 9518 C CA . LEU B 1 572 ? -15.032 44.204 57.672 1.00 182.52 572 LEU B CA 1
ATOM 9519 C C . LEU B 1 572 ? -15.857 44.106 58.955 1.00 183.16 572 LEU B C 1
ATOM 9520 O O . LEU B 1 572 ? -17.033 44.468 58.964 1.00 211.32 572 LEU B O 1
ATOM 9525 N N . GLY B 1 573 ? -15.231 43.590 60.025 1.00 164.06 573 GLY B N 1
ATOM 9526 C CA . GLY B 1 573 ? -15.886 43.372 61.307 1.00 149.32 573 GLY B CA 1
ATOM 9527 C C . GLY B 1 573 ? -15.151 44.061 62.447 1.00 151.56 573 GLY B C 1
ATOM 9528 O O . GLY B 1 573 ? -14.018 43.633 62.734 1.00 171.51 573 GLY B O 1
ATOM 9529 N N . VAL B 1 575 ? -12.375 43.833 65.261 1.00 198.41 575 VAL B N 1
ATOM 9530 C CA . VAL B 1 575 ? -11.119 44.583 65.562 1.00 192.23 575 VAL B CA 1
ATOM 9531 C C . VAL B 1 575 ? -10.627 45.298 64.303 1.00 190.27 575 VAL B C 1
ATOM 9532 O O . VAL B 1 575 ? -10.175 46.440 64.375 1.00 203.42 575 VAL B O 1
ATOM 9536 N N . ASP B 1 576 ? -10.675 44.605 63.159 1.00 176.08 576 ASP B N 1
ATOM 9537 C CA . ASP B 1 576 ? -10.237 45.158 61.886 1.00 184.73 576 ASP B CA 1
ATOM 9538 C C . ASP B 1 576 ? -8.775 45.592 61.925 1.00 207.46 576 ASP B C 1
ATOM 9539 O O . ASP B 1 576 ? -8.443 46.647 61.392 1.00 233.73 576 ASP B O 1
ATOM 9544 N N . THR B 1 577 ? -7.900 44.800 62.550 1.00 213.69 577 THR B N 1
ATOM 9545 C CA . THR B 1 577 ? -6.491 45.137 62.468 1.00 217.76 577 THR B CA 1
ATOM 9546 C C . THR B 1 577 ? -5.770 43.909 61.957 1.00 203.73 577 THR B C 1
ATOM 9547 O O . THR B 1 577 ? -6.021 43.439 60.852 1.00 202.08 577 THR B O 1
ATOM 9551 N N . LEU B 1 578 ? -4.948 43.347 62.827 1.00 203.73 578 LEU B N 1
ATOM 9552 C CA . LEU B 1 578 ? -4.427 42.028 62.557 1.00 199.83 578 LEU B CA 1
ATOM 9553 C C . LEU B 1 578 ? -5.358 41.041 63.235 1.00 200.67 578 LEU B C 1
ATOM 9554 O O . LEU B 1 578 ? -5.573 39.925 62.773 1.00 225.44 578 LEU B O 1
ATOM 9559 N N . ASP B 1 579 ? -5.927 41.491 64.345 1.00 184.39 579 ASP B N 1
ATOM 9560 C CA . ASP B 1 579 ? -6.824 40.597 65.032 1.00 168.66 579 ASP B CA 1
ATOM 9561 C C . ASP B 1 579 ? -8.150 40.643 64.289 1.00 160.72 579 ASP B C 1
ATOM 9562 O O . ASP B 1 579 ? -8.311 41.425 63.352 1.00 146.06 579 ASP B O 1
ATOM 9567 N N . GLU B 1 580 ? -9.070 39.787 64.729 1.00 159.59 580 GLU B N 1
ATOM 9568 C CA . GLU B 1 580 ? -10.356 39.591 64.085 1.00 165.90 580 GLU B CA 1
ATOM 9569 C C . GLU B 1 580 ? -10.166 38.890 62.749 1.00 168.54 580 GLU B C 1
ATOM 9570 O O . GLU B 1 580 ? -10.637 37.770 62.578 1.00 176.94 580 GLU B O 1
ATOM 9576 N N . LEU B 1 581 ? -9.518 39.582 61.802 1.00 158.31 581 LEU B N 1
ATOM 9577 C CA . LEU B 1 581 ? -9.243 39.016 60.496 1.00 139.68 581 LEU B CA 1
ATOM 9578 C C . LEU B 1 581 ? -8.503 37.704 60.670 1.00 148.90 581 LEU B C 1
ATOM 9579 O O . LEU B 1 581 ? -8.796 36.745 59.974 1.00 165.50 581 LEU B O 1
ATOM 9584 N N . ALA B 1 582 ? -7.568 37.657 61.619 1.00 152.87 582 ALA B N 1
ATOM 9585 C CA . ALA B 1 582 ? -6.867 36.404 61.832 1.00 152.97 582 ALA B CA 1
ATOM 9586 C C . ALA B 1 582 ? -7.865 35.297 62.155 1.00 146.04 582 ALA B C 1
ATOM 9587 O O . ALA B 1 582 ? -7.733 34.185 61.654 1.00 152.37 582 ALA B O 1
ATOM 9589 N N . LYS B 1 583 ? -8.897 35.604 62.942 1.00 147.14 583 LYS B N 1
ATOM 9590 C CA . LYS B 1 583 ? -9.841 34.563 63.327 1.00 152.61 583 LYS B CA 1
ATOM 9591 C C . LYS B 1 583 ? -10.687 34.162 62.118 1.00 152.21 583 LYS B C 1
ATOM 9592 O O . LYS B 1 583 ? -11.031 32.994 61.942 1.00 154.37 583 LYS B O 1
ATOM 9598 N N . VAL B 1 584 ? -10.978 35.155 61.273 1.00 145.26 584 VAL B N 1
ATOM 9599 C CA . VAL B 1 584 ? -11.784 34.958 60.083 1.00 140.29 584 VAL B CA 1
ATOM 9600 C C . VAL B 1 584 ? -11.045 34.039 59.113 1.00 138.31 584 VAL B C 1
ATOM 9601 O O . VAL B 1 584 ? -11.640 33.133 58.548 1.00 131.83 584 VAL B O 1
ATOM 9605 N N . LYS B 1 585 ? -9.749 34.278 58.927 1.00 125.11 585 LYS B N 1
ATOM 9606 C CA . LYS B 1 585 ? -9.005 33.534 57.926 1.00 118.78 585 LYS B CA 1
ATOM 9607 C C . LYS B 1 585 ? -8.524 32.203 58.497 1.00 127.67 585 LYS B C 1
ATOM 9608 O O . LYS B 1 585 ? -8.359 31.230 57.758 1.00 134.42 585 LYS B O 1
ATOM 9614 N N . ARG B 1 586 ? -8.311 32.164 59.820 1.00 138.21 586 ARG B N 1
ATOM 9615 C CA . ARG B 1 586 ? -7.741 30.991 60.461 1.00 134.20 586 ARG B CA 1
ATOM 9616 C C . ARG B 1 586 ? -8.583 29.766 60.128 1.00 125.41 586 ARG B C 1
ATOM 9617 O O . ARG B 1 586 ? -8.044 28.680 60.002 1.00 116.41 586 ARG B O 1
ATOM 9625 N N . VAL B 1 587 ? -9.893 29.950 59.979 1.00 121.39 587 VAL B N 1
ATOM 9626 C CA . VAL B 1 587 ? -10.846 28.876 59.728 1.00 123.55 587 VAL B CA 1
ATOM 9627 C C . VAL B 1 587 ? -10.378 27.979 58.581 1.00 131.27 587 VAL B C 1
ATOM 9628 O O . VAL B 1 587 ? -10.777 26.819 58.504 1.00 140.34 587 VAL B O 1
ATOM 9632 N N . ILE B 1 588 ? -9.596 28.534 57.656 1.00 122.55 588 ILE B N 1
ATOM 9633 C CA . ILE B 1 588 ? -9.132 27.726 56.547 1.00 103.97 588 ILE B CA 1
ATOM 9634 C C . ILE B 1 588 ? -8.077 26.771 57.080 1.00 112.37 588 ILE B C 1
ATOM 9635 O O . ILE B 1 588 ? -8.095 25.588 56.763 1.00 106.10 588 ILE B O 1
ATOM 9640 N N . ALA B 1 589 ? -7.176 27.315 57.903 1.00 111.23 589 ALA B N 1
ATOM 9641 C CA . ALA B 1 589 ? -6.108 26.528 58.488 1.00 107.17 589 ALA B CA 1
ATOM 9642 C C . ALA B 1 589 ? -6.732 25.412 59.318 1.00 110.87 589 ALA B C 1
ATOM 9643 O O . ALA B 1 589 ? -6.267 24.280 59.274 1.00 119.44 589 ALA B O 1
ATOM 9645 N N . GLU B 1 590 ? -7.835 25.745 59.997 1.00 112.57 590 GLU B N 1
ATOM 9646 C CA . GLU B 1 590 ? -8.526 24.861 60.921 1.00 123.76 590 GLU B CA 1
ATOM 9647 C C . GLU B 1 590 ? -9.105 23.639 60.204 1.00 128.89 590 GLU B C 1
ATOM 9648 O O . GLU B 1 590 ? -9.405 22.633 60.845 1.00 123.27 590 GLU B O 1
ATOM 9654 N N . VAL B 1 591 ? -9.278 23.719 58.881 1.00 132.84 591 VAL B N 1
ATOM 9655 C CA . VAL B 1 591 ? -9.909 22.614 58.174 1.00 121.70 591 VAL B CA 1
ATOM 9656 C C . VAL B 1 591 ? -8.989 22.078 57.088 1.00 110.99 591 VAL B C 1
ATOM 9657 O O . VAL B 1 591 ? -9.424 21.373 56.181 1.00 121.03 591 VAL B O 1
ATOM 9661 N N . THR B 1 592 ? -7.722 22.451 57.156 1.00 98.30 592 THR B N 1
ATOM 9662 C CA . THR B 1 592 ? -6.794 21.922 56.183 1.00 99.78 592 THR B CA 1
ATOM 9663 C C . THR B 1 592 ? -6.272 20.589 56.700 1.00 98.48 592 THR B C 1
ATOM 9664 O O . THR B 1 592 ? -5.757 20.519 57.808 1.00 105.90 592 THR B O 1
ATOM 9668 N N . ARG B 1 593 ? -6.358 19.543 55.880 1.00 96.82 593 ARG B N 1
ATOM 9669 C CA . ARG B 1 593 ? -6.026 18.213 56.366 1.00 105.14 593 ARG B CA 1
ATOM 9670 C C . ARG B 1 593 ? -4.578 17.813 56.098 1.00 104.07 593 ARG B C 1
ATOM 9671 O O . ARG B 1 593 ? -3.950 17.175 56.944 1.00 104.01 593 ARG B O 1
ATOM 9679 N N . ASP B 1 594 ? -4.080 18.099 54.896 1.00 103.96 594 ASP B N 1
ATOM 9680 C CA . ASP B 1 594 ? -2.767 17.586 54.549 1.00 107.41 594 ASP B CA 1
ATOM 9681 C C . ASP B 1 594 ? -1.708 18.630 54.856 1.00 107.93 594 ASP B C 1
ATOM 9682 O O . ASP B 1 594 ? -0.928 18.486 55.791 1.00 125.61 594 ASP B O 1
ATOM 9687 N N . THR B 1 595 ? -1.669 19.676 54.037 1.00 99.62 595 THR B N 1
ATOM 9688 C CA . THR B 1 595 ? -0.630 20.658 54.255 1.00 96.26 595 THR B CA 1
ATOM 9689 C C . THR B 1 595 ? -1.215 22.058 54.329 1.00 102.62 595 THR B C 1
ATOM 9690 O O . THR B 1 595 ? -1.964 22.492 53.453 1.00 108.50 595 THR B O 1
ATOM 9694 N N . VAL B 1 596 ? -0.825 22.764 55.383 1.00 113.47 596 VAL B N 1
ATOM 9695 C CA . VAL B 1 596 ? -1.236 24.141 55.529 1.00 124.73 596 VAL B CA 1
ATOM 9696 C C . VAL B 1 596 ? 0.003 24.998 55.322 1.00 119.98 596 VAL B C 1
ATOM 9697 O O . VAL B 1 596 ? 1.069 24.690 55.842 1.00 120.42 596 VAL B O 1
ATOM 9701 N N . VAL B 1 597 ? -0.162 26.064 54.548 1.00 112.67 597 VAL B N 1
ATOM 9702 C CA . VAL B 1 597 ? 0.960 26.902 54.193 1.00 108.90 597 VAL B CA 1
ATOM 9703 C C . VAL B 1 597 ? 0.740 28.281 54.793 1.00 109.42 597 VAL B C 1
ATOM 9704 O O . VAL B 1 597 ? -0.196 28.989 54.429 1.00 100.55 597 VAL B O 1
ATOM 9708 N N . LEU B 1 598 ? 1.660 28.682 55.669 1.00 121.34 598 LEU B N 1
ATOM 9709 C CA . LEU B 1 598 ? 1.485 29.946 56.365 1.00 122.04 598 LEU B CA 1
ATOM 9710 C C . LEU B 1 598 ? 2.635 30.909 56.082 1.00 126.56 598 LEU B C 1
ATOM 9711 O O . LEU B 1 598 ? 3.805 30.522 56.044 1.00 129.25 598 LEU B O 1
ATOM 9716 N N . ASN B 1 599 ? 2.280 32.188 55.955 1.00 125.87 599 ASN B N 1
ATOM 9717 C CA . ASN B 1 599 ? 3.274 33.234 55.855 1.00 116.90 599 ASN B CA 1
ATOM 9718 C C . ASN B 1 599 ? 3.900 33.445 57.226 1.00 118.91 599 ASN B C 1
ATOM 9719 O O . ASN B 1 599 ? 3.264 33.973 58.130 1.00 112.79 599 ASN B O 1
ATOM 9724 N N . ALA B 1 600 ? 5.165 33.056 57.363 1.00 128.34 600 ALA B N 1
ATOM 9725 C CA . ALA B 1 600 ? 5.797 33.081 58.668 1.00 130.87 600 ALA B CA 1
ATOM 9726 C C . ALA B 1 600 ? 6.329 34.478 58.981 1.00 132.18 600 ALA B C 1
ATOM 9727 O O . ALA B 1 600 ? 6.842 34.707 60.072 1.00 141.71 600 ALA B O 1
ATOM 9729 N N . ASP B 1 601 ? 6.202 35.401 58.021 1.00 133.52 601 ASP B N 1
ATOM 9730 C CA . ASP B 1 601 ? 6.667 36.765 58.202 1.00 126.49 601 ASP B CA 1
ATOM 9731 C C . ASP B 1 601 ? 5.513 37.633 58.692 1.00 124.75 601 ASP B C 1
ATOM 9732 O O . ASP B 1 601 ? 5.612 38.858 58.693 1.00 123.04 601 ASP B O 1
ATOM 9737 N N . ASN B 1 602 ? 4.413 36.980 59.066 1.00 123.03 602 ASN B N 1
ATOM 9738 C CA . ASN B 1 602 ? 3.303 37.677 59.677 1.00 130.32 602 ASN B CA 1
ATOM 9739 C C . ASN B 1 602 ? 2.889 36.916 60.931 1.00 148.38 602 ASN B C 1
ATOM 9740 O O . ASN B 1 602 ? 2.448 35.772 60.846 1.00 169.13 602 ASN B O 1
ATOM 9745 N N . GLU B 1 603 ? 2.977 37.590 62.085 1.00 161.07 603 GLU B N 1
ATOM 9746 C CA . GLU B 1 603 ? 2.707 36.993 63.386 1.00 175.50 603 GLU B CA 1
ATOM 9747 C C . GLU B 1 603 ? 1.299 36.401 63.454 1.00 179.27 603 GLU B C 1
ATOM 9748 O O . GLU B 1 603 ? 1.080 35.367 64.070 1.00 189.61 603 GLU B O 1
ATOM 9754 N N . TYR B 1 604 ? 0.339 37.068 62.830 1.00 175.87 604 TYR B N 1
ATOM 9755 C CA . TYR B 1 604 ? -1.037 36.644 62.987 1.00 180.49 604 TYR B CA 1
ATOM 9756 C C . TYR B 1 604 ? -1.315 35.429 62.117 1.00 179.09 604 TYR B C 1
ATOM 9757 O O . TYR B 1 604 ? -2.153 34.598 62.457 1.00 180.83 604 TYR B O 1
ATOM 9766 N N . THR B 1 605 ? -0.579 35.320 61.013 1.00 176.26 605 THR B N 1
ATOM 9767 C CA . THR B 1 605 ? -0.743 34.137 60.185 1.00 165.69 605 THR B CA 1
ATOM 9768 C C . THR B 1 605 ? 0.033 32.985 60.804 1.00 159.24 605 THR B C 1
ATOM 9769 O O . THR B 1 605 ? -0.410 31.841 60.765 1.00 169.46 605 THR B O 1
ATOM 9773 N N . LEU B 1 606 ? 1.163 33.315 61.425 1.00 147.62 606 LEU B N 1
ATOM 9774 C CA . LEU B 1 606 ? 2.044 32.310 61.986 1.00 140.29 606 LEU B CA 1
ATOM 9775 C C . LEU B 1 606 ? 1.341 31.549 63.111 1.00 133.30 606 LEU B C 1
ATOM 9776 O O . LEU B 1 606 ? 1.445 30.324 63.202 1.00 122.70 606 LEU B O 1
ATOM 9781 N N . LYS B 1 607 ? 0.602 32.285 63.946 1.00 129.98 607 LYS B N 1
ATOM 9782 C CA . LYS B 1 607 ? -0.066 31.703 65.099 1.00 137.27 607 LYS B CA 1
ATOM 9783 C C . LYS B 1 607 ? -1.107 30.654 64.705 1.00 147.24 607 LYS B C 1
ATOM 9784 O O . LYS B 1 607 ? -1.482 29.828 65.539 1.00 157.92 607 LYS B O 1
ATOM 9790 N N . MET B 1 608 ? -1.560 30.671 63.444 1.00 142.55 608 MET B N 1
ATOM 9791 C CA . MET B 1 608 ? -2.629 29.795 62.980 1.00 125.72 608 MET B CA 1
ATOM 9792 C C . MET B 1 608 ? -2.187 28.333 63.025 1.00 125.23 608 MET B C 1
ATOM 9793 O O . MET B 1 608 ? -3.014 27.423 63.005 1.00 114.50 608 MET B O 1
ATOM 9798 N N . ALA B 1 609 ? -0.868 28.124 63.073 1.00 128.12 609 ALA B N 1
ATOM 9799 C CA . ALA B 1 609 ? -0.285 26.796 63.102 1.00 123.15 609 ALA B CA 1
ATOM 9800 C C . ALA B 1 609 ? -0.803 26.022 64.313 1.00 127.82 609 ALA B C 1
ATOM 9801 O O . ALA B 1 609 ? -0.838 24.796 64.298 1.00 133.73 609 ALA B O 1
ATOM 9803 N N . ALA B 1 610 ? -1.207 26.757 65.355 1.00 132.85 610 ALA B N 1
ATOM 9804 C CA . ALA B 1 610 ? -1.637 26.184 66.621 1.00 140.33 610 ALA B CA 1
ATOM 9805 C C . ALA B 1 610 ? -3.026 25.560 66.506 1.00 144.56 610 ALA B C 1
ATOM 9806 O O . ALA B 1 610 ? -3.435 24.785 67.368 1.00 141.53 610 ALA B O 1
ATOM 9808 N N . HIS B 1 611 ? -3.767 25.925 65.456 1.00 148.35 611 HIS B N 1
ATOM 9809 C CA . HIS B 1 611 ? -5.156 25.508 65.356 1.00 156.65 611 HIS B CA 1
ATOM 9810 C C . HIS B 1 611 ? -5.360 24.493 64.235 1.00 153.43 611 HIS B C 1
ATOM 9811 O O . HIS B 1 611 ? -6.265 23.663 64.290 1.00 152.02 611 HIS B O 1
ATOM 9818 N N . SER B 1 612 ? -4.501 24.551 63.221 1.00 153.36 612 SER B N 1
ATOM 9819 C CA . SER B 1 612 ? -4.647 23.645 62.098 1.00 145.28 612 SER B CA 1
ATOM 9820 C C . SER B 1 612 ? -4.446 22.189 62.506 1.00 138.72 612 SER B C 1
ATOM 9821 O O . SER B 1 612 ? -3.543 21.872 63.267 1.00 154.77 612 SER B O 1
ATOM 9824 N N . PRO B 1 613 ? -5.290 21.268 62.001 1.00 121.50 613 PRO B N 1
ATOM 9825 C CA . PRO B 1 613 ? -5.094 19.827 62.176 1.00 118.97 613 PRO B CA 1
ATOM 9826 C C . PRO B 1 613 ? -4.256 19.198 61.066 1.00 108.52 613 PRO B C 1
ATOM 9827 O O . PRO B 1 613 ? -4.167 17.978 60.967 1.00 103.95 613 PRO B O 1
ATOM 9831 N N . ALA B 1 614 ? -3.654 20.044 60.231 1.00 102.36 614 ALA B N 1
ATOM 9832 C CA . ALA B 1 614 ? -2.936 19.562 59.061 1.00 105.24 614 ALA B CA 1
ATOM 9833 C C . ALA B 1 614 ? -1.775 18.658 59.463 1.00 100.71 614 ALA B C 1
ATOM 9834 O O . ALA B 1 614 ? -1.088 18.921 60.446 1.00 118.98 614 ALA B O 1
ATOM 9836 N N . LYS B 1 615 ? -1.559 17.601 58.677 1.00 94.94 615 LYS B N 1
ATOM 9837 C CA . LYS B 1 615 ? -0.449 16.687 58.896 1.00 102.84 615 LYS B CA 1
ATOM 9838 C C . LYS B 1 615 ? 0.887 17.407 58.770 1.00 107.34 615 LYS B C 1
ATOM 9839 O O . LYS B 1 615 ? 1.803 17.125 59.532 1.00 118.93 615 LYS B O 1
ATOM 9845 N N . HIS B 1 616 ? 0.983 18.345 57.822 1.00 113.85 616 HIS B N 1
ATOM 9846 C CA . HIS B 1 616 ? 2.220 19.075 57.596 1.00 117.30 616 HIS B CA 1
ATOM 9847 C C . HIS B 1 616 ? 1.996 20.580 57.680 1.00 115.55 616 HIS B C 1
ATOM 9848 O O . HIS B 1 616 ? 1.043 21.116 57.112 1.00 106.09 616 HIS B O 1
ATOM 9855 N N . ILE B 1 617 ? 2.938 21.261 58.332 1.00 115.63 617 ILE B N 1
ATOM 9856 C CA . ILE B 1 617 ? 2.907 22.709 58.328 1.00 115.26 617 ILE B CA 1
ATOM 9857 C C . ILE B 1 617 ? 4.086 23.217 57.517 1.00 105.24 617 ILE B C 1
ATOM 9858 O O . ILE B 1 617 ? 5.239 22.948 57.839 1.00 106.42 617 ILE B O 1
ATOM 9863 N N . MET B 1 618 ? 3.772 23.977 56.478 1.00 97.11 618 MET B N 1
ATOM 9864 C CA . MET B 1 618 ? 4.812 24.512 55.629 1.00 102.16 618 MET B CA 1
ATOM 9865 C C . MET B 1 618 ? 4.941 25.997 55.938 1.00 113.34 618 MET B C 1
ATOM 9866 O O . MET B 1 618 ? 3.950 26.721 55.998 1.00 120.21 618 MET B O 1
ATOM 9871 N N . TYR B 1 619 ? 6.177 26.444 56.126 1.00 122.44 619 TYR B N 1
ATOM 9872 C CA . TYR B 1 619 ? 6.363 27.847 56.446 1.00 119.35 619 TYR B CA 1
ATOM 9873 C C . TYR B 1 619 ? 6.952 28.583 55.254 1.00 113.04 619 TYR B C 1
ATOM 9874 O O . TYR B 1 619 ? 7.863 28.088 54.595 1.00 95.21 619 TYR B O 1
ATOM 9883 N N . VAL B 1 620 ? 6.437 29.786 54.999 1.00 112.32 620 VAL B N 1
ATOM 9884 C CA . VAL B 1 620 ? 6.958 30.565 53.891 1.00 125.51 620 VAL B CA 1
ATOM 9885 C C . VAL B 1 620 ? 7.566 31.857 54.418 1.00 129.56 620 VAL B C 1
ATOM 9886 O O . VAL B 1 620 ? 6.917 32.580 55.159 1.00 130.13 620 VAL B O 1
ATOM 9890 N N . THR B 1 621 ? 8.793 32.176 53.979 1.00 136.68 621 THR B N 1
ATOM 9891 C CA . THR B 1 621 ? 9.404 33.442 54.359 1.00 140.33 621 THR B CA 1
ATOM 9892 C C . THR B 1 621 ? 10.121 34.116 53.198 1.00 138.74 621 THR B C 1
ATOM 9893 O O . THR B 1 621 ? 10.550 33.470 52.242 1.00 151.55 621 THR B O 1
ATOM 9897 N N . ARG B 1 622 ? 10.322 35.423 53.346 1.00 130.38 622 ARG B N 1
ATOM 9898 C CA . ARG B 1 622 ? 11.192 36.124 52.427 1.00 149.36 622 ARG B CA 1
ATOM 9899 C C . ARG B 1 622 ? 12.640 35.827 52.792 1.00 165.19 622 ARG B C 1
ATOM 9900 O O . ARG B 1 622 ? 12.910 34.832 53.459 1.00 185.13 622 ARG B O 1
ATOM 9908 N N . ASN B 1 623 ? 13.551 36.710 52.364 1.00 163.89 623 ASN B N 1
ATOM 9909 C CA . ASN B 1 623 ? 14.991 36.521 52.485 1.00 172.35 623 ASN B CA 1
ATOM 9910 C C . ASN B 1 623 ? 15.517 36.185 53.889 1.00 172.62 623 ASN B C 1
ATOM 9911 O O . ASN B 1 623 ? 16.509 35.457 53.981 1.00 155.21 623 ASN B O 1
ATOM 9916 N N . PRO B 1 624 ? 14.959 36.725 55.001 1.00 164.63 624 PRO B N 1
ATOM 9917 C CA . PRO B 1 624 ? 15.472 36.479 56.347 1.00 154.67 624 PRO B CA 1
ATOM 9918 C C . PRO B 1 624 ? 15.764 35.021 56.673 1.00 141.58 624 PRO B C 1
ATOM 9919 O O . PRO B 1 624 ? 14.940 34.141 56.440 1.00 119.08 624 PRO B O 1
ATOM 9923 N N . GLU B 1 625 ? 16.940 34.793 57.259 1.00 149.45 625 GLU B N 1
ATOM 9924 C CA . GLU B 1 625 ? 17.274 33.492 57.802 1.00 150.30 625 GLU B CA 1
ATOM 9925 C C . GLU B 1 625 ? 16.502 33.336 59.105 1.00 153.27 625 GLU B C 1
ATOM 9926 O O . GLU B 1 625 ? 17.081 33.343 60.190 1.00 157.30 625 GLU B O 1
ATOM 9932 N N . HIS B 1 626 ? 15.187 33.196 58.960 1.00 154.45 626 HIS B N 1
ATOM 9933 C CA . HIS B 1 626 ? 14.255 33.197 60.066 1.00 145.49 626 HIS B CA 1
ATOM 9934 C C . HIS B 1 626 ? 14.592 32.053 61.011 1.00 134.98 626 HIS B C 1
ATOM 9935 O O . HIS B 1 626 ? 14.827 30.935 60.564 1.00 114.67 626 HIS B O 1
ATOM 9942 N N . THR B 1 627 ? 14.567 32.361 62.306 1.00 144.76 627 THR B N 1
ATOM 9943 C CA . THR B 1 627 ? 15.002 31.476 63.373 1.00 160.72 627 THR B CA 1
ATOM 9944 C C . THR B 1 627 ? 14.073 30.275 63.525 1.00 158.60 627 THR B C 1
ATOM 9945 O O . THR B 1 627 ? 14.524 29.148 63.740 1.00 159.81 627 THR B O 1
ATOM 9949 N N . LEU B 1 628 ? 12.767 30.525 63.439 1.00 151.67 628 LEU B N 1
ATOM 9950 C CA . LEU B 1 628 ? 11.824 29.454 63.684 1.00 147.19 628 LEU B CA 1
ATOM 9951 C C . LEU B 1 628 ? 11.821 28.544 62.465 1.00 152.68 628 LEU B C 1
ATOM 9952 O O . LEU B 1 628 ? 11.788 27.323 62.565 1.00 159.91 628 LEU B O 1
ATOM 9957 N N . VAL B 1 629 ? 11.890 29.168 61.303 1.00 142.51 629 VAL B N 1
ATOM 9958 C CA . VAL B 1 629 ? 11.804 28.369 60.107 1.00 130.96 629 VAL B CA 1
ATOM 9959 C C . VAL B 1 629 ? 13.051 27.510 59.969 1.00 146.84 629 VAL B C 1
ATOM 9960 O O . VAL B 1 629 ? 12.932 26.342 59.621 1.00 156.12 629 VAL B O 1
ATOM 9964 N N . ARG B 1 630 ? 14.227 28.063 60.280 1.00 149.05 630 ARG B N 1
ATOM 9965 C CA . ARG B 1 630 ? 15.443 27.272 60.168 1.00 151.57 630 ARG B CA 1
ATOM 9966 C C . ARG B 1 630 ? 15.378 26.053 61.085 1.00 157.20 630 ARG B C 1
ATOM 9967 O O . ARG B 1 630 ? 15.822 24.976 60.694 1.00 145.34 630 ARG B O 1
ATOM 9975 N N . GLU B 1 631 ? 14.807 26.214 62.285 1.00 168.01 631 GLU B N 1
ATOM 9976 C CA . GLU B 1 631 ? 14.631 25.073 63.174 1.00 169.43 631 GLU B CA 1
ATOM 9977 C C . GLU B 1 631 ? 13.717 24.060 62.489 1.00 166.50 631 GLU B C 1
ATOM 9978 O O . GLU B 1 631 ? 14.032 22.879 62.410 1.00 155.31 631 GLU B O 1
ATOM 9984 N N . HIS B 1 632 ? 12.608 24.547 61.933 1.00 177.11 632 HIS B N 1
ATOM 9985 C CA . HIS B 1 632 ? 11.677 23.634 61.300 1.00 186.45 632 HIS B CA 1
ATOM 9986 C C . HIS B 1 632 ? 12.371 22.880 60.175 1.00 172.55 632 HIS B C 1
ATOM 9987 O O . HIS B 1 632 ? 12.170 21.686 60.014 1.00 183.33 632 HIS B O 1
ATOM 9994 N N . ILE B 1 633 ? 13.251 23.563 59.449 1.00 152.75 633 ILE B N 1
ATOM 9995 C CA . ILE B 1 633 ? 13.958 22.922 58.357 1.00 145.91 633 ILE B CA 1
ATOM 9996 C C . ILE B 1 633 ? 14.834 21.795 58.888 1.00 160.63 633 ILE B C 1
ATOM 9997 O O . ILE B 1 633 ? 14.765 20.685 58.369 1.00 171.03 633 ILE B O 1
ATOM 10002 N N . ARG B 1 634 ? 15.634 22.071 59.924 1.00 167.73 634 ARG B N 1
ATOM 10003 C CA . ARG B 1 634 ? 16.544 21.027 60.383 1.00 161.16 634 ARG B CA 1
ATOM 10004 C C . ARG B 1 634 ? 15.757 19.862 60.981 1.00 154.02 634 ARG B C 1
ATOM 10005 O O . ARG B 1 634 ? 16.218 18.725 60.950 1.00 150.28 634 ARG B O 1
ATOM 10013 N N . LEU B 1 635 ? 14.562 20.162 61.497 1.00 137.58 635 LEU B N 1
ATOM 10014 C CA . LEU B 1 635 ? 13.701 19.163 62.105 1.00 130.96 635 LEU B CA 1
ATOM 10015 C C . LEU B 1 635 ? 12.933 18.382 61.037 1.00 141.96 635 LEU B C 1
ATOM 10016 O O . LEU B 1 635 ? 12.260 17.401 61.354 1.00 161.39 635 LEU B O 1
ATOM 10021 N N . GLY B 1 636 ? 13.015 18.830 59.776 1.00 145.24 636 GLY B N 1
ATOM 10022 C CA . GLY B 1 636 ? 12.446 18.085 58.665 1.00 134.76 636 GLY B CA 1
ATOM 10023 C C . GLY B 1 636 ? 11.073 18.575 58.205 1.00 131.21 636 GLY B C 1
ATOM 10024 O O . GLY B 1 636 ? 10.463 17.959 57.333 1.00 137.48 636 GLY B O 1
ATOM 10025 N N . LYS B 1 637 ? 10.599 19.694 58.747 1.00 129.65 637 LYS B N 1
ATOM 10026 C CA . LYS B 1 637 ? 9.316 20.185 58.287 1.00 134.93 637 LYS B CA 1
ATOM 10027 C C . LYS B 1 637 ? 9.509 20.940 56.978 1.00 138.26 637 LYS B C 1
ATOM 10028 O O . LYS B 1 637 ? 10.622 21.313 56.607 1.00 134.95 637 LYS B O 1
ATOM 10034 N N . ARG B 1 638 ? 8.393 21.180 56.297 1.00 136.21 638 ARG B N 1
ATOM 10035 C CA . ARG B 1 638 ? 8.419 21.846 55.008 1.00 130.10 638 ARG B CA 1
ATOM 10036 C C . ARG B 1 638 ? 8.536 23.364 55.158 1.00 125.73 638 ARG B C 1
ATOM 10037 O O . ARG B 1 638 ? 7.997 23.962 56.097 1.00 127.44 638 ARG B O 1
ATOM 10045 N N . ALA B 1 639 ? 9.235 23.982 54.193 1.00 114.54 639 ALA B N 1
ATOM 10046 C CA . ALA B 1 639 ? 9.313 25.431 54.116 1.00 111.65 639 ALA B CA 1
ATOM 10047 C C . ALA B 1 639 ? 9.642 25.907 52.705 1.00 119.25 639 ALA B C 1
ATOM 10048 O O . ALA B 1 639 ? 10.244 25.199 51.903 1.00 125.85 639 ALA B O 1
ATOM 10050 N N . VAL B 1 640 ? 9.230 27.140 52.409 1.00 110.91 640 VAL B N 1
ATOM 10051 C CA . VAL B 1 640 ? 9.629 27.766 51.166 1.00 107.61 640 VAL B CA 1
ATOM 10052 C C . VAL B 1 640 ? 10.345 29.053 51.515 1.00 110.97 640 VAL B C 1
ATOM 10053 O O . VAL B 1 640 ? 9.761 29.949 52.113 1.00 118.00 640 VAL B O 1
ATOM 10057 N N . VAL B 1 641 ? 11.607 29.140 51.109 1.00 111.32 641 VAL B N 1
ATOM 10058 C CA . VAL B 1 641 ? 12.408 30.262 51.553 1.00 101.23 641 VAL B CA 1
ATOM 10059 C C . VAL B 1 641 ? 12.989 30.993 50.355 1.00 100.37 641 VAL B C 1
ATOM 10060 O O . VAL B 1 641 ? 13.632 30.410 49.491 1.00 105.47 641 VAL B O 1
ATOM 10064 N N . LEU B 1 642 ? 12.781 32.299 50.323 1.00 99.20 642 LEU B N 1
ATOM 10065 C CA . LEU B 1 642 ? 13.458 33.080 49.313 1.00 108.18 642 LEU B CA 1
ATOM 10066 C C . LEU B 1 642 ? 14.876 33.261 49.813 1.00 119.83 642 LEU B C 1
ATOM 10067 O O . LEU B 1 642 ? 15.068 33.550 50.987 1.00 133.33 642 LEU B O 1
ATOM 10072 N N . GLU B 1 643 ? 15.857 33.034 48.938 1.00 123.80 643 GLU B N 1
ATOM 10073 C CA . GLU B 1 643 ? 17.247 33.122 49.352 1.00 122.25 643 GLU B CA 1
ATOM 10074 C C . GLU B 1 643 ? 18.025 33.950 48.342 1.00 128.21 643 GLU B C 1
ATOM 10075 O O . GLU B 1 643 ? 17.694 33.974 47.163 1.00 134.40 643 GLU B O 1
ATOM 10081 N N . GLN B 1 644 ? 19.103 34.585 48.802 1.00 137.12 644 GLN B N 1
ATOM 10082 C CA . GLN B 1 644 ? 20.020 35.186 47.852 1.00 147.69 644 GLN B CA 1
ATOM 10083 C C . GLN B 1 644 ? 20.891 34.086 47.250 1.00 142.98 644 GLN B C 1
ATOM 10084 O O . GLN B 1 644 ? 20.805 32.923 47.642 1.00 149.89 644 GLN B O 1
ATOM 10090 N N . GLY B 1 645 ? 21.691 34.444 46.255 1.00 128.53 645 GLY B N 1
ATOM 10091 C CA . GLY B 1 645 ? 22.509 33.413 45.647 1.00 127.64 645 GLY B CA 1
ATOM 10092 C C . GLY B 1 645 ? 23.407 33.972 44.560 1.00 140.01 645 GLY B C 1
ATOM 10093 O O . GLY B 1 645 ? 23.495 35.184 44.379 1.00 153.28 645 GLY B O 1
ATOM 10094 N N . LEU B 1 646 ? 24.030 33.056 43.815 1.00 141.09 646 LEU B N 1
ATOM 10095 C CA . LEU B 1 646 ? 25.062 33.386 42.845 1.00 152.37 646 LEU B CA 1
ATOM 10096 C C . LEU B 1 646 ? 24.503 34.304 41.760 1.00 167.62 646 LEU B C 1
ATOM 10097 O O . LEU B 1 646 ? 25.196 35.190 41.261 1.00 183.46 646 LEU B O 1
ATOM 10102 N N . ASN B 1 647 ? 23.241 34.074 41.399 1.00 166.46 647 ASN B N 1
ATOM 10103 C CA . ASN B 1 647 ? 22.655 34.792 40.285 1.00 159.55 647 ASN B CA 1
ATOM 10104 C C . ASN B 1 647 ? 21.617 35.790 40.785 1.00 154.87 647 ASN B C 1
ATOM 10105 O O . ASN B 1 647 ? 20.782 36.254 40.016 1.00 158.36 647 ASN B O 1
ATOM 10110 N N . GLY B 1 648 ? 21.682 36.136 42.070 1.00 161.30 648 GLY B N 1
ATOM 10111 C CA . GLY B 1 648 ? 20.741 37.092 42.630 1.00 164.38 648 GLY B CA 1
ATOM 10112 C C . GLY B 1 648 ? 19.831 36.449 43.673 1.00 158.50 648 GLY B C 1
ATOM 10113 O O . GLY B 1 648 ? 20.245 36.239 44.810 1.00 170.85 648 GLY B O 1
ATOM 10114 N N . GLU B 1 649 ? 18.580 36.178 43.290 1.00 143.06 649 GLU B N 1
ATOM 10115 C CA . GLU B 1 649 ? 17.637 35.611 44.239 1.00 139.40 649 GLU B CA 1
ATOM 10116 C C . GLU B 1 649 ? 16.957 34.382 43.659 1.00 128.58 649 GLU B C 1
ATOM 10117 O O . GLU B 1 649 ? 16.647 34.312 42.474 1.00 136.14 649 GLU B O 1
ATOM 10123 N N . GLN B 1 650 ? 16.710 33.425 44.552 1.00 117.55 650 GLN B N 1
ATOM 10124 C CA . GLN B 1 650 ? 16.173 32.127 44.185 1.00 124.41 650 GLN B CA 1
ATOM 10125 C C . GLN B 1 650 ? 15.125 31.678 45.201 1.00 126.52 650 GLN B C 1
ATOM 10126 O O . GLN B 1 650 ? 15.144 32.046 46.377 1.00 122.64 650 GLN B O 1
ATOM 10132 N N . ILE B 1 651 ? 14.226 30.816 44.731 1.00 125.69 651 ILE B N 1
ATOM 10133 C CA . ILE B 1 651 ? 13.302 30.163 45.634 1.00 117.60 651 ILE B CA 1
ATOM 10134 C C . ILE B 1 651 ? 13.840 28.771 45.914 1.00 114.02 651 ILE B C 1
ATOM 10135 O O . ILE B 1 651 ? 14.147 28.025 44.985 1.00 111.59 651 ILE B O 1
ATOM 10140 N N . VAL B 1 652 ? 13.928 28.449 47.204 1.00 112.10 652 VAL B N 1
ATOM 10141 C CA . VAL B 1 652 ? 14.415 27.157 47.652 1.00 115.41 652 VAL B CA 1
ATOM 10142 C C . VAL B 1 652 ? 13.361 26.483 48.527 1.00 114.28 652 VAL B C 1
ATOM 10143 O O . VAL B 1 652 ? 12.857 27.061 49.482 1.00 120.50 652 VAL B O 1
ATOM 10147 N N . ILE B 1 653 ? 13.091 25.220 48.223 1.00 109.85 653 ILE B N 1
ATOM 10148 C CA . ILE B 1 653 ? 12.122 24.459 48.982 1.00 114.08 653 ILE B CA 1
ATOM 10149 C C . ILE B 1 653 ? 12.862 23.578 49.976 1.00 111.14 653 ILE B C 1
ATOM 10150 O O . ILE B 1 653 ? 13.935 23.044 49.697 1.00 102.63 653 ILE B O 1
ATOM 10155 N N . TYR B 1 654 ? 12.269 23.449 51.156 1.00 118.47 654 TYR B N 1
ATOM 10156 C CA . TYR B 1 654 ? 12.832 22.525 52.117 1.00 133.92 654 TYR B CA 1
ATOM 10157 C C . TYR B 1 654 ? 11.804 21.476 52.502 1.00 133.06 654 TYR B C 1
ATOM 10158 O O . TYR B 1 654 ? 10.630 21.803 52.640 1.00 132.47 654 TYR B O 1
ATOM 10167 N N . ASP B 1 655 ? 12.279 20.236 52.693 1.00 132.49 655 ASP B N 1
ATOM 10168 C CA . ASP B 1 655 ? 11.472 19.120 53.158 1.00 132.14 655 ASP B CA 1
ATOM 10169 C C . ASP B 1 655 ? 12.372 17.989 53.652 1.00 144.53 655 ASP B C 1
ATOM 10170 O O . ASP B 1 655 ? 13.280 17.567 52.941 1.00 149.19 655 ASP B O 1
ATOM 10175 N N . ASN B 1 656 ? 12.128 17.517 54.882 1.00 152.35 656 ASN B N 1
ATOM 10176 C CA . ASN B 1 656 ? 12.939 16.467 55.486 1.00 149.01 656 ASN B CA 1
ATOM 10177 C C . ASN B 1 656 ? 14.395 16.893 55.615 1.00 155.36 656 ASN B C 1
ATOM 10178 O O . ASN B 1 656 ? 15.290 16.048 55.566 1.00 169.83 656 ASN B O 1
ATOM 10183 N N . GLY B 1 657 ? 14.609 18.205 55.768 1.00 141.75 657 GLY B N 1
ATOM 10184 C CA . GLY B 1 657 ? 15.932 18.768 55.970 1.00 126.35 657 GLY B CA 1
ATOM 10185 C C . GLY B 1 657 ? 16.705 18.904 54.666 1.00 123.91 657 GLY B C 1
ATOM 10186 O O . GLY B 1 657 ? 17.816 19.414 54.646 1.00 135.73 657 GLY B O 1
ATOM 10187 N N . MET B 1 658 ? 16.089 18.479 53.575 1.00 128.54 658 MET B N 1
ATOM 10188 C CA . MET B 1 658 ? 16.769 18.538 52.302 1.00 135.18 658 MET B CA 1
ATOM 10189 C C . MET B 1 658 ? 16.515 19.898 51.674 1.00 138.62 658 MET B C 1
ATOM 10190 O O . MET B 1 658 ? 15.433 20.465 51.803 1.00 149.04 658 MET B O 1
ATOM 10195 N N . GLN B 1 659 ? 17.562 20.419 51.043 1.00 133.21 659 GLN B N 1
ATOM 10196 C CA . GLN B 1 659 ? 17.452 21.673 50.332 1.00 127.80 659 GLN B CA 1
ATOM 10197 C C . GLN B 1 659 ? 17.117 21.363 48.886 1.00 129.17 659 GLN B C 1
ATOM 10198 O O . GLN B 1 659 ? 17.830 20.599 48.237 1.00 135.60 659 GLN B O 1
ATOM 10204 N N . ILE B 1 660 ? 16.062 22.007 48.396 1.00 126.47 660 ILE B N 1
ATOM 10205 C CA . ILE B 1 660 ? 15.636 21.797 47.032 1.00 109.36 660 ILE B CA 1
ATOM 10206 C C . ILE B 1 660 ? 15.553 23.150 46.360 1.00 102.03 660 ILE B C 1
ATOM 10207 O O . ILE B 1 660 ? 14.502 23.768 46.355 1.00 93.82 660 ILE B O 1
ATOM 10212 N N . PRO B 1 661 ? 16.640 23.621 45.730 1.00 107.74 661 PRO B N 1
ATOM 10213 C CA . PRO B 1 661 ? 16.591 24.871 44.977 1.00 108.32 661 PRO B CA 1
ATOM 10214 C C . PRO B 1 661 ? 15.580 24.643 43.863 1.00 107.16 661 PRO B C 1
ATOM 10215 O O . PRO B 1 661 ? 15.537 23.564 43.271 1.00 107.99 661 PRO B O 1
ATOM 10219 N N . LEU B 1 662 ? 14.715 25.635 43.655 1.00 104.28 662 LEU B N 1
ATOM 10220 C CA . LEU B 1 662 ? 13.642 25.463 42.697 1.00 103.37 662 LEU B CA 1
ATOM 10221 C C . LEU B 1 662 ? 13.955 26.264 41.446 1.00 97.52 662 LEU B C 1
ATOM 10222 O O . LEU B 1 662 ? 14.080 25.704 40.360 1.00 99.89 662 LEU B O 1
ATOM 10227 N N . THR B 1 663 ? 14.071 27.581 41.614 1.00 93.06 663 THR B N 1
ATOM 10228 C CA . THR B 1 663 ? 14.324 28.398 40.447 1.00 93.39 663 THR B CA 1
ATOM 10229 C C . THR B 1 663 ? 14.848 29.775 40.829 1.00 99.13 663 THR B C 1
ATOM 10230 O O . THR B 1 663 ? 14.659 30.261 41.952 1.00 97.29 663 THR B O 1
ATOM 10234 N N . TRP B 1 664 ? 15.474 30.405 39.827 1.00 100.21 664 TRP B N 1
ATOM 10235 C CA . TRP B 1 664 ? 15.915 31.782 39.963 1.00 106.39 664 TRP B CA 1
ATOM 10236 C C . TRP B 1 664 ? 14.748 32.695 39.635 1.00 103.54 664 TRP B C 1
ATOM 10237 O O . TRP B 1 664 ? 13.994 32.419 38.712 1.00 109.00 664 TRP B O 1
ATOM 10248 N N . THR B 1 665 ? 14.592 33.756 40.419 1.00 99.11 665 THR B N 1
ATOM 10249 C CA . THR B 1 665 ? 13.344 34.484 40.338 1.00 86.60 665 THR B CA 1
ATOM 10250 C C . THR B 1 665 ? 13.280 35.269 39.042 1.00 72.79 665 THR B C 1
ATOM 10251 O O . THR B 1 665 ? 12.199 35.554 38.568 1.00 64.44 665 THR B O 1
ATOM 10255 N N . HIS B 1 666 ? 14.423 35.588 38.443 1.00 75.27 666 HIS B N 1
ATOM 10256 C CA . HIS B 1 666 ? 14.359 36.383 37.227 1.00 82.87 666 HIS B CA 1
ATOM 10257 C C . HIS B 1 666 ? 13.915 35.525 36.045 1.00 76.74 666 HIS B C 1
ATOM 10258 O O . HIS B 1 666 ? 13.742 36.023 34.941 1.00 74.20 666 HIS B O 1
ATOM 10265 N N . LEU B 1 667 ? 13.713 34.236 36.293 1.00 69.02 667 LEU B N 1
ATOM 10266 C CA . LEU B 1 667 ? 13.220 33.363 35.247 1.00 72.16 667 LEU B CA 1
ATOM 10267 C C . LEU B 1 667 ? 11.701 33.298 35.285 1.00 75.09 667 LEU B C 1
ATOM 10268 O O . LEU B 1 667 ? 11.086 32.783 34.360 1.00 81.98 667 LEU B O 1
ATOM 10273 N N . ILE B 1 668 ? 11.110 33.816 36.350 1.00 73.24 668 ILE B N 1
ATOM 10274 C CA . ILE B 1 668 ? 9.666 33.832 36.434 1.00 72.20 668 ILE B CA 1
ATOM 10275 C C . ILE B 1 668 ? 9.209 35.090 35.725 1.00 82.62 668 ILE B C 1
ATOM 10276 O O . ILE B 1 668 ? 9.558 36.169 36.156 1.00 111.93 668 ILE B O 1
ATOM 10281 N N . PRO B 1 669 ? 8.466 34.978 34.616 1.00 84.13 669 PRO B N 1
ATOM 10282 C CA . PRO B 1 669 ? 8.150 36.133 33.771 1.00 85.81 669 PRO B CA 1
ATOM 10283 C C . PRO B 1 669 ? 7.274 37.190 34.454 1.00 83.51 669 PRO B C 1
ATOM 10284 O O . PRO B 1 669 ? 7.249 38.350 34.050 1.00 82.96 669 PRO B O 1
ATOM 10288 N N . ALA B 1 670 ? 6.560 36.784 35.504 1.00 79.16 670 ALA B N 1
ATOM 10289 C CA . ALA B 1 670 ? 5.688 37.724 36.184 1.00 80.14 670 ALA B CA 1
ATOM 10290 C C . ALA B 1 670 ? 6.476 38.550 37.192 1.00 91.11 670 ALA B C 1
ATOM 10291 O O . ALA B 1 670 ? 6.212 38.481 38.393 1.00 90.49 670 ALA B O 1
ATOM 10293 N N . THR B 1 671 ? 7.438 39.332 36.700 1.00 103.22 671 THR B N 1
ATOM 10294 C CA . THR B 1 671 ? 8.258 40.132 37.594 1.00 98.49 671 THR B CA 1
ATOM 10295 C C . THR B 1 671 ? 8.525 41.515 37.013 1.00 113.77 671 THR B C 1
ATOM 10296 O O . THR B 1 671 ? 9.584 41.760 36.447 1.00 113.53 671 THR B O 1
ATOM 10300 N N . LEU B 1 672 ? 7.575 42.440 37.186 1.00 134.13 672 LEU B N 1
ATOM 10301 C CA . LEU B 1 672 ? 7.752 43.816 36.723 1.00 133.47 672 LEU B CA 1
ATOM 10302 C C . LEU B 1 672 ? 7.644 44.801 37.886 1.00 143.72 672 LEU B C 1
ATOM 10303 O O . LEU B 1 672 ? 6.882 44.587 38.831 1.00 150.37 672 LEU B O 1
ATOM 10308 N N . GLU B 1 673 ? 8.362 45.930 37.781 1.00 157.75 673 GLU B N 1
ATOM 10309 C CA . GLU B 1 673 ? 8.317 46.995 38.775 1.00 183.89 673 GLU B CA 1
ATOM 10310 C C . GLU B 1 673 ? 8.444 46.419 40.189 1.00 193.77 673 GLU B C 1
ATOM 10311 O O . GLU B 1 673 ? 9.305 45.586 40.447 1.00 201.77 673 GLU B O 1
ATOM 10317 N N . GLY B 1 674 ? 7.560 46.862 41.088 1.00 201.61 674 GLY B N 1
ATOM 10318 C CA . GLY B 1 674 ? 7.474 46.319 42.434 1.00 211.71 674 GLY B CA 1
ATOM 10319 C C . GLY B 1 674 ? 6.504 45.142 42.491 1.00 235.73 674 GLY B C 1
ATOM 10320 O O . GLY B 1 674 ? 6.381 44.491 43.530 1.00 248.80 674 GLY B O 1
ATOM 10321 N N . LYS B 1 675 ? 5.810 44.891 41.371 1.00 231.96 675 LYS B N 1
ATOM 10322 C CA . LYS B 1 675 ? 4.802 43.849 41.289 1.00 195.44 675 LYS B CA 1
ATOM 10323 C C . LYS B 1 675 ? 5.538 42.534 41.461 1.00 179.36 675 LYS B C 1
ATOM 10324 O O . LYS B 1 675 ? 5.030 41.611 42.074 1.00 173.74 675 LYS B O 1
ATOM 10330 N N . ALA B 1 676 ? 6.782 42.546 40.984 1.00 172.31 676 ALA B N 1
ATOM 10331 C CA . ALA B 1 676 ? 7.729 41.460 41.105 1.00 173.02 676 ALA B CA 1
ATOM 10332 C C . ALA B 1 676 ? 7.826 40.995 42.548 1.00 178.45 676 ALA B C 1
ATOM 10333 O O . ALA B 1 676 ? 7.924 39.804 42.801 1.00 187.79 676 ALA B O 1
ATOM 10335 N N . LEU B 1 677 ? 7.816 41.938 43.484 1.00 175.95 677 LEU B N 1
ATOM 10336 C CA . LEU B 1 677 ? 8.041 41.545 44.863 1.00 164.92 677 LEU B CA 1
ATOM 10337 C C . LEU B 1 677 ? 6.794 40.821 45.362 1.00 175.53 677 LEU B C 1
ATOM 10338 O O . LEU B 1 677 ? 6.867 39.797 46.041 1.00 176.89 677 LEU B O 1
ATOM 10343 N N . HIS B 1 678 ? 5.637 41.334 44.950 1.00 189.38 678 HIS B N 1
ATOM 10344 C CA . HIS B 1 678 ? 4.370 40.742 45.337 1.00 180.82 678 HIS B CA 1
ATOM 10345 C C . HIS B 1 678 ? 4.224 39.388 44.649 1.00 158.88 678 HIS B C 1
ATOM 10346 O O . HIS B 1 678 ? 3.698 38.429 45.212 1.00 141.55 678 HIS B O 1
ATOM 10353 N N . ASN B 1 679 ? 4.754 39.311 43.429 1.00 135.69 679 ASN B N 1
ATOM 10354 C CA . ASN B 1 679 ? 4.633 38.089 42.678 1.00 112.78 679 ASN B CA 1
ATOM 10355 C C . ASN B 1 679 ? 5.587 37.051 43.218 1.00 109.94 679 ASN B C 1
ATOM 10356 O O . ASN B 1 679 ? 5.314 35.873 43.065 1.00 123.26 679 ASN B O 1
ATOM 10361 N N . VAL B 1 680 ? 6.662 37.482 43.871 1.00 98.55 680 VAL B N 1
ATOM 10362 C CA . VAL B 1 680 ? 7.469 36.466 44.499 1.00 95.38 680 VAL B CA 1
ATOM 10363 C C . VAL B 1 680 ? 6.629 35.814 45.582 1.00 99.88 680 VAL B C 1
ATOM 10364 O O . VAL B 1 680 ? 6.545 34.597 45.625 1.00 104.78 680 VAL B O 1
ATOM 10368 N N . GLU B 1 681 ? 5.923 36.612 46.375 1.00 101.94 681 GLU B N 1
ATOM 10369 C CA . GLU B 1 681 ? 5.107 35.967 47.390 1.00 116.15 681 GLU B CA 1
ATOM 10370 C C . GLU B 1 681 ? 4.106 35.021 46.730 1.00 123.31 681 GLU B C 1
ATOM 10371 O O . GLU B 1 681 ? 3.907 33.898 47.192 1.00 124.22 681 GLU B O 1
ATOM 10377 N N . ASN B 1 682 ? 3.507 35.481 45.636 1.00 118.30 682 ASN B N 1
ATOM 10378 C CA . ASN B 1 682 ? 2.507 34.675 44.962 1.00 113.33 682 ASN B CA 1
ATOM 10379 C C . ASN B 1 682 ? 3.096 33.350 44.489 1.00 109.47 682 ASN B C 1
ATOM 10380 O O . ASN B 1 682 ? 2.474 32.302 44.658 1.00 117.42 682 ASN B O 1
ATOM 10385 N N . ALA B 1 683 ? 4.294 33.428 43.899 1.00 98.04 683 ALA B N 1
ATOM 10386 C CA . ALA B 1 683 ? 5.004 32.294 43.330 1.00 91.01 683 ALA B CA 1
ATOM 10387 C C . ALA B 1 683 ? 5.415 31.322 44.426 1.00 84.67 683 ALA B C 1
ATOM 10388 O O . ALA B 1 683 ? 5.379 30.113 44.230 1.00 75.18 683 ALA B O 1
ATOM 10390 N N . MET B 1 684 ? 5.834 31.862 45.568 1.00 81.19 684 MET B N 1
ATOM 10391 C CA . MET B 1 684 ? 6.358 30.991 46.595 1.00 81.67 684 MET B CA 1
ATOM 10392 C C . MET B 1 684 ? 5.212 30.165 47.140 1.00 68.52 684 MET B C 1
ATOM 10393 O O . MET B 1 684 ? 5.341 28.961 47.319 1.00 60.89 684 MET B O 1
ATOM 10398 N N . PHE B 1 685 ? 4.070 30.819 47.317 1.00 66.54 685 PHE B N 1
ATOM 10399 C CA . PHE B 1 685 ? 2.937 30.088 47.836 1.00 82.28 685 PHE B CA 1
ATOM 10400 C C . PHE B 1 685 ? 2.402 29.115 46.797 1.00 92.38 685 PHE B C 1
ATOM 10401 O O . PHE B 1 685 ? 2.033 27.993 47.138 1.00 88.88 685 PHE B O 1
ATOM 10409 N N . ALA B 1 686 ? 2.374 29.538 45.534 1.00 102.89 686 ALA B N 1
ATOM 10410 C CA . ALA B 1 686 ? 1.877 28.637 44.513 1.00 108.31 686 ALA B CA 1
ATOM 10411 C C . ALA B 1 686 ? 2.782 27.411 44.454 1.00 112.52 686 ALA B C 1
ATOM 10412 O O . ALA B 1 686 ? 2.292 26.289 44.346 1.00 129.82 686 ALA B O 1
ATOM 10414 N N . ALA B 1 687 ? 4.097 27.633 44.526 1.00 106.32 687 ALA B N 1
ATOM 10415 C CA . ALA B 1 687 ? 5.052 26.541 44.450 1.00 98.04 687 ALA B CA 1
ATOM 10416 C C . ALA B 1 687 ? 4.884 25.632 45.660 1.00 87.72 687 ALA B C 1
ATOM 10417 O O . ALA B 1 687 ? 4.933 24.412 45.536 1.00 81.42 687 ALA B O 1
ATOM 10419 N N . GLY B 1 688 ? 4.666 26.263 46.814 1.00 82.06 688 GLY B N 1
ATOM 10420 C CA . GLY B 1 688 ? 4.504 25.540 48.053 1.00 88.52 688 GLY B CA 1
ATOM 10421 C C . GLY B 1 688 ? 3.306 24.611 47.953 1.00 95.48 688 GLY B C 1
ATOM 10422 O O . GLY B 1 688 ? 3.395 23.431 48.278 1.00 111.96 688 GLY B O 1
ATOM 10423 N N . MET B 1 689 ? 2.201 25.169 47.473 1.00 87.38 689 MET B N 1
ATOM 10424 C CA . MET B 1 689 ? 0.994 24.381 47.363 1.00 93.42 689 MET B CA 1
ATOM 10425 C C . MET B 1 689 ? 1.201 23.286 46.315 1.00 100.37 689 MET B C 1
ATOM 10426 O O . MET B 1 689 ? 0.903 22.128 46.575 1.00 110.31 689 MET B O 1
ATOM 10431 N N . ALA B 1 690 ? 1.851 23.610 45.194 1.00 92.34 690 ALA B N 1
ATOM 10432 C CA . ALA B 1 690 ? 2.065 22.588 44.182 1.00 89.61 690 ALA B CA 1
ATOM 10433 C C . ALA B 1 690 ? 2.877 21.437 44.769 1.00 96.84 690 ALA B C 1
ATOM 10434 O O . ALA B 1 690 ? 2.606 20.264 44.508 1.00 93.07 690 ALA B O 1
ATOM 10436 N N . TYR B 1 691 ? 3.869 21.793 45.583 1.00 100.73 691 TYR B N 1
ATOM 10437 C CA . TYR B 1 691 ? 4.695 20.780 46.201 1.00 102.53 691 TYR B CA 1
ATOM 10438 C C . TYR B 1 691 ? 3.844 19.925 47.125 1.00 98.57 691 TYR B C 1
ATOM 10439 O O . TYR B 1 691 ? 3.920 18.708 47.077 1.00 122.77 691 TYR B O 1
ATOM 10448 N N . ALA B 1 692 ? 3.024 20.580 47.946 1.00 80.63 692 ALA B N 1
ATOM 10449 C CA . ALA B 1 692 ? 2.164 19.898 48.895 1.00 80.51 692 ALA B CA 1
ATOM 10450 C C . ALA B 1 692 ? 1.242 18.923 48.171 1.00 91.80 692 ALA B C 1
ATOM 10451 O O . ALA B 1 692 ? 0.973 17.833 48.676 1.00 92.17 692 ALA B O 1
ATOM 10453 N N . LEU B 1 693 ? 0.820 19.313 46.962 1.00 98.90 693 LEU B N 1
ATOM 10454 C CA . LEU B 1 693 ? -0.107 18.546 46.146 1.00 93.49 693 LEU B CA 1
ATOM 10455 C C . LEU B 1 693 ? 0.604 17.421 45.397 1.00 94.70 693 LEU B C 1
ATOM 10456 O O . LEU B 1 693 ? -0.044 16.669 44.677 1.00 100.64 693 LEU B O 1
ATOM 10461 N N . GLY B 1 694 ? 1.930 17.329 45.548 1.00 95.68 694 GLY B N 1
ATOM 10462 C CA . GLY B 1 694 ? 2.708 16.219 45.026 1.00 93.77 694 GLY B CA 1
ATOM 10463 C C . GLY B 1 694 ? 3.106 16.426 43.572 1.00 92.70 694 GLY B C 1
ATOM 10464 O O . GLY B 1 694 ? 3.271 15.455 42.835 1.00 105.16 694 GLY B O 1
ATOM 10465 N N . LYS B 1 695 ? 3.258 17.684 43.155 1.00 82.68 695 LYS B N 1
ATOM 10466 C CA . LYS B 1 695 ? 3.705 17.882 41.791 1.00 84.85 695 LYS B CA 1
ATOM 10467 C C . LYS B 1 695 ? 5.217 17.761 41.793 1.00 81.11 695 LYS B C 1
ATOM 10468 O O . LYS B 1 695 ? 5.832 17.902 42.843 1.00 80.34 695 LYS B O 1
ATOM 10474 N N . THR B 1 696 ? 5.789 17.461 40.630 1.00 78.91 696 THR B N 1
ATOM 10475 C CA . THR B 1 696 ? 7.227 17.319 40.549 1.00 87.67 696 THR B CA 1
ATOM 10476 C C . THR B 1 696 ? 7.850 18.698 40.427 1.00 97.28 696 THR B C 1
ATOM 10477 O O . THR B 1 696 ? 7.180 19.678 40.108 1.00 99.78 696 THR B O 1
ATOM 10481 N N . LEU B 1 697 ? 9.157 18.749 40.641 1.00 95.43 697 LEU B N 1
ATOM 10482 C CA . LEU B 1 697 ? 9.828 20.024 40.566 1.00 92.07 697 LEU B CA 1
ATOM 10483 C C . LEU B 1 697 ? 9.839 20.493 39.127 1.00 82.51 697 LEU B C 1
ATOM 10484 O O . LEU B 1 697 ? 9.771 21.697 38.886 1.00 91.88 697 LEU B O 1
ATOM 10489 N N . ASP B 1 698 ? 9.905 19.540 38.198 1.00 76.43 698 ASP B N 1
ATOM 10490 C CA . ASP B 1 698 ? 9.923 19.936 36.805 1.00 88.47 698 ASP B CA 1
ATOM 10491 C C . ASP B 1 698 ? 8.606 20.620 36.461 1.00 94.24 698 ASP B C 1
ATOM 10492 O O . ASP B 1 698 ? 8.580 21.588 35.707 1.00 94.90 698 ASP B O 1
ATOM 10497 N N . GLN B 1 699 ? 7.523 20.104 37.041 1.00 96.67 699 GLN B N 1
ATOM 10498 C CA . GLN B 1 699 ? 6.206 20.629 36.754 1.00 95.88 699 GLN B CA 1
ATOM 10499 C C . GLN B 1 699 ? 6.062 22.008 37.385 1.00 98.64 699 GLN B C 1
ATOM 10500 O O . GLN B 1 699 ? 5.452 22.894 36.795 1.00 110.07 699 GLN B O 1
ATOM 10506 N N . ILE B 1 700 ? 6.654 22.185 38.568 1.00 82.12 700 ILE B N 1
ATOM 10507 C CA . ILE B 1 700 ? 6.519 23.451 39.257 1.00 73.74 700 ILE B CA 1
ATOM 10508 C C . ILE B 1 700 ? 7.335 24.502 38.528 1.00 69.30 700 ILE B C 1
ATOM 10509 O O . ILE B 1 700 ? 6.849 25.595 38.270 1.00 71.24 700 ILE B O 1
ATOM 10514 N N . ARG B 1 701 ? 8.571 24.145 38.200 1.00 73.41 701 ARG B N 1
ATOM 10515 C CA . ARG B 1 701 ? 9.441 25.059 37.485 1.00 84.45 701 ARG B CA 1
ATOM 10516 C C . ARG B 1 701 ? 8.808 25.416 36.152 1.00 84.68 701 ARG B C 1
ATOM 10517 O O . ARG B 1 701 ? 8.831 26.571 35.752 1.00 96.88 701 ARG B O 1
ATOM 10525 N N . SER B 1 702 ? 8.274 24.409 35.465 1.00 77.16 702 SER B N 1
ATOM 10526 C CA . SER B 1 702 ? 7.727 24.637 34.147 1.00 87.40 702 SER B CA 1
ATOM 10527 C C . SER B 1 702 ? 6.548 25.590 34.249 1.00 98.56 702 SER B C 1
ATOM 10528 O O . SER B 1 702 ? 6.438 26.504 33.443 1.00 102.21 702 SER B O 1
ATOM 10531 N N . GLY B 1 703 ? 5.689 25.371 35.252 1.00 99.09 703 GLY B N 1
ATOM 10532 C CA . GLY B 1 703 ? 4.536 26.233 35.454 1.00 81.65 703 GLY B CA 1
ATOM 10533 C C . GLY B 1 703 ? 4.959 27.670 35.723 1.00 75.69 703 GLY B C 1
ATOM 10534 O O . GLY B 1 703 ? 4.570 28.591 35.008 1.00 74.37 703 GLY B O 1
ATOM 10535 N N . LEU B 1 704 ? 5.843 27.843 36.700 1.00 73.04 704 LEU B N 1
ATOM 10536 C CA . LEU B 1 704 ? 6.204 29.195 37.094 1.00 67.25 704 LEU B CA 1
ATOM 10537 C C . LEU B 1 704 ? 6.874 29.930 35.939 1.00 68.31 704 LEU B C 1
ATOM 10538 O O . LEU B 1 704 ? 6.625 31.113 35.740 1.00 71.66 704 LEU B O 1
ATOM 10543 N N . ARG B 1 705 ? 7.681 29.225 35.144 1.00 70.71 705 ARG B N 1
ATOM 10544 C CA . ARG B 1 705 ? 8.405 29.905 34.087 1.00 77.87 705 ARG B CA 1
ATOM 10545 C C . ARG B 1 705 ? 7.573 30.065 32.822 1.00 82.44 705 ARG B C 1
ATOM 10546 O O . ARG B 1 705 ? 8.082 30.604 31.851 1.00 91.80 705 ARG B O 1
ATOM 10554 N N . THR B 1 706 ? 6.328 29.585 32.797 1.00 82.86 706 THR B N 1
ATOM 10555 C CA . THR B 1 706 ? 5.500 29.718 31.606 1.00 81.75 706 THR B CA 1
ATOM 10556 C C . THR B 1 706 ? 4.258 30.571 31.851 1.00 85.97 706 THR B C 1
ATOM 10557 O O . THR B 1 706 ? 3.596 30.980 30.901 1.00 87.41 706 THR B O 1
ATOM 10561 N N . PHE B 1 707 ? 3.983 30.870 33.119 1.00 87.65 707 PHE B N 1
ATOM 10562 C CA . PHE B 1 707 ? 2.805 31.601 33.534 1.00 84.41 707 PHE B CA 1
ATOM 10563 C C . PHE B 1 707 ? 2.722 32.973 32.870 1.00 88.08 707 PHE B C 1
ATOM 10564 O O . PHE B 1 707 ? 3.683 33.731 32.878 1.00 83.05 707 PHE B O 1
ATOM 10572 N N . ASP B 1 708 ? 1.533 33.292 32.344 1.00 91.04 708 ASP B N 1
ATOM 10573 C CA . ASP B 1 708 ? 1.295 34.548 31.657 1.00 97.05 708 ASP B CA 1
ATOM 10574 C C . ASP B 1 708 ? 0.438 35.472 32.518 1.00 107.10 708 ASP B C 1
ATOM 10575 O O . ASP B 1 708 ? -0.764 35.279 32.636 1.00 136.14 708 ASP B O 1
ATOM 10580 N N . ASN B 1 709 ? 1.026 36.554 33.010 1.00 115.05 709 ASN B N 1
ATOM 10581 C CA . ASN B 1 709 ? 0.243 37.482 33.807 1.00 104.30 709 ASN B CA 1
ATOM 10582 C C . ASN B 1 709 ? -0.110 38.717 32.988 1.00 97.42 709 ASN B C 1
ATOM 10583 O O . ASN B 1 709 ? -0.421 39.752 33.567 1.00 111.97 709 ASN B O 1
ATOM 10588 N N . THR B 1 710 ? -0.048 38.637 31.657 1.00 90.72 710 THR B N 1
ATOM 10589 C CA . THR B 1 710 ? -0.272 39.834 30.855 1.00 98.11 710 THR B CA 1
ATOM 10590 C C . THR B 1 710 ? -1.580 39.775 30.063 1.00 98.81 710 THR B C 1
ATOM 10591 O O . THR B 1 710 ? -1.950 40.755 29.413 1.00 103.14 710 THR B O 1
ATOM 10595 N N . PHE B 1 711 ? -2.261 38.624 30.096 1.00 90.38 711 PHE B N 1
ATOM 10596 C CA . PHE B 1 711 ? -3.465 38.419 29.307 1.00 95.20 711 PHE B CA 1
ATOM 10597 C C . PHE B 1 711 ? -3.200 38.586 27.820 1.00 100.00 711 PHE B C 1
ATOM 10598 O O . PHE B 1 711 ? -4.003 39.213 27.123 1.00 94.01 711 PHE B O 1
ATOM 10606 N N . PHE B 1 712 ? -2.094 38.026 27.332 1.00 99.75 712 PHE B N 1
ATOM 10607 C CA . PHE B 1 712 ? -1.877 38.133 25.907 1.00 98.68 712 PHE B CA 1
ATOM 10608 C C . PHE B 1 712 ? -3.010 37.398 25.196 1.00 113.23 712 PHE B C 1
ATOM 10609 O O . PHE B 1 712 ? -3.677 37.926 24.304 1.00 122.58 712 PHE B O 1
ATOM 10617 N N . GLN B 1 713 ? -3.229 36.171 25.655 1.00 125.88 713 GLN B N 1
ATOM 10618 C CA . GLN B 1 713 ? -4.342 35.348 25.232 1.00 147.08 713 GLN B CA 1
ATOM 10619 C C . GLN B 1 713 ? -5.453 35.484 26.268 1.00 163.19 713 GLN B C 1
ATOM 10620 O O . GLN B 1 713 ? -5.259 35.180 27.442 1.00 168.47 713 GLN B O 1
ATOM 10626 N N . SER B 1 714 ? -6.622 35.929 25.806 1.00 180.52 714 SER B N 1
ATOM 10627 C CA . SER B 1 714 ? -7.775 36.089 26.675 1.00 177.44 714 SER B CA 1
ATOM 10628 C C . SER B 1 714 ? -8.130 34.754 27.321 1.00 172.63 714 SER B C 1
ATOM 10629 O O . SER B 1 714 ? -8.253 33.745 26.631 1.00 178.41 714 SER B O 1
ATOM 10632 N N . PRO B 1 715 ? -8.285 34.724 28.663 1.00 155.74 715 PRO B N 1
ATOM 10633 C CA . PRO B 1 715 ? -8.737 33.534 29.395 1.00 149.80 715 PRO B CA 1
ATOM 10634 C C . PRO B 1 715 ? -10.243 33.290 29.249 1.00 153.66 715 PRO B C 1
ATOM 10635 O O . PRO B 1 715 ? -11.005 33.438 30.202 1.00 148.97 715 PRO B O 1
ATOM 10639 N N . GLY B 1 716 ? -10.674 32.936 28.033 1.00 150.71 716 GLY B N 1
ATOM 10640 C CA . GLY B 1 716 ? -12.089 32.730 27.770 1.00 145.66 716 GLY B CA 1
ATOM 10641 C C . GLY B 1 716 ? -12.869 34.033 27.902 1.00 153.88 716 GLY B C 1
ATOM 10642 O O . GLY B 1 716 ? -12.528 35.012 27.248 1.00 159.82 716 GLY B O 1
ATOM 10643 N N . ARG B 1 717 ? -13.885 34.067 28.777 1.00 159.04 717 ARG B N 1
ATOM 10644 C CA . ARG B 1 717 ? -14.697 35.276 28.848 1.00 149.30 717 ARG B CA 1
ATOM 10645 C C . ARG B 1 717 ? -13.997 36.403 29.604 1.00 146.53 717 ARG B C 1
ATOM 10646 O O . ARG B 1 717 ? -14.405 36.744 30.710 1.00 156.01 717 ARG B O 1
ATOM 10654 N N . MET B 1 718 ? -13.007 37.041 28.967 1.00 142.23 718 MET B N 1
ATOM 10655 C CA . MET B 1 718 ? -12.376 38.224 29.535 1.00 142.87 718 MET B CA 1
ATOM 10656 C C . MET B 1 718 ? -13.056 39.456 28.946 1.00 129.12 718 MET B C 1
ATOM 10657 O O . MET B 1 718 ? -12.656 40.611 29.163 1.00 106.78 718 MET B O 1
ATOM 10662 N N . ASN B 1 719 ? -14.108 39.155 28.186 1.00 113.30 719 ASN B N 1
ATOM 10663 C CA . ASN B 1 719 ? -15.025 40.172 27.729 1.00 90.86 719 ASN B CA 1
ATOM 10664 C C . ASN B 1 719 ? -14.303 41.240 26.927 1.00 77.87 719 ASN B C 1
ATOM 10665 O O . ASN B 1 719 ? -14.544 42.421 27.106 1.00 83.40 719 ASN B O 1
ATOM 10670 N N . VAL B 1 720 ? -13.453 40.818 26.003 1.00 69.92 720 VAL B N 1
ATOM 10671 C CA . VAL B 1 720 ? -12.884 41.796 25.105 1.00 65.50 720 VAL B CA 1
ATOM 10672 C C . VAL B 1 720 ? -13.512 41.599 23.745 1.00 65.53 720 VAL B C 1
ATOM 10673 O O . VAL B 1 720 ? -13.501 40.499 23.219 1.00 80.61 720 VAL B O 1
ATOM 10677 N N . PHE B 1 721 ? -14.055 42.673 23.202 1.00 64.02 721 PHE B N 1
ATOM 10678 C CA . PHE B 1 721 ? -14.746 42.580 21.937 1.00 67.31 721 PHE B CA 1
ATOM 10679 C C . PHE B 1 721 ? -14.044 43.448 20.902 1.00 68.90 721 PHE B C 1
ATOM 10680 O O . PHE B 1 721 ? -13.953 44.657 21.064 1.00 64.92 721 PHE B O 1
ATOM 10688 N N . ASP B 1 722 ? -13.588 42.827 19.816 1.00 86.12 722 ASP B N 1
ATOM 10689 C CA . ASP B 1 722 ? -12.740 43.510 18.849 1.00 93.20 722 ASP B CA 1
ATOM 10690 C C . ASP B 1 722 ? -13.514 43.959 17.612 1.00 86.93 722 ASP B C 1
ATOM 10691 O O . ASP B 1 722 ? -12.887 44.405 16.650 1.00 83.00 722 ASP B O 1
ATOM 10696 N N . GLY B 1 723 ? -14.845 43.796 17.628 1.00 81.29 723 GLY B N 1
ATOM 10697 C CA . GLY B 1 723 ? -15.663 44.129 16.474 1.00 82.20 723 GLY B CA 1
ATOM 10698 C C . GLY B 1 723 ? -15.895 45.635 16.425 1.00 94.06 723 GLY B C 1
ATOM 10699 O O . GLY B 1 723 ? -15.277 46.376 17.191 1.00 100.20 723 GLY B O 1
ATOM 10700 N N . HIS B 1 724 ? -16.796 46.071 15.535 1.00 98.03 724 HIS B N 1
ATOM 10701 C CA . HIS B 1 724 ? -17.165 47.475 15.396 1.00 95.13 724 HIS B CA 1
ATOM 10702 C C . HIS B 1 724 ? -15.999 48.330 14.898 1.00 95.87 724 HIS B C 1
ATOM 10703 O O . HIS B 1 724 ? -16.145 49.547 14.782 1.00 108.94 724 HIS B O 1
ATOM 10710 N N . GLY B 1 725 ? -14.831 47.714 14.662 1.00 90.83 725 GLY B N 1
ATOM 10711 C CA . GLY B 1 725 ? -13.642 48.428 14.217 1.00 88.93 725 GLY B CA 1
ATOM 10712 C C . GLY B 1 725 ? -12.851 49.043 15.367 1.00 77.13 725 GLY B C 1
ATOM 10713 O O . GLY B 1 725 ? -11.894 49.772 15.137 1.00 74.51 725 GLY B O 1
ATOM 10714 N N . PHE B 1 726 ? -13.232 48.730 16.603 1.00 77.66 726 PHE B N 1
ATOM 10715 C CA . PHE B 1 726 ? -12.468 49.219 17.734 1.00 71.76 726 PHE B CA 1
ATOM 10716 C C . PHE B 1 726 ? -12.604 48.279 18.914 1.00 72.24 726 PHE B C 1
ATOM 10717 O O . PHE B 1 726 ? -13.542 47.492 19.027 1.00 89.45 726 PHE B O 1
ATOM 10725 N N . ARG B 1 727 ? -11.630 48.380 19.802 1.00 79.87 727 ARG B N 1
ATOM 10726 C CA . ARG B 1 727 ? -11.526 47.396 20.858 1.00 86.13 727 ARG B CA 1
ATOM 10727 C C . ARG B 1 727 ? -12.326 47.886 22.050 1.00 75.29 727 ARG B C 1
ATOM 10728 O O . ARG B 1 727 ? -12.224 49.036 22.460 1.00 80.17 727 ARG B O 1
ATOM 10736 N N . VAL B 1 728 ? -13.098 46.973 22.619 1.00 73.47 728 VAL B N 1
ATOM 10737 C CA . VAL B 1 728 ? -13.877 47.294 23.793 1.00 69.67 728 VAL B CA 1
ATOM 10738 C C . VAL B 1 728 ? -13.549 46.284 24.875 1.00 66.24 728 VAL B C 1
ATOM 10739 O O . VAL B 1 728 ? -13.735 45.085 24.707 1.00 68.36 728 VAL B O 1
ATOM 10743 N N . ILE B 1 729 ? -13.105 46.802 26.011 1.00 71.53 729 ILE B N 1
ATOM 10744 C CA . ILE B 1 729 ? -12.794 45.958 27.146 1.00 72.47 729 ILE B CA 1
ATOM 10745 C C . ILE B 1 729 ? -13.848 46.191 28.219 1.00 71.06 729 ILE B C 1
ATOM 10746 O O . ILE B 1 729 ? -14.080 47.312 28.644 1.00 82.52 729 ILE B O 1
ATOM 10751 N N . LEU B 1 730 ? -14.477 45.115 28.667 1.00 61.36 730 LEU B N 1
ATOM 10752 C CA . LEU B 1 730 ? -15.501 45.254 29.683 1.00 61.96 730 LEU B CA 1
ATOM 10753 C C . LEU B 1 730 ? -15.046 44.545 30.956 1.00 60.08 730 LEU B C 1
ATOM 10754 O O . LEU B 1 730 ? -14.656 43.381 30.905 1.00 73.99 730 LEU B O 1
ATOM 10759 N N . ASP B 1 731 ? -15.091 45.236 32.096 1.00 56.29 731 ASP B N 1
ATOM 10760 C CA . ASP B 1 731 ? -14.774 44.531 33.326 1.00 66.99 731 ASP B CA 1
ATOM 10761 C C . ASP B 1 731 ? -15.598 45.039 34.500 1.00 65.24 731 ASP B C 1
ATOM 10762 O O . ASP B 1 731 ? -16.392 45.960 34.384 1.00 68.84 731 ASP B O 1
ATOM 10767 N N . TYR B 1 732 ? -15.396 44.392 35.644 1.00 71.73 732 TYR B N 1
ATOM 10768 C CA . TYR B 1 732 ? -16.178 44.662 36.830 1.00 85.65 732 TYR B CA 1
ATOM 10769 C C . TYR B 1 732 ? -15.568 45.831 37.600 1.00 95.42 732 TYR B C 1
ATOM 10770 O O . TYR B 1 732 ? -14.412 45.802 38.014 1.00 102.63 732 TYR B O 1
ATOM 10779 N N . GLY B 1 733 ? -16.382 46.860 37.834 1.00 108.14 733 GLY B N 1
ATOM 10780 C CA . GLY B 1 733 ? -15.888 48.058 38.495 1.00 105.57 733 GLY B CA 1
ATOM 10781 C C . GLY B 1 733 ? -15.851 47.886 40.010 1.00 109.45 733 GLY B C 1
ATOM 10782 O O . GLY B 1 733 ? -16.642 48.483 40.722 1.00 126.44 733 GLY B O 1
ATOM 10783 N N . HIS B 1 734 ? -14.956 47.042 40.521 1.00 107.31 734 HIS B N 1
ATOM 10784 C CA . HIS B 1 734 ? -14.918 46.907 41.964 1.00 119.04 734 HIS B CA 1
ATOM 10785 C C . HIS B 1 734 ? -13.500 46.711 42.462 1.00 127.10 734 HIS B C 1
ATOM 10786 O O . HIS B 1 734 ? -13.009 47.489 43.268 1.00 150.15 734 HIS B O 1
ATOM 10793 N N . ASN B 1 735 ? -12.883 45.623 42.018 1.00 125.84 735 ASN B N 1
ATOM 10794 C CA . ASN B 1 735 ? -11.580 45.280 42.536 1.00 120.95 735 ASN B CA 1
ATOM 10795 C C . ASN B 1 735 ? -10.556 46.207 41.891 1.00 115.65 735 ASN B C 1
ATOM 10796 O O . ASN B 1 735 ? -10.343 46.167 40.679 1.00 115.68 735 ASN B O 1
ATOM 10801 N N . GLU B 1 736 ? -9.920 47.038 42.718 1.00 117.64 736 GLU B N 1
ATOM 10802 C CA . GLU B 1 736 ? -9.025 48.045 42.171 1.00 126.08 736 GLU B CA 1
ATOM 10803 C C . GLU B 1 736 ? -7.811 47.386 41.527 1.00 121.55 736 GLU B C 1
ATOM 10804 O O . GLU B 1 736 ? -7.198 47.965 40.638 1.00 112.62 736 GLU B O 1
ATOM 10810 N N . ALA B 1 737 ? -7.444 46.193 41.997 1.00 111.04 737 ALA B N 1
ATOM 10811 C CA . ALA B 1 737 ? -6.287 45.543 41.415 1.00 101.49 737 ALA B CA 1
ATOM 10812 C C . ALA B 1 737 ? -6.646 45.134 39.991 1.00 100.63 737 ALA B C 1
ATOM 10813 O O . ALA B 1 737 ? -5.844 45.292 39.073 1.00 92.09 737 ALA B O 1
ATOM 10815 N N . ALA B 1 738 ? -7.892 44.667 39.837 1.00 98.09 738 ALA B N 1
ATOM 10816 C CA . ALA B 1 738 ? -8.414 44.240 38.552 1.00 99.06 738 ALA B CA 1
ATOM 10817 C C . ALA B 1 738 ? -8.467 45.445 37.625 1.00 92.74 738 ALA B C 1
ATOM 10818 O O . ALA B 1 738 ? -8.162 45.349 36.434 1.00 82.89 738 ALA B O 1
ATOM 10820 N N . ILE B 1 739 ? -8.807 46.586 38.221 1.00 88.28 739 ILE B N 1
ATOM 10821 C CA . ILE B 1 739 ? -8.864 47.797 37.436 1.00 88.14 739 ILE B CA 1
ATOM 10822 C C . ILE B 1 739 ? -7.460 48.134 36.958 1.00 96.63 739 ILE B C 1
ATOM 10823 O O . ILE B 1 739 ? -7.246 48.387 35.777 1.00 107.68 739 ILE B O 1
ATOM 10828 N N . GLY B 1 740 ? -6.502 48.072 37.882 1.00 92.94 740 GLY B N 1
ATOM 10829 C CA . GLY B 1 740 ? -5.128 48.357 37.516 1.00 91.85 740 GLY B CA 1
ATOM 10830 C C . GLY B 1 740 ? -4.682 47.438 36.384 1.00 86.65 740 GLY B C 1
ATOM 10831 O O . GLY B 1 740 ? -4.010 47.866 35.446 1.00 81.43 740 GLY B O 1
ATOM 10832 N N . ALA B 1 741 ? -5.088 46.170 36.489 1.00 80.74 741 ALA B N 1
ATOM 10833 C CA . ALA B 1 741 ? -4.681 45.178 35.515 1.00 82.36 741 ALA B CA 1
ATOM 10834 C C . ALA B 1 741 ? -5.173 45.587 34.131 1.00 87.59 741 ALA B C 1
ATOM 10835 O O . ALA B 1 741 ? -4.468 45.428 33.133 1.00 90.72 741 ALA B O 1
ATOM 10837 N N . MET B 1 742 ? -6.386 46.129 34.085 1.00 84.58 742 MET B N 1
ATOM 10838 C CA . MET B 1 742 ? -6.916 46.480 32.788 1.00 81.57 742 MET B CA 1
ATOM 10839 C C . MET B 1 742 ? -6.175 47.708 32.294 1.00 79.43 742 MET B C 1
ATOM 10840 O O . MET B 1 742 ? -5.994 47.871 31.098 1.00 77.28 742 MET B O 1
ATOM 10845 N N . VAL B 1 743 ? -5.716 48.541 33.221 1.00 77.87 743 VAL B N 1
ATOM 10846 C CA . VAL B 1 743 ? -5.011 49.718 32.766 1.00 89.02 743 VAL B CA 1
ATOM 10847 C C . VAL B 1 743 ? -3.684 49.281 32.168 1.00 85.49 743 VAL B C 1
ATOM 10848 O O . VAL B 1 743 ? -3.275 49.798 31.130 1.00 83.94 743 VAL B O 1
ATOM 10852 N N . GLU B 1 744 ? -3.039 48.309 32.817 1.00 77.44 744 GLU B N 1
ATOM 10853 C CA . GLU B 1 744 ? -1.773 47.835 32.289 1.00 80.37 744 GLU B CA 1
ATOM 10854 C C . GLU B 1 744 ? -2.023 47.298 30.886 1.00 78.44 744 GLU B C 1
ATOM 10855 O O . GLU B 1 744 ? -1.261 47.568 29.947 1.00 67.71 744 GLU B O 1
ATOM 10861 N N . LEU B 1 745 ? -3.105 46.515 30.774 1.00 83.23 745 LEU B N 1
ATOM 10862 C CA . LEU B 1 745 ? -3.424 45.861 29.519 1.00 83.73 745 LEU B CA 1
ATOM 10863 C C . LEU B 1 745 ? -3.566 46.942 28.454 1.00 80.22 745 LEU B C 1
ATOM 10864 O O . LEU B 1 745 ? -3.026 46.809 27.365 1.00 75.11 745 LEU B O 1
ATOM 10869 N N . VAL B 1 746 ? -4.232 48.038 28.806 1.00 73.22 746 VAL B N 1
ATOM 10870 C CA . VAL B 1 746 ? -4.389 49.115 27.857 1.00 70.54 746 VAL B CA 1
ATOM 10871 C C . VAL B 1 746 ? -3.013 49.643 27.502 1.00 71.69 746 VAL B C 1
ATOM 10872 O O . VAL B 1 746 ? -2.726 49.924 26.343 1.00 72.92 746 VAL B O 1
ATOM 10876 N N . GLY B 1 747 ? -2.185 49.781 28.534 1.00 72.09 747 GLY B N 1
ATOM 10877 C CA . GLY B 1 747 ? -0.835 50.287 28.367 1.00 92.01 747 GLY B CA 1
ATOM 10878 C C . GLY B 1 747 ? -0.030 49.433 27.398 1.00 90.89 747 GLY B C 1
ATOM 10879 O O . GLY B 1 747 ? 0.803 49.958 26.656 1.00 99.17 747 GLY B O 1
ATOM 10880 N N . ARG B 1 748 ? -0.286 48.121 27.431 1.00 79.36 748 ARG B N 1
ATOM 10881 C CA . ARG B 1 748 ? 0.454 47.215 26.570 1.00 78.73 748 ARG B CA 1
ATOM 10882 C C . ARG B 1 748 ? -0.102 47.279 25.151 1.00 80.73 748 ARG B C 1
ATOM 10883 O O . ARG B 1 748 ? 0.650 47.257 24.177 1.00 87.75 748 ARG B O 1
ATOM 10891 N N . LEU B 1 749 ? -1.428 47.356 25.039 1.00 79.58 749 LEU B N 1
ATOM 10892 C CA . LEU B 1 749 ? -2.035 47.338 23.720 1.00 80.08 749 LEU B CA 1
ATOM 10893 C C . LEU B 1 749 ? -1.600 48.587 22.981 1.00 78.98 749 LEU B C 1
ATOM 10894 O O . LEU B 1 749 ? -1.300 48.517 21.801 1.00 83.00 749 LEU B O 1
ATOM 10899 N N . ASN B 1 750 ? -1.580 49.712 23.698 1.00 77.98 750 ASN B N 1
ATOM 10900 C CA . ASN B 1 750 ? -1.049 50.946 23.168 1.00 92.65 750 ASN B CA 1
ATOM 10901 C C . ASN B 1 750 ? -1.549 51.198 21.741 1.00 96.64 750 ASN B C 1
ATOM 10902 O O . ASN B 1 750 ? -0.744 51.380 20.830 1.00 95.57 750 ASN B O 1
ATOM 10907 N N . PRO B 1 751 ? -2.886 51.241 21.527 1.00 94.20 751 PRO B N 1
ATOM 10908 C CA . PRO B 1 751 ? -3.505 51.375 20.204 1.00 99.36 751 PRO B CA 1
ATOM 10909 C C . PRO B 1 751 ? -3.062 52.674 19.563 1.00 107.50 751 PRO B C 1
ATOM 10910 O O . PRO B 1 751 ? -3.037 53.666 20.264 1.00 108.50 751 PRO B O 1
ATOM 10914 N N . GLN B 1 752 ? -2.729 52.641 18.275 1.00 132.95 752 GLN B N 1
ATOM 10915 C CA . GLN B 1 752 ? -1.993 53.749 17.682 1.00 173.96 752 GLN B CA 1
ATOM 10916 C C . GLN B 1 752 ? -2.860 54.527 16.709 1.00 180.51 752 GLN B C 1
ATOM 10917 O O . GLN B 1 752 ? -2.445 55.555 16.173 1.00 206.57 752 GLN B O 1
ATOM 10923 N N . GLY B 1 753 ? -4.091 54.050 16.573 1.00 154.78 753 GLY B N 1
ATOM 10924 C CA . GLY B 1 753 ? -5.011 54.674 15.653 1.00 163.05 753 GLY B CA 1
ATOM 10925 C C . GLY B 1 753 ? -5.623 55.920 16.271 1.00 166.80 753 GLY B C 1
ATOM 10926 O O . GLY B 1 753 ? -5.323 57.030 15.844 1.00 178.51 753 GLY B O 1
ATOM 10927 N N . ARG B 1 754 ? -6.480 55.728 17.278 1.00 168.76 754 ARG B N 1
ATOM 10928 C CA . ARG B 1 754 ? -7.173 56.874 17.835 1.00 160.42 754 ARG B CA 1
ATOM 10929 C C . ARG B 1 754 ? -6.848 57.052 19.317 1.00 144.66 754 ARG B C 1
ATOM 10930 O O . ARG B 1 754 ? -5.695 57.249 19.692 1.00 149.57 754 ARG B O 1
ATOM 10938 N N . ARG B 1 755 ? -7.896 57.010 20.156 1.00 119.16 755 ARG B N 1
ATOM 10939 C CA . ARG B 1 755 ? -7.813 57.513 21.523 1.00 108.11 755 ARG B CA 1
ATOM 10940 C C . ARG B 1 755 ? -8.110 56.438 22.570 1.00 87.36 755 ARG B C 1
ATOM 10941 O O . ARG B 1 755 ? -8.840 55.495 22.324 1.00 79.43 755 ARG B O 1
ATOM 10949 N N . LEU B 1 756 ? -7.535 56.604 23.764 1.00 87.58 756 LEU B N 1
ATOM 10950 C CA . LEU B 1 756 ? -7.783 55.745 24.911 1.00 82.79 756 LEU B CA 1
ATOM 10951 C C . LEU B 1 756 ? -8.928 56.346 25.723 1.00 81.63 756 LEU B C 1
ATOM 10952 O O . LEU B 1 756 ? -8.828 57.446 26.256 1.00 99.59 756 LEU B O 1
ATOM 10957 N N . VAL B 1 757 ? -10.059 55.654 25.772 1.00 77.55 757 VAL B N 1
ATOM 10958 C CA . VAL B 1 757 ? -11.243 56.239 26.378 1.00 65.45 757 VAL B CA 1
ATOM 10959 C C . VAL B 1 757 ? -11.709 55.338 27.515 1.00 66.73 757 VAL B C 1
ATOM 10960 O O . VAL B 1 757 ? -11.975 54.157 27.303 1.00 70.85 757 VAL B O 1
ATOM 10964 N N . ALA B 1 758 ? -11.839 55.882 28.728 1.00 65.18 758 ALA B N 1
ATOM 10965 C CA . ALA B 1 758 ? -12.175 54.989 29.824 1.00 69.66 758 ALA B CA 1
ATOM 10966 C C . ALA B 1 758 ? -13.292 55.550 30.663 1.00 77.40 758 ALA B C 1
ATOM 10967 O O . ALA B 1 758 ? -13.445 56.754 30.803 1.00 103.75 758 ALA B O 1
ATOM 10969 N N . VAL B 1 759 ? -14.001 54.630 31.290 1.00 83.01 759 VAL B N 1
ATOM 10970 C CA . VAL B 1 759 ? -15.158 55.062 32.029 1.00 78.35 759 VAL B CA 1
ATOM 10971 C C . VAL B 1 759 ? -15.250 54.270 33.305 1.00 67.67 759 VAL B C 1
ATOM 10972 O O . VAL B 1 759 ? -15.260 53.050 33.280 1.00 65.76 759 VAL B O 1
ATOM 10976 N N . THR B 1 760 ? -15.392 54.988 34.407 1.00 62.56 760 THR B N 1
ATOM 10977 C CA . THR B 1 760 ? -15.208 54.321 35.677 1.00 74.18 760 THR B CA 1
ATOM 10978 C C . THR B 1 760 ? -16.488 54.384 36.484 1.00 81.17 760 THR B C 1
ATOM 10979 O O . THR B 1 760 ? -17.161 55.414 36.541 1.00 98.91 760 THR B O 1
ATOM 10983 N N . CYS B 1 761 ? -16.754 53.267 37.163 1.00 90.62 761 CYS B N 1
ATOM 10984 C CA . CYS B 1 761 ? -17.933 53.098 37.991 1.00 100.70 761 CYS B CA 1
ATOM 10985 C C . CYS B 1 761 ? -17.608 52.243 39.212 1.00 114.25 761 CYS B C 1
ATOM 10986 O O . CYS B 1 761 ? -18.092 51.123 39.347 1.00 146.70 761 CYS B O 1
ATOM 10989 N N . PRO B 1 762 ? -16.761 52.731 40.130 1.00 110.66 762 PRO B N 1
ATOM 10990 C CA . PRO B 1 762 ? -16.572 52.074 41.421 1.00 110.27 762 PRO B CA 1
ATOM 10991 C C . PRO B 1 762 ? -17.903 51.949 42.141 1.00 101.68 762 PRO B C 1
ATOM 10992 O O . PRO B 1 762 ? -18.770 52.800 41.965 1.00 93.12 762 PRO B O 1
ATOM 10996 N N . GLY B 1 763 ? -18.034 50.855 42.902 1.00 97.58 763 GLY B N 1
ATOM 10997 C CA . GLY B 1 763 ? -19.209 50.531 43.684 1.00 94.54 763 GLY B CA 1
ATOM 10998 C C . GLY B 1 763 ? -19.475 51.611 44.726 1.00 114.72 763 GLY B C 1
ATOM 10999 O O . GLY B 1 763 ? -18.659 52.500 44.946 1.00 125.85 763 GLY B O 1
ATOM 11000 N N . ASP B 1 764 ? -20.608 51.471 45.405 1.00 128.36 764 ASP B N 1
ATOM 11001 C CA . ASP B 1 764 ? -21.194 52.494 46.253 1.00 140.72 764 ASP B CA 1
ATOM 11002 C C . ASP B 1 764 ? -20.644 52.400 47.673 1.00 134.39 764 ASP B C 1
ATOM 11003 O O . ASP B 1 764 ? -20.187 53.387 48.249 1.00 138.88 764 ASP B O 1
ATOM 11008 N N . ARG B 1 765 ? -20.726 51.209 48.263 1.00 132.35 765 ARG B N 1
ATOM 11009 C CA . ARG B 1 765 ? -20.377 51.090 49.665 1.00 141.16 765 ARG B CA 1
ATOM 11010 C C . ARG B 1 765 ? -18.874 50.885 49.790 1.00 148.91 765 ARG B C 1
ATOM 11011 O O . ARG B 1 765 ? -18.426 49.818 50.208 1.00 170.93 765 ARG B O 1
ATOM 11019 N N . ARG B 1 766 ? -18.114 51.930 49.453 1.00 140.93 766 ARG B N 1
ATOM 11020 C CA . ARG B 1 766 ? -16.677 51.779 49.324 1.00 147.66 766 ARG B CA 1
ATOM 11021 C C . ARG B 1 766 ? -15.931 52.951 49.948 1.00 144.65 766 ARG B C 1
ATOM 11022 O O . ARG B 1 766 ? -14.828 53.260 49.510 1.00 155.14 766 ARG B O 1
ATOM 11030 N N . ASP B 1 767 ? -16.507 53.593 50.970 1.00 138.15 767 ASP B N 1
ATOM 11031 C CA . ASP B 1 767 ? -15.786 54.659 51.646 1.00 143.04 767 ASP B CA 1
ATOM 11032 C C . ASP B 1 767 ? -15.280 55.639 50.588 1.00 134.12 767 ASP B C 1
ATOM 11033 O O . ASP B 1 767 ? -16.033 56.006 49.697 1.00 144.69 767 ASP B O 1
ATOM 11038 N N . GLU B 1 768 ? -13.993 56.003 50.644 1.00 133.47 768 GLU B N 1
ATOM 11039 C CA . GLU B 1 768 ? -13.400 56.934 49.693 1.00 134.24 768 GLU B CA 1
ATOM 11040 C C . GLU B 1 768 ? -12.362 56.234 48.806 1.00 132.92 768 GLU B C 1
ATOM 11041 O O . GLU B 1 768 ? -11.452 56.880 48.287 1.00 120.39 768 GLU B O 1
ATOM 11047 N N . ASP B 1 769 ? -12.538 54.919 48.592 1.00 131.94 769 ASP B N 1
ATOM 11048 C CA . ASP B 1 769 ? -11.638 54.058 47.830 1.00 115.21 769 ASP B CA 1
ATOM 11049 C C . ASP B 1 769 ? -11.530 54.535 46.387 1.00 108.42 769 ASP B C 1
ATOM 11050 O O . ASP B 1 769 ? -10.628 54.133 45.654 1.00 98.95 769 ASP B O 1
ATOM 11055 N N . VAL B 1 770 ? -12.488 55.374 45.993 1.00 105.85 770 VAL B N 1
ATOM 11056 C CA . VAL B 1 770 ? -12.564 55.921 44.653 1.00 103.00 770 VAL B CA 1
ATOM 11057 C C . VAL B 1 770 ? -11.247 56.598 44.279 1.00 106.28 770 VAL B C 1
ATOM 11058 O O . VAL B 1 770 ? -10.897 56.677 43.102 1.00 93.02 770 VAL B O 1
ATOM 11062 N N . ALA B 1 771 ? -10.537 57.089 45.296 1.00 103.91 771 ALA B N 1
ATOM 11063 C CA . ALA B 1 771 ? -9.256 57.735 45.091 1.00 98.05 771 ALA B CA 1
ATOM 11064 C C . ALA B 1 771 ? -8.301 56.753 44.422 1.00 97.90 771 ALA B C 1
ATOM 11065 O O . ALA B 1 771 ? -7.538 57.124 43.529 1.00 83.86 771 ALA B O 1
ATOM 11067 N N . ALA B 1 772 ? -8.326 55.510 44.916 1.00 97.61 772 ALA B N 1
ATOM 11068 C CA . ALA B 1 772 ? -7.400 54.490 44.461 1.00 94.31 772 ALA B CA 1
ATOM 11069 C C . ALA B 1 772 ? -7.661 54.241 42.984 1.00 91.07 772 ALA B C 1
ATOM 11070 O O . ALA B 1 772 ? -6.739 54.073 42.183 1.00 89.77 772 ALA B O 1
ATOM 11072 N N . ILE B 1 773 ? -8.941 54.260 42.635 1.00 86.37 773 ILE B N 1
ATOM 11073 C CA . ILE B 1 773 ? -9.262 53.961 41.261 1.00 78.30 773 ILE B CA 1
ATOM 11074 C C . ILE B 1 773 ? -8.752 55.088 40.380 1.00 82.96 773 ILE B C 1
ATOM 11075 O O . ILE B 1 773 ? -8.081 54.840 39.385 1.00 75.90 773 ILE B O 1
ATOM 11080 N N . ALA B 1 774 ? -8.999 56.323 40.813 1.00 86.05 774 ALA B N 1
ATOM 11081 C CA . ALA B 1 774 ? -8.536 57.435 40.011 1.00 86.54 774 ALA B CA 1
ATOM 11082 C C . ALA B 1 774 ? -7.031 57.303 39.829 1.00 89.75 774 ALA B C 1
ATOM 11083 O O . ALA B 1 774 ? -6.505 57.569 38.749 1.00 88.79 774 ALA B O 1
ATOM 11085 N N . ALA B 1 775 ? -6.359 56.841 40.888 1.00 85.26 775 ALA B N 1
ATOM 11086 C CA . ALA B 1 775 ? -4.916 56.712 40.840 1.00 93.03 775 ALA B CA 1
ATOM 11087 C C . ALA B 1 775 ? -4.493 55.764 39.719 1.00 89.97 775 ALA B C 1
ATOM 11088 O O . ALA B 1 775 ? -3.460 55.990 39.083 1.00 97.87 775 ALA B O 1
ATOM 11090 N N . LYS B 1 776 ? -5.292 54.715 39.485 1.00 80.18 776 LYS B N 1
ATOM 11091 C CA . LYS B 1 776 ? -4.935 53.724 38.485 1.00 79.99 776 LYS B CA 1
ATOM 11092 C C . LYS B 1 776 ? -5.195 54.234 37.070 1.00 82.05 776 LYS B C 1
ATOM 11093 O O . LYS B 1 776 ? -4.512 53.811 36.151 1.00 85.85 776 LYS B O 1
ATOM 11099 N N . VAL B 1 777 ? -6.172 55.125 36.874 1.00 82.97 777 VAL B N 1
ATOM 11100 C CA . VAL B 1 777 ? -6.586 55.459 35.519 1.00 82.95 777 VAL B CA 1
ATOM 11101 C C . VAL B 1 777 ? -6.116 56.850 35.100 1.00 89.59 777 VAL B C 1
ATOM 11102 O O . VAL B 1 777 ? -6.042 57.143 33.909 1.00 97.34 777 VAL B O 1
ATOM 11106 N N . ALA B 1 778 ? -5.846 57.721 36.073 1.00 87.86 778 ALA B N 1
ATOM 11107 C CA . ALA B 1 778 ? -5.537 59.097 35.732 1.00 75.34 778 ALA B CA 1
ATOM 11108 C C . ALA B 1 778 ? -4.239 59.153 34.935 1.00 65.74 778 ALA B C 1
ATOM 11109 O O . ALA B 1 778 ? -3.252 58.540 35.319 1.00 53.35 778 ALA B O 1
ATOM 11111 N N . GLY B 1 779 ? -4.275 59.867 33.808 1.00 63.94 779 GLY B N 1
ATOM 11112 C CA . GLY B 1 779 ? -3.105 60.057 32.964 1.00 77.73 779 GLY B CA 1
ATOM 11113 C C . GLY B 1 779 ? -2.974 58.980 31.888 1.00 79.99 779 GLY B C 1
ATOM 11114 O O . GLY B 1 779 ? -2.147 59.081 30.989 1.00 80.88 779 GLY B O 1
ATOM 11115 N N . HIS B 1 780 ? -3.831 57.966 31.956 1.00 85.57 780 HIS B N 1
ATOM 11116 C CA . HIS B 1 780 ? -3.721 56.890 30.998 1.00 84.96 780 HIS B CA 1
ATOM 11117 C C . HIS B 1 780 ? -4.738 57.012 29.878 1.00 87.42 780 HIS B C 1
ATOM 11118 O O . HIS B 1 780 ? -4.659 56.262 28.919 1.00 97.81 780 HIS B O 1
ATOM 11125 N N . PHE B 1 781 ? -5.693 57.927 30.011 1.00 86.28 781 PHE B N 1
ATOM 11126 C CA . PHE B 1 781 ? -6.730 58.006 29.007 1.00 78.69 781 PHE B CA 1
ATOM 11127 C C . PHE B 1 781 ? -6.865 59.418 28.478 1.00 76.53 781 PHE B C 1
ATOM 11128 O O . PHE B 1 781 ? -6.504 60.381 29.136 1.00 87.60 781 PHE B O 1
ATOM 11136 N N . ASP B 1 782 ? -7.367 59.501 27.250 1.00 76.43 782 ASP B N 1
ATOM 11137 C CA . ASP B 1 782 ? -7.516 60.766 26.565 1.00 84.27 782 ASP B CA 1
ATOM 11138 C C . ASP B 1 782 ? -8.809 61.451 26.988 1.00 88.63 782 ASP B C 1
ATOM 11139 O O . ASP B 1 782 ? -8.885 62.676 27.019 1.00 105.29 782 ASP B O 1
ATOM 11144 N N . SER B 1 783 ? -9.826 60.658 27.314 1.00 83.85 783 SER B N 1
ATOM 11145 C CA . SER B 1 783 ? -11.060 61.220 27.822 1.00 65.94 783 SER B CA 1
ATOM 11146 C C . SER B 1 783 ? -11.642 60.265 28.856 1.00 59.02 783 SER B C 1
ATOM 11147 O O . SER B 1 783 ? -11.434 59.057 28.796 1.00 58.18 783 SER B O 1
ATOM 11150 N N . TYR B 1 784 ? -12.376 60.826 29.807 1.00 58.42 784 TYR B N 1
ATOM 11151 C CA . TYR B 1 784 ? -12.883 60.072 30.940 1.00 61.36 784 TYR B CA 1
ATOM 11152 C C . TYR B 1 784 ? -14.369 60.337 31.126 1.00 65.45 784 TYR B C 1
ATOM 11153 O O . TYR B 1 784 ? -14.812 61.476 31.036 1.00 84.13 784 TYR B O 1
ATOM 11162 N N . ILE B 1 785 ? -15.124 59.273 31.402 1.00 63.66 785 ILE B N 1
ATOM 11163 C CA . ILE B 1 785 ? -16.522 59.426 31.759 1.00 61.62 785 ILE B CA 1
ATOM 11164 C C . ILE B 1 785 ? -16.748 58.753 33.095 1.00 65.56 785 ILE B C 1
ATOM 11165 O O . ILE B 1 785 ? -16.099 57.763 33.413 1.00 66.30 785 ILE B O 1
ATOM 11170 N N . CYS B 1 786 ? -17.642 59.323 33.894 1.00 74.68 786 CYS B N 1
ATOM 11171 C CA . CYS B 1 786 ? -17.941 58.617 35.118 1.00 87.10 786 CYS B CA 1
ATOM 11172 C C . CYS B 1 786 ? -19.434 58.322 35.244 1.00 87.56 786 CYS B C 1
ATOM 11173 O O . CYS B 1 786 ? -20.258 59.198 34.953 1.00 89.76 786 CYS B O 1
ATOM 11176 N N . HIS B 1 787 ? -19.754 57.090 35.693 1.00 76.85 787 HIS B N 1
ATOM 11177 C CA . HIS B 1 787 ? -21.134 56.633 35.772 1.00 76.10 787 HIS B CA 1
ATOM 11178 C C . HIS B 1 787 ? -21.381 55.801 37.013 1.00 78.57 787 HIS B C 1
ATOM 11179 O O . HIS B 1 787 ? -21.821 54.665 36.930 1.00 85.23 787 HIS B O 1
ATOM 11186 N N . ARG B 1 788 ? -21.175 56.381 38.173 1.00 93.13 788 ARG B N 1
ATOM 11187 C CA . ARG B 1 788 ? -21.311 55.519 39.324 1.00 120.24 788 ARG B CA 1
ATOM 11188 C C . ARG B 1 788 ? -22.762 55.353 39.748 1.00 116.86 788 ARG B C 1
ATOM 11189 O O . ARG B 1 788 ? -23.023 54.653 40.722 1.00 118.12 788 ARG B O 1
ATOM 11197 N N . ASP B 1 789 ? -23.706 55.980 39.048 1.00 118.18 789 ASP B N 1
ATOM 11198 C CA . ASP B 1 789 ? -25.066 55.691 39.461 1.00 150.97 789 ASP B CA 1
ATOM 11199 C C . ASP B 1 789 ? -25.474 54.345 38.876 1.00 174.84 789 ASP B C 1
ATOM 11200 O O . ASP B 1 789 ? -25.960 54.270 37.758 1.00 202.52 789 ASP B O 1
ATOM 11205 N N . ASP B 1 790 ? -25.271 53.298 39.664 1.00 166.87 790 ASP B N 1
ATOM 11206 C CA . ASP B 1 790 ? -25.598 51.940 39.282 1.00 155.46 790 ASP B CA 1
ATOM 11207 C C . ASP B 1 790 ? -26.912 51.568 39.970 1.00 136.90 790 ASP B C 1
ATOM 11208 O O . ASP B 1 790 ? -27.331 50.417 39.973 1.00 131.99 790 ASP B O 1
ATOM 11213 N N . ASP B 1 791 ? -27.561 52.583 40.563 1.00 130.21 791 ASP B N 1
ATOM 11214 C CA . ASP B 1 791 ? -28.858 52.386 41.274 1.00 138.77 791 ASP B CA 1
ATOM 11215 C C . ASP B 1 791 ? -28.893 51.658 42.622 1.00 135.94 791 ASP B C 1
ATOM 11216 O O . ASP B 1 791 ? -30.002 51.323 43.083 1.00 159.75 791 ASP B O 1
ATOM 11221 N N . LEU B 1 792 ? -27.723 51.451 43.235 1.00 129.43 792 LEU B N 1
ATOM 11222 C CA . LEU B 1 792 ? -27.654 50.715 44.526 1.00 150.36 792 LEU B CA 1
ATOM 11223 C C . LEU B 1 792 ? -27.871 51.193 45.969 1.00 163.92 792 LEU B C 1
ATOM 11224 O O . LEU B 1 792 ? -28.723 50.595 46.653 1.00 177.47 792 LEU B O 1
ATOM 11229 N N . ARG B 1 793 ? -27.137 52.218 46.418 1.00 162.77 793 ARG B N 1
ATOM 11230 C CA . ARG B 1 793 ? -27.237 52.659 47.839 1.00 168.45 793 ARG B CA 1
ATOM 11231 C C . ARG B 1 793 ? -27.494 54.167 47.763 1.00 182.50 793 ARG B C 1
ATOM 11232 O O . ARG B 1 793 ? -27.415 54.723 46.650 1.00 196.65 793 ARG B O 1
ATOM 11240 N N . ASP B 1 794 ? -27.778 54.797 48.911 1.00 186.09 794 ASP B N 1
ATOM 11241 C CA . ASP B 1 794 ? -28.023 56.227 48.937 1.00 190.85 794 ASP B CA 1
ATOM 11242 C C . ASP B 1 794 ? -26.709 56.972 49.120 1.00 162.82 794 ASP B C 1
ATOM 11243 O O . ASP B 1 794 ? -26.259 57.235 50.232 1.00 149.46 794 ASP B O 1
ATOM 11248 N N . ARG B 1 795 ? -26.141 57.297 47.969 1.00 128.99 795 ARG B N 1
ATOM 11249 C CA . ARG B 1 795 ? -24.929 58.064 47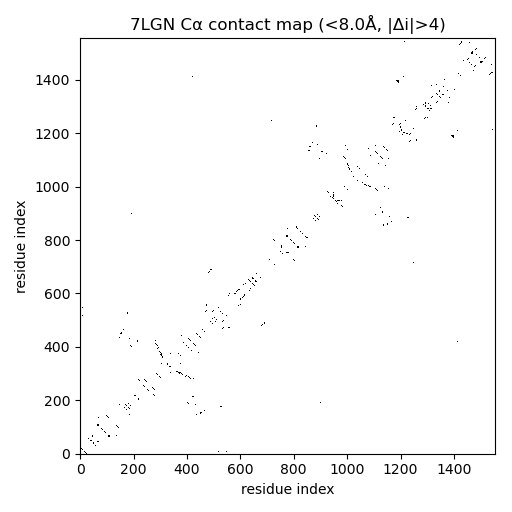.837 1.00 110.21 795 ARG B CA 1
ATOM 11250 C C . ARG B 1 795 ? -25.312 59.210 46.921 1.00 104.82 795 ARG B C 1
ATOM 11251 O O . ARG B 1 795 ? -24.507 59.685 46.121 1.00 115.26 795 ARG B O 1
ATOM 11259 N N . GLY B 1 796 ? -26.566 59.639 47.054 1.00 90.27 796 GLY B N 1
ATOM 11260 C CA . GLY B 1 796 ? -27.084 60.643 46.151 1.00 84.47 796 GLY B CA 1
ATOM 11261 C C . GLY B 1 796 ? -27.044 60.125 44.723 1.00 85.25 796 GLY B C 1
ATOM 11262 O O . GLY B 1 796 ? -26.482 59.072 44.446 1.00 98.69 796 GLY B O 1
ATOM 11263 N N . PRO B 1 797 ? -27.670 60.837 43.779 1.00 81.73 797 PRO B N 1
ATOM 11264 C CA . PRO B 1 797 ? -27.623 60.427 42.382 1.00 83.25 797 PRO B CA 1
ATOM 11265 C C . PRO B 1 797 ? -26.273 60.800 41.781 1.00 86.97 797 PRO B C 1
ATOM 11266 O O . PRO B 1 797 ? -25.908 60.316 40.727 1.00 100.59 797 PRO B O 1
ATOM 11270 N N . ASP B 1 798 ? -25.507 61.655 42.458 1.00 84.77 798 ASP B N 1
ATOM 11271 C CA . ASP B 1 798 ? -24.265 62.079 41.836 1.00 89.12 798 ASP B CA 1
ATOM 11272 C C . ASP B 1 798 ? -23.148 62.277 42.857 1.00 98.10 798 ASP B C 1
ATOM 11273 O O . ASP B 1 798 ? -22.111 62.825 42.502 1.00 122.27 798 ASP B O 1
ATOM 11278 N N . GLU B 1 799 ? -23.300 61.841 44.112 1.00 88.95 799 GLU B N 1
ATOM 11279 C CA . GLU B 1 799 ? -22.180 62.085 45.005 1.00 81.59 799 GLU B CA 1
ATOM 11280 C C . GLU B 1 799 ? -20.962 61.356 44.452 1.00 78.37 799 GLU B C 1
ATOM 11281 O O . GLU B 1 799 ? -19.853 61.897 44.426 1.00 73.38 799 GLU B O 1
ATOM 11287 N N . MET B 1 800 ? -21.214 60.140 43.971 1.00 79.79 800 MET B N 1
ATOM 11288 C CA . MET B 1 800 ? -20.140 59.228 43.636 1.00 81.32 800 MET B CA 1
ATOM 11289 C C . MET B 1 800 ? -19.371 59.698 42.405 1.00 78.44 800 MET B C 1
ATOM 11290 O O . MET B 1 800 ? -18.154 59.750 42.458 1.00 96.73 800 MET B O 1
ATOM 11295 N N . PRO B 1 801 ? -20.014 60.049 41.272 1.00 71.03 801 PRO B N 1
ATOM 11296 C CA . PRO B 1 801 ? -19.310 60.642 40.136 1.00 67.15 801 PRO B CA 1
ATOM 11297 C C . PRO B 1 801 ? -18.629 61.966 40.452 1.00 70.27 801 PRO B C 1
ATOM 11298 O O . PRO B 1 801 ? -17.625 62.298 39.847 1.00 77.85 801 PRO B O 1
ATOM 11302 N N . ARG B 1 802 ? -19.158 62.725 41.406 1.00 75.19 802 ARG B N 1
ATOM 11303 C CA . ARG B 1 802 ? -18.487 63.971 41.732 1.00 85.73 802 ARG B CA 1
ATOM 11304 C C . ARG B 1 802 ? -17.130 63.655 42.353 1.00 90.81 802 ARG B C 1
ATOM 11305 O O . ARG B 1 802 ? -16.131 64.310 42.041 1.00 88.05 802 ARG B O 1
ATOM 11313 N N . LEU B 1 803 ? -17.114 62.636 43.224 1.00 81.68 803 LEU B N 1
ATOM 11314 C CA . LEU B 1 803 ? -15.883 62.286 43.905 1.00 73.72 803 LEU B CA 1
ATOM 11315 C C . LEU B 1 803 ? -14.886 61.792 42.881 1.00 72.11 803 LEU B C 1
ATOM 11316 O O . LEU B 1 803 ? -13.717 62.144 42.942 1.00 77.27 803 LEU B O 1
ATOM 11321 N N . MET B 1 804 ? -15.380 61.025 41.918 1.00 77.26 804 MET B N 1
ATOM 11322 C CA . MET B 1 804 ? -14.476 60.481 40.925 1.00 84.71 804 MET B CA 1
ATOM 11323 C C . MET B 1 804 ? -13.881 61.618 40.111 1.00 83.63 804 MET B C 1
ATOM 11324 O O . MET B 1 804 ? -12.685 61.617 39.853 1.00 84.10 804 MET B O 1
ATOM 11329 N N . LYS B 1 805 ? -14.737 62.559 39.709 1.00 78.89 805 LYS B N 1
ATOM 11330 C CA . LYS B 1 805 ? -14.299 63.648 38.864 1.00 74.85 805 LYS B CA 1
ATOM 11331 C C . LYS B 1 805 ? -13.196 64.396 39.599 1.00 86.36 805 LYS B C 1
ATOM 11332 O O . LYS B 1 805 ? -12.167 64.685 39.008 1.00 86.74 805 LYS B O 1
ATOM 11338 N N . GLN B 1 806 ? -13.410 64.688 40.886 1.00 90.75 806 GLN B N 1
ATOM 11339 C CA . GLN B 1 806 ? -12.420 65.459 41.612 1.00 88.78 806 GLN B CA 1
ATOM 11340 C C . GLN B 1 806 ? -11.155 64.620 41.746 1.00 83.77 806 GLN B C 1
ATOM 11341 O O . GLN B 1 806 ? -10.053 65.107 41.534 1.00 83.71 806 GLN B O 1
ATOM 11347 N N . ALA B 1 807 ? -11.329 63.338 42.065 1.00 71.88 807 ALA B N 1
ATOM 11348 C CA . ALA B 1 807 ? -10.177 62.495 42.314 1.00 60.15 807 ALA B CA 1
ATOM 11349 C C . ALA B 1 807 ? -9.300 62.448 41.074 1.00 58.46 807 ALA B C 1
ATOM 11350 O O . ALA B 1 807 ? -8.095 62.366 41.210 1.00 58.77 807 ALA B O 1
ATOM 11352 N N . LEU B 1 808 ? -9.919 62.488 39.888 1.00 62.86 808 LEU B N 1
ATOM 11353 C CA . LEU B 1 808 ? -9.191 62.507 38.630 1.00 63.93 808 LEU B CA 1
ATOM 11354 C C . LEU B 1 808 ? -8.515 63.857 38.454 1.00 66.22 808 LEU B C 1
ATOM 11355 O O . LEU B 1 808 ? -7.355 63.915 38.090 1.00 70.43 808 LEU B O 1
ATOM 11360 N N . MET B 1 809 ? -9.232 64.947 38.727 1.00 69.31 809 MET B N 1
ATOM 11361 C CA . MET B 1 809 ? -8.632 66.256 38.531 1.00 65.49 809 MET B CA 1
ATOM 11362 C C . MET B 1 809 ? -7.423 66.411 39.448 1.00 66.40 809 MET B C 1
ATOM 11363 O O . MET B 1 809 ? -6.409 66.973 39.050 1.00 65.32 809 MET B O 1
ATOM 11368 N N . ASP B 1 810 ? -7.504 65.791 40.629 1.00 69.88 810 ASP B N 1
ATOM 11369 C CA . ASP B 1 810 ? -6.451 65.849 41.624 1.00 70.87 810 ASP B CA 1
ATOM 11370 C C . ASP B 1 810 ? -5.218 65.072 41.169 1.00 76.94 810 ASP B C 1
ATOM 11371 O O . ASP B 1 810 ? -4.168 65.183 41.788 1.00 96.52 810 ASP B O 1
ATOM 11376 N N . ARG B 1 811 ? -5.348 64.265 40.112 1.00 74.92 811 ARG B N 1
ATOM 11377 C CA . ARG B 1 811 ? -4.222 63.508 39.592 1.00 70.23 811 ARG B CA 1
ATOM 11378 C C . ARG B 1 811 ? -3.866 64.011 38.201 1.00 72.19 811 ARG B C 1
ATOM 11379 O O . ARG B 1 811 ? -3.167 63.332 37.459 1.00 83.70 811 ARG B O 1
ATOM 11387 N N . GLY B 1 812 ? -4.373 65.192 37.846 1.00 70.70 812 GLY B N 1
ATOM 11388 C CA . GLY B 1 812 ? -3.907 65.877 36.651 1.00 76.60 812 GLY B CA 1
ATOM 11389 C C . GLY B 1 812 ? -4.835 65.704 35.453 1.00 77.40 812 GLY B C 1
ATOM 11390 O O . GLY B 1 812 ? -4.462 65.982 34.314 1.00 78.97 812 GLY B O 1
ATOM 11391 N N . VAL B 1 813 ? -6.065 65.276 35.709 1.00 72.46 813 VAL B N 1
ATOM 11392 C CA . VAL B 1 813 ? -6.969 65.150 34.589 1.00 69.92 813 VAL B CA 1
ATOM 11393 C C . VAL B 1 813 ? -7.595 66.508 34.348 1.00 71.61 813 VAL B C 1
ATOM 11394 O O . VAL B 1 813 ? -8.123 67.124 35.269 1.00 58.23 813 VAL B O 1
ATOM 11398 N N . LYS B 1 814 ? -7.534 66.968 33.099 1.00 81.59 814 LYS B N 1
ATOM 11399 C CA . LYS B 1 814 ? -8.203 68.223 32.803 1.00 93.26 814 LYS B CA 1
ATOM 11400 C C . LYS B 1 814 ? -9.713 68.070 32.988 1.00 102.12 814 LYS B C 1
ATOM 11401 O O . LYS B 1 814 ? -10.321 67.127 32.479 1.00 116.03 814 LYS B O 1
ATOM 11407 N N . GLU B 1 815 ? -10.314 69.019 33.712 1.00 93.83 815 GLU B N 1
ATOM 11408 C CA . GLU B 1 815 ? -11.749 69.020 33.906 1.00 82.92 815 GLU B CA 1
ATOM 11409 C C . GLU B 1 815 ? -12.442 68.945 32.551 1.00 86.89 815 GLU B C 1
ATOM 11410 O O . GLU B 1 815 ? -13.497 68.343 32.448 1.00 104.58 815 GLU B O 1
ATOM 11416 N N . GLU B 1 816 ? -11.797 69.487 31.512 1.00 87.54 816 GLU B N 1
ATOM 11417 C CA . GLU B 1 816 ? -12.305 69.583 30.150 1.00 92.32 816 GLU B CA 1
ATOM 11418 C C . GLU B 1 816 ? -12.592 68.204 29.558 1.00 89.74 816 GLU B C 1
ATOM 11419 O O . GLU B 1 816 ? -13.478 68.056 28.709 1.00 84.83 816 GLU B O 1
ATOM 11425 N N . ALA B 1 817 ? -11.834 67.210 30.038 1.00 93.59 817 ALA B N 1
ATOM 11426 C CA . ALA B 1 817 ? -11.850 65.849 29.524 1.00 81.78 817 ALA B CA 1
ATOM 11427 C C . ALA B 1 817 ? -12.776 64.946 30.332 1.00 77.12 817 ALA B C 1
ATOM 11428 O O . ALA B 1 817 ? -12.839 63.752 30.084 1.00 83.40 817 ALA B O 1
ATOM 11430 N N . ILE B 1 818 ? -13.470 65.484 31.333 1.00 73.22 818 ILE B N 1
ATOM 11431 C CA . ILE B 1 818 ? -14.313 64.630 32.154 1.00 65.82 818 ILE B CA 1
ATOM 11432 C C . ILE B 1 818 ? -15.783 64.896 31.859 1.00 64.48 818 ILE B C 1
ATOM 11433 O O . ILE B 1 818 ? -16.274 66.009 32.043 1.00 88.55 818 ILE B O 1
ATOM 11438 N N . GLN B 1 819 ? -16.487 63.842 31.459 1.00 54.94 819 GLN B N 1
ATOM 11439 C CA . GLN B 1 819 ? -17.923 63.931 31.271 1.00 58.27 819 GLN B CA 1
ATOM 11440 C C . GLN B 1 819 ? -18.610 63.103 32.351 1.00 58.11 819 GLN B C 1
ATOM 11441 O O . GLN B 1 819 ? -18.148 62.027 32.727 1.00 67.45 819 GLN B O 1
ATOM 11447 N N . ILE B 1 820 ? -19.734 63.608 32.846 1.00 56.44 820 ILE B N 1
ATOM 11448 C CA . ILE B 1 820 ? -20.442 62.823 33.833 1.00 62.96 820 ILE B CA 1
ATOM 11449 C C . ILE B 1 820 ? -21.699 62.300 33.173 1.00 74.48 820 ILE B C 1
ATOM 11450 O O . ILE B 1 820 ? -22.489 63.071 32.630 1.00 86.74 820 ILE B O 1
ATOM 11455 N N . VAL B 1 821 ? -21.859 60.980 33.224 1.00 77.75 821 VAL B N 1
ATOM 11456 C CA . VAL B 1 821 ? -23.099 60.385 32.782 1.00 76.37 821 VAL B CA 1
ATOM 11457 C C . VAL B 1 821 ? -23.532 59.483 33.916 1.00 71.22 821 VAL B C 1
ATOM 11458 O O . VAL B 1 821 ? -22.927 58.444 34.090 1.00 66.25 821 VAL B O 1
ATOM 11462 N N . GLU B 1 822 ? -24.557 59.873 34.672 1.00 76.94 822 GLU B N 1
ATOM 11463 C CA . GLU B 1 822 ? -24.876 59.164 35.903 1.00 87.12 822 GLU B CA 1
ATOM 11464 C C . GLU B 1 822 ? -25.111 57.679 35.630 1.00 88.59 822 GLU B C 1
ATOM 11465 O O . GLU B 1 822 ? -24.604 56.823 36.357 1.00 98.19 822 GLU B O 1
ATOM 11471 N N . GLN B 1 823 ? -25.911 57.381 34.597 1.00 80.74 823 GLN B N 1
ATOM 11472 C CA . GLN B 1 823 ? -26.406 56.034 34.393 1.00 79.43 823 GLN B CA 1
ATOM 11473 C C . GLN B 1 823 ? -25.459 55.218 33.523 1.00 83.84 823 GLN B C 1
ATOM 11474 O O . GLN B 1 823 ? -24.962 55.687 32.496 1.00 78.96 823 GLN B O 1
ATOM 11480 N N . GLU B 1 824 ? -25.304 53.952 33.932 1.00 84.44 824 GLU B N 1
ATOM 11481 C CA . GLU B 1 824 ? -24.415 52.967 33.342 1.00 83.27 824 GLU B CA 1
ATOM 11482 C C . GLU B 1 824 ? -24.772 52.771 31.870 1.00 76.08 824 GLU B C 1
ATOM 11483 O O . GLU B 1 824 ? -23.896 52.640 31.018 1.00 66.39 824 GLU B O 1
ATOM 11489 N N . VAL B 1 825 ? -26.074 52.760 31.593 1.00 74.91 825 VAL B N 1
ATOM 11490 C CA . VAL B 1 825 ? -26.540 52.451 30.258 1.00 76.83 825 VAL B CA 1
ATOM 11491 C C . VAL B 1 825 ? -26.192 53.590 29.318 1.00 78.89 825 VAL B C 1
ATOM 11492 O O . VAL B 1 825 ? -25.794 53.351 28.182 1.00 89.95 825 VAL B O 1
ATOM 11496 N N . ASP B 1 826 ? -26.359 54.814 29.806 1.00 76.20 826 ASP B N 1
ATOM 11497 C CA . ASP B 1 826 ? -26.127 55.951 28.949 1.00 81.01 826 ASP B CA 1
ATOM 11498 C C . ASP B 1 826 ? -24.632 56.145 28.799 1.00 82.33 826 ASP B C 1
ATOM 11499 O O . ASP B 1 826 ? -24.155 56.584 27.759 1.00 72.97 826 ASP B O 1
ATOM 11504 N N . ALA B 1 827 ? -23.903 55.834 29.866 1.00 87.57 827 ALA B N 1
ATOM 11505 C CA . ALA B 1 827 ? -22.475 56.046 29.806 1.00 94.97 827 ALA B CA 1
ATOM 11506 C C . ALA B 1 827 ? -21.897 55.177 28.694 1.00 93.70 827 ALA B C 1
ATOM 11507 O O . ALA B 1 827 ? -21.051 55.607 27.901 1.00 94.84 827 ALA B O 1
ATOM 11509 N N . LEU B 1 828 ? -22.407 53.953 28.613 1.00 85.22 828 LEU B N 1
ATOM 11510 C CA . LEU B 1 828 ? -21.871 53.071 27.599 1.00 82.50 828 LEU B CA 1
ATOM 11511 C C . LEU B 1 828 ? -22.294 53.560 26.216 1.00 85.03 828 LEU B C 1
ATOM 11512 O O . LEU B 1 828 ? -21.483 53.575 25.297 1.00 76.35 828 LEU B O 1
ATOM 11517 N N . SER B 1 829 ? -23.561 53.954 26.078 1.00 89.15 829 SER B N 1
ATOM 11518 C CA . SER B 1 829 ? -24.037 54.391 24.779 1.00 89.45 829 SER B CA 1
ATOM 11519 C C . SER B 1 829 ? -23.225 55.597 24.332 1.00 86.40 829 SER B C 1
ATOM 11520 O O . SER B 1 829 ? -22.889 55.722 23.154 1.00 81.86 829 SER B O 1
ATOM 11523 N N . THR B 1 830 ? -22.895 56.447 25.310 1.00 85.04 830 THR B N 1
ATOM 11524 C CA . THR B 1 830 ? -22.173 57.675 25.044 1.00 84.30 830 THR B CA 1
ATOM 11525 C C . THR B 1 830 ? -20.842 57.318 24.411 1.00 89.04 830 THR B C 1
ATOM 11526 O O . THR B 1 830 ? -20.488 57.857 23.363 1.00 92.52 830 THR B O 1
ATOM 11530 N N . LEU B 1 831 ? -20.136 56.381 25.047 1.00 85.84 831 LEU B N 1
ATOM 11531 C CA . LEU B 1 831 ? -18.813 56.011 24.579 1.00 80.18 831 LEU B CA 1
ATOM 11532 C C . LEU B 1 831 ? -18.889 55.403 23.198 1.00 82.41 831 LEU B C 1
ATOM 11533 O O . LEU B 1 831 ? -18.023 55.614 22.360 1.00 80.18 831 LEU B O 1
ATOM 11538 N N . LEU B 1 832 ? -19.880 54.540 23.023 1.00 83.78 832 LEU B N 1
ATOM 11539 C CA . LEU B 1 832 ? -19.890 53.771 21.805 1.00 82.65 832 LEU B CA 1
ATOM 11540 C C . LEU B 1 832 ? -20.171 54.716 20.641 1.00 86.45 832 LEU B C 1
ATOM 11541 O O . LEU B 1 832 ? -19.669 54.499 19.533 1.00 96.52 832 LEU B O 1
ATOM 11546 N N . LYS B 1 833 ? -20.937 55.781 20.907 1.00 80.67 833 LYS B N 1
ATOM 11547 C CA . LYS B 1 833 ? -21.208 56.758 19.864 1.00 88.69 833 LYS B CA 1
ATOM 11548 C C . LYS B 1 833 ? -19.957 57.595 19.613 1.00 89.74 833 LYS B C 1
ATOM 11549 O O . LYS B 1 833 ? -19.651 57.959 18.476 1.00 96.70 833 LYS B O 1
ATOM 11555 N N . MET B 1 834 ? -19.240 57.872 20.705 1.00 80.52 834 MET B N 1
ATOM 11556 C CA . MET B 1 834 ? -18.086 58.750 20.743 1.00 78.57 834 MET B CA 1
ATOM 11557 C C . MET B 1 834 ? -16.944 58.116 19.960 1.00 83.49 834 MET B C 1
ATOM 11558 O O . MET B 1 834 ? -16.185 58.815 19.296 1.00 90.68 834 MET B O 1
ATOM 11563 N N . ALA B 1 835 ? -16.865 56.783 20.040 1.00 93.16 835 ALA B N 1
ATOM 11564 C CA . ALA B 1 835 ? -15.770 55.979 19.524 1.00 89.64 835 ALA B CA 1
ATOM 11565 C C . ALA B 1 835 ? -15.683 56.036 18.000 1.00 98.86 835 ALA B C 1
ATOM 11566 O O . ALA B 1 835 ? -16.678 56.237 17.296 1.00 106.18 835 ALA B O 1
ATOM 11568 N N . ASN B 1 836 ? -14.457 55.797 17.522 1.00 97.55 836 ASN B N 1
ATOM 11569 C CA . ASN B 1 836 ? -14.119 55.735 16.113 1.00 96.22 836 ASN B CA 1
ATOM 11570 C C . ASN B 1 836 ? -13.205 54.538 15.829 1.00 96.69 836 ASN B C 1
ATOM 11571 O O . ASN B 1 836 ? -12.821 53.802 16.729 1.00 85.44 836 ASN B O 1
ATOM 11576 N N . ARG B 1 837 ? -12.860 54.337 14.555 1.00 96.85 837 ARG B N 1
ATOM 11577 C CA . ARG B 1 837 ? -12.072 53.185 14.154 1.00 87.91 837 ARG B CA 1
ATOM 11578 C C . ARG B 1 837 ? -10.699 53.280 14.801 1.00 84.40 837 ARG B C 1
ATOM 11579 O O . ARG B 1 837 ? -10.072 54.330 14.755 1.00 75.17 837 ARG B O 1
ATOM 11587 N N . ASN B 1 838 ? -10.294 52.175 15.429 1.00 95.99 838 ASN B N 1
ATOM 11588 C CA . ASN B 1 838 ? -9.028 51.976 16.119 1.00 86.53 838 ASN B CA 1
ATOM 11589 C C . ASN B 1 838 ? -8.956 52.716 17.448 1.00 79.32 838 ASN B C 1
ATOM 11590 O O . ASN B 1 838 ? -7.864 52.939 17.932 1.00 86.16 838 ASN B O 1
ATOM 11595 N N . ASP B 1 839 ? -10.100 53.076 18.039 1.00 83.20 839 ASP B N 1
ATOM 11596 C CA . ASP B 1 839 ? -10.136 53.552 19.413 1.00 80.57 839 ASP B CA 1
ATOM 11597 C C . ASP B 1 839 ? -10.026 52.350 20.343 1.00 73.78 839 ASP B C 1
ATOM 11598 O O . ASP B 1 839 ? -10.242 51.211 19.948 1.00 91.28 839 ASP B O 1
ATOM 11603 N N . LEU B 1 840 ? -9.739 52.624 21.609 1.00 66.21 840 LEU B N 1
ATOM 11604 C CA . LEU B 1 840 ? -9.885 51.604 22.627 1.00 71.41 840 LEU B CA 1
ATOM 11605 C C . LEU B 1 840 ? -10.817 52.133 23.708 1.00 70.28 840 LEU B C 1
ATOM 11606 O O . LEU B 1 840 ? -10.604 53.201 24.251 1.00 87.46 840 LEU B O 1
ATOM 11611 N N . VAL B 1 841 ? -11.838 51.351 24.040 1.00 66.64 841 VAL B N 1
ATOM 11612 C CA . VAL B 1 841 ? -12.808 51.732 25.047 1.00 64.42 841 VAL B CA 1
ATOM 11613 C C . VAL B 1 841 ? -12.757 50.784 26.234 1.00 63.28 841 VAL B C 1
ATOM 11614 O O . VAL B 1 841 ? -13.077 49.608 26.103 1.00 71.66 841 VAL B O 1
ATOM 11618 N N . LEU B 1 842 ? -12.461 51.325 27.413 1.00 61.55 842 LEU B N 1
ATOM 11619 C CA . LEU B 1 842 ? -12.481 50.499 28.607 1.00 67.61 842 LEU B CA 1
ATOM 11620 C C . LEU B 1 842 ? -13.663 50.903 29.479 1.00 75.04 842 LEU B C 1
ATOM 11621 O O . LEU B 1 842 ? -13.760 52.034 29.952 1.00 105.94 842 LEU B O 1
ATOM 11626 N N . PHE B 1 843 ? -14.554 49.942 29.706 1.00 65.53 843 PHE B N 1
ATOM 11627 C CA . PHE B 1 843 ? -15.762 50.260 30.425 1.00 60.72 843 PHE B CA 1
ATOM 11628 C C . PHE B 1 843 ? -15.864 49.411 31.678 1.00 53.97 843 PHE B C 1
ATOM 11629 O O . PHE B 1 843 ? -15.796 48.201 31.609 1.00 52.38 843 PHE B O 1
ATOM 11637 N N . PHE B 1 844 ? -16.077 50.055 32.812 1.00 54.22 844 PHE B N 1
ATOM 11638 C CA . PHE B 1 844 ? -16.304 49.285 34.015 1.00 65.26 844 PHE B CA 1
ATOM 11639 C C . PHE B 1 844 ? -17.770 49.364 34.397 1.00 67.38 844 PHE B C 1
ATOM 11640 O O . PHE B 1 844 ? -18.401 50.410 34.252 1.00 65.91 844 PHE B O 1
ATOM 11648 N N . CYS B 1 845 ? -18.285 48.272 34.960 1.00 68.62 845 CYS B N 1
ATOM 11649 C CA . CYS B 1 845 ? -19.695 48.282 35.298 1.00 79.02 845 CYS B CA 1
ATOM 11650 C C . CYS B 1 845 ? -20.034 47.345 36.452 1.00 80.76 845 CYS B C 1
ATOM 11651 O O . CYS B 1 845 ? -19.219 46.549 36.884 1.00 81.39 845 CYS B O 1
ATOM 11654 N N . GLU B 1 846 ? -21.306 47.399 36.859 1.00 92.79 846 GLU B N 1
ATOM 11655 C CA . GLU B 1 846 ? -21.896 46.412 37.741 1.00 98.00 846 GLU B CA 1
ATOM 11656 C C . GLU B 1 846 ? -22.596 45.341 36.908 1.00 98.22 846 GLU B C 1
ATOM 11657 O O . GLU B 1 846 ? -22.409 44.147 37.120 1.00 102.39 846 GLU B O 1
ATOM 11663 N N . ASN B 1 847 ? -23.419 45.764 35.956 1.00 98.48 847 ASN B N 1
ATOM 11664 C CA . ASN B 1 847 ? -24.234 44.776 35.290 1.00 97.05 847 ASN B CA 1
ATOM 11665 C C . ASN B 1 847 ? -23.529 44.321 34.024 1.00 91.03 847 ASN B C 1
ATOM 11666 O O . ASN B 1 847 ? -23.688 44.924 32.957 1.00 79.96 847 ASN B O 1
ATOM 11671 N N . ILE B 1 848 ? -22.786 43.227 34.175 1.00 93.61 848 ILE B N 1
ATOM 11672 C CA . ILE B 1 848 ? -21.874 42.778 33.135 1.00 86.84 848 ILE B CA 1
ATOM 11673 C C . ILE B 1 848 ? -22.669 42.273 31.942 1.00 79.07 848 ILE B C 1
ATOM 11674 O O . ILE B 1 848 ? -22.360 42.590 30.792 1.00 60.98 848 ILE B O 1
ATOM 11679 N N . THR B 1 849 ? -23.690 41.480 32.257 1.00 83.85 849 THR B N 1
ATOM 11680 C CA . THR B 1 849 ? -24.500 40.837 31.242 1.00 90.30 849 THR B CA 1
ATOM 11681 C C . THR B 1 849 ? -25.100 41.893 30.323 1.00 93.25 849 THR B C 1
ATOM 11682 O O . THR B 1 849 ? -25.022 41.784 29.096 1.00 95.26 849 THR B O 1
ATOM 11686 N N . ARG B 1 850 ? -25.705 42.907 30.947 1.00 91.34 850 ARG B N 1
ATOM 11687 C CA . ARG B 1 850 ? -26.429 43.905 30.194 1.00 87.28 850 ARG B CA 1
ATOM 11688 C C . ARG B 1 850 ? -25.443 44.658 29.314 1.00 92.14 850 ARG B C 1
ATOM 11689 O O . ARG B 1 850 ? -25.756 44.980 28.169 1.00 86.34 850 ARG B O 1
ATOM 11697 N N . CYS B 1 851 ? -24.262 44.939 29.867 1.00 93.18 851 CYS B N 1
ATOM 11698 C CA . CYS B 1 851 ? -23.298 45.736 29.136 1.00 88.70 851 CYS B CA 1
ATOM 11699 C C . CYS B 1 851 ? -22.827 44.976 27.906 1.00 84.67 851 CYS B C 1
ATOM 11700 O O . CYS B 1 851 ? -22.702 45.556 26.830 1.00 68.49 851 CYS B O 1
ATOM 11703 N N . TRP B 1 852 ? -22.589 43.675 28.077 1.00 80.97 852 TRP B N 1
ATOM 11704 C CA . TRP B 1 852 ? -22.123 42.863 26.969 1.00 80.91 852 TRP B CA 1
ATOM 11705 C C . TRP B 1 852 ? -23.145 42.929 25.837 1.00 78.76 852 TRP B C 1
ATOM 11706 O O . TRP B 1 852 ? -22.779 43.144 24.676 1.00 68.27 852 TRP B O 1
ATOM 11717 N N . LYS B 1 853 ? -24.426 42.803 26.211 1.00 81.61 853 LYS B N 1
ATOM 11718 C CA . LYS B 1 853 ? -25.513 42.861 25.246 1.00 88.48 853 LYS B CA 1
ATOM 11719 C C . LYS B 1 853 ? -25.485 44.195 24.505 1.00 84.56 853 LYS B C 1
ATOM 11720 O O . LYS B 1 853 ? -25.600 44.217 23.286 1.00 74.64 853 LYS B O 1
ATOM 11726 N N . GLN B 1 854 ? -25.315 45.294 25.247 1.00 82.69 854 GLN B N 1
ATOM 11727 C CA . GLN B 1 854 ? -25.366 46.620 24.656 1.00 82.67 854 GLN B CA 1
ATOM 11728 C C . GLN B 1 854 ? -24.260 46.730 23.620 1.00 75.86 854 GLN B C 1
ATOM 11729 O O . GLN B 1 854 ? -24.502 47.263 22.535 1.00 67.25 854 GLN B O 1
ATOM 11735 N N . ILE B 1 855 ? -23.078 46.205 23.980 1.00 70.65 855 ILE B N 1
ATOM 11736 C CA . ILE B 1 855 ? -21.922 46.307 23.112 1.00 72.36 855 ILE B CA 1
ATOM 11737 C C . ILE B 1 855 ? -22.228 45.568 21.821 1.00 83.00 855 ILE B C 1
ATOM 11738 O O . ILE B 1 855 ? -22.028 46.103 20.730 1.00 81.78 855 ILE B O 1
ATOM 11743 N N . ILE B 1 856 ? -22.704 44.328 21.973 1.00 76.15 856 ILE B N 1
ATOM 11744 C CA . ILE B 1 856 ? -22.839 43.466 20.817 1.00 67.19 856 ILE B CA 1
ATOM 11745 C C . ILE B 1 856 ? -23.882 44.016 19.855 1.00 79.82 856 ILE B C 1
ATOM 11746 O O . ILE B 1 856 ? -23.749 43.846 18.648 1.00 95.08 856 ILE B O 1
ATOM 11751 N N . ASN B 1 857 ? -24.890 44.703 20.388 1.00 84.63 857 ASN B N 1
ATOM 11752 C CA . ASN B 1 857 ? -25.958 45.212 19.544 1.00 96.58 857 ASN B CA 1
ATOM 11753 C C . ASN B 1 857 ? -25.692 46.622 19.022 1.00 102.92 857 ASN B C 1
ATOM 11754 O O . ASN B 1 857 ? -26.527 47.169 18.308 1.00 115.19 857 ASN B O 1
ATOM 11759 N N . PHE B 1 858 ? -24.546 47.209 19.349 1.00 92.64 858 PHE B N 1
ATOM 11760 C CA . PHE B 1 858 ? -24.343 48.577 18.926 1.00 102.94 858 PHE B CA 1
ATOM 11761 C C . PHE B 1 858 ? -24.162 48.637 17.411 1.00 106.51 858 PHE B C 1
ATOM 11762 O O . PHE B 1 858 ? -23.401 47.857 16.845 1.00 99.92 858 PHE B O 1
ATOM 11770 N N . LYS B 1 859 ? -24.842 49.592 16.769 1.00 117.47 859 LYS B N 1
ATOM 11771 C CA . LYS B 1 859 ? -24.647 49.828 15.348 1.00 129.43 859 LYS B CA 1
ATOM 11772 C C . LYS B 1 859 ? -23.998 51.195 15.157 1.00 130.71 859 LYS B C 1
ATOM 11773 O O . LYS B 1 859 ? -24.572 52.211 15.544 1.00 149.25 859 LYS B O 1
ATOM 11779 N N . PRO B 1 860 ? -22.776 51.264 14.579 1.00 122.15 860 PRO B N 1
ATOM 11780 C CA . PRO B 1 860 ? -22.127 52.547 14.287 1.00 126.17 860 PRO B CA 1
ATOM 11781 C C . PRO B 1 860 ? -22.597 53.194 12.985 1.00 129.07 860 PRO B C 1
ATOM 11782 O O . PRO B 1 860 ? -23.496 52.675 12.330 1.00 131.28 860 PRO B O 1
ATOM 11786 N N . ALA B 1 861 ? -21.984 54.329 12.633 1.00 130.50 861 ALA B N 1
ATOM 11787 C CA . ALA B 1 861 ? -22.368 55.100 11.459 1.00 127.96 861 ALA B CA 1
ATOM 11788 C C . ALA B 1 861 ? -21.138 55.417 10.597 1.00 129.01 861 ALA B C 1
ATOM 11789 O O . ALA B 1 861 ? -20.016 55.146 11.067 1.00 123.59 861 ALA B O 1
#

Sequence (1556 aa):
MNIISTSVFVGPNTFARTPLIRLTVPHYAEKLNTLGSEVYQALDQVVPGMSSDPVEQAPGMLIARLALKLQHLAGMEGGIAFTSTSQADDEAEVLYSYETEDIGLEAGEVACDMLVALARAEADVRAVDLSHHIARYLRYADKRTLGPSAMELVKAAQERDIPWYRMNDASLIQVGQGKYQKRIEAALTSKTSHIAVEIAADKNMCNQLLGDLGLPVPKQRVVYDEDEAVSAANRIGYPVVVKPLDGNGRGVSVSLTDEQAVKKAYGLAEPEGSAVIVESMIRGDDHRLLVVNGELVAAARRVPGHVAGDGIHTIRELIALVNQDPRRGVGHENVLTRLELDEQAIRLLQSYGYTADSIPPSGEEVYLRKTANISTGGTAVDVTDVIHPDNKLMAERAILAVGLDVGAVDFLTTDITKSYRETLGAICEINAGPGLRMHISPSEGKPRDVGGKIMDMLFPAGSQCRVPIAALTGTNGKTTCARMLSHILKMAGHVVGQTSTDAVLIDGNVTVKGDMTGPVSAKMVLRDPSVDIAVLETARGGIVRSGLGYMFCDVGAVLNVTSDHLGLGGVDTLDELAKVKRVIAEVTRDTVVLNADNEYTLKMAAHSPAKHIMYVTRNPEHTLVREHIRLGKRAVVLEQGLNGEQIVIYDNGMQIPLTWTHLIPATLEGKALHNVENAMFAAGMAYALGKTLDQIRSGLRTFDNTMNIISTSVFVGPNTFARTPLIRLTIDPHYAEKLNTLGSEVYQALDQVVPGMSSDPVEQAPGMLIARLALKLQHLAGMEGGIAFTSTSQADDEAEVLYSYETEDIGLEAGEVACDMLVALARAEADVRAVDLSHHIARYLRYADKRTLGPSAMELVKAAQERDIPWYRMNDASLIQVGQGKYQKRIEAALTSKTSHIAVEIAADKNMCNQLLGDLGLPVPKQRVVYDEDEAVSAANRIGYPVVVDGNHGSVSLTDEQAVKKAYGLAEPEGSAVIVESMIRGDDHRLLVVNGELVAAARRVPGHVAGIHTIRELIALVNQDPRRGVGHENVLTRLELDEQAIRLLQSYGYTADSIPPSGEEVYLRKTANISTGGTAVDVTDVIHPDNKLMAERAILAVGLDVGAVDFLTTDITKSYRETLGAICEINAGPGLRMHISPSEGKPRDVGGKIMDMLFPAGSQCRVPIAALTGTNGKTTCARMLSHILKMAGHVVGQTSTDAVLIDGNVTVKGDMTGPVSAKMVLRDPSVDIAVLETARGGIVRSGLGYMFCDVGAVLNVTSDHLGLGVDTLDELAKVKRVIAEVTRDTVVLNADNEYTLKMAAHSPAKHIMYVTRNPEHTLVREHIRLGKRAVVLEQGLNGEQIVIYDNGMQIPLTWTHLIPATLEGKALHNVENAMFAAGMAYALGKTLDQIRSGLRTFDNTFFQSPGRMNVFDGHGFRVILDYGHNEAAIGAMVELVGRLNPQGRRLVAVTCPGDRRDEDVAAIAAKVAGHFDSYICHRDDDLRDRGPDEMPRLMKQALMDRGVKEEAIQIVEQEVDALSTLLKMANRNDLVLFFCENITRCWKQIINFKPA

CATH classification: 3.30.1490.20 (+1 more: 3.40.1190.10)

Nearest PDB structures (foldseek):
  7lgn-assembly1_A  TM=1.001E+00  e=0.000E+00  Tatumella morbirosei
  7lgm-assembly1_B  TM=9.199E-01  e=5.570E-96  Acinetobacter baylyi ADP1
  7lgj-assembly1_A  TM=8.851E-01  e=6.191E-75  Synechocystis sp. PCC 6714
  7txv-assembly1_A  TM=8.790E-01  e=2.657E-74  Synechocystis sp. PCC 6714
  7waf-assembly1_B  TM=8.820E-01  e=1.072E-72  Trichodesmium erythraeum IMS101

InterPro domains:
  IPR004101 Mur ligase, C-terminal [PF02875] (716-844)
  IPR011761 ATP-grasp fold [PS50975] (210-463)
  IPR011810 Cyanophycin synthetase [TIGR02068] (3-858)
  IPR013221 Mur ligase, central [PF08245] (477-689)
  IPR013651 ATP-grasp fold, RimK-type [PF08443] (203-307)
  IPR013815 ATP-grasp fold, subdomain 1 [G3DSA:3.30.1490.20] (205-296)
  IPR036565 Mur-like, catalytic domain superfamily [G3DSA:3.40.1190.10] (468-711)
  IPR036565 Mur-like, catalytic domain superfamily [SSF53623] (434-727)
  IPR036615 Mur ligase, C-terminal domain superfamily [G3DSA:3.90.190.20] (716-859)
  IPR036615 Mur ligase, C-terminal domain superfamily [SSF53244] (715-844)

Radius of gyration: 40.89 Å; Cα contacts (8 Å, |Δi|>4): 3338; chains: 2; bounding box: 93×120×113 Å

Solvent-accessible surface area: 70846 Å² total; per-residue (Å²): 19,103,41,98,47,63,38,29,16,31,0,1,38,58,143,41,84,12,2,33,2,87,1,50,23,148,62,34,57,108,17,59,114,105,10,40,52,88,26,64,88,14,3,32,151,31,8,86,44,10,55,101,50,44,126,85,45,35,10,3,35,14,0,0,25,0,0,10,50,0,4,47,76,17,57,23,138,63,28,84,15,92,55,59,129,14,147,50,138,91,33,10,22,0,22,1,21,7,85,36,74,64,10,0,57,36,0,0,88,8,0,5,77,0,2,39,44,33,44,167,40,161,110,62,95,176,41,94,107,6,75,112,49,16,40,146,1,20,138,66,0,69,182,92,46,21,32,73,14,0,72,61,0,8,112,3,0,100,110,61,84,4,30,60,43,66,8,72,94,58,28,3,0,3,0,0,21,0,101,53,37,74,21,0,47,28,0,16,0,28,121,0,8,23,0,0,23,80,2,5,80,70,104,94,23,2,9,65,41,0,22,26,12,12,11,14,21,19,77,65,57,67,7,163,145,86,103,92,1,12,52,8,0,48,143,28,8,68,38,0,13,1,61,5,85,46,50,99,81,131,57,61,26,66,56,16,91,72,74,86,19,0,123,130,2,32,40,135,4,80,109,39,38,90,24,0,8,2,16,4,45,24,118,35,21,33,2,38,0,0,1,0,85,58,69,10,11,0,0,1,52,42,2,10,0,31,2,49,9,50,45,121,58,23,0,129,82,12,12,54,94,36,20,132,34,115,83,24,10,138,32,90,126,33,70,3,24,110,0,85,54,64,116,48,0,67,155,35,1,137,94,88,73,46,76,4,86,28,83,0,67,94,63,64,85,3,56,0,12,152,75,9,61,64,77,51,0,0,12,5,29,26,15,26,102,77,16,57,86,29,0,77,108,4,0,26,42,0,2,84,8,0,34,13,13,0,0,1,0,15,1,35,2,88,42,7,74,112,2,19,41,74,16,62,0,2,0,47,42,6,33,30,32,11,43,0,121,31,6,24,77,15,16,90,55,138,81,47,85,0,1,0,84,0,0,60,23,8,7,70,88,57,102,47,56,55,48,2,69,8,0,0,1,4,12,35,50,128,43,13,0,0,85,1,0,9,41,0,0,86,96,26,64,37,44,2,0,12,0,18,36,90,13,1,37,11,47,54,71,69,35,17,163,37,91,16,30,3,18,51,4,2,83,31,0,4,73,1,31,44,0,22,1,0,0,2,7,14,27,42,21,1,10,56,131,26,0,0,7,14,82,54,0,34,2,0,0,0,13,58,0,47,57,155,110,140,48,48,32,74,81,56,74,73,56,54,12,11,122,16,3,63,2,4,0,48,15,0,107,39,0,0,0,0,9,3,53,24,131,92,0,35,162,2,18,87,96,17,80,13,159,72,38,0,10,1,0,88,65,48,143,44,111,64,3,87,76,31,8,156,111,18,89,40,0,0,0,22,19,141,52,199,80,32,52,19,0,0,0,7,16,103,42,119,105,34,58,7,13,115,1,110,63,4,81,13,11,134,111,17,175,11,101,110,18,4,20,8,0,0,0,0,0,0,0,0,44,18,17,58,37,76,42,91,52,0,64,49,0,1,118,77,16,112,67,162,65,98,61,115,51,58,35,33,11,54,0,4,32,73,162,11,125,4,0,23,5,78,15,47,133,115,98,77,100,45,85,35,24,112,111,39,21,21,110,12,10,89,36,0,41,147,48,1,80,31,8,59,86,51,82,115,30,76,42,80,7,70,2,5,0,50,0,0,10,44,0,2,95,71,36,61,21,142,63,46,45,36,106,33,46,113,17,175,47,135,133,27,35,23,1,12,0,9,34,89,32,73,77,6,0,63,53,0,2,88,4,0,1,48,0,7,52,4,1,14,96,100,171,80,43,28,170,114,28,54,7,66,117,32,19,40,100,2,48,137,60,2,101,158,106,48,24,35,55,18,0,85,40,1,9,110,6,1,100,141,46,79,1,25,83,48,74,27,46,144,59,28,6,0,6,1,0,21,0,107,54,39,79,21,1,44,24,1,15,0,29,116,1,10,22,0,0,18,85,4,3,69,53,98,69,21,6,23,104,24,2,26,53,15,23,11,20,32,17,127,28,122,51,10,157,87,100,92,117,42,32,10,8,9,100,144,35,31,126,75,0,32,31,124,53,75,185,101,60,113,52,9,74,77,66,93,30,2,88,132,0,1,48,121,28,67,112,82,33,66,59,10,54,0,45,33,34,45,171,35,23,26,4,52,0,0,0,0,86,29,77,8,2,0,1,0,54,49,8,14,3,43,4,82,42,159,72,54,2,185,84,19,23,39,94,39,63,136,36,130,123,27,66,83,20,170,147,74,106,68,40,88,13,118,59,82,94,91,0,53,142,37,0,109,95,94,68,29,87,60,41,37,3,101,49,93,81,94,88,0,55,2,40,132,98,9,60,116,46,82,10,16,42,15,24,23,10,21,100,74,15,53,87,23,1,80,108,5,0,23,45,0,0,87,6,0,33,2,18,0,0,3,0,19,1,36,3,101,50,12,50,105,7,38,122,152,29,137,8,5,5,58,56,7,33,36,33,12,46,1,132,37,6,30,95,21,49,117,47,86,82,64,83,0,3,0,86,0,0,54,27,11,5,71,88,87,72,44,48,64,53,4,75,10,0,1,1,2,11,98,20,83,36,14,2,1,53,1,0,12,38,0,0,78,94,24,66,30,45,2,0,4,2,12,48,26,3,1,20,12,48,30,54,12,19,20,60,17,102,24,68,28,23,42,8,4,58,19,0,9,68,1,17,31,1,31,2,0,1,7,12,24,42,67,32,10,4,80,150,20,2,4,25,26,85,51,0,34,2,0,0,0,11,64,8,53,84,144,67,61,40,73,55,103,64,72,66,53,62,7,10,126,23,14,59,6,0,0,61,30,0,120,52,0,0,0,0,14,4,60,21,118,68,0,35,144,1,22,88,92,17,81,14,175,71,42,0,10,6,2,134,55,74,143,43,95,70,2,120,75,34,23,162,105,18,105,36,0,0,12,11,43,132,36,177,96,39,57,28,0,1,0,18,16,115,36,126,102,28,70,6,6,52,16,120,66,3,63,0,42,74,172,36,51,17,129,101,7,14,32,9,0,2,1,0,0,0,0,0,48,14,19,57,42,75,49,96,50,0,65,54,0,1,110,78,9,58,17,36,37,189,145,28,31,17,46,16,14,23,28,95,29,46,45,10,55,0,0,1,18,32,4,74,53,49,20,31,2,10,21,5,10,59,8,2,50,103,68,87,35,172,46,127,130,36,5,0,0,1,4,3,12,25,198,30,82,90,29,6,36,38,2,0,58,73,0,13,71,85,16,70,15,5,2,0,0,8,29,26,107,106,140,122,42,39,95,39,73,8,1,157,52,0,49,88,8,0,49,96,106,63,11,149,101,169,30,16,82,55,16,78,60,3,54,75,0,0,39,33,0,5,161,78,17,72,172,92,10,2,0,0,0,1,1,67,31,25,82,36,0,28,22,41,0,41,90,36,187,82,153